Protein 5XKJ (pdb70)

Solvent-accessible surface area: 69730 Å² total; per-residue (Å²): 117,13,125,15,62,87,61,5,32,66,0,0,40,62,5,1,114,6,2,26,18,75,65,0,33,93,9,91,7,0,1,102,3,35,4,20,5,0,19,4,61,65,68,183,108,86,40,55,19,0,10,9,1,8,2,0,33,9,44,79,7,8,20,29,17,74,16,39,93,146,107,1,97,19,7,113,12,1,32,61,0,132,86,0,83,12,1,22,10,0,104,5,86,6,156,69,74,47,147,4,17,51,41,2,3,188,9,12,94,24,0,53,39,0,4,3,10,32,3,15,8,67,7,68,12,20,86,77,0,0,72,0,56,58,0,69,17,0,1,0,8,102,1,93,0,53,24,78,14,12,142,16,0,81,108,0,85,21,0,77,10,0,26,0,6,16,9,110,0,54,33,68,12,14,43,2,88,2,81,31,0,2,11,0,9,0,18,93,0,66,1,47,23,75,21,15,103,33,5,8,53,0,24,33,0,0,16,4,3,2,10,123,12,60,1,40,18,73,18,28,100,43,7,34,154,2,87,71,0,6,0,6,10,6,13,88,11,59,0,27,26,90,18,9,73,33,8,70,37,1,80,45,2,27,0,4,3,2,25,14,0,97,91,7,56,28,67,12,52,91,90,0,1,120,39,4,140,59,0,26,6,0,0,0,0,57,1,66,0,75,22,70,7,4,95,12,4,10,169,0,92,42,1,47,6,0,0,0,14,24,15,73,1,57,20,103,5,16,109,51,3,124,96,7,119,56,3,8,2,1,14,0,5,56,14,42,1,78,5,107,64,24,27,68,155,75,4,66,167,69,4,133,177,18,22,47,33,122,97,18,106,42,66,118,6,17,80,30,20,84,6,59,90,11,18,25,63,37,96,93,14,137,76,28,150,25,76,113,129,23,27,0,40,50,0,27,5,206,37,176,82,42,23,25,24,42,73,49,160,36,17,162,6,0,52,44,4,45,56,42,8,48,141,72,88,103,52,2,116,45,1,65,51,84,154,50,23,17,30,26,63,10,91,17,4,109,23,49,58,74,72,43,15,0,17,28,0,62,1,29,73,37,72,2,32,15,66,3,7,39,10,0,1,74,0,126,60,0,76,28,0,14,3,54,17,0,112,0,42,3,24,0,14,12,57,0,2,58,0,60,50,0,41,72,0,5,0,4,80,8,92,0,83,11,12,8,1,20,3,0,6,80,0,81,86,0,43,26,0,26,0,56,64,6,79,0,59,4,16,6,10,2,1,2,14,12,0,35,16,2,16,95,1,4,0,3,22,0,88,1,65,26,105,8,16,67,2,6,0,22,19,30,3,1,10,16,1,0,1,55,39,6,111,0,67,16,70,6,27,72,22,2,25,53,1,87,12,0,18,16,0,4,0,90,34,4,50,0,72,21,64,2,11,90,49,2,4,101,0,23,32,1,30,1,0,14,3,1,94,2,89,0,56,19,77,13,2,132,44,0,0,42,0,36,1,6,0,0,7,0,24,24,6,154,0,67,32,155,8,16,117,13,0,0,71,0,50,8,0,9,6,2,15,0,0,73,3,82,0,63,11,67,2,6,68,66,0,4,48,0,31,51,1,18,33,1,33,0,25,29,8,78,0,57,16,82,8,10,47,75,0,1,73,0,66,109,0,14,58,0,28,0,16,77,10,88,0,64,26,82,1,8,56,61,0,11,96,0,130,84,0,77,45,1,36,0,9,67,9,104,0,74,18,74,6,15,56,85,0,13,64,1,70,26,0,53,69,0,23,0,62,20,6,99,0,43,33,56,2,17,98,27,1,126,83,0,37,42,0,42,47,0,10,0,10,56,3,85,0,114,32,139,6,10,85,43,1,0,94,0,84,75,0,38,84,0,27,0,16,30,3,59,0,52,22,67,4,10,104,28,0,1,68,0,84,91,0,53,43,0,38,0,1,131,9,95,1,39,25,112,5,4,43,57,1,5,62,0,147,40,0,80,80,2,20,0,2,85,10,93,0,37,9,72,4,10,63,60,2,8,103,2,70,74,0,53,10,0,44,1,24,42,14,117,0,90,23,143,60,19,136,76,39,108,9,164,27,38,133,69,76,48,31,42,160,35,107,56,82,62,215,117,12,126,14,62,88,62,4,32,65,0,0,39,62,5,1,117,6,3,27,18,73,69,1,33,94,9,90,6,0,1,102,4,36,4,23,4,0,17,4,62,68,67,186,109,86,40,56,19,1,10,9,1,5,1,0,28,6,44,116,16,7,32,31,17,79,16,38,96,144,105,2,94,18,6,113,13,1,32,63,0,132,84,0,84,10,0,18,10,0,104,6,65,5,154,60,10,47,150,4,16,52,39,2,4,188,10,12,94,22,0,52,39,0,3,3,12,32,3,12,8,25,7,65,11,19,87,78,0,0,71,0,57,57,0,67,17,0,1,0,9,100,2,35,0,29,23,77,13,12,140,17,0,77,106,0,84,20,0,75,9,0,25,0,4,16,8,37,0,22,33,68,12,12,41,2,85,2,82,32,0,2,12,0,10,0,22,95,1,41,0,40,23,77,21,15,104,35,5,8,56,0,25,34,0,0,17,4,5,3,10,129,11,64,1,40,17,72,17,27,97,44,8,33,156,2,85,72,0,8,0,7,12,6,11,89,11,86,0,28,26,90,16,10,74,33,8,71,36,0,79,43,1,30,0,4,5,2,26,15,0,96,120,8,56,29,67,12,52,86,89,0,1,120,40,4,137,61,0,32,8,0,0,1,0,58,1,66,1,77,24,69,7,4,94,10,5,10,168,0,90,42,1,49,8,1,0,0,13,22,15,72,0,55,20,106,6,16,108,50,5,119,97,8,121,58,3,9,2,1,14,0,6,58,14,40,1,78,5,106,64,21,29,82,173,72,8,67,162,72,5,142,177,20,22,51,33,121,96,18,104,43,65,160,35,10,161,6,0,46,44,6,46,55,41,6,42,145,68,92,122,48,3,113,50,0,56,77,124,174,44,46,34,41,24,65,4,86,14,5,109,24,46,139,120,76,89,16,0,16,28,1,62,0,29,72,36,73,1,34,15,66,5,6,41,8,1,1,75,0,129,64,0,77,28,0,14,4,55,17,0,112,0,40,3,26,0,15,14,59,0,2,56,0,61,50,0,42,74,0,5,0,3,80,10,93,0,89,12,14,9,1,21,4,0,6,82,0,86,86,0,43,25,0,26,0,56,65,6,79,0,58,3,17,8,10,3,1,2,16,14,0,35,16,2,15,96,1,5,0,2,21,0,85,0,64,28,111,8,20,67,1,6,0,25,20,30,2,2,11,17,1,0,0,53,40,6,112,0,65,14,70,6,25,75,18,1,23,54,2,81,11,0,17,18,0,3,0,87,35,4,52,0,73,20,64,2,12,90,47,2,3,96,2,20,34,0,32,1,0,13,2,1,95,1,94,0,55,19,80,13,2,131,43,0,0,42,0,35,0,6,1,0,8,0,23,23,6,155,0,67,32,154,8,18,118,11,0,0,73,0,51,7,0,9,6,1,14,0,0,73,2,83,0,66,11,66,2,8,68,66,0,5,48,1,32,48,1,20,31,1,35,0,26,29,7,79,0,55,17,83,8,10,48,74,0,1,72,0,66,112,0,15,61,0,28,0,15,74,10,88,0,64,26,82,1,7,56,61,0,10,100,0,128,85,0,78,46,1,34,0,8,66,9,103,0,75,16,74,6,15,56,84,0,13,65,1,70,30,0,55,65,0,24,0,62,21,6,102,0,45,32,56,3,15,98,28,1,126,84,0,35,44,0,39,48,0,10,0,10,56,3,85,0,115,31,140,7,11,86,42,2,0,93,0,82,74,0,38,82,0,27,0,15,30,3,60,0,51,23,65,4,11,104,28,0,0,67,0,82,90,0,55,41,0,38,0,1,131,9,94,1,39,25,111,4,4,41,58,2,5,62,0,148,38,0,80,78,2,21,0,2,86,10,94,0,40,10,70,4,12,59,58,2,7,103,2,71,74,0,53,11,1,41,0,22,38,14,116,0,89,23,142,59,18,134,75,41,107,9,164,27,39,134,66,76,48,32,42,162,35,109,55,79,63,216,115,6,15,78,29,23,83,5,58,85,13,18,34,59,42,94,98,14,137,76,28,152,33,75,120,130,27,29,0,42,36,0,28,2,195,69,160,104,51,30,24,24,37,70,48

Sequence (1842 aa):
GARTEPDEQDAVYDIMRATGNDWAAAIPDVCRGRWHGIECMPDQDNVYHVVSLSFGALSDDTAFPTCDPQRSYVSESLTRLKHLKALFFYRCLGRAPQRIPAFLGRLGSSLQTLVLRENGFLGPIPDELGNLTNLKVLDLHKNHLNGSIPLSFNRFSGLRSLDLSGNRLTGSIPGFVLPALSVLDLNQNLLTGPVPPTLTSCGSLIKIDLSRNRVTGPIPESINRLNQLVLLDLSYNRLSGPFPSSLQGLNSLQALMLKGNTKFSTTIPENAFKGLKNLMILVLSNTNIQGSIPKSLTRLNSLRVLHLEGNNLTGEIPLEFRDVKHLSELRLNDNSLTGPVPFERDTVWRMRRKLRLYNNAGLTGSSLPDCSYACGACSPCKRVMISFCSVIYRCTCRGRYYHVPSRANEGKALMAIKGSFSNLVNMLLDWDDVHNSDLCSWRGVFCDNVSYSVVSLNLSSLNLGGEISPAIGDLRNLQSIDLQGNKLAGQIPDEIGNCASLVYLDLSENLLYGDIPFSISKLKQLETLNLKNNQLTGPVPATLTQIPNLKRLDLAGNHLTGEISRLLYWNEVLQYLGLRGNMLTGTLSSDMCQLTGLWYFDVRGNNLTGTIPESIGNCTSFQILDISYNQITGEIPYNIGFLQVATLSLQGNRLTGRIPEVIGLMQALAVLDLSDNELVGPIPPILGNLSFTGKLYLHGNMLTGPIPSELGNMSRLSYLQLNDNKLVGTIPPELGKLEQLFELNLANNRLVGPIPSNISSCAALNQFNVHGNLLSGSIPLAFRNLGSLTYLNLSSNNFKGKIPVELGHIINLDKLDLSGNNFSGSIPLTLGDLEHLLILNLSRNHLSGQLPAEFGNLRSIQMIDVSFNLLSGVIPTELGQLQNLNSLILNNNKLHGKIPDQLNCFTLVNLNVSFNNLSGIGARTEPDEQDAVYDIMRATGNDWAAAIPDVCRGRWHGIECMPDQDNVYHVVSLSFGALSDDTAFPTCDPQRSYVSESLTRLKHLKALFFYRCLGRAPQRIPAFLGRLGSSLQTLVLRENGFLGPIPDELGNLTNLKVLDLHKNHLNGSIPLSFNRFSGLRSLDLSGNRLTGSIPGFVLPALSVLDLNQNLLTGPVPPTLTSCGSLIKIDLSRNRVTGPIPESINRLNQLVLLDLSYNRLSGPFPSSLQGLNSLQALMLKGNTKFSTTIPENAFKGLKNLMILVLSNTNIQGSIPKSLTRLNSLRVLHLEGNNLTGEIPLEFRDVKHLSELRLNDNSLTGPVPFERDTVWRMRRKLRLYNNAGLNEGKALMAIKGSFSNLVNMLLDWDDVHNSDLCSWRGVFCDNVSYSVVSLNLSSLNLGGEISPAIGDLRNLQSIDLQGNKLAGQIPDEIGNCASLVYLDLSENLLYGDIPFSISKLKQLETLNLKNNQLTGPVPATLTQIPNLKRLDLAGNHLTGEISRLLYWNEVLQYLGLRGNMLTGTLSSDMCQLTGLWYFDVRGNNLTGTIPESIGNCTSFQILDISYNQITGEIPYNIGFLQVATLSLQGNRLTGRIPEVIGLMQALAVLDLSDNELVGPIPPILGNLSFTGKLYLHGNMLTGPIPSELGNMSRLSYLQLNDNKLVGTIPPELGKLEQLFELNLANNRLVGPIPSNISSCAALNQFNVHGNLLSGSIPLAFRNLGSLTYLNLSSNNFKGKIPVELGHIINLDKLDLSGNNFSGSIPLTLGDLEHLLILNLSRNHLSGQLPAEFGNLRSIQMIDVSFNLLSGVIPTELGQLQNLNSLILNNNKLHGKIPDQLNCFTLVNLNVSFNNLSGITGSSLPDCSYACGACSPCKRVMISFCSVIYRCTCRGRYYHVPSRA

Foldseek 3Di:
DAAEDPLQLVLVCQQCVQQPNNVSVVDPGDAVPDDQFWHWDDDPVSYIATAGHEDADPDVVSGRHAGDQQAHDGDLSVLVRLQHAEYYYECREHNDQEADDLSVLSNQPRYAYYADEQHQHEEADHQSVLSNQNYAYAYPAQYAYEEEDHLSVLSNLHYAYYAHYNYQYEEADHLHQRQRYEADHPAPYAHEEADHPSVLNNLNYAHDAHEQYAYEEEDDLSVLSVLNHAEAHHEQYQYADEQHPENQSNENHAEYAHHNNQRHAEEDDQRHQANHQNHEYYHPDNHQYEEEDHCSVLVRNNYAEHHHYHYAYEEADDLSVCVDQRYQAAHPEQYAYADDHNHDPVNCVRNPVSYHHYNHPHD/DDDDDQPQQCFPVPQRPKAWDWDPPVPTDIWIDHDDDTGGHDDDD/DLLVLVVLQLVFQADDCVQQVFSDCVVHPQCCPGPQWHADPPPRATAGGAPAADQSAGARGLSCLVRLNHQYDANANNQHEEADDLSPLRSLNHAYDAHAHYAHEEADDPSVLSNLNYAADHHEQYAYEEAPDLSVLSRQRHAADAHHNYAYEEADPLSVQQHARHAEYHQAAYAHEEEDDLSNQNNQQYAYAANHHYAYEEADDLNPLSNQNYQEDAHEQHQYEEEDHQSVLNHQHQHYAHYNYAHEEADHLSVLNNLSHAEAYHALYAYEEADNLSVLNVLAHAYDAHYNYQYEEADRLSVLSNQNYAYYAHDHYAYEEADHLSCLSNLNYAEDHHAQYAYEEEDDLSNLNNCNHAYDEHHRYAYEEEDDQSVLSNLNYAEAYDEQYAYEEADHLSVLNSQNYAYHAQYNYAYEEAHHLSVLNNQNHAYAANDNYAHEEAPRLSVLNNANYAEHHNAHYAYEEEDHQSVLNRQHYQEAAHDHYAYEEADHPSVVNPNHPYYHYYNYHYDDD/DAAEDPLQLVLVCQQCVQQPNNVSVVDPGDAVPDDQFWHWDDDPVSYIATATHEAAQPDPPRGHNAGDQQAHDGDLSVLVRLQHAEYYYECREHNDQEADDLSVLSNQPRYAYYADEQHQHDEADHQSVLSNQNYAYAYPAQYAYEEEDHLSVLSNLRYAYYAHYNYAYEEADHLHQRQRYEADHPAPYAHEEADHPSVLNNLNYAHDAHEQYAYEEEDDLSVLSVLNHAEAHHAQYQYADEQHPENQSNENHAEYAHHNNQRHAEEDDLRHQANHQNHAYYHPDNHQYEEEDHCSVLVRNNYAEHHHEHYAYEEADDLSVCVDQRYQAAHPEQYAYADDHNHDDNNCVRNPVSYHHYNHDHD/DLLVLVVLQLVQQADDCVQQVQNDCPVHPLVCPGPQWHADPPPSATAGGAPAADQSAGARGLSCLVRLNHQYDAHANNQHEEADDLSPLRSLNHAYDAHAHYAYEEAPDPSVLSNLNYAADHHEQYAYEEAPDLSVLSNQRHAADAHHNYAYEEADPLSVQQHARHAEYHQAAYAHEEECDLSNLNNPQYAYAANHHYAYEEADDLNCLNNQNYQEHAPEQHQYEEEDHLSVLNHQYQHYAHYNYAHEEADHLSVLNNLSHAEAYHALYAYEEADNLSVLNVQAHAYDAHYNYQYEEADRLSVLSNQNYAYYAHDHYAYEEADHLSCLSNLNYAEDHHAQYAYEEEDDLSNLNNCNHAYDEHHNYAYEEEDDQSVLSNLNYAEAYDEQYAYEEADHLSVLNSQNYAYHAQYNYAYEEAHHLSVLNNQNHAYAALDNYAHEEAPRLSVLNNANYAEHHNAHYAYEEEDHQSVLNHQHYQEAAHDHYAYEEADHPSVVNPNHPYYHYYNYHYDDD/DDDDDQPQQPFPVPQRPWAWDWDPPVPTDIWIDDDPDITDHDDDD

Structure (mmCIF, N/CA/C/O backbone):
data_5XKJ
#
_entry.id   5XKJ
#
_cell.length_a   66.154
_cell.length_b   65.601
_cell.length_c   142.496
_cell.angle_alpha   102.86
_cell.angle_beta   97.60
_cell.angle_gamma   93.58
#
_symmetry.space_group_name_H-M   'P 1'
#
loop_
_entity.id
_entity.type
_entity.pdbx_description
1 polymer 'Protein TOO MANY MOUTHS'
2 polymer 'Protein EPIDERMAL PATTERNING FACTOR 2'
3 polymer 'LRR receptor-like serine/threonine-protein kinase ERL1'
#
loop_
_atom_site.group_PDB
_atom_site.id
_atom_site.type_symbol
_atom_site.label_atom_id
_atom_site.label_alt_id
_atom_site.label_comp_id
_atom_site.label_asym_id
_atom_site.label_entity_id
_atom_site.label_seq_id
_atom_site.pdbx_PDB_ins_code
_atom_site.Cartn_x
_atom_site.Cartn_y
_atom_site.Cartn_z
_atom_site.occupancy
_atom_site.B_iso_or_equiv
_atom_site.auth_seq_id
_atom_site.auth_comp_id
_atom_site.auth_asym_id
_atom_site.auth_atom_id
_atom_site.pdbx_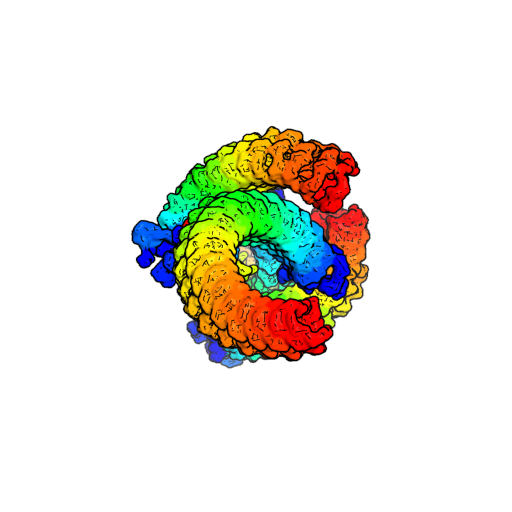PDB_model_num
ATOM 1 N N . GLY A 1 24 ? -66.606 30.553 53.318 1.00 79.16 50 GLY C N 1
ATOM 2 C CA . GLY A 1 24 ? -67.958 30.717 53.817 1.00 79.39 50 GLY C CA 1
ATOM 3 C C . GLY A 1 24 ? -68.589 29.426 54.303 1.00 79.29 50 GLY C C 1
ATOM 4 O O . GLY A 1 24 ? -69.812 29.316 54.382 1.00 79.29 50 GLY C O 1
ATOM 5 N N . ALA A 1 25 ? -67.750 28.445 54.630 1.00 79.49 51 ALA C N 1
ATOM 6 C CA . ALA A 1 25 ? -68.219 27.131 55.042 1.00 79.03 51 ALA C CA 1
ATOM 7 C C . ALA A 1 25 ? -68.452 27.094 56.547 1.00 79.02 51 ALA C C 1
ATOM 8 O O . ALA A 1 25 ? -67.692 27.682 57.321 1.00 79.24 51 ALA C O 1
ATOM 10 N N . ARG A 1 26 ? -69.504 26.387 56.953 1.00 78.93 52 ARG C N 1
ATOM 11 C CA . ARG A 1 26 ? -69.904 26.302 58.349 1.00 78.89 52 ARG C CA 1
ATOM 12 C C . ARG A 1 26 ? -70.051 24.838 58.743 1.00 78.46 52 ARG C C 1
ATOM 13 O O . ARG A 1 26 ? -70.222 23.961 57.894 1.00 78.08 52 ARG C O 1
ATOM 21 N N . THR A 1 27 ? -69.976 24.581 60.046 1.00 76.73 53 THR C N 1
ATOM 22 C CA . THR A 1 27 ? -69.942 23.221 60.560 1.00 76.78 53 THR C CA 1
ATOM 23 C C . THR A 1 27 ? -71.345 22.718 60.897 1.00 76.72 53 THR C C 1
ATOM 24 O O . THR A 1 27 ? -72.318 23.474 60.943 1.00 76.92 53 THR C O 1
ATOM 28 N N . GLU A 1 28 ? -71.433 21.413 61.129 1.00 76.03 54 GLU C N 1
ATOM 29 C CA . GLU A 1 28 ? -72.699 20.764 61.456 1.00 75.91 54 GLU C CA 1
ATOM 30 C C . GLU A 1 28 ? -73.001 20.953 62.941 1.00 75.85 54 GLU C C 1
ATOM 31 O O . GLU A 1 28 ? -72.115 20.742 63.777 1.00 75.78 54 GLU C O 1
ATOM 37 N N . PRO A 1 29 ? -74.234 21.340 63.306 1.00 69.50 55 PRO C N 1
ATOM 38 C CA . PRO A 1 29 ? -74.502 21.791 64.682 1.00 69.60 55 PRO C CA 1
ATOM 39 C C . PRO A 1 29 ? -74.385 20.718 65.756 1.00 69.83 55 PRO C C 1
ATOM 40 O O . PRO A 1 29 ? -73.791 20.970 66.809 1.00 70.05 55 PRO C O 1
ATOM 44 N N . ASP A 1 30 ? -74.959 19.533 65.527 1.00 67.73 56 ASP C N 1
ATOM 45 C CA . ASP A 1 30 ? -74.926 18.505 66.562 1.00 67.68 56 ASP C CA 1
ATOM 46 C C . ASP A 1 30 ? -73.516 17.984 66.790 1.00 67.43 56 ASP C C 1
ATOM 47 O O . ASP A 1 30 ? -73.166 17.626 67.921 1.00 67.43 56 ASP C O 1
ATOM 52 N N . GLU A 1 31 ? -72.689 17.950 65.742 1.00 67.48 57 GLU C N 1
ATOM 53 C CA . GLU A 1 31 ? -71.286 17.608 65.938 1.00 67.75 57 GLU C CA 1
ATOM 54 C C . GLU A 1 31 ? -70.564 18.696 66.715 1.00 67.98 57 GLU C C 1
ATOM 55 O O . GLU A 1 31 ? -69.673 18.395 67.517 1.00 68.18 57 GLU C O 1
ATOM 61 N N . GLN A 1 32 ? -70.960 19.957 66.521 1.00 65.62 58 GLN C N 1
ATOM 62 C CA . GLN A 1 32 ? -70.338 21.046 67.262 1.00 65.85 58 GLN C CA 1
ATOM 63 C C . GLN A 1 32 ? -70.696 20.973 68.740 1.00 66.10 58 GLN C C 1
ATOM 64 O O . GLN A 1 32 ? -69.825 21.135 69.601 1.00 66.20 58 GLN C O 1
ATOM 70 N N . ASP A 1 33 ? -71.970 20.711 69.051 1.00 66.09 59 ASP C N 1
ATOM 71 C CA . ASP A 1 33 ? -72.372 20.545 70.444 1.00 66.30 59 ASP C CA 1
ATOM 72 C C . ASP A 1 33 ? -71.709 19.322 71.063 1.00 66.04 59 ASP C C 1
ATOM 73 O O . ASP A 1 33 ? -71.329 19.341 72.241 1.00 66.55 59 ASP C O 1
ATOM 78 N N . ALA A 1 34 ? -71.580 18.241 70.289 1.00 63.99 60 ALA C N 1
ATOM 79 C CA . ALA A 1 34 ? -70.819 17.088 70.758 1.00 63.47 60 ALA C CA 1
ATOM 80 C C . ALA A 1 34 ? -69.396 17.488 71.124 1.00 62.92 60 ALA C C 1
ATOM 81 O O . ALA A 1 34 ? -68.865 17.049 72.151 1.00 62.52 60 ALA C O 1
ATOM 83 N N . VAL A 1 35 ? -68.772 18.339 70.305 1.00 63.70 61 VAL C N 1
ATOM 84 C CA . VAL A 1 35 ? -67.429 18.816 70.620 1.00 63.90 61 VAL C CA 1
ATOM 85 C C . VAL A 1 35 ? -67.444 19.664 71.887 1.00 64.13 61 VAL C C 1
ATOM 86 O O . VAL A 1 35 ? -66.526 19.582 72.711 1.00 64.32 61 VAL C O 1
ATOM 90 N N . TYR A 1 36 ? -68.487 20.479 72.076 1.00 64.00 62 TYR C N 1
ATOM 91 C CA . TYR A 1 36 ? -68.578 21.287 73.289 1.00 64.27 62 TYR C CA 1
ATOM 92 C C . TYR A 1 36 ? -68.626 20.403 74.528 1.00 64.55 62 TYR C C 1
ATOM 93 O O . TYR A 1 36 ? -67.869 20.610 75.486 1.00 64.85 62 TYR C O 1
ATOM 102 N N . ASP A 1 37 ? -69.511 19.401 74.521 1.00 63.27 63 ASP C N 1
ATOM 103 C CA . ASP A 1 37 ? -69.629 18.501 75.665 1.00 63.71 63 ASP C CA 1
ATOM 104 C C . ASP A 1 37 ? -68.342 17.720 75.899 1.00 63.75 63 ASP C C 1
ATOM 105 O O . ASP A 1 37 ? -67.927 17.532 77.047 1.00 63.75 63 ASP C O 1
ATOM 110 N N . ILE A 1 38 ? -67.724 17.213 74.831 1.00 63.02 64 ILE C N 1
ATOM 111 C CA . ILE A 1 38 ? -66.475 16.468 74.981 1.00 62.96 64 ILE C CA 1
ATOM 112 C C . ILE A 1 38 ? -65.396 17.348 75.606 1.00 63.07 64 ILE C C 1
ATOM 113 O O . ILE A 1 38 ? -64.694 16.937 76.541 1.00 63.12 64 ILE C O 1
ATOM 118 N N . MET A 1 39 ? -65.269 18.585 75.117 1.00 64.95 65 MET C N 1
ATOM 119 C CA . MET A 1 39 ? -64.208 19.468 75.591 1.00 64.92 65 MET C CA 1
ATOM 120 C C . MET A 1 39 ? -64.441 19.896 77.034 1.00 65.08 65 MET C C 1
ATOM 121 O O . MET A 1 39 ? -63.494 19.962 77.824 1.00 65.17 65 MET C O 1
ATOM 126 N N . ARG A 1 40 ? -65.685 20.226 77.390 1.00 62.50 66 ARG C N 1
ATOM 127 C CA . ARG A 1 40 ? -66.003 20.476 78.793 1.00 62.69 66 ARG C CA 1
ATOM 128 C C . ARG A 1 40 ? -65.682 19.254 79.644 1.00 62.78 66 ARG C C 1
ATOM 129 O O . ARG A 1 40 ? -65.057 19.364 80.705 1.00 63.09 66 ARG C O 1
ATOM 137 N N . ALA A 1 41 ? -66.130 18.080 79.193 1.00 62.94 67 ALA C N 1
ATOM 138 C CA . ALA A 1 41 ? -65.914 16.833 79.919 1.00 62.61 67 ALA C CA 1
ATOM 139 C C . ALA A 1 41 ? -64.442 16.587 80.206 1.00 62.07 67 ALA C C 1
ATOM 140 O O . ALA A 1 41 ? -64.087 16.087 81.280 1.00 61.80 67 ALA C O 1
ATOM 142 N N . THR A 1 42 ? -63.567 16.932 79.262 1.00 65.92 68 THR C N 1
ATOM 143 C CA . THR A 1 42 ? -62.148 16.703 79.486 1.00 66.13 68 THR C CA 1
ATOM 144 C C . THR A 1 42 ? -61.528 17.757 80.395 1.00 66.58 68 THR C C 1
ATOM 145 O O . THR A 1 42 ? -60.421 17.551 80.897 1.00 66.76 68 THR C O 1
ATOM 149 N N . GLY A 1 43 ? -62.214 18.875 80.627 1.00 67.62 69 GLY C N 1
ATOM 150 C CA . GLY A 1 43 ? -61.712 19.918 81.500 1.00 67.63 69 GLY C CA 1
ATOM 151 C C . GLY A 1 43 ? -61.356 21.214 80.807 1.00 67.94 69 GLY C C 1
ATOM 152 O O . GLY A 1 43 ? -60.871 22.136 81.474 1.00 68.36 69 GLY C O 1
ATOM 153 N N . ASN A 1 44 ? -61.576 21.316 79.499 1.00 65.37 70 ASN C N 1
ATOM 154 C CA . ASN A 1 44 ? -61.175 22.471 78.701 1.00 65.34 70 ASN C CA 1
ATOM 155 C C . ASN A 1 44 ? -62.426 23.254 78.310 1.00 65.38 70 ASN C C 1
ATOM 156 O O . ASN A 1 44 ? -62.945 23.136 77.199 1.00 65.07 70 ASN C O 1
ATOM 161 N N . ASP A 1 45 ? -62.917 24.056 79.257 1.00 67.94 71 ASP C N 1
ATOM 162 C CA . ASP A 1 45 ? -64.093 24.883 79.019 1.00 67.65 71 ASP C CA 1
ATOM 163 C C . ASP A 1 45 ? -63.868 25.928 77.933 1.00 67.79 71 ASP C C 1
ATOM 164 O O . ASP A 1 45 ? -64.845 26.427 77.363 1.00 67.88 71 ASP C O 1
ATOM 169 N N . TRP A 1 46 ? -62.609 26.281 77.645 1.00 64.55 72 TRP C N 1
ATOM 170 C CA . TRP A 1 46 ? -62.327 27.361 76.700 1.00 64.64 72 TRP C CA 1
ATOM 171 C C . TRP A 1 46 ? -62.943 27.104 75.330 1.00 64.42 72 TRP C C 1
ATOM 172 O O . TRP A 1 46 ? -63.220 28.054 74.589 1.00 64.43 72 TRP C O 1
ATOM 183 N N . ALA A 1 47 ? -63.159 25.838 74.971 1.00 62.88 73 ALA C N 1
ATOM 184 C CA . ALA A 1 47 ? -63.754 25.512 73.680 1.00 63.13 73 ALA C CA 1
ATOM 185 C C . ALA A 1 47 ? -65.210 25.940 73.566 1.00 63.73 73 ALA C C 1
ATOM 186 O O . ALA A 1 47 ? -65.810 25.726 72.508 1.00 64.00 73 ALA C O 1
ATOM 188 N N . ALA A 1 48 ? -65.789 26.536 74.611 1.00 65.66 74 ALA C N 1
ATOM 189 C CA . ALA A 1 48 ? -67.179 26.977 74.576 1.00 65.52 74 ALA C CA 1
ATOM 190 C C . ALA A 1 48 ? -67.329 28.377 73.995 1.00 65.59 74 ALA C C 1
ATOM 191 O O . ALA A 1 48 ? -68.297 28.645 73.274 1.00 65.41 74 ALA C O 1
ATOM 193 N N . ALA A 1 49 ? -66.386 29.272 74.298 1.00 68.53 75 ALA C N 1
ATOM 194 C CA . ALA A 1 49 ? -66.417 30.618 73.735 1.00 68.58 75 ALA C CA 1
ATOM 195 C C . ALA A 1 49 ? -66.353 30.598 72.212 1.00 68.31 75 ALA C C 1
ATOM 196 O O . ALA A 1 49 ? -66.786 31.557 71.563 1.00 68.29 75 ALA C O 1
ATOM 198 N N . ILE A 1 50 ? -65.778 29.545 71.637 1.00 70.14 76 ILE C N 1
ATOM 199 C CA . ILE A 1 50 ? -65.504 29.434 70.204 1.00 70.07 76 ILE C CA 1
ATOM 200 C C . ILE A 1 50 ? -66.771 29.753 69.412 1.00 69.93 76 ILE C C 1
ATOM 201 O O . ILE A 1 50 ? -67.860 29.269 69.755 1.00 69.82 76 ILE C O 1
ATOM 206 N N . PRO A 1 51 ? -66.703 30.647 68.420 1.00 70.46 77 PRO C N 1
ATOM 207 C CA . PRO A 1 51 ? -67.895 30.943 67.611 1.00 70.31 77 PRO C CA 1
ATOM 208 C C . PRO A 1 51 ? -68.198 29.873 66.580 1.00 70.06 77 PRO C C 1
ATOM 209 O O . PRO A 1 51 ? -69.325 29.828 66.067 1.00 69.86 77 PRO C O 1
ATOM 213 N N . ASP A 1 52 ? -67.232 29.005 66.288 1.00 72.11 78 ASP C N 1
ATOM 214 C CA . ASP A 1 52 ? -67.405 27.863 65.402 1.00 71.86 78 ASP C CA 1
ATOM 215 C C . ASP A 1 52 ? -66.199 26.947 65.529 1.00 71.75 78 ASP C C 1
ATOM 216 O O . ASP A 1 52 ? -65.051 27.383 65.388 1.00 71.82 78 ASP C O 1
ATOM 221 N N . VAL A 1 53 ? -66.466 25.672 65.802 1.00 73.21 79 VAL C N 1
ATOM 222 C CA . VAL A 1 53 ? -65.424 24.771 66.272 1.00 73.07 79 VAL C CA 1
ATOM 223 C C . VAL A 1 53 ? -64.434 24.453 65.156 1.00 72.69 79 VAL C C 1
ATOM 224 O O . VAL A 1 53 ? -63.221 24.376 65.390 1.00 72.56 79 VAL C O 1
ATOM 228 N N . CYS A 1 54 ? -64.921 24.299 63.925 1.00 75.54 80 CYS C N 1
ATOM 229 C CA . CYS A 1 54 ? -64.086 23.818 62.831 1.00 75.21 80 CYS C CA 1
ATOM 230 C C . CYS A 1 54 ? -63.337 24.920 62.092 1.00 75.75 80 CYS C C 1
ATOM 231 O O . CYS A 1 54 ? -62.484 24.604 61.257 1.00 76.06 80 CYS C O 1
ATOM 234 N N . ARG A 1 55 ? -63.634 26.193 62.352 1.00 78.65 81 ARG C N 1
ATOM 235 C CA . ARG A 1 55 ? -62.838 27.280 61.789 1.00 79.11 81 ARG C CA 1
ATOM 236 C C . ARG A 1 55 ? -61.788 27.815 62.754 1.00 79.61 81 ARG C C 1
ATOM 237 O O . ARG A 1 55 ? -60.755 28.328 62.304 1.00 80.01 81 ARG C O 1
ATOM 245 N N . GLY A 1 56 ? -62.026 27.699 64.061 1.00 77.56 82 GLY C N 1
ATOM 246 C CA . GLY A 1 56 ? -61.035 28.046 65.061 1.00 77.72 82 GLY C CA 1
ATOM 247 C C . GLY A 1 56 ? -60.343 26.822 65.621 1.00 77.61 82 GLY C C 1
ATOM 248 O O . GLY A 1 56 ? -60.483 26.483 66.800 1.00 78.10 82 GLY C O 1
ATOM 249 N N . ARG A 1 57 ? -59.585 26.157 64.761 1.00 72.42 83 ARG C N 1
ATOM 250 C CA . ARG A 1 57 ? -59.099 24.811 65.019 1.00 72.30 83 ARG C CA 1
ATOM 251 C C . ARG A 1 57 ? -57.891 24.831 65.954 1.00 72.51 83 ARG C C 1
ATOM 252 O O . ARG A 1 57 ? -56.924 25.563 65.718 1.00 72.68 83 ARG C O 1
ATOM 260 N N . TRP A 1 58 ? -57.946 24.016 67.008 1.00 67.09 84 TRP C N 1
ATOM 261 C CA . TRP A 1 58 ? -56.830 23.805 67.921 1.00 67.10 84 TRP C CA 1
ATOM 262 C C . TRP A 1 58 ? -56.153 22.478 67.601 1.00 67.05 84 TRP C C 1
ATOM 263 O O . TRP A 1 58 ? -56.723 21.615 66.930 1.00 66.71 84 TRP C O 1
ATOM 274 N N . HIS A 1 59 ? -54.920 22.322 68.081 1.00 64.49 85 HIS C N 1
ATOM 275 C CA . HIS A 1 59 ? -54.177 21.112 67.758 1.00 64.26 85 HIS C CA 1
ATOM 276 C C . HIS A 1 59 ? -54.862 19.899 68.369 1.00 64.09 85 HIS C C 1
ATOM 277 O O . HIS A 1 59 ? -55.006 19.802 69.591 1.00 64.19 85 HIS C O 1
ATOM 284 N N . GLY A 1 60 ? -55.280 18.975 67.513 1.00 62.38 86 GLY C N 1
ATOM 285 C CA . GLY A 1 60 ? -55.945 17.758 67.935 1.00 62.32 86 GLY C CA 1
ATOM 286 C C . GLY A 1 60 ? -57.353 17.612 67.423 1.00 61.94 86 GLY C C 1
ATOM 287 O O . GLY A 1 60 ? -57.967 16.554 67.630 1.00 61.79 86 GLY C O 1
ATOM 288 N N . ILE A 1 61 ? -57.900 18.626 66.763 1.00 61.72 87 ILE C N 1
ATOM 289 C CA . ILE A 1 61 ? -59.190 18.515 66.102 1.00 61.73 87 ILE C CA 1
ATOM 290 C C . ILE A 1 61 ? -58.997 18.791 64.620 1.00 61.60 87 ILE C C 1
ATOM 291 O O . ILE A 1 61 ? -58.408 19.808 64.236 1.00 61.64 87 ILE C O 1
ATOM 296 N N . GLU A 1 62 ? -59.457 17.863 63.798 1.00 61.21 88 GLU C N 1
ATOM 297 C CA . GLU A 1 62 ? -59.459 18.008 62.357 1.00 61.15 88 GLU C CA 1
ATOM 298 C C . GLU A 1 62 ? -60.894 18.003 61.854 1.00 61.28 88 GLU C C 1
ATOM 299 O O . GLU A 1 62 ? -61.802 17.473 62.501 1.00 61.42 88 GLU C O 1
ATOM 305 N N . CYS A 1 63 ? -61.090 18.593 60.683 1.00 66.01 89 CYS C N 1
ATOM 306 C CA . CYS A 1 63 ? -62.412 18.708 60.097 1.00 65.99 89 CYS C CA 1
ATOM 307 C C . CYS A 1 63 ? -62.291 18.513 58.596 1.00 65.88 89 CYS C C 1
ATOM 308 O O . CYS A 1 63 ? -61.275 18.860 57.990 1.00 65.89 89 CYS C O 1
ATOM 311 N N . MET A 1 64 ? -63.352 17.970 57.997 1.00 73.52 90 MET C N 1
ATOM 312 C CA . MET A 1 64 ? -63.409 17.778 56.558 1.00 73.28 90 MET C CA 1
ATOM 313 C C . MET A 1 64 ? -64.791 18.220 56.091 1.00 73.04 90 MET C C 1
ATOM 314 O O . MET A 1 64 ? -65.809 17.778 56.660 1.00 72.97 90 MET C O 1
ATOM 319 N N . PRO A 1 65 ? -64.867 19.091 55.088 1.00 75.76 91 PRO C N 1
ATOM 320 C CA . PRO A 1 65 ? -66.172 19.473 54.541 1.00 75.85 91 PRO C CA 1
ATOM 321 C C . PRO A 1 65 ? -66.657 18.469 53.508 1.00 75.70 91 PRO C C 1
ATOM 322 O O . PRO A 1 65 ? -65.873 17.918 52.731 1.00 75.35 91 PRO C O 1
ATOM 326 N N . ASP A 1 66 ? -67.964 18.230 53.510 1.00 76.17 92 ASP C N 1
ATOM 327 C CA . ASP A 1 66 ? -68.583 17.372 52.511 1.00 76.26 92 ASP C CA 1
ATOM 328 C C . ASP A 1 66 ? -68.968 18.222 51.298 1.00 76.50 92 ASP C C 1
ATOM 329 O O . ASP A 1 66 ? -68.482 19.344 51.130 1.00 76.47 92 ASP C O 1
ATOM 334 N N . GLN A 1 67 ? -69.838 17.694 50.436 1.00 77.75 93 GLN C N 1
ATOM 335 C CA . GLN A 1 67 ? -70.159 18.365 49.182 1.00 77.87 93 GLN C CA 1
ATOM 336 C C . GLN A 1 67 ? -70.918 19.673 49.380 1.00 77.88 93 GLN C C 1
ATOM 337 O O . GLN A 1 67 ? -70.936 20.503 48.465 1.00 77.78 93 GLN C O 1
ATOM 343 N N . ASP A 1 68 ? -71.536 19.881 50.542 1.00 77.47 94 ASP C N 1
ATOM 344 C CA . ASP A 1 68 ? -72.399 21.033 50.769 1.00 77.52 94 ASP C CA 1
ATOM 345 C C . ASP A 1 68 ? -71.710 22.147 51.550 1.00 77.44 94 ASP C C 1
ATOM 346 O O . ASP A 1 68 ? -72.395 22.968 52.169 1.00 77.43 94 ASP C O 1
ATOM 351 N N . ASN A 1 69 ? -70.376 22.198 51.523 1.00 73.85 95 ASN C N 1
ATOM 352 C CA . ASN A 1 69 ? -69.612 23.192 52.280 1.00 73.90 95 ASN C CA 1
ATOM 353 C C . ASN A 1 69 ? -69.945 23.121 53.770 1.00 73.89 95 ASN C C 1
ATOM 354 O O . ASN A 1 69 ? -70.103 24.143 54.440 1.00 74.03 95 ASN C O 1
ATOM 359 N N . VAL A 1 70 ? -70.042 21.900 54.293 1.00 75.06 96 VAL C N 1
ATOM 360 C CA . VAL A 1 70 ? -70.394 21.655 55.688 1.00 75.21 96 VAL C CA 1
ATOM 361 C C . VAL A 1 70 ? -69.277 20.842 56.326 1.00 75.09 96 VAL C C 1
ATOM 362 O O . VAL A 1 70 ? -69.040 19.691 55.939 1.00 74.90 96 VAL C O 1
ATOM 366 N N . TYR A 1 71 ? -68.606 21.435 57.308 1.00 74.56 97 TYR C N 1
ATOM 367 C CA . TYR A 1 71 ? -67.502 20.777 57.993 1.00 74.44 97 TYR C CA 1
ATOM 368 C C . TYR A 1 71 ? -68.010 19.723 58.969 1.00 74.34 97 TYR C C 1
ATOM 369 O O . TYR A 1 71 ? -69.020 19.919 59.650 1.00 74.16 97 TYR C O 1
ATOM 378 N N . HIS A 1 72 ? -67.296 18.600 59.035 1.00 67.98 98 HIS C N 1
ATOM 379 C CA . HIS A 1 72 ? -67.535 17.576 60.042 1.00 68.01 98 HIS C CA 1
ATOM 380 C C . HIS A 1 72 ? -66.235 17.268 60.774 1.00 68.06 98 HIS C C 1
ATOM 381 O O . HIS A 1 72 ? -65.141 17.414 60.221 1.00 68.11 98 HIS C O 1
ATOM 388 N N . VAL A 1 73 ? -66.369 16.838 62.027 1.00 59.79 99 VAL C N 1
ATOM 389 C CA . VAL A 1 73 ? -65.225 16.589 62.899 1.00 59.83 99 VAL C CA 1
ATOM 390 C C . VAL A 1 73 ? -64.706 15.179 62.647 1.00 59.73 99 VAL C C 1
ATOM 391 O O . VAL A 1 73 ? -65.484 14.221 62.579 1.00 59.71 99 VAL C O 1
ATOM 395 N N . VAL A 1 74 ? -63.387 15.053 62.512 1.00 58.03 100 VAL C N 1
ATOM 396 C CA . VAL A 1 74 ? -62.764 13.812 62.060 1.00 57.91 100 VAL C CA 1
ATOM 397 C C . VAL A 1 74 ? -61.683 13.297 63.003 1.00 57.91 100 VAL C C 1
ATOM 398 O O . VAL A 1 74 ? -61.449 12.072 63.068 1.00 57.87 100 VAL C O 1
ATOM 402 N N . SER A 1 75 ? -61.045 14.153 63.799 1.00 56.54 101 SER C N 1
ATOM 403 C CA . SER A 1 75 ? -59.990 13.750 64.719 1.00 56.60 101 SER C CA 1
ATOM 404 C C . SER A 1 75 ? -60.203 14.454 66.048 1.00 56.74 101 SER C C 1
ATOM 405 O O . SER A 1 75 ? -60.405 15.670 66.077 1.00 56.83 101 SER C O 1
ATOM 408 N N . LEU A 1 76 ? -60.181 13.695 67.141 1.00 53.81 102 LEU C N 1
ATOM 409 C CA . LEU A 1 76 ? -60.347 14.262 68.477 1.00 53.96 102 LEU C CA 1
ATOM 410 C C . LEU A 1 76 ? -59.249 13.703 69.371 1.00 54.09 102 LEU C C 1
ATOM 411 O O . LEU A 1 76 ? -59.213 12.494 69.624 1.00 54.09 102 LEU C O 1
ATOM 416 N N . SER A 1 77 ? -58.352 14.566 69.850 1.00 54.13 103 SER C N 1
ATOM 417 C CA . SER A 1 77 ? -57.168 14.076 70.541 1.00 53.94 103 SER C CA 1
ATOM 418 C C . SER A 1 77 ? -56.820 14.889 71.782 1.00 53.99 103 SER C C 1
ATOM 419 O O . SER A 1 77 ? -56.929 16.118 71.789 1.00 54.13 103 SER C O 1
ATOM 422 N N . PHE A 1 78 ? -56.412 14.175 72.832 1.00 54.53 104 PHE C N 1
ATOM 423 C CA . PHE A 1 78 ? -55.907 14.716 74.099 1.00 54.71 104 PHE C CA 1
ATOM 424 C C . PHE A 1 78 ? -54.827 13.694 74.494 1.00 54.67 104 PHE C C 1
ATOM 425 O O . PHE A 1 78 ? -54.734 12.678 73.823 1.00 54.52 104 PHE C O 1
ATOM 433 N N . GLY A 1 79 ? -53.989 13.913 75.511 1.00 58.29 105 GLY C N 1
ATOM 434 C CA . GLY A 1 79 ? -53.565 15.201 76.022 1.00 58.46 105 GLY C CA 1
ATOM 435 C C . GLY A 1 79 ? -52.235 15.649 75.427 1.00 58.44 105 GLY C C 1
ATOM 436 O O . GLY A 1 79 ? -52.086 15.715 74.219 1.00 58.36 105 GLY C O 1
ATOM 437 N N . ALA A 1 80 ? -51.230 15.863 76.274 1.00 64.08 106 ALA C N 1
ATOM 438 C CA . ALA A 1 80 ? -49.954 16.436 75.855 1.00 63.68 106 ALA C CA 1
ATOM 439 C C . ALA A 1 80 ? -48.823 15.419 75.943 1.00 63.37 106 ALA C C 1
ATOM 440 O O . ALA A 1 80 ? -48.458 14.987 77.041 1.00 63.17 106 ALA C O 1
ATOM 442 N N . LEU A 1 81 ? -48.272 15.042 74.784 1.00 65.99 107 LEU C N 1
ATOM 443 C CA . LEU A 1 81 ? -47.042 14.257 74.775 1.00 65.89 107 LEU C CA 1
ATOM 444 C C . LEU A 1 81 ? -45.843 15.131 75.117 1.00 66.19 107 LEU C C 1
ATOM 445 O O . LEU A 1 81 ? -44.791 14.606 75.500 1.00 66.10 107 LEU C O 1
ATOM 450 N N . SER A 1 82 ? -46.005 16.450 75.000 1.00 68.80 108 SER C N 1
ATOM 451 C CA . SER A 1 82 ? -44.980 17.469 75.185 1.00 68.92 108 SER C CA 1
ATOM 452 C C . SER A 1 82 ? -45.616 18.801 74.816 1.00 69.10 108 SER C C 1
ATOM 453 O O . SER A 1 82 ? -46.841 18.885 74.679 1.00 68.93 108 SER C O 1
ATOM 456 N N . ASP A 1 83 ? -44.815 19.844 74.641 1.00 70.48 109 ASP C N 1
ATOM 457 C CA . ASP A 1 83 ? -45.281 21.057 73.984 1.00 70.87 109 ASP C CA 1
ATOM 458 C C . ASP A 1 83 ? -44.866 20.957 72.524 1.00 70.50 109 ASP C C 1
ATOM 459 O O . ASP A 1 83 ? -43.668 20.898 72.225 1.00 70.21 109 ASP C O 1
ATOM 464 N N . ASP A 1 84 ? -45.851 20.934 71.627 1.00 68.17 110 ASP C N 1
ATOM 465 C CA . ASP A 1 84 ? -45.625 20.535 70.243 1.00 67.75 110 ASP C CA 1
ATOM 466 C C . ASP A 1 84 ? -45.042 19.120 70.288 1.00 67.20 110 ASP C C 1
ATOM 467 O O . ASP A 1 84 ? -43.823 18.949 70.299 1.00 67.10 110 ASP C O 1
ATOM 472 N N . THR A 1 85 ? -45.903 18.102 70.328 1.00 67.20 111 THR C N 1
ATOM 473 C CA . THR A 1 85 ? -47.343 18.226 70.076 1.00 66.92 111 THR C CA 1
ATOM 474 C C . THR A 1 85 ? -48.165 18.429 71.347 1.00 67.16 111 THR C C 1
ATOM 475 O O . THR A 1 85 ? -48.183 17.569 72.229 1.00 67.29 111 THR C O 1
ATOM 479 N N . ALA A 1 86 ? -48.823 19.581 71.449 1.00 67.36 112 ALA C N 1
ATOM 480 C CA . ALA A 1 86 ? -49.580 19.962 72.640 1.00 67.50 112 ALA C CA 1
ATOM 481 C C . ALA A 1 86 ? -51.073 19.940 72.316 1.00 67.34 112 ALA C C 1
ATOM 482 O O . ALA A 1 86 ? -51.677 20.964 71.994 1.00 67.46 112 ALA C O 1
ATOM 484 N N . PHE A 1 87 ? -51.672 18.754 72.400 1.00 60.69 113 PHE C N 1
ATOM 485 C CA . PHE A 1 87 ? -53.121 18.669 72.428 1.00 60.63 113 PHE C CA 1
ATOM 486 C C . PHE A 1 87 ? -53.618 19.238 73.754 1.00 60.85 113 PHE C C 1
ATOM 487 O O . PHE A 1 87 ? -52.860 19.319 74.723 1.00 61.01 113 PHE C O 1
ATOM 495 N N . PRO A 1 88 ? -54.880 19.654 73.826 1.00 60.87 114 PRO C N 1
ATOM 496 C CA . PRO A 1 88 ? -55.427 20.078 75.119 1.00 61.04 114 PRO C CA 1
ATOM 497 C C . PRO A 1 88 ? -55.384 18.939 76.129 1.00 60.97 114 PRO C C 1
ATOM 498 O O . PRO A 1 88 ? -55.869 17.835 75.868 1.00 60.80 114 PRO C O 1
ATOM 502 N N . THR A 1 89 ? -54.812 19.223 77.297 1.00 63.81 115 THR C N 1
ATOM 503 C CA . THR A 1 89 ? -54.744 18.218 78.342 1.00 63.91 115 THR C CA 1
ATOM 504 C C . THR A 1 89 ? -56.086 18.129 79.053 1.00 63.92 115 THR C C 1
ATOM 505 O O . THR A 1 89 ? -57.013 18.903 78.797 1.00 64.22 115 THR C O 1
ATOM 509 N N . CYS A 1 90 ? -56.196 17.149 79.936 1.00 69.35 116 CYS C N 1
ATOM 510 C CA . CYS A 1 90 ? -57.423 16.951 80.677 1.00 69.42 116 CYS C CA 1
ATOM 511 C C . CYS A 1 90 ? -57.190 17.240 82.153 1.00 69.53 116 CYS C C 1
ATOM 512 O O . CYS A 1 90 ? -56.052 17.298 82.628 1.00 69.70 116 CYS C O 1
ATOM 515 N N . ASP A 1 91 ? -58.280 17.422 82.878 1.00 76.14 117 ASP C N 1
ATOM 516 C CA . ASP A 1 91 ? -58.185 17.653 84.310 1.00 77.00 117 ASP C CA 1
ATOM 517 C C . ASP A 1 91 ? -57.841 16.341 85.007 1.00 76.75 117 ASP C C 1
ATOM 518 O O . ASP A 1 91 ? -58.647 15.401 84.956 1.00 76.84 117 ASP C O 1
ATOM 523 N N . PRO A 1 92 ? -56.670 16.214 85.637 1.00 80.45 118 PRO C N 1
ATOM 524 C CA . PRO A 1 92 ? -56.340 14.950 86.316 1.00 80.43 118 PRO C CA 1
ATOM 525 C C . PRO A 1 92 ? -57.326 14.604 87.414 1.00 80.55 118 PRO C C 1
ATOM 526 O O . PRO A 1 92 ? -57.565 13.418 87.676 1.00 80.55 118 PRO C O 1
ATOM 530 N N . GLN A 1 93 ? -57.898 15.610 88.068 1.00 84.00 119 GLN C N 1
ATOM 531 C CA . GLN A 1 93 ? -58.817 15.403 89.175 1.00 84.47 119 GLN C CA 1
ATOM 532 C C . GLN A 1 93 ? -60.280 15.369 88.735 1.00 84.56 119 GLN C C 1
ATOM 533 O O . GLN A 1 93 ? -61.129 14.916 89.509 1.00 84.68 119 GLN C O 1
ATOM 539 N N . ARG A 1 94 ? -60.598 15.766 87.497 1.00 79.18 120 ARG C N 1
ATOM 540 C CA . ARG A 1 94 ? -62.007 15.923 87.137 1.00 78.99 120 ARG C CA 1
ATOM 541 C C . ARG A 1 94 ? -62.486 15.264 85.846 1.00 78.56 120 ARG C C 1
ATOM 542 O O . ARG A 1 94 ? -63.672 14.937 85.741 1.00 78.50 120 ARG C O 1
ATOM 550 N N . SER A 1 95 ? -61.609 15.068 84.864 1.00 72.05 121 SER C N 1
ATOM 551 C CA . SER A 1 95 ? -62.062 14.811 83.499 1.00 71.95 121 SER C CA 1
ATOM 552 C C . SER A 1 95 ? -62.831 13.489 83.385 1.00 71.72 121 SER C C 1
ATOM 553 O O . SER A 1 95 ? -62.901 12.687 84.320 1.00 71.80 121 SER C O 1
ATOM 556 N N . TYR A 1 96 ? -63.449 13.295 82.220 1.00 63.79 122 TYR C N 1
ATOM 557 C CA . TYR A 1 96 ? -64.106 12.040 81.875 1.00 63.75 122 TYR C CA 1
ATOM 558 C C . TYR A 1 96 ? -64.295 12.023 80.362 1.00 63.75 122 TYR C C 1
ATOM 559 O O . TYR A 1 96 ? -64.037 13.014 79.673 1.00 63.80 122 TYR C O 1
ATOM 568 N N . VAL A 1 97 ? -64.752 10.885 79.851 1.00 60.99 123 VAL C N 1
ATOM 569 C CA . VAL A 1 97 ? -65.006 10.702 78.425 1.00 61.00 123 VAL C CA 1
ATOM 570 C C . VAL A 1 97 ? -66.506 10.840 78.194 1.00 61.22 123 VAL C C 1
ATOM 571 O O . VAL A 1 97 ? -67.297 10.018 78.669 1.00 61.28 123 VAL C O 1
ATOM 575 N N . SER A 1 98 ? -66.899 11.885 77.469 1.00 60.96 124 SER C N 1
ATOM 576 C CA . SER A 1 98 ? -68.312 12.185 77.277 1.00 61.01 124 SER C CA 1
ATOM 577 C C . SER A 1 98 ? -68.968 11.191 76.326 1.00 60.87 124 SER C C 1
ATOM 578 O O . SER A 1 98 ? -68.364 10.753 75.342 1.00 60.81 124 SER C O 1
ATOM 581 N N . GLU A 1 99 ? -70.217 10.831 76.637 1.00 59.64 125 GLU C N 1
ATOM 582 C CA . GLU A 1 99 ? -71.039 10.061 75.706 1.00 59.62 125 GLU C CA 1
ATOM 583 C C . GLU A 1 99 ? -71.189 10.762 74.360 1.00 59.19 125 GLU C C 1
ATOM 584 O O . GLU A 1 99 ? -71.441 10.106 73.341 1.00 59.26 125 GLU C O 1
ATOM 590 N N . SER A 1 100 ? -71.047 12.091 74.338 1.00 62.38 126 SER C N 1
ATOM 591 C CA . SER A 1 100 ? -71.328 12.877 73.141 1.00 62.26 126 SER C CA 1
ATOM 592 C C . SER A 1 100 ? -70.462 12.482 71.950 1.00 62.39 126 SER C C 1
ATOM 593 O O . SER A 1 100 ? -70.802 12.833 70.813 1.00 62.28 126 SER C O 1
ATOM 596 N N . LEU A 1 101 ? -69.348 11.774 72.181 1.00 59.79 127 LEU C N 1
ATOM 597 C CA . LEU A 1 101 ? -68.567 11.222 71.075 1.00 59.68 127 LEU C CA 1
ATOM 598 C C . LEU A 1 101 ? -69.443 10.467 70.089 1.00 59.58 127 LEU C C 1
ATOM 599 O O . LEU A 1 101 ? -69.142 10.429 68.891 1.00 59.48 127 LEU C O 1
ATOM 604 N N . THR A 1 102 ? -70.526 9.855 70.576 1.00 60.41 128 THR C N 1
ATOM 605 C CA . THR A 1 102 ? -71.403 9.061 69.724 1.00 60.27 128 THR C CA 1
ATOM 606 C C . THR A 1 102 ? -72.034 9.880 68.604 1.00 60.22 128 THR C C 1
ATOM 607 O O . THR A 1 102 ? -72.550 9.298 67.644 1.00 60.33 128 THR C O 1
ATOM 611 N N . ARG A 1 103 ? -72.013 11.209 68.702 1.00 62.72 129 ARG C N 1
ATOM 612 C CA . ARG A 1 103 ? -72.655 12.063 67.712 1.00 62.36 129 ARG C CA 1
ATOM 613 C C . ARG A 1 103 ? -71.699 12.581 66.646 1.00 62.28 129 ARG C C 1
ATOM 614 O O . ARG A 1 103 ? -72.123 13.346 65.775 1.00 62.36 129 ARG C O 1
ATOM 622 N N . LEU A 1 104 ? -70.425 12.187 66.690 1.00 57.72 130 LEU C N 1
ATOM 623 C CA . LEU A 1 104 ? -69.478 12.509 65.622 1.00 57.59 130 LEU C CA 1
ATOM 624 C C . LEU A 1 104 ? -69.532 11.387 64.589 1.00 57.69 130 LEU C C 1
ATOM 625 O O . LEU A 1 104 ? -68.747 10.437 64.604 1.00 57.47 130 LEU C O 1
ATOM 630 N N . LYS A 1 105 ? -70.498 11.509 63.673 1.00 58.53 131 LYS C N 1
ATOM 631 C CA . LYS A 1 105 ? -70.757 10.473 62.679 1.00 58.53 131 LYS C CA 1
ATOM 632 C C . LYS A 1 105 ? -69.585 10.246 61.734 1.00 58.40 131 LYS C C 1
ATOM 633 O O . LYS A 1 105 ? -69.575 9.236 61.021 1.00 58.37 131 LYS C O 1
ATOM 639 N N . HIS A 1 106 ? -68.603 11.147 61.710 1.00 60.68 132 HIS C N 1
ATOM 640 C CA . HIS A 1 106 ? -67.468 11.044 60.802 1.00 60.69 132 HIS C CA 1
ATOM 641 C C . HIS A 1 106 ? -66.134 10.979 61.534 1.00 60.79 132 HIS C C 1
ATOM 642 O O . HIS A 1 106 ? -65.083 11.076 60.890 1.00 60.67 132 HIS C O 1
ATOM 649 N N . LEU A 1 107 ? -66.149 10.839 62.861 1.00 54.00 133 LEU C N 1
ATOM 650 C CA . LEU A 1 107 ? -64.919 10.748 63.640 1.00 53.42 133 LEU C CA 1
ATOM 651 C C . LEU A 1 107 ? -64.056 9.593 63.151 1.00 53.16 133 LEU C C 1
ATOM 652 O O . LEU A 1 107 ? -64.432 8.423 63.279 1.00 53.23 133 LEU C O 1
ATOM 657 N N . LYS A 1 108 ? -62.891 9.919 62.595 1.00 50.78 134 LYS C N 1
ATOM 658 C CA . LYS A 1 108 ? -61.981 8.929 62.039 1.00 50.77 134 LYS C CA 1
ATOM 659 C C . LYS A 1 108 ? -60.861 8.543 62.989 1.00 50.88 134 LYS C C 1
ATOM 660 O O . LYS A 1 108 ? -60.341 7.427 62.889 1.00 50.95 134 LYS C O 1
ATOM 666 N N . ALA A 1 109 ? -60.484 9.418 63.918 1.00 47.27 135 ALA C N 1
ATOM 667 C CA . ALA A 1 109 ? -59.422 9.072 64.850 1.00 46.78 135 ALA C CA 1
ATOM 668 C C . ALA A 1 109 ? -59.686 9.709 66.204 1.00 46.66 135 ALA C C 1
ATOM 669 O O . ALA A 1 109 ? -60.133 10.860 66.291 1.00 46.84 135 ALA C O 1
ATOM 671 N N . LEU A 1 110 ? -59.357 8.960 67.256 1.00 45.44 136 LEU C N 1
ATOM 672 C CA . LEU A 1 110 ? -59.610 9.373 68.629 1.00 45.44 136 LEU C CA 1
ATOM 673 C C . LEU A 1 110 ? -58.390 9.012 69.461 1.00 45.26 136 LEU C C 1
ATOM 674 O O . LEU A 1 110 ? -57.952 7.858 69.453 1.00 45.19 136 LEU C O 1
ATOM 679 N N . PHE A 1 111 ? -57.851 9.994 70.180 1.00 50.25 137 PHE C N 1
ATOM 680 C CA . PHE A 1 111 ? -56.522 9.883 70.773 1.00 50.26 137 PHE C CA 1
ATOM 681 C C . PHE A 1 111 ? -56.553 10.438 72.188 1.00 50.35 137 PHE C C 1
ATOM 682 O O . PHE A 1 111 ? -56.945 11.590 72.396 1.00 50.34 137 PHE C O 1
ATOM 690 N N . PHE A 1 112 ? -56.152 9.614 73.155 1.00 51.46 138 PHE C N 1
ATOM 691 C CA . PHE A 1 112 ? -56.019 10.021 74.551 1.00 51.46 138 PHE C CA 1
ATOM 692 C C . PHE A 1 112 ? -54.671 9.537 75.063 1.00 51.29 138 PHE C C 1
ATOM 693 O O . PHE A 1 112 ? -54.370 8.344 74.980 1.00 51.22 138 PHE C O 1
ATOM 701 N N . TYR A 1 113 ? -53.863 10.458 75.588 1.00 58.36 139 TYR C N 1
ATOM 702 C CA . TYR A 1 113 ? -52.510 10.147 76.043 1.00 58.29 139 TYR C CA 1
ATOM 703 C C . TYR A 1 113 ? -52.238 10.911 77.326 1.00 58.04 139 TYR C C 1
ATOM 704 O O . TYR A 1 113 ? -52.237 12.147 77.325 1.00 58.84 139 TYR C O 1
ATOM 713 N N . ARG A 1 114 ? -52.005 10.171 78.413 1.00 61.52 140 ARG C N 1
ATOM 714 C CA . ARG A 1 114 ? -51.754 10.754 79.732 1.00 62.15 140 ARG C CA 1
ATOM 715 C C . ARG A 1 114 ? -52.893 11.684 80.156 1.00 62.32 140 ARG C C 1
ATOM 716 O O . ARG A 1 114 ? -52.674 12.683 80.856 1.00 62.48 140 ARG C O 1
ATOM 724 N N . CYS A 1 115 ? -54.113 11.355 79.730 1.00 67.71 141 CYS C N 1
ATOM 725 C CA . CYS A 1 115 ? -55.331 12.024 80.168 1.00 67.91 141 CYS C CA 1
ATOM 726 C C . CYS A 1 115 ? -56.130 11.085 81.060 1.00 68.23 141 CYS C C 1
ATOM 727 O O . CYS A 1 115 ? -56.569 10.021 80.613 1.00 68.33 141 CYS C O 1
ATOM 730 N N . LEU A 1 116 ? -56.298 11.477 82.318 1.00 72.98 142 LEU C N 1
ATOM 731 C CA . LEU A 1 116 ? -56.920 10.639 83.331 1.00 73.26 142 LEU C CA 1
ATOM 732 C C . LEU A 1 116 ? -58.414 10.962 83.408 1.00 73.62 142 LEU C C 1
ATOM 733 O O . LEU A 1 116 ? -59.030 11.396 82.430 1.00 73.73 142 LEU C O 1
ATOM 738 N N . GLY A 1 117 ? -59.011 10.703 84.569 1.00 79.98 143 GLY C N 1
ATOM 739 C CA . GLY A 1 117 ? -60.394 11.021 84.858 1.00 80.07 143 GLY C CA 1
ATOM 740 C C . GLY A 1 117 ? -60.523 11.246 86.348 1.00 80.10 143 GLY C C 1
ATOM 741 O O . GLY A 1 117 ? -59.570 11.048 87.099 1.00 80.02 143 GLY C O 1
ATOM 742 N N . ARG A 1 118 ? -61.711 11.685 86.774 1.00 80.67 144 ARG C N 1
ATOM 743 C CA . ARG A 1 118 ? -61.947 11.862 88.207 1.00 80.89 144 ARG C CA 1
ATOM 744 C C . ARG A 1 118 ? -61.548 10.619 88.978 1.00 81.05 144 ARG C C 1
ATOM 745 O O . ARG A 1 118 ? -60.713 10.670 89.889 1.00 81.36 144 ARG C O 1
ATOM 753 N N . ALA A 1 119 ? -62.123 9.487 88.597 1.00 80.78 145 ALA C N 1
ATOM 754 C CA . ALA A 1 119 ? -61.826 8.186 89.163 1.00 80.80 145 ALA C CA 1
ATOM 755 C C . ALA A 1 119 ? -61.443 7.282 88.004 1.00 80.61 145 ALA C C 1
ATOM 756 O O . ALA A 1 119 ? -62.196 7.216 87.015 1.00 80.57 145 ALA C O 1
ATOM 758 N N . PRO A 1 120 ? -60.261 6.650 88.032 1.00 75.59 146 PRO C N 1
ATOM 759 C CA . PRO A 1 120 ? -59.921 5.655 87.009 1.00 75.40 146 PRO C CA 1
ATOM 760 C C . PRO A 1 120 ? -61.124 4.806 86.639 1.00 75.34 146 PRO C C 1
ATOM 761 O O . PRO A 1 120 ? -61.574 3.953 87.412 1.00 75.71 146 PRO C O 1
ATOM 765 N N . GLN A 1 121 ? -61.633 5.030 85.437 1.00 66.94 147 GLN C N 1
ATOM 766 C CA . GLN A 1 121 ? -62.907 4.478 85.025 1.00 66.98 147 GLN C CA 1
ATOM 767 C C . GLN A 1 121 ? -62.670 3.271 84.132 1.00 66.70 147 GLN C C 1
ATOM 768 O O . GLN A 1 121 ? -61.549 2.770 84.000 1.00 66.53 147 GLN C O 1
ATOM 774 N N . ARG A 1 122 ? -63.737 2.794 83.509 1.00 59.03 148 ARG C N 1
ATOM 775 C CA . ARG A 1 122 ? -63.622 1.733 82.531 1.00 58.89 148 ARG C CA 1
ATOM 776 C C . ARG A 1 122 ? -63.478 2.355 81.147 1.00 58.45 148 ARG C C 1
ATOM 777 O O . ARG A 1 122 ? -63.551 3.576 80.970 1.00 58.22 148 ARG C O 1
ATOM 785 N N . ILE A 1 123 ? -63.271 1.504 80.150 1.00 54.09 149 ILE C N 1
ATOM 786 C CA . ILE A 1 123 ? -63.326 1.948 78.763 1.00 54.06 149 ILE C CA 1
ATOM 787 C C . ILE A 1 123 ? -64.809 1.999 78.418 1.00 54.21 149 ILE C C 1
ATOM 788 O O . ILE A 1 123 ? -65.520 1.002 78.600 1.00 54.27 149 ILE C O 1
ATOM 793 N N . PRO A 1 124 ? -65.332 3.149 78.009 1.00 52.78 150 PRO C N 1
ATOM 794 C CA . PRO A 1 124 ? -66.770 3.249 77.733 1.00 52.72 150 PRO C CA 1
ATOM 795 C C . PRO A 1 124 ? -67.217 2.284 76.644 1.00 52.56 150 PRO C C 1
ATOM 796 O O . PRO A 1 124 ? -66.502 2.042 75.670 1.00 52.46 150 PRO C O 1
ATOM 800 N N . ALA A 1 125 ? -68.420 1.728 76.819 1.00 51.91 151 ALA C N 1
ATOM 801 C CA . ALA A 1 125 ? -68.963 0.837 75.801 1.00 52.25 151 ALA C CA 1
ATOM 802 C C . ALA A 1 125 ? -69.473 1.600 74.585 1.00 52.63 151 ALA C C 1
ATOM 803 O O . ALA A 1 125 ? -69.444 1.068 73.466 1.00 52.81 151 ALA C O 1
ATOM 805 N N . PHE A 1 126 ? -69.880 2.861 74.759 1.00 55.23 152 PHE C N 1
ATOM 806 C CA . PHE A 1 126 ? -70.489 3.583 73.648 1.00 55.11 152 PHE C CA 1
ATOM 807 C C . PHE A 1 126 ? -69.487 3.949 72.564 1.00 54.98 152 PHE C C 1
ATOM 808 O O . PHE A 1 126 ? -69.905 4.385 71.485 1.00 54.89 152 PHE C O 1
ATOM 816 N N . LEU A 1 127 ? -68.188 3.759 72.812 1.00 51.70 153 LEU C N 1
ATOM 817 C CA . LEU A 1 127 ? -67.201 3.854 71.744 1.00 51.54 153 LEU C CA 1
ATOM 818 C C . LEU A 1 127 ? -67.519 2.905 70.596 1.00 51.84 153 LEU C C 1
ATOM 819 O O . LEU A 1 127 ? -67.025 3.109 69.482 1.00 51.86 153 LEU C O 1
ATOM 824 N N . GLY A 1 128 ? -68.319 1.866 70.846 1.00 52.99 154 GLY C N 1
ATOM 825 C CA . GLY A 1 128 ? -68.772 1.016 69.757 1.00 53.14 154 GLY C CA 1
ATOM 826 C C . GLY A 1 128 ? -69.633 1.755 68.748 1.00 53.29 154 GLY C C 1
ATOM 827 O O . GLY A 1 128 ? -69.505 1.546 67.539 1.00 53.36 154 GLY C O 1
ATOM 828 N N . ARG A 1 129 ? -70.535 2.619 69.231 1.00 61.40 155 ARG C N 1
ATOM 829 C CA . ARG A 1 129 ? -71.596 3.186 68.399 1.00 61.17 155 ARG C CA 1
ATOM 830 C C . ARG A 1 129 ? -71.094 4.003 67.210 1.00 61.12 155 ARG C C 1
ATOM 831 O O . ARG A 1 129 ? -71.914 4.402 66.376 1.00 60.93 155 ARG C O 1
ATOM 839 N N . LEU A 1 130 ? -69.790 4.266 67.107 1.00 56.17 156 LEU C N 1
ATOM 840 C CA . LEU A 1 130 ? -69.245 4.949 65.937 1.00 56.24 156 LEU C CA 1
ATOM 841 C C . LEU A 1 130 ? -68.394 3.999 65.096 1.00 56.40 156 LEU C C 1
ATOM 842 O O . LEU A 1 130 ? -67.216 4.261 64.836 1.00 56.83 156 LEU C O 1
ATOM 847 N N . GLY A 1 131 ? -69.011 2.913 64.627 1.00 55.27 157 GLY C N 1
ATOM 848 C CA . GLY A 1 131 ? -68.244 1.817 64.052 1.00 55.15 157 GLY C CA 1
ATOM 849 C C . GLY A 1 131 ? -67.668 2.126 62.682 1.00 55.08 157 GLY C C 1
ATOM 850 O O . GLY A 1 131 ? -66.486 1.880 62.425 1.00 55.32 157 GLY C O 1
ATOM 851 N N . SER A 1 132 ? -68.495 2.656 61.778 1.00 57.56 158 SER C N 1
ATOM 852 C CA . SER A 1 132 ? -68.117 2.696 60.367 1.00 57.69 158 SER C CA 1
ATOM 853 C C . SER A 1 132 ? -66.988 3.687 60.105 1.00 57.58 158 SER C C 1
ATOM 854 O O . SER A 1 132 ? -66.117 3.432 59.263 1.00 57.56 158 SER C O 1
ATOM 857 N N . SER A 1 133 ? -66.977 4.817 60.813 1.00 54.64 159 SER C N 1
ATOM 858 C CA . SER A 1 133 ? -66.008 5.870 60.517 1.00 54.47 159 SER C CA 1
ATOM 859 C C . SER A 1 133 ? -64.661 5.617 61.187 1.00 54.55 159 SER C C 1
ATOM 860 O O . SER A 1 133 ? -63.611 5.745 60.545 1.00 54.53 159 SER C O 1
ATOM 863 N N . LEU A 1 134 ? -64.673 5.275 62.476 1.00 50.71 160 LEU C N 1
ATOM 864 C CA . LEU A 1 134 ? -63.448 5.212 63.269 1.00 50.14 160 LEU C CA 1
ATOM 865 C C . LEU A 1 134 ? -62.435 4.249 62.664 1.00 49.93 160 LEU C C 1
ATOM 866 O O . LEU A 1 134 ? -62.739 3.073 62.437 1.00 50.10 160 LEU C O 1
ATOM 871 N N . GLN A 1 135 ? -61.225 4.753 62.406 1.00 47.45 161 GLN C N 1
ATOM 872 C CA . GLN A 1 135 ? -60.140 3.938 61.876 1.00 47.46 161 GLN C CA 1
ATOM 873 C C . GLN A 1 135 ? -58.869 4.030 62.713 1.00 47.76 161 GLN C C 1
ATOM 874 O O . GLN A 1 135 ? -57.842 3.466 62.318 1.00 48.11 161 GLN C O 1
ATOM 880 N N . THR A 1 136 ? -58.905 4.720 63.853 1.00 45.14 162 THR C N 1
ATOM 881 C CA . THR A 1 136 ? -57.738 4.804 64.730 1.00 44.65 162 THR C CA 1
ATOM 882 C C . THR A 1 136 ? -58.213 5.136 66.135 1.00 44.55 162 THR C C 1
ATOM 883 O O . THR A 1 136 ? -58.818 6.195 66.353 1.00 44.69 162 THR C O 1
ATOM 887 N N . LEU A 1 137 ? -57.929 4.248 67.089 1.00 43.80 163 LEU C N 1
ATOM 888 C CA . LEU A 1 137 ? -58.366 4.416 68.473 1.00 43.69 163 LEU C CA 1
ATOM 889 C C . LEU A 1 137 ? -57.166 4.217 69.390 1.00 43.22 163 LEU C C 1
ATOM 890 O O . LEU A 1 137 ? -56.694 3.088 69.568 1.00 43.08 163 LEU C O 1
ATOM 895 N N . VAL A 1 138 ? -56.667 5.315 69.952 1.00 46.33 164 VAL C N 1
ATOM 896 C CA . VAL A 1 138 ? -55.529 5.304 70.864 1.00 46.39 164 VAL C CA 1
ATOM 897 C C . VAL A 1 138 ? -56.016 5.744 72.239 1.00 46.46 164 VAL C C 1
ATOM 898 O O . VAL A 1 138 ? -56.571 6.839 72.389 1.00 46.51 164 VAL C O 1
ATOM 902 N N . LEU A 1 139 ? -55.798 4.893 73.242 1.00 46.13 165 LEU C N 1
ATOM 903 C CA . LEU A 1 139 ? -56.079 5.201 74.643 1.00 46.02 165 LEU C CA 1
ATOM 904 C C . LEU A 1 139 ? -54.850 4.786 75.458 1.00 45.62 165 LEU C C 1
ATOM 905 O O . LEU A 1 139 ? -54.862 3.803 76.202 1.00 45.52 165 LEU C O 1
ATOM 910 N N . ARG A 1 140 ? -53.780 5.558 75.303 1.00 48.72 166 ARG C N 1
ATOM 911 C CA . ARG A 1 140 ? -52.465 5.231 75.834 1.00 48.64 166 ARG C CA 1
ATOM 912 C C . ARG A 1 140 ? -52.257 5.913 77.180 1.00 48.69 166 ARG C C 1
ATOM 913 O O . ARG A 1 140 ? -52.463 7.124 77.304 1.00 48.74 166 ARG C O 1
ATOM 921 N N . GLU A 1 141 ? -51.842 5.133 78.177 1.00 51.50 167 GLU C N 1
ATOM 922 C CA . GLU A 1 141 ? -51.429 5.639 79.487 1.00 51.53 167 GLU C CA 1
ATOM 923 C C . GLU A 1 141 ? -52.505 6.526 80.114 1.00 51.70 167 GLU C C 1
ATOM 924 O O . GLU A 1 141 ? -52.269 7.679 80.476 1.00 51.75 167 GLU C O 1
ATOM 930 N N . ASN A 1 142 ? -53.705 5.964 80.246 1.00 54.99 168 ASN C N 1
ATOM 931 C CA . ASN A 1 142 ? -54.836 6.689 80.809 1.00 55.14 168 ASN C CA 1
ATOM 932 C C . ASN A 1 142 ? -55.246 6.189 82.187 1.00 55.69 168 ASN C C 1
ATOM 933 O O . ASN A 1 142 ? -56.180 6.742 82.777 1.00 56.07 168 ASN C O 1
ATOM 938 N N . GLY A 1 143 ? -54.581 5.166 82.719 1.00 55.97 169 GLY C N 1
ATOM 939 C CA . GLY A 1 143 ? -54.989 4.619 83.997 1.00 56.32 169 GLY C CA 1
ATOM 940 C C . GLY A 1 143 ? -56.319 3.903 83.984 1.00 56.49 169 GLY C C 1
ATOM 941 O O . GLY A 1 143 ? -56.888 3.663 85.054 1.00 56.78 169 GLY C O 1
ATOM 942 N N . PHE A 1 144 ? -56.831 3.563 82.802 1.00 55.05 170 PHE C N 1
ATOM 943 C CA . PHE A 1 144 ? -58.141 2.936 82.683 1.00 55.01 170 PHE C CA 1
ATOM 944 C C . PHE A 1 144 ? -58.199 1.634 83.472 1.00 55.18 170 PHE C C 1
ATOM 945 O O . PHE A 1 144 ? -57.259 0.837 83.459 1.00 55.30 170 PHE C O 1
ATOM 953 N N . LEU A 1 145 ? -59.313 1.425 84.161 1.00 56.58 171 LEU C N 1
ATOM 954 C CA . LEU A 1 145 ? -59.535 0.241 84.975 1.00 56.74 171 LEU C CA 1
ATOM 955 C C . LEU A 1 145 ? -60.459 -0.740 84.260 1.00 56.83 171 LEU C C 1
ATOM 956 O O . LEU A 1 145 ? -61.244 -0.370 83.383 1.00 56.79 171 LEU C O 1
ATOM 961 N N . GLY A 1 146 ? -60.347 -2.008 84.649 1.00 55.26 172 GLY C N 1
ATOM 962 C CA . GLY A 1 146 ? -61.316 -3.016 84.285 1.00 55.40 172 GLY C CA 1
ATOM 963 C C . GLY A 1 146 ? -61.092 -3.624 82.915 1.00 55.23 172 GLY C C 1
ATOM 964 O O . GLY A 1 146 ? -60.132 -3.299 82.216 1.00 55.41 172 GLY C O 1
ATOM 965 N N . PRO A 1 147 ? -62.006 -4.489 82.492 1.00 51.91 173 PRO C N 1
ATOM 966 C CA . PRO A 1 147 ? -61.801 -5.285 81.277 1.00 51.85 173 PRO C CA 1
ATOM 967 C C . PRO A 1 147 ? -62.008 -4.459 80.011 1.00 51.67 173 PRO C C 1
ATOM 968 O O . PRO A 1 147 ? -62.302 -3.267 80.048 1.00 51.56 173 PRO C O 1
ATOM 972 N N . ILE A 1 148 ? -61.828 -5.113 78.866 1.00 50.28 174 ILE C N 1
ATOM 973 C CA . ILE A 1 148 ? -62.037 -4.496 77.565 1.00 50.08 174 ILE C CA 1
ATOM 974 C C . ILE A 1 148 ? -63.491 -4.699 77.171 1.00 50.02 174 ILE C C 1
ATOM 975 O O . ILE A 1 148 ? -63.936 -5.858 77.074 1.00 50.08 174 ILE C O 1
ATOM 980 N N . PRO A 1 149 ? -64.281 -3.641 76.995 1.00 49.03 175 PRO C N 1
ATOM 981 C CA . PRO A 1 149 ? -65.618 -3.787 76.417 1.00 49.53 175 PRO C CA 1
ATOM 982 C C . PRO A 1 149 ? -65.620 -4.656 75.168 1.00 49.78 175 PRO C C 1
ATOM 983 O O . PRO A 1 149 ? -64.732 -4.560 74.320 1.00 49.65 175 PRO C O 1
ATOM 987 N N . ASP A 1 150 ? -66.631 -5.520 75.072 1.00 52.05 176 ASP C N 1
ATOM 988 C CA . ASP A 1 150 ? -66.749 -6.409 73.921 1.00 52.05 176 ASP C CA 1
ATOM 989 C C . ASP A 1 150 ? -67.118 -5.642 72.658 1.00 51.88 176 ASP C C 1
ATOM 990 O O . ASP A 1 150 ? -66.614 -5.944 71.570 1.00 51.86 176 ASP C O 1
ATOM 995 N N . GLU A 1 151 ? -68.000 -4.651 72.783 1.00 52.58 177 GLU C N 1
ATOM 996 C CA . GLU A 1 151 ? -68.464 -3.870 71.641 1.00 52.42 177 GLU C CA 1
ATOM 997 C C . GLU A 1 151 ? -67.377 -3.019 70.994 1.00 52.36 177 GLU C C 1
ATOM 998 O O . GLU A 1 151 ? -67.632 -2.435 69.935 1.00 52.30 177 GLU C O 1
ATOM 1004 N N . LEU A 1 152 ? -66.174 -2.947 71.574 1.00 49.87 178 LEU C N 1
ATOM 1005 C CA . LEU A 1 152 ? -65.035 -2.430 70.822 1.00 49.62 178 LEU C CA 1
ATOM 1006 C C . LEU A 1 152 ? -64.799 -3.224 69.543 1.00 49.82 178 LEU C C 1
ATOM 1007 O O . LEU A 1 152 ? -64.129 -2.731 68.628 1.00 49.76 178 LEU C O 1
ATOM 1012 N N . GLY A 1 153 ? -65.331 -4.446 69.469 1.00 50.30 179 GLY C N 1
ATOM 1013 C CA . GLY A 1 153 ? -65.259 -5.219 68.244 1.00 50.33 179 GLY C CA 1
ATOM 1014 C C . GLY A 1 153 ? -66.147 -4.684 67.141 1.00 50.22 179 GLY C C 1
ATOM 1015 O O . GLY A 1 153 ? -65.856 -4.886 65.959 1.00 50.22 179 GLY C O 1
ATOM 1016 N N . ASN A 1 154 ? -67.245 -4.010 67.501 1.00 51.57 180 ASN C N 1
ATOM 1017 C CA . ASN A 1 154 ? -68.154 -3.493 66.482 1.00 51.48 180 ASN C CA 1
ATOM 1018 C C . ASN A 1 154 ? -67.486 -2.444 65.602 1.00 51.62 180 ASN C C 1
ATOM 1019 O O . ASN A 1 154 ? -68.007 -2.129 64.526 1.00 51.55 180 ASN C O 1
ATOM 1024 N N . LEU A 1 155 ? -66.334 -1.924 66.020 1.00 48.59 181 LEU C N 1
ATOM 1025 C CA . LEU A 1 155 ? -65.494 -1.083 65.178 1.00 48.43 181 LEU C CA 1
ATOM 1026 C C . LEU A 1 155 ? -64.814 -1.934 64.111 1.00 48.47 181 LEU C C 1
ATOM 1027 O O . LEU A 1 155 ? -63.591 -2.110 64.138 1.00 48.08 181 LEU C O 1
ATOM 1032 N N . THR A 1 156 ? -65.607 -2.496 63.191 1.00 51.70 182 THR C N 1
ATOM 1033 C CA . THR A 1 156 ? -65.062 -3.379 62.161 1.00 52.04 182 THR C CA 1
ATOM 1034 C C . THR A 1 156 ? -63.983 -2.690 61.337 1.00 52.15 182 THR C C 1
ATOM 1035 O O . THR A 1 156 ? -63.015 -3.335 60.919 1.00 52.36 182 THR C O 1
ATOM 1039 N N . ASN A 1 157 ? -64.125 -1.389 61.104 1.00 51.46 183 ASN C N 1
ATOM 1040 C CA . ASN A 1 157 ? -63.302 -0.672 60.144 1.00 51.54 183 ASN C CA 1
ATOM 1041 C C . ASN A 1 157 ? -62.022 -0.134 60.770 1.00 52.07 183 ASN C C 1
ATOM 1042 O O . ASN A 1 157 ? -61.329 0.674 60.143 1.00 52.15 183 ASN C O 1
ATOM 1047 N N . LEU A 1 158 ? -61.705 -0.556 61.992 1.00 45.55 184 LEU C N 1
ATOM 1048 C CA . LEU A 1 158 ? -60.528 -0.063 62.694 1.00 45.02 184 LEU C CA 1
ATOM 1049 C C . LEU A 1 158 ? -59.256 -0.519 61.989 1.00 44.81 184 LEU C C 1
ATOM 1050 O O . LEU A 1 158 ? -59.143 -1.670 61.557 1.00 44.94 184 LEU C O 1
ATOM 1055 N N . LYS A 1 159 ? -58.291 0.395 61.877 1.00 43.95 185 LYS C N 1
ATOM 1056 C CA . LYS A 1 159 ? -56.980 0.081 61.323 1.00 43.97 185 LYS C CA 1
ATOM 1057 C C . LYS A 1 159 ? -55.868 0.074 62.358 1.00 44.20 185 LYS C C 1
ATOM 1058 O O . LYS A 1 159 ? -54.880 -0.636 62.175 1.00 44.55 185 LYS C O 1
ATOM 1064 N N . VAL A 1 160 ? -56.012 0.820 63.451 1.00 43.90 186 VAL C N 1
ATOM 1065 C CA . VAL A 1 160 ? -54.954 0.979 64.444 1.00 43.44 186 VAL C CA 1
ATOM 1066 C C . VAL A 1 160 ? -55.609 1.037 65.816 1.00 43.36 186 VAL C C 1
ATOM 1067 O O . VAL A 1 160 ? -56.387 1.958 66.098 1.00 43.48 186 VAL C O 1
ATOM 1071 N N . LEU A 1 161 ? -55.299 0.059 66.666 1.00 43.36 187 LEU C N 1
ATOM 1072 C CA . LEU A 1 161 ? -55.855 -0.026 68.009 1.00 43.28 187 LEU C CA 1
ATOM 1073 C C . LEU A 1 161 ? -54.720 -0.030 69.022 1.00 42.83 187 LEU C C 1
ATOM 1074 O O . LEU A 1 161 ? -53.827 -0.888 68.967 1.00 42.67 187 LEU C O 1
ATOM 1079 N N . ASP A 1 162 ? -54.764 0.924 69.949 1.00 45.81 188 ASP C N 1
ATOM 1080 C CA . ASP A 1 162 ? -53.730 1.079 70.962 1.00 45.82 188 ASP C CA 1
ATOM 1081 C C . ASP A 1 162 ? -54.401 1.269 72.316 1.00 45.92 188 ASP C C 1
ATOM 1082 O O . ASP A 1 162 ? -55.205 2.189 72.489 1.00 45.92 188 ASP C O 1
ATOM 1087 N N . LEU A 1 163 ? -54.071 0.393 73.268 1.00 44.90 189 LEU C N 1
ATOM 1088 C CA . LEU A 1 163 ? -54.502 0.494 74.659 1.00 44.81 189 LEU C CA 1
ATOM 1089 C C . LEU A 1 163 ? -53.309 0.307 75.591 1.00 44.43 189 LEU C C 1
ATOM 1090 O O . LEU A 1 163 ? -53.446 -0.212 76.703 1.00 44.33 189 LEU C O 1
ATOM 1095 N N . HIS A 1 164 ? -52.130 0.708 75.119 1.00 46.18 190 HIS C N 1
ATOM 1096 C CA . HIS A 1 164 ? -50.876 0.498 75.830 1.00 46.17 190 HIS C CA 1
ATOM 1097 C C . HIS A 1 164 ? -50.880 1.162 77.205 1.00 46.14 190 HIS C C 1
ATOM 1098 O O . HIS A 1 164 ? -51.344 2.293 77.369 1.00 46.44 190 HIS C O 1
ATOM 1105 N N . LYS A 1 165 ? -50.363 0.430 78.197 1.00 48.85 191 LYS C N 1
ATOM 1106 C CA . LYS A 1 165 ? -50.100 0.949 79.544 1.00 48.90 191 LYS C CA 1
ATOM 1107 C C . LYS A 1 165 ? -51.370 1.415 80.257 1.00 49.20 191 LYS C C 1
ATOM 1108 O O . LYS A 1 165 ? -51.408 2.496 80.849 1.00 49.38 191 LYS C O 1
ATOM 1114 N N . ASN A 1 166 ? -52.430 0.622 80.176 1.00 51.52 192 ASN C N 1
ATOM 1115 C CA . ASN A 1 166 ? -53.577 0.861 81.032 1.00 51.80 192 ASN C CA 1
ATOM 1116 C C . ASN A 1 166 ? -53.538 -0.137 82.198 1.00 51.93 192 ASN C C 1
ATOM 1117 O O . ASN A 1 166 ? -52.488 -0.719 82.500 1.00 51.87 192 ASN C O 1
ATOM 1122 N N . HIS A 1 167 ? -54.677 -0.344 82.863 1.00 52.32 193 HIS C N 1
ATOM 1123 C CA . HIS A 1 167 ? -54.772 -1.301 83.960 1.00 52.39 193 HIS C CA 1
ATOM 1124 C C . HIS A 1 167 ? -55.798 -2.391 83.668 1.00 52.59 193 HIS C C 1
ATOM 1125 O O . HIS A 1 167 ? -56.352 -2.986 84.600 1.00 52.71 193 HIS C O 1
ATOM 1132 N N . LEU A 1 168 ? -56.064 -2.657 82.390 1.00 52.94 194 LEU C N 1
ATOM 1133 C CA . LEU A 1 168 ? -57.107 -3.599 82.012 1.00 53.11 194 LEU C CA 1
ATOM 1134 C C . LEU A 1 168 ? -56.758 -5.013 82.467 1.00 53.23 194 LEU C C 1
ATOM 1135 O O . LEU A 1 168 ? -55.593 -5.370 82.658 1.00 53.20 194 LEU C O 1
ATOM 1140 N N . ASN A 1 169 ? -57.800 -5.822 82.631 1.00 52.89 195 ASN C N 1
ATOM 1141 C CA . ASN A 1 169 ? -57.668 -7.224 82.996 1.00 52.93 195 ASN C CA 1
ATOM 1142 C C . ASN A 1 169 ? -58.742 -8.002 82.244 1.00 53.00 195 ASN C C 1
ATOM 1143 O O . ASN A 1 169 ? -59.350 -7.499 81.293 1.00 52.87 195 ASN C O 1
ATOM 1148 N N . GLY A 1 170 ? -58.984 -9.232 82.676 1.00 48.47 196 GLY C N 1
ATOM 1149 C CA . GLY A 1 170 ? -59.905 -10.089 81.970 1.00 48.86 196 GLY C CA 1
ATOM 1150 C C . GLY A 1 170 ? -59.383 -10.491 80.599 1.00 48.97 196 GLY C C 1
ATOM 1151 O O . GLY A 1 170 ? -58.232 -10.259 80.229 1.00 48.73 196 GLY C O 1
ATOM 1152 N N . SER A 1 171 ? -60.275 -11.125 79.844 1.00 49.88 197 SER C N 1
ATOM 1153 C CA . SER A 1 171 ? -59.915 -11.709 78.564 1.00 49.58 197 SER C CA 1
ATOM 1154 C C . SER A 1 171 ? -59.664 -10.622 77.520 1.00 49.38 197 SER C C 1
ATOM 1155 O O . SER A 1 171 ? -59.959 -9.439 77.717 1.00 49.36 197 SER C O 1
ATOM 1158 N N . ILE A 1 172 ? -59.111 -11.044 76.389 1.00 45.72 198 ILE C N 1
ATOM 1159 C CA . ILE A 1 172 ? -59.116 -10.250 75.170 1.00 45.84 198 ILE C CA 1
ATOM 1160 C C . ILE A 1 172 ? -60.360 -10.652 74.375 1.00 46.34 198 ILE C C 1
ATOM 1161 O O . ILE A 1 172 ? -60.510 -11.844 74.059 1.00 46.58 198 ILE C O 1
ATOM 1166 N N . PRO A 1 173 ? -61.265 -9.726 74.076 1.00 47.65 199 PRO C N 1
ATOM 1167 C CA . PRO A 1 173 ? -62.520 -10.120 73.428 1.00 48.16 199 PRO C CA 1
ATOM 1168 C C . PRO A 1 173 ? -62.258 -10.879 72.139 1.00 48.42 199 PRO C C 1
ATOM 1169 O O . PRO A 1 173 ? -61.339 -10.561 71.381 1.00 48.27 199 PRO C O 1
ATOM 1173 N N . LEU A 1 174 ? -63.079 -11.903 71.901 1.00 53.40 200 LEU C N 1
ATOM 1174 C CA . LEU A 1 174 ? -63.043 -12.580 70.613 1.00 53.08 200 LEU C CA 1
ATOM 1175 C C . LEU A 1 174 ? -63.498 -11.645 69.501 1.00 52.83 200 LEU C C 1
ATOM 1176 O O . LEU A 1 174 ? -63.054 -11.784 68.358 1.00 52.80 200 LEU C O 1
ATOM 1181 N N . SER A 1 175 ? -64.351 -10.667 69.819 1.00 53.01 201 SER C N 1
ATOM 1182 C CA . SER A 1 175 ? -64.832 -9.699 68.835 1.00 53.03 201 SER C CA 1
ATOM 1183 C C . SER A 1 175 ? -63.685 -9.050 68.061 1.00 52.95 201 SER C C 1
ATOM 1184 O O . SER A 1 175 ? -63.904 -8.439 67.009 1.00 52.82 201 SER C O 1
ATOM 1187 N N . PHE A 1 176 ? -62.452 -9.199 68.558 1.00 48.90 202 PHE C N 1
ATOM 1188 C CA . PHE A 1 176 ? -61.288 -8.616 67.896 1.00 48.64 202 PHE C CA 1
ATOM 1189 C C . PHE A 1 176 ? -60.968 -9.276 66.556 1.00 48.90 202 PHE C C 1
ATOM 1190 O O . PHE A 1 176 ? -60.339 -8.632 65.711 1.00 48.82 202 PHE C O 1
ATOM 1198 N N . ASN A 1 177 ? -61.366 -10.537 66.332 1.00 51.31 203 ASN C N 1
ATOM 1199 C CA . ASN A 1 177 ? -61.209 -11.058 64.975 1.00 51.36 203 ASN C CA 1
ATOM 1200 C C . ASN A 1 177 ? -62.231 -10.485 64.002 1.00 51.13 203 ASN C C 1
ATOM 1201 O O . ASN A 1 177 ? -62.282 -10.942 62.856 1.00 51.18 203 ASN C O 1
ATOM 1206 N N . ARG A 1 178 ? -63.048 -9.520 64.423 1.00 51.28 204 ARG C N 1
ATOM 1207 C CA . ARG A 1 178 ? -63.921 -8.798 63.510 1.00 51.12 204 ARG C CA 1
ATOM 1208 C C . ARG A 1 178 ? -63.216 -7.623 62.842 1.00 50.95 204 ARG C C 1
ATOM 1209 O O . ARG A 1 178 ? -63.846 -6.904 62.059 1.00 50.82 204 ARG C O 1
ATOM 1217 N N . PHE A 1 179 ? -61.928 -7.418 63.134 1.00 46.53 205 PHE C N 1
ATOM 1218 C CA . PHE A 1 179 ? -61.128 -6.359 62.511 1.00 46.31 205 PHE C CA 1
ATOM 1219 C C . PHE A 1 179 ? -60.445 -6.903 61.254 1.00 46.44 205 PHE C C 1
ATOM 1220 O O . PHE A 1 179 ? -59.243 -7.165 61.225 1.00 46.13 205 PHE C O 1
ATOM 1228 N N . SER A 1 180 ? -61.242 -7.078 60.199 1.00 46.27 206 SER C N 1
ATOM 1229 C CA . SER A 1 180 ? -60.702 -7.629 58.958 1.00 46.45 206 SER C CA 1
ATOM 1230 C C . SER A 1 180 ? -59.573 -6.780 58.383 1.00 46.36 206 SER C C 1
ATOM 1231 O O . SER A 1 180 ? -58.749 -7.300 57.621 1.00 46.52 206 SER C O 1
ATOM 1234 N N . GLY A 1 181 ? -59.510 -5.496 58.732 1.00 44.21 207 GLY C N 1
ATOM 1235 C CA . GLY A 1 181 ? -58.528 -4.585 58.179 1.00 43.95 207 GLY C CA 1
ATOM 1236 C C . GLY A 1 181 ? -57.514 -4.015 59.147 1.00 43.38 207 GLY C C 1
ATOM 1237 O O . GLY A 1 181 ? -56.818 -3.058 58.790 1.00 43.17 207 GLY C O 1
ATOM 1238 N N . LEU A 1 182 ? -57.419 -4.546 60.365 1.00 44.42 208 LEU C N 1
ATOM 1239 C CA . LEU A 1 182 ? -56.510 -3.990 61.360 1.00 43.91 208 LEU C CA 1
ATOM 1240 C C . LEU A 1 182 ? -55.066 -4.032 60.866 1.00 43.64 208 LEU C C 1
ATOM 1241 O O . LEU A 1 182 ? 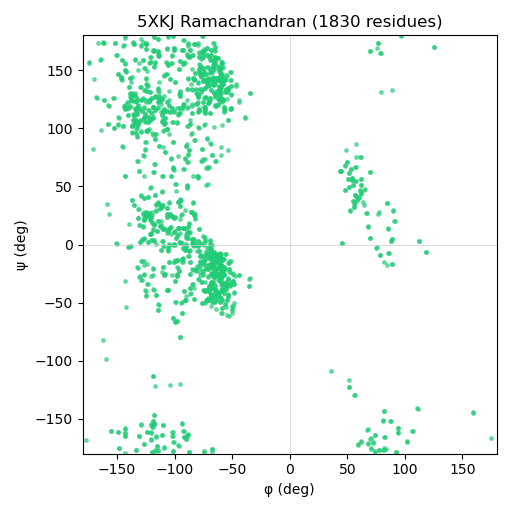-54.649 -4.956 60.162 1.00 43.77 208 LEU C O 1
ATOM 1246 N N . ARG A 1 183 ? -54.299 -3.011 61.248 1.00 43.57 209 ARG C N 1
ATOM 1247 C CA . ARG A 1 183 ? -52.893 -2.889 60.883 1.00 43.56 209 ARG C CA 1
ATOM 1248 C C . ARG A 1 183 ? -51.963 -2.993 62.081 1.00 43.55 209 ARG C C 1
ATOM 1249 O O . ARG A 1 183 ? -51.018 -3.787 62.067 1.00 43.69 209 ARG C O 1
ATOM 1257 N N . SER A 1 184 ? -52.209 -2.203 63.124 1.00 43.32 210 SER C N 1
ATOM 1258 C CA . SER A 1 184 ? -51.365 -2.170 64.309 1.00 42.91 210 SER C CA 1
ATOM 1259 C C . SER A 1 184 ? -52.222 -2.441 65.533 1.00 42.91 210 SER C C 1
ATOM 1260 O O . SER A 1 184 ? -53.279 -1.822 65.701 1.00 43.07 210 SER C O 1
ATOM 1263 N N . LEU A 1 185 ? -51.765 -3.348 66.394 1.00 43.90 211 LEU C N 1
ATOM 1264 C CA . LEU A 1 185 ? -52.495 -3.674 67.616 1.00 43.94 211 LEU C CA 1
ATOM 1265 C C . LEU A 1 185 ? -51.507 -3.712 68.773 1.00 43.92 211 LEU C C 1
ATOM 1266 O O . LEU A 1 185 ? -50.644 -4.598 68.831 1.00 44.04 211 LEU C O 1
ATOM 1271 N N . ASP A 1 186 ? -51.629 -2.752 69.691 1.00 44.34 212 ASP C N 1
ATOM 1272 C CA . ASP A 1 186 ? -50.679 -2.610 70.791 1.00 43.96 212 ASP C CA 1
ATOM 1273 C C . ASP A 1 186 ? -51.457 -2.615 72.100 1.00 43.93 212 ASP C C 1
ATOM 1274 O O . ASP A 1 186 ? -52.212 -1.679 72.384 1.00 43.99 212 ASP C O 1
ATOM 1279 N N . LEU A 1 187 ? -51.270 -3.676 72.890 1.00 43.38 213 LEU C N 1
ATOM 1280 C CA . LEU A 1 187 ? -51.974 -3.881 74.153 1.00 43.36 213 LEU C CA 1
ATOM 1281 C C . LEU A 1 187 ? -51.018 -3.957 75.341 1.00 43.01 213 LEU C C 1
ATOM 1282 O O . LEU A 1 187 ? -51.386 -4.479 76.399 1.00 42.97 213 LEU C O 1
ATOM 1287 N N . SER A 1 188 ? -49.796 -3.456 75.173 1.00 45.89 214 SER C N 1
ATOM 1288 C CA . SER A 1 188 ? -48.742 -3.588 76.170 1.00 45.74 214 SER C CA 1
ATOM 1289 C C . SER A 1 188 ? -49.131 -2.977 77.511 1.00 45.65 214 SER C C 1
ATOM 1290 O O . SER A 1 188 ? -49.986 -2.091 77.596 1.00 45.68 214 SER C O 1
ATOM 1293 N N . GLY A 1 189 ? -48.484 -3.468 78.567 1.00 51.06 215 GLY C N 1
ATOM 1294 C CA . GLY A 1 189 ? -48.537 -2.816 79.861 1.00 50.96 215 GLY C CA 1
ATOM 1295 C C . GLY A 1 189 ? -49.805 -3.050 80.644 1.00 51.48 215 GLY C C 1
ATOM 1296 O O . GLY A 1 189 ? -50.188 -2.200 81.454 1.00 51.64 215 GLY C O 1
ATOM 1297 N N . ASN A 1 190 ? -50.473 -4.175 80.431 1.00 51.83 216 ASN C N 1
ATOM 1298 C CA . ASN A 1 190 ? -51.763 -4.419 81.055 1.00 52.07 216 ASN C CA 1
ATOM 1299 C C . ASN A 1 190 ? -51.679 -5.638 81.971 1.00 52.24 216 ASN C C 1
ATOM 1300 O O . ASN A 1 190 ? -50.637 -6.287 82.096 1.00 52.17 216 ASN C O 1
ATOM 1305 N N . ARG A 1 191 ? -52.802 -5.938 82.626 1.00 54.19 217 ARG C N 1
ATOM 1306 C CA . ARG A 1 191 ? -52.961 -7.159 83.404 1.00 54.31 217 ARG C CA 1
ATOM 1307 C C . ARG A 1 191 ? -53.775 -8.201 82.651 1.00 54.56 217 ARG C C 1
ATOM 1308 O O . ARG A 1 191 ? -54.390 -9.071 83.278 1.00 55.19 217 ARG C O 1
ATOM 1316 N N . LEU A 1 192 ? -53.792 -8.115 81.322 1.00 48.99 218 LEU C N 1
ATOM 1317 C CA . LEU A 1 192 ? -54.631 -8.969 80.492 1.00 49.16 218 LEU C CA 1
ATOM 1318 C C . LEU A 1 192 ? -54.390 -10.442 80.791 1.00 49.36 218 LEU C C 1
ATOM 1319 O O . LEU A 1 192 ? -53.247 -10.903 80.850 1.00 49.35 218 LEU C O 1
ATOM 1324 N N . THR A 1 193 ? -55.478 -11.173 80.996 1.00 47.32 219 THR C N 1
ATOM 1325 C CA . THR A 1 193 ? -55.451 -12.582 81.348 1.00 47.55 219 THR C CA 1
ATOM 1326 C C . THR A 1 193 ? -56.060 -13.397 80.212 1.00 47.76 219 THR C C 1
ATOM 1327 O O . THR A 1 193 ? -56.540 -12.854 79.214 1.00 47.72 219 THR C O 1
ATOM 1331 N N . GLY A 1 194 ? -56.045 -14.716 80.373 1.00 51.02 220 GLY C N 1
ATOM 1332 C CA . GLY A 1 194 ? -56.547 -15.588 79.331 1.00 51.00 220 GLY C CA 1
ATOM 1333 C C . GLY A 1 194 ? -55.478 -15.946 78.320 1.00 51.19 220 GLY C C 1
ATOM 1334 O O . GLY A 1 194 ? -54.291 -15.977 78.654 1.00 51.21 220 GLY C O 1
ATOM 1335 N N . SER A 1 195 ? -55.881 -16.226 77.085 1.00 54.47 221 SER C N 1
ATOM 1336 C CA . SER A 1 195 ? -54.977 -16.720 76.058 1.00 54.61 221 SER C CA 1
ATOM 1337 C C . SER A 1 195 ? -54.913 -15.746 74.889 1.00 54.34 221 SER C C 1
ATOM 1338 O O . SER A 1 195 ? -55.717 -14.819 74.767 1.00 54.10 221 SER C O 1
ATOM 1341 N N . ILE A 1 196 ? -53.927 -15.974 74.031 1.00 51.20 222 ILE C N 1
ATOM 1342 C CA . ILE A 1 196 ? -53.689 -15.108 72.870 1.00 51.26 222 ILE C CA 1
ATOM 1343 C C . ILE A 1 196 ? -54.785 -15.344 71.837 1.00 51.44 222 ILE C C 1
ATOM 1344 O O . ILE A 1 196 ? -55.212 -16.499 71.649 1.00 51.78 222 ILE C O 1
ATOM 1349 N N . PRO A 1 197 ? -55.276 -14.306 71.156 1.00 48.54 223 PRO C N 1
ATOM 1350 C CA . PRO A 1 197 ? -56.413 -14.488 70.245 1.00 49.01 223 PRO C CA 1
ATOM 1351 C C . PRO A 1 197 ? -56.105 -15.445 69.102 1.00 49.33 223 PRO C C 1
ATOM 1352 O O . PRO A 1 197 ? -54.958 -15.596 68.673 1.00 49.18 223 PRO C O 1
ATOM 1356 N N . GLY A 1 198 ? -57.161 -16.095 68.612 1.00 47.05 224 GLY C N 1
ATOM 1357 C CA . GLY A 1 198 ? -57.078 -16.970 67.457 1.00 47.43 224 GLY C CA 1
ATOM 1358 C C . GLY A 1 198 ? -57.146 -16.213 66.145 1.00 47.59 224 GLY C C 1
ATOM 1359 O O . GLY A 1 198 ? -57.609 -16.745 65.132 1.00 48.04 224 GLY C O 1
ATOM 1360 N N . PHE A 1 199 ? -56.728 -14.947 66.179 1.00 49.39 225 PHE C N 1
ATOM 1361 C CA . PHE A 1 199 ? -56.638 -14.056 65.025 1.00 49.46 225 PHE C CA 1
ATOM 1362 C C . PHE A 1 199 ? -56.252 -14.729 63.715 1.00 49.59 225 PHE C C 1
ATOM 1363 O O . PHE A 1 199 ? -55.256 -15.454 63.649 1.00 50.01 225 PHE C O 1
ATOM 1371 N N . VAL A 1 200 ? -57.015 -14.458 62.659 1.00 46.45 226 VAL C N 1
ATOM 1372 C CA . VAL A 1 200 ? -56.508 -14.581 61.298 1.00 46.66 226 VAL C CA 1
ATOM 1373 C C . VAL A 1 200 ? -56.759 -13.232 60.639 1.00 46.64 226 VAL C C 1
ATOM 1374 O O . VAL A 1 200 ? -57.752 -13.042 59.926 1.00 47.03 226 VAL C O 1
ATOM 1378 N N . LEU A 1 201 ? -55.860 -12.282 60.893 1.00 47.45 227 LEU C N 1
ATOM 1379 C CA . LEU A 1 201 ? -56.042 -10.892 60.492 1.00 47.18 227 LEU C CA 1
ATOM 1380 C C . LEU A 1 201 ? -55.065 -10.587 59.368 1.00 47.22 227 LEU C C 1
ATOM 1381 O O . LEU A 1 201 ? -53.879 -10.333 59.632 1.00 47.21 227 LEU C O 1
ATOM 1386 N N . PRO A 1 202 ? -55.499 -10.627 58.105 1.00 45.63 228 PRO C N 1
ATOM 1387 C CA . PRO A 1 202 ? -54.529 -10.624 56.995 1.00 45.64 228 PRO C CA 1
ATOM 1388 C C . PRO A 1 202 ? -53.615 -9.411 56.971 1.00 45.22 228 PRO C C 1
ATOM 1389 O O . PRO A 1 202 ? -52.430 -9.546 56.646 1.00 45.03 228 PRO C O 1
ATOM 1393 N N . ALA A 1 203 ? -54.131 -8.227 57.294 1.00 43.34 229 ALA C N 1
ATOM 1394 C CA . ALA A 1 203 ? -53.377 -6.991 57.137 1.00 43.02 229 ALA C CA 1
ATOM 1395 C C . ALA A 1 203 ? -52.508 -6.640 58.338 1.00 42.49 229 ALA C C 1
ATOM 1396 O O . ALA A 1 203 ? -51.759 -5.660 58.265 1.00 42.21 229 ALA C O 1
ATOM 1398 N N . LEU A 1 204 ? -52.590 -7.393 59.434 1.00 44.91 230 LEU C N 1
ATOM 1399 C CA . LEU A 1 204 ? -51.950 -6.976 60.676 1.00 44.65 230 LEU C CA 1
ATOM 1400 C C . LEU A 1 204 ? -50.434 -6.950 60.520 1.00 44.58 230 LEU C C 1
ATOM 1401 O O . LEU A 1 204 ? -49.825 -7.923 60.067 1.00 44.81 230 LEU C O 1
ATOM 1406 N N . SER A 1 205 ? -49.827 -5.827 60.907 1.00 44.12 231 SER C N 1
ATOM 1407 C CA . SER A 1 205 ? -48.391 -5.613 60.762 1.00 43.83 231 SER C CA 1
ATOM 1408 C C . SER A 1 205 ? -47.649 -5.819 62.077 1.00 43.46 231 SER C C 1
ATOM 1409 O O . SER A 1 205 ? -46.803 -6.712 62.188 1.00 43.39 231 SER C O 1
ATOM 1412 N N . VAL A 1 206 ? -47.943 -4.996 63.080 1.00 44.20 232 VAL C N 1
ATOM 1413 C CA . VAL A 1 206 ? -47.306 -5.087 64.388 1.00 44.15 232 VAL C CA 1
ATOM 1414 C C . VAL A 1 206 ? -48.329 -5.566 65.414 1.00 44.19 232 VAL C C 1
ATOM 1415 O O . VAL A 1 206 ? -49.404 -4.968 65.570 1.00 44.06 232 VAL C O 1
ATOM 1419 N N . LEU A 1 207 ? -47.984 -6.647 66.114 1.00 43.88 233 LEU C N 1
ATOM 1420 C CA . LEU A 1 207 ? -48.800 -7.222 67.178 1.00 43.92 233 LEU C CA 1
ATOM 1421 C C . LEU A 1 207 ? -47.968 -7.215 68.456 1.00 43.55 233 LEU C C 1
ATOM 1422 O O . LEU A 1 207 ? -46.984 -7.963 68.581 1.00 43.45 233 LEU C O 1
ATOM 1427 N N . ASP A 1 208 ? -48.342 -6.339 69.388 1.00 44.89 234 ASP C N 1
ATOM 1428 C CA . ASP A 1 208 ? -47.613 -6.161 70.639 1.00 44.79 234 ASP C CA 1
ATOM 1429 C C . ASP A 1 208 ? -48.560 -6.446 71.799 1.00 44.84 234 ASP C C 1
ATOM 1430 O O . ASP A 1 208 ? -49.448 -5.638 72.097 1.00 44.75 234 ASP C O 1
ATOM 1435 N N . LEU A 1 209 ? -48.354 -7.590 72.456 1.00 42.06 235 LEU C N 1
ATOM 1436 C CA . LEU A 1 209 ? -49.125 -8.000 73.623 1.00 42.07 235 LEU C CA 1
ATOM 1437 C C . LEU A 1 209 ? -48.236 -8.135 74.853 1.00 41.75 235 LEU C C 1
ATOM 1438 O O . LEU A 1 209 ? -48.637 -8.757 75.842 1.00 41.75 235 LEU C O 1
ATOM 1443 N N . ASN A 1 210 ? -47.039 -7.553 74.813 1.00 45.80 236 ASN C N 1
ATOM 1444 C CA . ASN A 1 210 ? -46.039 -7.804 75.837 1.00 45.75 236 ASN C CA 1
ATOM 1445 C C . ASN A 1 210 ? -46.450 -7.211 77.182 1.00 45.57 236 ASN C C 1
ATOM 1446 O O . ASN A 1 210 ? -47.330 -6.350 77.277 1.00 45.48 236 ASN C O 1
ATOM 1451 N N . GLN A 1 211 ? -45.783 -7.693 78.229 1.00 48.92 237 GLN C N 1
ATOM 1452 C CA . GLN A 1 211 ? -46.029 -7.299 79.613 1.00 48.79 237 GLN C CA 1
ATOM 1453 C C . GLN A 1 211 ? -47.510 -7.481 79.957 1.00 48.88 237 GLN C C 1
ATOM 1454 O O . GLN A 1 211 ? -48.224 -6.552 80.345 1.00 48.88 237 GLN C O 1
ATOM 1460 N N . ASN A 1 212 ? -47.960 -8.720 79.783 1.00 49.12 238 ASN C N 1
ATOM 1461 C CA . ASN A 1 212 ? -49.317 -9.126 80.098 1.00 49.31 238 ASN C CA 1
ATOM 1462 C C . ASN A 1 212 ? -49.246 -10.466 80.815 1.00 49.49 238 ASN C C 1
ATOM 1463 O O . ASN A 1 212 ? -48.168 -11.038 80.998 1.00 49.48 238 ASN C O 1
ATOM 1468 N N . LEU A 1 213 ? -50.394 -10.935 81.292 1.00 47.14 239 LEU C N 1
ATOM 1469 C CA . LEU A 1 213 ? -50.479 -12.240 81.936 1.00 47.23 239 LEU C CA 1
ATOM 1470 C C . LEU A 1 213 ? -51.038 -13.321 81.013 1.00 47.58 239 LEU C C 1
ATOM 1471 O O . LEU A 1 213 ? -51.351 -14.421 81.485 1.00 47.71 239 LEU C O 1
ATOM 1476 N N . LEU A 1 214 ? -51.164 -13.032 79.715 1.00 47.54 240 LEU C N 1
ATOM 1477 C CA . LEU A 1 214 ? -51.690 -13.996 78.751 1.00 47.90 240 LEU C CA 1
ATOM 1478 C C . LEU A 1 214 ? -50.925 -15.311 78.810 1.00 47.96 240 LEU C C 1
ATOM 1479 O O . LEU A 1 214 ? -49.692 -15.329 78.838 1.00 47.75 240 LEU C O 1
ATOM 1484 N N . THR A 1 215 ? -51.672 -16.414 78.816 1.00 49.73 241 THR C N 1
ATOM 1485 C CA . THR A 1 215 ? -51.093 -17.741 78.974 1.00 49.94 241 THR C CA 1
ATOM 1486 C C . THR A 1 215 ? -51.356 -18.597 77.743 1.00 50.12 241 THR C C 1
ATOM 1487 O O . THR A 1 215 ? -51.418 -18.082 76.621 1.00 50.08 241 THR C O 1
ATOM 1491 N N . GLY A 1 216 ? -51.522 -19.901 77.947 1.00 51.58 242 GLY C N 1
ATOM 1492 C CA . GLY A 1 216 ? -51.748 -20.829 76.867 1.00 51.78 242 GLY C CA 1
ATOM 1493 C C . GLY A 1 216 ? -50.528 -20.966 75.984 1.00 51.89 242 GLY C C 1
ATOM 1494 O O . GLY A 1 216 ? -49.404 -20.651 76.386 1.00 51.87 242 GLY C O 1
ATOM 1495 N N . PRO A 1 217 ? -50.727 -21.432 74.754 1.00 52.02 243 PRO C N 1
ATOM 1496 C CA . PRO A 1 217 ? -49.614 -21.499 73.803 1.00 52.24 243 PRO C CA 1
ATOM 1497 C C . PRO A 1 217 ? -49.695 -20.419 72.737 1.00 52.16 243 PRO C C 1
ATOM 1498 O O . PRO A 1 217 ? -50.631 -19.612 72.728 1.00 52.02 243 PRO C O 1
ATOM 1502 N N . VAL A 1 218 ? -48.713 -20.391 71.841 1.00 52.61 244 VAL C N 1
ATOM 1503 C CA . VAL A 1 218 ? -48.774 -19.545 70.653 1.00 52.28 244 VAL C CA 1
ATOM 1504 C C . VAL A 1 218 ? -49.771 -20.183 69.695 1.00 52.55 244 VAL C C 1
ATOM 1505 O O . VAL A 1 218 ? -49.515 -21.280 69.180 1.00 53.11 244 VAL C O 1
ATOM 1509 N N . PRO A 1 219 ? -50.913 -19.553 69.438 1.00 51.96 245 PRO C N 1
ATOM 1510 C CA . PRO A 1 219 ? -51.945 -20.192 68.618 1.00 52.04 245 PRO C CA 1
ATOM 1511 C C . PRO A 1 219 ? -51.466 -20.382 67.191 1.00 52.19 245 PRO C C 1
ATOM 1512 O O . PRO A 1 219 ? -50.569 -19.661 66.728 1.00 52.17 245 PRO C O 1
ATOM 1516 N N . PRO A 1 220 ? -52.037 -21.345 66.458 1.00 54.33 246 PRO C N 1
ATOM 1517 C CA . PRO A 1 220 ? -51.566 -21.606 65.090 1.00 54.31 246 PRO C CA 1
ATOM 1518 C C . PRO A 1 220 ? -51.953 -20.489 64.133 1.00 53.94 246 PRO C C 1
ATOM 1519 O O . PRO A 1 220 ? -51.126 -20.008 63.346 1.00 54.27 246 PRO C O 1
ATOM 1523 N N . THR A 1 221 ? -53.222 -20.079 64.210 1.00 54.65 247 THR C N 1
ATOM 1524 C CA . THR A 1 221 ? -53.807 -18.981 63.447 1.00 54.12 247 THR C CA 1
ATOM 1525 C C . THR A 1 221 ? -52.839 -17.824 63.222 1.00 54.40 247 THR C C 1
ATOM 1526 O O . THR A 1 221 ? -52.883 -17.171 62.173 1.00 54.44 247 THR C O 1
ATOM 1530 N N . LEU A 1 222 ? -51.991 -17.549 64.219 1.00 53.74 248 LEU C N 1
ATOM 1531 C CA . LEU A 1 222 ? -51.040 -16.444 64.135 1.00 53.33 248 LEU C CA 1
ATOM 1532 C C . LEU A 1 222 ? -50.253 -16.476 62.829 1.00 53.47 248 LEU C C 1
ATOM 1533 O O . LEU A 1 222 ? -50.203 -15.480 62.098 1.00 53.41 248 LEU C O 1
ATOM 1538 N N . THR A 1 223 ? -49.626 -17.614 62.516 1.00 55.59 249 THR C N 1
ATOM 1539 C CA . THR A 1 223 ? -48.778 -17.667 61.328 1.00 55.74 249 THR C CA 1
ATOM 1540 C C . THR A 1 223 ? -49.566 -17.528 60.031 1.00 55.89 249 THR C C 1
ATOM 1541 O O . THR A 1 223 ? -48.952 -17.399 58.966 1.00 56.38 249 THR C O 1
ATOM 1545 N N . SER A 1 224 ? -50.899 -17.547 60.091 1.00 56.53 250 SER C N 1
ATOM 1546 C CA . SER A 1 224 ? -51.706 -17.232 58.919 1.00 56.51 250 SER C CA 1
ATOM 1547 C C . SER A 1 224 ? -51.730 -15.738 58.615 1.00 56.32 250 SER C C 1
ATOM 1548 O O . SER A 1 224 ? -52.139 -15.348 57.516 1.00 56.24 250 SER C O 1
ATOM 1551 N N . CYS A 1 225 ? -51.311 -14.897 59.563 1.00 52.61 251 CYS C N 1
ATOM 1552 C CA . CYS A 1 225 ? -51.217 -13.451 59.352 1.00 52.42 251 CYS C CA 1
ATOM 1553 C C . CYS A 1 225 ? -49.835 -13.131 58.789 1.00 52.70 251 CYS C C 1
ATOM 1554 O O . CYS A 1 225 ? -48.928 -12.676 59.489 1.00 52.68 251 CYS C O 1
ATOM 1557 N N . GLY A 1 226 ? -49.681 -13.392 57.487 1.00 50.41 252 GLY C N 1
ATOM 1558 C CA . GLY A 1 226 ? -48.389 -13.226 56.837 1.00 50.54 252 GLY C CA 1
ATOM 1559 C C . GLY A 1 226 ? -47.817 -11.823 56.928 1.00 50.10 252 GLY C C 1
ATOM 1560 O O . GLY A 1 226 ? -46.597 -11.651 56.982 1.00 50.69 252 GLY C O 1
ATOM 1561 N N . SER A 1 227 ? -48.680 -10.803 56.939 1.00 47.98 253 SER C N 1
ATOM 1562 C CA . SER A 1 227 ? -48.232 -9.412 56.907 1.00 47.67 253 SER C CA 1
ATOM 1563 C C . SER A 1 227 ? -47.430 -9.003 58.138 1.00 47.59 253 SER C C 1
ATOM 1564 O O . SER A 1 227 ? -46.850 -7.911 58.138 1.00 47.38 253 SER C O 1
ATOM 1567 N N . LEU A 1 228 ? -47.393 -9.833 59.180 1.00 46.74 254 LEU C N 1
ATOM 1568 C CA . LEU A 1 228 ? -46.787 -9.442 60.447 1.00 46.30 254 LEU C CA 1
ATOM 1569 C C . LEU A 1 228 ? -45.295 -9.166 60.296 1.00 46.03 254 LEU C C 1
ATOM 1570 O O . LEU A 1 228 ? -44.588 -9.856 59.556 1.00 46.17 254 LEU C O 1
ATOM 1575 N N . ILE A 1 229 ? -44.816 -8.145 61.010 1.00 45.30 255 ILE C N 1
ATOM 1576 C CA . ILE A 1 229 ? -43.402 -7.787 60.984 1.00 45.29 255 ILE C CA 1
ATOM 1577 C C . ILE A 1 229 ? -42.846 -7.672 62.398 1.00 45.13 255 ILE C C 1
ATOM 1578 O O . ILE A 1 229 ? -41.661 -7.937 62.629 1.00 45.26 255 ILE C O 1
ATOM 1583 N N . LYS A 1 230 ? -43.684 -7.277 63.355 1.00 43.05 256 LYS C N 1
ATOM 1584 C CA . LYS A 1 230 ? -43.299 -7.244 64.761 1.00 42.75 256 LYS C CA 1
ATOM 1585 C C . LYS A 1 230 ? -44.244 -8.129 65.555 1.00 42.87 256 LYS C C 1
ATOM 1586 O O . LYS A 1 230 ? -45.465 -7.946 65.501 1.00 43.05 256 LYS C O 1
ATOM 1592 N N . ILE A 1 231 ? -43.683 -9.089 66.285 1.00 40.81 257 ILE C N 1
ATOM 1593 C CA . ILE A 1 231 ? -44.452 -9.900 67.225 1.00 40.88 257 ILE C CA 1
ATOM 1594 C C . ILE A 1 231 ? -43.747 -9.832 68.570 1.00 40.55 257 ILE C C 1
ATOM 1595 O O . ILE A 1 231 ? -42.666 -10.413 68.736 1.00 40.46 257 ILE C O 1
ATOM 1600 N N . ASP A 1 232 ? -44.343 -9.122 69.531 1.00 44.96 258 ASP C N 1
ATOM 1601 C CA . ASP A 1 232 ? -43.703 -8.942 70.833 1.00 44.87 258 ASP C CA 1
ATOM 1602 C C . ASP A 1 232 ? -44.634 -9.443 71.930 1.00 44.82 258 ASP C C 1
ATOM 1603 O O . ASP A 1 232 ? -45.635 -8.791 72.251 1.00 44.63 258 ASP C O 1
ATOM 1608 N N . LEU A 1 233 ? -44.306 -10.606 72.494 1.00 43.27 259 LEU C N 1
ATOM 1609 C CA . LEU A 1 233 ? -45.092 -11.246 73.543 1.00 43.31 259 LEU C CA 1
ATOM 1610 C C . LEU A 1 233 ? -44.304 -11.348 74.845 1.00 43.04 259 LEU C C 1
ATOM 1611 O O . LEU A 1 233 ? -44.517 -12.269 75.637 1.00 43.08 259 LEU C O 1
ATOM 1616 N N . SER A 1 234 ? -43.387 -10.414 75.077 1.00 46.50 260 SER C N 1
ATOM 1617 C CA . SER A 1 234 ? -42.453 -10.553 76.185 1.00 46.26 260 SER C CA 1
ATOM 1618 C C . SER A 1 234 ? -43.137 -10.348 77.533 1.00 46.14 260 SER C C 1
ATOM 1619 O O . SER A 1 234 ? -44.150 -9.653 77.650 1.00 46.16 260 SER C O 1
ATOM 1622 N N . ARG A 1 235 ? -42.561 -10.980 78.558 1.00 52.63 261 ARG C N 1
ATOM 1623 C CA . ARG A 1 235 ? -42.965 -10.800 79.953 1.00 51.83 261 ARG C CA 1
ATOM 1624 C C . ARG A 1 235 ? -44.422 -11.216 80.163 1.00 51.95 261 ARG C C 1
ATOM 1625 O O . ARG A 1 235 ? -45.218 -10.508 80.785 1.00 51.79 261 ARG C O 1
ATOM 1633 N N . ASN A 1 236 ? -44.765 -12.382 79.617 1.00 51.29 262 ASN C N 1
ATOM 1634 C CA . ASN A 1 236 ? -46.093 -12.967 79.750 1.00 51.45 262 ASN C CA 1
ATOM 1635 C C . ASN A 1 236 ? -45.963 -14.327 80.426 1.00 51.78 262 ASN C C 1
ATOM 1636 O O . ASN A 1 236 ? -45.000 -14.560 81.165 1.00 51.97 262 ASN C O 1
ATOM 1641 N N . ARG A 1 237 ? -46.918 -15.226 80.195 1.00 53.69 263 ARG C N 1
ATOM 1642 C CA . ARG A 1 237 ? -46.787 -16.613 80.637 1.00 53.93 263 ARG C CA 1
ATOM 1643 C C . ARG A 1 237 ? -47.257 -17.575 79.554 1.00 54.24 263 ARG C C 1
ATOM 1644 O O . ARG A 1 237 ? -47.888 -18.598 79.840 1.00 54.41 263 ARG C O 1
ATOM 1652 N N . VAL A 1 238 ? -46.963 -17.260 78.292 1.00 52.38 264 VAL C N 1
ATOM 1653 C CA . VAL A 1 238 ? -47.336 -18.151 77.201 1.00 52.65 264 VAL C CA 1
ATOM 1654 C C . VAL A 1 238 ? -46.472 -19.402 77.264 1.00 52.93 264 VAL C C 1
ATOM 1655 O O . VAL A 1 238 ? -45.280 -19.337 77.594 1.00 52.92 264 VAL C O 1
ATOM 1659 N N . THR A 1 239 ? -47.066 -20.548 76.945 1.00 54.57 265 THR C N 1
ATOM 1660 C CA . THR A 1 239 ? -46.433 -21.843 77.151 1.00 54.85 265 THR C CA 1
ATOM 1661 C C . THR A 1 239 ? -46.306 -22.572 75.813 1.00 55.11 265 THR C C 1
ATOM 1662 O O . THR A 1 239 ? -46.482 -21.988 74.739 1.00 55.08 265 THR C O 1
ATOM 1666 N N . GLY A 1 240 ? -45.994 -23.863 75.891 1.00 60.55 266 GLY C N 1
ATOM 1667 C CA . GLY A 1 240 ? -45.901 -24.702 74.722 1.00 60.72 266 GLY C CA 1
ATOM 1668 C C . GLY A 1 240 ? -44.712 -24.367 73.845 1.00 61.25 266 GLY C C 1
ATOM 1669 O O . GLY A 1 240 ? -44.057 -23.333 74.006 1.00 61.30 266 GLY C O 1
ATOM 1670 N N . PRO A 1 241 ? -44.401 -25.256 72.901 1.00 63.28 267 PRO C N 1
ATOM 1671 C CA . PRO A 1 241 ? -43.301 -24.987 71.964 1.00 63.57 267 PRO C CA 1
ATOM 1672 C C . PRO A 1 241 ? -43.598 -23.838 71.011 1.00 63.35 267 PRO C C 1
ATOM 1673 O O . PRO A 1 241 ? -44.644 -23.189 71.108 1.00 62.81 267 PRO C O 1
ATOM 1677 N N . ILE A 1 242 ? -42.683 -23.592 70.078 1.00 62.11 268 ILE C N 1
ATOM 1678 C CA . ILE A 1 242 ? -42.829 -22.519 69.097 1.00 62.11 268 ILE C CA 1
ATOM 1679 C C . ILE A 1 242 ? -43.320 -23.141 67.795 1.00 62.29 268 ILE C C 1
ATOM 1680 O O . ILE A 1 242 ? -42.874 -24.240 67.431 1.00 62.70 268 ILE C O 1
ATOM 1685 N N . PRO A 1 243 ? -44.242 -22.496 67.077 1.00 60.35 269 PRO C N 1
ATOM 1686 C CA . PRO A 1 243 ? -44.868 -23.148 65.920 1.00 60.85 269 PRO C CA 1
ATOM 1687 C C . PRO A 1 243 ? -43.854 -23.553 64.858 1.00 61.05 269 PRO C C 1
ATOM 1688 O O . PRO A 1 243 ? -42.895 -22.833 64.573 1.00 60.79 269 PRO C O 1
ATOM 1692 N N . GLU A 1 244 ? -44.082 -24.736 64.280 1.00 69.81 270 GLU C N 1
ATOM 1693 C CA . GLU A 1 244 ? -43.271 -25.200 63.158 1.00 70.11 270 GLU C CA 1
ATOM 1694 C C . GLU A 1 244 ? -43.407 -24.273 61.957 1.00 69.83 270 GLU C C 1
ATOM 1695 O O . GLU A 1 244 ? -42.416 -23.960 61.286 1.00 69.87 270 GLU C O 1
ATOM 1701 N N . SER A 1 245 ? -44.627 -23.818 61.675 1.00 61.53 271 SER C N 1
ATOM 1702 C CA . SER A 1 245 ? -44.934 -23.054 60.474 1.00 61.38 271 SER C CA 1
ATOM 1703 C C . SER A 1 245 ? -44.606 -21.572 60.600 1.00 61.48 271 SER C C 1
ATOM 1704 O O . SER A 1 245 ? -45.194 -20.765 59.869 1.00 61.21 271 SER C O 1
ATOM 1707 N N . ILE A 1 246 ? -43.698 -21.183 61.499 1.00 57.58 272 ILE C N 1
ATOM 1708 C CA . ILE A 1 246 ? -43.347 -19.773 61.636 1.00 57.14 272 ILE C CA 1
ATOM 1709 C C . ILE A 1 246 ? -42.549 -19.261 60.447 1.00 57.16 272 ILE C C 1
ATOM 1710 O O . ILE A 1 246 ? -42.302 -18.053 60.348 1.00 56.85 272 ILE C O 1
ATOM 1715 N N . ASN A 1 247 ? -42.138 -20.154 59.541 1.00 58.93 273 ASN C N 1
ATOM 1716 C CA . ASN A 1 247 ? -41.600 -19.719 58.254 1.00 58.94 273 ASN C CA 1
ATOM 1717 C C . ASN A 1 247 ? -42.621 -18.890 57.487 1.00 58.49 273 ASN C C 1
ATOM 1718 O O . ASN A 1 247 ? -42.267 -17.902 56.833 1.00 58.72 273 ASN C O 1
ATOM 1723 N N . ARG A 1 248 ? -43.893 -19.302 57.540 1.00 59.03 274 ARG C N 1
ATOM 1724 C CA . ARG A 1 248 ? -44.968 -18.627 56.817 1.00 58.71 274 ARG C CA 1
ATOM 1725 C C . ARG A 1 248 ? -44.962 -17.122 57.056 1.00 58.40 274 ARG C C 1
ATOM 1726 O O . ARG A 1 248 ? -45.333 -16.347 56.166 1.00 58.23 274 ARG C O 1
ATOM 1734 N N . LEU A 1 249 ? -44.552 -16.692 58.247 1.00 53.13 275 LEU C N 1
ATOM 1735 C CA . LEU A 1 249 ? -44.355 -15.277 58.537 1.00 52.73 275 LEU C CA 1
ATOM 1736 C C . LEU A 1 249 ? -43.131 -14.747 57.798 1.00 52.85 275 LEU C C 1
ATOM 1737 O O . LEU A 1 249 ? -42.151 -14.341 58.429 1.00 52.82 275 LEU C O 1
ATOM 1742 N N . ASN A 1 250 ? -43.187 -14.708 56.467 1.00 56.15 276 ASN C N 1
ATOM 1743 C CA . ASN A 1 250 ? -42.009 -14.403 55.664 1.00 56.62 276 ASN C CA 1
ATOM 1744 C C . ASN A 1 250 ? -41.731 -12.910 55.538 1.00 56.28 276 ASN C C 1
ATOM 1745 O O . ASN A 1 250 ? -40.753 -12.535 54.881 1.00 56.26 276 ASN C O 1
ATOM 1750 N N . GLN A 1 251 ? -42.552 -12.056 56.150 1.00 52.05 277 GLN C N 1
ATOM 1751 C CA . GLN A 1 251 ? -42.256 -10.632 56.243 1.00 51.40 277 GLN C CA 1
ATOM 1752 C C . GLN A 1 251 ? -41.684 -10.233 57.596 1.00 51.17 277 GLN C C 1
ATOM 1753 O O . GLN A 1 251 ? -41.142 -9.128 57.720 1.00 51.10 277 GLN C O 1
ATOM 1759 N N . LEU A 1 252 ? -41.806 -11.104 58.598 1.00 48.48 278 LEU C N 1
ATOM 1760 C CA . LEU A 1 252 ? -41.398 -10.858 59.978 1.00 48.38 278 LEU C CA 1
ATOM 1761 C C . LEU A 1 252 ? -40.040 -10.181 60.076 1.00 48.50 278 LEU C C 1
ATOM 1762 O O . LEU A 1 252 ? -39.047 -10.665 59.525 1.00 48.95 278 LEU C O 1
ATOM 1767 N N . VAL A 1 253 ? -40.008 -9.036 60.754 1.00 44.22 279 VAL C N 1
ATOM 1768 C CA . VAL A 1 253 ? -38.760 -8.349 61.062 1.00 43.91 279 VAL C CA 1
ATOM 1769 C C . VAL A 1 253 ? -38.268 -8.770 62.442 1.00 43.67 279 VAL C C 1
ATOM 1770 O O . VAL A 1 253 ? -37.155 -9.287 62.583 1.00 43.62 279 VAL C O 1
ATOM 1774 N N . LEU A 1 254 ? -39.088 -8.548 63.469 1.00 41.79 280 LEU C N 1
ATOM 1775 C CA . LEU A 1 254 ? -38.684 -8.759 64.852 1.00 41.54 280 LEU C CA 1
ATOM 1776 C C . LEU A 1 254 ? -39.624 -9.718 65.574 1.00 41.68 280 LEU C C 1
ATOM 1777 O O . LEU A 1 254 ? -40.856 -9.598 65.479 1.00 41.82 280 LEU C O 1
ATOM 1782 N N . LEU A 1 255 ? -39.026 -10.638 66.336 1.00 40.75 281 LEU C N 1
ATOM 1783 C CA . LEU A 1 255 ? -39.753 -11.619 67.136 1.00 40.86 281 LEU C CA 1
ATOM 1784 C C . LEU A 1 255 ? -39.150 -11.633 68.537 1.00 40.57 281 LEU C C 1
ATOM 1785 O O . LEU A 1 255 ? -37.996 -12.052 68.732 1.00 40.51 281 LEU C O 1
ATOM 1790 N N . ASP A 1 256 ? -39.938 -11.173 69.508 1.00 43.63 282 ASP C N 1
ATOM 1791 C CA . ASP A 1 256 ? -39.481 -10.947 70.874 1.00 43.35 282 ASP C CA 1
ATOM 1792 C C . ASP A 1 256 ? -40.406 -11.720 71.803 1.00 43.17 282 ASP C C 1
ATOM 1793 O O . ASP A 1 256 ? -41.548 -11.307 72.034 1.00 42.98 282 ASP C O 1
ATOM 1798 N N . LEU A 1 257 ? -39.907 -12.831 72.345 1.00 43.81 283 LEU C N 1
ATOM 1799 C CA . LEU A 1 257 ? -40.679 -13.721 73.205 1.00 43.91 283 LEU C CA 1
ATOM 1800 C C . LEU A 1 257 ? -40.016 -13.893 74.570 1.00 43.68 283 LEU C C 1
ATOM 1801 O O . LEU A 1 257 ? -40.194 -14.921 75.227 1.00 43.78 283 LEU C O 1
ATOM 1806 N N . SER A 1 258 ? -39.249 -12.894 75.006 1.00 49.07 284 SER C N 1
ATOM 1807 C CA . SER A 1 258 ? -38.486 -13.003 76.242 1.00 48.85 284 SER C CA 1
ATOM 1808 C C . SER A 1 258 ? -39.409 -13.122 77.457 1.00 48.71 284 SER C C 1
ATOM 1809 O O . SER A 1 258 ? -40.560 -12.680 77.445 1.00 48.83 284 SER C O 1
ATOM 1812 N N . TYR A 1 259 ? -38.876 -13.731 78.517 1.00 49.64 285 TYR C N 1
ATOM 1813 C CA . TYR A 1 259 ? -39.565 -13.887 79.800 1.00 49.35 285 TYR C CA 1
ATOM 1814 C C . TYR A 1 259 ? -40.959 -14.492 79.620 1.00 49.78 285 TYR C C 1
ATOM 1815 O O . TYR A 1 259 ? -41.986 -13.895 79.949 1.00 49.58 285 TYR C O 1
ATOM 1824 N N . ASN A 1 260 ? -40.969 -15.712 79.084 1.00 53.18 286 ASN C N 1
ATOM 1825 C CA . ASN A 1 260 ? -42.188 -16.481 78.878 1.00 53.28 286 ASN C CA 1
ATOM 1826 C C . ASN A 1 260 ? -41.948 -17.902 79.369 1.00 53.56 286 ASN C C 1
ATOM 1827 O O . ASN A 1 260 ? -40.896 -18.216 79.931 1.00 53.37 286 ASN C O 1
ATOM 1832 N N . ARG A 1 261 ? -42.949 -18.761 79.191 1.00 58.88 287 ARG C N 1
ATOM 1833 C CA . ARG A 1 261 ? -42.895 -20.139 79.662 1.00 58.98 287 ARG C CA 1
ATOM 1834 C C . ARG A 1 261 ? -42.705 -21.123 78.513 1.00 59.37 287 ARG C C 1
ATOM 1835 O O . ARG A 1 261 ? -43.119 -22.281 78.603 1.00 59.54 287 ARG C O 1
ATOM 1843 N N . LEU A 1 262 ? -42.100 -20.666 77.420 1.00 56.07 288 LEU C N 1
ATOM 1844 C CA . LEU A 1 262 ? -41.961 -21.494 76.231 1.00 56.38 288 LEU C CA 1
ATOM 1845 C C . LEU A 1 262 ? -41.109 -22.727 76.533 1.00 56.63 288 LEU C C 1
ATOM 1846 O O . LEU A 1 262 ? -40.359 -22.778 77.513 1.00 56.53 288 LEU C O 1
ATOM 1851 N N . SER A 1 263 ? -41.242 -23.736 75.679 1.00 59.70 289 SER C N 1
ATOM 1852 C CA . SER A 1 263 ? -40.586 -25.020 75.899 1.00 60.25 289 SER C CA 1
ATOM 1853 C C . SER A 1 263 ? -40.400 -25.707 74.550 1.00 60.70 289 SER C C 1
ATOM 1854 O O . SER A 1 263 ? -40.426 -25.060 73.498 1.00 60.74 289 SER C O 1
ATOM 1857 N N . GLY A 1 264 ? -40.205 -27.024 74.585 1.00 63.81 290 GLY C N 1
ATOM 1858 C CA . GLY A 1 264 ? -40.248 -27.849 73.403 1.00 64.02 290 GLY C CA 1
ATOM 1859 C C . GLY A 1 264 ? -38.957 -27.857 72.609 1.00 63.82 290 GLY C C 1
ATOM 1860 O O . GLY A 1 264 ? -37.901 -27.417 73.076 1.00 63.31 290 GLY C O 1
ATOM 1861 N N . PRO A 1 265 ? -39.031 -28.356 71.375 1.00 65.57 291 PRO C N 1
ATOM 1862 C CA . PRO A 1 265 ? -37.848 -28.409 70.512 1.00 65.93 291 PRO C CA 1
ATOM 1863 C C . PRO A 1 265 ? -37.764 -27.220 69.564 1.00 65.91 291 PRO C C 1
ATOM 1864 O O . PRO A 1 265 ? -38.790 -26.623 69.226 1.00 65.26 291 PRO C O 1
ATOM 1868 N N . PHE A 1 266 ? -36.553 -26.829 69.174 1.00 67.23 292 PHE C N 1
ATOM 1869 C CA . PHE A 1 266 ? -36.409 -25.739 68.220 1.00 67.25 292 PHE C CA 1
ATOM 1870 C C . PHE A 1 266 ? -37.060 -26.130 66.893 1.00 67.54 292 PHE C C 1
ATOM 1871 O O . PHE A 1 266 ? -37.014 -27.303 66.503 1.00 67.88 292 PHE C O 1
ATOM 1879 N N . PRO A 1 267 ? -37.698 -25.192 66.190 1.00 67.61 293 PRO C N 1
ATOM 1880 C CA . PRO A 1 267 ? -38.361 -25.553 64.931 1.00 67.64 293 PRO C CA 1
ATOM 1881 C C . PRO A 1 267 ? -37.367 -26.096 63.918 1.00 68.15 293 PRO C C 1
ATOM 1882 O O . PRO A 1 267 ? -36.178 -25.771 63.946 1.00 68.14 293 PRO C O 1
ATOM 1886 N N . SER A 1 268 ? -37.871 -26.967 63.039 1.00 68.48 294 SER C N 1
ATOM 1887 C CA . SER A 1 268 ? -37.029 -27.598 62.026 1.00 69.02 294 SER C CA 1
ATOM 1888 C C . SER A 1 268 ? -36.273 -26.564 61.198 1.00 69.48 294 SER C C 1
ATOM 1889 O O . SER A 1 268 ? -35.063 -26.693 60.976 1.00 70.03 294 SER C O 1
ATOM 1892 N N . SER A 1 269 ? -36.973 -25.534 60.723 1.00 63.08 295 SER C N 1
ATOM 1893 C CA . SER A 1 269 ? -36.347 -24.516 59.893 1.00 63.08 295 SER C CA 1
ATOM 1894 C C . SER A 1 269 ? -37.028 -23.170 60.096 1.00 62.84 295 SER C C 1
ATOM 1895 O O . SER A 1 269 ? -38.239 -23.092 60.331 1.00 62.22 295 SER C O 1
ATOM 1898 N N . LEU A 1 270 ? -36.221 -22.109 60.005 1.00 60.50 296 LEU C N 1
ATOM 1899 C CA . LEU A 1 270 ? -36.687 -20.726 59.955 1.00 60.18 296 LEU C CA 1
ATOM 1900 C C . LEU A 1 270 ? -36.234 -20.051 58.667 1.00 60.27 296 LEU C C 1
ATOM 1901 O O . LEU A 1 270 ? -36.112 -18.823 58.614 1.00 59.99 296 LEU C O 1
ATOM 1906 N N . GLN A 1 271 ? -35.955 -20.850 57.638 1.00 58.45 297 GLN C N 1
ATOM 1907 C CA . GLN A 1 271 ? -35.344 -20.336 56.418 1.00 58.82 297 GLN C CA 1
ATOM 1908 C C . GLN A 1 271 ? -36.260 -19.348 55.708 1.00 58.34 297 GLN C C 1
ATOM 1909 O O . GLN A 1 271 ? -35.793 -18.345 55.155 1.00 58.37 297 GLN C O 1
ATOM 1915 N N . GLY A 1 272 ? -37.565 -19.629 55.685 1.00 57.48 298 GLY C N 1
ATOM 1916 C CA . GLY A 1 272 ? -38.509 -18.711 55.069 1.00 57.19 298 GLY C CA 1
ATOM 1917 C C . GLY A 1 272 ? -38.539 -17.344 55.719 1.00 56.74 298 GLY C C 1
ATOM 1918 O O . GLY A 1 272 ? -39.043 -16.391 55.116 1.00 56.38 298 GLY C O 1
ATOM 1919 N N . LEU A 1 273 ? -38.022 -17.232 56.944 1.00 58.44 299 LEU C N 1
ATOM 1920 C CA . LEU A 1 273 ? -38.029 -15.984 57.704 1.00 57.93 299 LEU C CA 1
ATOM 1921 C C . LEU A 1 273 ? -36.904 -15.051 57.250 1.00 57.90 299 LEU C C 1
ATOM 1922 O O . LEU A 1 273 ? -36.028 -14.658 58.020 1.00 57.69 299 LEU C O 1
ATOM 1927 N N . ASN A 1 274 ? -36.931 -14.703 55.969 1.00 64.76 300 ASN C N 1
ATOM 1928 C CA . ASN A 1 274 ? -36.071 -13.629 55.503 1.00 64.82 300 ASN C CA 1
ATOM 1929 C C . ASN A 1 274 ? -36.669 -12.288 55.906 1.00 64.12 300 ASN C C 1
ATOM 1930 O O . ASN A 1 274 ? -37.883 -12.154 56.070 1.00 64.02 300 ASN C O 1
ATOM 1935 N N . SER A 1 275 ? -35.798 -11.295 56.066 1.00 58.61 301 SER C N 1
ATOM 1936 C CA . SER A 1 275 ? -36.064 -9.968 56.605 1.00 58.53 301 SER C CA 1
ATOM 1937 C C . SER A 1 275 ? -36.151 -10.017 58.127 1.00 58.29 301 SER C C 1
ATOM 1938 O O . SER A 1 275 ? -36.229 -8.961 58.758 1.00 57.06 301 SER C O 1
ATOM 1941 N N . LEU A 1 276 ? -36.159 -11.198 58.737 1.00 51.77 302 LEU C N 1
ATOM 1942 C CA . LEU A 1 276 ? -36.094 -11.291 60.188 1.00 51.59 302 LEU C CA 1
ATOM 1943 C C . LEU A 1 276 ? -34.762 -10.737 60.672 1.00 51.54 302 LEU C C 1
ATOM 1944 O O . LEU A 1 276 ? -33.697 -11.243 60.306 1.00 52.07 302 LEU C O 1
ATOM 1949 N N . GLN A 1 277 ? -34.829 -9.703 61.509 1.00 45.87 303 GLN C N 1
ATOM 1950 C CA . GLN A 1 277 ? -33.646 -8.981 61.944 1.00 45.59 303 GLN C CA 1
ATOM 1951 C C . GLN A 1 277 ? -33.276 -9.238 63.393 1.00 45.37 303 GLN C C 1
ATOM 1952 O O . GLN A 1 277 ? -32.102 -9.097 63.743 1.00 45.22 303 GLN C O 1
ATOM 1958 N N . ALA A 1 278 ? -34.233 -9.615 64.235 1.00 43.81 304 ALA C N 1
ATOM 1959 C CA . ALA A 1 278 ? -33.990 -9.671 65.668 1.00 43.63 304 ALA C CA 1
ATOM 1960 C C . ALA A 1 278 ? -34.920 -10.696 66.294 1.00 43.79 304 ALA C C 1
ATOM 1961 O O . ALA A 1 278 ? -36.139 -10.624 66.117 1.00 43.61 304 ALA C O 1
ATOM 1963 N N . LEU A 1 279 ? -34.336 -11.640 67.026 1.00 42.30 305 LEU C N 1
ATOM 1964 C CA . LEU A 1 279 ? -35.082 -12.709 67.676 1.00 42.44 305 LEU C CA 1
ATOM 1965 C C . LEU A 1 279 ? -34.516 -12.899 69.075 1.00 42.23 305 LEU C C 1
ATOM 1966 O O . LEU A 1 279 ? -33.307 -13.118 69.238 1.00 42.18 305 LEU C O 1
ATOM 1971 N N . MET A 1 280 ? -35.378 -12.800 70.087 1.00 44.41 306 MET C N 1
ATOM 1972 C CA . MET A 1 280 ? -34.913 -12.918 71.467 1.00 44.31 306 MET C CA 1
ATOM 1973 C C . MET A 1 280 ? -35.829 -13.839 72.250 1.00 44.32 306 MET C C 1
ATOM 1974 O O . MET A 1 280 ? -37.015 -13.544 72.419 1.00 44.02 306 MET C O 1
ATOM 1979 N N . LEU A 1 281 ? -35.271 -14.951 72.720 1.00 45.84 307 LEU C N 1
ATOM 1980 C CA . LEU A 1 281 ? -35.982 -15.890 73.574 1.00 45.94 307 LEU C CA 1
ATOM 1981 C C . LEU A 1 281 ? -35.433 -15.891 74.999 1.00 45.72 307 LEU C C 1
ATOM 1982 O O . LEU A 1 281 ? -35.477 -16.914 75.678 1.00 45.83 307 LEU C O 1
ATOM 1987 N N . LYS A 1 282 ? -34.953 -14.744 75.478 1.00 48.17 308 LYS C N 1
ATOM 1988 C CA . LYS A 1 282 ? -34.289 -14.689 76.775 1.00 48.04 308 LYS C CA 1
ATOM 1989 C C . LYS A 1 282 ? -35.275 -14.952 77.907 1.00 47.97 308 LYS C C 1
ATOM 1990 O O . LYS A 1 282 ? -36.420 -14.499 77.874 1.00 47.87 308 LYS C O 1
ATOM 1996 N N . GLY A 1 283 ? -34.818 -15.685 78.922 1.00 51.16 309 GLY C N 1
ATOM 1997 C CA . GLY A 1 283 ? -35.585 -15.865 80.138 1.00 50.64 309 GLY C CA 1
ATOM 1998 C C . GLY A 1 283 ? -36.543 -17.036 80.144 1.00 50.95 309 GLY C C 1
ATOM 1999 O O . GLY A 1 283 ? -37.295 -17.191 81.114 1.00 50.75 309 GLY C O 1
ATOM 2000 N N . ASN A 1 284 ? -36.544 -17.864 79.100 1.00 51.93 310 ASN C N 1
ATOM 2001 C CA . ASN A 1 284 ? -37.400 -19.048 79.051 1.00 52.08 310 ASN C CA 1
ATOM 2002 C C . ASN A 1 284 ? -36.635 -20.193 79.714 1.00 52.48 310 ASN C C 1
ATOM 2003 O O . ASN A 1 284 ? -36.030 -21.047 79.062 1.00 53.01 310 ASN C O 1
ATOM 2008 N N . THR A 1 285 ? -36.680 -20.210 81.052 1.00 54.03 311 THR C N 1
ATOM 2009 C CA . THR A 1 285 ? -35.809 -21.083 81.838 1.00 54.31 311 THR C CA 1
ATOM 2010 C C . THR A 1 285 ? -36.098 -22.570 81.651 1.00 54.69 311 THR C C 1
ATOM 2011 O O . THR A 1 285 ? -35.203 -23.391 81.886 1.00 55.15 311 THR C O 1
ATOM 2015 N N . LYS A 1 286 ? -37.305 -22.942 81.230 1.00 58.61 312 LYS C N 1
ATOM 2016 C CA . LYS A 1 286 ? -37.648 -24.346 81.044 1.00 58.72 312 LYS C CA 1
ATOM 2017 C C . LYS A 1 286 ? -37.506 -24.785 79.594 1.00 58.98 312 LYS C C 1
ATOM 2018 O O . LYS A 1 286 ? -38.029 -25.841 79.222 1.00 59.10 312 LYS C O 1
ATOM 2024 N N . PHE A 1 287 ? -36.830 -23.985 78.766 1.00 56.36 313 PHE C N 1
ATOM 2025 C CA . PHE A 1 287 ? -36.661 -24.317 77.355 1.00 56.62 313 PHE C CA 1
ATOM 2026 C C . PHE A 1 287 ? -35.943 -25.654 77.201 1.00 57.03 313 PHE C C 1
ATOM 2027 O O . PHE A 1 287 ? -36.487 -26.603 76.624 1.00 57.30 313 PHE C O 1
ATOM 2035 N N . SER A 1 288 ? -34.730 -25.747 77.742 1.00 58.70 314 SER C N 1
ATOM 2036 C CA . SER A 1 288 ? -33.946 -26.983 77.826 1.00 58.88 314 SER C CA 1
ATOM 2037 C C . SER A 1 288 ? -33.979 -27.784 76.522 1.00 59.48 314 SER C C 1
ATOM 2038 O O . SER A 1 288 ? -34.472 -28.910 76.457 1.00 59.65 314 SER C O 1
ATOM 2041 N N . THR A 1 289 ? -33.439 -27.175 75.470 1.00 62.02 315 THR C N 1
ATOM 2042 C CA . THR A 1 289 ? -33.297 -27.841 74.184 1.00 62.26 315 THR C CA 1
ATOM 2043 C C . THR A 1 289 ? -31.977 -27.399 73.562 1.00 62.66 315 THR C C 1
ATOM 2044 O O . THR A 1 289 ? -31.457 -26.324 73.871 1.00 62.62 315 THR C O 1
ATOM 2048 N N . THR A 1 290 ? -31.436 -28.235 72.674 1.00 61.88 316 THR C N 1
ATOM 2049 C CA . THR A 1 290 ? -30.231 -27.875 71.945 1.00 62.10 316 THR C CA 1
ATOM 2050 C C . THR A 1 290 ? -30.594 -27.026 70.729 1.00 62.24 316 THR C C 1
ATOM 2051 O O . THR A 1 290 ? -31.765 -26.849 70.387 1.00 62.16 316 THR C O 1
ATOM 2055 N N . ILE A 1 291 ? -29.574 -26.499 70.068 1.00 62.64 317 ILE C N 1
ATOM 2056 C CA . ILE A 1 291 ? -29.753 -25.689 68.869 1.00 62.82 317 ILE C CA 1
ATOM 2057 C C . ILE A 1 291 ? -29.304 -26.531 67.676 1.00 63.18 317 ILE C C 1
ATOM 2058 O O . ILE A 1 291 ? -28.120 -26.874 67.585 1.00 63.37 317 ILE C O 1
ATOM 2063 N N . PRO A 1 292 ? -30.201 -26.896 66.762 1.00 62.62 318 PRO C N 1
ATOM 2064 C CA . PRO A 1 292 ? -29.790 -27.749 65.639 1.00 62.99 318 PRO C CA 1
ATOM 2065 C C . PRO A 1 292 ? -28.946 -26.986 64.627 1.00 63.65 318 PRO C C 1
ATOM 2066 O O . PRO A 1 292 ? -29.098 -25.775 64.442 1.00 63.85 318 PRO C O 1
ATOM 2070 N N . GLU A 1 293 ? -28.005 -27.710 64.014 1.00 63.17 319 GLU C N 1
ATOM 2071 C CA . GLU A 1 293 ? -27.068 -27.104 63.071 1.00 63.24 319 GLU C CA 1
ATOM 2072 C C . GLU A 1 293 ? -27.785 -26.327 61.972 1.00 63.17 319 GLU C C 1
ATOM 2073 O O . GLU A 1 293 ? -27.401 -25.200 61.640 1.00 63.52 319 GLU C O 1
ATOM 2079 N N . ASN A 1 294 ? -28.835 -26.913 61.399 1.00 60.84 320 ASN C N 1
ATOM 2080 C CA . ASN A 1 294 ? -29.537 -26.303 60.277 1.00 61.04 320 ASN C CA 1
ATOM 2081 C C . ASN A 1 294 ? -30.584 -25.282 60.700 1.00 61.26 320 ASN C C 1
ATOM 2082 O O . ASN A 1 294 ? -31.315 -24.785 59.839 1.00 61.58 320 ASN C O 1
ATOM 2087 N N . ALA A 1 295 ? -30.693 -24.966 61.992 1.00 64.38 321 ALA C N 1
ATOM 2088 C CA . ALA A 1 295 ? -31.703 -24.009 62.432 1.00 63.94 321 ALA C CA 1
ATOM 2089 C C . ALA A 1 295 ? -31.453 -22.634 61.830 1.00 64.06 321 ALA C C 1
ATOM 2090 O O . ALA A 1 295 ? -32.371 -22.002 61.296 1.00 63.70 321 ALA C O 1
ATOM 2092 N N . PHE A 1 296 ? -30.213 -22.161 61.883 1.00 59.89 322 PHE C N 1
ATOM 2093 C CA . PHE A 1 296 ? -29.870 -20.799 61.481 1.00 60.12 322 PHE C CA 1
ATOM 2094 C C . PHE A 1 296 ? -28.906 -20.857 60.297 1.00 60.83 322 PHE C C 1
ATOM 2095 O O . PHE A 1 296 ? -27.730 -20.505 60.427 1.00 61.33 322 PHE C O 1
ATOM 2103 N N . LYS A 1 297 ? -29.402 -21.296 59.140 1.00 56.20 323 LYS C N 1
ATOM 2104 C CA . LYS A 1 297 ? -28.543 -21.385 57.965 1.00 56.63 323 LYS C CA 1
ATOM 2105 C C . LYS A 1 297 ? -28.739 -20.186 57.044 1.00 56.54 323 LYS C C 1
ATOM 2106 O O . LYS A 1 297 ? -27.829 -19.367 56.888 1.00 56.46 323 LYS C O 1
ATOM 2112 N N . GLY A 1 298 ? -29.919 -20.066 56.439 1.00 59.78 324 GLY C N 1
ATOM 2113 C CA . GLY A 1 298 ? -30.168 -18.996 55.492 1.00 59.80 324 GLY C CA 1
ATOM 2114 C C . GLY A 1 298 ? -30.761 -17.737 56.088 1.00 59.42 324 GLY C C 1
ATOM 2115 O O . GLY A 1 298 ? -31.889 -17.360 55.752 1.00 59.20 324 GLY C O 1
ATOM 2116 N N . LEU A 1 299 ? -30.004 -17.064 56.958 1.00 58.36 325 LEU C N 1
ATOM 2117 C CA . LEU A 1 299 ? -30.463 -15.856 57.652 1.00 57.63 325 LEU C CA 1
ATOM 2118 C C . LEU A 1 299 ? -29.431 -14.759 57.418 1.00 57.57 325 LEU C C 1
ATOM 2119 O O . LEU A 1 299 ? -28.610 -14.447 58.284 1.00 57.22 325 LEU C O 1
ATOM 2124 N N . LYS A 1 300 ? -29.462 -14.193 56.212 1.00 59.01 326 LYS C N 1
ATOM 2125 C CA . LYS A 1 300 ? -28.556 -13.106 55.871 1.00 59.23 326 LYS C CA 1
ATOM 2126 C C . LYS A 1 300 ? -28.848 -11.875 56.711 1.00 58.36 326 LYS C C 1
ATOM 2127 O O . LYS A 1 300 ? -27.942 -11.283 57.302 1.00 58.19 326 LYS C O 1
ATOM 2133 N N . ASN A 1 301 ? -30.120 -11.482 56.775 1.00 57.94 327 ASN C N 1
ATOM 2134 C CA . ASN A 1 301 ? -30.542 -10.243 57.413 1.00 56.66 327 ASN C CA 1
ATOM 2135 C C . ASN A 1 301 ? -30.569 -10.316 58.935 1.00 56.31 327 ASN C C 1
ATOM 2136 O O . ASN A 1 301 ? -30.789 -9.282 59.573 1.00 55.80 327 ASN C O 1
ATOM 2141 N N . LEU A 1 302 ? -30.394 -11.499 59.529 1.00 52.23 328 LEU C N 1
ATOM 2142 C CA . LEU A 1 302 ? -30.449 -11.623 60.983 1.00 51.96 328 LEU C CA 1
ATOM 2143 C C . LEU A 1 302 ? -29.378 -10.748 61.624 1.00 51.70 328 LEU C C 1
ATOM 2144 O O . LEU A 1 302 ? -28.207 -10.794 61.238 1.00 52.16 328 LEU C O 1
ATOM 2149 N N . MET A 1 303 ? -29.782 -9.954 62.614 1.00 48.37 329 MET C N 1
ATOM 2150 C CA . MET A 1 303 ? -28.870 -9.063 63.317 1.00 47.80 329 MET C CA 1
ATOM 2151 C C . MET A 1 303 ? -28.691 -9.464 64.775 1.00 47.69 329 MET C C 1
ATOM 2152 O O . MET A 1 303 ? -27.564 -9.689 65.225 1.00 47.97 329 MET C O 1
ATOM 2157 N N . ILE A 1 304 ? -29.780 -9.546 65.532 1.00 43.21 330 ILE C N 1
ATOM 2158 C CA . ILE A 1 304 ? -29.739 -9.739 66.975 1.00 43.03 330 ILE C CA 1
ATOM 2159 C C . ILE A 1 304 ? -30.325 -11.102 67.316 1.00 43.24 330 ILE C C 1
ATOM 2160 O O . ILE A 1 304 ? -31.446 -11.423 66.904 1.00 43.39 330 ILE C O 1
ATOM 2165 N N . LEU A 1 305 ? -29.570 -11.897 68.077 1.00 42.30 331 LEU C N 1
ATOM 2166 C CA . LEU A 1 305 ? -30.002 -13.224 68.521 1.00 42.49 331 LEU C CA 1
ATOM 2167 C C . LEU A 1 305 ? -29.739 -13.352 70.017 1.00 42.31 331 LEU C C 1
ATOM 2168 O O . LEU A 1 305 ? -28.592 -13.544 70.434 1.00 42.28 331 LEU C O 1
ATOM 2173 N N . VAL A 1 306 ? -30.785 -13.242 70.832 1.00 45.18 332 VAL C N 1
ATOM 2174 C CA . VAL A 1 306 ? -30.646 -13.392 72.278 1.00 45.02 332 VAL C CA 1
ATOM 2175 C C . VAL A 1 306 ? -31.315 -14.697 72.688 1.00 45.22 332 VAL C C 1
ATOM 2176 O O . VAL A 1 306 ? -32.537 -14.848 72.571 1.00 45.30 332 VAL C O 1
ATOM 2180 N N . LEU A 1 307 ? -30.510 -15.645 73.175 1.00 43.94 333 LEU C N 1
ATOM 2181 C CA . LEU A 1 307 ? -30.999 -16.930 73.663 1.00 44.32 333 LEU C CA 1
ATOM 2182 C C . LEU A 1 307 ? -30.531 -17.203 75.089 1.00 44.35 333 LEU C C 1
ATOM 2183 O O . LEU A 1 307 ? -30.440 -18.365 75.502 1.00 44.73 333 LEU C O 1
ATOM 2188 N N . SER A 1 308 ? -30.229 -16.153 75.846 1.00 50.17 334 SER C N 1
ATOM 2189 C CA . SER A 1 308 ? -29.597 -16.294 77.148 1.00 49.90 334 SER C CA 1
ATOM 2190 C C . SER A 1 308 ? -30.605 -16.685 78.221 1.00 49.74 334 SER C C 1
ATOM 2191 O O . SER A 1 308 ? -31.783 -16.322 78.163 1.00 49.31 334 SER C O 1
ATOM 2194 N N . ASN A 1 309 ? -30.119 -17.440 79.210 1.00 51.39 335 ASN C N 1
ATOM 2195 C CA . ASN A 1 309 ? -30.927 -17.898 80.342 1.00 51.16 335 ASN C CA 1
ATOM 2196 C C . ASN A 1 309 ? -32.137 -18.703 79.873 1.00 51.19 335 ASN C C 1
ATOM 2197 O O . ASN A 1 309 ? -33.284 -18.406 80.212 1.00 50.85 335 ASN C O 1
ATOM 2202 N N . THR A 1 310 ? -31.868 -19.738 79.074 1.00 53.59 336 THR C N 1
ATOM 2203 C CA . THR A 1 310 ? -32.914 -20.626 78.581 1.00 53.65 336 THR C CA 1
ATOM 2204 C C . THR A 1 310 ? -32.574 -22.097 78.780 1.00 53.85 336 THR C C 1
ATOM 2205 O O . THR A 1 310 ? -33.193 -22.956 78.145 1.00 53.99 336 THR C O 1
ATOM 2209 N N . ASN A 1 311 ? -31.606 -22.403 79.642 1.00 57.98 337 ASN C N 1
ATOM 2210 C CA . ASN A 1 311 ? -31.221 -23.784 79.931 1.00 58.10 337 ASN C CA 1
ATOM 2211 C C . ASN A 1 311 ? -30.924 -24.567 78.651 1.00 58.47 337 ASN C C 1
ATOM 2212 O O . ASN A 1 311 ? -31.105 -25.787 78.592 1.00 58.48 337 ASN C O 1
ATOM 2217 N N . ILE A 1 312 ? -30.468 -23.864 77.610 1.00 59.49 338 ILE C N 1
ATOM 2218 C CA . ILE A 1 312 ? -30.082 -24.522 76.367 1.00 59.74 338 ILE C CA 1
ATOM 2219 C C . ILE A 1 312 ? -28.953 -25.504 76.631 1.00 59.78 338 ILE C C 1
ATOM 2220 O O . ILE A 1 312 ? -27.985 -25.193 77.337 1.00 59.51 338 ILE C O 1
ATOM 2225 N N . GLN A 1 313 ? -29.072 -26.694 76.058 1.00 62.13 339 GLN C N 1
ATOM 2226 C CA . GLN A 1 313 ? -28.059 -27.730 76.150 1.00 62.16 339 GLN C CA 1
ATOM 2227 C C . GLN A 1 313 ? -27.339 -27.854 74.814 1.00 62.72 339 GLN C C 1
ATOM 2228 O O . GLN A 1 313 ? -27.743 -27.268 73.807 1.00 62.98 339 GLN C O 1
ATOM 2234 N N . GLY A 1 314 ? -26.242 -28.597 74.815 1.00 64.25 340 GLY C N 1
ATOM 2235 C CA . GLY A 1 314 ? -25.545 -28.899 73.581 1.00 64.45 340 GLY C CA 1
ATOM 2236 C C . GLY A 1 314 ? -24.304 -28.056 73.380 1.00 64.62 340 GLY C C 1
ATOM 2237 O O . GLY A 1 314 ? -23.832 -27.340 74.268 1.00 64.28 340 GLY C O 1
ATOM 2238 N N . SER A 1 315 ? -23.772 -28.153 72.165 1.00 64.40 341 SER C N 1
ATOM 2239 C CA . SER A 1 315 ? -22.557 -27.462 71.767 1.00 64.45 341 SER C CA 1
ATOM 2240 C C . SER A 1 315 ? -22.880 -26.307 70.828 1.00 64.44 341 SER C C 1
ATOM 2241 O O . SER A 1 315 ? -23.837 -26.366 70.051 1.00 64.51 341 SER C O 1
ATOM 2244 N N . ILE A 1 316 ? -22.082 -25.249 70.933 1.00 60.37 342 ILE C N 1
ATOM 2245 C CA . ILE A 1 316 ? -22.229 -24.038 70.128 1.00 60.25 342 ILE C CA 1
ATOM 2246 C C . ILE A 1 316 ? -22.256 -24.403 68.649 1.00 60.64 342 ILE C C 1
ATOM 2247 O O . ILE A 1 316 ? -21.218 -24.783 68.089 1.00 60.86 342 ILE C O 1
ATOM 2252 N N . PRO A 1 317 ? -23.408 -24.327 67.984 1.00 61.79 343 PRO C N 1
ATOM 2253 C CA . PRO A 1 317 ? -23.456 -24.687 66.563 1.00 62.53 343 PRO C CA 1
ATOM 2254 C C . PRO A 1 317 ? -22.663 -23.699 65.722 1.00 63.21 343 PRO C C 1
ATOM 2255 O O . PRO A 1 317 ? -22.652 -22.495 65.992 1.00 63.39 343 PRO C O 1
ATOM 2259 N N . LYS A 1 318 ? -22.005 -24.217 64.688 1.00 63.57 344 LYS C N 1
ATOM 2260 C CA . LYS A 1 318 ? -21.087 -23.417 63.889 1.00 63.79 344 LYS C CA 1
ATOM 2261 C C . LYS A 1 318 ? -21.750 -22.752 62.691 1.00 63.99 344 LYS C C 1
ATOM 2262 O O . LYS A 1 318 ? -21.087 -21.983 61.987 1.00 64.10 344 LYS C O 1
ATOM 2268 N N . SER A 1 319 ? -23.029 -23.020 62.434 1.00 60.89 345 SER C N 1
ATOM 2269 C CA . SER A 1 319 ? -23.735 -22.258 61.414 1.00 61.17 345 SER C CA 1
ATOM 2270 C C . SER A 1 319 ? -24.188 -20.898 61.929 1.00 61.24 345 SER C C 1
ATOM 2271 O O . SER A 1 319 ? -24.772 -20.125 61.163 1.00 61.27 345 SER C O 1
ATOM 2274 N N . LEU A 1 320 ? -23.924 -20.591 63.201 1.00 58.94 346 LEU C N 1
ATOM 2275 C CA . LEU A 1 320 ? -24.033 -19.225 63.696 1.00 58.68 346 LEU C CA 1
ATOM 2276 C C . LEU A 1 320 ? -22.870 -18.363 63.234 1.00 58.80 346 LEU C C 1
ATOM 2277 O O . LEU A 1 320 ? -22.954 -17.132 63.311 1.00 58.64 346 LEU C O 1
ATOM 2282 N N . THR A 1 321 ? -21.795 -18.987 62.751 1.00 62.27 347 THR C N 1
ATOM 2283 C CA . THR A 1 321 ? -20.645 -18.257 62.236 1.00 62.43 347 THR C CA 1
ATOM 2284 C C . THR A 1 321 ? -20.912 -17.698 60.844 1.00 62.89 347 THR C C 1
ATOM 2285 O O . THR A 1 321 ? -20.432 -16.607 60.512 1.00 62.96 347 THR C O 1
ATOM 2289 N N . ARG A 1 322 ? -21.712 -18.400 60.042 1.00 62.66 348 ARG C N 1
ATOM 2290 C CA . ARG A 1 322 ? -22.017 -17.984 58.683 1.00 63.02 348 ARG C CA 1
ATOM 2291 C C . ARG A 1 322 ? -23.215 -17.043 58.603 1.00 62.82 348 ARG C C 1
ATOM 2292 O O . ARG A 1 322 ? -23.791 -16.883 57.520 1.00 62.93 348 ARG C O 1
ATOM 2300 N N . LEU A 1 323 ? -23.603 -16.420 59.714 1.00 60.21 349 LEU C N 1
ATOM 2301 C CA . LEU A 1 323 ? -24.667 -15.416 59.710 1.00 59.59 349 LEU C CA 1
ATOM 2302 C C . LEU A 1 323 ? -24.025 -14.074 59.380 1.00 59.29 349 LEU C C 1
ATOM 2303 O O . LEU A 1 323 ? -23.366 -13.463 60.225 1.00 58.51 349 LEU C O 1
ATOM 2308 N N . ASN A 1 324 ? -24.204 -13.628 58.134 1.00 60.90 350 ASN C N 1
ATOM 2309 C CA . ASN A 1 324 ? -23.483 -12.458 57.636 1.00 60.76 350 ASN C CA 1
ATOM 2310 C C . ASN A 1 324 ? -23.762 -11.212 58.471 1.00 59.84 350 ASN C C 1
ATOM 2311 O O . ASN A 1 324 ? -22.832 -10.561 58.957 1.00 59.37 350 ASN C O 1
ATOM 2316 N N . SER A 1 325 ? -25.033 -10.854 58.638 1.00 54.06 351 SER C N 1
ATOM 2317 C CA . SER A 1 325 ? -25.361 -9.594 59.299 1.00 52.98 351 SER C CA 1
ATOM 2318 C C . SER A 1 325 ? -25.384 -9.697 60.816 1.00 52.58 351 SER C C 1
ATOM 2319 O O . SER A 1 325 ? -25.762 -8.722 61.474 1.00 51.70 351 SER C O 1
ATOM 2322 N N . LEU A 1 326 ? -25.020 -10.844 61.387 1.00 52.28 352 LEU C N 1
ATOM 2323 C CA . LEU A 1 326 ? -25.094 -11.010 62.832 1.00 52.02 352 LEU C CA 1
ATOM 2324 C C . LEU A 1 326 ? -24.160 -10.025 63.523 1.00 51.18 352 LEU C C 1
ATOM 2325 O O . LEU A 1 326 ? -22.950 -10.026 63.281 1.00 51.43 352 LEU C O 1
ATOM 2330 N N . ARG A 1 327 ? -24.731 -9.173 64.368 1.00 47.05 353 ARG C N 1
ATOM 2331 C CA . ARG A 1 327 ? -23.966 -8.255 65.200 1.00 46.79 353 ARG C CA 1
ATOM 2332 C C . ARG A 1 327 ? -23.927 -8.668 66.661 1.00 46.68 353 ARG C C 1
ATOM 2333 O O . ARG A 1 327 ? -22.886 -8.529 67.309 1.00 46.60 353 ARG C O 1
ATOM 2341 N N . VAL A 1 328 ? -25.039 -9.170 67.199 1.00 44.38 354 VAL C N 1
ATOM 2342 C CA . VAL A 1 328 ? -25.179 -9.449 68.624 1.00 44.26 354 VAL C CA 1
ATOM 2343 C C . VAL A 1 328 ? -25.656 -10.884 68.808 1.00 44.47 354 VAL C C 1
ATOM 2344 O O . VAL A 1 328 ? -26.694 -11.275 68.258 1.00 44.60 354 VAL C O 1
ATOM 2348 N N . LEU A 1 329 ? -24.915 -11.653 69.608 1.00 45.30 355 LEU C N 1
ATOM 2349 C CA . LEU A 1 329 ? -25.212 -13.056 69.889 1.00 45.95 355 LEU C CA 1
ATOM 2350 C C . LEU A 1 329 ? -25.069 -13.283 71.389 1.00 45.69 355 LEU C C 1
ATOM 2351 O O . LEU A 1 329 ? -23.949 -13.333 71.911 1.00 45.59 355 LEU C O 1
ATOM 2356 N N . HIS A 1 330 ? -26.199 -13.411 72.079 1.00 48.63 356 HIS C N 1
ATOM 2357 C CA . HIS A 1 330 ? -26.227 -13.668 73.514 1.00 48.48 356 HIS C CA 1
ATOM 2358 C C . HIS A 1 330 ? -26.595 -15.123 73.776 1.00 49.11 356 HIS C C 1
ATOM 2359 O O . HIS A 1 330 ? -27.676 -15.577 73.387 1.00 49.09 356 HIS C O 1
ATOM 2366 N N . LEU A 1 331 ? -25.690 -15.848 74.437 1.00 46.99 357 LEU C N 1
ATOM 2367 C CA . LEU A 1 331 ? -25.924 -17.230 74.836 1.00 47.23 357 LEU C CA 1
ATOM 2368 C C . LEU A 1 331 ? -25.563 -17.454 76.301 1.00 47.13 357 LEU C C 1
ATOM 2369 O O . LEU A 1 331 ? -25.291 -18.591 76.700 1.00 47.34 357 LEU C O 1
ATOM 2374 N N . GLU A 1 332 ? -25.558 -16.396 77.108 1.00 51.53 358 GLU C N 1
ATOM 2375 C CA . GLU A 1 332 ? -25.073 -16.497 78.474 1.00 51.06 358 GLU C CA 1
ATOM 2376 C C . GLU A 1 332 ? -26.098 -17.185 79.372 1.00 51.09 358 GLU C C 1
ATOM 2377 O O . GLU A 1 332 ? -27.265 -17.367 79.014 1.00 51.41 358 GLU C O 1
ATOM 2383 N N . GLY A 1 333 ? -25.638 -17.568 80.564 1.00 51.51 359 GLY C N 1
ATOM 2384 C CA . GLY A 1 333 ? -26.460 -18.255 81.543 1.00 51.49 359 GLY C CA 1
ATOM 2385 C C . GLY A 1 333 ? -27.186 -19.472 81.006 1.00 51.90 359 GLY C C 1
ATOM 2386 O O . GLY A 1 333 ? -28.392 -19.627 81.215 1.00 51.91 359 GLY C O 1
ATOM 2387 N N . ASN A 1 334 ? -26.457 -20.348 80.317 1.00 54.77 360 ASN C N 1
ATOM 2388 C CA . ASN A 1 334 ? -27.031 -21.596 79.833 1.00 55.05 360 ASN C CA 1
ATOM 2389 C C . ASN A 1 334 ? -26.189 -22.777 80.293 1.00 55.09 360 ASN C C 1
ATOM 2390 O O . ASN A 1 334 ? -25.270 -22.615 81.103 1.00 54.87 360 ASN C O 1
ATOM 2395 N N . ASN A 1 335 ? -26.494 -23.963 79.780 1.00 58.96 361 ASN C N 1
ATOM 2396 C CA . ASN A 1 335 ? -25.723 -25.168 80.053 1.00 59.24 361 ASN C CA 1
ATOM 2397 C C . ASN A 1 335 ? -25.108 -25.695 78.760 1.00 59.76 361 ASN C C 1
ATOM 2398 O O . ASN A 1 335 ? -25.123 -26.894 78.475 1.00 59.99 361 ASN C O 1
ATOM 2403 N N . LEU A 1 336 ? -24.572 -24.786 77.950 1.00 60.15 362 LEU C N 1
ATOM 2404 C CA . LEU A 1 336 ? -23.832 -25.180 76.761 1.00 60.17 362 LEU C CA 1
ATOM 2405 C C . LEU A 1 336 ? -22.519 -25.846 77.157 1.00 60.06 362 LEU C C 1
ATOM 2406 O O . LEU A 1 336 ? -21.938 -25.553 78.207 1.00 59.64 362 LEU C O 1
ATOM 2411 N N . THR A 1 337 ? -22.047 -26.749 76.300 1.00 63.88 363 THR C N 1
ATOM 2412 C CA . THR A 1 337 ? -20.905 -27.585 76.642 1.00 63.94 363 THR C CA 1
ATOM 2413 C C . THR A 1 337 ? -20.074 -27.847 75.395 1.00 64.23 363 THR C C 1
ATOM 2414 O O . THR A 1 337 ? -20.554 -27.726 74.266 1.00 64.49 363 THR C O 1
ATOM 2418 N N . GLY A 1 338 ? -18.817 -28.199 75.617 1.00 66.57 364 GLY C N 1
ATOM 2419 C CA . GLY A 1 338 ? -17.893 -28.503 74.549 1.00 66.89 364 GLY C CA 1
ATOM 2420 C C . GLY A 1 338 ? -16.866 -27.408 74.341 1.00 66.99 364 GLY C C 1
ATOM 2421 O O . GLY A 1 338 ? -16.609 -26.573 75.211 1.00 66.75 364 GLY C O 1
ATOM 2422 N N . GLU A 1 339 ? -16.263 -27.425 73.158 1.00 67.43 365 GLU C N 1
ATOM 2423 C CA . GLU A 1 339 ? -15.344 -26.367 72.773 1.00 67.35 365 GLU C CA 1
ATOM 2424 C C . GLU A 1 339 ? -16.107 -25.187 72.185 1.00 66.99 365 GLU C C 1
ATOM 2425 O O . GLU A 1 339 ? -17.276 -25.294 71.802 1.00 66.72 365 GLU C O 1
ATOM 2431 N N . ILE A 1 340 ? -15.430 -24.050 72.118 1.00 61.18 366 ILE C N 1
ATOM 2432 C CA . ILE A 1 340 ? -15.864 -22.980 71.221 1.00 61.20 366 ILE C CA 1
ATOM 2433 C C . ILE A 1 340 ? -15.391 -23.321 69.810 1.00 61.59 366 ILE C C 1
ATOM 2434 O O . ILE A 1 340 ? -14.199 -23.610 69.622 1.00 61.64 366 ILE C O 1
ATOM 2439 N N . PRO A 1 341 ? -16.270 -23.305 68.811 1.00 61.30 367 PRO C N 1
ATOM 2440 C CA . PRO A 1 341 ? -15.869 -23.771 67.478 1.00 61.83 367 PRO C CA 1
ATOM 2441 C C . PRO A 1 341 ? -14.808 -22.869 66.867 1.00 62.41 367 PRO C C 1
ATOM 2442 O O . PRO A 1 341 ? -14.858 -21.643 66.995 1.00 62.37 367 PRO C O 1
ATOM 2446 N N . LEU A 1 342 ? -13.821 -23.507 66.225 1.00 63.12 368 LEU C N 1
ATOM 2447 C CA . LEU A 1 342 ? -12.689 -22.788 65.645 1.00 62.98 368 LEU C CA 1
ATOM 2448 C C . LEU A 1 342 ? -13.141 -21.681 64.704 1.00 62.92 368 LEU C C 1
ATOM 2449 O O . LEU A 1 342 ? -12.460 -20.656 64.571 1.00 62.74 368 LEU C O 1
ATOM 2454 N N . GLU A 1 343 ? -14.300 -21.855 64.068 1.00 62.11 369 GLU C N 1
ATOM 2455 C CA . GLU A 1 343 ? -14.790 -20.922 63.064 1.00 62.49 369 GLU C CA 1
ATOM 2456 C C . GLU A 1 343 ? -15.226 -19.590 63.652 1.00 62.49 369 GLU C C 1
ATOM 2457 O O . GLU A 1 343 ? -15.594 -18.693 62.887 1.00 62.86 369 GLU C O 1
ATOM 2463 N N . PHE A 1 344 ? -15.177 -19.430 64.976 1.00 60.62 370 PHE C N 1
ATOM 2464 C CA . PHE A 1 344 ? -15.347 -18.107 65.563 1.00 60.17 370 PHE C CA 1
ATOM 2465 C C . PHE A 1 344 ? -14.155 -17.209 65.274 1.00 60.09 370 PHE C C 1
ATOM 2466 O O . PHE A 1 344 ? -14.282 -15.982 65.355 1.00 59.76 370 PHE C O 1
ATOM 2474 N N . ARG A 1 345 ? -12.999 -17.800 64.958 1.00 65.77 371 ARG C N 1
ATOM 2475 C CA . ARG A 1 345 ? -11.913 -17.054 64.333 1.00 65.45 371 ARG C CA 1
ATOM 2476 C C . ARG A 1 345 ? -12.385 -16.360 63.060 1.00 65.58 371 ARG C C 1
ATOM 2477 O O . ARG A 1 345 ? -11.923 -15.261 62.727 1.00 65.09 371 ARG C O 1
ATOM 2485 N N . ASP A 1 346 ? -13.305 -16.992 62.334 1.00 68.05 372 ASP C N 1
ATOM 2486 C CA . ASP A 1 346 ? -13.808 -16.469 61.069 1.00 68.65 372 ASP C CA 1
ATOM 2487 C C . ASP A 1 346 ? -14.918 -15.440 61.258 1.00 68.61 372 ASP C C 1
ATOM 2488 O O . ASP A 1 346 ? -15.755 -15.259 60.368 1.00 69.06 372 ASP C O 1
ATOM 2493 N N . VAL A 1 347 ? -14.946 -14.759 62.404 1.00 68.59 373 VAL C N 1
ATOM 2494 C CA . VAL A 1 347 ? -16.022 -13.815 62.699 1.00 68.19 373 VAL C CA 1
ATOM 2495 C C . VAL A 1 347 ? -15.460 -12.541 63.315 1.00 67.16 373 VAL C C 1
ATOM 2496 O O . VAL A 1 347 ? -15.103 -12.510 64.500 1.00 66.59 373 VAL C O 1
ATOM 2500 N N . LYS A 1 348 ? -15.357 -11.485 62.509 1.00 71.06 374 LYS C N 1
ATOM 2501 C CA . LYS A 1 348 ? -14.952 -10.175 62.995 1.00 70.15 374 LYS C CA 1
ATOM 2502 C C . LYS A 1 348 ? -16.092 -9.158 62.976 1.00 69.64 374 LYS C C 1
ATOM 2503 O O . LYS A 1 348 ? -15.876 -7.996 63.331 1.00 68.72 374 LYS C O 1
ATOM 2509 N N . HIS A 1 349 ? -17.306 -9.561 62.593 1.00 63.72 375 HIS C N 1
ATOM 2510 C CA . HIS A 1 349 ? -18.401 -8.603 62.476 1.00 63.14 375 HIS C CA 1
ATOM 2511 C C . HIS A 1 349 ? -19.146 -8.376 63.785 1.00 62.52 375 HIS C C 1
ATOM 2512 O O . HIS A 1 349 ? -19.762 -7.317 63.957 1.00 61.73 375 HIS C O 1
ATOM 2519 N N . LEU A 1 350 ? -19.120 -9.344 64.701 1.00 56.46 376 LEU C N 1
ATOM 2520 C CA . LEU A 1 350 ? -19.909 -9.240 65.923 1.00 55.81 376 LEU C CA 1
ATOM 2521 C C . LEU A 1 350 ? -19.442 -8.073 66.785 1.00 55.05 376 LEU C C 1
ATOM 2522 O O . LEU A 1 350 ? -18.248 -7.771 66.865 1.00 55.09 376 LEU C O 1
ATOM 2527 N N . SER A 1 351 ? -20.404 -7.407 67.427 1.00 49.97 377 SER C N 1
ATOM 2528 C CA . SER A 1 351 ? -20.117 -6.362 68.397 1.00 49.13 377 SER C CA 1
ATOM 2529 C C . SER A 1 351 ? -20.447 -6.755 69.829 1.00 49.02 377 SER C C 1
ATOM 2530 O O . SER A 1 351 ? -19.939 -6.118 70.757 1.00 48.47 377 SER C O 1
ATOM 2533 N N . GLU A 1 352 ? -21.283 -7.775 70.030 1.00 50.18 378 GLU C N 1
ATOM 2534 C CA . GLU A 1 352 ? -21.574 -8.317 71.355 1.00 50.29 378 GLU C CA 1
ATOM 2535 C C . GLU A 1 352 ? -21.677 -9.830 71.240 1.00 50.67 378 GLU C C 1
ATOM 2536 O O . GLU A 1 352 ? -22.489 -10.337 70.461 1.00 51.06 378 GLU C O 1
ATOM 2542 N N . LEU A 1 353 ? -20.851 -10.545 72.004 1.00 47.75 379 LEU C N 1
ATOM 2543 C CA . LEU A 1 353 ? -20.846 -12.007 72.000 1.00 48.01 379 LEU C CA 1
ATOM 2544 C C . LEU A 1 353 ? -20.768 -12.487 73.442 1.00 47.96 379 LEU C C 1
ATOM 2545 O O . LEU A 1 353 ? -19.718 -12.371 74.080 1.00 47.95 379 LEU C O 1
ATOM 2550 N N . ARG A 1 354 ? -21.874 -13.012 73.960 1.00 48.92 380 ARG C N 1
ATOM 2551 C CA . ARG A 1 354 ? -21.951 -13.459 75.350 1.00 48.73 380 ARG C CA 1
ATOM 2552 C C . ARG A 1 354 ? -21.999 -14.983 75.387 1.00 49.36 380 ARG C C 1
ATOM 2553 O O . ARG A 1 354 ? -23.028 -15.589 75.077 1.00 49.81 380 ARG C O 1
ATOM 2561 N N . LEU A 1 355 ? -20.878 -15.600 75.763 1.00 49.52 381 LEU C N 1
ATOM 2562 C CA . LEU A 1 355 ? -20.822 -17.026 76.063 1.00 49.93 381 LEU C CA 1
ATOM 2563 C C . LEU A 1 355 ? -20.513 -17.288 77.533 1.00 49.60 381 LEU C C 1
ATOM 2564 O O . LEU A 1 355 ? -20.058 -18.382 77.883 1.00 49.80 381 LEU C O 1
ATOM 2569 N N . ASN A 1 356 ? -20.748 -16.304 78.398 1.00 51.59 382 ASN C N 1
ATOM 2570 C CA . ASN A 1 356 ? -20.410 -16.428 79.807 1.00 51.32 382 ASN C CA 1
ATOM 2571 C C . ASN A 1 356 ? -21.441 -17.264 80.557 1.00 51.48 382 ASN C C 1
ATOM 2572 O O . ASN A 1 356 ? -22.594 -17.394 80.137 1.00 51.84 382 ASN C O 1
ATOM 2577 N N . ASP A 1 357 ? -20.994 -17.861 81.665 1.00 55.38 383 ASP C N 1
ATOM 2578 C CA . ASP A 1 357 ? -21.846 -18.656 82.552 1.00 55.45 383 ASP C CA 1
ATOM 2579 C C . ASP A 1 357 ? -22.370 -19.907 81.844 1.00 56.01 383 ASP C C 1
ATOM 2580 O O . ASP A 1 357 ? -23.555 -20.235 81.908 1.00 56.20 383 ASP C O 1
ATOM 2585 N N . ASN A 1 358 ? -21.465 -20.611 81.167 1.00 56.50 384 ASN C N 1
ATOM 2586 C CA . ASN A 1 358 ? -21.771 -21.933 80.636 1.00 56.93 384 ASN C CA 1
ATOM 2587 C C . ASN A 1 358 ? -20.759 -22.940 81.164 1.00 57.21 384 ASN C C 1
ATOM 2588 O O . ASN A 1 358 ? -20.082 -22.680 82.164 1.00 56.76 384 ASN C O 1
ATOM 2593 N N . SER A 1 359 ? -20.646 -24.090 80.501 1.00 62.58 385 SER C N 1
ATOM 2594 C CA . SER A 1 359 ? -19.609 -25.072 80.807 1.00 62.64 385 SER C CA 1
ATOM 2595 C C . SER A 1 359 ? -18.912 -25.486 79.512 1.00 62.92 385 SER C C 1
ATOM 2596 O O . SER A 1 359 ? -18.941 -26.643 79.094 1.00 63.06 385 SER C O 1
ATOM 2599 N N . LEU A 1 360 ? -18.264 -24.514 78.877 1.00 64.80 386 LEU C N 1
ATOM 2600 C CA . LEU A 1 360 ? -17.462 -24.776 77.691 1.00 65.02 386 LEU C CA 1
ATOM 2601 C C . LEU A 1 360 ? -16.076 -25.255 78.105 1.00 64.88 386 LEU C C 1
ATOM 2602 O O . LEU A 1 360 ? -15.506 -24.772 79.088 1.00 64.58 386 LEU C O 1
ATOM 2607 N N . THR A 1 361 ? -15.532 -26.209 77.349 1.00 67.78 387 THR C N 1
ATOM 2608 C CA . THR A 1 361 ? -14.312 -26.882 77.781 1.00 67.61 387 THR C CA 1
ATOM 2609 C C . THR A 1 361 ? -13.068 -26.283 77.131 1.00 67.54 387 THR C C 1
ATOM 2610 O O . THR A 1 361 ? -12.218 -25.715 77.824 1.00 67.10 387 THR C O 1
ATOM 2614 N N . GLY A 1 362 ? -12.942 -26.419 75.812 1.00 69.39 388 GLY C N 1
ATOM 2615 C CA . GLY A 1 362 ? -11.732 -26.051 75.113 1.00 69.53 388 GLY C CA 1
ATOM 2616 C C . GLY A 1 362 ? -11.342 -24.595 75.268 1.00 69.33 388 GLY C C 1
ATOM 2617 O O . GLY A 1 362 ? -12.191 -23.701 75.349 1.00 69.22 388 GLY C O 1
ATOM 2618 N N . PRO A 1 363 ? -10.037 -24.328 75.282 1.00 68.10 389 PRO C N 1
ATOM 2619 C CA . PRO A 1 363 ? -9.571 -22.938 75.308 1.00 67.67 389 PRO C CA 1
ATOM 2620 C C . PRO A 1 363 ? -9.923 -22.214 74.018 1.00 68.02 389 PRO C C 1
ATOM 2621 O O . PRO A 1 363 ? -10.051 -22.820 72.951 1.00 68.50 389 PRO C O 1
ATOM 2625 N N . VAL A 1 364 ? -10.076 -20.898 74.130 1.00 63.79 390 VAL C N 1
ATOM 2626 C CA . VAL A 1 364 ? -10.815 -20.099 73.153 1.00 63.88 390 VAL C CA 1
ATOM 2627 C C . VAL A 1 364 ? -9.976 -19.813 71.910 1.00 64.05 390 VAL C C 1
ATOM 2628 O O . VAL A 1 364 ? -8.739 -19.768 71.986 1.00 63.93 390 VAL C O 1
ATOM 2632 N N . PRO A 1 365 ? -10.609 -19.641 70.738 1.00 61.55 391 PRO C N 1
ATOM 2633 C CA . PRO A 1 365 ? -9.847 -19.443 69.500 1.00 61.79 391 PRO C CA 1
ATOM 2634 C C . PRO A 1 365 ? -10.028 -18.067 68.869 1.00 61.88 391 PRO C C 1
ATOM 2635 O O . PRO A 1 365 ? -10.086 -17.952 67.640 1.00 62.10 391 PRO C O 1
ATOM 2639 N N . PHE A 1 366 ? -10.166 -17.051 69.697 1.00 60.71 392 PHE C N 1
ATOM 2640 C CA . PHE A 1 366 ? -10.399 -15.713 69.209 1.00 60.68 392 PHE C CA 1
ATOM 2641 C C . PHE A 1 366 ? -9.139 -14.998 68.866 1.00 60.45 392 PHE C C 1
ATOM 2642 O O . PHE A 1 366 ? -8.201 -15.031 69.608 1.00 59.89 392 PHE C O 1
ATOM 2650 N N . GLU A 1 367 ? -9.149 -14.286 67.755 1.00 65.28 393 GLU C N 1
ATOM 2651 C CA . GLU A 1 367 ? -7.977 -13.566 67.326 1.00 64.80 393 GLU C CA 1
ATOM 2652 C C . GLU A 1 367 ? -7.795 -12.271 68.053 1.00 64.02 393 GLU C C 1
ATOM 2653 O O . GLU A 1 367 ? -8.665 -11.832 68.762 1.00 63.99 393 GLU C O 1
ATOM 2659 N N . ARG A 1 368 ? -6.669 -11.622 67.856 1.00 61.84 394 ARG C N 1
ATOM 2660 C CA . ARG A 1 368 ? -6.439 -10.412 68.600 1.00 61.02 394 ARG C CA 1
ATOM 2661 C C . ARG A 1 368 ? -7.181 -9.223 68.071 1.00 60.72 394 ARG C C 1
ATOM 2662 O O . ARG A 1 368 ? -7.341 -8.258 68.780 1.00 60.32 394 ARG C O 1
ATOM 2670 N N . ASP A 1 369 ? -7.612 -9.264 66.826 1.00 62.45 395 ASP C N 1
ATOM 2671 C CA . ASP A 1 369 ? -8.346 -8.146 66.290 1.00 62.16 395 ASP C CA 1
ATOM 2672 C C . ASP A 1 369 ? -9.601 -8.088 67.098 1.00 62.14 395 ASP C C 1
ATOM 2673 O O . ASP A 1 369 ? -9.940 -7.096 67.719 1.00 61.54 395 ASP C O 1
ATOM 2678 N N . THR A 1 370 ? -10.277 -9.213 67.091 1.00 58.13 396 THR C N 1
ATOM 2679 C CA . THR A 1 370 ? -11.509 -9.360 67.788 1.00 58.16 396 THR C CA 1
ATOM 2680 C C . THR A 1 370 ? -11.359 -9.022 69.245 1.00 57.66 396 THR C C 1
ATOM 2681 O O . THR A 1 370 ? -12.036 -8.156 69.703 1.00 57.56 396 THR C O 1
ATOM 2685 N N . VAL A 1 371 ? -10.435 -9.617 69.974 1.00 56.02 397 VAL C N 1
ATOM 2686 C CA . VAL A 1 371 ? -10.365 -9.301 71.399 1.00 55.90 397 VAL C CA 1
ATOM 2687 C C . VAL A 1 371 ? -10.116 -7.867 71.773 1.00 55.66 397 VAL C C 1
ATOM 2688 O O . VAL A 1 371 ? -10.631 -7.402 72.746 1.00 55.42 397 VAL C O 1
ATOM 2692 N N . TRP A 1 372 ? -9.265 -7.188 71.046 1.00 57.41 398 TRP C N 1
ATOM 2693 C CA . TRP A 1 372 ? -8.992 -5.771 71.264 1.00 56.80 398 TRP C CA 1
ATOM 2694 C C . TRP A 1 372 ? -10.230 -4.925 70.997 1.00 56.37 398 TRP C C 1
ATOM 2695 O O . TRP A 1 372 ? -10.542 -4.002 71.759 1.00 55.89 398 TRP C O 1
ATOM 2706 N N . ARG A 1 373 ? -10.933 -5.203 69.898 1.00 54.96 399 ARG C N 1
ATOM 2707 C CA . ARG A 1 373 ? -12.097 -4.390 69.559 1.00 54.73 399 ARG C CA 1
ATOM 2708 C C . ARG A 1 373 ? -13.247 -4.641 70.529 1.00 54.56 399 ARG C C 1
ATOM 2709 O O . ARG A 1 373 ? -13.854 -3.696 71.049 1.00 54.34 399 ARG C O 1
ATOM 2717 N N . MET A 1 374 ? -13.557 -5.914 70.786 1.00 55.38 400 MET C N 1
ATOM 2718 C CA . MET A 1 374 ? -14.708 -6.261 71.614 1.00 55.15 400 MET C CA 1
ATOM 2719 C C . MET A 1 374 ? -14.502 -5.836 73.063 1.00 54.67 400 MET C C 1
ATOM 2720 O O . MET A 1 374 ? -15.368 -5.180 73.655 1.00 54.49 400 MET C O 1
ATOM 2725 N N . ARG A 1 375 ? -13.354 -6.185 73.641 1.00 60.53 401 ARG C N 1
ATOM 2726 C CA . ARG A 1 375 ? -13.053 -5.937 75.059 1.00 60.45 401 ARG C CA 1
ATOM 2727 C C . ARG A 1 375 ? -14.159 -6.588 75.887 1.00 60.59 401 ARG C C 1
ATOM 2728 O O . ARG A 1 375 ? -14.455 -7.776 75.676 1.00 61.14 401 ARG C O 1
ATOM 2736 N N . ARG A 1 376 ? -14.780 -5.869 76.824 1.00 61.91 402 ARG C N 1
ATOM 2737 C CA . ARG A 1 376 ? -15.774 -6.440 77.723 1.00 61.76 402 ARG C CA 1
ATOM 2738 C C . ARG A 1 376 ? -17.027 -6.908 76.998 1.00 62.10 402 ARG C C 1
ATOM 2739 O O . ARG A 1 376 ? -17.758 -7.750 77.531 1.00 62.67 402 ARG C O 1
ATOM 2747 N N . LYS A 1 377 ? -17.291 -6.390 75.798 1.00 50.65 403 LYS C N 1
ATOM 2748 C CA . LYS A 1 377 ? -18.469 -6.813 75.053 1.00 50.90 403 LYS C CA 1
ATOM 2749 C C . LYS A 1 377 ? -18.360 -8.252 74.565 1.00 51.59 403 LYS C C 1
ATOM 2750 O O . LYS A 1 377 ? -19.324 -8.774 73.995 1.00 51.92 403 LYS C O 1
ATOM 2756 N N . LEU A 1 378 ? -17.208 -8.894 74.762 1.00 49.86 404 LEU C N 1
ATOM 2757 C CA . LEU A 1 378 ? -17.070 -10.341 74.644 1.00 50.43 404 LEU C CA 1
ATOM 2758 C C . LEU A 1 378 ? -16.993 -10.908 76.058 1.00 50.41 404 LEU C C 1
ATOM 2759 O O . LEU A 1 378 ? -16.031 -10.644 76.787 1.00 50.23 404 LEU C O 1
ATOM 2764 N N . ARG A 1 379 ? -18.004 -11.682 76.445 1.00 52.25 405 ARG C N 1
ATOM 2765 C CA . ARG A 1 379 ? -18.082 -12.274 77.775 1.00 52.32 405 ARG C CA 1
ATOM 2766 C C . ARG A 1 379 ? -17.793 -13.766 77.681 1.00 52.86 405 ARG C C 1
ATOM 2767 O O . ARG A 1 379 ? -18.477 -14.491 76.950 1.00 53.24 405 ARG C O 1
ATOM 2775 N N . LEU A 1 380 ? -16.778 -14.219 78.414 1.00 51.14 406 LEU C N 1
ATOM 2776 C CA . LEU A 1 380 ? -16.452 -15.635 78.479 1.00 51.61 406 LEU C CA 1
ATOM 2777 C C . LEU A 1 380 ? -16.289 -16.162 79.898 1.00 51.50 406 LEU C C 1
ATOM 2778 O O . LEU A 1 380 ? -15.978 -17.346 80.063 1.00 51.83 406 LEU C O 1
ATOM 2783 N N . TYR A 1 381 ? -16.487 -15.332 80.921 1.00 50.59 407 TYR C N 1
ATOM 2784 C CA . TYR A 1 381 ? -16.239 -15.768 82.286 1.00 50.63 407 TYR C CA 1
ATOM 2785 C C . TYR A 1 381 ? -17.256 -16.829 82.709 1.00 50.69 407 TYR C C 1
ATOM 2786 O O . TYR A 1 381 ? -18.267 -17.070 82.042 1.00 50.66 407 TYR C O 1
ATOM 2795 N N . ASN A 1 382 ? -16.964 -17.473 83.840 1.00 53.00 408 ASN C N 1
ATOM 2796 C CA . ASN A 1 382 ? -17.805 -18.535 84.400 1.00 53.15 408 ASN C CA 1
ATOM 2797 C C . ASN A 1 382 ? -17.985 -19.691 83.417 1.00 53.59 408 ASN C C 1
ATOM 2798 O O . ASN A 1 382 ? -19.063 -20.280 83.309 1.00 53.76 408 ASN C O 1
ATOM 2803 N N . ASN A 1 383 ? -16.918 -20.017 82.693 1.00 59.14 409 ASN C N 1
ATOM 2804 C CA . ASN A 1 383 ? -16.783 -21.294 82.003 1.00 59.49 409 ASN C CA 1
ATOM 2805 C C . ASN A 1 383 ? -15.646 -22.053 82.675 1.00 59.62 409 ASN C C 1
ATOM 2806 O O . ASN A 1 383 ? -14.529 -21.536 82.779 1.00 59.63 409 ASN C O 1
ATOM 2811 N N . ALA A 1 384 ? -15.937 -23.270 83.139 1.00 64.32 410 ALA C N 1
ATOM 2812 C CA . ALA A 1 384 ? -14.990 -23.988 83.987 1.00 64.09 410 ALA C CA 1
ATOM 2813 C C . ALA A 1 384 ? -13.758 -24.442 83.211 1.00 64.22 410 ALA C C 1
ATOM 2814 O O . ALA A 1 384 ? -12.635 -24.368 83.723 1.00 63.86 410 ALA C O 1
ATOM 2816 N N . GLY A 1 385 ? -13.945 -24.918 81.977 1.00 67.63 411 GLY C N 1
ATOM 2817 C CA . GLY A 1 385 ? -12.880 -25.625 81.286 1.00 67.82 411 GLY C CA 1
ATOM 2818 C C . GLY A 1 385 ? -11.840 -24.756 80.611 1.00 67.98 411 GLY C C 1
ATOM 2819 O O . GLY A 1 385 ? -10.724 -25.230 80.374 1.00 68.03 411 GLY C O 1
ATOM 2820 N N . LEU A 1 386 ? -12.170 -23.506 80.294 1.00 64.67 412 LEU C N 1
ATOM 2821 C CA . LEU A 1 386 ? -11.323 -22.689 79.421 1.00 64.42 412 LEU C CA 1
ATOM 2822 C C . LEU A 1 386 ? -9.921 -22.479 79.994 1.00 64.02 412 LEU C C 1
ATOM 2823 O O . LEU A 1 386 ? -8.926 -22.589 79.275 1.00 64.03 412 LEU C O 1
ATOM 2828 N N . THR B 2 1 ? -54.750 19.097 47.462 1.00 55.75 1 THR E N 1
ATOM 2829 C CA . THR B 2 1 ? -55.615 20.074 48.114 1.00 55.90 1 THR E CA 1
ATOM 2830 C C . THR B 2 1 ? -54.784 21.178 48.764 1.00 55.79 1 THR E C 1
ATOM 2831 O O . THR B 2 1 ? -55.184 22.343 48.777 1.00 56.10 1 THR E O 1
ATOM 2835 N N . GLY B 2 2 ? -53.624 20.808 49.301 1.00 51.16 2 GLY E N 1
ATOM 2836 C CA . GLY B 2 2 ? -52.643 21.795 49.706 1.00 51.27 2 GLY E CA 1
ATOM 2837 C C . GLY B 2 2 ? -52.421 21.933 51.197 1.00 51.25 2 GLY E C 1
ATOM 2838 O O . GLY B 2 2 ? -52.401 20.941 51.933 1.00 51.29 2 GLY E O 1
ATOM 2839 N N . SER B 2 3 ? -52.256 23.175 51.645 1.00 51.69 3 SER E N 1
ATOM 2840 C CA . SER B 2 3 ? -52.004 23.482 53.045 1.00 51.43 3 SER E CA 1
ATOM 2841 C C . SER B 2 3 ? -52.260 24.965 53.258 1.00 51.65 3 SER E C 1
ATOM 2842 O O . SER B 2 3 ? -52.263 25.753 52.309 1.00 51.90 3 SER E O 1
ATOM 2845 N N . SER B 2 4 ? -52.487 25.337 54.514 1.00 55.96 4 SER E N 1
ATOM 2846 C CA . SER B 2 4 ? -52.826 26.710 54.854 1.00 56.45 4 SER E CA 1
ATOM 2847 C C . SER B 2 4 ? -52.010 27.177 56.051 1.00 56.47 4 SER E C 1
ATOM 2848 O O . SER B 2 4 ? -51.493 26.374 56.832 1.00 56.34 4 SER E O 1
ATOM 2851 N N . LEU B 2 5 ? -51.903 28.498 56.180 1.00 61.17 5 LEU E N 1
ATOM 2852 C CA . LEU B 2 5 ? -51.217 29.093 57.315 1.00 61.51 5 LEU E CA 1
ATOM 2853 C C . LEU B 2 5 ? -51.903 28.682 58.617 1.00 61.60 5 LEU E C 1
ATOM 2854 O O . LEU B 2 5 ? -53.103 28.387 58.627 1.00 62.36 5 LEU E O 1
ATOM 2859 N N . PRO B 2 6 ? -51.154 28.627 59.724 1.00 67.31 6 PRO E N 1
ATOM 2860 C CA . PRO B 2 6 ? -51.715 28.098 60.979 1.00 67.48 6 PRO E CA 1
ATOM 2861 C C . PRO B 2 6 ? -53.034 28.719 61.408 1.00 68.06 6 PRO E C 1
ATOM 2862 O O . PRO B 2 6 ? -53.886 28.004 61.949 1.00 68.67 6 PRO E O 1
ATOM 2866 N N . ASP B 2 7 ? -53.251 30.009 61.152 1.00 69.07 7 ASP E N 1
ATOM 2867 C CA . ASP B 2 7 ? -54.400 30.741 61.689 1.00 69.66 7 ASP E CA 1
ATOM 2868 C C . ASP B 2 7 ? -54.531 30.465 63.189 1.00 69.81 7 ASP E C 1
ATOM 2869 O O . ASP B 2 7 ? -55.445 29.795 63.664 1.00 69.67 7 ASP E O 1
ATOM 2874 N N . CYS B 2 8 ? -53.550 30.964 63.927 1.00 80.72 8 CYS E N 1
ATOM 2875 C CA . CYS B 2 8 ? -53.450 30.564 65.323 1.00 80.71 8 CYS E CA 1
ATOM 2876 C C . CYS B 2 8 ? -54.263 31.488 66.222 1.00 80.95 8 CYS E C 1
ATOM 2877 O O . CYS B 2 8 ? -53.782 31.984 67.233 1.00 81.18 8 CYS E O 1
ATOM 2880 N N . SER B 2 9 ? -55.518 31.732 65.842 1.00 78.03 9 SER E N 1
ATOM 2881 C CA . SER B 2 9 ? -56.361 32.647 66.605 1.00 78.23 9 SER E CA 1
ATOM 2882 C C . SER B 2 9 ? -56.841 32.016 67.908 1.00 78.08 9 SER E C 1
ATOM 2883 O O . SER B 2 9 ? -56.892 32.689 68.944 1.00 78.29 9 SER E O 1
ATOM 2886 N N . TYR B 2 10 ? -57.182 30.728 67.880 1.00 76.74 10 TYR E N 1
ATOM 2887 C CA . TYR B 2 10 ? -57.877 30.080 68.985 1.00 76.61 10 TYR E CA 1
ATOM 2888 C C . TYR B 2 10 ? -57.130 28.906 69.612 1.00 76.43 10 TYR E C 1
ATOM 2889 O O . TYR B 2 10 ? -57.687 28.252 70.502 1.00 76.31 10 TYR E O 1
ATOM 2898 N N . ALA B 2 11 ? -55.903 28.608 69.179 1.00 78.07 11 ALA E N 1
ATOM 2899 C CA . ALA B 2 11 ? -55.254 27.343 69.522 1.00 77.84 11 ALA E CA 1
ATOM 2900 C C . ALA B 2 11 ? -54.563 27.331 70.876 1.00 77.96 11 ALA E C 1
ATOM 2901 O O . ALA B 2 11 ? -54.019 26.291 71.259 1.00 77.78 11 ALA E O 1
ATOM 2903 N N . CYS B 2 12 ? -54.565 28.427 71.615 1.00 81.20 12 CYS E N 1
ATOM 2904 C CA . CYS B 2 12 ? -53.908 28.376 72.913 1.00 81.32 12 CYS E CA 1
ATOM 2905 C C . CYS B 2 12 ? -54.857 27.948 74.029 1.00 81.24 12 CYS E C 1
ATOM 2906 O O . CYS B 2 12 ? -54.487 27.133 74.872 1.00 81.13 12 CYS E O 1
ATOM 2909 N N . GLY B 2 13 ? -56.068 28.496 74.066 1.00 78.99 13 GLY E N 1
ATOM 2910 C CA . GLY B 2 13 ? -57.083 28.116 75.030 1.00 78.96 13 GLY E CA 1
ATOM 2911 C C . GLY B 2 13 ? -56.968 28.835 76.351 1.00 79.17 13 GLY E C 1
ATOM 2912 O O . GLY B 2 13 ? -57.948 28.893 77.100 1.00 79.15 13 GLY E O 1
ATOM 2913 N N . ALA B 2 14 ? -55.812 29.427 76.637 1.00 91.35 14 ALA E N 1
ATOM 2914 C CA . ALA B 2 14 ? -55.626 30.349 77.747 1.00 91.58 14 ALA E CA 1
ATOM 2915 C C . ALA B 2 14 ? -54.675 31.422 77.256 1.00 91.63 14 ALA E C 1
ATOM 2916 O O . ALA B 2 14 ? -53.830 31.143 76.410 1.00 91.38 14 ALA E O 1
ATOM 2918 N N . CYS B 2 15 ? -54.796 32.645 77.769 1.00 99.90 15 CYS E N 1
ATOM 2919 C CA . CYS B 2 15 ? -54.024 33.736 77.180 1.00 100.08 15 CYS E CA 1
ATOM 2920 C C . CYS B 2 15 ? -54.331 33.909 75.689 1.00 99.84 15 CYS E C 1
ATOM 2921 O O . CYS B 2 15 ? -53.583 33.493 74.804 1.00 99.44 15 CYS E O 1
ATOM 2924 N N . SER B 2 16 ? -55.507 34.497 75.458 1.00 94.51 16 SER E N 1
ATOM 2925 C CA . SER B 2 16 ? -56.077 34.608 74.114 1.00 94.42 16 SER E CA 1
ATOM 2926 C C . SER B 2 16 ? -55.188 35.205 73.012 1.00 94.68 16 SER E C 1
ATOM 2927 O O . SER B 2 16 ? -55.300 34.739 71.865 1.00 94.42 16 SER E O 1
ATOM 2930 N N . PRO B 2 17 ? -54.307 36.214 73.251 1.00 92.06 17 PRO E N 1
ATOM 2931 C CA . PRO B 2 17 ? -53.407 36.659 72.168 1.00 92.24 17 PRO E CA 1
ATOM 2932 C C . PRO B 2 17 ? -52.501 35.557 71.650 1.00 92.00 17 PRO E C 1
ATOM 2933 O O . PRO B 2 17 ? -51.295 35.533 71.910 1.00 92.11 17 PRO E O 1
ATOM 2937 N N . CYS B 2 18 ? -53.089 34.690 70.838 1.00 85.83 18 CYS E N 1
ATOM 2938 C CA . CYS B 2 18 ? -52.451 33.485 70.332 1.00 85.56 18 CYS E CA 1
ATOM 2939 C C . CYS B 2 18 ? -51.862 33.797 68.960 1.00 85.64 18 CYS E C 1
ATOM 2940 O O . CYS B 2 18 ? -52.589 34.177 68.037 1.00 85.62 18 CYS E O 1
ATOM 2943 N N . LYS B 2 19 ? -50.541 33.695 68.846 1.00 87.01 19 LYS E N 1
ATOM 2944 C CA . LYS B 2 19 ? -49.815 34.111 67.656 1.00 87.15 19 LYS E CA 1
ATOM 2945 C C . LYS B 2 19 ? -49.086 32.938 67.020 1.00 86.83 19 LYS E C 1
ATOM 2946 O O . LYS B 2 19 ? -48.934 31.867 67.613 1.00 86.59 19 LYS E O 1
ATOM 2952 N N . ARG B 2 20 ? -48.631 33.165 65.792 1.00 71.24 20 ARG E N 1
ATOM 2953 C CA . ARG B 2 20 ? -47.671 32.290 65.141 1.00 71.01 20 ARG E CA 1
ATOM 2954 C C . ARG B 2 20 ? -46.250 32.770 65.417 1.00 71.35 20 ARG E C 1
ATOM 2955 O O . ARG B 2 20 ? -46.008 33.945 65.701 1.00 71.80 20 ARG E O 1
ATOM 2963 N N . VAL B 2 21 ? -45.301 31.841 65.302 1.00 73.21 21 VAL E N 1
ATOM 2964 C CA . VAL B 2 21 ? -43.928 32.073 65.730 1.00 73.49 21 VAL E CA 1
ATOM 2965 C C . VAL B 2 21 ? -42.988 31.321 64.803 1.00 73.22 21 VAL E C 1
ATOM 2966 O O . VAL B 2 21 ? -43.286 30.215 64.342 1.00 72.71 21 VAL E O 1
ATOM 2970 N N . MET B 2 22 ? -41.835 31.930 64.551 1.00 75.81 22 MET E N 1
ATOM 2971 C CA . MET B 2 22 ? -40.832 31.406 63.641 1.00 75.61 22 MET E CA 1
ATOM 2972 C C . MET B 2 22 ? -39.800 30.633 64.445 1.00 75.48 22 MET E C 1
ATOM 2973 O O . MET B 2 22 ? -39.239 31.165 65.410 1.00 75.87 22 MET E O 1
ATOM 2978 N N . ILE B 2 23 ? -39.537 29.390 64.050 1.00 67.23 23 ILE E N 1
ATOM 2979 C CA . ILE B 2 23 ? -38.531 28.586 64.732 1.00 67.06 23 ILE E CA 1
ATOM 2980 C C . ILE B 2 23 ? -37.512 28.096 63.714 1.00 66.77 23 ILE E C 1
ATOM 2981 O O . ILE B 2 23 ? -37.865 27.751 62.580 1.00 66.46 23 ILE E O 1
ATOM 2986 N N . SER B 2 24 ? -36.247 28.061 64.130 1.00 67.50 24 SER E N 1
ATOM 2987 C CA . SER B 2 24 ? -35.140 27.675 63.271 1.00 67.26 24 SER E CA 1
ATOM 2988 C C . SER B 2 24 ? -34.178 26.799 64.056 1.00 67.01 24 SER E C 1
ATOM 2989 O O . SER B 2 24 ? -33.953 27.024 65.249 1.00 67.31 24 SER E O 1
ATOM 2992 N N . PHE B 2 25 ? -33.612 25.804 63.382 1.00 70.44 25 PHE E N 1
ATOM 2993 C CA . PHE B 2 25 ? -32.733 24.841 64.033 1.00 70.10 25 PHE E CA 1
ATOM 2994 C C . PHE B 2 25 ? -31.395 24.731 63.313 1.00 69.91 25 PHE E C 1
ATOM 2995 O O . PHE B 2 25 ? -30.631 23.795 63.546 1.00 69.53 25 PHE E O 1
ATOM 3003 N N . CYS B 2 33 ? -30.771 26.112 59.331 1.00 64.05 33 CYS E N 1
ATOM 3004 C CA . CYS B 2 33 ? -31.728 26.960 58.630 1.00 64.33 33 CYS E CA 1
ATOM 3005 C C . CYS B 2 33 ? -32.967 26.174 58.211 1.00 63.93 33 CYS E C 1
ATOM 3006 O O . CYS B 2 33 ? -33.371 26.211 57.048 1.00 63.79 33 CYS E O 1
ATOM 3009 N N . SER B 2 34 ? -33.569 25.468 59.165 1.00 61.40 34 SER E N 1
ATOM 3010 C CA . SER B 2 34 ? -34.830 24.771 58.956 1.00 61.05 34 SER E CA 1
ATOM 3011 C C . SER B 2 34 ? -35.878 25.402 59.857 1.00 61.36 34 SER E C 1
ATOM 3012 O O . SER B 2 34 ? -35.678 25.502 61.071 1.00 61.49 34 SER E O 1
ATOM 3015 N N . VAL B 2 35 ? -36.997 25.807 59.267 1.00 55.79 35 VAL E N 1
ATOM 3016 C CA . VAL B 2 35 ? -37.972 26.673 59.920 1.00 56.14 35 VAL E CA 1
ATOM 3017 C C . VAL B 2 35 ? -39.256 25.887 60.138 1.00 55.89 35 VAL E C 1
ATOM 3018 O O . VAL B 2 35 ? -39.755 25.234 59.213 1.00 55.82 35 VAL E O 1
ATOM 3022 N N . ILE B 2 36 ? -39.789 25.944 61.359 1.00 57.68 36 ILE E N 1
ATOM 3023 C CA . ILE B 2 36 ? -41.123 25.433 61.631 1.00 57.51 36 ILE E CA 1
ATOM 3024 C C . ILE B 2 36 ? -41.977 26.567 62.171 1.00 58.39 36 ILE E C 1
ATOM 3025 O O . ILE B 2 36 ? -41.483 27.570 62.704 1.00 60.03 36 ILE E O 1
ATOM 3030 N N . TYR B 2 37 ? -43.283 26.383 62.010 1.00 59.82 37 TYR E N 1
ATOM 3031 C CA . TYR B 2 37 ? -44.282 27.271 62.571 1.00 60.03 37 TYR E CA 1
ATOM 3032 C C . TYR B 2 37 ? -44.616 26.777 63.969 1.00 59.63 37 TYR E C 1
ATOM 3033 O O . TYR B 2 37 ? -44.818 25.576 64.182 1.00 59.40 37 TYR E O 1
ATOM 3042 N N . ARG B 2 38 ? -44.658 27.701 64.916 1.00 69.00 38 ARG E N 1
ATOM 3043 C CA . ARG B 2 38 ? -45.080 27.395 66.266 1.00 68.76 38 ARG E CA 1
ATOM 3044 C C . ARG B 2 38 ? -46.168 28.385 66.633 1.00 69.26 38 ARG E C 1
ATOM 3045 O O . ARG B 2 38 ? -46.492 29.294 65.873 1.00 70.07 38 ARG E O 1
ATOM 3053 N N . CYS B 2 39 ? -46.769 28.205 67.791 1.00 76.51 39 CYS E N 1
ATOM 3054 C CA . CYS B 2 39 ? -47.805 29.141 68.181 1.00 76.80 39 CYS E CA 1
ATOM 3055 C C . CYS B 2 39 ? -47.568 29.542 69.620 1.00 76.80 39 CYS E C 1
ATOM 3056 O O . CYS B 2 39 ? -47.629 28.691 70.504 1.00 77.02 39 CYS E O 1
ATOM 3059 N N . THR B 2 40 ? -47.425 30.831 69.887 1.00 83.89 40 THR E N 1
ATOM 3060 C CA . THR B 2 40 ? -47.185 31.190 71.271 1.00 84.04 40 THR E CA 1
ATOM 3061 C C . THR B 2 40 ? -48.089 32.309 71.728 1.00 84.40 40 THR E C 1
ATOM 3062 O O . THR B 2 40 ? -48.584 33.118 70.939 1.00 84.56 40 THR E O 1
ATOM 3066 N N . CYS B 2 41 ? -48.362 32.250 73.025 1.00 87.11 41 CYS E N 1
ATOM 3067 C CA . CYS B 2 41 ? -48.904 33.383 73.746 1.00 87.29 41 CYS E CA 1
ATOM 3068 C C . CYS B 2 41 ? -48.323 33.328 75.158 1.00 87.34 41 CYS E C 1
ATOM 3069 O O . CYS B 2 41 ? -48.251 32.249 75.753 1.00 87.48 41 CYS E O 1
ATOM 3072 N N . ARG B 2 42 ? -47.984 34.492 75.718 1.00 89.36 42 ARG E N 1
ATOM 3073 C CA . ARG B 2 42 ? -47.391 34.505 77.049 1.00 89.56 42 ARG E CA 1
ATOM 3074 C C . ARG B 2 42 ? -46.226 33.526 77.051 1.00 89.55 42 ARG E C 1
ATOM 3075 O O . ARG B 2 42 ? -45.275 33.691 76.281 1.00 89.71 42 ARG E O 1
ATOM 3083 N N . GLY B 2 43 ? -46.254 32.540 77.942 1.00 91.86 43 GLY E N 1
ATOM 3084 C CA . GLY B 2 43 ? -45.286 31.448 77.883 1.00 91.72 43 GLY E CA 1
ATOM 3085 C C . GLY B 2 43 ? -45.711 30.344 76.926 1.00 91.29 43 GLY E C 1
ATOM 3086 O O . GLY B 2 43 ? -46.898 30.100 76.705 1.00 91.06 43 GLY E O 1
ATOM 3087 N N . ARG B 2 44 ? -44.709 29.663 76.364 1.00 88.67 44 ARG E N 1
ATOM 3088 C CA . ARG B 2 44 ? -44.847 28.349 75.736 1.00 88.25 44 ARG E CA 1
ATOM 3089 C C . ARG B 2 44 ? -45.501 28.386 74.355 1.00 88.12 44 ARG E C 1
ATOM 3090 O O . ARG B 2 44 ? -45.957 29.436 73.900 1.00 88.44 44 ARG E O 1
ATOM 3098 N N . TYR B 2 45 ? -45.447 27.275 73.656 1.00 81.09 45 TYR E N 1
ATOM 3099 C CA . TYR B 2 45 ? -45.914 27.285 72.308 1.00 80.99 45 TYR E CA 1
ATOM 3100 C C . TYR B 2 45 ? -46.858 26.147 72.024 1.00 80.57 45 TYR E C 1
ATOM 3101 O O . TYR B 2 45 ? -46.832 25.155 72.728 1.00 80.29 45 TYR E O 1
ATOM 3110 N N . TYR B 2 46 ? -47.721 26.309 71.009 1.00 80.58 46 TYR E N 1
ATOM 3111 C CA . TYR B 2 46 ? -48.740 25.309 70.641 1.00 80.22 46 TYR E CA 1
ATOM 3112 C C . TYR B 2 46 ? -48.657 24.643 69.242 1.00 80.24 46 TYR E C 1
ATOM 3113 O O . TYR B 2 46 ? -47.647 24.067 68.959 1.00 80.71 46 TYR E O 1
ATOM 3122 N N . HIS B 2 47 ? -49.670 24.727 68.373 1.00 64.85 47 HIS E N 1
ATOM 3123 C CA . HIS B 2 47 ? -49.624 24.014 67.072 1.00 64.70 47 HIS E CA 1
ATOM 3124 C C . HIS B 2 47 ? -50.555 24.415 65.909 1.00 64.75 47 HIS E C 1
ATOM 3125 O O . HIS B 2 47 ? -50.124 25.067 64.982 1.00 64.96 47 HIS E O 1
ATOM 3132 N N . VAL B 2 48 ? -51.798 23.908 65.970 1.00 70.94 48 VAL E N 1
ATOM 3133 C CA . VAL B 2 48 ? -52.953 24.047 65.019 1.00 70.92 48 VAL E CA 1
ATOM 3134 C C . VAL B 2 48 ? -52.887 23.138 63.782 1.00 70.67 48 VAL E C 1
ATOM 3135 O O . VAL B 2 48 ? -51.864 23.113 63.143 1.00 70.63 48 VAL E O 1
ATOM 3139 N N . PRO B 2 49 ? -53.972 22.401 63.422 1.00 68.91 49 PRO E N 1
ATOM 3140 C CA . PRO B 2 49 ? -53.762 21.477 62.316 1.00 68.69 49 PRO E CA 1
ATOM 3141 C C . PRO B 2 49 ? -54.855 21.249 61.316 1.00 68.74 49 PRO E C 1
ATOM 3142 O O . PRO B 2 49 ? -55.956 21.742 61.416 1.00 68.94 49 PRO E O 1
ATOM 3146 N N . SER B 2 50 ? -54.516 20.418 60.341 1.00 67.11 50 SER E N 1
ATOM 3147 C CA . SER B 2 50 ? -55.510 19.994 59.359 1.00 67.11 50 SER E CA 1
ATOM 3148 C C . SER B 2 50 ? -54.896 18.810 58.623 1.00 67.04 50 SER E C 1
ATOM 3149 O O . SER B 2 50 ? -53.727 18.478 58.828 1.00 66.98 50 SER E O 1
ATOM 3152 N N . ARG B 2 51 ? -55.683 18.168 57.760 1.00 67.84 51 ARG E N 1
ATOM 3153 C CA . ARG B 2 51 ? -55.221 16.911 57.184 1.00 67.73 51 ARG E CA 1
ATOM 3154 C C . ARG B 2 51 ? -55.807 16.695 55.800 1.00 67.68 51 ARG E C 1
ATOM 3155 O O . ARG B 2 51 ? -56.789 17.331 55.406 1.00 67.74 51 ARG E O 1
ATOM 3163 N N . ALA B 2 52 ? -55.182 15.772 55.072 1.00 69.23 52 ALA E N 1
ATOM 3164 C CA . ALA B 2 52 ? -55.619 15.371 53.743 1.00 69.23 52 ALA E CA 1
ATOM 3165 C C . ALA B 2 52 ? -54.939 14.064 53.331 1.00 69.21 52 ALA E C 1
ATOM 3166 O O . ALA B 2 52 ? -54.397 13.338 54.170 1.00 68.97 52 ALA E O 1
ATOM 3168 N N . ASN C 3 5 ? -20.850 3.077 98.260 1.00 56.08 28 ASN A N 1
ATOM 3169 C CA . ASN C 3 5 ? -21.792 2.239 97.526 1.00 55.89 28 ASN A CA 1
ATOM 3170 C C . ASN C 3 5 ? -22.090 2.863 96.162 1.00 55.64 28 ASN A C 1
ATOM 3171 O O . ASN C 3 5 ? -21.816 2.263 95.123 1.00 55.47 28 ASN A O 1
ATOM 3176 N N . GLU C 3 6 ? -22.661 4.069 96.175 1.00 54.77 29 GLU A N 1
ATOM 3177 C CA . GLU C 3 6 ? -22.862 4.838 94.952 1.00 53.98 29 GLU A CA 1
ATOM 3178 C C . GLU C 3 6 ? -21.635 5.672 94.602 1.00 55.08 29 GLU A C 1
ATOM 3179 O O . GLU C 3 6 ? -21.247 5.748 93.428 1.00 54.92 29 GLU A O 1
ATOM 3185 N N . GLY C 3 7 ? -21.021 6.306 95.605 1.00 52.47 30 GLY A N 1
ATOM 3186 C CA . GLY C 3 7 ? -19.761 6.994 95.381 1.00 52.42 30 GLY A CA 1
ATOM 3187 C C . GLY C 3 7 ? -18.664 6.079 94.877 1.00 52.27 30 GLY A C 1
ATOM 3188 O O . GLY C 3 7 ? -17.742 6.531 94.196 1.00 52.20 30 GLY A O 1
ATOM 3189 N N . LYS C 3 8 ? -18.741 4.789 95.211 1.00 52.02 31 LYS A N 1
ATOM 3190 C CA . LYS C 3 8 ? -17.833 3.806 94.625 1.00 51.99 31 LYS A CA 1
ATOM 3191 C C . LYS C 3 8 ? -17.922 3.833 93.104 1.00 51.71 31 LYS A C 1
ATOM 3192 O O . LYS C 3 8 ? -16.907 3.960 92.402 1.00 51.73 31 LYS A O 1
ATOM 3198 N N . ALA C 3 9 ? -19.145 3.749 92.577 1.00 51.98 32 ALA A N 1
ATOM 3199 C CA . ALA C 3 9 ? -19.335 3.756 91.133 1.00 51.55 32 ALA A CA 1
ATOM 3200 C C . ALA C 3 9 ? -18.995 5.118 90.542 1.00 51.62 32 ALA A C 1
ATOM 3201 O O . ALA C 3 9 ? -18.438 5.197 89.442 1.00 51.51 32 ALA A O 1
ATOM 3203 N N . LEU C 3 10 ? -19.324 6.204 91.252 1.00 48.68 33 LEU A N 1
ATOM 3204 C CA . LEU C 3 10 ? -18.925 7.529 90.781 1.00 48.75 33 LEU A CA 1
ATOM 3205 C C . LEU C 3 10 ? -17.409 7.665 90.694 1.00 48.88 33 LEU A C 1
ATOM 3206 O O . LEU C 3 10 ? -16.899 8.383 89.826 1.00 48.93 33 LEU A O 1
ATOM 3211 N N . MET C 3 11 ? -16.672 6.967 91.558 1.00 52.12 34 MET A N 1
ATOM 3212 C CA . MET C 3 11 ? -15.218 7.033 91.533 1.00 52.20 34 MET A CA 1
ATOM 3213 C C . MET C 3 11 ? -14.593 6.077 90.532 1.00 52.03 34 MET A C 1
ATOM 3214 O O . MET C 3 11 ? -13.447 6.299 90.123 1.00 52.05 34 MET A O 1
ATOM 3219 N N . ALA C 3 12 ? -15.303 5.024 90.122 1.00 51.73 35 ALA A N 1
ATOM 3220 C CA . ALA C 3 12 ? -14.844 4.285 88.950 1.00 51.76 35 ALA A CA 1
ATOM 3221 C C . ALA C 3 12 ? -15.107 5.081 87.674 1.00 51.87 35 ALA A C 1
ATOM 3222 O O . ALA C 3 12 ? -14.257 5.127 86.772 1.00 51.80 35 ALA A O 1
ATOM 3224 N N . ILE C 3 13 ? -16.272 5.736 87.601 1.00 51.01 36 ILE A N 1
ATOM 3225 C CA . ILE C 3 13 ? -16.580 6.653 86.503 1.00 50.90 36 ILE A CA 1
ATOM 3226 C C . ILE C 3 13 ? -15.474 7.689 86.356 1.00 51.00 36 ILE A C 1
ATOM 3227 O O . ILE C 3 13 ? -14.833 7.797 85.303 1.00 50.92 36 ILE A O 1
ATOM 3232 N N . LYS C 3 14 ? -15.255 8.489 87.406 1.00 51.44 37 LYS A N 1
ATOM 3233 C CA . LYS C 3 14 ? -14.151 9.445 87.379 1.00 51.58 37 LYS A CA 1
ATOM 3234 C C . LYS C 3 14 ? -12.819 8.754 87.118 1.00 51.55 37 LYS A C 1
ATOM 3235 O O . LYS C 3 14 ? -11.942 9.325 86.458 1.00 51.57 37 LYS A O 1
ATOM 3241 N N . GLY C 3 15 ? -12.659 7.523 87.611 1.00 54.49 38 GLY A N 1
ATOM 3242 C CA . GLY C 3 15 ? -11.424 6.794 87.380 1.00 54.48 38 GLY A CA 1
ATOM 3243 C C . GLY C 3 15 ? -11.114 6.618 85.906 1.00 54.19 38 GLY A C 1
ATOM 3244 O O . GLY C 3 15 ? -9.957 6.708 85.491 1.00 54.18 38 GLY A O 1
ATOM 3245 N N . SER C 3 16 ? -12.128 6.457 85.077 1.00 53.85 39 SER A N 1
ATOM 3246 C CA . SER C 3 16 ? -11.873 6.257 83.662 1.00 53.47 39 SER A CA 1
ATOM 3247 C C . SER C 3 16 ? -11.938 7.486 82.800 1.00 53.33 39 SER A C 1
ATOM 3248 O O . SER C 3 16 ? -12.124 7.384 81.622 1.00 53.17 39 SER A O 1
ATOM 3251 N N . PHE C 3 17 ? -11.769 8.652 83.379 1.00 56.20 40 PHE A N 1
ATOM 3252 C CA . PHE C 3 17 ? -11.816 9.867 82.608 1.00 56.44 40 PHE A CA 1
ATOM 3253 C C . PHE C 3 17 ? -10.407 10.376 82.443 1.00 56.48 40 PHE A C 1
ATOM 3254 O O . PHE C 3 17 ? -9.942 11.100 83.306 1.00 56.59 40 PHE A O 1
ATOM 3262 N N . SER C 3 18 ? -9.767 10.041 81.324 1.00 63.14 41 SER A N 1
ATOM 3263 C CA . SER C 3 18 ? -8.407 10.450 80.956 1.00 63.28 41 SER A CA 1
ATOM 3264 C C . SER C 3 18 ? -7.479 10.531 82.127 1.00 63.98 41 SER A C 1
ATOM 3265 O O . SER C 3 18 ? -7.201 9.520 82.747 1.00 64.16 41 SER A O 1
ATOM 3268 N N . ASN C 3 19 ? -7.108 11.750 82.499 1.00 68.16 42 ASN A N 1
ATOM 3269 C CA . ASN C 3 19 ? -6.244 11.960 83.643 1.00 68.40 42 ASN A CA 1
ATOM 3270 C C . ASN C 3 19 ? -6.284 13.344 84.272 1.00 68.69 42 ASN A C 1
ATOM 3271 O O . ASN C 3 19 ? -5.287 13.793 84.764 1.00 68.73 42 ASN A O 1
ATOM 3276 N N . LEU C 3 20 ? -7.429 14.007 84.300 1.00 72.34 43 LEU A N 1
ATOM 3277 C CA . LEU C 3 20 ? -7.499 15.339 84.875 1.00 72.86 43 LEU A CA 1
ATOM 3278 C C . LEU C 3 20 ? -8.276 15.483 86.166 1.00 72.91 43 LEU A C 1
ATOM 3279 O O . LEU C 3 20 ? -9.472 15.153 86.184 1.00 72.89 43 LEU A O 1
ATOM 3284 N N . VAL C 3 21 ? -7.628 15.954 87.248 1.00 73.69 44 VAL A N 1
ATOM 3285 C CA . VAL C 3 21 ? -8.405 16.203 88.453 1.00 73.76 44 VAL A CA 1
ATOM 3286 C C . VAL C 3 21 ? -8.743 17.683 88.585 1.00 74.10 44 VAL A C 1
ATOM 3287 O O . VAL C 3 21 ? -9.453 18.084 89.520 1.00 74.13 44 VAL A O 1
ATOM 3291 N N . ASN C 3 22 ? -8.294 18.502 87.626 1.00 74.60 45 ASN A N 1
ATOM 3292 C CA . ASN C 3 22 ? -8.619 19.923 87.629 1.00 74.89 45 ASN A CA 1
ATOM 3293 C C . ASN C 3 22 ? -10.112 20.148 87.434 1.00 75.04 45 ASN A C 1
ATOM 3294 O O . ASN C 3 22 ? -10.697 21.029 88.066 1.00 75.52 45 ASN A O 1
ATOM 3299 N N . MET C 3 23 ? -10.742 19.393 86.541 1.00 70.48 46 MET A N 1
ATOM 3300 C CA . MET C 3 23 ? -12.137 19.663 86.218 1.00 70.32 46 MET A CA 1
ATOM 3301 C C . MET C 3 23 ? -13.072 19.167 87.306 1.00 70.50 46 MET A C 1
ATOM 3302 O O . MET C 3 23 ? -13.947 19.907 87.766 1.00 70.84 46 MET A O 1
ATOM 3307 N N . LEU C 3 24 ? -12.906 17.915 87.722 1.00 62.55 47 LEU A N 1
ATOM 3308 C CA . LEU C 3 24 ? -13.776 17.320 88.729 1.00 62.43 47 LEU A CA 1
ATOM 3309 C C . LEU C 3 24 ? -13.170 17.432 90.120 1.00 62.92 47 LEU A C 1
ATOM 3310 O O . LEU C 3 24 ? -13.235 16.482 90.912 1.00 62.78 47 LEU A O 1
ATOM 3315 N N . LEU C 3 25 ? -12.529 18.567 90.316 1.00 67.54 48 LEU A N 1
ATOM 3316 C CA . LEU C 3 25 ? -11.855 18.927 91.541 1.00 67.82 48 LEU A CA 1
ATOM 3317 C C . LEU C 3 25 ? -12.736 18.663 92.706 1.00 67.94 48 LEU A C 1
ATOM 3318 O O . LEU C 3 25 ? -12.260 18.438 93.805 1.00 67.86 48 LEU A O 1
ATOM 3323 N N . ASP C 3 26 ? -14.031 18.721 92.454 1.00 63.48 49 ASP A N 1
ATOM 3324 C CA . ASP C 3 26 ? -15.024 18.533 93.459 1.00 63.19 49 ASP A CA 1
ATOM 3325 C C . ASP C 3 26 ? -15.051 17.112 93.947 1.00 62.61 49 ASP A C 1
ATOM 3326 O O . ASP C 3 26 ? -14.921 16.885 95.130 1.00 62.78 49 ASP A O 1
ATOM 3331 N N . TRP C 3 27 ? -15.156 16.134 93.058 1.00 56.43 50 TRP A N 1
ATOM 3332 C CA . TRP C 3 27 ? -15.237 14.749 93.495 1.00 56.19 50 TRP A CA 1
ATOM 3333 C C . TRP C 3 27 ? -14.057 14.263 94.297 1.00 56.23 50 TRP A C 1
ATOM 3334 O O . TRP C 3 27 ? -13.208 13.623 93.764 1.00 56.03 50 TRP A O 1
ATOM 3345 N N . ASP C 3 28 ? -14.040 14.516 95.591 1.00 67.10 51 ASP A N 1
ATOM 3346 C CA . ASP C 3 28 ? -12.966 14.126 96.461 1.00 67.08 51 ASP A CA 1
ATOM 3347 C C . ASP C 3 28 ? -13.644 13.601 97.688 1.00 67.09 51 ASP A C 1
ATOM 3348 O O . ASP C 3 28 ? -14.056 14.382 98.526 1.00 67.02 51 ASP A O 1
ATOM 3353 N N . ASP C 3 29 ? -13.715 12.284 97.842 1.00 70.22 52 ASP A N 1
ATOM 3354 C CA . ASP C 3 29 ? -14.433 11.676 98.968 1.00 70.68 52 ASP A CA 1
ATOM 3355 C C . ASP C 3 29 ? -13.822 11.695 100.362 1.00 70.88 52 ASP A C 1
ATOM 3356 O O . ASP C 3 29 ? -14.349 11.060 101.267 1.00 70.85 52 ASP A O 1
ATOM 3361 N N . VAL C 3 30 ? -12.715 12.387 100.546 1.00 74.29 53 VAL A N 1
ATOM 3362 C CA . VAL C 3 30 ? -12.132 12.473 101.860 1.00 74.32 53 VAL A CA 1
ATOM 3363 C C . VAL C 3 30 ? -12.273 13.879 102.382 1.00 74.36 53 VAL A C 1
ATOM 3364 O O . VAL C 3 30 ? -12.288 14.106 103.580 1.00 74.33 53 VAL A O 1
ATOM 3368 N N . HIS C 3 31 ? -12.402 14.826 101.474 1.00 75.08 54 HIS A N 1
ATOM 3369 C CA . HIS C 3 31 ? -12.534 16.202 101.861 1.00 75.79 54 HIS A CA 1
ATOM 3370 C C . HIS C 3 31 ? -13.759 16.839 101.251 1.00 75.68 54 HIS A C 1
ATOM 3371 O O . HIS C 3 31 ? -13.827 18.052 101.112 1.00 75.55 54 HIS A O 1
ATOM 3378 N N . ASN C 3 32 ? -14.711 15.987 100.880 1.00 66.56 55 ASN A N 1
ATOM 3379 C CA . ASN C 3 32 ? -16.020 16.359 100.351 1.00 66.36 55 ASN A CA 1
ATOM 3380 C C . ASN C 3 32 ? -16.754 15.054 100.320 1.00 65.90 55 ASN A C 1
ATOM 3381 O O . ASN C 3 32 ? -16.838 14.429 99.293 1.00 65.81 55 ASN A O 1
ATOM 3386 N N . SER C 3 33 ? -17.309 14.652 101.448 1.00 59.50 56 SER A N 1
ATOM 3387 C CA . SER C 3 33 ? -17.950 13.359 101.547 1.00 59.41 56 SER A CA 1
ATOM 3388 C C . SER C 3 33 ? -19.304 13.165 100.882 1.00 59.07 56 SER A C 1
ATOM 3389 O O . SER C 3 33 ? -19.494 12.198 100.179 1.00 58.94 56 SER A O 1
ATOM 3392 N N . ASP C 3 34 ? -20.251 14.050 101.130 1.00 53.78 57 ASP A N 1
ATOM 3393 C CA . ASP C 3 34 ? -21.578 13.931 100.550 1.00 53.70 57 ASP A CA 1
ATOM 3394 C C . ASP C 3 34 ? -21.436 13.941 99.072 1.00 53.50 57 ASP A C 1
ATOM 3395 O O . ASP C 3 34 ? -20.959 14.897 98.557 1.00 53.72 57 ASP A O 1
ATOM 3400 N N . LEU C 3 35 ? -21.896 12.930 98.351 1.00 50.56 58 LEU A N 1
ATOM 3401 C CA . LEU C 3 35 ? -21.734 12.957 96.905 1.00 50.48 58 LEU A CA 1
ATOM 3402 C C . LEU C 3 35 ? -22.771 13.702 96.151 1.00 50.44 58 LEU A C 1
ATOM 3403 O O . LEU C 3 35 ? -22.667 13.844 94.967 1.00 50.45 58 LEU A O 1
ATOM 3408 N N . CYS C 3 36 ? -23.742 14.268 96.838 1.00 51.74 59 CYS A N 1
ATOM 3409 C CA . CYS C 3 36 ? -24.804 15.001 96.194 1.00 51.26 59 CYS A CA 1
ATOM 3410 C C . CYS C 3 36 ? -24.512 16.490 96.164 1.00 51.99 59 CYS A C 1
ATOM 3411 O O . CYS C 3 36 ? -25.372 17.283 95.859 1.00 52.31 59 CYS A O 1
ATOM 3414 N N . SER C 3 37 ? -23.293 16.846 96.519 1.00 52.84 60 SER A N 1
ATOM 3415 C CA . SER C 3 37 ? -22.781 18.186 96.482 1.00 52.81 60 SER A CA 1
ATOM 3416 C C . SER C 3 37 ? -21.641 18.256 95.485 1.00 52.82 60 SER A C 1
ATOM 3417 O O . SER C 3 37 ? -21.074 19.297 95.281 1.00 53.10 60 SER A O 1
ATOM 3420 N N . TRP C 3 38 ? -21.326 17.141 94.830 1.00 52.95 61 TRP A N 1
ATOM 3421 C CA . TRP C 3 38 ? -20.279 17.055 93.849 1.00 52.94 61 TRP A CA 1
ATOM 3422 C C . TRP C 3 38 ? -20.715 17.710 92.572 1.00 52.90 61 TRP A C 1
ATOM 3423 O O . TRP C 3 38 ? -21.872 17.958 92.323 1.00 52.85 61 TRP A O 1
ATOM 3434 N N . ARG C 3 39 ? -19.776 17.910 91.691 1.00 61.83 62 ARG A N 1
ATOM 3435 C CA . ARG C 3 39 ? -20.087 18.660 90.482 1.00 61.72 62 ARG A CA 1
ATOM 3436 C C . ARG C 3 39 ? -20.847 17.803 89.480 1.00 61.43 62 ARG A C 1
ATOM 3437 O O . ARG C 3 39 ? -20.457 16.664 89.198 1.00 60.82 62 ARG A O 1
ATOM 3445 N N . GLY C 3 40 ? -21.942 18.350 88.959 1.00 54.33 63 GLY A N 1
ATOM 3446 C CA . GLY C 3 40 ? -22.714 17.708 87.919 1.00 54.07 63 GLY A CA 1
ATOM 3447 C C . GLY C 3 40 ? -23.576 16.553 88.367 1.00 53.79 63 GLY A C 1
ATOM 3448 O O . GLY C 3 40 ? -24.314 15.999 87.542 1.00 53.57 63 GLY A O 1
ATOM 3449 N N . VAL C 3 41 ? -23.525 16.179 89.640 1.00 54.08 64 VAL A N 1
ATOM 3450 C CA . VAL C 3 41 ? -24.351 15.105 90.175 1.00 54.07 64 VAL A CA 1
ATOM 3451 C C . VAL C 3 41 ? -25.477 15.729 90.985 1.00 54.37 64 VAL A C 1
ATOM 3452 O O . VAL C 3 41 ? -25.290 16.761 91.643 1.00 54.65 64 VAL A O 1
ATOM 3456 N N . PHE C 3 42 ? -26.663 15.135 90.900 1.00 51.07 65 PHE A N 1
ATOM 3457 C CA . PHE C 3 42 ? -27.828 15.637 91.609 1.00 51.46 65 PHE A CA 1
ATOM 3458 C C . PHE C 3 42 ? -28.613 14.459 92.159 1.00 50.96 65 PHE A C 1
ATOM 3459 O O . PHE C 3 42 ? -28.820 13.458 91.466 1.00 50.55 65 PHE A O 1
ATOM 3467 N N . CYS C 3 43 ? -29.043 14.586 93.406 1.00 51.15 66 CYS A N 1
ATOM 3468 C CA . CYS C 3 43 ? -29.869 13.586 94.061 1.00 50.97 66 CYS A CA 1
ATOM 3469 C C . CYS C 3 43 ? -31.231 14.194 94.345 1.00 51.10 66 CYS A C 1
ATOM 3470 O O . CYS C 3 43 ? -31.319 15.324 94.835 1.00 51.37 66 CYS A O 1
ATOM 3473 N N . ASP C 3 44 ? -32.289 13.454 94.031 1.00 52.53 67 ASP A N 1
ATOM 3474 C CA . ASP C 3 44 ? -33.620 13.952 94.331 1.00 52.96 67 ASP A CA 1
ATOM 3475 C C . ASP C 3 44 ? -33.780 14.042 95.841 1.00 53.16 67 ASP A C 1
ATOM 3476 O O . ASP C 3 44 ? -33.316 13.175 96.587 1.00 53.10 67 ASP A O 1
ATOM 3481 N N . ASN C 3 45 ? -34.415 15.122 96.293 1.00 55.31 68 ASN A N 1
ATOM 3482 C CA . ASN C 3 45 ? -34.367 15.496 97.699 1.00 55.80 68 ASN A CA 1
ATOM 3483 C C . ASN C 3 45 ? -34.963 14.451 98.639 1.00 55.59 68 ASN A C 1
ATOM 3484 O O . ASN C 3 45 ? -34.750 14.555 99.851 1.00 56.08 68 ASN A O 1
ATOM 3489 N N . VAL C 3 46 ? -35.643 13.424 98.127 1.00 51.25 69 VAL A N 1
ATOM 3490 C CA . VAL C 3 46 ? -36.279 12.438 98.999 1.00 51.19 69 VAL A CA 1
ATOM 3491 C C . VAL C 3 46 ? -35.368 11.231 99.200 1.00 51.03 69 VAL A C 1
ATOM 3492 O O . VAL C 3 46 ? -34.694 11.117 100.230 1.00 51.05 69 VAL A O 1
ATOM 3496 N N . SER C 3 47 ? -35.344 10.320 98.220 1.00 50.65 70 SER A N 1
ATOM 3497 C CA . SER C 3 47 ? -34.575 9.088 98.372 1.00 50.45 70 SER A CA 1
ATOM 3498 C C . SER C 3 47 ? -33.085 9.366 98.503 1.00 50.60 70 SER A C 1
ATOM 3499 O O . SER C 3 47 ? -32.349 8.555 99.076 1.00 50.44 70 SER A O 1
ATOM 3502 N N . TYR C 3 48 ? -32.626 10.494 97.965 1.00 50.00 71 TYR A N 1
ATOM 3503 C CA . TYR C 3 48 ? -31.237 10.928 98.092 1.00 50.14 71 TYR A CA 1
ATOM 3504 C C . TYR C 3 48 ? -30.258 9.968 97.421 1.00 49.74 71 TYR A C 1
ATOM 3505 O O . TYR C 3 48 ? -29.160 9.719 97.924 1.00 49.75 71 TYR A O 1
ATOM 3514 N N . SER C 3 49 ? -30.672 9.404 96.295 1.00 50.39 72 SER A N 1
ATOM 3515 C CA . SER C 3 49 ? -29.784 8.712 95.377 1.00 50.08 72 SER A CA 1
ATOM 3516 C C . SER C 3 49 ? -29.576 9.589 94.148 1.00 50.17 72 SER A C 1
ATOM 3517 O O . SER C 3 49 ? -30.400 10.449 93.828 1.00 50.55 72 SER A O 1
ATOM 3520 N N . VAL C 3 50 ? -28.462 9.362 93.455 1.00 49.00 73 VAL A N 1
ATOM 3521 C CA . VAL C 3 50 ? -28.133 10.168 92.284 1.00 49.00 73 VAL A CA 1
ATOM 3522 C C . VAL C 3 50 ? -29.110 9.832 91.164 1.00 48.78 73 VAL A C 1
ATOM 3523 O O . VAL C 3 50 ? -29.252 8.668 90.769 1.00 48.49 73 VAL A O 1
ATOM 3527 N N . VAL C 3 51 ? -29.794 10.854 90.650 1.00 46.74 74 VAL A N 1
ATOM 3528 C CA . VAL C 3 51 ? -30.821 10.667 89.632 1.00 46.68 74 VAL A CA 1
ATOM 3529 C C . VAL C 3 51 ? -30.444 11.411 88.356 1.00 46.94 74 VAL A C 1
ATOM 3530 O O . VAL C 3 51 ? -30.869 11.039 87.253 1.00 46.57 74 VAL A O 1
ATOM 3534 N N . SER C 3 52 ? -29.651 12.470 88.498 1.00 46.37 75 SER A N 1
ATOM 3535 C CA . SER C 3 52 ? -29.247 13.293 87.370 1.00 46.51 75 SER A CA 1
ATOM 3536 C C . SER C 3 52 ? -27.738 13.485 87.382 1.00 46.50 75 SER A C 1
ATOM 3537 O O . SER C 3 52 ? -27.141 13.755 88.428 1.00 46.71 75 SER A O 1
ATOM 3540 N N . LEU C 3 53 ? -27.134 13.342 86.207 1.00 45.17 76 LEU A N 1
ATOM 3541 C CA . LEU C 3 53 ? -25.711 13.549 85.991 1.00 45.10 76 LEU A CA 1
ATOM 3542 C C . LEU C 3 53 ? -25.541 14.487 84.809 1.00 45.24 76 LEU A C 1
ATOM 3543 O O . LEU C 3 53 ? -26.058 14.213 83.722 1.00 45.09 76 LEU A O 1
ATOM 3548 N N . ASN C 3 54 ? -24.824 15.589 85.017 1.00 47.82 77 ASN A N 1
ATOM 3549 C CA . ASN C 3 54 ? -24.554 16.555 83.953 1.00 48.13 77 ASN A CA 1
ATOM 3550 C C . ASN C 3 54 ? -23.073 16.922 83.983 1.00 48.03 77 ASN A C 1
ATOM 3551 O O . ASN C 3 54 ? -22.655 17.808 84.734 1.00 48.19 77 ASN A O 1
ATOM 3556 N N . LEU C 3 55 ? -22.288 16.246 83.148 1.00 49.21 78 LEU A N 1
ATOM 3557 C CA . LEU C 3 55 ? -20.900 16.610 82.899 1.00 49.09 78 LEU A CA 1
ATOM 3558 C C . LEU C 3 55 ? -20.738 17.241 81.523 1.00 49.30 78 LEU A C 1
ATOM 3559 O O . LEU C 3 55 ? -19.648 17.199 80.943 1.00 49.22 78 LEU A O 1
ATOM 3564 N N . SER C 3 56 ? -21.820 17.811 80.992 1.00 50.73 79 SER A N 1
ATOM 3565 C CA . SER C 3 56 ? -21.877 18.263 79.609 1.00 50.83 79 SER A CA 1
ATOM 3566 C C . SER C 3 56 ? -20.853 19.356 79.340 1.00 51.26 79 SER A C 1
ATOM 3567 O O . SER C 3 56 ? -20.815 20.372 80.043 1.00 51.69 79 SER A O 1
ATOM 3570 N N . SER C 3 57 ? -20.009 19.123 78.334 1.00 50.66 80 SER A N 1
ATOM 3571 C CA . SER C 3 57 ? -19.082 20.116 77.802 1.00 50.90 80 SER A CA 1
ATOM 3572 C C . SER C 3 57 ? -17.970 20.415 78.799 1.00 51.03 80 SER A C 1
ATOM 3573 O O . SER C 3 57 ? -17.838 21.546 79.278 1.00 51.54 80 SER A O 1
ATOM 3576 N N . LEU C 3 58 ? -17.167 19.404 79.121 1.00 54.01 81 LEU A N 1
ATOM 3577 C CA . LEU C 3 58 ? -16.013 19.584 79.990 1.00 54.03 81 LEU A CA 1
ATOM 3578 C C . LEU C 3 58 ? -14.735 18.953 79.459 1.00 53.77 81 LEU A C 1
ATOM 3579 O O . LEU C 3 58 ? -13.654 19.367 79.888 1.00 54.05 81 LEU A O 1
ATOM 3584 N N . ASN C 3 59 ? -14.814 17.997 78.532 1.00 53.90 82 ASN A N 1
ATOM 3585 C CA . ASN C 3 59 ? -13.642 17.307 77.998 1.00 54.27 82 ASN A CA 1
ATOM 3586 C C . ASN C 3 59 ? -12.909 16.562 79.107 1.00 54.04 82 ASN A C 1
ATOM 3587 O O . ASN C 3 59 ? -11.847 16.994 79.568 1.00 54.12 82 ASN A O 1
ATOM 3592 N N . LEU C 3 60 ? -13.476 15.439 79.541 1.00 55.91 83 LEU A N 1
ATOM 3593 C CA . LEU C 3 60 ? -12.790 14.541 80.457 1.00 55.54 83 LEU A CA 1
ATOM 3594 C C . LEU C 3 60 ? -12.100 13.390 79.737 1.00 55.43 83 LEU A C 1
ATOM 3595 O O . LEU C 3 60 ? -11.174 12.798 80.299 1.00 55.35 83 LEU A O 1
ATOM 3600 N N . GLY C 3 61 ? -12.549 13.050 78.532 1.00 55.84 84 GLY A N 1
ATOM 3601 C CA . GLY C 3 61 ? -11.718 12.357 77.553 1.00 55.81 84 GLY A CA 1
ATOM 3602 C C . GLY C 3 61 ? -11.170 11.002 77.942 1.00 55.78 84 GLY A C 1
ATOM 3603 O O . GLY C 3 61 ? -10.011 10.694 77.635 1.00 56.32 84 GLY A O 1
ATOM 3604 N N . GLY C 3 62 ? -11.972 10.179 78.604 1.00 52.11 85 GLY A N 1
ATOM 3605 C CA . GLY C 3 62 ? -11.543 8.822 78.870 1.00 52.09 85 GLY A CA 1
ATOM 3606 C C . GLY C 3 62 ? -12.442 7.787 78.229 1.00 51.97 85 GLY A C 1
ATOM 3607 O O . GLY C 3 62 ? -12.503 7.669 77.003 1.00 51.89 85 GLY A O 1
ATOM 3608 N N . GLU C 3 63 ? -13.144 7.029 79.063 1.00 52.29 86 GLU A N 1
ATOM 3609 C CA . GLU C 3 63 ? -14.218 6.149 78.638 1.00 52.07 86 GLU A CA 1
ATOM 3610 C C . GLU C 3 63 ? -15.434 6.435 79.506 1.00 52.02 86 GLU A C 1
ATOM 3611 O O . GLU C 3 63 ? -15.358 7.170 80.495 1.00 52.20 86 GLU A O 1
ATOM 3617 N N . ILE C 3 64 ? -16.569 5.849 79.136 1.00 48.76 87 ILE A N 1
ATOM 3618 C CA . ILE C 3 64 ? -17.702 5.752 80.045 1.00 48.78 87 ILE A CA 1
ATOM 3619 C C . ILE C 3 64 ? -17.514 4.453 80.820 1.00 48.89 87 ILE A C 1
ATOM 3620 O O . ILE C 3 64 ? -17.765 3.363 80.303 1.00 48.93 87 ILE A O 1
ATOM 3625 N N . SER C 3 65 ? -17.043 4.574 82.056 1.00 49.25 88 SER A N 1
ATOM 3626 C CA . SER C 3 65 ? -16.859 3.405 82.899 1.00 49.38 88 SER A CA 1
ATOM 3627 C C . SER C 3 65 ? -18.187 2.669 83.059 1.00 49.37 88 SER A C 1
ATOM 3628 O O . SER C 3 65 ? -19.243 3.308 83.154 1.00 49.30 88 SER A O 1
ATOM 3631 N N . PRO C 3 66 ? -18.178 1.331 83.081 1.00 48.53 89 PRO A N 1
ATOM 3632 C CA . PRO C 3 66 ? -19.437 0.590 83.236 1.00 48.73 89 PRO A CA 1
ATOM 3633 C C . PRO C 3 66 ? -20.088 0.807 84.581 1.00 48.82 89 PRO A C 1
ATOM 3634 O O . PRO C 3 66 ? -21.245 0.407 84.763 1.00 48.73 89 PRO A O 1
ATOM 3638 N N . ALA C 3 67 ? -19.369 1.398 85.536 1.00 47.23 90 ALA A N 1
ATOM 3639 C CA . ALA C 3 67 ? -19.945 1.718 86.833 1.00 47.40 90 ALA A CA 1
ATOM 3640 C C . ALA C 3 67 ? -21.134 2.661 86.720 1.00 47.31 90 ALA A C 1
ATOM 3641 O O . ALA C 3 67 ? -21.846 2.852 87.711 1.00 47.50 90 ALA A O 1
ATOM 3643 N N . ILE C 3 68 ? -21.357 3.261 85.546 1.00 46.69 91 ILE A N 1
ATOM 3644 C CA . ILE C 3 68 ? -22.557 4.062 85.335 1.00 46.64 91 ILE A CA 1
ATOM 3645 C C . ILE C 3 68 ? -23.802 3.192 85.449 1.00 46.64 91 ILE A C 1
ATOM 3646 O O . ILE C 3 68 ? -24.880 3.679 85.814 1.00 46.65 91 ILE A O 1
ATOM 3651 N N . GLY C 3 69 ? -23.677 1.896 85.156 1.00 47.13 92 GLY A N 1
ATOM 3652 C CA . GLY C 3 69 ? -24.732 0.933 85.397 1.00 47.35 92 GLY A CA 1
ATOM 3653 C C . GLY C 3 69 ? -25.028 0.664 86.856 1.00 47.50 92 GLY A C 1
ATOM 3654 O O . GLY C 3 69 ? -25.956 -0.092 87.156 1.00 47.70 92 GLY A O 1
ATOM 3655 N N . ASP C 3 70 ? -24.268 1.261 87.773 1.00 47.55 93 ASP A N 1
ATOM 3656 C CA . ASP C 3 70 ? -24.446 1.047 89.201 1.00 47.76 93 ASP A CA 1
ATOM 3657 C C . ASP C 3 70 ? -25.126 2.225 89.883 1.00 47.85 93 ASP A C 1
ATOM 3658 O O . ASP C 3 70 ? -25.332 2.186 91.101 1.00 48.12 93 ASP A O 1
ATOM 3663 N N . LEU C 3 71 ? -25.475 3.267 89.132 1.00 50.09 94 LEU A N 1
ATOM 3664 C CA . LEU C 3 71 ? -26.351 4.335 89.607 1.00 49.74 94 LEU A CA 1
ATOM 3665 C C . LEU C 3 71 ? -27.723 4.041 89.012 1.00 49.66 94 LEU A C 1
ATOM 3666 O O . LEU C 3 71 ? -28.068 4.516 87.929 1.00 49.52 94 LEU A O 1
ATOM 3671 N N . ARG C 3 72 ? -28.509 3.239 89.731 1.00 49.46 95 ARG A N 1
ATOM 3672 C CA . ARG C 3 72 ? -29.747 2.711 89.168 1.00 49.21 95 ARG A CA 1
ATOM 3673 C C . ARG C 3 72 ? -30.795 3.802 88.990 1.00 49.41 95 ARG A C 1
ATOM 3674 O O . ARG C 3 72 ? -31.567 3.777 88.024 1.00 49.41 95 ARG A O 1
ATOM 3682 N N . ASN C 3 73 ? -30.837 4.769 89.900 1.00 48.45 96 ASN A N 1
ATOM 3683 C CA . ASN C 3 73 ? -31.873 5.791 89.874 1.00 48.57 96 ASN A CA 1
ATOM 3684 C C . ASN C 3 73 ? -31.553 6.951 88.940 1.00 48.71 96 ASN A C 1
ATOM 3685 O O . ASN C 3 73 ? -32.350 7.890 88.857 1.00 48.98 96 ASN A O 1
ATOM 3690 N N . LEU C 3 74 ? -30.410 6.926 88.257 1.00 45.37 97 LEU A N 1
ATOM 3691 C CA . LEU C 3 74 ? -30.161 7.893 87.194 1.00 45.43 97 LEU A CA 1
ATOM 3692 C C . LEU C 3 74 ? -31.315 7.920 86.207 1.00 45.39 97 LEU A C 1
ATOM 3693 O O . LEU C 3 74 ? -31.583 6.928 85.522 1.00 45.15 97 LEU A O 1
ATOM 3698 N N . GLN C 3 75 ? -31.987 9.066 86.127 1.00 42.85 98 GLN A N 1
ATOM 3699 C CA . GLN C 3 75 ? -32.970 9.319 85.086 1.00 42.91 98 GLN A CA 1
ATOM 3700 C C . GLN C 3 75 ? -32.518 10.388 84.104 1.00 42.97 98 GLN A C 1
ATOM 3701 O O . GLN C 3 75 ? -33.221 10.643 83.122 1.00 43.03 98 GLN A O 1
ATOM 3707 N N . SER C 3 76 ? -31.370 11.020 84.342 1.00 41.82 99 SER A N 1
ATOM 3708 C CA . SER C 3 76 ? -30.781 11.939 83.375 1.00 41.87 99 SER A CA 1
ATOM 3709 C C . SER C 3 76 ? -29.277 11.718 83.328 1.00 41.83 99 SER A C 1
ATOM 3710 O O . SER C 3 76 ? -28.622 11.698 84.373 1.00 41.81 99 SER A O 1
ATOM 3713 N N . ILE C 3 77 ? -28.735 11.544 82.125 1.00 42.45 100 ILE A N 1
ATOM 3714 C CA . ILE C 3 77 ? -27.294 11.412 81.915 1.00 42.43 100 ILE A CA 1
ATOM 3715 C C . ILE C 3 77 ? -26.932 12.288 80.725 1.00 42.50 100 ILE A C 1
ATOM 3716 O O . ILE C 3 77 ? -27.315 11.983 79.592 1.00 42.50 100 ILE A O 1
ATOM 3721 N N . ASP C 3 78 ? -26.196 13.367 80.973 1.00 44.81 101 ASP A N 1
ATOM 3722 C CA . ASP C 3 78 ? -25.764 14.286 79.921 1.00 44.92 101 ASP A CA 1
ATOM 3723 C C . ASP C 3 78 ? -24.241 14.376 79.970 1.00 44.83 101 ASP A C 1
ATOM 3724 O O . ASP C 3 78 ? -23.682 15.107 80.794 1.00 45.14 101 ASP A O 1
ATOM 3729 N N . LEU C 3 79 ? -23.575 13.627 79.089 1.00 45.21 102 LEU A N 1
ATOM 3730 C CA . LEU C 3 79 ? -22.119 13.566 79.028 1.00 45.10 102 LEU A CA 1
ATOM 3731 C C . LEU C 3 79 ? -21.569 14.160 77.730 1.00 45.10 102 LEU A C 1
ATOM 3732 O O . LEU C 3 79 ? -20.560 13.682 77.204 1.00 44.89 102 LEU A O 1
ATOM 3737 N N . GLN C 3 80 ? -22.208 15.201 77.203 1.00 48.70 103 GLN A N 1
ATOM 3738 C CA . GLN C 3 80 ? -21.837 15.693 75.884 1.00 48.69 103 GLN A CA 1
ATOM 3739 C C . GLN C 3 80 ? -20.564 16.527 75.948 1.00 48.91 103 GLN A C 1
ATOM 3740 O O . GLN C 3 80 ? -20.289 17.214 76.936 1.00 49.32 103 GLN A O 1
ATOM 3746 N N . GLY C 3 81 ? -19.770 16.441 74.881 1.00 48.92 104 GLY A N 1
ATOM 3747 C CA . GLY C 3 81 ? -18.605 17.277 74.717 1.00 49.13 104 GLY A CA 1
ATOM 3748 C C . GLY C 3 81 ? -17.328 16.720 75.305 1.00 48.95 104 GLY A C 1
ATOM 3749 O O . GLY C 3 81 ? -16.242 17.184 74.941 1.00 49.06 104 GLY A O 1
ATOM 3750 N N . ASN C 3 82 ? -17.424 15.732 76.195 1.00 50.40 105 ASN A N 1
ATOM 3751 C CA . ASN C 3 82 ? -16.273 15.279 76.963 1.00 50.47 105 ASN A CA 1
ATOM 3752 C C . ASN C 3 82 ? -15.271 14.469 76.149 1.00 50.08 105 ASN A C 1
ATOM 3753 O O . ASN C 3 82 ? -14.289 13.995 76.731 1.00 50.25 105 ASN A O 1
ATOM 3758 N N . LYS C 3 83 ? -15.484 14.301 74.840 1.00 50.34 106 LYS A N 1
ATOM 3759 C CA . LYS C 3 83 ? -14.557 13.571 73.972 1.00 50.14 106 LYS A CA 1
ATOM 3760 C C . LYS C 3 83 ? -14.316 12.150 74.474 1.00 49.99 106 LYS A C 1
ATOM 3761 O O . LYS C 3 83 ? -13.210 11.616 74.366 1.00 49.96 106 LYS A O 1
ATOM 3767 N N . LEU C 3 84 ? -15.351 11.536 75.034 1.00 47.82 107 LEU A N 1
ATOM 3768 C CA . LEU C 3 84 ? -15.219 10.173 75.522 1.00 47.79 107 LEU A CA 1
ATOM 3769 C C . LEU C 3 84 ? -14.973 9.225 74.356 1.00 47.83 107 LEU A C 1
ATOM 3770 O O . LEU C 3 84 ? -15.677 9.271 73.343 1.00 47.63 107 LEU A O 1
ATOM 3775 N N . ALA C 3 85 ? -13.959 8.381 74.495 1.00 46.69 108 ALA A N 1
ATOM 3776 C CA . ALA C 3 85 ? -13.591 7.418 73.474 1.00 46.77 108 ALA A CA 1
ATOM 3777 C C . ALA C 3 85 ? -14.227 6.070 73.801 1.00 46.74 108 ALA A C 1
ATOM 3778 O O . ALA C 3 85 ? -15.028 5.942 74.732 1.00 46.64 108 ALA A O 1
ATOM 3780 N N . GLY C 3 86 ? -13.869 5.048 73.034 1.00 47.52 109 GLY A N 1
ATOM 3781 C CA . GLY C 3 86 ? -14.374 3.718 73.295 1.00 47.68 109 GLY A CA 1
ATOM 3782 C C . GLY C 3 86 ? -15.845 3.569 72.933 1.00 47.63 109 GLY A C 1
ATOM 3783 O O . GLY C 3 86 ? -16.465 4.422 72.299 1.00 47.48 109 GLY A O 1
ATOM 3784 N N . GLN C 3 87 ? -16.395 2.436 73.352 1.00 45.81 110 GLN A N 1
ATOM 3785 C CA . GLN C 3 87 ? -17.774 2.077 73.068 1.00 45.84 110 GLN A CA 1
ATOM 3786 C C . GLN C 3 87 ? -18.719 2.613 74.139 1.00 45.65 110 GLN A C 1
ATOM 3787 O O . GLN C 3 87 ? -18.310 2.978 75.245 1.00 45.57 110 GLN A O 1
ATOM 3793 N N . ILE C 3 88 ? -20.000 2.666 73.787 1.00 47.75 111 ILE A N 1
ATOM 3794 C CA . ILE C 3 88 ? -21.065 2.912 74.757 1.00 47.52 111 ILE A CA 1
ATOM 3795 C C . ILE C 3 88 ? -21.160 1.684 75.655 1.00 47.77 111 ILE A C 1
ATOM 3796 O O . ILE C 3 88 ? -21.506 0.597 75.171 1.00 48.08 111 ILE A O 1
ATOM 3801 N N . PRO C 3 89 ? -20.836 1.793 76.944 1.00 48.11 112 PRO A N 1
ATOM 3802 C CA . PRO C 3 89 ? -20.831 0.605 77.804 1.00 48.34 112 PRO A CA 1
ATOM 3803 C C . PRO C 3 89 ? -22.207 -0.036 77.881 1.00 49.05 112 PRO A C 1
ATOM 3804 O O . PRO C 3 89 ? -23.237 0.641 77.871 1.00 48.88 112 PRO A O 1
ATOM 3808 N N . ASP C 3 90 ? -22.208 -1.368 77.960 1.00 47.13 113 ASP A N 1
ATOM 3809 C CA . ASP C 3 90 ? -23.461 -2.115 77.968 1.00 47.66 113 ASP A CA 1
ATOM 3810 C C . ASP C 3 90 ? -24.245 -1.878 79.252 1.00 47.44 113 ASP A C 1
ATOM 3811 O O . ASP C 3 90 ? -25.480 -1.822 79.230 1.00 47.38 113 ASP A O 1
ATOM 3816 N N . GLU C 3 91 ? -23.544 -1.742 80.381 1.00 49.26 114 GLU A N 1
ATOM 3817 C CA . GLU C 3 91 ? -24.203 -1.617 81.678 1.00 49.20 114 GLU A CA 1
ATOM 3818 C C . GLU C 3 91 ? -25.128 -0.411 81.760 1.00 48.94 114 GLU A C 1
ATOM 3819 O O . GLU C 3 91 ? -26.032 -0.398 82.605 1.00 48.99 114 GLU A O 1
ATOM 3825 N N . ILE C 3 92 ? -24.962 0.574 80.873 1.00 48.70 115 ILE A N 1
ATOM 3826 C CA . ILE C 3 92 ? -25.879 1.702 80.804 1.00 48.81 115 ILE A CA 1
ATOM 3827 C C . ILE C 3 92 ? -27.313 1.260 80.561 1.00 48.98 115 ILE A C 1
ATOM 3828 O O . ILE C 3 92 ? -28.240 2.060 80.725 1.00 48.98 115 ILE A O 1
ATOM 3833 N N . GLY C 3 93 ? -27.517 -0.001 80.187 1.00 48.44 116 GLY A N 1
ATOM 3834 C CA . GLY C 3 93 ? -28.844 -0.547 80.014 1.00 48.77 116 GLY A CA 1
ATOM 3835 C C . GLY C 3 93 ? -29.399 -1.258 81.232 1.00 48.95 116 GLY A C 1
ATOM 3836 O O . GLY C 3 93 ? -30.248 -2.142 81.092 1.00 49.11 116 GLY A O 1
ATOM 3837 N N . ASN C 3 94 ? -28.942 -0.896 82.436 1.00 46.83 117 ASN A N 1
ATOM 3838 C CA . ASN C 3 94 ? -29.674 -1.316 83.627 1.00 46.94 117 ASN A CA 1
ATOM 3839 C C . ASN C 3 94 ? -29.831 -0.167 84.616 1.00 46.76 117 ASN A C 1
ATOM 3840 O O . ASN C 3 94 ? -29.823 -0.382 85.835 1.00 46.84 117 ASN A O 1
ATOM 3845 N N . CYS C 3 95 ? -29.978 1.052 84.104 1.00 45.25 118 CYS A N 1
ATOM 3846 C CA . CYS C 3 95 ? -30.472 2.182 84.886 1.00 45.14 118 CYS A CA 1
ATOM 3847 C C . CYS C 3 95 ? -31.929 2.463 84.525 1.00 45.15 118 CYS A C 1
ATOM 3848 O O . CYS C 3 95 ? -32.283 3.544 84.064 1.00 45.21 118 CYS A O 1
ATOM 3851 N N . ALA C 3 96 ? -32.770 1.443 84.734 1.00 42.61 119 ALA A N 1
ATOM 3852 C CA . ALA C 3 96 ? -34.104 1.396 84.139 1.00 42.68 119 ALA A CA 1
ATOM 3853 C C . ALA C 3 96 ? -34.933 2.649 84.395 1.00 42.69 119 ALA A C 1
ATOM 3854 O O . ALA C 3 96 ? -35.863 2.929 83.631 1.00 42.77 119 ALA A O 1
ATOM 3856 N N . SER C 3 97 ? -34.630 3.402 85.452 1.00 43.30 120 SER A N 1
ATOM 3857 C CA . SER C 3 97 ? -35.298 4.675 85.689 1.00 43.28 120 SER A CA 1
ATOM 3858 C C . SER C 3 97 ? -34.944 5.731 84.647 1.00 43.80 120 SER A C 1
ATOM 3859 O O . SER C 3 97 ? -35.607 6.775 84.602 1.00 43.46 120 SER A O 1
ATOM 3862 N N . LEU C 3 98 ? -33.919 5.497 83.827 1.00 42.45 121 LEU A N 1
ATOM 3863 C CA . LEU C 3 98 ? -33.397 6.538 82.947 1.00 42.44 121 LEU A CA 1
ATOM 3864 C C . LEU C 3 98 ? -34.454 7.025 81.961 1.00 42.48 121 LEU A C 1
ATOM 3865 O O . LEU C 3 98 ? -35.142 6.227 81.317 1.00 42.38 121 LEU A O 1
ATOM 3870 N N . VAL C 3 99 ? -34.577 8.346 81.853 1.00 42.44 122 VAL A N 1
ATOM 3871 C CA . VAL C 3 99 ? -35.471 8.984 80.899 1.00 42.53 122 VAL A CA 1
ATOM 3872 C C . VAL C 3 99 ? -34.705 9.611 79.738 1.00 42.45 122 VAL A C 1
ATOM 3873 O O . VAL C 3 99 ? -35.150 9.545 78.590 1.00 42.33 122 VAL A O 1
ATOM 3877 N N . TYR C 3 100 ? -33.553 10.222 80.017 1.00 41.85 123 TYR A N 1
ATOM 3878 C CA . TYR C 3 100 ? -32.914 11.158 79.091 1.00 41.92 123 TYR A CA 1
ATOM 3879 C C . TYR C 3 100 ? -31.423 10.851 79.020 1.00 41.73 123 TYR A C 1
ATOM 3880 O O . TYR C 3 100 ? -30.697 11.059 79.999 1.00 41.87 123 TYR A O 1
ATOM 3889 N N . LEU C 3 101 ? -30.966 10.356 77.868 1.00 42.11 124 LEU A N 1
ATOM 3890 C CA . LEU C 3 101 ? -29.554 10.042 77.660 1.00 41.94 124 LEU A CA 1
ATOM 3891 C C . LEU C 3 101 ? -29.008 10.898 76.522 1.00 41.98 124 LEU A C 1
ATOM 3892 O O . LEU C 3 101 ? -29.360 10.692 75.355 1.00 41.89 124 LEU A O 1
ATOM 3897 N N . ASP C 3 102 ? -28.154 11.857 76.869 1.00 42.75 125 ASP A N 1
ATOM 3898 C CA . ASP C 3 102 ? -27.393 12.655 75.914 1.00 42.80 125 ASP A CA 1
ATOM 3899 C C . ASP C 3 102 ? -25.933 12.222 75.999 1.00 42.60 125 ASP A C 1
ATOM 3900 O O . ASP C 3 102 ? -25.250 12.509 76.988 1.00 42.79 125 ASP A O 1
ATOM 3905 N N . LEU C 3 103 ? -25.457 11.532 74.963 1.00 43.06 126 LEU A N 1
ATOM 3906 C CA . LEU C 3 103 ? -24.038 11.253 74.781 1.00 42.92 126 LEU A CA 1
ATOM 3907 C C . LEU C 3 103 ? -23.465 11.975 73.569 1.00 42.95 126 LEU A C 1
ATOM 3908 O O . LEU C 3 103 ? -22.378 11.617 73.102 1.00 42.82 126 LEU A O 1
ATOM 3913 N N . SER C 3 104 ? -24.179 12.972 73.045 1.00 44.60 127 SER A N 1
ATOM 3914 C CA . SER C 3 104 ? -23.808 13.621 71.795 1.00 44.69 127 SER A CA 1
ATOM 3915 C C . SER C 3 104 ? -22.460 14.332 71.919 1.00 44.92 127 SER A C 1
ATOM 3916 O O . SER C 3 104 ? -21.968 14.594 73.017 1.00 45.30 127 SER A O 1
ATOM 3919 N N . GLU C 3 105 ? -21.838 14.603 70.767 1.00 44.28 128 GLU A N 1
ATOM 3920 C CA . GLU C 3 105 ? -20.579 15.354 70.711 1.00 44.42 128 GLU A CA 1
ATOM 3921 C C . GLU C 3 105 ? -19.455 14.622 71.447 1.00 44.25 128 GLU A C 1
ATOM 3922 O O . GLU C 3 105 ? -18.834 15.155 72.368 1.00 44.47 128 GLU A O 1
ATOM 3928 N N . ASN C 3 106 ? -19.199 13.382 71.033 1.00 43.68 129 ASN A N 1
ATOM 3929 C CA . ASN C 3 106 ? -18.104 12.605 71.602 1.00 43.68 129 ASN A CA 1
ATOM 3930 C C . ASN C 3 106 ? -17.448 11.772 70.507 1.00 43.74 129 ASN A C 1
ATOM 3931 O O . ASN C 3 106 ? -17.858 11.798 69.343 1.00 43.77 129 ASN A O 1
ATOM 3936 N N . LEU C 3 107 ? -16.418 11.017 70.897 1.00 45.49 130 LEU A N 1
ATOM 3937 C CA . LEU C 3 107 ? -15.651 10.170 69.992 1.00 45.44 130 LEU A CA 1
ATOM 3938 C C . LEU C 3 107 ? -15.974 8.691 70.190 1.00 45.43 130 LEU A C 1
ATOM 3939 O O . LEU C 3 107 ? -15.113 7.830 69.995 1.00 45.50 130 LEU A O 1
ATOM 3944 N N . LEU C 3 108 ? -17.208 8.388 70.584 1.00 44.21 131 LEU A N 1
ATOM 3945 C CA . LEU C 3 108 ? -17.608 7.010 70.832 1.00 44.27 131 LEU A CA 1
ATOM 3946 C C . LEU C 3 108 ? -17.732 6.237 69.527 1.00 44.37 131 LEU A C 1
ATOM 3947 O O . LEU C 3 108 ? -18.299 6.729 68.550 1.00 44.33 131 LEU A O 1
ATOM 3952 N N . TYR C 3 109 ? -17.222 5.006 69.522 1.00 45.83 132 TYR A N 1
ATOM 3953 C CA . TYR C 3 109 ? -17.412 4.118 68.381 1.00 45.94 132 TYR A CA 1
ATOM 3954 C C . TYR C 3 109 ? -18.199 2.888 68.815 1.00 45.94 132 TYR A C 1
ATOM 3955 O O . TYR C 3 109 ? -18.954 2.946 69.790 1.00 45.83 132 TYR A O 1
ATOM 3964 N N . GLY C 3 110 ? -18.031 1.777 68.109 1.00 43.56 133 GLY A N 1
ATOM 3965 C CA . GLY C 3 110 ? -18.821 0.598 68.392 1.00 43.93 133 GLY A CA 1
ATOM 3966 C C . GLY C 3 110 ? -20.280 0.775 67.995 1.00 43.78 133 GLY A C 1
ATOM 3967 O O . GLY C 3 110 ? -20.665 1.704 67.286 1.00 43.55 133 GLY A O 1
ATOM 3968 N N . ASP C 3 111 ? -21.097 -0.156 68.473 1.00 42.67 134 ASP A N 1
ATOM 3969 C CA . ASP C 3 111 ? -22.491 -0.223 68.069 1.00 42.73 134 ASP A CA 1
ATOM 3970 C C . ASP C 3 111 ? -23.391 0.532 69.044 1.00 42.32 134 ASP A C 1
ATOM 3971 O O . ASP C 3 111 ? -22.991 0.910 70.149 1.00 42.07 134 ASP A O 1
ATOM 3976 N N . ILE C 3 112 ? -24.630 0.748 68.611 1.00 43.10 135 ILE A N 1
ATOM 3977 C CA . ILE C 3 112 ? -25.729 1.072 69.516 1.00 43.04 135 ILE A CA 1
ATOM 3978 C C . ILE C 3 112 ? -26.083 -0.217 70.248 1.00 43.43 135 ILE A C 1
ATOM 3979 O O . ILE C 3 112 ? -26.510 -1.191 69.610 1.00 43.93 135 ILE A O 1
ATOM 3984 N N . PRO C 3 113 ? -25.926 -0.275 71.565 1.00 46.75 136 PRO A N 1
ATOM 3985 C CA . PRO C 3 113 ? -25.965 -1.565 72.258 1.00 47.20 136 PRO A CA 1
ATOM 3986 C C . PRO C 3 113 ? -27.372 -2.124 72.402 1.00 47.62 136 PRO A C 1
ATOM 3987 O O . PRO C 3 113 ? -28.366 -1.395 72.428 1.00 47.40 136 PRO A O 1
ATOM 3991 N N . PHE C 3 114 ? -27.433 -3.458 72.462 1.00 48.82 137 PHE A N 1
ATOM 3992 C CA . PHE C 3 114 ? -28.686 -4.152 72.748 1.00 49.07 137 PHE A CA 1
ATOM 3993 C C . PHE C 3 114 ? -29.323 -3.641 74.034 1.00 48.67 137 PHE A C 1
ATOM 3994 O O . PHE C 3 114 ? -30.541 -3.433 74.095 1.00 48.74 137 PHE A O 1
ATOM 4002 N N . SER C 3 115 ? -28.509 -3.433 75.074 1.00 48.99 138 SER A N 1
ATOM 4003 C CA . SER C 3 115 ? -29.020 -3.069 76.393 1.00 48.68 138 SER A CA 1
ATOM 4004 C C . SER C 3 115 ? -29.836 -1.784 76.378 1.00 48.21 138 SER A C 1
ATOM 4005 O O . SER C 3 115 ? -30.601 -1.543 77.320 1.00 48.07 138 SER A O 1
ATOM 4008 N N . ILE C 3 116 ? -29.694 -0.959 75.336 1.00 46.78 139 ILE A N 1
ATOM 4009 C CA . ILE C 3 116 ? -30.507 0.250 75.215 1.00 46.51 139 ILE A CA 1
ATOM 4010 C C . ILE C 3 116 ? -31.988 -0.099 75.283 1.00 46.62 139 ILE A C 1
ATOM 4011 O O . ILE C 3 116 ? -32.794 0.645 75.856 1.00 46.49 139 ILE A O 1
ATOM 4016 N N . SER C 3 117 ? -32.366 -1.251 74.723 1.00 44.31 140 SER A N 1
ATOM 4017 C CA . SER C 3 117 ? -33.766 -1.660 74.716 1.00 44.46 140 SER A CA 1
ATOM 4018 C C . SER C 3 117 ? -34.307 -1.956 76.111 1.00 44.48 140 SER A C 1
ATOM 4019 O O . SER C 3 117 ? -35.528 -1.940 76.298 1.00 44.50 140 SER A O 1
ATOM 4022 N N . LYS C 3 118 ? -33.437 -2.221 77.091 1.00 43.69 141 LYS A N 1
ATOM 4023 C CA . LYS C 3 118 ? -33.908 -2.478 78.449 1.00 43.70 141 LYS A CA 1
ATOM 4024 C C . LYS C 3 118 ? -34.518 -1.244 79.102 1.00 43.36 141 LYS A C 1
ATOM 4025 O O . LYS C 3 118 ? -35.265 -1.380 80.078 1.00 43.39 141 LYS A O 1
ATOM 4031 N N . LEU C 3 119 ? -34.217 -0.052 78.590 1.00 42.61 142 LEU A N 1
ATOM 4032 C CA . LEU C 3 119 ? -34.539 1.203 79.270 1.00 42.53 142 LEU A CA 1
ATOM 4033 C C . LEU C 3 119 ? -35.946 1.657 78.875 1.00 42.63 142 LEU A C 1
ATOM 4034 O O . LEU C 3 119 ? -36.148 2.624 78.139 1.00 42.67 142 LEU A O 1
ATOM 4039 N N . LYS C 3 120 ? -36.935 0.913 79.374 1.00 39.97 143 LYS A N 1
ATOM 4040 C CA . LYS C 3 120 ? -38.324 1.111 78.965 1.00 40.10 143 LYS A CA 1
ATOM 4041 C C . LYS C 3 120 ? -38.932 2.421 79.459 1.00 40.09 143 LYS A C 1
ATOM 4042 O O . LYS C 3 120 ? -40.111 2.669 79.182 1.00 40.22 143 LYS A O 1
ATOM 4048 N N . GLN C 3 121 ? -38.181 3.252 80.181 1.00 42.47 144 GLN A N 1
ATOM 4049 C CA . GLN C 3 121 ? -38.632 4.586 80.559 1.00 42.58 144 GLN A CA 1
ATOM 4050 C C . GLN C 3 121 ? -38.067 5.683 79.666 1.00 42.47 144 GLN A C 1
ATOM 4051 O O . GLN C 3 121 ? -38.552 6.819 79.725 1.00 42.84 144 GLN A O 1
ATOM 4057 N N . LEU C 3 122 ? -37.051 5.370 78.861 1.00 41.92 145 LEU A N 1
ATOM 4058 C CA . LEU C 3 122 ? -36.297 6.380 78.126 1.00 41.87 145 LEU A CA 1
ATOM 4059 C C . LEU C 3 122 ? -37.195 7.182 77.190 1.00 41.99 145 LEU A C 1
ATOM 4060 O O . LEU C 3 122 ? -38.112 6.643 76.564 1.00 42.02 145 LEU A O 1
ATOM 4065 N N . GLU C 3 123 ? -36.923 8.484 77.102 1.00 43.63 146 GLU A N 1
ATOM 4066 C CA . GLU C 3 123 ? -37.640 9.388 76.209 1.00 43.78 146 GLU A CA 1
ATOM 4067 C C . GLU C 3 123 ? -36.755 10.028 75.152 1.00 43.73 146 GLU A C 1
ATOM 4068 O O . GLU C 3 123 ? -37.190 10.184 74.007 1.00 43.72 146 GLU A O 1
ATOM 4074 N N . THR C 3 124 ? -35.525 10.406 75.498 1.00 41.19 147 THR A N 1
ATOM 4075 C CA . THR C 3 124 ? -34.626 11.105 74.582 1.00 41.20 147 THR A CA 1
ATOM 4076 C C . THR C 3 124 ? -33.327 10.322 74.434 1.00 41.09 147 THR A C 1
ATOM 4077 O O . THR C 3 124 ? -32.526 10.257 75.375 1.00 40.98 147 THR A O 1
ATOM 4081 N N . LEU C 3 125 ? -33.118 9.732 73.255 1.00 38.77 148 LEU A N 1
ATOM 4082 C CA . LEU C 3 125 ? -31.839 9.131 72.891 1.00 38.70 148 LEU A CA 1
ATOM 4083 C C . LEU C 3 125 ? -31.096 10.092 71.965 1.00 38.74 148 LEU A C 1
ATOM 4084 O O . LEU C 3 125 ? -31.435 10.223 70.776 1.00 38.85 148 LEU A O 1
ATOM 4089 N N . ASN C 3 126 ? -30.079 10.754 72.515 1.00 39.79 149 ASN A N 1
ATOM 4090 C CA . ASN C 3 126 ? -29.274 11.739 71.799 1.00 39.83 149 ASN A CA 1
ATOM 4091 C C . ASN C 3 126 ? -27.841 11.215 71.735 1.00 39.77 149 ASN A C 1
ATOM 4092 O O . ASN C 3 126 ? -27.031 11.469 72.630 1.00 39.71 149 ASN A O 1
ATOM 4097 N N . LEU C 3 127 ? -27.539 10.478 70.665 1.00 38.96 150 LEU A N 1
ATOM 4098 C CA . LEU C 3 127 ? -26.201 9.964 70.397 1.00 38.94 150 LEU A CA 1
ATOM 4099 C C . LEU C 3 127 ? -25.503 10.766 69.305 1.00 39.01 150 LEU A C 1
ATOM 4100 O O . LEU C 3 127 ? -24.624 10.245 68.612 1.00 39.04 150 LEU A O 1
ATOM 4105 N N . LYS C 3 128 ? -25.891 12.030 69.146 1.00 43.45 151 LYS A N 1
ATOM 4106 C CA . LYS C 3 128 ? -25.500 12.835 67.998 1.00 43.48 151 LYS A CA 1
ATOM 4107 C C . LYS C 3 128 ? -23.988 13.010 67.905 1.00 43.63 151 LYS A C 1
ATOM 4108 O O . LYS C 3 128 ? -23.274 13.008 68.910 1.00 43.67 151 LYS A O 1
ATOM 4114 N N . ASN C 3 129 ? -23.509 13.148 66.670 1.00 42.18 152 ASN A N 1
ATOM 4115 C CA . ASN C 3 129 ? -22.128 13.519 66.364 1.00 42.17 152 ASN A CA 1
ATOM 4116 C C . ASN C 3 129 ? -21.123 12.644 67.116 1.00 42.05 152 ASN A C 1
ATOM 4117 O O . ASN C 3 129 ? -20.265 13.123 67.860 1.00 42.13 152 ASN A O 1
ATOM 4122 N N . ASN C 3 130 ? -21.254 11.334 66.914 1.00 42.18 153 ASN A N 1
ATOM 4123 C CA . ASN C 3 130 ? -20.322 10.373 67.488 1.00 42.13 153 ASN A CA 1
ATOM 4124 C C . ASN C 3 130 ? -19.667 9.617 66.337 1.00 42.13 153 ASN A C 1
ATOM 4125 O O . ASN C 3 130 ? -19.618 10.124 65.211 1.00 42.15 153 ASN A O 1
ATOM 4130 N N . GLN C 3 131 ? -19.153 8.414 66.598 1.00 42.08 154 GLN A N 1
ATOM 4131 C CA . GLN C 3 131 ? -18.533 7.593 65.562 1.00 42.18 154 GLN A CA 1
ATOM 4132 C C . GLN C 3 131 ? -19.129 6.190 65.528 1.00 42.35 154 GLN A C 1
ATOM 4133 O O . GLN C 3 131 ? -18.448 5.235 65.143 1.00 42.56 154 GLN A O 1
ATOM 4139 N N . LEU C 3 132 ? -20.382 6.040 65.959 1.00 41.40 155 LEU A N 1
ATOM 4140 C CA . LEU C 3 132 ? -20.977 4.713 66.072 1.00 41.56 155 LEU A CA 1
ATOM 4141 C C . LEU C 3 132 ? -21.043 4.031 64.711 1.00 41.80 155 LEU A C 1
ATOM 4142 O O . LEU C 3 132 ? -21.452 4.635 63.716 1.00 41.80 155 LEU A O 1
ATOM 4147 N N . THR C 3 133 ? -20.624 2.770 64.675 1.00 42.97 156 THR A N 1
ATOM 4148 C CA . THR C 3 133 ? -20.552 1.983 63.451 1.00 43.42 156 THR A CA 1
ATOM 4149 C C . THR C 3 133 ? -21.506 0.807 63.574 1.00 43.77 156 THR A C 1
ATOM 4150 O O . THR C 3 133 ? -21.442 0.054 64.551 1.00 43.99 156 THR A O 1
ATOM 4154 N N . GLY C 3 134 ? -22.384 0.646 62.588 1.00 39.11 157 GLY A N 1
ATOM 4155 C CA . GLY C 3 134 ? -23.387 -0.389 62.641 1.00 39.20 157 GLY A CA 1
ATOM 4156 C C . GLY C 3 134 ? -24.795 0.142 62.475 1.00 39.17 157 GLY A C 1
ATOM 4157 O O . GLY C 3 134 ? -25.040 1.352 62.494 1.00 39.06 157 GLY A O 1
ATOM 4158 N N . PRO C 3 135 ? -25.753 -0.764 62.309 1.00 37.66 158 PRO A N 1
ATOM 4159 C CA . PRO C 3 135 ? -27.095 -0.359 61.886 1.00 37.70 158 PRO A CA 1
ATOM 4160 C C . PRO C 3 135 ? -27.918 0.218 63.028 1.00 37.53 158 PRO A C 1
ATOM 4161 O O . PRO C 3 135 ? -27.625 0.033 64.211 1.00 37.39 158 PRO A O 1
ATOM 4165 N N . VAL C 3 136 ? -28.966 0.937 62.637 1.00 35.71 159 VAL A N 1
ATOM 4166 C CA . VAL C 3 136 ? -30.001 1.383 63.564 1.00 35.61 159 VAL A CA 1
ATOM 4167 C C . VAL C 3 136 ? -30.832 0.153 63.904 1.00 35.71 159 VAL A C 1
ATOM 4168 O O . VAL C 3 136 ? -31.644 -0.285 63.076 1.00 35.91 159 VAL A O 1
ATOM 4172 N N . PRO C 3 137 ? -30.657 -0.446 65.080 1.00 37.89 160 PRO A N 1
ATOM 4173 C CA . PRO C 3 137 ? -31.271 -1.753 65.328 1.00 38.30 160 PRO A CA 1
ATOM 4174 C C . PRO C 3 137 ? -32.787 -1.653 65.379 1.00 38.26 160 PRO A C 1
ATOM 4175 O O . PRO C 3 137 ? -33.358 -0.633 65.774 1.00 37.90 160 PRO A O 1
ATOM 4179 N N . ALA C 3 138 ? -33.437 -2.737 64.952 1.00 39.24 161 ALA A N 1
ATOM 4180 C CA . ALA C 3 138 ? -34.893 -2.806 65.008 1.00 39.25 161 ALA A CA 1
ATOM 4181 C C . ALA C 3 138 ? -35.402 -2.644 66.433 1.00 39.00 161 ALA A C 1
ATOM 4182 O O . ALA C 3 138 ? -36.521 -2.161 66.645 1.00 38.84 161 ALA A O 1
ATOM 4184 N N . THR C 3 139 ? -34.588 -3.022 67.420 1.00 38.80 162 THR A N 1
ATOM 4185 C CA . THR C 3 139 ? -35.011 -3.031 68.814 1.00 38.65 162 THR A CA 1
ATOM 4186 C C . THR C 3 139 ? -35.241 -1.640 69.382 1.00 38.48 162 THR A C 1
ATOM 4187 O O . THR C 3 139 ? -35.796 -1.528 70.480 1.00 38.38 162 THR A O 1
ATOM 4191 N N . LEU C 3 140 ? -34.830 -0.583 68.683 1.00 38.98 163 LEU A N 1
ATOM 4192 C CA . LEU C 3 140 ? -35.232 0.750 69.108 1.00 38.76 163 LEU A CA 1
ATOM 4193 C C . LEU C 3 140 ? -36.733 0.962 68.967 1.00 38.74 163 LEU A C 1
ATOM 4194 O O . LEU C 3 140 ? -37.244 1.989 69.426 1.00 38.48 163 LEU A O 1
ATOM 4199 N N . THR C 3 141 ? -37.442 0.021 68.339 1.00 38.89 164 THR A N 1
ATOM 4200 C CA . THR C 3 141 ? -38.898 0.035 68.356 1.00 38.99 164 THR A CA 1
ATOM 4201 C C . THR C 3 141 ? -39.456 -0.415 69.700 1.00 39.00 164 THR A C 1
ATOM 4202 O O . THR C 3 141 ? -40.598 -0.077 70.028 1.00 39.01 164 THR A O 1
ATOM 4206 N N . GLN C 3 142 ? -38.678 -1.168 70.483 1.00 39.43 165 GLN A N 1
ATOM 4207 C CA . GLN C 3 142 ? -39.122 -1.684 71.773 1.00 39.47 165 GLN A CA 1
ATOM 4208 C C . GLN C 3 142 ? -38.918 -0.691 72.912 1.00 39.16 165 GLN A C 1
ATOM 4209 O O . GLN C 3 142 ? -38.741 -1.105 74.066 1.00 39.14 165 GLN A O 1
ATOM 4215 N N . ILE C 3 143 ? -38.937 0.603 72.625 1.00 39.40 166 ILE A N 1
ATOM 4216 C CA . ILE C 3 143 ? -38.937 1.647 73.640 1.00 39.25 166 ILE A CA 1
ATOM 4217 C C . ILE C 3 143 ? -40.207 2.470 73.468 1.00 39.38 166 ILE A C 1
ATOM 4218 O O . ILE C 3 143 ? -40.257 3.391 72.650 1.00 39.44 166 ILE A O 1
ATOM 4223 N N . PRO C 3 144 ? -41.262 2.163 74.225 1.00 39.24 167 PRO A N 1
ATOM 4224 C CA . PRO C 3 144 ? -42.579 2.742 73.922 1.00 39.43 167 PRO A CA 1
ATOM 4225 C C . PRO C 3 144 ? -42.677 4.232 74.192 1.00 39.39 167 PRO A C 1
ATOM 4226 O O . PRO C 3 144 ? -43.599 4.874 73.675 1.00 39.57 167 PRO A O 1
ATOM 4230 N N . ASN C 3 145 ? -41.771 4.802 74.982 1.00 43.69 168 ASN A N 1
ATOM 4231 C CA . ASN C 3 145 ? -41.845 6.205 75.362 1.00 43.95 168 ASN A CA 1
ATOM 4232 C C . ASN C 3 145 ? -40.817 7.070 74.649 1.00 43.87 168 ASN A C 1
ATOM 4233 O O . ASN C 3 145 ? -40.806 8.290 74.857 1.00 44.15 168 ASN A O 1
ATOM 4238 N N . LEU C 3 146 ? -39.951 6.477 73.828 1.00 40.72 169 LEU A N 1
ATOM 4239 C CA . LEU C 3 146 ? -38.936 7.239 73.109 1.00 40.68 169 LEU A CA 1
ATOM 4240 C C . LEU C 3 146 ? -39.600 8.261 72.198 1.00 40.85 169 LEU A C 1
ATOM 4241 O O . LEU C 3 146 ? -40.432 7.908 71.357 1.00 41.02 169 LEU A O 1
ATOM 4246 N N . LYS C 3 147 ? -39.240 9.526 72.375 1.00 43.96 170 LYS A N 1
ATOM 4247 C CA . LYS C 3 147 ? -39.840 10.621 71.625 1.00 44.37 170 LYS A CA 1
ATOM 4248 C C . LYS C 3 147 ? -38.859 11.347 70.720 1.00 44.32 170 LYS A C 1
ATOM 4249 O O . LYS C 3 147 ? -39.197 11.642 69.570 1.00 44.37 170 LYS A O 1
ATOM 4255 N N . ARG C 3 148 ? -37.651 11.639 71.196 1.00 42.20 171 ARG A N 1
ATOM 4256 C CA . ARG C 3 148 ? -36.594 12.196 70.359 1.00 42.15 171 ARG A CA 1
ATOM 4257 C C . ARG C 3 148 ? -35.508 11.144 70.186 1.00 41.85 171 ARG A C 1
ATOM 4258 O O . ARG C 3 148 ? -34.804 10.802 71.143 1.00 41.74 171 ARG A O 1
ATOM 4266 N N . LEU C 3 149 ? -35.375 10.638 68.966 1.00 40.93 172 LEU A N 1
ATOM 4267 C CA . LEU C 3 149 ? -34.284 9.754 68.583 1.00 40.72 172 LEU A CA 1
ATOM 4268 C C . LEU C 3 149 ? -33.435 10.484 67.556 1.00 40.70 172 LEU A C 1
ATOM 4269 O O . LEU C 3 149 ? -33.927 10.816 66.471 1.00 40.80 172 LEU A O 1
ATOM 4274 N N . ASP C 3 150 ? -32.167 10.738 67.879 1.00 40.70 173 ASP A N 1
ATOM 4275 C CA . ASP C 3 150 ? -31.275 11.257 66.846 1.00 40.66 173 ASP A CA 1
ATOM 4276 C C . ASP C 3 150 ? -29.899 10.613 66.925 1.00 40.48 173 ASP A C 1
ATOM 4277 O O . ASP C 3 150 ? -29.217 10.678 67.952 1.00 40.44 173 ASP A O 1
ATOM 4282 N N . LEU C 3 151 ? -29.533 9.937 65.838 1.00 39.99 174 LEU A N 1
ATOM 4283 C CA . LEU C 3 151 ? -28.219 9.345 65.641 1.00 39.90 174 LEU A CA 1
ATOM 4284 C C . LEU C 3 151 ? -27.379 10.159 64.667 1.00 39.90 174 LEU A C 1
ATOM 4285 O O . LEU C 3 151 ? -26.352 9.670 64.179 1.00 39.87 174 LEU A O 1
ATOM 4290 N N . ALA C 3 152 ? -27.817 11.381 64.363 1.00 40.79 175 ALA A N 1
ATOM 4291 C CA . ALA C 3 152 ? -27.149 12.253 63.406 1.00 40.85 175 ALA A CA 1
ATOM 4292 C C . ALA C 3 152 ? -25.662 12.388 63.697 1.00 40.76 175 ALA A C 1
ATOM 4293 O O . ALA C 3 152 ? -25.252 12.551 64.848 1.00 40.75 175 ALA A O 1
ATOM 4295 N N . GLY C 3 153 ? -24.857 12.309 62.640 1.00 40.53 176 GLY A N 1
ATOM 4296 C CA . GLY C 3 153 ? -23.429 12.533 62.752 1.00 40.48 176 GLY A CA 1
ATOM 4297 C C . GLY C 3 153 ? -22.603 11.298 63.017 1.00 40.42 176 GLY A C 1
ATOM 4298 O O . GLY C 3 153 ? -21.469 11.421 63.494 1.00 40.38 176 GLY A O 1
ATOM 4299 N N . ASN C 3 154 ? -23.129 10.116 62.724 1.00 40.36 177 ASN A N 1
ATOM 4300 C CA . ASN C 3 154 ? -22.438 8.855 62.935 1.00 40.40 177 ASN A CA 1
ATOM 4301 C C . ASN C 3 154 ? -22.163 8.190 61.592 1.00 40.56 177 ASN A C 1
ATOM 4302 O O . ASN C 3 154 ? -22.465 8.734 60.528 1.00 40.59 177 ASN A O 1
ATOM 4307 N N . HIS C 3 155 ? -21.571 6.998 61.651 1.00 39.72 178 HIS A N 1
ATOM 4308 C CA . HIS C 3 155 ? -21.250 6.250 60.443 1.00 39.88 178 HIS A CA 1
ATOM 4309 C C . HIS C 3 155 ? -22.133 5.013 60.353 1.00 39.97 178 HIS A C 1
ATOM 4310 O O . HIS C 3 155 ? -21.650 3.913 60.067 1.00 40.08 178 HIS A O 1
ATOM 4317 N N . LEU C 3 156 ? -23.427 5.190 60.598 1.00 40.01 179 LEU A N 1
ATOM 4318 C CA . LEU C 3 156 ? -24.346 4.064 60.667 1.00 40.27 179 LEU A CA 1
ATOM 4319 C C . LEU C 3 156 ? -24.573 3.458 59.287 1.00 40.63 179 LEU A C 1
ATOM 4320 O O . LEU C 3 156 ? -24.651 4.169 58.281 1.00 40.57 179 LEU A O 1
ATOM 4325 N N . THR C 3 157 ? -24.685 2.135 59.247 1.00 39.31 180 THR A N 1
ATOM 4326 C CA . THR C 3 157 ? -24.851 1.375 58.014 1.00 39.55 180 THR A CA 1
ATOM 4327 C C . THR C 3 157 ? -26.200 0.659 58.033 1.00 39.66 180 THR A C 1
ATOM 4328 O O . THR C 3 157 ? -27.001 0.819 58.956 1.00 39.54 180 THR A O 1
ATOM 4332 N N . GLY C 3 158 ? -26.455 -0.127 56.990 1.00 44.26 181 GLY A N 1
ATOM 4333 C CA . GLY C 3 158 ? -27.721 -0.813 56.844 1.00 44.56 181 GLY A CA 1
ATOM 4334 C C . GLY C 3 158 ? -28.828 0.118 56.384 1.00 43.95 181 GLY A C 1
ATOM 4335 O O . GLY C 3 158 ? -28.665 1.334 56.273 1.00 43.44 181 GLY A O 1
ATOM 4336 N N . GLU C 3 159 ? -29.984 -0.474 56.101 1.00 46.75 182 GLU A N 1
ATOM 4337 C CA . GLU C 3 159 ? -31.123 0.316 55.669 1.00 46.15 182 GLU A CA 1
ATOM 4338 C C . GLU C 3 159 ? -31.924 0.801 56.874 1.00 45.88 182 GLU A C 1
ATOM 4339 O O . GLU C 3 159 ? -31.586 0.544 58.032 1.00 46.34 182 GLU A O 1
ATOM 4345 N N . ILE C 3 160 ? -33.007 1.514 5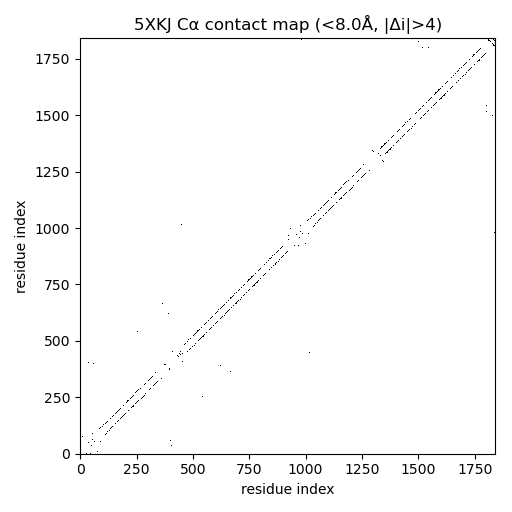6.589 1.00 43.70 183 ILE A N 1
ATOM 4346 C CA . ILE C 3 160 ? -33.978 1.926 57.592 1.00 43.45 183 ILE A CA 1
ATOM 4347 C C . ILE C 3 160 ? -35.118 0.917 57.514 1.00 43.75 183 ILE A C 1
ATOM 4348 O O . ILE C 3 160 ? -35.930 0.952 56.585 1.00 43.86 183 ILE A O 1
ATOM 4353 N N . SER C 3 161 ? -35.182 0.009 58.484 1.00 41.77 184 SER A N 1
ATOM 4354 C CA . SER C 3 161 ? -36.219 -1.015 58.474 1.00 41.99 184 SER A CA 1
ATOM 4355 C C . SER C 3 161 ? -37.577 -0.371 58.723 1.00 42.04 184 SER A C 1
ATOM 4356 O O . SER C 3 161 ? -37.725 0.453 59.630 1.00 41.84 184 SER A O 1
ATOM 4359 N N . ARG C 3 162 ? -38.566 -0.735 57.899 1.00 44.66 185 ARG A N 1
ATOM 4360 C CA . ARG C 3 162 ? -39.876 -0.097 57.986 1.00 44.52 185 ARG A CA 1
ATOM 4361 C C . ARG C 3 162 ? -40.516 -0.281 59.354 1.00 44.44 185 ARG A C 1
ATOM 4362 O O . ARG C 3 162 ? -41.404 0.498 59.722 1.00 44.19 185 ARG A O 1
ATOM 4370 N N . LEU C 3 163 ? -40.086 -1.299 60.105 1.00 41.62 186 LEU A N 1
ATOM 4371 C CA . LEU C 3 163 ? -40.480 -1.435 61.503 1.00 41.46 186 LEU A CA 1
ATOM 4372 C C . LEU C 3 163 ? -40.296 -0.129 62.265 1.00 41.19 186 LEU A C 1
ATOM 4373 O O . LEU C 3 163 ? -41.138 0.244 63.090 1.00 41.16 186 LEU A O 1
ATOM 4378 N N . LEU C 3 164 ? -39.189 0.572 62.009 1.00 40.35 187 LEU A N 1
ATOM 4379 C CA . LEU C 3 164 ? -38.898 1.823 62.699 1.00 40.12 187 LEU A CA 1
ATOM 4380 C C . LEU C 3 164 ? -39.984 2.871 62.500 1.00 40.23 187 LEU A C 1
ATOM 4381 O O . LEU C 3 164 ? -40.120 3.768 63.339 1.00 40.08 187 LEU A O 1
ATOM 4386 N N . TYR C 3 165 ? -40.762 2.787 61.418 1.00 44.41 188 TYR A N 1
ATOM 4387 C CA . TYR C 3 165 ? -41.767 3.809 61.161 1.00 44.33 188 TYR A CA 1
ATOM 4388 C C . TYR C 3 165 ? -43.094 3.526 61.849 1.00 44.39 188 TYR A C 1
ATOM 4389 O O . TYR C 3 165 ? -43.923 4.436 61.958 1.00 44.32 188 TYR A O 1
ATOM 4398 N N . TRP C 3 166 ? -43.315 2.302 62.318 1.00 43.95 189 TRP A N 1
ATOM 4399 C CA . TRP C 3 166 ? -44.525 1.975 63.070 1.00 44.02 189 TRP A CA 1
ATOM 4400 C C . TRP C 3 166 ? -44.293 2.400 64.514 1.00 43.88 189 TRP A C 1
ATOM 4401 O O . TRP C 3 166 ? -43.808 1.633 65.346 1.00 43.90 189 TRP A O 1
ATOM 4412 N N . ASN C 3 167 ? -44.652 3.646 64.812 1.00 44.26 190 ASN A N 1
ATOM 4413 C CA . ASN C 3 167 ? -44.352 4.256 66.106 1.00 44.14 190 ASN A CA 1
ATOM 4414 C C . ASN C 3 167 ? -45.281 5.446 66.275 1.00 44.12 190 ASN A C 1
ATOM 4415 O O . ASN C 3 167 ? -45.312 6.332 65.415 1.00 44.07 190 ASN A O 1
ATOM 4420 N N . GLU C 3 168 ? -46.035 5.467 67.374 1.00 43.93 191 GLU A N 1
ATOM 4421 C CA . GLU C 3 168 ? -47.109 6.435 67.553 1.00 43.98 191 GLU A CA 1
ATOM 4422 C C . GLU C 3 168 ? -46.719 7.651 68.384 1.00 43.92 191 GLU A C 1
ATOM 4423 O O . GLU C 3 168 ? -47.402 8.677 68.301 1.00 43.98 191 GLU A O 1
ATOM 4429 N N . VAL C 3 169 ? -45.653 7.569 69.180 1.00 44.24 192 VAL A N 1
ATOM 4430 C CA . VAL C 3 169 ? -45.284 8.667 70.068 1.00 44.26 192 VAL A CA 1
ATOM 4431 C C . VAL C 3 169 ? -44.083 9.468 69.574 1.00 44.18 192 VAL A C 1
ATOM 4432 O O . VAL C 3 169 ? -43.842 10.573 70.086 1.00 44.24 192 VAL A O 1
ATOM 4436 N N . LEU C 3 170 ? -43.319 8.946 68.616 1.00 41.37 193 LEU A N 1
ATOM 4437 C CA . LEU C 3 170 ? -42.054 9.563 68.236 1.00 41.23 193 LEU A CA 1
ATOM 4438 C C . LEU C 3 170 ? -42.271 10.981 67.720 1.00 41.35 193 LEU A C 1
ATOM 4439 O O . LEU C 3 170 ? -43.165 11.229 66.907 1.00 41.59 193 LEU A O 1
ATOM 4444 N N . GLN C 3 171 ? -41.448 11.910 68.207 1.00 44.07 194 GLN A N 1
ATOM 4445 C CA . GLN C 3 171 ? -41.484 13.309 67.798 1.00 44.13 194 GLN A CA 1
ATOM 4446 C C . GLN C 3 171 ? -40.421 13.638 66.759 1.00 44.56 194 GLN A C 1
ATOM 4447 O O . GLN C 3 171 ? -40.723 14.238 65.724 1.00 44.51 194 GLN A O 1
ATOM 4453 N N . TYR C 3 172 ? -39.176 13.246 67.019 1.00 40.86 195 TYR A N 1
ATOM 4454 C CA . TYR C 3 172 ? -38.014 13.760 66.305 1.00 40.82 195 TYR A CA 1
ATOM 4455 C C . TYR C 3 172 ? -37.193 12.584 65.796 1.00 40.54 195 TYR A C 1
ATOM 4456 O O . TYR C 3 172 ? -36.644 11.818 66.596 1.00 40.37 195 TYR A O 1
ATOM 4465 N N . LEU C 3 173 ? -37.103 12.447 64.472 1.00 38.11 196 LEU A N 1
ATOM 4466 C CA . LEU C 3 173 ? -36.260 11.437 63.839 1.00 38.05 196 LEU A CA 1
ATOM 4467 C C . LEU C 3 173 ? -35.079 12.141 63.181 1.00 38.00 196 LEU A C 1
ATOM 4468 O O . LEU C 3 173 ? -35.216 12.717 62.092 1.00 38.15 196 LEU A O 1
ATOM 4473 N N . GLY C 3 174 ? -33.916 12.053 63.824 1.00 37.30 197 GLY A N 1
ATOM 4474 C CA . GLY C 3 174 ? -32.702 12.651 63.308 1.00 37.25 197 GLY A CA 1
ATOM 4475 C C . GLY C 3 174 ? -31.693 11.617 62.859 1.00 37.11 197 GLY A C 1
ATOM 4476 O O . GLY C 3 174 ? -31.054 10.954 63.681 1.00 36.99 197 GLY A O 1
ATOM 4477 N N . LEU C 3 175 ? -31.548 11.471 61.544 1.00 40.78 198 LEU A N 1
ATOM 4478 C CA . LEU C 3 175 ? -30.670 10.469 60.955 1.00 40.78 198 LEU A CA 1
ATOM 4479 C C . LEU C 3 175 ? -29.597 11.093 60.072 1.00 40.80 198 LEU A C 1
ATOM 4480 O O . LEU C 3 175 ? -28.898 10.364 59.356 1.00 40.84 198 LEU A O 1
ATOM 4485 N N . ARG C 3 176 ? -29.456 12.419 60.093 1.00 48.11 199 ARG A N 1
ATOM 4486 C CA . ARG C 3 176 ? -28.645 13.099 59.092 1.00 48.27 199 ARG A CA 1
ATOM 4487 C C . ARG C 3 176 ? -27.161 12.809 59.284 1.00 48.34 199 ARG A C 1
ATOM 4488 O O . ARG C 3 176 ? -26.645 12.808 60.405 1.00 48.43 199 ARG A O 1
ATOM 4496 N N . GLY C 3 177 ? -26.477 12.552 58.175 1.00 42.84 200 GLY A N 1
ATOM 4497 C CA . GLY C 3 177 ? -25.035 12.397 58.196 1.00 42.76 200 GLY A CA 1
ATOM 4498 C C . GLY C 3 177 ? -24.525 11.018 58.545 1.00 42.72 200 GLY A C 1
ATOM 4499 O O . GLY C 3 177 ? -23.486 10.898 59.204 1.00 42.64 200 GLY A O 1
ATOM 4500 N N . ASN C 3 178 ? -25.222 9.967 58.114 1.00 41.50 201 ASN A N 1
ATOM 4501 C CA . ASN C 3 178 ? -24.691 8.612 58.200 1.00 41.62 201 ASN A CA 1
ATOM 4502 C C . ASN C 3 178 ? -24.515 8.051 56.796 1.00 41.85 201 ASN A C 1
ATOM 4503 O O . ASN C 3 178 ? -24.530 8.804 55.817 1.00 41.83 201 ASN A O 1
ATOM 4508 N N . MET C 3 179 ? -24.345 6.737 56.682 1.00 39.82 202 MET A N 1
ATOM 4509 C CA . MET C 3 179 ? -24.233 6.114 55.370 1.00 40.03 202 MET A CA 1
ATOM 4510 C C . MET C 3 179 ? -25.338 5.081 55.191 1.00 40.16 202 MET A C 1
ATOM 4511 O O . MET C 3 179 ? -25.080 3.940 54.796 1.00 40.30 202 MET A O 1
ATOM 4516 N N . LEU C 3 180 ? -26.573 5.479 55.487 1.00 41.31 203 LEU A N 1
ATOM 4517 C CA . LEU C 3 180 ? -27.715 4.581 55.390 1.00 41.57 203 LEU A CA 1
ATOM 4518 C C . LEU C 3 180 ? -28.104 4.377 53.931 1.00 41.85 203 LEU A C 1
ATOM 4519 O O . LEU C 3 180 ? -28.201 5.340 53.163 1.00 41.70 203 LEU A O 1
ATOM 4524 N N . THR C 3 181 ? -28.329 3.123 53.554 1.00 42.34 204 THR A N 1
ATOM 4525 C CA . THR C 3 181 ? -28.676 2.748 52.194 1.00 42.64 204 THR A CA 1
ATOM 4526 C C . THR C 3 181 ? -30.145 2.317 52.158 1.00 42.76 204 THR A C 1
ATOM 4527 O O . THR C 3 181 ? -30.863 2.394 53.163 1.00 42.60 204 THR A O 1
ATOM 4531 N N . GLY C 3 182 ? -30.588 1.840 51.003 1.00 45.77 205 GLY A N 1
ATOM 4532 C CA . GLY C 3 182 ? -31.942 1.349 50.856 1.00 45.44 205 GLY A CA 1
ATOM 4533 C C . GLY C 3 182 ? -32.907 2.400 50.338 1.00 45.29 205 GLY A C 1
ATOM 4534 O O . GLY C 3 182 ? -32.534 3.395 49.709 1.00 44.88 205 GLY A O 1
ATOM 4535 N N . THR C 3 183 ? -34.184 2.157 50.611 1.00 47.73 206 THR A N 1
ATOM 4536 C CA . THR C 3 183 ? -35.280 2.931 50.053 1.00 47.45 206 THR A CA 1
ATOM 4537 C C . THR C 3 183 ? -36.002 3.694 51.157 1.00 47.01 206 THR A C 1
ATOM 4538 O O . THR C 3 183 ? -35.869 3.390 52.346 1.00 47.09 206 THR A O 1
ATOM 4542 N N . LEU C 3 184 ? -36.771 4.699 50.748 1.00 46.95 207 LEU A N 1
ATOM 4543 C CA . LEU C 3 184 ? -37.814 5.246 51.603 1.00 46.87 207 LEU A CA 1
ATOM 4544 C C . LEU C 3 184 ? -39.015 4.315 51.514 1.00 47.30 207 LEU A C 1
ATOM 4545 O O . LEU C 3 184 ? -39.638 4.199 50.452 1.00 47.51 207 LEU A O 1
ATOM 4550 N N . SER C 3 185 ? -39.344 3.656 52.620 1.00 48.50 208 SER A N 1
ATOM 4551 C CA . SER C 3 185 ? -40.454 2.720 52.620 1.00 48.69 208 SER A CA 1
ATOM 4552 C C . SER C 3 185 ? -41.774 3.476 52.614 1.00 48.59 208 SER A C 1
ATOM 4553 O O . SER C 3 185 ? -41.888 4.578 53.156 1.00 48.23 208 SER A O 1
ATOM 4556 N N . SER C 3 186 ? -42.778 2.873 51.989 1.00 48.61 209 SER A N 1
ATOM 4557 C CA . SER C 3 186 ? -44.088 3.503 51.969 1.00 48.38 209 SER A CA 1
ATOM 4558 C C . SER C 3 186 ? -44.855 3.284 53.264 1.00 48.09 209 SER A C 1
ATOM 4559 O O . SER C 3 186 ? -46.004 3.724 53.368 1.00 47.81 209 SER A O 1
ATOM 4562 N N . ASP C 3 187 ? -44.248 2.631 54.247 1.00 45.99 210 ASP A N 1
ATOM 4563 C CA . ASP C 3 187 ? -44.751 2.636 55.610 1.00 46.25 210 ASP A CA 1
ATOM 4564 C C . ASP C 3 187 ? -44.173 3.785 56.419 1.00 46.08 210 ASP A C 1
ATOM 4565 O O . ASP C 3 187 ? -44.555 3.964 57.582 1.00 45.97 210 ASP A O 1
ATOM 4570 N N . MET C 3 188 ? -43.327 4.607 55.787 1.00 49.93 211 MET A N 1
ATOM 4571 C CA . MET C 3 188 ? -42.692 5.727 56.467 1.00 49.72 211 MET A CA 1
ATOM 4572 C C . MET C 3 188 ? -43.722 6.606 57.143 1.00 49.62 211 MET A C 1
ATOM 4573 O O . MET C 3 188 ? -43.458 7.179 58.207 1.00 49.57 211 MET A O 1
ATOM 4578 N N . CYS C 3 189 ? -44.921 6.679 56.574 1.00 54.25 212 CYS A N 1
ATOM 4579 C CA . CYS C 3 189 ? -45.930 7.585 57.087 1.00 54.46 212 CYS A CA 1
ATOM 4580 C C . CYS C 3 189 ? -46.813 6.937 58.136 1.00 54.43 212 CYS A C 1
ATOM 4581 O O . CYS C 3 189 ? -47.984 7.312 58.280 1.00 54.20 212 CYS A O 1
ATOM 4584 N N . GLN C 3 190 ? -46.279 5.977 58.885 1.00 47.41 213 GLN A N 1
ATOM 4585 C CA . GLN C 3 190 ? -46.976 5.467 60.051 1.00 47.50 213 GLN A CA 1
ATOM 4586 C C . GLN C 3 190 ? -46.395 6.019 61.348 1.00 47.48 213 GLN A C 1
ATOM 4587 O O . GLN C 3 190 ? -46.775 5.562 62.429 1.00 47.55 213 GLN A O 1
ATOM 4593 N N . LEU C 3 191 ? -45.494 7.001 61.263 1.00 43.78 214 LEU A N 1
ATOM 4594 C CA . LEU C 3 191 ? -45.072 7.766 62.436 1.00 43.52 214 LEU A CA 1
ATOM 4595 C C . LEU C 3 191 ? -46.033 8.939 62.542 1.00 43.69 214 LEU A C 1
ATOM 4596 O O . LEU C 3 191 ? -45.771 10.031 62.042 1.00 43.72 214 LEU A O 1
ATOM 4601 N N . THR C 3 192 ? -47.163 8.712 63.208 1.00 45.41 215 THR A N 1
ATOM 4602 C CA . THR C 3 192 ? -48.293 9.626 63.115 1.00 45.44 215 THR A CA 1
ATOM 4603 C C . THR C 3 192 ? -48.153 10.847 64.010 1.00 45.46 215 THR A C 1
ATOM 4604 O O . THR C 3 192 ? -49.001 11.741 63.943 1.00 45.50 215 THR A O 1
ATOM 4608 N N . GLY C 3 193 ? -47.121 10.905 64.845 1.00 42.44 216 GLY A N 1
ATOM 4609 C CA . GLY C 3 193 ? -46.943 12.033 65.736 1.00 42.33 216 GLY A CA 1
ATOM 4610 C C . GLY C 3 193 ? -45.562 12.635 65.606 1.00 42.10 216 GLY A C 1
ATOM 4611 O O . GLY C 3 193 ? -45.130 13.426 66.451 1.00 41.96 216 GLY A O 1
ATOM 4612 N N . LEU C 3 194 ? -44.869 12.274 64.530 1.00 40.45 217 LEU A N 1
ATOM 4613 C CA . LEU C 3 194 ? -43.556 12.827 64.235 1.00 40.37 217 LEU A CA 1
ATOM 4614 C C . LEU C 3 194 ? -43.697 14.206 63.610 1.00 40.48 217 LEU A C 1
ATOM 4615 O O . LEU C 3 194 ? -44.560 14.429 62.758 1.00 40.58 217 LEU A O 1
ATOM 4620 N N . TRP C 3 195 ? -42.830 15.131 64.019 1.00 42.03 218 TRP A N 1
ATOM 4621 C CA . TRP C 3 195 ? -42.826 16.469 63.452 1.00 42.18 218 TRP A CA 1
ATOM 4622 C C . TRP C 3 195 ? -41.521 16.802 62.745 1.00 42.06 218 TRP A C 1
ATOM 4623 O O . TRP C 3 195 ? -41.355 17.934 62.279 1.00 42.16 218 TRP A O 1
ATOM 4634 N N . TYR C 3 196 ? -40.594 15.850 62.650 1.00 40.29 219 TYR A N 1
ATOM 4635 C CA . TYR C 3 196 ? -39.254 16.118 62.137 1.00 40.15 219 TYR A CA 1
ATOM 4636 C C . TYR C 3 196 ? -38.714 14.828 61.528 1.00 40.07 219 TYR A C 1
ATOM 4637 O O . TYR C 3 196 ? -38.261 13.942 62.259 1.00 39.89 219 TYR A O 1
ATOM 4646 N N . PHE C 3 197 ? -38.779 14.722 60.203 1.00 42.14 220 PHE A N 1
ATOM 4647 C CA . PHE C 3 197 ? -38.131 13.626 59.492 1.00 41.98 220 PHE A CA 1
ATOM 4648 C C . PHE C 3 197 ? -36.841 14.147 58.867 1.00 41.95 220 PHE A C 1
ATOM 4649 O O . PHE C 3 197 ? -36.880 15.027 57.997 1.00 42.04 220 PHE A O 1
ATOM 4657 N N . ASP C 3 198 ? -35.704 13.587 59.289 1.00 41.61 221 ASP A N 1
ATOM 4658 C CA . ASP C 3 198 ? -34.394 14.018 58.798 1.00 41.56 221 ASP A CA 1
ATOM 4659 C C . ASP C 3 198 ? -33.571 12.798 58.407 1.00 41.40 221 ASP A C 1
ATOM 4660 O O . ASP C 3 198 ? -33.058 12.083 59.271 1.00 41.32 221 ASP A O 1
ATOM 4665 N N . VAL C 3 199 ? -33.464 12.551 57.108 1.00 41.20 222 VAL A N 1
ATOM 4666 C CA . VAL C 3 199 ? -32.655 11.459 56.593 1.00 41.18 222 VAL A CA 1
ATOM 4667 C C . VAL C 3 199 ? -31.581 11.990 55.637 1.00 41.20 222 VAL A C 1
ATOM 4668 O O . VAL C 3 199 ? -31.059 11.259 54.800 1.00 41.27 222 VAL A O 1
ATOM 4672 N N . ARG C 3 200 ? -31.252 13.275 55.759 1.00 46.72 223 ARG A N 1
ATOM 4673 C CA . ARG C 3 200 ? -30.344 13.930 54.826 1.00 46.72 223 ARG A CA 1
ATOM 4674 C C . ARG C 3 200 ? -28.917 13.407 54.976 1.00 46.61 223 ARG A C 1
ATOM 4675 O O . ARG C 3 200 ? -28.487 13.012 56.060 1.00 46.52 223 ARG A O 1
ATOM 4683 N N . GLY C 3 201 ? -28.186 13.384 53.862 1.00 45.01 224 GLY A N 1
ATOM 4684 C CA . GLY C 3 201 ? -26.774 13.065 53.884 1.00 44.63 224 GLY A CA 1
ATOM 4685 C C . GLY C 3 201 ? -26.409 11.600 53.768 1.00 44.87 224 GLY A C 1
ATOM 4686 O O . GLY C 3 201 ? -25.217 11.272 53.850 1.00 44.95 224 GLY A O 1
ATOM 4687 N N . ASN C 3 202 ? -27.381 10.709 53.588 1.00 42.73 225 ASN A N 1
ATOM 4688 C CA . ASN C 3 202 ? -27.120 9.278 53.492 1.00 42.90 225 ASN A CA 1
ATOM 4689 C C . ASN C 3 202 ? -26.938 8.899 52.019 1.00 43.13 225 ASN A C 1
ATOM 4690 O O . ASN C 3 202 ? -26.645 9.753 51.178 1.00 43.08 225 ASN A O 1
ATOM 4695 N N . ASN C 3 203 ? -27.096 7.617 51.689 1.00 40.90 226 ASN A N 1
ATOM 4696 C CA . ASN C 3 203 ? -26.952 7.106 50.328 1.00 41.20 226 ASN A CA 1
ATOM 4697 C C . ASN C 3 203 ? -28.217 6.385 49.864 1.00 41.44 226 ASN A C 1
ATOM 4698 O O . ASN C 3 203 ? -28.150 5.338 49.215 1.00 41.81 226 ASN A O 1
ATOM 4703 N N . LEU C 3 204 ? -29.389 6.931 50.185 1.00 42.12 227 LEU A N 1
ATOM 4704 C CA . LEU C 3 204 ? -30.647 6.230 49.941 1.00 42.32 227 LEU A CA 1
ATOM 4705 C C . LEU C 3 204 ? -31.010 6.261 48.462 1.00 42.61 227 LEU A C 1
ATOM 4706 O O . LEU C 3 204 ? -31.214 7.335 47.889 1.00 42.65 227 LEU A O 1
ATOM 4711 N N . THR C 3 205 ? -31.176 5.090 47.867 1.00 44.06 228 THR A N 1
ATOM 4712 C CA . THR C 3 205 ? -31.617 5.009 46.484 1.00 44.27 228 THR A CA 1
ATOM 4713 C C . THR C 3 205 ? -33.149 4.981 46.480 1.00 44.36 228 THR A C 1
ATOM 4714 O O . THR C 3 205 ? -33.786 5.313 47.484 1.00 44.08 228 THR A O 1
ATOM 4718 N N . GLY C 3 206 ? -33.759 4.592 45.369 1.00 44.02 229 GLY A N 1
ATOM 4719 C CA . GLY C 3 206 ? -35.198 4.472 45.295 1.00 44.24 229 GLY A CA 1
ATOM 4720 C C . GLY C 3 206 ? -35.893 5.811 45.109 1.00 44.26 229 GLY A C 1
ATOM 4721 O O . GLY C 3 206 ? -35.322 6.883 45.306 1.00 44.05 229 GLY A O 1
ATOM 4722 N N . THR C 3 207 ? -37.160 5.734 44.716 1.00 46.90 230 THR A N 1
ATOM 4723 C CA . THR C 3 207 ? -37.961 6.918 44.456 1.00 46.65 230 THR A CA 1
ATOM 4724 C C . THR C 3 207 ? -38.652 7.389 45.733 1.00 46.41 230 THR A C 1
ATOM 4725 O O . THR C 3 207 ? -38.608 6.734 46.777 1.00 46.44 230 THR A O 1
ATOM 4729 N N . ILE C 3 208 ? -39.301 8.543 45.636 1.00 48.02 231 ILE A N 1
ATOM 4730 C CA . ILE C 3 208 ? -40.129 9.023 46.747 1.00 47.93 231 ILE A CA 1
ATOM 4731 C C . ILE C 3 208 ? -41.403 8.191 46.810 1.00 48.20 231 ILE A C 1
ATOM 4732 O O . ILE C 3 208 ? -42.022 7.938 45.760 1.00 48.55 231 ILE A O 1
ATOM 4737 N N . PRO C 3 209 ? -41.833 7.744 47.990 1.00 50.11 232 PRO A N 1
ATOM 4738 C CA . PRO C 3 209 ? -43.063 6.946 48.068 1.00 49.83 232 PRO A CA 1
ATOM 4739 C C . PRO C 3 209 ? -44.271 7.769 47.648 1.00 49.82 232 PRO A C 1
ATOM 4740 O O . PRO C 3 209 ? -44.500 8.866 48.161 1.00 49.77 232 PRO A O 1
ATOM 4744 N N . GLU C 3 210 ? -45.035 7.232 46.692 1.00 54.34 233 GLU A N 1
ATOM 4745 C CA . GLU C 3 210 ? -46.214 7.935 46.198 1.00 54.23 233 GLU A CA 1
ATOM 4746 C C . GLU C 3 210 ? -47.228 8.173 47.311 1.00 53.93 233 GLU A C 1
ATOM 4747 O O . GLU C 3 210 ? -48.003 9.135 47.251 1.00 53.31 233 GLU A O 1
ATOM 4753 N N . SER C 3 211 ? -47.237 7.311 48.327 1.00 50.33 234 SER A N 1
ATOM 4754 C CA . SER C 3 211 ? -48.107 7.455 49.494 1.00 50.28 234 SER A CA 1
ATOM 4755 C C . SER C 3 211 ? -47.541 8.387 50.561 1.00 49.90 234 SER A C 1
ATOM 4756 O O . SER C 3 211 ? -47.712 8.138 51.756 1.00 49.71 234 SER A O 1
ATOM 4759 N N . ILE C 3 212 ? -46.862 9.469 50.164 1.00 49.91 235 ILE A N 1
ATOM 4760 C CA . ILE C 3 212 ? -46.283 10.396 51.132 1.00 49.79 235 ILE A CA 1
ATOM 4761 C C . ILE C 3 212 ? -47.247 11.516 51.509 1.00 49.78 235 ILE A C 1
ATOM 4762 O O . ILE C 3 212 ? -46.936 12.324 52.395 1.00 49.73 235 ILE A O 1
ATOM 4767 N N . GLY C 3 213 ? -48.424 11.573 50.886 1.00 52.04 236 GLY A N 1
ATOM 4768 C CA . GLY C 3 213 ? -49.398 12.606 51.199 1.00 52.02 236 GLY A CA 1
ATOM 4769 C C . GLY C 3 213 ? -50.081 12.448 52.540 1.00 52.04 236 GLY A C 1
ATOM 4770 O O . GLY C 3 213 ? -50.760 13.381 52.981 1.00 52.08 236 GLY A O 1
ATOM 4771 N N . ASN C 3 214 ? -49.928 11.300 53.193 1.00 53.54 237 ASN A N 1
ATOM 4772 C CA . ASN C 3 214 ? -50.556 11.052 54.483 1.00 53.59 237 ASN A CA 1
ATOM 4773 C C . ASN C 3 214 ? -49.693 11.502 55.656 1.00 53.67 237 ASN A C 1
ATOM 4774 O O . ASN C 3 214 ? -50.053 11.245 56.811 1.00 53.72 237 ASN A O 1
ATOM 4779 N N . CYS C 3 215 ? -48.567 12.159 55.388 1.00 51.29 238 CYS A N 1
ATOM 4780 C CA . CYS C 3 215 ? -47.604 12.573 56.415 1.00 51.26 238 CYS A CA 1
ATOM 4781 C C . CYS C 3 215 ? -47.912 13.949 56.990 1.00 51.53 238 CYS A C 1
ATOM 4782 O O . CYS C 3 215 ? -47.059 14.834 57.035 1.00 51.85 238 CYS A O 1
ATOM 4785 N N . THR C 3 216 ? -49.156 14.137 57.425 1.00 50.89 239 THR A N 1
ATOM 4786 C CA . THR C 3 216 ? -49.609 15.446 57.868 1.00 51.00 239 THR A CA 1
ATOM 4787 C C . THR C 3 216 ? -49.065 15.841 59.236 1.00 50.68 239 THR A C 1
ATOM 4788 O O . THR C 3 216 ? -49.203 17.007 59.618 1.00 50.74 239 THR A O 1
ATOM 4792 N N . SER C 3 217 ? -48.462 14.914 59.982 1.00 47.21 240 SER A N 1
ATOM 4793 C CA . SER C 3 217 ? -47.849 15.271 61.256 1.00 47.41 240 SER A CA 1
ATOM 4794 C C . SER C 3 217 ? -46.529 16.016 61.095 1.00 47.75 240 SER A C 1
ATOM 4795 O O . SER C 3 217 ? -46.057 16.620 62.065 1.00 47.90 240 SER A O 1
ATOM 4798 N N . PHE C 3 218 ? -45.937 16.003 59.903 1.00 44.83 241 PHE A N 1
ATOM 4799 C CA . PHE C 3 218 ? -44.567 16.465 59.715 1.00 44.83 241 PHE A CA 1
ATOM 4800 C C . PHE C 3 218 ? -44.501 17.988 59.653 1.00 45.05 241 PHE A C 1
ATOM 4801 O O . PHE C 3 218 ? -45.217 18.616 58.868 1.00 45.10 241 PHE A O 1
ATOM 4809 N N . GLN C 3 219 ? -43.645 18.584 60.492 1.00 46.22 242 GLN A N 1
ATOM 4810 C CA . GLN C 3 219 ? -43.269 19.981 60.292 1.00 46.50 242 GLN A CA 1
ATOM 4811 C C . GLN C 3 219 ? -42.125 20.123 59.295 1.00 46.45 242 GLN A C 1
ATOM 4812 O O . GLN C 3 219 ? -42.088 21.099 58.540 1.00 46.65 242 GLN A O 1
ATOM 4818 N N . ILE C 3 220 ? -41.198 19.165 59.266 1.00 43.49 243 ILE A N 1
ATOM 4819 C CA . ILE C 3 220 ? -39.997 19.239 58.437 1.00 43.41 243 ILE A CA 1
ATOM 4820 C C . ILE C 3 220 ? -39.794 17.906 57.738 1.00 43.21 243 ILE A C 1
ATOM 4821 O O . ILE C 3 220 ? -39.773 16.853 58.388 1.00 43.09 243 ILE A O 1
ATOM 4826 N N . LEU C 3 221 ? -39.618 17.950 56.417 1.00 41.33 244 LEU A N 1
ATOM 4827 C CA . LEU C 3 221 ? -39.230 16.764 55.660 1.00 41.30 244 LEU A CA 1
ATOM 4828 C C . LEU C 3 221 ? -37.909 17.066 54.969 1.00 41.20 244 LEU A C 1
ATOM 4829 O O . LEU C 3 221 ? -37.851 17.915 54.070 1.00 41.35 244 LEU A O 1
ATOM 4834 N N . ASP C 3 222 ? -36.852 16.372 55.387 1.00 41.24 245 ASP A N 1
ATOM 4835 C CA . ASP C 3 222 ? -35.517 16.552 54.822 1.00 41.13 245 ASP A CA 1
ATOM 4836 C C . ASP C 3 222 ? -35.009 15.204 54.321 1.00 41.09 245 ASP A C 1
ATOM 4837 O O . ASP C 3 222 ? -34.505 14.393 55.105 1.00 40.90 245 ASP A O 1
ATOM 4842 N N . ILE C 3 223 ? -35.140 14.966 53.017 1.00 40.97 246 ILE A N 1
ATOM 4843 C CA . ILE C 3 223 ? -34.531 13.820 52.354 1.00 40.97 246 ILE A CA 1
ATOM 4844 C C . ILE C 3 223 ? -33.395 14.248 51.437 1.00 40.96 246 ILE A C 1
ATOM 4845 O O . ILE C 3 223 ? -32.923 13.447 50.621 1.00 41.02 246 ILE A O 1
ATOM 4850 N N . SER C 3 224 ? -32.933 15.487 51.563 1.00 44.02 247 SER A N 1
ATOM 4851 C CA . SER C 3 224 ? -31.995 16.053 50.610 1.00 44.03 247 SER A CA 1
ATOM 4852 C C . SER C 3 224 ? -30.638 15.356 50.682 1.00 43.92 247 SER A C 1
ATOM 4853 O O . SER C 3 224 ? -30.311 14.672 51.654 1.00 43.86 247 SER A O 1
ATOM 4856 N N . TYR C 3 225 ? -29.878 15.477 49.591 1.00 44.58 248 TYR A N 1
ATOM 4857 C CA . TYR C 3 225 ? -28.508 14.967 49.497 1.00 44.63 248 TYR A CA 1
ATOM 4858 C C . TYR C 3 225 ? -28.473 13.465 49.795 1.00 44.69 248 TYR A C 1
ATOM 4859 O O . TYR C 3 225 ? -27.923 13.005 50.797 1.00 44.36 248 TYR A O 1
ATOM 4868 N N . ASN C 3 226 ? -29.083 12.708 48.886 1.00 45.40 249 ASN A N 1
ATOM 4869 C CA . ASN C 3 226 ? -29.291 11.290 49.150 1.00 45.64 249 ASN A CA 1
ATOM 4870 C C . ASN C 3 226 ? -29.317 10.412 47.909 1.00 46.29 249 ASN A C 1
ATOM 4871 O O . ASN C 3 226 ? -29.486 9.201 48.058 1.00 47.13 249 ASN A O 1
ATOM 4876 N N . GLN C 3 227 ? -29.135 10.958 46.702 1.00 42.41 250 GLN A N 1
ATOM 4877 C CA . GLN C 3 227 ? -29.114 10.182 45.458 1.00 42.67 250 GLN A CA 1
ATOM 4878 C C . GLN C 3 227 ? -30.472 9.559 45.123 1.00 42.84 250 GLN A C 1
ATOM 4879 O O . GLN C 3 227 ? -30.539 8.521 44.460 1.00 43.14 250 GLN A O 1
ATOM 4885 N N . ILE C 3 228 ? -31.565 10.173 45.575 1.00 45.13 251 ILE A N 1
ATOM 4886 C CA . ILE C 3 228 ? -32.900 9.683 45.245 1.00 45.26 251 ILE A CA 1
ATOM 4887 C C . ILE C 3 228 ? -33.229 10.021 43.797 1.00 45.36 251 ILE A C 1
ATOM 4888 O O . ILE C 3 228 ? -33.148 11.184 43.382 1.00 45.23 251 ILE A O 1
ATOM 4893 N N . THR C 3 229 ? -33.615 9.008 43.022 1.00 45.69 252 THR A N 1
ATOM 4894 C CA . THR C 3 229 ? -34.000 9.202 41.630 1.00 46.01 252 THR A CA 1
ATOM 4895 C C . THR C 3 229 ? -35.510 9.437 41.546 1.00 46.25 252 THR A C 1
ATOM 4896 O O . THR C 3 229 ? -36.167 9.705 42.555 1.00 46.13 252 THR A O 1
ATOM 4900 N N . GLY C 3 230 ? -36.079 9.340 40.345 1.00 52.08 253 GLY A N 1
ATOM 4901 C CA . GLY C 3 230 ? -37.517 9.357 40.183 1.00 51.93 253 GLY A CA 1
ATOM 4902 C C . GLY C 3 230 ? -38.130 10.747 40.183 1.00 51.74 253 GLY A C 1
ATOM 4903 O O . GLY C 3 230 ? -37.460 11.780 40.243 1.00 51.73 253 GLY A O 1
ATOM 4904 N N . GLU C 3 231 ? -39.456 10.748 40.104 1.00 56.21 254 GLU A N 1
ATOM 4905 C CA . GLU C 3 231 ? -40.282 11.944 40.051 1.00 55.89 254 GLU A CA 1
ATOM 4906 C C . GLU C 3 231 ? -40.608 12.456 41.454 1.00 55.79 254 GLU A C 1
ATOM 4907 O O . GLU C 3 231 ? -40.398 11.774 42.461 1.00 55.75 254 GLU A O 1
ATOM 4913 N N . ILE C 3 232 ? -41.128 13.681 41.507 1.00 51.99 255 ILE A N 1
ATOM 4914 C CA . ILE C 3 232 ? -41.695 14.250 42.727 1.00 51.85 255 ILE A CA 1
ATOM 4915 C C . ILE C 3 232 ? -43.197 14.021 42.680 1.00 52.19 255 ILE A C 1
ATOM 4916 O O . ILE C 3 232 ? -43.881 14.606 41.817 1.00 52.52 255 ILE A O 1
ATOM 4921 N N . PRO C 3 233 ? -43.766 13.191 43.555 1.00 51.54 256 PRO A N 1
ATOM 4922 C CA . PRO C 3 233 ? -45.151 12.743 43.379 1.00 51.60 256 PRO A CA 1
ATOM 4923 C C . PRO C 3 233 ? -46.155 13.878 43.514 1.00 51.58 256 PRO A C 1
ATOM 4924 O O . PRO C 3 233 ? -45.880 14.934 44.085 1.00 51.52 256 PRO A O 1
ATOM 4928 N N . TYR C 3 234 ? -47.342 13.642 42.947 1.00 50.37 257 TYR A N 1
ATOM 4929 C CA . TYR C 3 234 ? -48.445 14.586 43.108 1.00 50.36 257 TYR A CA 1
ATOM 4930 C C . TYR C 3 234 ? -48.844 14.724 44.572 1.00 50.31 257 TYR A C 1
ATOM 4931 O O . TYR C 3 234 ? -49.080 15.836 45.059 1.00 50.31 257 TYR A O 1
ATOM 4940 N N . ASN C 3 235 ? -48.915 13.603 45.293 1.00 53.35 258 ASN A N 1
ATOM 4941 C CA . ASN C 3 235 ? -49.373 13.620 46.676 1.00 53.30 258 ASN A CA 1
ATOM 4942 C C . ASN C 3 235 ? -48.444 14.390 47.605 1.00 53.23 258 ASN A C 1
ATOM 4943 O O . ASN C 3 235 ? -48.817 14.627 48.759 1.00 53.23 258 ASN A O 1
ATOM 4948 N N . ILE C 3 236 ? -47.265 14.807 47.134 1.00 49.70 259 ILE A N 1
ATOM 4949 C CA . ILE C 3 236 ? -46.433 15.700 47.929 1.00 50.01 259 ILE A CA 1
ATOM 4950 C C . ILE C 3 236 ? -47.172 16.998 48.214 1.00 50.32 259 ILE A C 1
ATOM 4951 O O . ILE C 3 236 ? -46.826 17.718 49.157 1.00 50.53 259 ILE A O 1
ATOM 4956 N N . GLY C 3 237 ? -48.192 17.316 47.414 1.00 48.48 260 GLY A N 1
ATOM 4957 C CA . GLY C 3 237 ? -49.015 18.485 47.647 1.00 48.70 260 GLY A CA 1
ATOM 4958 C C . GLY C 3 237 ? -49.949 18.366 48.829 1.00 48.73 260 GLY A C 1
ATOM 4959 O O . GLY C 3 237 ? -50.604 19.355 49.178 1.00 48.91 260 GLY A O 1
ATOM 4960 N N . PHE C 3 238 ? -50.028 17.189 49.452 1.00 50.26 261 PHE A N 1
ATOM 4961 C CA . PHE C 3 238 ? -50.840 17.023 50.648 1.00 50.27 261 PHE A CA 1
ATOM 4962 C C . PHE C 3 238 ? -50.039 17.223 51.926 1.00 50.27 261 PHE A C 1
ATOM 4963 O O . PHE C 3 238 ? -50.636 17.373 52.998 1.00 50.31 261 PHE A O 1
ATOM 4971 N N . LEU C 3 239 ? -48.710 17.209 51.831 1.00 48.74 262 LEU A N 1
ATOM 4972 C CA . LEU C 3 239 ? -47.854 17.426 52.989 1.00 48.83 262 LEU A CA 1
ATOM 4973 C C . LEU C 3 239 ? -48.165 18.751 53.673 1.00 49.02 262 LEU A C 1
ATOM 4974 O O . LEU C 3 239 ? -48.445 19.760 53.019 1.00 49.11 262 LEU A O 1
ATOM 4979 N N . GLN C 3 240 ? -48.107 18.739 55.003 1.00 48.54 263 GLN A N 1
ATOM 4980 C CA . GLN C 3 240 ? -48.283 19.935 55.814 1.00 48.78 263 GLN A CA 1
ATOM 4981 C C . GLN C 3 240 ? -46.960 20.538 56.263 1.00 48.95 263 GLN A C 1
ATOM 4982 O O . GLN C 3 240 ? -46.961 21.482 57.060 1.00 49.21 263 GLN A O 1
ATOM 4988 N N . VAL C 3 241 ? -45.836 19.999 55.788 1.00 47.36 264 VAL A N 1
ATOM 4989 C CA . VAL C 3 241 ? -44.505 20.484 56.142 1.00 47.06 264 VAL A CA 1
ATOM 4990 C C . VAL C 3 241 ? -44.410 21.987 55.927 1.00 47.21 264 VAL A C 1
ATOM 4991 O O . VAL C 3 241 ? -45.068 22.543 55.041 1.00 47.53 264 VAL A O 1
ATOM 4995 N N . ALA C 3 242 ? -43.604 22.655 56.749 1.00 48.62 265 ALA A N 1
ATOM 4996 C CA . ALA C 3 242 ? -43.211 24.034 56.497 1.00 49.06 265 ALA A CA 1
ATOM 4997 C C . ALA C 3 242 ? -41.826 24.133 55.880 1.00 48.97 265 ALA A C 1
ATOM 4998 O O . ALA C 3 242 ? -41.569 25.053 55.096 1.00 49.15 265 ALA A O 1
ATOM 5000 N N . THR C 3 243 ? -40.938 23.201 56.216 1.00 46.61 266 THR A N 1
ATOM 5001 C CA . THR C 3 243 ? -39.636 23.060 55.571 1.00 46.50 266 THR A CA 1
ATOM 5002 C C . THR C 3 243 ? -39.689 21.823 54.678 1.00 46.13 266 THR A C 1
ATOM 5003 O O . THR C 3 243 ? -39.571 20.686 55.157 1.00 45.90 266 THR A O 1
ATOM 5007 N N . LEU C 3 244 ? -39.893 22.053 53.381 1.00 42.79 267 LEU A N 1
ATOM 5008 C CA . LEU C 3 244 ? -39.822 21.001 52.375 1.00 42.63 267 LEU A CA 1
ATOM 5009 C C . LEU C 3 244 ? -38.429 21.048 51.758 1.00 42.53 267 LEU A C 1
ATOM 5010 O O . LEU C 3 244 ? -38.095 21.992 51.030 1.00 42.69 267 LEU A O 1
ATOM 5015 N N . SER C 3 245 ? -37.629 20.016 52.021 1.00 38.97 268 SER A N 1
ATOM 5016 C CA . SER C 3 245 ? -36.250 19.964 51.547 1.00 38.87 268 SER A CA 1
ATOM 5017 C C . SER C 3 245 ? -36.032 18.660 50.793 1.00 38.74 268 SER A C 1
ATOM 5018 O O . SER C 3 245 ? -35.997 17.585 51.401 1.00 38.63 268 SER A O 1
ATOM 5021 N N . LEU C 3 246 ? -35.873 18.768 49.470 1.00 43.18 269 LEU A N 1
ATOM 5022 C CA . LEU C 3 246 ? -35.617 17.632 48.588 1.00 43.23 269 LEU A CA 1
ATOM 5023 C C . LEU C 3 246 ? -34.337 17.835 47.779 1.00 43.17 269 LEU A C 1
ATOM 5024 O O . LEU C 3 246 ? -34.200 17.278 46.686 1.00 43.31 269 LEU A O 1
ATOM 5029 N N . GLN C 3 247 ? -33.408 18.635 48.296 1.00 47.53 270 GLN A N 1
ATOM 5030 C CA . GLN C 3 247 ? -32.225 19.067 47.567 1.00 47.49 270 GLN A CA 1
ATOM 5031 C C . GLN C 3 247 ? -31.287 17.917 47.229 1.00 47.45 270 GLN A C 1
ATOM 5032 O O . GLN C 3 247 ? -31.437 16.786 47.695 1.00 47.49 270 GLN A O 1
ATOM 5038 N N . GLY C 3 248 ? -30.345 18.214 46.336 1.00 44.19 271 GLY A N 1
ATOM 5039 C CA . GLY C 3 248 ? -29.129 17.436 46.231 1.00 44.06 271 GLY A CA 1
ATOM 5040 C C . GLY C 3 248 ? -29.292 16.046 45.679 1.00 44.15 271 GLY A C 1
ATOM 5041 O O . GLY C 3 248 ? -28.312 15.297 45.628 1.00 44.06 271 GLY A O 1
ATOM 5042 N N . ASN C 3 249 ? -30.484 15.687 45.236 1.00 45.25 272 ASN A N 1
ATOM 5043 C CA . ASN C 3 249 ? -30.746 14.344 44.761 1.00 45.35 272 ASN A CA 1
ATOM 5044 C C . ASN C 3 249 ? -30.741 14.318 43.234 1.00 45.44 272 ASN A C 1
ATOM 5045 O O . ASN C 3 249 ? -30.251 15.247 42.584 1.00 45.44 272 ASN A O 1
ATOM 5050 N N . ARG C 3 250 ? -31.267 13.246 42.657 1.00 52.55 273 ARG A N 1
ATOM 5051 C CA . ARG C 3 250 ? -31.407 13.110 41.216 1.00 52.52 273 ARG A CA 1
ATOM 5052 C C . ARG C 3 250 ? -32.894 12.977 40.907 1.00 52.49 273 ARG A C 1
ATOM 5053 O O . ARG C 3 250 ? -33.332 11.967 40.343 1.00 52.82 273 ARG A O 1
ATOM 5061 N N . LEU C 3 251 ? -33.668 14.016 41.231 1.00 48.07 274 LEU A N 1
ATOM 5062 C CA . LEU C 3 251 ? -35.101 14.011 40.974 1.00 48.34 274 LEU A CA 1
ATOM 5063 C C . LEU C 3 251 ? -35.340 14.650 39.616 1.00 48.63 274 LEU A C 1
ATOM 5064 O O . LEU C 3 251 ? -35.011 15.823 39.406 1.00 48.60 274 LEU A O 1
ATOM 5069 N N . THR C 3 252 ? -35.907 13.873 38.702 1.00 51.97 275 THR A N 1
ATOM 5070 C CA . THR C 3 252 ? -36.153 14.301 37.339 1.00 52.07 275 THR A CA 1
ATOM 5071 C C . THR C 3 252 ? -37.625 14.669 37.188 1.00 52.07 275 THR A C 1
ATOM 5072 O O . THR C 3 252 ? -38.407 14.626 38.141 1.00 51.99 275 THR A O 1
ATOM 5076 N N . GLY C 3 253 ? -38.010 15.037 35.972 1.00 54.32 276 GLY A N 1
ATOM 5077 C CA . GLY C 3 253 ? -39.336 15.571 35.751 1.00 54.21 276 GLY A CA 1
ATOM 5078 C C . GLY C 3 253 ? -39.414 17.016 36.198 1.00 54.48 276 GLY A C 1
ATOM 5079 O O . GLY C 3 253 ? -38.434 17.625 36.631 1.00 54.44 276 GLY A O 1
ATOM 5080 N N . ARG C 3 254 ? -40.613 17.576 36.093 1.00 56.47 277 ARG A N 1
ATOM 5081 C CA . ARG C 3 254 ? -40.814 18.991 36.360 1.00 56.52 277 ARG A CA 1
ATOM 5082 C C . ARG C 3 254 ? -41.404 19.222 37.747 1.00 56.53 277 ARG A C 1
ATOM 5083 O O . ARG C 3 254 ? -41.843 18.299 38.437 1.00 56.44 277 ARG A O 1
ATOM 5091 N N . ILE C 3 255 ? -41.398 20.489 38.150 1.00 52.23 278 ILE A N 1
ATOM 5092 C CA . ILE C 3 255 ? -41.805 20.904 39.491 1.00 52.06 278 ILE A CA 1
ATOM 5093 C C . ILE C 3 255 ? -43.316 20.742 39.615 1.00 52.39 278 ILE A C 1
ATOM 5094 O O . ILE C 3 255 ? -44.066 21.325 38.818 1.00 52.76 278 ILE A O 1
ATOM 5099 N N . PRO C 3 256 ? -43.803 19.949 40.571 1.00 51.80 279 PRO A N 1
ATOM 5100 C CA . PRO C 3 256 ? -45.249 19.686 40.665 1.00 51.73 279 PRO A CA 1
ATOM 5101 C C . PRO C 3 256 ? -46.050 20.968 40.824 1.00 51.87 279 PRO A C 1
ATOM 5102 O O . PRO C 3 256 ? -45.805 21.770 41.728 1.00 52.00 279 PRO A O 1
ATOM 5106 N N . GLU C 3 257 ? -47.002 21.168 39.912 1.00 52.58 280 GLU A N 1
ATOM 5107 C CA . GLU C 3 257 ? -47.869 22.337 39.985 1.00 52.66 280 GLU A CA 1
ATOM 5108 C C . GLU C 3 257 ? -48.674 22.356 41.280 1.00 52.47 280 GLU A C 1
ATOM 5109 O O . GLU C 3 257 ? -49.062 23.430 41.756 1.00 52.45 280 GLU A O 1
ATOM 5115 N N . VAL C 3 258 ? -48.925 21.182 41.869 1.00 49.87 281 VAL A N 1
ATOM 5116 C CA . VAL C 3 258 ? -49.667 21.100 43.123 1.00 49.86 281 VAL A CA 1
ATOM 5117 C C . VAL C 3 258 ? -48.913 21.762 44.267 1.00 49.93 281 VAL A C 1
ATOM 5118 O O . VAL C 3 258 ? -49.523 22.131 45.278 1.00 50.00 281 VAL A O 1
ATOM 5122 N N . ILE C 3 259 ? -47.595 21.941 44.128 1.00 48.47 282 ILE A N 1
ATOM 5123 C CA . ILE C 3 259 ? -46.829 22.676 45.128 1.00 48.55 282 ILE A CA 1
ATOM 5124 C C . ILE C 3 259 ? -47.319 24.113 45.230 1.00 48.82 282 ILE A C 1
ATOM 5125 O O . ILE C 3 259 ? -47.089 24.778 46.246 1.00 48.97 282 ILE A O 1
ATOM 5130 N N . GLY C 3 260 ? -48.035 24.597 44.216 1.00 47.62 283 GLY A N 1
ATOM 5131 C CA . GLY C 3 260 ? -48.632 25.914 44.306 1.00 47.89 283 GLY A CA 1
ATOM 5132 C C . GLY C 3 260 ? -49.731 26.030 45.340 1.00 47.95 283 GLY A C 1
ATOM 5133 O O . GLY C 3 260 ? -50.126 27.151 45.673 1.00 48.22 283 GLY A O 1
ATOM 5134 N N . LEU C 3 261 ? -50.235 24.907 45.849 1.00 46.74 284 LEU A N 1
ATOM 5135 C CA . LEU C 3 261 ? -51.277 24.918 46.866 1.00 46.86 284 LEU A CA 1
ATOM 5136 C C . LEU C 3 261 ? -50.737 24.749 48.281 1.00 46.43 284 LEU A C 1
ATOM 5137 O O . LEU C 3 261 ? -51.479 24.981 49.242 1.00 46.51 284 LEU A O 1
ATOM 5142 N N . MET C 3 262 ? -49.472 24.351 48.434 1.00 47.40 285 MET A N 1
ATOM 5143 C CA . MET C 3 262 ? -48.849 24.180 49.749 1.00 47.00 285 MET A CA 1
ATOM 5144 C C . MET C 3 262 ? -48.495 25.553 50.328 1.00 46.97 285 MET A C 1
ATOM 5145 O O . MET C 3 262 ? -47.334 25.957 50.416 1.00 46.70 285 MET A O 1
ATOM 5150 N N . GLN C 3 263 ? -49.542 26.281 50.726 1.00 51.27 286 GLN A N 1
ATOM 5151 C CA . GLN C 3 263 ? -49.369 27.656 51.187 1.00 51.87 286 GLN A CA 1
ATOM 5152 C C . GLN C 3 263 ? -48.726 27.747 52.566 1.00 52.30 286 GLN A C 1
ATOM 5153 O O . GLN C 3 263 ? -48.166 28.796 52.904 1.00 53.00 286 GLN A O 1
ATOM 5159 N N . ALA C 3 264 ? -48.785 26.680 53.367 1.00 49.94 287 ALA A N 1
ATOM 5160 C CA . ALA C 3 264 ? -48.208 26.723 54.706 1.00 50.04 287 ALA A CA 1
ATOM 5161 C C . ALA C 3 264 ? -46.686 26.729 54.680 1.00 50.06 287 ALA A C 1
ATOM 5162 O O . ALA C 3 264 ? -46.066 27.073 55.692 1.00 50.25 287 ALA A O 1
ATOM 5164 N N . LEU C 3 265 ? -46.083 26.332 53.558 1.00 50.03 288 LEU A N 1
ATOM 5165 C CA . LEU C 3 265 ? -44.634 26.215 53.447 1.00 50.01 288 LEU A CA 1
ATOM 5166 C C . LEU C 3 265 ? -43.933 27.486 53.908 1.00 50.46 288 LEU A C 1
ATOM 5167 O O . LEU C 3 265 ? -44.413 28.600 53.681 1.00 50.80 288 LEU A O 1
ATOM 5172 N N . ALA C 3 266 ? -42.797 27.310 54.586 1.00 48.13 289 ALA A N 1
ATOM 5173 C CA . ALA C 3 266 ? -41.949 28.424 54.978 1.00 48.07 289 ALA A CA 1
ATOM 5174 C C . ALA C 3 266 ? -40.556 28.367 54.372 1.00 47.85 289 ALA A C 1
ATOM 5175 O O . ALA C 3 266 ? -39.891 29.406 54.300 1.00 47.88 289 ALA A O 1
ATOM 5177 N N . VAL C 3 267 ? -40.103 27.194 53.931 1.00 45.94 290 VAL A N 1
ATOM 5178 C CA . VAL C 3 267 ? -38.837 27.030 53.225 1.00 45.85 290 VAL A CA 1
ATOM 5179 C C . VAL C 3 267 ? -39.054 25.962 52.161 1.00 45.31 290 VAL A C 1
ATOM 5180 O O . VAL C 3 267 ? -39.394 24.818 52.490 1.00 44.95 290 VAL A O 1
ATOM 5184 N N . LEU C 3 268 ? -38.861 26.327 50.894 1.00 44.60 291 LEU A N 1
ATOM 5185 C CA . LEU C 3 268 ? -39.102 25.423 49.777 1.00 44.26 291 LEU A CA 1
ATOM 5186 C C . LEU C 3 268 ? -37.790 25.229 49.032 1.00 44.14 291 LEU A C 1
ATOM 5187 O O . LEU C 3 268 ? -37.223 26.188 48.483 1.00 44.37 291 LEU A O 1
ATOM 5192 N N . ASP C 3 269 ? -37.322 23.982 49.001 1.00 44.88 292 ASP A N 1
ATOM 5193 C CA . ASP C 3 269 ? -35.973 23.674 48.548 1.00 44.72 292 ASP A CA 1
ATOM 5194 C C . ASP C 3 269 ? -36.009 22.492 47.589 1.00 44.42 292 ASP A C 1
ATOM 5195 O O . ASP C 3 269 ? -36.214 21.349 48.009 1.00 44.22 292 ASP A O 1
ATOM 5200 N N . LEU C 3 270 ? -35.806 22.776 46.302 1.00 44.80 293 LEU A N 1
ATOM 5201 C CA . LEU C 3 270 ? -35.710 21.764 45.259 1.00 44.88 293 LEU A CA 1
ATOM 5202 C C . LEU C 3 270 ? -34.355 21.804 44.564 1.00 44.78 293 LEU A C 1
ATOM 5203 O O . LEU C 3 270 ? -34.191 21.191 43.500 1.00 44.89 293 LEU A O 1
ATOM 5208 N N . SER C 3 271 ? -33.388 22.513 45.141 1.00 44.30 294 SER A N 1
ATOM 5209 C CA . SER C 3 271 ? -32.146 22.857 44.466 1.00 44.24 294 SER A CA 1
ATOM 5210 C C . SER C 3 271 ? -31.229 21.654 44.254 1.00 44.08 294 SER A C 1
ATOM 5211 O O . SER C 3 271 ? -31.356 20.613 44.900 1.00 43.96 294 SER A O 1
ATOM 5214 N N . ASP C 3 272 ? -30.284 21.830 43.322 1.00 48.63 295 ASP A N 1
ATOM 5215 C CA . ASP C 3 272 ? -29.239 20.844 43.031 1.00 48.45 295 ASP A CA 1
ATOM 5216 C C . ASP C 3 272 ? -29.845 19.498 42.651 1.00 48.31 295 ASP A C 1
ATOM 5217 O O . ASP C 3 272 ? -29.383 18.437 43.078 1.00 48.23 295 ASP A O 1
ATOM 5222 N N . ASN C 3 273 ? -30.896 19.556 41.843 1.00 48.16 296 ASN A N 1
ATOM 5223 C CA . ASN C 3 273 ? -31.619 18.391 41.369 1.00 48.27 296 ASN A CA 1
ATOM 5224 C C . ASN C 3 273 ? -31.623 18.480 39.849 1.00 48.58 296 ASN A C 1
ATOM 5225 O O . ASN C 3 273 ? -31.184 19.479 39.277 1.00 48.92 296 ASN A O 1
ATOM 5230 N N . GLU C 3 274 ? -32.010 17.403 39.185 1.00 54.43 297 GLU A N 1
ATOM 5231 C CA . GLU C 3 274 ? -32.078 17.436 37.723 1.00 54.51 297 GLU A CA 1
ATOM 5232 C C . GLU C 3 274 ? -33.503 17.664 37.233 1.00 54.54 297 GLU A C 1
ATOM 5233 O O . GLU C 3 274 ? -34.029 16.930 36.395 1.00 54.62 297 GLU A O 1
ATOM 5239 N N . LEU C 3 275 ? -34.136 18.710 37.761 1.00 50.94 298 LEU A N 1
ATOM 5240 C CA . LEU C 3 275 ? -35.494 19.061 37.366 1.00 51.08 298 LEU A CA 1
ATOM 5241 C C . LEU C 3 275 ? -35.474 19.895 36.092 1.00 51.33 298 LEU A C 1
ATOM 5242 O O . LEU C 3 275 ? -34.596 20.741 35.899 1.00 51.44 298 LEU A O 1
ATOM 5247 N N . VAL C 3 276 ? -36.449 19.646 35.219 1.00 52.07 299 VAL A N 1
ATOM 5248 C CA . VAL C 3 276 ? -36.525 20.326 33.932 1.00 52.36 299 VAL A CA 1
ATOM 5249 C C . VAL C 3 276 ? -37.781 21.186 33.868 1.00 52.65 299 VAL A C 1
ATOM 5250 O O . VAL C 3 276 ? -38.485 21.355 34.870 1.00 52.59 299 VAL A O 1
ATOM 5254 N N . GLY C 3 277 ? -38.052 21.758 32.696 1.00 54.02 300 GLY A N 1
ATOM 5255 C CA . GLY C 3 277 ? -39.302 22.435 32.437 1.00 54.10 300 GLY A CA 1
ATOM 5256 C C . GLY C 3 277 ? -39.450 23.787 33.105 1.00 54.41 300 GLY A C 1
ATOM 5257 O O . GLY C 3 277 ? -38.542 24.286 33.777 1.00 54.60 300 GLY A O 1
ATOM 5258 N N . PRO C 3 278 ? -40.612 24.410 32.916 1.00 52.91 301 PRO A N 1
ATOM 5259 C CA . PRO C 3 278 ? -40.813 25.774 33.413 1.00 53.25 301 PRO A CA 1
ATOM 5260 C C . PRO C 3 278 ? -41.021 25.816 34.919 1.00 53.53 301 PRO A C 1
ATOM 5261 O O . PRO C 3 278 ? -41.356 24.821 35.568 1.00 53.51 301 PRO A O 1
ATOM 5265 N N . ILE C 3 279 ? -40.822 27.011 35.468 1.00 49.31 302 ILE A N 1
ATOM 5266 C CA . ILE C 3 279 ? -41.119 27.302 36.869 1.00 49.37 302 ILE A CA 1
ATOM 5267 C C . ILE C 3 279 ? -42.623 27.520 36.987 1.00 49.46 302 ILE A C 1
ATOM 5268 O O . ILE C 3 279 ? -43.158 28.449 36.366 1.00 49.70 302 ILE A O 1
ATOM 5273 N N . PRO C 3 280 ? -43.342 26.682 37.732 1.00 50.32 303 PRO A N 1
ATOM 5274 C CA . PRO C 3 280 ? -44.801 26.837 37.850 1.00 49.82 303 PRO A CA 1
ATOM 5275 C C . PRO C 3 280 ? -45.174 28.216 38.362 1.00 50.24 303 PRO A C 1
ATOM 5276 O O . PRO C 3 280 ? -44.820 28.585 39.492 1.00 50.64 303 PRO A O 1
ATOM 5280 N N . PRO C 3 281 ? -45.886 29.013 37.557 1.00 49.41 304 PRO A N 1
ATOM 5281 C CA . PRO C 3 281 ? -46.317 30.338 38.033 1.00 49.76 304 PRO A CA 1
ATOM 5282 C C . PRO C 3 281 ? -47.313 30.275 39.177 1.00 49.75 304 PRO A C 1
ATOM 5283 O O . PRO C 3 281 ? -47.503 31.288 39.863 1.00 50.16 304 PRO A O 1
ATOM 5287 N N . ILE C 3 282 ? -47.954 29.124 39.404 1.00 46.70 305 ILE A N 1
ATOM 5288 C CA . ILE C 3 282 ? -48.851 28.964 40.543 1.00 46.72 305 ILE A CA 1
ATOM 5289 C C . ILE C 3 282 ? -48.119 29.179 41.859 1.00 46.29 305 ILE A C 1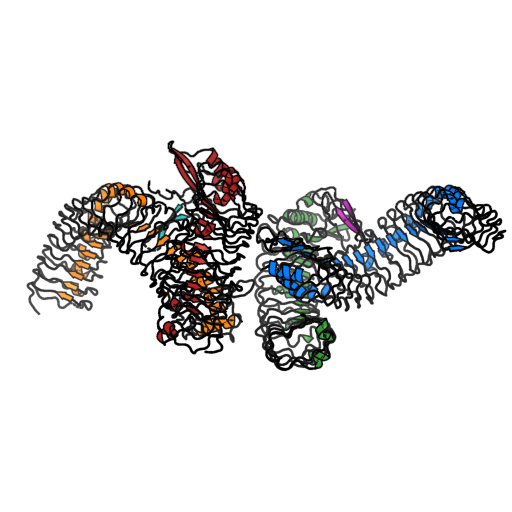
ATOM 5290 O O . ILE C 3 282 ? -48.734 29.585 42.854 1.00 46.35 305 ILE A O 1
ATOM 5295 N N . LEU C 3 283 ? -46.799 28.961 41.875 1.00 48.79 306 LEU A N 1
ATOM 5296 C CA . LEU C 3 283 ? -45.978 29.283 43.037 1.00 48.91 306 LEU A CA 1
ATOM 5297 C C . LEU C 3 283 ? -46.167 30.722 43.495 1.00 49.33 306 LEU A C 1
ATOM 5298 O O . LEU C 3 283 ? -45.781 31.062 44.618 1.00 49.48 306 LEU A O 1
ATOM 5303 N N . GLY C 3 284 ? -46.759 31.572 42.657 1.00 49.14 307 GLY A N 1
ATOM 5304 C CA . GLY C 3 284 ? -47.037 32.938 43.042 1.00 49.36 307 GLY A CA 1
ATOM 5305 C C . GLY C 3 284 ? -48.053 33.088 44.155 1.00 49.50 307 GLY A C 1
ATOM 5306 O O . GLY C 3 284 ? -48.136 34.172 44.742 1.00 49.61 307 GLY A O 1
ATOM 5307 N N . ASN C 3 285 ? -48.813 32.041 44.475 1.00 50.64 308 ASN A N 1
ATOM 5308 C CA . ASN C 3 285 ? -49.738 32.114 45.597 1.00 51.15 308 ASN A CA 1
ATOM 5309 C C . ASN C 3 285 ? -49.150 31.503 46.861 1.00 51.07 308 ASN A C 1
ATOM 5310 O O . ASN C 3 285 ? -49.863 31.354 47.859 1.00 51.12 308 ASN A O 1
ATOM 5315 N N . LEU C 3 286 ? -47.863 31.152 46.839 1.00 49.42 309 LEU A N 1
ATOM 5316 C CA . LEU C 3 286 ? -47.125 30.781 48.045 1.00 48.98 309 LEU A CA 1
ATOM 5317 C C . LEU C 3 286 ? -46.710 32.054 48.787 1.00 48.97 309 LEU A C 1
ATOM 5318 O O . LEU C 3 286 ? -45.537 32.315 49.051 1.00 48.67 309 LEU A O 1
ATOM 5323 N N . SER C 3 287 ? -47.726 32.855 49.116 1.00 52.29 310 SER A N 1
ATOM 5324 C CA . SER C 3 287 ? -47.551 34.230 49.568 1.00 53.06 310 SER A CA 1
ATOM 5325 C C . SER C 3 287 ? -46.734 34.354 50.845 1.00 53.08 310 SER A C 1
ATOM 5326 O O . SER C 3 287 ? -46.366 35.475 51.215 1.00 53.68 310 SER A O 1
ATOM 5329 N N . PHE C 3 288 ? -46.445 33.250 51.529 1.00 54.30 311 PHE A N 1
ATOM 5330 C CA . PHE C 3 288 ? -45.899 33.318 52.873 1.00 54.60 311 PHE A CA 1
ATOM 5331 C C . PHE C 3 288 ? -44.629 32.501 53.057 1.00 54.54 311 PHE A C 1
ATOM 5332 O O . PHE C 3 288 ? -44.123 32.421 54.182 1.00 54.79 311 PHE A O 1
ATOM 5340 N N . THR C 3 289 ? -44.103 31.897 51.995 1.00 50.54 312 THR A N 1
ATOM 5341 C CA . THR C 3 289 ? -42.851 31.159 52.074 1.00 50.56 312 THR A CA 1
ATOM 5342 C C . THR C 3 289 ? -41.667 32.117 52.151 1.00 50.95 312 THR A C 1
ATOM 5343 O O . THR C 3 289 ? -41.680 33.208 51.573 1.00 51.25 312 THR A O 1
ATOM 5347 N N . GLY C 3 290 ? -40.638 31.701 52.883 1.00 45.35 313 GLY A N 1
ATOM 5348 C CA . GLY C 3 290 ? -39.457 32.522 53.050 1.00 45.94 313 GLY A CA 1
ATOM 5349 C C . GLY C 3 290 ? -38.358 32.274 52.037 1.00 45.80 313 GLY A C 1
ATOM 5350 O O . GLY C 3 290 ? -37.725 33.221 51.560 1.00 46.32 313 GLY A O 1
ATOM 5351 N N . LYS C 3 291 ? -38.124 31.012 51.690 1.00 41.29 314 LYS A N 1
ATOM 5352 C CA . LYS C 3 291 ? -37.035 30.630 50.804 1.00 41.14 314 LYS A CA 1
ATOM 5353 C C . LYS C 3 291 ? -37.569 29.849 49.615 1.00 41.26 314 LYS A C 1
ATOM 5354 O O . LYS C 3 291 ? -38.433 28.979 49.764 1.00 41.29 314 LYS A O 1
ATOM 5360 N N . LEU C 3 292 ? -37.039 30.160 48.436 1.00 41.35 315 LEU A N 1
ATOM 5361 C CA . LEU C 3 292 ? -37.296 29.384 47.228 1.00 41.45 315 LEU A CA 1
ATOM 5362 C C . LEU C 3 292 ? -35.955 29.123 46.562 1.00 41.26 315 LEU A C 1
ATOM 5363 O O . LEU C 3 292 ? -35.361 30.033 45.967 1.00 41.35 315 LEU A O 1
ATOM 5368 N N . TYR C 3 293 ? -35.467 27.889 46.679 1.00 42.23 316 TYR A N 1
ATOM 5369 C CA . TYR C 3 293 ? -34.167 27.525 46.116 1.00 42.04 316 TYR A CA 1
ATOM 5370 C C . TYR C 3 293 ? -34.392 26.520 44.990 1.00 41.67 316 TYR A C 1
ATOM 5371 O O . TYR C 3 293 ? -34.324 25.307 45.189 1.00 41.35 316 TYR A O 1
ATOM 5380 N N . LEU C 3 294 ? -34.675 27.035 43.796 1.00 42.79 317 LEU A N 1
ATOM 5381 C CA . LEU C 3 294 ? -34.835 26.209 42.606 1.00 42.52 317 LEU A CA 1
ATOM 5382 C C . LEU C 3 294 ? -33.562 26.130 41.770 1.00 42.44 317 LEU A C 1
ATOM 5383 O O . LEU C 3 294 ? -33.614 25.689 40.617 1.00 42.40 317 LEU A O 1
ATOM 5388 N N . HIS C 3 295 ? -32.425 26.537 42.325 1.00 42.78 318 HIS A N 1
ATOM 5389 C CA . HIS C 3 295 ? -31.166 26.576 41.595 1.00 42.75 318 HIS A CA 1
ATOM 5390 C C . HIS C 3 295 ? -30.596 25.168 41.435 1.00 42.37 318 HIS A C 1
ATOM 5391 O O . HIS C 3 295 ? -31.023 24.225 42.093 1.00 42.15 318 HIS A O 1
ATOM 5398 N N . GLY C 3 296 ? -29.642 25.017 40.522 1.00 44.39 319 GLY A N 1
ATOM 5399 C CA . GLY C 3 296 ? -29.003 23.731 40.333 1.00 44.19 319 GLY A CA 1
ATOM 5400 C C . GLY C 3 296 ? -29.725 22.789 39.396 1.00 44.21 319 GLY A C 1
ATOM 5401 O O . GLY C 3 296 ? -29.172 21.733 39.059 1.00 44.12 319 GLY A O 1
ATOM 5402 N N . ASN C 3 297 ? -30.927 23.149 38.953 1.00 45.81 320 ASN A N 1
ATOM 5403 C CA . ASN C 3 297 ? -31.738 22.323 38.075 1.00 46.05 320 ASN A CA 1
ATOM 5404 C C . ASN C 3 297 ? -31.408 22.662 36.620 1.00 46.28 320 ASN A C 1
ATOM 5405 O O . ASN C 3 297 ? -30.413 23.329 36.325 1.00 46.21 320 ASN A O 1
ATOM 5410 N N . MET C 3 298 ? -32.241 22.191 35.690 1.00 51.20 321 MET A N 1
ATOM 5411 C CA . MET C 3 298 ? -32.191 22.611 34.294 1.00 51.24 321 MET A CA 1
ATOM 5412 C C . MET C 3 298 ? -33.475 23.329 33.897 1.00 51.31 321 MET A C 1
ATOM 5413 O O . MET C 3 298 ? -33.946 23.200 32.765 1.00 51.34 321 MET A O 1
ATOM 5418 N N . LEU C 3 299 ? -34.060 24.070 34.835 1.00 51.00 322 LEU A N 1
ATOM 5419 C CA . LEU C 3 299 ? -35.337 24.725 34.593 1.00 51.17 322 LEU A CA 1
ATOM 5420 C C . LEU C 3 299 ? -35.214 25.727 33.452 1.00 51.39 322 LEU A C 1
ATOM 5421 O O . LEU C 3 299 ? -34.333 26.592 33.457 1.00 51.45 322 LEU A O 1
ATOM 5426 N N . THR C 3 300 ? -36.118 25.615 32.486 1.00 54.95 323 THR A N 1
ATOM 5427 C CA . THR C 3 300 ? -36.127 26.453 31.299 1.00 54.77 323 THR A CA 1
ATOM 5428 C C . THR C 3 300 ? -37.377 27.323 31.299 1.00 55.09 323 THR A C 1
ATOM 5429 O O . THR C 3 300 ? -38.317 27.103 32.065 1.00 55.13 323 THR A O 1
ATOM 5433 N N . GLY C 3 301 ? -37.378 28.330 30.432 1.00 52.84 324 GLY A N 1
ATOM 5434 C CA . GLY C 3 301 ? -38.487 29.249 30.349 1.00 53.04 324 GLY A CA 1
ATOM 5435 C C . GLY C 3 301 ? -38.244 30.506 31.156 1.00 53.37 324 GLY A C 1
ATOM 5436 O O . GLY C 3 301 ? -37.196 30.676 31.786 1.00 53.44 324 GLY A O 1
ATOM 5437 N N . PRO C 3 302 ? -39.208 31.419 31.142 1.00 54.24 325 PRO A N 1
ATOM 5438 C CA . PRO C 3 302 ? -39.026 32.711 31.808 1.00 54.74 325 PRO A CA 1
ATOM 5439 C C . PRO C 3 302 ? -39.227 32.606 33.316 1.00 55.22 325 PRO A C 1
ATOM 5440 O O . PRO C 3 302 ? -39.756 31.627 33.844 1.00 54.87 325 PRO A O 1
ATOM 5444 N N . ILE C 3 303 ? -38.783 33.651 34.007 1.00 50.74 326 ILE A N 1
ATOM 5445 C CA . ILE C 3 303 ? -39.092 33.833 35.423 1.00 50.89 326 ILE A CA 1
ATOM 5446 C C . ILE C 3 303 ? -40.547 34.273 35.520 1.00 51.11 326 ILE A C 1
ATOM 5447 O O . ILE C 3 303 ? -40.907 35.323 34.969 1.00 51.55 326 ILE A O 1
ATOM 5452 N N . PRO C 3 304 ? -41.415 33.506 36.176 1.00 49.77 327 PRO A N 1
ATOM 5453 C CA . PRO C 3 304 ? -42.823 33.910 36.278 1.00 50.17 327 PRO A CA 1
ATOM 5454 C C . PRO C 3 304 ? -42.957 35.254 36.980 1.00 50.29 327 PRO A C 1
ATOM 5455 O O . PRO C 3 304 ? -42.446 35.452 38.084 1.00 50.00 327 PRO A O 1
ATOM 5459 N N . SER C 3 305 ? -43.639 36.189 36.314 1.00 51.34 328 SER A N 1
ATOM 5460 C CA . SER C 3 305 ? -43.893 37.491 36.921 1.00 52.10 328 SER A CA 1
ATOM 5461 C C . SER C 3 305 ? -44.691 37.355 38.209 1.00 52.35 328 SER A C 1
ATOM 5462 O O . SER C 3 305 ? -44.526 38.160 39.136 1.00 52.89 328 SER A O 1
ATOM 5465 N N . GLU C 3 306 ? -45.530 36.322 38.299 1.00 54.67 329 GLU A N 1
ATOM 5466 C CA . GLU C 3 306 ? -46.321 36.077 39.495 1.00 54.40 329 GLU A CA 1
ATOM 5467 C C . GLU C 3 306 ? -45.460 35.772 40.710 1.00 54.59 329 GLU A C 1
ATOM 5468 O O . GLU C 3 306 ? -45.990 35.722 41.826 1.00 54.51 329 GLU A O 1
ATOM 5474 N N . LEU C 3 307 ? -44.149 35.588 40.529 1.00 51.12 330 LEU A N 1
ATOM 5475 C CA . LEU C 3 307 ? -43.246 35.486 41.667 1.00 51.30 330 LEU A CA 1
ATOM 5476 C C . LEU C 3 307 ? -43.193 36.775 42.473 1.00 51.97 330 LEU A C 1
ATOM 5477 O O . LEU C 3 307 ? -42.638 36.774 43.576 1.00 52.18 330 LEU A O 1
ATOM 5482 N N . GLY C 3 308 ? -43.754 37.867 41.955 1.00 49.33 331 GLY A N 1
ATOM 5483 C CA . GLY C 3 308 ? -43.901 39.060 42.761 1.00 49.50 331 GLY A CA 1
ATOM 5484 C C . GLY C 3 308 ? -45.043 39.010 43.746 1.00 49.65 331 GLY A C 1
ATOM 5485 O O . GLY C 3 308 ? -45.152 39.894 44.601 1.00 49.76 331 GLY A O 1
ATOM 5486 N N . ASN C 3 309 ? -45.903 37.996 43.636 1.00 53.02 332 ASN A N 1
ATOM 5487 C CA . ASN C 3 309 ? -46.997 37.774 44.568 1.00 52.85 332 ASN A CA 1
ATOM 5488 C C . ASN C 3 309 ? -46.584 36.915 45.762 1.00 52.69 332 ASN A C 1
ATOM 5489 O O . ASN C 3 309 ? -47.453 36.398 46.475 1.00 52.47 332 ASN A O 1
ATOM 5494 N N . MET C 3 310 ? -45.278 36.747 45.985 1.00 50.98 333 MET A N 1
ATOM 5495 C CA . MET C 3 310 ? -44.740 35.985 47.107 1.00 50.80 333 MET A CA 1
ATOM 5496 C C . MET C 3 310 ? -44.349 36.887 48.274 1.00 51.32 333 MET A C 1
ATOM 5497 O O . MET C 3 310 ? -43.358 36.615 48.960 1.00 51.35 333 MET A O 1
ATOM 5502 N N . SER C 3 311 ? -45.125 37.948 48.508 1.00 51.55 334 SER A N 1
ATOM 5503 C CA . SER C 3 311 ? -44.765 39.120 49.307 1.00 52.20 334 SER A CA 1
ATOM 5504 C C . SER C 3 311 ? -43.862 38.856 50.510 1.00 52.39 334 SER A C 1
ATOM 5505 O O . SER C 3 311 ? -43.094 39.738 50.908 1.00 52.97 334 SER A O 1
ATOM 5508 N N . ARG C 3 312 ? -43.936 37.663 51.096 1.00 53.34 335 ARG A N 1
ATOM 5509 C CA . ARG C 3 312 ? -43.161 37.342 52.288 1.00 53.58 335 ARG A CA 1
ATOM 5510 C C . ARG C 3 312 ? -41.817 36.689 51.972 1.00 53.55 335 ARG A C 1
ATOM 5511 O O . ARG C 3 312 ? -41.183 36.140 52.881 1.00 53.62 335 ARG A O 1
ATOM 5519 N N . LEU C 3 313 ? -41.371 36.736 50.718 1.00 46.75 336 LEU A N 1
ATOM 5520 C CA . LEU C 3 313 ? -40.134 36.068 50.327 1.00 46.38 336 LEU A CA 1
ATOM 5521 C C . LEU C 3 313 ? -38.909 36.828 50.822 1.00 46.23 336 LEU A C 1
ATOM 5522 O O . LEU C 3 313 ? -38.877 38.062 50.817 1.00 46.49 336 LEU A O 1
ATOM 5527 N N . SER C 3 314 ? -37.895 36.076 51.260 1.00 45.03 337 SER A N 1
ATOM 5528 C CA . SER C 3 314 ? -36.639 36.664 51.705 1.00 44.87 337 SER A CA 1
ATOM 5529 C C . SER C 3 314 ? -35.390 36.065 51.065 1.00 44.59 337 SER A C 1
ATOM 5530 O O . SER C 3 314 ? -34.320 36.673 51.178 1.00 44.52 337 SER A O 1
ATOM 5533 N N . TYR C 3 315 ? -35.479 34.910 50.401 1.00 42.50 338 TYR A N 1
ATOM 5534 C CA . TYR C 3 315 ? -34.292 34.269 49.831 1.00 42.24 338 TYR A CA 1
ATOM 5535 C C . TYR C 3 315 ? -34.713 33.595 48.527 1.00 42.34 338 TYR A C 1
ATOM 5536 O O . TYR C 3 315 ? -35.314 32.516 48.553 1.00 42.26 338 TYR A O 1
ATOM 5545 N N . LEU C 3 316 ? -34.404 34.231 47.398 1.00 41.54 339 LEU A N 1
ATOM 5546 C CA . LEU C 3 316 ? -34.757 33.697 46.088 1.00 41.11 339 LEU A CA 1
ATOM 5547 C C . LEU C 3 316 ? -33.489 33.307 45.338 1.00 40.89 339 LEU A C 1
ATOM 5548 O O . LEU C 3 316 ? -32.613 34.154 45.097 1.00 41.32 339 LEU A O 1
ATOM 5553 N N . GLN C 3 317 ? -33.414 32.039 44.927 1.00 41.52 340 GLN A N 1
ATOM 5554 C CA . GLN C 3 317 ? -32.211 31.524 44.272 1.00 41.24 340 GLN A CA 1
ATOM 5555 C C . GLN C 3 317 ? -32.631 30.664 43.084 1.00 40.79 340 GLN A C 1
ATOM 5556 O O . GLN C 3 317 ? -32.936 29.477 43.242 1.00 40.67 340 GLN A O 1
ATOM 5562 N N . LEU C 3 318 ? -32.644 31.271 41.897 1.00 40.47 341 LEU A N 1
ATOM 5563 C CA . LEU C 3 318 ? -32.956 30.586 40.649 1.00 40.62 341 LEU A CA 1
ATOM 5564 C C . LEU C 3 318 ? -31.721 30.362 39.782 1.00 40.52 341 LEU A C 1
ATOM 5565 O O . LEU C 3 318 ? -31.853 29.968 38.617 1.00 40.68 341 LEU A O 1
ATOM 5570 N N . ASN C 3 319 ? -30.530 30.611 40.322 1.00 41.44 342 ASN A N 1
ATOM 5571 C CA . ASN C 3 319 ? -29.294 30.617 39.552 1.00 41.37 342 ASN A CA 1
ATOM 5572 C C . ASN C 3 319 ? -28.966 29.229 39.000 1.00 40.86 342 ASN A C 1
ATOM 5573 O O . ASN C 3 319 ? -29.499 28.211 39.443 1.00 40.59 342 ASN A O 1
ATOM 5578 N N . ASP C 3 320 ? -28.099 29.206 37.985 1.00 43.05 343 ASP A N 1
ATOM 5579 C CA . ASP C 3 320 ? -27.540 27.963 37.448 1.00 42.95 343 ASP A CA 1
ATOM 5580 C C . ASP C 3 320 ? -28.636 27.065 36.876 1.00 43.12 343 ASP A C 1
ATOM 5581 O O . ASP C 3 320 ? -28.728 25.875 37.188 1.00 43.01 343 ASP A O 1
ATOM 5586 N N . ASN C 3 321 ? -29.465 27.650 36.020 1.00 45.73 344 ASN A N 1
ATOM 5587 C CA . ASN C 3 321 ? -30.501 26.915 35.305 1.00 45.51 344 ASN A CA 1
ATOM 5588 C C . ASN C 3 321 ? -30.366 27.252 33.823 1.00 45.59 344 ASN A C 1
ATOM 5589 O O . ASN C 3 321 ? -29.290 27.612 33.329 1.00 45.70 344 ASN A O 1
ATOM 5594 N N . LYS C 3 322 ? -31.466 27.122 33.091 1.00 48.73 345 LYS A N 1
ATOM 5595 C CA . LYS C 3 322 ? -31.550 27.568 31.708 1.00 48.86 345 LYS A CA 1
ATOM 5596 C C . LYS C 3 322 ? -32.741 28.495 31.524 1.00 49.09 345 LYS A C 1
ATOM 5597 O O . LYS C 3 322 ? -33.460 28.429 30.522 1.00 49.10 345 LYS A O 1
ATOM 5603 N N . LEU C 3 323 ? -32.972 29.370 32.500 1.00 48.33 346 LEU A N 1
ATOM 5604 C CA . LEU C 3 323 ? -34.022 30.370 32.376 1.00 48.61 346 LEU A CA 1
ATOM 5605 C C . LEU C 3 323 ? -33.682 31.351 31.261 1.00 49.01 346 LEU A C 1
ATOM 5606 O O . LEU C 3 323 ? -32.529 31.760 31.100 1.00 49.25 346 LEU A O 1
ATOM 5611 N N . VAL C 3 324 ? -34.697 31.731 30.489 1.00 49.78 347 VAL A N 1
ATOM 5612 C CA . VAL C 3 324 ? -34.516 32.665 29.384 1.00 50.05 347 VAL A CA 1
ATOM 5613 C C . VAL C 3 324 ? -35.373 33.902 29.620 1.00 50.33 347 VAL A C 1
ATOM 5614 O O . VAL C 3 324 ? -36.056 34.014 30.644 1.00 50.30 347 VAL A O 1
ATOM 5618 N N . GLY C 3 325 ? -35.336 34.840 28.676 1.00 49.25 348 GLY A N 1
ATOM 5619 C CA . GLY C 3 325 ? -36.166 36.027 28.746 1.00 49.70 348 GLY A CA 1
ATOM 5620 C C . GLY C 3 325 ? -35.702 37.050 29.776 1.00 50.13 348 GLY A C 1
ATOM 5621 O O . GLY C 3 325 ? -34.574 37.031 30.271 1.00 50.14 348 GLY A O 1
ATOM 5622 N N . THR C 3 326 ? -36.616 37.963 30.089 1.00 48.61 349 THR A N 1
ATOM 5623 C CA . THR C 3 326 ? -36.330 39.164 30.859 1.00 49.19 349 THR A CA 1
ATOM 5624 C C . THR C 3 326 ? -36.430 38.916 32.362 1.00 49.14 349 THR A C 1
ATOM 5625 O O . THR C 3 326 ? -37.038 37.948 32.825 1.00 48.70 349 THR A O 1
ATOM 5629 N N . ILE C 3 327 ? -35.817 39.815 33.120 1.00 45.80 350 ILE A N 1
ATOM 5630 C CA . ILE C 3 327 ? -36.062 39.897 34.562 1.00 45.63 350 ILE A CA 1
ATOM 5631 C C . ILE C 3 327 ? -37.352 40.683 34.790 1.00 46.04 350 ILE A C 1
ATOM 5632 O O . ILE C 3 327 ? -37.501 41.784 34.236 1.00 46.38 350 ILE A O 1
ATOM 5637 N N . PRO C 3 328 ? -38.287 40.175 35.587 1.00 47.04 351 PRO A N 1
ATOM 5638 C CA . PRO C 3 328 ? -39.564 40.872 35.768 1.00 47.46 351 PRO A CA 1
ATOM 5639 C C . PRO C 3 328 ? -39.418 42.045 36.720 1.00 47.52 351 PRO A C 1
ATOM 5640 O O . PRO C 3 328 ? -38.795 41.921 37.785 1.00 47.19 351 PRO A O 1
ATOM 5644 N N . PRO C 3 329 ? -39.973 43.208 36.367 1.00 47.65 352 PRO A N 1
ATOM 5645 C CA . PRO C 3 329 ? -39.909 44.360 37.283 1.00 47.76 352 PRO A CA 1
ATOM 5646 C C . PRO C 3 329 ? -40.675 44.149 38.574 1.00 47.72 352 PRO A C 1
ATOM 5647 O O . PRO C 3 329 ? -40.326 44.760 39.595 1.00 47.65 352 PRO A O 1
ATOM 5651 N N . GLU C 3 330 ? -41.687 43.277 38.569 1.00 48.58 353 GLU A N 1
ATOM 5652 C CA . GLU C 3 330 ? -42.527 43.046 39.740 1.00 48.36 353 GLU A CA 1
ATOM 5653 C C . GLU C 3 330 ? -41.741 42.582 40.957 1.00 48.19 353 GLU A C 1
ATOM 5654 O O . GLU C 3 330 ? -42.293 42.584 42.062 1.00 48.04 353 GLU A O 1
ATOM 5660 N N . LEU C 3 331 ? -40.483 42.173 40.786 1.00 46.63 354 LEU A N 1
ATOM 5661 C CA . LEU C 3 331 ? -39.629 41.867 41.928 1.00 46.21 354 LEU A CA 1
ATOM 5662 C C . LEU C 3 331 ? -39.457 43.055 42.867 1.00 46.33 354 LEU A C 1
ATOM 5663 O O . LEU C 3 331 ? -38.959 42.871 43.983 1.00 46.04 354 LEU A O 1
ATOM 5668 N N . GLY C 3 332 ? -39.845 44.261 42.447 1.00 47.45 355 GLY A N 1
ATOM 5669 C CA . GLY C 3 332 ? -39.940 45.362 43.389 1.00 47.64 355 GLY A CA 1
ATOM 5670 C C . GLY C 3 332 ? -40.972 45.118 44.474 1.00 47.70 355 GLY A C 1
ATOM 5671 O O . GLY C 3 332 ? -40.880 45.690 45.564 1.00 47.71 355 GLY A O 1
ATOM 5672 N N . LYS C 3 333 ? -41.972 44.278 44.189 1.00 49.64 356 LYS A N 1
ATOM 5673 C CA . LYS C 3 333 ? -43.026 44.010 45.164 1.00 49.37 356 LYS A CA 1
ATOM 5674 C C . LYS C 3 333 ? -42.479 43.302 46.397 1.00 49.32 356 LYS A C 1
ATOM 5675 O O . LYS C 3 333 ? -42.941 43.545 47.518 1.00 49.47 356 LYS A O 1
ATOM 5681 N N . LEU C 3 334 ? -41.497 42.420 46.213 1.00 47.93 357 LEU A N 1
ATOM 5682 C CA . LEU C 3 334 ? -40.928 41.676 47.330 1.00 47.49 357 LEU A CA 1
ATOM 5683 C C . LEU C 3 334 ? -40.133 42.604 48.240 1.00 47.44 357 LEU A C 1
ATOM 5684 O O . LEU C 3 334 ? -38.917 42.754 48.078 1.00 47.22 357 LEU A O 1
ATOM 5689 N N . GLU C 3 335 ? -40.815 43.222 49.206 1.00 50.23 358 GLU A N 1
ATOM 5690 C CA . GLU C 3 335 ? -40.183 44.165 50.119 1.00 51.04 358 GLU A CA 1
ATOM 5691 C C . GLU C 3 335 ? -39.396 43.486 51.232 1.00 51.14 358 GLU A C 1
ATOM 5692 O O . GLU C 3 335 ? -38.732 44.181 52.008 1.00 51.81 358 GLU A O 1
ATOM 5698 N N . GLN C 3 336 ? -39.452 42.158 51.331 1.00 51.00 359 GLN A N 1
ATOM 5699 C CA . GLN C 3 336 ? -38.725 41.414 52.350 1.00 50.92 359 GLN A CA 1
ATOM 5700 C C . GLN C 3 336 ? -37.528 40.662 51.784 1.00 50.77 359 GLN A C 1
ATOM 5701 O O . GLN C 3 336 ? -36.954 39.819 52.481 1.00 50.56 359 GLN A O 1
ATOM 5707 N N . LEU C 3 337 ? -37.133 40.954 50.547 1.00 46.59 360 LEU A N 1
ATOM 5708 C CA . LEU C 3 337 ? -36.152 40.138 49.842 1.00 46.27 360 LEU A CA 1
ATOM 5709 C C . LEU C 3 337 ? -34.746 40.515 50.291 1.00 46.80 360 LEU A C 1
ATOM 5710 O O . LEU C 3 337 ? -34.337 41.674 50.169 1.00 47.49 360 LEU A O 1
ATOM 5715 N N . PHE C 3 338 ? -34.013 39.536 50.821 1.00 47.91 361 PHE A N 1
ATOM 5716 C CA . PHE C 3 338 ? -32.635 39.738 51.250 1.00 48.27 361 PHE A CA 1
ATOM 5717 C C . PHE C 3 338 ? -31.645 39.372 50.149 1.00 48.03 361 PHE A C 1
ATOM 5718 O O . PHE C 3 338 ? -30.753 40.159 49.822 1.00 48.55 361 PHE A O 1
ATOM 5726 N N . GLU C 3 339 ? -31.807 38.191 49.557 1.00 42.42 362 GLU A N 1
ATOM 5727 C CA . GLU C 3 339 ? -30.842 37.635 48.618 1.00 42.17 362 GLU A CA 1
ATOM 5728 C C . GLU C 3 339 ? -31.558 37.274 47.327 1.00 42.33 362 GLU A C 1
ATOM 5729 O O . GLU C 3 339 ? -32.462 36.430 47.331 1.00 42.31 362 GLU A O 1
ATOM 5735 N N . LEU C 3 340 ? -31.168 37.921 46.230 1.00 40.33 363 LEU A N 1
ATOM 5736 C CA . LEU C 3 340 ? -31.692 37.604 44.907 1.00 40.49 363 LEU A CA 1
ATOM 5737 C C . LEU C 3 340 ? -30.540 37.114 44.039 1.00 40.32 363 LEU A C 1
ATOM 5738 O O . LEU C 3 340 ? -29.606 37.876 43.742 1.00 40.35 363 LEU A O 1
ATOM 5743 N N . ASN C 3 341 ? -30.610 35.847 43.628 1.00 39.01 364 ASN A N 1
ATOM 5744 C CA . ASN C 3 341 ? -29.504 35.202 42.922 1.00 38.83 364 ASN A CA 1
ATOM 5745 C C . ASN C 3 341 ? -30.036 34.551 41.645 1.00 38.96 364 ASN A C 1
ATOM 5746 O O . ASN C 3 341 ? -30.569 33.438 41.681 1.00 38.88 364 ASN A O 1
ATOM 5751 N N . LEU C 3 342 ? -29.909 35.259 40.520 1.00 39.92 365 LEU A N 1
ATOM 5752 C CA . LEU C 3 342 ? -30.314 34.767 39.207 1.00 40.09 365 LEU A CA 1
ATOM 5753 C C . LEU C 3 342 ? -29.118 34.500 38.291 1.00 39.99 365 LEU A C 1
ATOM 5754 O O . LEU C 3 342 ? -29.203 34.705 37.078 1.00 40.21 365 LEU A O 1
ATOM 5759 N N . ALA C 3 343 ? -28.000 34.053 38.856 1.00 41.17 366 ALA A N 1
ATOM 5760 C CA . ALA C 3 343 ? -26.760 33.915 38.106 1.00 41.09 366 ALA A CA 1
ATOM 5761 C C . ALA C 3 343 ? -26.812 32.754 37.112 1.00 41.09 366 ALA A C 1
ATOM 5762 O O . ALA C 3 343 ? -27.663 31.864 37.187 1.00 41.09 366 ALA A O 1
ATOM 5764 N N . ASN C 3 344 ? -25.871 32.788 36.165 1.00 45.98 367 ASN A N 1
ATOM 5765 C CA . ASN C 3 344 ? -25.582 31.670 35.259 1.00 45.33 367 ASN A CA 1
ATOM 5766 C C . ASN C 3 344 ? -26.814 31.190 34.492 1.00 45.02 367 ASN A C 1
ATOM 5767 O O . ASN C 3 344 ? -26.992 29.995 34.254 1.00 44.56 367 ASN A O 1
ATOM 5772 N N . ASN C 3 345 ? -27.676 32.124 34.094 1.00 47.18 368 ASN A N 1
ATOM 5773 C CA . ASN C 3 345 ? -28.840 31.796 33.288 1.00 47.04 368 ASN A CA 1
ATOM 5774 C C . ASN C 3 345 ? -28.647 32.359 31.873 1.00 47.21 368 ASN A C 1
ATOM 5775 O O . ASN C 3 345 ? -27.498 32.561 31.437 1.00 47.21 368 ASN A O 1
ATOM 5780 N N . ARG C 3 346 ? -29.751 32.617 31.165 1.00 51.02 369 ARG A N 1
ATOM 5781 C CA . ARG C 3 346 ? -29.723 33.211 29.832 1.00 51.24 369 ARG A CA 1
ATOM 5782 C C . ARG C 3 346 ? -30.584 34.463 29.788 1.00 51.54 369 ARG A C 1
ATOM 5783 O O . ARG C 3 346 ? -31.146 34.805 28.745 1.00 51.52 369 ARG A O 1
ATOM 5791 N N . LEU C 3 347 ? -30.718 35.133 30.928 1.00 49.58 370 LEU A N 1
ATOM 5792 C CA . LEU C 3 347 ? -31.617 36.274 31.028 1.00 50.08 370 LEU A CA 1
ATOM 5793 C C . LEU C 3 347 ? -31.185 37.385 30.077 1.00 50.60 370 LEU A C 1
ATOM 5794 O O . LEU C 3 347 ? -30.002 37.724 29.982 1.00 50.85 370 LEU A O 1
ATOM 5799 N N . VAL C 3 348 ? -32.160 37.953 29.374 1.00 49.18 371 VAL A N 1
ATOM 5800 C CA . VAL C 3 348 ? -31.920 38.956 28.347 1.00 49.46 371 VAL A CA 1
ATOM 5801 C C . VAL C 3 348 ? -32.605 40.246 28.770 1.00 49.74 371 VAL A C 1
ATOM 5802 O O . VAL C 3 348 ? -33.601 40.233 29.501 1.00 49.82 371 VAL A O 1
ATOM 5806 N N . GLY C 3 349 ? -32.064 41.366 28.304 1.00 50.84 372 GLY A N 1
ATOM 5807 C CA . GLY C 3 349 ? -32.618 42.662 28.608 1.00 51.41 372 GLY A CA 1
ATOM 5808 C C . GLY C 3 349 ? -31.992 43.290 29.836 1.00 52.14 372 GLY A C 1
ATOM 5809 O O . GLY C 3 349 ? -31.077 42.737 30.455 1.00 52.04 372 GLY A O 1
ATOM 5810 N N . PRO C 3 350 ? -32.474 44.471 30.207 1.00 52.32 373 PRO A N 1
ATOM 5811 C CA . PRO C 3 350 ? -31.865 45.218 31.307 1.00 52.92 373 PRO A CA 1
ATOM 5812 C C . PRO C 3 350 ? -32.467 44.861 32.660 1.00 52.79 373 PRO A C 1
ATOM 5813 O O . PRO C 3 350 ? -33.539 44.262 32.765 1.00 52.35 373 PRO A O 1
ATOM 5817 N N . ILE C 3 351 ? -31.737 45.236 33.704 1.00 50.32 374 ILE A N 1
ATOM 5818 C CA . ILE C 3 351 ? -32.245 45.164 35.071 1.00 50.40 374 ILE A CA 1
ATOM 5819 C C . ILE C 3 351 ? -33.336 46.209 35.260 1.00 50.89 374 ILE A C 1
ATOM 5820 O O . ILE C 3 351 ? -33.113 47.396 34.984 1.00 51.58 374 ILE A O 1
ATOM 5825 N N . PRO C 3 352 ? -34.524 45.816 35.715 1.00 51.62 375 PRO A N 1
ATOM 5826 C CA . PRO C 3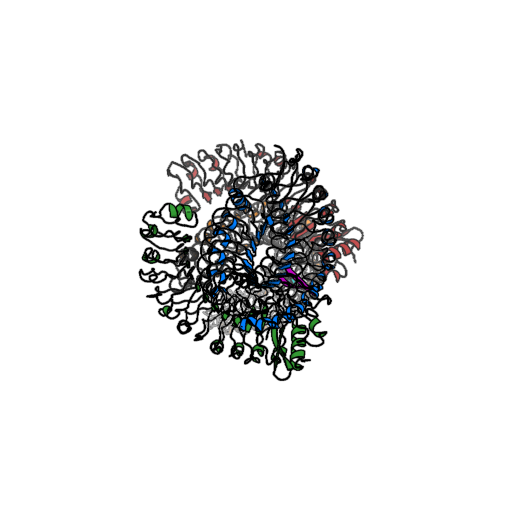 352 ? -35.614 46.786 35.858 1.00 51.99 375 PRO A CA 1
ATOM 5827 C C . PRO C 3 352 ? -35.334 47.760 36.991 1.00 52.67 375 PRO A C 1
ATOM 5828 O O . PRO C 3 352 ? -34.797 47.389 38.038 1.00 52.69 375 PRO A O 1
ATOM 5832 N N . SER C 3 353 ? -35.703 49.024 36.768 1.00 53.63 376 SER A N 1
ATOM 5833 C CA . SER C 3 353 ? -35.494 50.041 37.792 1.00 54.36 376 SER A CA 1
ATOM 5834 C C . SER C 3 353 ? -36.352 49.775 39.022 1.00 54.32 376 SER A C 1
ATOM 5835 O O . SER C 3 353 ? -35.982 50.174 40.133 1.00 54.68 376 SER A O 1
ATOM 5838 N N . ASN C 3 354 ? -37.495 49.103 38.837 1.00 55.28 377 ASN A N 1
ATOM 5839 C CA . ASN C 3 354 ? -38.367 48.754 39.954 1.00 54.86 377 ASN A CA 1
ATOM 5840 C C . ASN C 3 354 ? -37.620 47.993 41.037 1.00 54.73 377 ASN A C 1
ATOM 5841 O O . ASN C 3 354 ? -37.949 48.114 42.223 1.00 54.86 377 ASN A O 1
ATOM 5846 N N . ILE C 3 355 ? -36.622 47.196 40.647 1.00 51.68 378 ILE A N 1
ATOM 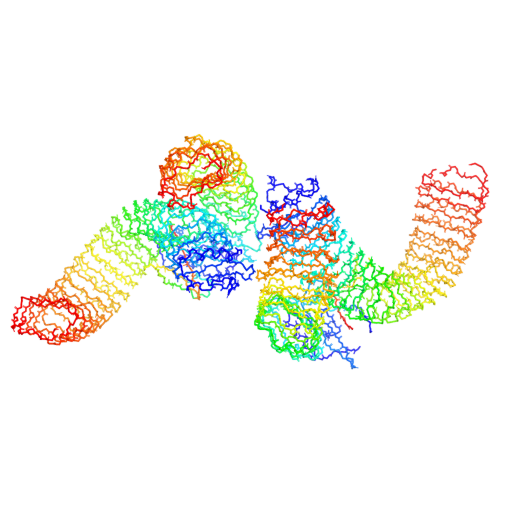5847 C CA . ILE C 3 355 ? -35.880 46.379 41.597 1.00 51.20 378 ILE A CA 1
ATOM 5848 C C . ILE C 3 355 ? -35.131 47.235 42.610 1.00 51.17 378 ILE A C 1
ATOM 5849 O O . ILE C 3 355 ? -34.686 46.722 43.644 1.00 50.84 378 ILE A O 1
ATOM 5854 N N . SER C 3 356 ? -34.981 48.536 42.343 1.00 51.69 379 SER A N 1
ATOM 5855 C CA . SER C 3 356 ? -34.419 49.447 43.333 1.00 52.37 379 SER A CA 1
ATOM 5856 C C . SER C 3 356 ? -35.344 49.673 44.522 1.00 52.33 379 SER A C 1
ATOM 5857 O O . SER C 3 356 ? -34.995 50.452 45.417 1.00 52.82 379 SER A O 1
ATOM 5860 N N . SER C 3 357 ? -36.494 49.004 44.566 1.00 51.90 380 SER A N 1
ATOM 5861 C CA . SER C 3 357 ? -37.460 49.165 45.644 1.00 51.99 380 SER A CA 1
ATOM 5862 C C . SER C 3 357 ? -37.267 48.162 46.772 1.00 51.56 380 SER A C 1
ATOM 5863 O O . SER C 3 357 ? -37.863 48.333 47.843 1.00 51.67 380 SER A O 1
ATOM 5866 N N . CYS C 3 358 ? -36.446 47.135 46.569 1.00 51.25 381 CYS A N 1
ATOM 5867 C CA . CYS C 3 358 ? -36.203 46.163 47.622 1.00 50.94 381 CYS A CA 1
ATOM 5868 C C . CYS C 3 358 ? -35.308 46.776 48.685 1.00 51.79 381 CYS A C 1
ATOM 5869 O O . CYS C 3 358 ? -34.119 46.455 48.750 1.00 52.14 381 CYS A O 1
ATOM 5872 N N . ALA C 3 359 ? -35.858 47.680 49.504 1.00 52.46 382 ALA A N 1
ATOM 5873 C CA . ALA C 3 359 ? -35.071 48.325 50.552 1.00 52.97 382 ALA A CA 1
ATOM 5874 C C . ALA C 3 359 ? -34.353 47.331 51.453 1.00 52.59 382 ALA A C 1
ATOM 5875 O O . ALA C 3 359 ? -33.395 47.710 52.137 1.00 52.98 382 ALA A O 1
ATOM 5877 N N . ALA C 3 360 ? -34.810 46.083 51.497 1.00 53.57 383 ALA A N 1
ATOM 5878 C CA . ALA C 3 360 ? -34.154 45.040 52.271 1.00 53.67 383 ALA A CA 1
ATOM 5879 C C . ALA C 3 360 ? -33.150 44.230 51.464 1.00 53.52 383 ALA A C 1
ATOM 5880 O O . ALA C 3 360 ? -32.501 43.345 52.034 1.00 53.33 383 ALA A O 1
ATOM 5882 N N . LEU C 3 361 ? -33.018 44.488 50.160 1.00 49.23 384 LEU A N 1
ATOM 5883 C CA . LEU C 3 361 ? -32.076 43.731 49.343 1.00 48.96 384 LEU A CA 1
ATOM 5884 C C . LEU C 3 361 ? -30.668 43.828 49.914 1.00 49.35 384 LEU A C 1
ATOM 5885 O O . LEU C 3 361 ? -30.178 44.919 50.222 1.00 49.99 384 LEU A O 1
ATOM 5890 N N . ASN C 3 362 ? -30.027 42.686 50.043 1.00 48.90 385 ASN A N 1
ATOM 5891 C CA . ASN C 3 362 ? -28.764 42.522 50.746 1.00 49.13 385 ASN A CA 1
ATOM 5892 C C . ASN C 3 362 ? -27.709 41.872 49.866 1.00 48.85 385 ASN A C 1
ATOM 5893 O O . ASN C 3 362 ? -26.542 42.267 49.918 1.00 49.19 385 ASN A O 1
ATOM 5898 N N . GLN C 3 363 ? -28.093 40.889 49.056 1.00 45.40 386 GLN A N 1
ATOM 5899 C CA . GLN C 3 363 ? -27.239 40.334 48.017 1.00 45.02 386 GLN A CA 1
ATOM 5900 C C . GLN C 3 363 ? -27.978 40.391 46.691 1.00 44.75 386 GLN A C 1
ATOM 5901 O O . GLN C 3 363 ? -29.145 39.993 46.606 1.00 44.37 386 GLN A O 1
ATOM 5907 N N . PHE C 3 364 ? -27.289 40.865 45.656 1.00 44.14 387 PHE A N 1
ATOM 5908 C CA . PHE C 3 364 ? -27.825 40.904 44.301 1.00 43.66 387 PHE A CA 1
ATOM 5909 C C . PHE C 3 364 ? -26.788 40.318 43.358 1.00 43.16 387 PHE A C 1
ATOM 5910 O O . PHE C 3 364 ? -25.679 40.853 43.247 1.00 43.75 387 PHE A O 1
ATOM 5918 N N . ASN C 3 365 ? -27.141 39.229 42.672 1.00 39.71 388 ASN A N 1
ATOM 5919 C CA . ASN C 3 365 ? -26.166 38.524 41.841 1.00 39.55 388 ASN A CA 1
ATOM 5920 C C . ASN C 3 365 ? -26.836 38.067 40.552 1.00 39.70 388 ASN A C 1
ATOM 5921 O O . ASN C 3 365 ? -27.698 37.184 40.575 1.00 39.66 388 ASN A O 1
ATOM 5926 N N . VAL C 3 366 ? -26.437 38.670 39.431 1.00 43.73 389 VAL A N 1
ATOM 5927 C CA . VAL C 3 366 ? -26.896 38.280 38.103 1.00 43.29 389 VAL A CA 1
ATOM 5928 C C . VAL C 3 366 ? -25.725 37.910 37.190 1.00 42.99 389 VAL A C 1
ATOM 5929 O O . VAL C 3 366 ? -25.827 38.025 35.975 1.00 42.87 389 VAL A O 1
ATOM 5933 N N . HIS C 3 367 ? -24.600 37.497 37.774 1.00 45.02 390 HIS A N 1
ATOM 5934 C CA . HIS C 3 367 ? -23.433 37.079 37.003 1.00 44.67 390 HIS A CA 1
ATOM 5935 C C . HIS C 3 367 ? -23.771 35.975 36.011 1.00 43.96 390 HIS A C 1
ATOM 5936 O O . HIS C 3 367 ? -24.445 35.003 36.352 1.00 43.52 390 HIS A O 1
ATOM 5943 N N . GLY C 3 368 ? -23.292 36.125 34.780 1.00 44.31 391 GLY A N 1
ATOM 5944 C CA . GLY C 3 368 ? -23.321 35.027 33.835 1.00 44.30 391 GLY A CA 1
ATOM 5945 C C . GLY C 3 368 ? -24.559 34.931 32.977 1.00 44.56 391 GLY A C 1
ATOM 5946 O O . GLY C 3 368 ? -24.933 33.823 32.568 1.00 44.54 391 GLY A O 1
ATOM 5947 N N . ASN C 3 369 ? -25.208 36.056 32.686 1.00 48.72 392 ASN A N 1
ATOM 5948 C CA . ASN C 3 369 ? -26.380 36.082 31.836 1.00 48.41 392 ASN A CA 1
ATOM 5949 C C . ASN C 3 369 ? -26.030 36.783 30.521 1.00 48.70 392 ASN A C 1
ATOM 5950 O O . ASN C 3 369 ? -24.849 36.917 30.169 1.00 48.91 392 ASN A O 1
ATOM 5955 N N . LEU C 3 370 ? -27.056 37.184 29.776 1.00 51.77 393 LEU A N 1
ATOM 5956 C CA . LEU C 3 370 ? -26.893 38.031 28.603 1.00 52.03 393 LEU A CA 1
ATOM 5957 C C . LEU C 3 370 ? -27.499 39.415 28.827 1.00 52.80 393 LEU A C 1
ATOM 5958 O O . LEU C 3 370 ? -27.978 40.054 27.886 1.00 53.03 393 LEU A O 1
ATOM 5963 N N . LEU C 3 371 ? -27.488 39.880 30.076 1.00 50.75 394 LEU A N 1
ATOM 5964 C CA . LEU C 3 371 ? -28.127 41.141 30.427 1.00 51.49 394 LEU A CA 1
ATOM 5965 C C . LEU C 3 371 ? -27.440 42.314 29.742 1.00 52.17 394 LEU A C 1
ATOM 5966 O O . LEU C 3 371 ? -26.216 42.343 29.593 1.00 52.21 394 LEU A O 1
ATOM 5971 N N . SER C 3 372 ? -28.244 43.288 29.324 1.00 49.46 395 SER A N 1
ATOM 5972 C CA . SER C 3 372 ? -27.753 44.428 28.563 1.00 50.11 395 SER A CA 1
ATOM 5973 C C . SER C 3 372 ? -28.003 45.718 29.334 1.00 51.09 395 SER A C 1
ATOM 5974 O O . SER C 3 372 ? -28.085 45.707 30.567 1.00 51.25 395 SER A O 1
ATOM 5977 N N . GLY C 3 373 ? -28.123 46.833 28.616 1.00 48.61 396 GLY A N 1
ATOM 5978 C CA . GLY C 3 373 ? -28.474 48.112 29.207 1.00 49.22 396 GLY A CA 1
ATOM 5979 C C . GLY C 3 373 ? -27.503 48.587 30.284 1.00 49.97 396 GLY A C 1
ATOM 5980 O O . GLY C 3 373 ? -26.431 48.030 30.513 1.00 49.94 396 GLY A O 1
ATOM 5981 N N . SER C 3 374 ? -27.916 49.666 30.939 1.00 45.97 397 SER A N 1
ATOM 5982 C CA . SER C 3 374 ? -27.141 50.282 32.003 1.00 45.86 397 SER A CA 1
ATOM 5983 C C . SER C 3 374 ? -27.752 49.977 33.366 1.00 45.72 397 SER A C 1
ATOM 5984 O O . SER C 3 374 ? -28.949 49.698 33.485 1.00 45.84 397 SER A O 1
ATOM 5987 N N . ILE C 3 375 ? -26.904 50.003 34.391 1.00 47.21 398 ILE A N 1
ATOM 5988 C CA . ILE C 3 375 ? -27.333 50.062 35.787 1.00 47.14 398 ILE A CA 1
ATOM 5989 C C . ILE C 3 375 ? -28.327 51.204 35.951 1.00 47.60 398 ILE A C 1
ATOM 5990 O O . ILE C 3 375 ? -27.971 52.365 35.702 1.00 47.89 398 ILE A O 1
ATOM 5995 N N . PRO C 3 376 ? -29.573 50.936 36.336 1.00 52.51 399 PRO A N 1
ATOM 5996 C CA . PRO C 3 376 ? -30.501 52.039 36.610 1.00 52.84 399 PRO A CA 1
ATOM 5997 C C . PRO C 3 376 ? -29.982 52.928 37.730 1.00 53.41 399 PRO A C 1
ATOM 5998 O O . PRO C 3 376 ? -29.309 52.474 38.659 1.00 53.47 399 PRO A O 1
ATOM 6002 N N . LEU C 3 377 ? -30.313 54.217 37.635 1.00 55.00 400 LEU A N 1
ATOM 6003 C CA . LEU C 3 377 ? -29.794 55.183 38.597 1.00 55.17 400 LEU A CA 1
ATOM 6004 C C . LEU C 3 377 ? -30.392 54.959 39.981 1.00 55.04 400 LEU A C 1
ATOM 6005 O O . LEU C 3 377 ? -29.697 55.097 41.000 1.00 55.03 400 LEU A O 1
ATOM 6010 N N . ALA C 3 378 ? -31.675 54.588 40.033 1.00 60.08 401 ALA A N 1
ATOM 6011 C CA . ALA C 3 378 ? -32.374 54.402 41.299 1.00 59.83 401 ALA A CA 1
ATOM 6012 C C . ALA C 3 378 ? -31.683 53.406 42.226 1.00 59.85 401 ALA A C 1
ATOM 6013 O O . ALA C 3 378 ? -32.103 53.270 43.382 1.00 59.74 401 ALA A O 1
ATOM 6015 N N . PHE C 3 379 ? -30.646 52.705 41.755 1.00 57.98 402 PHE A N 1
ATOM 6016 C CA . PHE C 3 379 ? -29.843 51.865 42.635 1.00 57.97 402 PHE A CA 1
ATOM 6017 C C . PHE C 3 379 ? -29.150 52.649 43.738 1.00 58.67 402 PHE A C 1
ATOM 6018 O O . PHE C 3 379 ? -28.560 52.028 44.629 1.00 58.57 402 PHE A O 1
ATOM 6026 N N . ARG C 3 380 ? -29.198 53.983 43.708 1.00 60.06 403 ARG A N 1
ATOM 6027 C CA . ARG C 3 380 ? -28.784 54.739 44.885 1.00 59.96 403 ARG A CA 1
ATOM 6028 C C . ARG C 3 380 ? -29.611 54.370 46.107 1.00 59.82 403 ARG A C 1
ATOM 6029 O O . ARG C 3 380 ? -29.164 54.584 47.238 1.00 59.82 403 ARG A O 1
ATOM 6037 N N . ASN C 3 381 ? -30.807 53.828 45.898 1.00 58.47 404 ASN A N 1
ATOM 6038 C CA . ASN C 3 381 ? -31.768 53.544 46.952 1.00 58.21 404 ASN A CA 1
ATOM 6039 C C . ASN C 3 381 ? -31.616 52.149 47.544 1.00 58.15 404 ASN A C 1
ATOM 6040 O O . ASN C 3 381 ? -32.487 51.724 48.307 1.00 57.80 404 ASN A O 1
ATOM 6045 N N . LEU C 3 382 ? -30.578 51.402 47.171 1.00 54.75 405 LEU A N 1
ATOM 6046 C CA . LEU C 3 382 ? -30.338 50.061 47.715 1.00 54.27 405 LEU A CA 1
ATOM 6047 C C . LEU C 3 382 ? -29.378 50.055 48.903 1.00 54.05 405 LEU A C 1
ATOM 6048 O O . LEU C 3 382 ? -28.560 49.139 49.027 1.00 53.66 405 LEU A O 1
ATOM 6053 N N . GLY C 3 383 ? -29.455 51.052 49.788 1.00 55.81 406 GLY A N 1
ATOM 6054 C CA . GLY C 3 383 ? -28.578 51.184 50.945 1.00 55.77 406 GLY A CA 1
ATOM 6055 C C . GLY C 3 383 ? -28.293 49.945 51.776 1.00 55.70 406 GLY A C 1
ATOM 6056 O O . GLY C 3 383 ? -27.248 49.864 52.428 1.00 55.69 406 GLY A O 1
ATOM 6057 N N . SER C 3 384 ? -29.206 48.975 51.774 1.00 56.04 407 SER A N 1
ATOM 6058 C CA . SER C 3 384 ? -29.017 47.765 52.568 1.00 55.49 407 SER A CA 1
ATOM 6059 C C . SER C 3 384 ? -28.161 46.716 51.867 1.00 55.16 407 SER A C 1
ATOM 6060 O O . SER C 3 384 ? -28.008 45.611 52.400 1.00 54.65 407 SER A O 1
ATOM 6063 N N . LEU C 3 385 ? -27.608 47.029 50.699 1.00 52.43 408 LEU A N 1
ATOM 6064 C CA . LEU C 3 385 ? -26.895 46.035 49.908 1.00 52.03 408 LEU A CA 1
ATOM 6065 C C . LEU C 3 385 ? -25.547 45.699 50.535 1.00 52.25 408 LEU A C 1
ATOM 6066 O O . LEU C 3 385 ? -24.740 46.589 50.819 1.00 52.74 408 LEU A O 1
ATOM 6071 N N . THR C 3 386 ? -25.310 44.405 50.752 1.00 50.91 409 THR A N 1
ATOM 6072 C CA . THR C 3 386 ? -24.010 43.903 51.179 1.00 50.64 409 THR A CA 1
ATOM 6073 C C . THR C 3 386 ? -23.133 43.528 49.987 1.00 50.54 409 THR A C 1
ATOM 6074 O O . THR C 3 386 ? -21.965 43.925 49.920 1.00 50.55 409 THR A O 1
ATOM 6078 N N . TYR C 3 387 ? -23.692 42.781 49.035 1.00 43.97 410 TYR A N 1
ATOM 6079 C CA . TYR C 3 387 ? -22.924 42.087 48.007 1.00 43.81 410 TYR A CA 1
ATOM 6080 C C . TYR C 3 387 ? -23.539 42.385 46.646 1.00 44.03 410 TYR A C 1
ATOM 6081 O O . TYR C 3 387 ? -24.693 42.024 46.390 1.00 44.08 410 TYR A O 1
ATOM 6090 N N . LEU C 3 388 ? -22.765 43.029 45.773 1.00 41.78 411 LEU A N 1
ATOM 6091 C CA . LEU C 3 388 ? -23.233 43.427 44.450 1.00 42.01 411 LEU A CA 1
ATOM 6092 C C . LEU C 3 388 ? -22.387 42.725 43.399 1.00 41.86 411 LEU A C 1
ATOM 6093 O O . LEU C 3 388 ? -21.174 42.957 43.310 1.00 41.81 411 LEU A O 1
ATOM 6098 N N . ASN C 3 389 ? -23.035 41.896 42.584 1.00 41.14 412 ASN A N 1
ATOM 6099 C CA . ASN C 3 389 ? -22.351 41.131 41.553 1.00 41.01 412 ASN A CA 1
ATOM 6100 C C . ASN C 3 389 ? -23.129 41.253 40.252 1.00 41.24 412 ASN A C 1
ATOM 6101 O O . ASN C 3 389 ? -24.278 40.804 40.164 1.00 41.28 412 ASN A O 1
ATOM 6106 N N . LEU C 3 390 ? -22.495 41.862 39.246 1.00 43.15 413 LEU A N 1
ATOM 6107 C CA . LEU C 3 390 ? -23.042 41.972 37.898 1.00 43.24 413 LEU A CA 1
ATOM 6108 C C . LEU C 3 390 ? -22.071 41.445 36.844 1.00 43.15 413 LEU A C 1
ATOM 6109 O O . LEU C 3 390 ? -22.168 41.831 35.675 1.00 43.36 413 LEU A O 1
ATOM 6114 N N . SER C 3 391 ? -21.140 40.578 37.239 1.00 45.08 414 SER A N 1
ATOM 6115 C CA . SER C 3 391 ? -20.047 40.177 36.367 1.00 44.58 414 SER A CA 1
ATOM 6116 C C . SER C 3 391 ? -20.540 39.398 35.148 1.00 43.72 414 SER A C 1
ATOM 6117 O O . SER C 3 391 ? -21.630 38.823 35.138 1.00 43.33 414 SER A O 1
ATOM 6120 N N . SER C 3 392 ? -19.702 39.397 34.108 1.00 46.52 415 SER A N 1
ATOM 6121 C CA . SER C 3 392 ? -19.890 38.575 32.907 1.00 45.88 415 SER A CA 1
ATOM 6122 C C . SER C 3 392 ? -21.257 38.820 32.264 1.00 45.96 415 SER A C 1
ATOM 6123 O O . SER C 3 392 ? -22.018 37.893 31.970 1.00 45.44 415 SER A O 1
ATOM 6126 N N . ASN C 3 393 ? -21.564 40.096 32.043 1.00 48.49 416 ASN A N 1
ATOM 6127 C CA . ASN C 3 393 ? -22.778 40.490 31.349 1.00 48.40 416 ASN A CA 1
ATOM 6128 C C . ASN C 3 393 ? -22.426 41.575 30.343 1.00 48.85 416 ASN A C 1
ATOM 6129 O O . ASN C 3 393 ? -21.285 42.029 30.267 1.00 48.78 416 ASN A O 1
ATOM 6134 N N . ASN C 3 394 ? -23.397 41.942 29.506 1.00 49.43 417 ASN A N 1
ATOM 6135 C CA . ASN C 3 394 ? -23.185 43.002 28.525 1.00 49.97 417 ASN A CA 1
ATOM 6136 C C . ASN C 3 394 ? -23.662 44.372 29.010 1.00 51.32 417 ASN A C 1
ATOM 6137 O O . ASN C 3 394 ? -24.126 45.181 28.194 1.00 51.60 417 ASN A O 1
ATOM 6142 N N . PHE C 3 395 ? -23.565 44.655 30.310 1.00 50.53 418 PHE A N 1
ATOM 6143 C CA . PHE C 3 395 ? -23.942 45.971 30.811 1.00 51.73 418 PHE A CA 1
ATOM 6144 C C . PHE C 3 395 ? -23.050 47.045 30.198 1.00 52.39 418 PHE A C 1
ATOM 6145 O O . PHE C 3 395 ? -21.847 46.846 30.008 1.00 52.25 418 PHE A O 1
ATOM 6153 N N . LYS C 3 396 ? -23.651 48.192 29.886 1.00 49.55 419 LYS A N 1
ATOM 6154 C CA . LYS C 3 396 ? -22.907 49.296 29.293 1.00 50.09 419 LYS A CA 1
ATOM 6155 C C . LYS C 3 396 ? -23.190 50.602 30.023 1.00 50.93 419 LYS A C 1
ATOM 6156 O O . LYS C 3 396 ? -23.734 50.601 31.133 1.00 51.06 419 LYS A O 1
ATOM 6162 N N . GLY C 3 397 ? -22.827 51.719 29.399 1.00 50.50 420 GLY A N 1
ATOM 6163 C CA . GLY C 3 397 ? -23.003 53.027 29.994 1.00 50.80 420 GLY A CA 1
ATOM 6164 C C . GLY C 3 397 ? -21.884 53.360 30.956 1.00 50.94 420 GLY A C 1
ATOM 6165 O O . GLY C 3 397 ? -20.727 53.002 30.721 1.00 50.69 420 GLY A O 1
ATOM 6166 N N . LYS C 3 398 ? -22.219 54.034 32.050 1.00 51.75 421 LYS A N 1
ATOM 6167 C CA . LYS C 3 398 ? -21.250 54.401 33.066 1.00 51.94 421 LYS A CA 1
ATOM 6168 C C . LYS C 3 398 ? -21.644 53.792 34.404 1.00 51.82 421 LYS A C 1
ATOM 6169 O O . LYS C 3 398 ? -22.793 53.394 34.621 1.00 51.68 421 LYS A O 1
ATOM 6175 N N . ILE C 3 399 ? -20.665 53.725 35.300 1.00 50.18 422 ILE A N 1
ATOM 6176 C CA . ILE C 3 399 ? -20.873 53.268 36.670 1.00 49.96 422 ILE A CA 1
ATOM 6177 C C . ILE C 3 399 ? -21.481 54.436 37.435 1.00 50.31 422 ILE A C 1
ATOM 6178 O O . ILE C 3 399 ? -20.835 55.484 37.569 1.00 50.55 422 ILE A O 1
ATOM 6183 N N . PRO C 3 400 ? -22.719 54.319 37.916 1.00 55.94 423 PRO A N 1
ATOM 6184 C CA . PRO C 3 400 ? -23.387 55.479 38.520 1.00 56.10 423 PRO A CA 1
ATOM 6185 C C . PRO C 3 400 ? -22.595 56.038 39.693 1.00 56.15 423 PRO A C 1
ATOM 6186 O O . PRO C 3 400 ? -22.011 55.297 40.486 1.00 56.14 423 PRO A O 1
ATOM 6190 N N . VAL C 3 401 ? -22.569 57.369 39.785 1.00 60.32 424 VAL A N 1
ATOM 6191 C CA . VAL C 3 401 ? -21.876 58.027 40.889 1.00 60.22 424 VAL A CA 1
ATOM 6192 C C . VAL C 3 401 ? -22.527 57.648 42.211 1.00 60.02 424 VAL A C 1
ATOM 6193 O O . VAL C 3 401 ? -21.847 57.314 43.192 1.00 60.02 424 VAL A O 1
ATOM 6197 N N . GLU C 3 402 ? -23.860 57.658 42.243 1.00 63.22 425 GLU A N 1
ATOM 6198 C CA . GLU C 3 402 ? -24.625 57.337 43.440 1.00 63.11 425 GLU A CA 1
ATOM 6199 C C . GLU C 3 402 ? -24.356 55.929 43.951 1.00 63.07 425 GLU A C 1
ATOM 6200 O O . GLU C 3 402 ? -24.749 55.614 45.080 1.00 63.11 425 GLU A O 1
ATOM 6206 N N . LEU C 3 403 ? -23.715 55.076 43.146 1.00 57.93 426 LEU A N 1
ATOM 6207 C CA . LEU C 3 403 ? -23.326 53.755 43.623 1.00 57.44 426 LEU A CA 1
ATOM 6208 C C . LEU C 3 403 ? -22.397 53.850 44.824 1.00 57.31 426 LEU A C 1
ATOM 6209 O O . LEU C 3 403 ? -22.332 52.920 45.635 1.00 56.97 426 LEU A O 1
ATOM 6214 N N . GLY C 3 404 ? -21.671 54.961 44.956 1.00 61.92 427 GLY A N 1
ATOM 6215 C CA . GLY C 3 404 ? -20.833 55.146 46.126 1.00 61.84 427 GLY A CA 1
ATOM 6216 C C . GLY C 3 404 ? -21.596 55.417 47.405 1.00 61.68 427 GLY A C 1
ATOM 6217 O O . GLY C 3 404 ? -20.987 55.418 48.481 1.00 61.61 427 GLY A O 1
ATOM 6218 N N . HIS C 3 405 ? -22.906 55.639 47.316 1.00 65.66 428 HIS A N 1
ATOM 6219 C CA . HIS C 3 405 ? -23.732 55.949 48.475 1.00 65.60 428 HIS A CA 1
ATOM 6220 C C . HIS C 3 405 ? -24.400 54.720 49.077 1.00 65.78 428 HIS A C 1
ATOM 6221 O O . HIS C 3 405 ? -25.150 54.857 50.049 1.00 65.60 428 HIS A O 1
ATOM 6228 N N . ILE C 3 406 ? -24.151 53.533 48.528 1.00 59.74 429 ILE A N 1
ATOM 6229 C CA . ILE C 3 406 ? -24.565 52.281 49.151 1.00 59.44 429 ILE A CA 1
ATOM 6230 C C . ILE C 3 406 ? -23.458 51.920 50.137 1.00 59.41 429 ILE A C 1
ATOM 6231 O O . ILE C 3 406 ? -22.449 51.319 49.768 1.00 59.40 429 ILE A O 1
ATOM 6236 N N . ILE C 3 407 ? -23.652 52.297 51.403 1.00 62.21 430 ILE A N 1
ATOM 6237 C CA . ILE C 3 407 ? -22.535 52.363 52.340 1.00 62.51 430 ILE A CA 1
ATOM 6238 C C . ILE C 3 407 ? -22.093 50.966 52.763 1.00 62.63 430 ILE A C 1
ATOM 6239 O O . ILE C 3 407 ? -20.893 50.691 52.882 1.00 62.93 430 ILE A O 1
ATOM 6244 N N . ASN C 3 408 ? -23.044 50.061 52.980 1.00 61.40 431 ASN A N 1
ATOM 6245 C CA . ASN C 3 408 ? -22.734 48.736 53.505 1.00 60.96 431 ASN A CA 1
ATOM 6246 C C . ASN C 3 408 ? -22.188 47.775 52.453 1.00 60.61 431 ASN A C 1
ATOM 6247 O O . ASN C 3 408 ? -22.129 46.569 52.715 1.00 60.18 431 ASN A O 1
ATOM 6252 N N . LEU C 3 409 ? -21.795 48.270 51.282 1.00 57.10 432 LEU A N 1
ATOM 6253 C CA . LEU C 3 409 ? -21.186 47.424 50.263 1.00 56.72 432 LEU A CA 1
ATOM 6254 C C . LEU C 3 409 ? -19.797 46.979 50.704 1.00 56.65 432 LEU A C 1
ATOM 6255 O O . LEU C 3 409 ? -18.931 47.815 50.986 1.00 56.99 432 LEU A O 1
ATOM 6260 N N . ASP C 3 410 ? -19.583 45.663 50.769 1.00 57.21 433 ASP A N 1
ATOM 6261 C CA . ASP C 3 410 ? -18.261 45.115 51.031 1.00 56.80 433 ASP A CA 1
ATOM 6262 C C . ASP C 3 410 ? -17.764 44.151 49.959 1.00 55.91 433 ASP A C 1
ATOM 6263 O O . ASP C 3 410 ? -16.661 43.613 50.103 1.00 55.32 433 ASP A O 1
ATOM 6268 N N . LYS C 3 411 ? -18.527 43.930 48.884 1.00 47.97 434 LYS A N 1
ATOM 6269 C CA . LYS C 3 411 ? -18.072 43.109 47.760 1.00 47.33 434 LYS A CA 1
ATOM 6270 C C . LYS C 3 411 ? -18.729 43.653 46.495 1.00 47.63 434 LYS A C 1
ATOM 6271 O O . LYS C 3 411 ? -19.916 43.405 46.258 1.00 47.63 434 LYS A O 1
ATOM 6277 N N . LEU C 3 412 ? -17.962 44.392 45.695 1.00 43.56 435 LEU A N 1
ATOM 6278 C CA . LEU C 3 412 ? -18.443 44.948 44.434 1.00 43.77 435 LEU A CA 1
ATOM 6279 C C . LEU C 3 412 ? -17.706 44.291 43.272 1.00 43.43 435 LEU A C 1
ATOM 6280 O O . LEU C 3 412 ? -16.467 44.334 43.204 1.00 43.38 435 LEU A O 1
ATOM 6285 N N . ASP C 3 413 ? -18.469 43.706 42.347 1.00 43.68 436 ASP A N 1
ATOM 6286 C CA . ASP C 3 413 ? -17.889 42.989 41.210 1.00 43.06 436 ASP A CA 1
ATOM 6287 C C . ASP C 3 413 ? -18.660 43.386 39.954 1.00 43.22 436 ASP A C 1
ATOM 6288 O O . ASP C 3 413 ? -19.784 42.924 39.735 1.00 42.93 436 ASP A O 1
ATOM 6293 N N . LEU C 3 414 ? -18.052 44.250 39.138 1.00 43.35 437 LEU A N 1
ATOM 6294 C CA . LEU C 3 414 ? -18.616 44.687 37.865 1.00 43.59 437 LEU A CA 1
ATOM 6295 C C . LEU C 3 414 ? -17.867 44.130 36.660 1.00 43.53 437 LEU A C 1
ATOM 6296 O O . LEU C 3 414 ? -18.065 44.620 35.543 1.00 43.76 437 LEU A O 1
ATOM 6301 N N . SER C 3 415 ? -17.019 43.125 36.861 1.00 44.28 438 SER A N 1
ATOM 6302 C CA . SER C 3 415 ? -16.151 42.621 35.803 1.00 43.76 438 SER A CA 1
ATOM 6303 C C . SER C 3 415 ? -16.948 42.067 34.625 1.00 43.34 438 SER A C 1
ATOM 6304 O O . SER C 3 415 ? -18.098 41.658 34.761 1.00 43.24 438 SER A O 1
ATOM 6307 N N . GLY C 3 416 ? -16.342 42.103 33.442 1.00 45.96 439 GLY A N 1
ATOM 6308 C CA . GLY C 3 416 ? -16.882 41.386 32.303 1.00 45.46 439 GLY A CA 1
ATOM 6309 C C . GLY C 3 416 ? -17.936 42.105 31.490 1.00 45.93 439 GLY A C 1
ATOM 6310 O O . GLY C 3 416 ? -18.616 41.455 30.685 1.00 45.55 439 GLY A O 1
ATOM 6311 N N . ASN C 3 417 ? -18.100 43.415 31.668 1.00 47.88 440 ASN A N 1
ATOM 6312 C CA . ASN C 3 417 ? -19.105 44.184 30.950 1.00 48.33 440 ASN A CA 1
ATOM 6313 C C . ASN C 3 417 ? -18.425 45.346 30.240 1.00 48.84 440 ASN A C 1
ATOM 6314 O O . ASN C 3 417 ? -17.219 45.548 30.359 1.00 48.49 440 ASN A O 1
ATOM 6319 N N . ASN C 3 418 ? -19.188 46.061 29.420 1.00 48.60 441 ASN A N 1
ATOM 6320 C CA . ASN C 3 418 ? -18.659 47.200 28.664 1.00 49.05 441 ASN A CA 1
ATOM 6321 C C . ASN C 3 418 ? -19.035 48.532 29.320 1.00 49.88 441 ASN A C 1
ATOM 6322 O O . ASN C 3 418 ? -19.770 49.344 28.757 1.00 50.38 441 ASN A O 1
ATOM 6327 N N . PHE C 3 419 ? -18.525 48.769 30.527 1.00 49.55 442 PHE A N 1
ATOM 6328 C CA . PHE C 3 419 ? -18.706 50.070 31.157 1.00 50.31 442 PHE A CA 1
ATOM 6329 C C . PHE C 3 419 ? -17.667 51.057 30.637 1.00 50.69 442 PHE A C 1
ATOM 6330 O O . PHE C 3 419 ? -16.533 50.691 30.314 1.00 50.38 442 PHE A O 1
ATOM 6338 N N . SER C 3 420 ? -18.069 52.326 30.561 1.00 48.67 443 SER A N 1
ATOM 6339 C CA . SER C 3 420 ? -17.214 53.358 29.988 1.00 49.07 443 SER A CA 1
ATOM 6340 C C . SER C 3 420 ? -16.927 54.463 30.996 1.00 49.64 443 SER A C 1
ATOM 6341 O O . SER C 3 420 ? -17.114 54.277 32.203 1.00 49.67 443 SER A O 1
ATOM 6344 N N . GLY C 3 421 ? -16.488 55.619 30.504 1.00 46.92 444 GLY A N 1
ATOM 6345 C CA . GLY C 3 421 ? -16.166 56.750 31.352 1.00 47.34 444 GLY A CA 1
ATOM 6346 C C . GLY C 3 421 ? -15.027 56.435 32.314 1.00 47.15 444 GLY A C 1
ATOM 6347 O O . GLY C 3 421 ? -14.332 55.424 32.215 1.00 46.70 444 GLY A O 1
ATOM 6348 N N . SER C 3 422 ? -14.844 57.355 33.252 1.00 46.84 445 SER A N 1
ATOM 6349 C CA . SER C 3 422 ? -13.881 57.194 34.329 1.00 46.66 445 SER A CA 1
ATOM 6350 C C . SER C 3 422 ? -14.573 56.640 35.568 1.00 46.46 445 SER A C 1
ATOM 6351 O O . SER C 3 422 ? -15.788 56.764 35.738 1.00 46.57 445 SER A O 1
ATOM 6354 N N . ILE C 3 423 ? -13.777 56.026 36.435 1.00 47.91 446 ILE A N 1
ATOM 6355 C CA . ILE C 3 423 ? -14.308 55.416 37.659 1.00 47.69 446 ILE A CA 1
ATOM 6356 C C . ILE C 3 423 ? -14.850 56.509 38.572 1.00 48.01 446 ILE A C 1
ATOM 6357 O O . ILE C 3 423 ? -14.212 57.567 38.704 1.00 48.30 446 ILE A O 1
ATOM 6362 N N . PRO C 3 424 ? -16.007 56.318 39.205 1.00 49.99 447 PRO A N 1
ATOM 6363 C CA . PRO C 3 424 ? -16.525 57.350 40.112 1.00 50.31 447 PRO A CA 1
ATOM 6364 C C . PRO C 3 424 ? -15.639 57.520 41.337 1.00 50.26 447 PRO A C 1
ATOM 6365 O O . PRO C 3 424 ? -15.151 56.546 41.916 1.00 49.90 447 PRO A O 1
ATOM 6369 N N . LEU C 3 425 ? -15.421 58.782 41.721 1.00 54.09 448 LEU A N 1
ATOM 6370 C CA . LEU C 3 425 ? -14.681 59.068 42.944 1.00 54.10 448 LEU A CA 1
ATOM 6371 C C . LEU C 3 425 ? -15.448 58.647 44.192 1.00 54.04 448 LEU A C 1
ATOM 6372 O O . LEU C 3 425 ? -14.825 58.379 45.224 1.00 53.94 448 LEU A O 1
ATOM 6377 N N . THR C 3 426 ? -16.780 58.580 44.121 1.00 55.96 449 THR A N 1
ATOM 6378 C CA . THR C 3 426 ? -17.558 58.158 45.282 1.00 55.90 449 THR A CA 1
ATOM 6379 C C . THR C 3 426 ? -17.306 56.697 45.623 1.00 55.47 449 THR A C 1
ATOM 6380 O O . THR C 3 426 ? -17.450 56.300 46.785 1.00 55.37 449 THR A O 1
ATOM 6384 N N . LEU C 3 427 ? -16.913 55.891 44.631 1.00 52.09 450 LEU A N 1
ATOM 6385 C CA . LEU C 3 427 ? -16.432 54.539 44.898 1.00 51.62 450 LEU A CA 1
ATOM 6386 C C . LEU C 3 427 ? -15.382 54.526 46.003 1.00 51.53 450 LEU A C 1
ATOM 6387 O O . LEU C 3 427 ? -15.202 53.509 46.682 1.00 51.20 450 LEU A O 1
ATOM 6392 N N . GLY C 3 428 ? -14.677 55.643 46.192 1.00 57.93 451 GLY A N 1
ATOM 6393 C CA . GLY C 3 428 ? -13.655 55.713 47.218 1.00 57.65 451 GLY A CA 1
ATOM 6394 C C . GLY C 3 428 ? -14.187 55.640 48.636 1.00 57.97 451 GLY A C 1
ATOM 6395 O O . GLY C 3 428 ? -13.506 55.124 49.527 1.00 58.02 451 GLY A O 1
ATOM 6396 N N . ASP C 3 429 ? -15.387 56.168 48.883 1.00 61.75 452 ASP A N 1
ATOM 6397 C CA . ASP C 3 429 ? -15.900 56.209 50.248 1.00 61.72 452 ASP A CA 1
ATOM 6398 C C . ASP C 3 429 ? -16.737 54.985 50.602 1.00 61.77 452 ASP A C 1
ATOM 6399 O O . ASP C 3 429 ? -17.450 55.006 51.609 1.00 61.58 452 ASP A O 1
ATOM 6404 N N . LEU C 3 430 ? -16.674 53.923 49.798 1.00 58.75 453 LEU A N 1
ATOM 6405 C CA . LEU C 3 430 ? -17.195 52.608 50.184 1.00 58.61 453 LEU A CA 1
ATOM 6406 C C . LEU C 3 430 ? -16.324 52.074 51.320 1.00 58.40 453 LEU A C 1
ATOM 6407 O O . LEU C 3 430 ? -15.455 51.218 51.137 1.00 58.10 453 LEU A O 1
ATOM 6412 N N . GLU C 3 431 ? -16.560 52.619 52.516 1.00 66.33 454 GLU A N 1
ATOM 6413 C CA . GLU C 3 431 ? -15.655 52.399 53.640 1.00 65.90 454 GLU A CA 1
ATOM 6414 C C . GLU C 3 431 ? -15.518 50.922 53.996 1.00 65.72 454 GLU A C 1
ATOM 6415 O O . GLU C 3 431 ? -14.438 50.484 54.408 1.00 65.29 454 GLU A O 1
ATOM 6421 N N . HIS C 3 432 ? -16.587 50.143 53.850 1.00 65.38 455 HIS A N 1
ATOM 6422 C CA . HIS C 3 432 ? -16.582 48.742 54.251 1.00 64.49 455 HIS A CA 1
ATOM 6423 C C . HIS C 3 432 ? -16.135 47.797 53.143 1.00 64.01 455 HIS A C 1
ATOM 6424 O O . HIS C 3 432 ? -16.073 46.587 53.379 1.00 63.65 455 HIS A O 1
ATOM 6431 N N . LEU C 3 433 ? -15.831 48.309 51.951 1.00 55.17 456 LEU A N 1
ATOM 6432 C CA . LEU C 3 433 ? -15.548 47.446 50.811 1.00 54.77 456 LEU A CA 1
ATOM 6433 C C . LEU C 3 433 ? -14.351 46.538 51.086 1.00 54.51 456 LEU A C 1
ATOM 6434 O O . LEU C 3 433 ? -13.391 46.920 51.761 1.00 54.59 456 LEU A O 1
ATOM 6439 N N . LEU C 3 434 ? -14.412 45.330 50.535 1.00 52.35 457 LEU A N 1
ATOM 6440 C CA . LEU C 3 434 ? -13.387 44.302 50.693 1.00 51.73 457 LEU A CA 1
ATOM 6441 C C . LEU C 3 434 ? -12.864 43.792 49.360 1.00 51.36 457 LEU A C 1
ATOM 6442 O O . LEU C 3 434 ? -11.652 43.632 49.205 1.00 50.93 457 LEU A O 1
ATOM 6447 N N . ILE C 3 435 ? -13.744 43.534 48.396 1.00 44.31 458 ILE A N 1
ATOM 6448 C CA . ILE C 3 435 ? -13.361 43.119 47.052 1.00 44.28 458 ILE A CA 1
ATOM 6449 C C . ILE C 3 435 ? -13.918 44.138 46.069 1.00 44.55 458 ILE A C 1
ATOM 6450 O O . ILE C 3 435 ? -15.099 44.498 46.144 1.00 44.65 458 ILE A O 1
ATOM 6455 N N . LEU C 3 436 ? -13.069 44.604 45.154 1.00 43.37 459 LEU A N 1
ATOM 6456 C CA . LEU C 3 436 ? -13.474 45.529 44.097 1.00 43.64 459 LEU A CA 1
ATOM 6457 C C . LEU C 3 436 ? -12.896 45.004 42.787 1.00 43.58 459 LEU A C 1
ATOM 6458 O O . LEU C 3 436 ? -11.710 45.206 42.498 1.00 43.62 459 LEU A O 1
ATOM 6463 N N . ASN C 3 437 ? -13.722 44.319 41.999 1.00 40.93 460 ASN A N 1
ATOM 6464 C CA . ASN C 3 437 ? -13.260 43.735 40.740 1.00 40.88 460 ASN A CA 1
ATOM 6465 C C . ASN C 3 437 ? -14.029 44.405 39.605 1.00 41.12 460 ASN A C 1
ATOM 6466 O O . ASN C 3 437 ? -15.146 43.995 39.272 1.00 41.11 460 ASN A O 1
ATOM 6471 N N . LEU C 3 438 ? -13.425 45.436 39.016 1.00 41.94 461 LEU A N 1
ATOM 6472 C CA . LEU C 3 438 ? -13.997 46.165 37.892 1.00 42.20 461 LEU A CA 1
ATOM 6473 C C . LEU C 3 438 ? -13.348 45.792 36.565 1.00 42.20 461 LEU A C 1
ATOM 6474 O O . LEU C 3 438 ? -13.526 46.511 35.577 1.00 42.44 461 LEU A O 1
ATOM 6479 N N . SER C 3 439 ? -12.607 44.687 36.517 1.00 41.60 462 SER A N 1
ATOM 6480 C CA . SER C 3 439 ? -11.754 44.384 35.379 1.00 41.61 462 SER A CA 1
ATOM 6481 C C . SER C 3 439 ? -12.580 43.915 34.182 1.00 41.65 462 SER A C 1
ATOM 6482 O O . SER C 3 439 ? -13.810 43.841 34.229 1.00 41.68 462 SER A O 1
ATOM 6485 N N . ARG C 3 440 ? -11.880 43.574 33.102 1.00 44.44 463 ARG A N 1
ATOM 6486 C CA . ARG C 3 440 ? -12.480 43.173 31.827 1.00 44.25 463 ARG A CA 1
ATOM 6487 C C . ARG C 3 440 ? -13.644 44.088 31.445 1.00 44.77 463 ARG A C 1
ATOM 6488 O O . ARG C 3 440 ? -14.801 43.678 31.338 1.00 44.65 463 ARG A O 1
ATOM 6496 N N . ASN C 3 441 ? -13.297 45.353 31.233 1.00 45.81 464 ASN A N 1
ATOM 6497 C CA . ASN C 3 441 ? -14.257 46.416 30.959 1.00 46.53 464 ASN A CA 1
ATOM 6498 C C . ASN C 3 441 ? -13.621 47.357 29.942 1.00 46.91 464 ASN A C 1
ATOM 6499 O O . ASN C 3 441 ? -12.660 47.003 29.250 1.00 46.53 464 ASN A O 1
ATOM 6504 N N . HIS C 3 442 ? -14.160 48.569 29.838 1.00 48.93 465 HIS A N 1
ATOM 6505 C CA . HIS C 3 442 ? -13.569 49.644 29.046 1.00 49.37 465 HIS A CA 1
ATOM 6506 C C . HIS C 3 442 ? -13.447 50.914 29.876 1.00 50.12 465 HIS A C 1
ATOM 6507 O O . HIS C 3 442 ? -13.735 52.018 29.404 1.00 50.72 465 HIS A O 1
ATOM 6514 N N . LEU C 3 443 ? -13.022 50.778 31.130 1.00 48.10 466 LEU A N 1
ATOM 6515 C CA . LEU C 3 443 ? -12.862 51.941 31.992 1.00 48.78 466 LEU A CA 1
ATOM 6516 C C . LEU C 3 443 ? -11.660 52.765 31.550 1.00 48.98 466 LEU A C 1
ATOM 6517 O O . LEU C 3 443 ? -10.607 52.222 31.208 1.00 48.50 466 LEU A O 1
ATOM 6522 N N . SER C 3 444 ? -11.822 54.083 31.561 1.00 49.97 467 SER A N 1
ATOM 6523 C CA . SER C 3 444 ? -10.828 55.004 31.033 1.00 50.19 467 SER A CA 1
ATOM 6524 C C . SER C 3 444 ? -10.429 56.033 32.085 1.00 50.59 467 SER A C 1
ATOM 6525 O O . SER C 3 444 ? -11.011 56.117 33.170 1.00 50.76 467 SER A O 1
ATOM 6528 N N . GLY C 3 445 ? -9.407 56.816 31.744 1.00 52.11 468 GLY A N 1
ATOM 6529 C CA . GLY C 3 445 ? -9.060 57.984 32.533 1.00 52.50 468 GLY A CA 1
ATOM 6530 C C . GLY C 3 445 ? -8.237 57.673 33.774 1.00 52.28 468 GLY A C 1
ATOM 6531 O O . GLY C 3 445 ? -7.482 56.701 33.833 1.00 51.78 468 GLY A O 1
ATOM 6532 N N . GLN C 3 446 ? -8.402 58.528 34.780 1.00 57.32 469 GLN A N 1
ATOM 6533 C CA . GLN C 3 446 ? -7.571 58.491 35.975 1.00 57.33 469 GLN A CA 1
ATOM 6534 C C . GLN C 3 446 ? -7.985 57.360 36.906 1.00 57.28 469 GLN A C 1
ATOM 6535 O O . GLN C 3 446 ? -9.168 57.028 37.022 1.00 57.75 469 GLN A O 1
ATOM 6541 N N . LEU C 3 447 ? -6.994 56.764 37.560 1.00 56.39 470 LEU A N 1
ATOM 6542 C CA . LEU C 3 447 ? -7.208 55.790 38.621 1.00 56.05 470 LEU A CA 1
ATOM 6543 C C . LEU C 3 447 ? -7.540 56.539 39.906 1.00 56.37 470 LEU A C 1
ATOM 6544 O O . LEU C 3 447 ? -6.636 57.092 40.545 1.00 56.25 470 LEU A O 1
ATOM 6549 N N . PRO C 3 448 ? -8.815 56.619 40.290 1.00 53.86 471 PRO A N 1
ATOM 6550 C CA . PRO C 3 448 ? -9.226 57.556 41.350 1.00 54.20 471 PRO A CA 1
ATOM 6551 C C . PRO C 3 448 ? -8.471 57.319 42.649 1.00 53.93 471 PRO A C 1
ATOM 6552 O O . PRO C 3 448 ? -8.554 56.246 43.252 1.00 53.65 471 PRO A O 1
ATOM 6556 N N . ALA C 3 449 ? -7.724 58.341 43.079 1.00 58.15 472 ALA A N 1
ATOM 6557 C CA . ALA C 3 449 ? -6.885 58.237 44.267 1.00 57.78 472 ALA A CA 1
ATOM 6558 C C . ALA C 3 449 ? -7.687 58.073 45.550 1.00 57.87 472 ALA A C 1
ATOM 6559 O O . ALA C 3 449 ? -7.098 57.756 46.591 1.00 57.45 472 ALA A O 1
ATOM 6561 N N . GLU C 3 450 ? -9.009 58.257 45.501 1.00 57.20 473 GLU A N 1
ATOM 6562 C CA . GLU C 3 450 ? -9.844 57.980 46.661 1.00 57.32 473 GLU A CA 1
ATOM 6563 C C . GLU C 3 450 ? -9.797 56.518 47.078 1.00 57.05 473 GLU A C 1
ATOM 6564 O O . GLU C 3 450 ? -10.294 56.186 48.159 1.00 57.06 473 GLU A O 1
ATOM 6570 N N . PHE C 3 451 ? -9.210 55.641 46.260 1.00 51.46 474 PHE A N 1
ATOM 6571 C CA . PHE C 3 451 ? -8.943 54.276 46.693 1.00 51.03 474 PHE A CA 1
ATOM 6572 C C . PHE C 3 451 ? -7.977 54.219 47.867 1.00 51.03 474 PHE A C 1
ATOM 6573 O O . PHE C 3 451 ? -7.813 53.148 48.460 1.00 50.71 474 PHE A O 1
ATOM 6581 N N . GLY C 3 452 ? -7.333 55.337 48.211 1.00 54.28 475 GLY A N 1
ATOM 6582 C CA . GLY C 3 452 ? -6.578 55.401 49.448 1.00 54.33 475 GLY A CA 1
ATOM 6583 C C . GLY C 3 452 ? -7.445 55.364 50.688 1.00 54.31 475 GLY A C 1
ATOM 6584 O O . GLY C 3 452 ? -6.934 55.103 51.782 1.00 54.27 475 GLY A O 1
ATOM 6585 N N . ASN C 3 453 ? -8.743 55.628 50.542 1.00 58.46 476 ASN A N 1
ATOM 6586 C CA . ASN C 3 453 ? -9.677 55.645 51.658 1.00 58.62 476 ASN A CA 1
ATOM 6587 C C . ASN C 3 453 ? -10.496 54.364 51.764 1.00 58.81 476 ASN A C 1
ATOM 6588 O O . ASN C 3 453 ? -11.327 54.250 52.671 1.00 59.08 476 ASN A O 1
ATOM 6593 N N . LEU C 3 454 ? -10.277 53.398 50.869 1.00 55.00 477 LEU A N 1
ATOM 6594 C CA . LEU C 3 454 ? -10.879 52.070 50.993 1.00 54.83 477 LEU A CA 1
ATOM 6595 C C . LEU C 3 454 ? -10.100 51.321 52.070 1.00 54.27 477 LEU A C 1
ATOM 6596 O O . LEU C 3 454 ? -9.186 50.538 51.801 1.00 53.74 477 LEU A O 1
ATOM 6601 N N . ARG C 3 455 ? -10.467 51.586 53.324 1.00 61.36 478 ARG A N 1
ATOM 6602 C CA . ARG C 3 455 ? -9.624 51.177 54.444 1.00 60.81 478 ARG A CA 1
ATOM 6603 C C . ARG C 3 455 ? -9.573 49.659 54.595 1.00 60.37 478 ARG A C 1
ATOM 6604 O O . ARG C 3 455 ? -8.494 49.088 54.784 1.00 59.74 478 ARG A O 1
ATOM 6612 N N . SER C 3 456 ? -10.720 48.990 54.512 1.00 57.96 479 SER A N 1
ATOM 6613 C CA . SER C 3 456 ? -10.798 47.549 54.721 1.00 57.48 479 SER A CA 1
ATOM 6614 C C . SER C 3 456 ? -10.561 46.735 53.451 1.00 56.96 479 SER A C 1
ATOM 6615 O O . SER C 3 456 ? -10.784 45.521 53.466 1.00 56.68 479 SER A O 1
ATOM 6618 N N . ILE C 3 457 ? -10.121 47.365 52.359 1.00 52.11 480 ILE A N 1
ATOM 6619 C CA . ILE C 3 457 ? -10.084 46.684 51.069 1.00 51.76 480 ILE A CA 1
ATOM 6620 C C . ILE C 3 457 ? -9.074 45.539 51.108 1.00 50.87 480 ILE A C 1
ATOM 6621 O O . ILE C 3 457 ? -8.084 45.570 51.850 1.00 50.58 480 ILE A O 1
ATOM 6626 N N . GLN C 3 458 ? -9.333 44.510 50.300 1.00 50.22 481 GLN A N 1
ATOM 6627 C CA . GLN C 3 458 ? -8.487 43.327 50.216 1.00 49.61 481 GLN A CA 1
ATOM 6628 C C . GLN C 3 458 ? -7.975 43.037 48.814 1.00 49.60 481 GLN A C 1
ATOM 6629 O O . GLN C 3 458 ? -6.852 42.547 48.675 1.00 49.55 481 GLN A O 1
ATOM 6635 N N . MET C 3 459 ? -8.759 43.332 47.779 1.00 49.31 482 MET A N 1
ATOM 6636 C CA . MET C 3 459 ? -8.459 42.880 46.423 1.00 48.89 482 MET A CA 1
ATOM 6637 C C . MET C 3 459 ? -8.986 43.918 45.442 1.00 49.58 482 MET A C 1
ATOM 6638 O O . MET C 3 459 ? -10.204 44.053 45.282 1.00 50.05 482 MET A O 1
ATOM 6643 N N . ILE C 3 460 ? -8.084 44.648 44.791 1.00 44.94 483 ILE A N 1
ATOM 6644 C CA . ILE C 3 460 ? -8.467 45.610 43.761 1.00 45.18 483 ILE A CA 1
ATOM 6645 C C . ILE C 3 460 ? -8.005 45.069 42.417 1.00 45.13 483 ILE A C 1
ATOM 6646 O O . ILE C 3 460 ? -6.798 44.931 42.169 1.00 45.15 483 ILE A O 1
ATOM 6651 N N . ASP C 3 461 ? -8.963 44.754 41.548 1.00 44.71 484 ASP A N 1
ATOM 6652 C CA . ASP C 3 461 ? -8.675 44.314 40.185 1.00 44.29 484 ASP A CA 1
ATOM 6653 C C . ASP C 3 461 ? -9.433 45.217 39.215 1.00 44.91 484 ASP A C 1
ATOM 6654 O O . ASP C 3 461 ? -10.560 44.915 38.815 1.00 44.95 484 ASP A O 1
ATOM 6659 N N . VAL C 3 462 ? -8.804 46.325 38.837 1.00 42.56 485 VAL A N 1
ATOM 6660 C CA . VAL C 3 462 ? -9.314 47.188 37.782 1.00 42.81 485 VAL A CA 1
ATOM 6661 C C . VAL C 3 462 ? -8.588 46.932 36.461 1.00 42.84 485 VAL A C 1
ATOM 6662 O O . VAL C 3 462 ? -8.535 47.810 35.601 1.00 43.09 485 VAL A O 1
ATOM 6666 N N . SER C 3 463 ? -8.019 45.740 36.299 1.00 42.54 486 SER A N 1
ATOM 6667 C CA . SER C 3 463 ? -7.207 45.396 35.144 1.00 42.56 486 SER A CA 1
ATOM 6668 C C . SER C 3 463 ? -8.043 45.365 33.864 1.00 42.65 486 SER A C 1
ATOM 6669 O O . SER C 3 463 ? -9.269 45.501 33.878 1.00 42.68 486 SER A O 1
ATOM 6672 N N . PHE C 3 464 ? -7.344 45.186 32.744 1.00 44.60 487 PHE A N 1
ATOM 6673 C CA . PHE C 3 464 ? -7.946 45.003 31.424 1.00 44.52 487 PHE A CA 1
ATOM 6674 C C . PHE C 3 464 ? -8.938 46.122 31.105 1.00 45.32 487 PHE A C 1
ATOM 6675 O O . PHE C 3 464 ? -10.144 45.910 30.966 1.00 45.39 487 PHE A O 1
ATOM 6683 N N . ASN C 3 465 ? -8.397 47.332 30.993 1.00 45.98 488 ASN A N 1
ATOM 6684 C CA . ASN C 3 465 ? -9.194 48.523 30.749 1.00 46.77 488 ASN A CA 1
ATOM 6685 C C . ASN C 3 465 ? -8.364 49.502 29.929 1.00 47.12 488 ASN A C 1
ATOM 6686 O O . ASN C 3 465 ? -7.254 49.193 29.487 1.00 46.74 488 ASN A O 1
ATOM 6691 N N . LEU C 3 466 ? -8.923 50.690 29.712 1.00 46.89 489 LEU A N 1
ATOM 6692 C CA . LEU C 3 466 ? -8.218 51.800 29.072 1.00 47.39 489 LEU A CA 1
ATOM 6693 C C . LEU C 3 466 ? -7.801 52.858 30.087 1.00 47.96 489 LEU A C 1
ATOM 6694 O O . LEU C 3 466 ? -7.835 54.059 29.803 1.00 48.60 489 LEU A O 1
ATOM 6699 N N . LEU C 3 467 ? -7.410 52.426 31.285 1.00 48.86 490 LEU A N 1
ATOM 6700 C CA . LEU C 3 467 ? -7.065 53.346 32.362 1.00 49.30 490 LEU A CA 1
ATOM 6701 C C . LEU C 3 467 ? -5.715 54.001 32.090 1.00 49.32 490 LEU A C 1
ATOM 6702 O O . LEU C 3 467 ? -4.692 53.316 31.991 1.00 48.75 490 LEU A O 1
ATOM 6707 N N . SER C 3 468 ? -5.714 55.324 31.965 1.00 52.04 491 SER A N 1
ATOM 6708 C CA . SER C 3 468 ? -4.507 56.095 31.720 1.00 52.10 491 SER A CA 1
ATOM 6709 C C . SER C 3 468 ? -4.023 56.745 33.015 1.00 52.26 491 SER A C 1
ATOM 6710 O O . SER C 3 468 ? -4.620 56.594 34.084 1.00 52.35 491 SER A O 1
ATOM 6713 N N . GLY C 3 469 ? -2.916 57.473 32.914 1.00 51.35 492 GLY A N 1
ATOM 6714 C CA . GLY C 3 469 ? -2.415 58.244 34.033 1.00 51.55 492 GLY A CA 1
ATOM 6715 C C . GLY C 3 469 ? -1.380 57.501 34.856 1.00 51.34 492 GLY A C 1
ATOM 6716 O O . GLY C 3 469 ? -0.761 56.525 34.424 1.00 51.11 492 GLY A O 1
ATOM 6717 N N . VAL C 3 470 ? -1.185 57.998 36.071 1.00 53.86 493 VAL A N 1
ATOM 6718 C CA . VAL C 3 470 ? -0.183 57.470 36.972 1.00 53.36 493 VAL A CA 1
ATOM 6719 C C . VAL C 3 470 ? -0.869 56.545 37.992 1.00 53.19 493 VAL A C 1
ATOM 6720 O O . VAL C 3 470 ? -2.085 56.525 38.113 1.00 53.51 493 VAL A O 1
ATOM 6724 N N . ILE C 3 471 ? -0.057 55.784 38.709 1.00 55.51 494 ILE A N 1
ATOM 6725 C CA . ILE C 3 471 ? -0.553 54.961 39.823 1.00 55.31 494 ILE A CA 1
ATOM 6726 C C . ILE C 3 471 ? -0.592 55.863 41.064 1.00 55.63 494 ILE A C 1
ATOM 6727 O O . ILE C 3 471 ? 0.444 56.427 41.433 1.00 55.49 494 ILE A O 1
ATOM 6732 N N . PRO C 3 472 ? -1.759 56.041 41.683 1.00 55.79 495 PRO A N 1
ATOM 6733 C CA . PRO C 3 472 ? -1.847 56.951 42.836 1.00 56.08 495 PRO A CA 1
ATOM 6734 C C . PRO C 3 472 ? -0.842 56.593 43.920 1.00 55.58 495 PRO A C 1
ATOM 6735 O O . PRO C 3 472 ? -0.536 55.422 44.154 1.00 55.07 495 PRO A O 1
ATOM 6739 N N . THR C 3 473 ? -0.329 57.627 44.585 1.00 54.99 496 THR A N 1
ATOM 6740 C CA . THR C 3 473 ? 0.606 57.429 45.682 1.00 55.02 496 THR A CA 1
ATOM 6741 C C . THR C 3 473 ? -0.089 57.007 46.971 1.00 54.86 496 THR A C 1
ATOM 6742 O O . THR C 3 473 ? 0.550 56.384 47.826 1.00 54.74 496 THR A O 1
ATOM 6746 N N . GLU C 3 474 ? -1.377 57.327 47.126 1.00 58.27 497 GLU A N 1
ATOM 6747 C CA . GLU C 3 474 ? -2.105 57.023 48.352 1.00 58.34 497 GLU A CA 1
ATOM 6748 C C . GLU C 3 474 ? -2.343 55.532 48.562 1.00 58.13 497 GLU A C 1
ATOM 6749 O O . GLU C 3 474 ? -2.746 55.140 49.662 1.00 58.14 497 GLU A O 1
ATOM 6755 N N . LEU C 3 475 ? -2.109 54.693 47.551 1.00 55.78 498 LEU A N 1
ATOM 6756 C CA . LEU C 3 475 ? -2.313 53.259 47.729 1.00 55.35 498 LEU A CA 1
ATOM 6757 C C . LEU C 3 475 ? -1.407 52.654 48.794 1.00 55.25 498 LEU A C 1
ATOM 6758 O O . LEU C 3 475 ? -1.662 51.525 49.228 1.00 54.92 498 LEU A O 1
ATOM 6763 N N . GLY C 3 476 ? -0.366 53.367 49.226 1.00 57.43 499 GLY A N 1
ATOM 6764 C CA . GLY C 3 476 ? 0.444 52.916 50.342 1.00 56.95 499 GLY A CA 1
ATOM 6765 C C . GLY C 3 476 ? -0.270 52.931 51.678 1.00 57.09 499 GLY A C 1
ATOM 6766 O O . GLY C 3 476 ? 0.223 52.319 52.632 1.00 56.66 499 GLY A O 1
ATOM 6767 N N . GLN C 3 477 ? -1.413 53.616 51.768 1.00 57.06 500 GLN A N 1
ATOM 6768 C CA . GLN C 3 477 ? -2.165 53.671 53.014 1.00 57.32 500 GLN A CA 1
ATOM 6769 C C . GLN C 3 477 ? -2.980 52.410 53.258 1.00 57.43 500 GLN A C 1
ATOM 6770 O O . GLN C 3 477 ? -3.393 52.166 54.398 1.00 57.42 500 GLN A O 1
ATOM 6776 N N . LEU C 3 478 ? -3.222 51.613 52.218 1.00 56.19 501 LEU A N 1
ATOM 6777 C CA . LEU C 3 478 ? -4.060 50.427 52.337 1.00 56.16 501 LEU A CA 1
ATOM 6778 C C . LEU C 3 478 ? -3.349 49.328 53.113 1.00 55.44 501 LEU A C 1
ATOM 6779 O O . LEU C 3 478 ? -2.637 48.505 52.528 1.00 54.73 501 LEU A O 1
ATOM 6784 N N . GLN C 3 479 ? -3.534 49.306 54.434 1.00 58.09 502 GLN A N 1
ATOM 6785 C CA . GLN C 3 479 ? -2.915 48.301 55.288 1.00 57.38 502 GLN A CA 1
ATOM 6786 C C . GLN C 3 479 ? -3.736 47.019 55.371 1.00 57.22 502 GLN A C 1
ATOM 6787 O O . GLN C 3 479 ? -3.688 46.322 56.392 1.00 56.79 502 GLN A O 1
ATOM 6793 N N . ASN C 3 480 ? -4.512 46.705 54.329 1.00 54.20 503 ASN A N 1
ATOM 6794 C CA . ASN C 3 480 ? -5.236 45.442 54.248 1.00 54.01 503 ASN A CA 1
ATOM 6795 C C . ASN C 3 480 ? -5.232 44.825 52.855 1.00 53.76 503 ASN A C 1
ATOM 6796 O O . ASN C 3 480 ? -5.790 43.736 52.685 1.00 53.76 503 ASN A O 1
ATOM 6801 N N . LEU C 3 481 ? -4.629 45.477 51.863 1.00 52.42 504 LEU A N 1
ATOM 6802 C CA . LEU C 3 481 ? -4.734 45.071 50.463 1.00 52.28 504 LEU A CA 1
ATOM 6803 C C . LEU C 3 481 ? -3.698 43.994 50.166 1.00 51.39 504 LEU A C 1
ATOM 6804 O O . LEU C 3 481 ? -2.492 44.257 50.211 1.00 51.09 504 LEU A O 1
ATOM 6809 N N . ASN C 3 482 ? -4.154 42.773 49.887 1.00 52.65 505 ASN A N 1
ATOM 6810 C CA . ASN C 3 482 ? -3.249 41.665 49.612 1.00 51.73 505 ASN A CA 1
ATOM 6811 C C . ASN C 3 482 ? -3.198 41.275 48.142 1.00 51.46 505 ASN A C 1
ATOM 6812 O O . ASN C 3 482 ? -2.402 40.405 47.776 1.00 50.66 505 ASN A O 1
ATOM 6817 N N . SER C 3 483 ? -4.024 41.881 47.291 1.00 49.17 506 SER A N 1
ATOM 6818 C CA . SER C 3 483 ? -3.930 41.669 45.850 1.00 48.98 506 SER A CA 1
ATOM 6819 C C . SER C 3 483 ? -4.240 42.974 45.133 1.00 49.58 506 SER A C 1
ATOM 6820 O O . SER C 3 483 ? -5.362 43.493 45.221 1.00 49.99 506 SER A O 1
ATOM 6823 N N . LEU C 3 484 ? -3.254 43.477 44.394 1.00 47.09 507 LEU A N 1
ATOM 6824 C CA . LEU C 3 484 ? -3.382 44.726 43.644 1.00 47.76 507 LEU A CA 1
ATOM 6825 C C . LEU C 3 484 ? -3.043 44.422 42.190 1.00 47.45 507 LEU A C 1
ATOM 6826 O O . LEU C 3 484 ? -1.866 44.375 41.815 1.00 47.14 507 LEU A O 1
ATOM 6831 N N . ILE C 3 485 ? -4.070 44.204 41.374 1.00 45.78 508 ILE A N 1
ATOM 6832 C CA . ILE C 3 485 ? -3.889 43.813 39.983 1.00 45.46 508 ILE A CA 1
ATOM 6833 C C . ILE C 3 485 ? -4.315 44.980 39.104 1.00 46.14 508 ILE A C 1
ATOM 6834 O O . ILE C 3 485 ? -5.510 45.277 38.974 1.00 46.59 508 ILE A O 1
ATOM 6839 N N . LEU C 3 486 ? -3.330 45.637 38.497 1.00 44.88 509 LEU A N 1
ATOM 6840 C CA . LEU C 3 486 ? -3.542 46.770 37.608 1.00 45.43 509 LEU A CA 1
ATOM 6841 C C . LEU C 3 486 ? -3.194 46.416 36.167 1.00 45.15 509 LEU A C 1
ATOM 6842 O O . LEU C 3 486 ? -3.011 47.315 35.337 1.00 45.57 509 LEU A O 1
ATOM 6847 N N . ASN C 3 487 ? -3.098 45.121 35.868 1.00 48.05 510 ASN A N 1
ATOM 6848 C CA . ASN C 3 487 ? -2.580 44.591 34.614 1.00 47.73 510 ASN A CA 1
ATOM 6849 C C . ASN C 3 487 ? -3.368 45.085 33.401 1.00 47.99 510 ASN A C 1
ATOM 6850 O O . ASN C 3 487 ? -4.531 45.483 33.493 1.00 48.30 510 ASN A O 1
ATOM 6855 N N . ASN C 3 488 ? -2.693 45.059 32.251 1.00 43.67 511 ASN A N 1
ATOM 6856 C CA . ASN C 3 488 ? -3.280 45.324 30.935 1.00 43.84 511 ASN A CA 1
ATOM 6857 C C . ASN C 3 488 ? -4.108 46.614 30.930 1.00 44.52 511 ASN A C 1
ATOM 6858 O O . ASN C 3 488 ? -5.336 46.605 30.867 1.00 44.67 511 ASN A O 1
ATOM 6863 N N . ASN C 3 489 ? -3.392 47.728 31.010 1.00 47.25 512 ASN A N 1
ATOM 6864 C CA . ASN C 3 489 ? -4.007 49.047 31.068 1.00 48.10 512 ASN A CA 1
ATOM 6865 C C . ASN C 3 489 ? -3.128 50.002 30.268 1.00 48.41 512 ASN A C 1
ATOM 6866 O O . ASN C 3 489 ? -2.354 49.589 29.397 1.00 48.00 512 ASN A O 1
ATOM 6871 N N . LYS C 3 490 ? -3.248 51.304 30.554 1.00 48.28 513 LYS A N 1
ATOM 6872 C CA . LYS C 3 490 ? -2.457 52.318 29.864 1.00 48.61 513 LYS A CA 1
ATOM 6873 C C . LYS C 3 490 ? -1.698 53.228 30.830 1.00 48.89 513 LYS A C 1
ATOM 6874 O O . LYS C 3 490 ? -1.312 54.335 30.442 1.00 49.30 513 LYS A O 1
ATOM 6880 N N . LEU C 3 491 ? -1.469 52.802 32.073 1.00 52.48 514 LEU A N 1
ATOM 6881 C CA . LEU C 3 491 ? -0.836 53.720 33.006 1.00 52.78 514 LEU A CA 1
ATOM 6882 C C . LEU C 3 491 ? 0.651 53.863 32.693 1.00 52.46 514 LEU A C 1
ATOM 6883 O O . LEU C 3 491 ? 1.239 53.087 31.936 1.00 51.92 514 LEU A O 1
ATOM 6888 N N . HIS C 3 492 ? 1.257 54.880 33.293 1.00 53.75 515 HIS A N 1
ATOM 6889 C CA . HIS C 3 492 ? 2.634 55.240 32.996 1.00 53.40 515 HIS A CA 1
ATOM 6890 C C . HIS C 3 492 ? 3.254 55.835 34.256 1.00 53.38 515 HIS A C 1
ATOM 6891 O O . HIS C 3 492 ? 2.747 55.633 35.364 1.00 53.47 515 HIS A O 1
ATOM 6898 N N . GLY C 3 493 ? 4.352 56.564 34.092 1.00 55.09 516 GLY A N 1
ATOM 6899 C CA . GLY C 3 493 ? 5.120 57.026 35.232 1.00 54.92 516 GLY A CA 1
ATOM 6900 C C . GLY C 3 493 ? 5.831 55.859 35.894 1.00 54.16 516 GLY A C 1
ATOM 6901 O O . GLY C 3 493 ? 5.798 54.723 35.427 1.00 53.71 516 GLY A O 1
ATOM 6902 N N . LYS C 3 494 ? 6.492 56.155 37.006 1.00 54.98 517 LYS A N 1
ATOM 6903 C CA . LYS C 3 494 ? 7.086 55.083 37.788 1.00 54.31 517 LYS A CA 1
ATOM 6904 C C . LYS C 3 494 ? 6.119 54.612 38.869 1.00 54.60 517 LYS A C 1
ATOM 6905 O O . LYS C 3 494 ? 5.226 55.342 39.305 1.00 55.49 517 LYS A O 1
ATOM 6911 N N . ILE C 3 495 ? 6.308 53.363 39.287 1.00 53.48 518 ILE A N 1
ATOM 6912 C CA . ILE C 3 495 ? 5.555 52.833 40.428 1.00 53.25 518 ILE A CA 1
ATOM 6913 C C . ILE C 3 495 ? 5.852 53.681 41.654 1.00 53.51 518 ILE A C 1
ATOM 6914 O O . ILE C 3 495 ? 7.027 54.028 41.895 1.00 53.75 518 ILE A O 1
ATOM 6919 N N . PRO C 3 496 ? 4.852 54.063 42.446 1.00 57.18 519 PRO A N 1
ATOM 6920 C CA . PRO C 3 496 ? 5.146 54.767 43.697 1.00 57.20 519 PRO A CA 1
ATOM 6921 C C . PRO C 3 496 ? 6.000 53.895 44.601 1.00 56.47 519 PRO A C 1
ATOM 6922 O O . PRO C 3 496 ? 5.810 52.679 44.684 1.00 56.04 519 PRO A O 1
ATOM 6926 N N . ASP C 3 497 ? 6.949 54.529 45.285 1.00 60.31 520 ASP A N 1
ATOM 6927 C CA . ASP C 3 497 ? 7.792 53.814 46.233 1.00 59.64 520 ASP A CA 1
ATOM 6928 C C . ASP C 3 497 ? 7.071 53.539 47.544 1.00 59.74 520 ASP A C 1
ATOM 6929 O O . ASP C 3 497 ? 7.664 52.949 48.453 1.00 59.14 520 ASP A O 1
ATOM 6934 N N . GLN C 3 498 ? 5.807 53.955 47.655 1.00 58.27 521 GLN A N 1
ATOM 6935 C CA . GLN C 3 498 ? 5.034 53.786 48.877 1.00 58.38 521 GLN A CA 1
ATOM 6936 C C . GLN C 3 498 ? 4.419 52.398 49.009 1.00 58.08 521 GLN A C 1
ATOM 6937 O O . GLN C 3 498 ? 4.079 51.997 50.126 1.00 57.93 521 GLN A O 1
ATOM 6943 N N . LEU C 3 499 ? 4.250 51.665 47.912 1.00 57.04 522 LEU A N 1
ATOM 6944 C CA . LEU C 3 499 ? 3.748 50.295 48.001 1.00 56.62 522 LEU A CA 1
ATOM 6945 C C . LEU C 3 499 ? 4.723 49.400 48.760 1.00 56.53 522 LEU A C 1
ATOM 6946 O O . LEU C 3 499 ? 4.455 48.992 49.891 1.00 56.42 522 LEU A O 1
ATOM 6951 N N . ASN C 3 501 ? 4.964 49.851 51.980 1.00 57.25 524 ASN A N 1
ATOM 6952 C CA . ASN C 3 501 ? 4.190 50.203 53.165 1.00 57.93 524 ASN A CA 1
ATOM 6953 C C . ASN C 3 501 ? 2.874 49.434 53.195 1.00 58.28 524 ASN A C 1
ATOM 6954 O O . ASN C 3 501 ? 2.058 49.610 54.102 1.00 58.42 524 ASN A O 1
ATOM 6959 N N . CYS C 3 502 ? 2.672 48.589 52.188 1.00 60.13 525 CYS A N 1
ATOM 6960 C CA . CYS C 3 502 ? 1.548 47.657 52.167 1.00 60.11 525 CYS A CA 1
ATOM 6961 C C . CYS C 3 502 ? 2.049 46.261 52.530 1.00 59.44 525 CYS A C 1
ATOM 6962 O O . CYS C 3 502 ? 2.185 45.371 51.689 1.00 59.03 525 CYS A O 1
ATOM 6965 N N . PHE C 3 503 ? 2.337 46.087 53.825 1.00 66.82 526 PHE A N 1
ATOM 6966 C CA . PHE C 3 503 ? 2.860 44.814 54.309 1.00 66.09 526 PHE A CA 1
ATOM 6967 C C . PHE C 3 503 ? 1.896 43.659 54.072 1.00 66.00 526 PHE A C 1
ATOM 6968 O O . PHE C 3 503 ? 2.300 42.497 54.200 1.00 65.39 526 PHE A O 1
ATOM 6976 N N . THR C 3 504 ? 0.638 43.953 53.745 1.00 56.96 527 THR A N 1
ATOM 6977 C CA . THR C 3 504 ? -0.348 42.924 53.442 1.00 56.78 527 THR A CA 1
ATOM 6978 C C . THR C 3 504 ? -0.203 42.368 52.032 1.00 56.59 527 THR A C 1
ATOM 6979 O O . THR C 3 504 ? -0.568 41.212 51.794 1.00 56.35 527 THR A O 1
ATOM 6983 N N . LEU C 3 505 ? 0.276 43.177 51.085 1.00 55.02 528 LEU A N 1
ATOM 6984 C CA . LEU C 3 505 ? 0.422 42.724 49.705 1.00 54.76 528 LEU A CA 1
ATOM 6985 C C . LEU C 3 505 ? 1.231 41.436 49.631 1.00 53.84 528 LEU A C 1
ATOM 6986 O O . LEU C 3 505 ? 2.292 41.312 50.249 1.00 53.37 528 LEU A O 1
ATOM 6991 N N . VAL C 3 506 ? 0.720 40.479 48.860 1.00 55.19 529 VAL A N 1
ATOM 6992 C CA . VAL C 3 506 ? 1.363 39.188 48.652 1.00 54.41 529 VAL A CA 1
ATOM 6993 C C . VAL C 3 506 ? 1.202 38.878 47.169 1.00 54.36 529 VAL A C 1
ATOM 6994 O O . VAL C 3 506 ? 1.721 37.877 46.663 1.00 53.52 529 VAL A O 1
ATOM 6998 N N . ASN C 3 507 ? 0.535 39.780 46.444 1.00 50.82 530 ASN A N 1
ATOM 6999 C CA . ASN C 3 507 ? 0.268 39.548 45.027 1.00 50.54 530 ASN A CA 1
ATOM 7000 C C . ASN C 3 507 ? 0.007 40.902 44.366 1.00 51.23 530 ASN A C 1
ATOM 7001 O O . ASN C 3 507 ? -1.076 41.478 44.519 1.00 51.86 530 ASN A O 1
ATOM 7006 N N . LEU C 3 508 ? 1.009 41.385 43.639 1.00 45.64 531 LEU A N 1
ATOM 7007 C CA . LEU C 3 508 ? 0.915 42.559 42.790 1.00 45.87 531 LEU A CA 1
ATOM 7008 C C . LEU C 3 508 ? 0.959 42.111 41.336 1.00 45.84 531 LEU A C 1
ATOM 7009 O O . LEU C 3 508 ? 1.653 41.149 40.991 1.00 45.77 531 LEU A O 1
ATOM 7014 N N . ASN C 3 509 ? 0.220 42.811 40.477 1.00 44.12 532 ASN A N 1
ATOM 7015 C CA . ASN C 3 509 ? 0.334 42.539 39.043 1.00 44.14 532 ASN A CA 1
ATOM 7016 C C . ASN C 3 509 ? 0.158 43.865 38.304 1.00 44.40 532 ASN A C 1
ATOM 7017 O O . ASN C 3 509 ? -0.946 44.210 37.876 1.00 44.40 532 ASN A O 1
ATOM 7022 N N . VAL C 3 510 ? 1.253 44.599 38.171 1.00 43.02 533 VAL A N 1
ATOM 7023 C CA . VAL C 3 510 ? 1.381 45.589 37.113 1.00 43.27 533 VAL A CA 1
ATOM 7024 C C . VAL C 3 510 ? 2.109 44.925 35.955 1.00 43.26 533 VAL A C 1
ATOM 7025 O O . VAL C 3 510 ? 3.164 44.308 36.146 1.00 43.24 533 VAL A O 1
ATOM 7029 N N . SER C 3 511 ? 1.565 45.071 34.753 1.00 43.14 534 SER A N 1
ATOM 7030 C CA . SER C 3 511 ? 2.082 44.392 33.574 1.00 43.14 534 SER A CA 1
ATOM 7031 C C . SER C 3 511 ? 1.306 44.910 32.374 1.00 43.24 534 SER A C 1
ATOM 7032 O O . SER C 3 511 ? 0.182 45.401 32.510 1.00 43.24 534 SER A O 1
ATOM 7035 N N . PHE C 3 512 ? 1.923 44.796 31.198 1.00 44.22 535 PHE A N 1
ATOM 7036 C CA . PHE C 3 512 ? 1.333 45.250 29.940 1.00 44.35 535 PHE A CA 1
ATOM 7037 C C . PHE C 3 512 ? 0.772 46.660 30.100 1.00 44.55 535 PHE A C 1
ATOM 7038 O O . PHE C 3 512 ? -0.357 46.968 29.714 1.00 44.57 535 PHE A O 1
ATOM 7046 N N . ASN C 3 513 ? 1.595 47.516 30.702 1.00 46.89 536 ASN A N 1
ATOM 7047 C CA . ASN C 3 513 ? 1.289 48.915 30.953 1.00 47.13 536 ASN A CA 1
ATOM 7048 C C . ASN C 3 513 ? 2.329 49.732 30.203 1.00 47.41 536 ASN A C 1
ATOM 7049 O O . ASN C 3 513 ? 2.834 49.285 29.168 1.00 47.43 536 ASN A O 1
ATOM 7054 N N . ASN C 3 514 ? 2.646 50.932 30.685 1.00 52.19 537 ASN A N 1
ATOM 7055 C CA . ASN C 3 514 ? 3.772 51.686 30.149 1.00 52.28 537 ASN A CA 1
ATOM 7056 C C . ASN C 3 514 ? 4.485 52.447 31.268 1.00 52.40 537 ASN A C 1
ATOM 7057 O O . ASN C 3 514 ? 4.640 53.663 31.237 1.00 52.77 537 ASN A O 1
ATOM 7062 N N . LEU C 3 515 ? 4.978 51.713 32.257 1.00 52.80 538 LEU A N 1
ATOM 7063 C CA . LEU C 3 515 ? 5.663 52.360 33.358 1.00 53.01 538 LEU A CA 1
ATOM 7064 C C . LEU C 3 515 ? 7.069 52.779 32.943 1.00 52.74 538 LEU A C 1
ATOM 7065 O O . LEU C 3 515 ? 7.641 52.270 31.975 1.00 52.07 538 LEU A O 1
ATOM 7070 N N . SER C 3 516 ? 7.622 53.731 33.693 1.00 54.18 539 SER A N 1
ATOM 7071 C CA . SER C 3 516 ? 8.934 54.310 33.405 1.00 53.80 539 SER A CA 1
ATOM 7072 C C . SER C 3 516 ? 9.737 54.339 34.700 1.00 53.37 539 SER A C 1
ATOM 7073 O O . SER C 3 516 ? 9.649 55.297 35.472 1.00 53.82 539 SER A O 1
ATOM 7076 N N . GLY C 3 517 ? 10.525 53.292 34.933 1.00 49.14 540 GLY A N 1
ATOM 7077 C CA . GLY C 3 517 ? 11.443 53.287 36.054 1.00 49.26 540 GLY A CA 1
ATOM 7078 C C . GLY C 3 517 ? 11.887 51.904 36.479 1.00 49.00 540 GLY A C 1
ATOM 7079 O O . GLY C 3 517 ? 12.066 51.012 35.643 1.00 48.84 540 GLY A O 1
ATOM 7080 N N . ILE C 3 518 ? 12.065 51.717 37.783 1.00 55.90 541 ILE A N 1
ATOM 7081 C CA . ILE C 3 518 ? 12.453 50.425 38.335 1.00 55.46 541 ILE A CA 1
ATOM 7082 C C . ILE C 3 518 ? 11.591 50.041 39.540 1.00 55.84 541 ILE A C 1
ATOM 7083 O O . ILE C 3 518 ? 11.552 48.877 39.945 1.00 55.59 541 ILE A O 1
ATOM 7088 N N . GLY D 1 24 ? -62.646 21.939 135.839 1.00 83.17 50 GLY D N 1
ATOM 7089 C CA . GLY D 1 24 ? -62.933 23.277 135.356 1.00 83.31 50 GLY D CA 1
ATOM 7090 C C . GLY D 1 24 ? -61.698 24.019 134.883 1.00 83.24 50 GLY D C 1
ATOM 7091 O O . GLY D 1 24 ? -61.690 25.249 134.815 1.00 83.16 50 GLY D O 1
ATOM 7092 N N . ALA D 1 25 ? -60.653 23.266 134.551 1.00 79.48 51 ALA D N 1
ATOM 7093 C CA . ALA D 1 25 ? -59.377 23.842 134.154 1.00 79.05 51 ALA D CA 1
ATOM 7094 C C . ALA D 1 25 ? -59.352 24.106 132.655 1.00 79.05 51 ALA D C 1
ATOM 7095 O O . ALA D 1 25 ? -59.893 23.327 131.864 1.00 79.32 51 ALA D O 1
ATOM 7097 N N . ARG D 1 26 ? -58.715 25.210 132.271 1.00 80.70 52 ARG D N 1
ATOM 7098 C CA . ARG D 1 26 ? -58.649 25.642 130.883 1.00 80.65 52 ARG D CA 1
ATOM 7099 C C . ARG D 1 26 ? -57.195 25.883 130.498 1.00 80.27 52 ARG D C 1
ATOM 7100 O O . ARG D 1 26 ? -56.331 26.093 131.352 1.00 79.88 52 ARG D O 1
ATOM 7108 N N . THR D 1 27 ? -56.932 25.845 129.196 1.00 73.90 53 THR D N 1
ATOM 7109 C CA . THR D 1 27 ? -55.573 25.896 128.682 1.00 74.00 53 THR D CA 1
ATOM 7110 C C . THR D 1 27 ? -55.147 27.330 128.370 1.00 73.87 53 THR D C 1
ATOM 7111 O O . THR D 1 27 ? -55.955 28.260 128.339 1.00 73.98 53 THR D O 1
ATOM 7115 N N . GLU D 1 28 ? -53.849 27.496 128.144 1.00 72.57 54 GLU D N 1
ATOM 7116 C CA . GLU D 1 28 ? -53.280 28.805 127.847 1.00 72.40 54 GLU D CA 1
ATOM 7117 C C . GLU D 1 28 ? -53.489 29.126 126.369 1.00 72.35 54 GLU D C 1
ATOM 7118 O O . GLU D 1 28 ? -53.225 28.274 125.513 1.00 72.35 54 GLU D O 1
ATOM 7124 N N . PRO D 1 29 ? -53.956 30.336 126.032 1.00 66.34 55 PRO D N 1
ATOM 7125 C CA . PRO D 1 29 ? -54.425 30.604 124.663 1.00 66.43 55 PRO D CA 1
ATOM 7126 C C . PRO D 1 29 ? -53.340 30.577 123.597 1.00 66.72 55 PRO D C 1
ATOM 7127 O O . PRO D 1 29 ? -53.539 29.986 122.531 1.00 66.98 55 PRO D O 1
ATOM 7131 N N . ASP D 1 30 ? -52.198 31.220 123.855 1.00 69.43 56 ASP D N 1
ATOM 7132 C CA . ASP D 1 30 ? -51.157 31.275 122.834 1.00 69.43 56 ASP D CA 1
ATOM 7133 C C . ASP D 1 30 ? -50.548 29.905 122.580 1.00 69.29 56 ASP D C 1
ATOM 7134 O O . ASP D 1 30 ? -50.159 29.603 121.445 1.00 69.34 56 ASP D O 1
ATOM 7139 N N . GLU D 1 31 ? -50.474 29.059 123.610 1.00 67.32 57 GLU D N 1
ATOM 7140 C CA . GLU D 1 31 ? -50.041 27.685 123.392 1.00 67.69 57 GLU D CA 1
ATOM 7141 C C . GLU D 1 31 ? -51.075 26.909 122.593 1.00 67.95 57 GLU D C 1
ATOM 7142 O O . GLU D 1 31 ? -50.713 26.049 121.782 1.00 68.23 57 GLU D O 1
ATOM 7148 N N . GLN D 1 32 ? -52.360 27.222 122.781 1.00 64.49 58 GLN D N 1
ATOM 7149 C CA . GLN D 1 32 ? -53.398 26.548 122.012 1.00 64.74 58 GLN D CA 1
ATOM 7150 C C . GLN D 1 32 ? -53.330 26.939 120.544 1.00 64.99 58 GLN D C 1
ATOM 7151 O O . GLN D 1 32 ? -53.415 26.075 119.665 1.00 65.15 58 GLN D O 1
ATOM 7157 N N . ASP D 1 33 ? -53.154 28.232 120.257 1.00 65.82 59 ASP D N 1
ATOM 7158 C CA . ASP D 1 33 ? -53.000 28.664 118.871 1.00 66.03 59 ASP D CA 1
ATOM 7159 C C . ASP D 1 33 ? -51.728 28.096 118.257 1.00 65.86 59 ASP D C 1
ATOM 7160 O O . ASP D 1 33 ? -51.713 27.732 117.074 1.00 66.41 59 ASP D O 1
ATOM 7165 N N . ALA D 1 34 ? -50.647 28.027 119.038 1.00 65.40 60 ALA D N 1
ATOM 7166 C CA . ALA D 1 34 ? -49.445 27.349 118.567 1.00 65.22 60 ALA D CA 1
ATOM 7167 C C . ALA D 1 34 ? -49.753 25.910 118.177 1.00 65.12 60 ALA D C 1
ATOM 7168 O O . ALA D 1 34 ? -49.273 25.421 117.147 1.00 65.04 60 ALA D O 1
ATOM 7170 N N . VAL D 1 35 ? -50.571 25.222 118.979 1.00 63.49 61 VAL D N 1
ATOM 7171 C CA . VAL D 1 35 ? -50.955 23.857 118.639 1.00 63.77 61 VAL D CA 1
ATOM 7172 C C . VAL D 1 35 ? -51.793 23.837 117.366 1.00 63.99 61 VAL D C 1
ATOM 7173 O O . VAL D 1 35 ? -51.640 22.945 116.526 1.00 64.26 61 VAL D O 1
ATOM 7177 N N . TYR D 1 36 ? -52.675 24.826 117.187 1.00 64.60 62 TYR D N 1
ATOM 7178 C CA . TYR D 1 36 ? -53.481 24.880 115.970 1.00 64.84 62 TYR D CA 1
ATOM 7179 C C . TYR D 1 36 ? -52.592 25.003 114.739 1.00 65.17 62 TYR D C 1
ATOM 7180 O O . TYR D 1 36 ? -52.745 24.251 113.768 1.00 65.53 62 TYR D O 1
ATOM 7189 N N . ASP D 1 37 ? -51.647 25.946 114.770 1.00 64.56 63 ASP D N 1
ATOM 7190 C CA . ASP D 1 37 ? -50.751 26.149 113.634 1.00 65.04 63 ASP D CA 1
ATOM 7191 C C . ASP D 1 37 ? -49.894 24.918 113.373 1.00 65.20 63 ASP D C 1
ATOM 7192 O O . ASP D 1 37 ? -49.679 24.532 112.219 1.00 65.25 63 ASP D O 1
ATOM 7197 N N . ILE D 1 38 ? -49.352 24.318 114.433 1.00 63.02 64 ILE D N 1
ATOM 7198 C CA . ILE D 1 38 ? -48.531 23.119 114.272 1.00 63.06 64 ILE D CA 1
ATOM 7199 C C . ILE D 1 38 ? -49.341 21.994 113.633 1.00 63.24 64 ILE D C 1
ATOM 7200 O O . ILE D 1 38 ? -48.875 21.314 112.706 1.00 63.36 64 ILE D O 1
ATOM 7205 N N . MET D 1 39 ? -50.574 21.792 114.109 1.00 63.40 65 MET D N 1
ATOM 7206 C CA . MET D 1 39 ? -51.399 20.692 113.619 1.00 63.43 65 MET D CA 1
ATOM 7207 C C . MET D 1 39 ? -51.816 20.914 112.171 1.00 63.57 65 MET D C 1
ATOM 7208 O O . MET D 1 39 ? -51.816 19.972 111.370 1.00 63.74 65 MET D O 1
ATOM 7213 N N . ARG D 1 40 ? -52.204 22.143 111.819 1.00 64.78 66 ARG D N 1
ATOM 7214 C CA . ARG D 1 40 ? -52.457 22.458 110.416 1.00 64.95 66 ARG D CA 1
ATOM 7215 C C . ARG D 1 40 ? -51.211 22.215 109.575 1.00 65.11 66 ARG D C 1
ATOM 7216 O O . ARG D 1 40 ? -51.276 21.594 108.508 1.00 65.48 66 ARG D O 1
ATOM 7224 N N . ALA D 1 41 ? -50.068 22.724 110.040 1.00 64.13 67 ALA D N 1
ATOM 7225 C CA . ALA D 1 41 ? -48.807 22.586 109.319 1.00 64.01 67 ALA D CA 1
ATOM 7226 C C . ALA D 1 41 ? -48.475 21.131 109.021 1.00 63.91 67 ALA D C 1
ATOM 7227 O O . ALA D 1 41 ? -47.951 20.817 107.946 1.00 63.88 67 ALA D O 1
ATOM 7229 N N . THR D 1 42 ? -48.774 20.226 109.956 1.00 64.78 68 THR D N 1
ATOM 7230 C CA . THR D 1 42 ? -48.478 18.817 109.725 1.00 65.11 68 THR D CA 1
ATOM 7231 C C . THR D 1 42 ? -49.494 18.158 108.800 1.00 65.58 68 THR D C 1
ATOM 7232 O O . THR D 1 42 ? -49.233 17.067 108.289 1.00 65.86 68 THR D O 1
ATOM 7236 N N . GLY D 1 43 ? -50.640 18.794 108.564 1.00 64.16 69 GLY D N 1
ATOM 7237 C CA . GLY D 1 43 ? -51.650 18.257 107.673 1.00 64.19 69 GLY D CA 1
ATOM 7238 C C . GLY D 1 43 ? -52.925 17.822 108.355 1.00 64.47 69 GLY D C 1
ATOM 7239 O O . GLY D 1 43 ? -53.821 17.302 107.679 1.00 64.92 69 GLY D O 1
ATOM 7240 N N . ASN D 1 44 ? -53.036 18.011 109.667 1.00 62.13 70 ASN D N 1
ATOM 7241 C CA . ASN D 1 44 ? -54.165 17.530 110.456 1.00 62.08 70 ASN D CA 1
ATOM 7242 C C . ASN D 1 44 ? -55.016 18.730 110.861 1.00 62.00 70 ASN D C 1
ATOM 7243 O O . ASN D 1 44 ? -54.939 19.230 111.984 1.00 61.63 70 ASN D O 1
ATOM 7248 N N . ASP D 1 45 ? -55.832 19.196 109.914 1.00 65.51 71 ASP D N 1
ATOM 7249 C CA . ASP D 1 45 ? -56.727 20.318 110.164 1.00 65.11 71 ASP D CA 1
ATOM 7250 C C . ASP D 1 45 ? -57.771 20.007 111.230 1.00 65.21 71 ASP D C 1
ATOM 7251 O O . ASP D 1 45 ? -58.339 20.939 111.810 1.00 65.21 71 ASP D O 1
ATOM 7256 N N . TRP D 1 46 ? -58.046 18.721 111.488 1.00 63.47 72 TRP D N 1
ATOM 7257 C CA . TRP D 1 46 ? -59.116 18.351 112.413 1.00 63.52 72 TRP D CA 1
ATOM 7258 C C . TRP D 1 46 ? -58.916 18.957 113.795 1.00 63.25 72 TRP D C 1
ATOM 7259 O O . TRP D 1 46 ? -59.889 19.157 114.530 1.00 63.20 72 TRP D O 1
ATOM 7270 N N . ALA D 1 47 ? -57.670 19.249 114.172 1.00 60.87 73 ALA D N 1
ATOM 7271 C CA . ALA D 1 47 ? -57.390 19.843 115.474 1.00 60.80 73 ALA D CA 1
ATOM 7272 C C . ALA D 1 47 ? -57.906 21.266 115.605 1.00 60.92 73 ALA D C 1
ATOM 7273 O O . ALA D 1 47 ? -57.719 21.870 116.665 1.00 60.90 73 ALA D O 1
ATOM 7275 N N . ALA D 1 48 ? -58.531 21.822 114.567 1.00 63.21 74 ALA D N 1
ATOM 7276 C CA . ALA D 1 48 ? -59.056 23.180 114.632 1.00 62.96 74 ALA D CA 1
ATOM 7277 C C . ALA D 1 48 ? -60.467 23.228 115.203 1.00 62.95 74 ALA D C 1
ATOM 7278 O O . ALA D 1 48 ? -60.800 24.157 115.948 1.00 62.69 74 ALA D O 1
ATOM 7280 N N . ALA D 1 49 ? -61.302 22.241 114.869 1.00 62.35 75 ALA D N 1
ATOM 7281 C CA . ALA D 1 49 ? -62.648 22.179 115.429 1.00 62.34 75 ALA D CA 1
ATOM 7282 C C . ALA D 1 49 ? -62.623 22.080 116.949 1.00 62.05 75 ALA D C 1
ATOM 7283 O O . ALA D 1 49 ? -63.608 22.431 117.607 1.00 61.96 75 ALA D O 1
ATOM 7285 N N . ILE D 1 50 ? -61.532 21.565 117.512 1.00 66.54 76 ILE D N 1
ATOM 7286 C CA . ILE D 1 50 ? -61.400 21.261 118.937 1.00 66.46 76 ILE D CA 1
ATOM 7287 C C . ILE D 1 50 ? -61.812 22.477 119.766 1.00 66.21 76 ILE D C 1
ATOM 7288 O O . ILE D 1 50 ? -61.394 23.605 119.467 1.00 66.06 76 ILE D O 1
ATOM 7293 N N . PRO D 1 51 ? -62.710 22.322 120.747 1.00 68.29 77 PRO D N 1
ATOM 7294 C CA . PRO D 1 51 ? -63.082 23.476 121.582 1.00 68.03 77 PRO D CA 1
ATOM 7295 C C . PRO D 1 51 ? -62.046 23.806 122.637 1.00 67.79 77 PRO D C 1
ATOM 7296 O O . PRO D 1 51 ? -62.068 24.921 123.176 1.00 67.51 77 PRO D O 1
ATOM 7300 N N . ASP D 1 52 ? -61.133 22.879 122.922 1.00 70.17 78 ASP D N 1
ATOM 7301 C CA . ASP D 1 52 ? -60.021 23.093 123.837 1.00 69.95 78 ASP D CA 1
ATOM 7302 C C . ASP D 1 52 ? -59.025 21.953 123.693 1.00 69.95 78 ASP D C 1
ATOM 7303 O O . ASP D 1 52 ? -59.382 20.775 123.809 1.00 70.08 78 ASP D O 1
ATOM 7308 N N . VAL D 1 53 ? -57.770 22.315 123.438 1.00 68.26 79 VAL D N 1
ATOM 7309 C CA . VAL D 1 53 ? -56.789 21.352 122.958 1.00 68.23 79 VAL D CA 1
ATOM 7310 C C . VAL D 1 53 ? -56.394 20.378 124.063 1.00 67.91 79 VAL D C 1
ATOM 7311 O O . VAL D 1 53 ? -56.229 19.177 123.816 1.00 67.87 79 VAL D O 1
ATOM 7315 N N . CYS D 1 54 ? -56.275 20.862 125.301 1.00 70.14 80 CYS D N 1
ATOM 7316 C CA . CYS D 1 54 ? -55.734 20.050 126.385 1.00 69.87 80 CYS D CA 1
ATOM 7317 C C . CYS D 1 54 ? -56.781 19.212 127.109 1.00 70.41 80 CYS D C 1
ATOM 7318 O O . CYS D 1 54 ? -56.407 18.370 127.930 1.00 70.77 80 CYS D O 1
ATOM 7321 N N . ARG D 1 55 ? -58.070 19.424 126.847 1.00 73.31 81 ARG D N 1
ATOM 7322 C CA . ARG D 1 55 ? -59.105 18.544 127.382 1.00 73.77 81 ARG D CA 1
ATOM 7323 C C . ARG D 1 55 ? -59.558 17.487 126.386 1.00 74.34 81 ARG D C 1
ATOM 7324 O O . ARG D 1 55 ? -59.995 16.407 126.801 1.00 74.79 81 ARG D O 1
ATOM 7332 N N . GLY D 1 56 ? -59.451 17.771 125.088 1.00 74.29 82 GLY D N 1
ATOM 7333 C CA . GLY D 1 56 ? -59.724 16.786 124.061 1.00 74.52 82 GLY D CA 1
ATOM 7334 C C . GLY D 1 56 ? -58.461 16.190 123.479 1.00 74.52 82 GLY D C 1
ATOM 7335 O O . GLY D 1 56 ? -58.137 16.387 122.304 1.00 75.03 82 GLY D O 1
ATOM 7336 N N . ARG D 1 57 ? -57.743 15.456 124.316 1.00 70.90 83 ARG D N 1
ATOM 7337 C CA . ARG D 1 57 ? -56.374 15.052 124.034 1.00 70.86 83 ARG D CA 1
ATOM 7338 C C . ARG D 1 57 ? -56.335 13.858 123.081 1.00 71.18 83 ARG D C 1
ATOM 7339 O O . ARG D 1 57 ? -57.002 12.844 123.313 1.00 71.40 83 ARG D O 1
ATOM 7347 N N . TRP D 1 58 ? -55.543 13.978 122.016 1.00 62.74 84 TRP D N 1
ATOM 7348 C CA . TRP D 1 58 ? -55.274 12.888 121.089 1.00 62.86 84 TRP D CA 1
ATOM 7349 C C . TRP D 1 58 ? -53.899 12.308 121.392 1.00 62.89 84 TRP D C 1
ATOM 7350 O O . TRP D 1 58 ? -53.087 12.926 122.086 1.00 62.53 84 TRP D O 1
ATOM 7361 N N . HIS D 1 59 ? -53.643 11.105 120.880 1.00 60.64 85 HIS D N 1
ATOM 7362 C CA . HIS D 1 59 ? -52.368 10.466 121.178 1.00 60.49 85 HIS D CA 1
ATOM 7363 C C . HIS D 1 59 ? -51.226 11.279 120.591 1.00 60.33 85 HIS D C 1
ATOM 7364 O O . HIS D 1 59 ? -51.146 11.468 119.374 1.00 60.45 85 HIS D O 1
ATOM 7371 N N . GLY D 1 60 ? -50.338 11.747 121.457 1.00 56.40 86 GLY D N 1
ATOM 7372 C CA . GLY D 1 60 ? -49.184 12.521 121.047 1.00 56.33 86 GLY D CA 1
ATOM 7373 C C . GLY D 1 60 ? -49.142 13.918 121.600 1.00 55.85 86 GLY D C 1
ATOM 7374 O O . GLY D 1 60 ? -48.138 14.617 121.401 1.00 55.69 86 GLY D O 1
ATOM 7375 N N . ILE D 1 61 ? -50.185 14.366 122.285 1.00 55.49 87 ILE D N 1
ATOM 7376 C CA . ILE D 1 61 ? -50.157 15.640 122.979 1.00 55.85 87 ILE D CA 1
ATOM 7377 C C . ILE D 1 61 ? -50.418 15.393 124.456 1.00 56.00 87 ILE D C 1
ATOM 7378 O O . ILE D 1 61 ? -51.390 14.724 124.826 1.00 55.99 87 ILE D O 1
ATOM 7383 N N . GLU D 1 62 ? -49.521 15.893 125.288 1.00 58.28 88 GLU D N 1
ATOM 7384 C CA . GLU D 1 62 ? -49.665 15.845 126.727 1.00 58.18 88 GLU D CA 1
ATOM 7385 C C . GLU D 1 62 ? -49.748 17.263 127.271 1.00 58.07 88 GLU D C 1
ATOM 7386 O O . GLU D 1 62 ? -49.284 18.222 126.647 1.00 58.04 88 GLU D O 1
ATOM 7392 N N . CYS D 1 63 ? -50.346 17.385 128.450 1.00 65.57 89 CYS D N 1
ATOM 7393 C CA . CYS D 1 63 ? -50.542 18.679 129.076 1.00 65.44 89 CYS D CA 1
ATOM 7394 C C . CYS D 1 63 ? -50.352 18.534 130.576 1.00 65.31 89 CYS D C 1
ATOM 7395 O O . CYS D 1 63 ? -50.635 17.482 131.156 1.00 65.37 89 CYS D O 1
ATOM 7398 N N . MET D 1 64 ? -49.886 19.614 131.203 1.00 69.06 90 MET D N 1
ATOM 7399 C CA . MET D 1 64 ? -49.724 19.661 132.642 1.00 68.80 90 MET D CA 1
ATOM 7400 C C . MET D 1 64 ? -50.258 21.008 133.115 1.00 68.44 90 MET D C 1
ATOM 7401 O O . MET D 1 64 ? -49.870 22.056 132.566 1.00 68.32 90 MET D O 1
ATOM 7406 N N . PRO D 1 65 ? -51.150 21.018 134.101 1.00 71.68 91 PRO D N 1
ATOM 7407 C CA . PRO D 1 65 ? -51.616 22.289 134.661 1.00 71.66 91 PRO D CA 1
ATOM 7408 C C . PRO D 1 65 ? -50.655 22.808 135.718 1.00 71.49 91 PRO D C 1
ATOM 7409 O O . PRO D 1 65 ? -50.082 22.040 136.495 1.00 71.19 91 PRO D O 1
ATOM 7413 N N . ASP D 1 66 ? -50.486 24.127 135.743 1.00 77.51 92 ASP D N 1
ATOM 7414 C CA . ASP D 1 66 ? -49.673 24.774 136.761 1.00 77.57 92 ASP D CA 1
ATOM 7415 C C . ASP D 1 66 ? -50.557 25.080 137.972 1.00 77.73 92 ASP D C 1
ATOM 7416 O O . ASP D 1 66 ? -51.649 24.521 138.111 1.00 77.70 92 ASP D O 1
ATOM 7421 N N . GLN D 1 67 ? -50.091 25.955 138.866 1.00 86.03 93 GLN D N 1
ATOM 7422 C CA . GLN D 1 67 ? -50.795 26.205 140.119 1.00 86.09 93 GLN D CA 1
ATOM 7423 C C . GLN D 1 67 ? -52.144 26.887 139.924 1.00 86.02 93 GLN D C 1
ATOM 7424 O O . GLN D 1 67 ? -52.980 26.840 140.833 1.00 85.88 93 GLN D O 1
ATOM 7430 N N . ASP D 1 68 ? -52.380 27.517 138.774 1.00 82.47 94 ASP D N 1
ATOM 7431 C CA . ASP D 1 68 ? -53.584 28.308 138.553 1.00 82.44 94 ASP D CA 1
ATOM 7432 C C . ASP D 1 68 ? -54.642 27.564 137.748 1.00 82.38 94 ASP D C 1
ATOM 7433 O O . ASP D 1 68 ? -55.504 28.205 137.136 1.00 82.31 94 ASP D O 1
ATOM 7438 N N . ASN D 1 69 ? -54.603 26.229 137.745 1.00 78.71 95 ASN D N 1
ATOM 7439 C CA . ASN D 1 69 ? -55.540 25.415 136.967 1.00 78.79 95 ASN D CA 1
ATOM 7440 C C . ASN D 1 69 ? -55.491 25.787 135.485 1.00 78.79 95 ASN D C 1
ATOM 7441 O O . ASN D 1 69 ? -56.522 25.890 134.817 1.00 78.90 95 ASN D O 1
ATOM 7446 N N . VAL D 1 70 ? -54.280 25.979 134.967 1.00 75.35 96 VAL D N 1
ATOM 7447 C CA . VAL D 1 70 ? -54.057 26.375 133.580 1.00 75.50 96 VAL D CA 1
ATOM 7448 C C . VAL D 1 70 ? -53.168 25.326 132.929 1.00 75.49 96 VAL D C 1
ATOM 7449 O O . VAL D 1 70 ? -52.006 25.160 133.319 1.00 75.35 96 VAL D O 1
ATOM 7453 N N . TYR D 1 71 ? -53.709 24.633 131.932 1.00 71.87 97 TYR D N 1
ATOM 7454 C CA . TYR D 1 71 ? -52.974 23.583 131.243 1.00 71.85 97 TYR D CA 1
ATOM 7455 C C . TYR D 1 71 ? -51.941 24.175 130.292 1.00 71.77 97 TYR D C 1
ATOM 7456 O O . TYR D 1 71 ? -52.194 25.182 129.623 1.00 71.52 97 TYR D O 1
ATOM 7465 N N . HIS D 1 72 ? -50.772 23.541 130.235 1.00 65.72 98 HIS D N 1
ATOM 7466 C CA . HIS D 1 72 ? -49.751 23.869 129.252 1.00 65.78 98 HIS D CA 1
ATOM 7467 C C . HIS D 1 72 ? -49.357 22.609 128.499 1.00 65.95 98 HIS D C 1
ATOM 7468 O O . HIS D 1 72 ? -49.450 21.496 129.024 1.00 66.05 98 HIS D O 1
ATOM 7475 N N . VAL D 1 73 ? -48.914 22.799 127.263 1.00 57.68 99 VAL D N 1
ATOM 7476 C CA . VAL D 1 73 ? -48.578 21.692 126.379 1.00 57.19 99 VAL D CA 1
ATOM 7477 C C . VAL D 1 73 ? -47.143 21.264 126.655 1.00 56.99 99 VAL D C 1
ATOM 7478 O O . VAL D 1 73 ? -46.239 22.103 126.745 1.00 57.18 99 VAL D O 1
ATOM 7482 N N . VAL D 1 74 ? -46.934 19.955 126.785 1.00 54.78 100 VAL D N 1
ATOM 7483 C CA . VAL D 1 74 ? -45.659 19.423 127.260 1.00 54.75 100 VAL D CA 1
ATOM 7484 C C . VAL D 1 74 ? -45.051 18.387 126.324 1.00 54.85 100 VAL D C 1
ATOM 7485 O O . VAL D 1 74 ? -43.809 18.254 126.265 1.00 54.87 100 VAL D O 1
ATOM 7489 N N . SER D 1 75 ? -45.848 17.677 125.529 1.00 51.41 101 SER D N 1
ATOM 7490 C CA . SER D 1 75 ? -45.349 16.674 124.598 1.00 51.58 101 SER D CA 1
ATOM 7491 C C . SER D 1 75 ? -46.092 16.833 123.283 1.00 51.69 101 SER D C 1
ATOM 7492 O O . SER D 1 75 ? -47.324 16.897 123.274 1.00 51.73 101 SER D O 1
ATOM 7495 N N . LEU D 1 76 ? -45.345 16.922 122.182 1.00 48.89 102 LEU D N 1
ATOM 7496 C CA . LEU D 1 76 ? -45.936 17.060 120.855 1.00 49.03 102 LEU D CA 1
ATOM 7497 C C . LEU D 1 76 ? -45.270 16.068 119.913 1.00 49.28 102 LEU D C 1
ATOM 7498 O O . LEU D 1 76 ? -44.059 16.148 119.677 1.00 49.33 102 LEU D O 1
ATOM 7503 N N . SER D 1 77 ? -46.062 15.127 119.394 1.00 47.69 103 SER D N 1
ATOM 7504 C CA . SER D 1 77 ? -45.573 13.989 118.624 1.00 47.34 103 SER D CA 1
ATOM 7505 C C . SER D 1 77 ? -46.474 13.770 117.416 1.00 47.24 103 SER D C 1
ATOM 7506 O O . SER D 1 77 ? -47.691 13.965 117.498 1.00 47.40 103 SER D O 1
ATOM 7509 N N . PHE D 1 78 ? -45.866 13.363 116.292 1.00 49.97 104 PHE D N 1
ATOM 7510 C CA . PHE D 1 78 ? -46.614 13.153 115.058 1.00 49.89 104 PHE D CA 1
ATOM 7511 C C . PHE D 1 78 ? -46.186 11.924 114.267 1.00 49.57 104 PHE D C 1
ATOM 7512 O O . PHE D 1 78 ? -46.556 11.812 113.094 1.00 49.49 104 PHE D O 1
ATOM 7520 N N . GLY D 1 79 ? -45.492 10.989 114.833 1.00 55.38 105 GLY D N 1
ATOM 7521 C CA . GLY D 1 79 ? -45.143 9.886 113.978 1.00 55.30 105 GLY D CA 1
ATOM 7522 C C . GLY D 1 79 ? -45.929 8.629 114.215 1.00 55.40 105 GLY D C 1
ATOM 7523 O O . GLY D 1 79 ? -46.046 8.189 115.318 1.00 55.32 105 GLY D O 1
ATOM 7524 N N . ALA D 1 80 ? -46.447 8.021 113.174 1.00 64.63 106 ALA D N 1
ATOM 7525 C CA . ALA D 1 80 ? -47.172 6.808 113.394 1.00 64.33 106 ALA D CA 1
ATOM 7526 C C . ALA D 1 80 ? -46.152 5.724 113.377 1.00 64.15 106 ALA D C 1
ATOM 7527 O O . ALA D 1 80 ? -45.668 5.371 112.325 1.00 64.00 106 ALA D O 1
ATOM 7529 N N . LEU D 1 81 ? -45.841 5.162 114.542 1.00 65.99 107 LEU D N 1
ATOM 7530 C CA . LEU D 1 81 ? -44.895 4.043 114.653 1.00 66.03 107 LEU D CA 1
ATOM 7531 C C . LEU D 1 81 ? -45.489 2.852 113.933 1.00 66.41 107 LEU D C 1
ATOM 7532 O O . LEU D 1 81 ? -44.817 2.170 113.188 1.00 66.43 107 LEU D O 1
ATOM 7537 N N . SER D 1 82 ? -46.777 2.663 114.181 1.00 70.92 108 SER D N 1
ATOM 7538 C CA . SER D 1 82 ? -47.678 1.666 113.618 1.00 71.12 108 SER D CA 1
ATOM 7539 C C . SER D 1 82 ? -49.060 1.950 114.200 1.00 71.20 108 SER D C 1
ATOM 7540 O O . SER D 1 82 ? -49.275 2.950 114.863 1.00 70.91 108 SER D O 1
ATOM 7543 N N . ASP D 1 83 ? -49.941 0.993 113.983 1.00 74.72 109 ASP D N 1
ATOM 7544 C CA . ASP D 1 83 ? -51.332 1.075 114.374 1.00 75.02 109 ASP D CA 1
ATOM 7545 C C . ASP D 1 83 ? -51.750 1.058 115.832 1.00 74.66 109 ASP D C 1
ATOM 7546 O O . ASP D 1 83 ? -52.875 1.429 116.101 1.00 74.48 109 ASP D O 1
ATOM 7551 N N . ASP D 1 84 ? -50.927 0.614 116.770 1.00 70.29 110 ASP D N 1
ATOM 7552 C CA . ASP D 1 84 ? -51.426 0.640 118.137 1.00 69.87 110 ASP D CA 1
ATOM 7553 C C . ASP D 1 84 ? -50.866 1.779 118.878 1.00 69.42 110 ASP D C 1
ATOM 7554 O O . ASP D 1 84 ? -51.465 2.257 119.823 1.00 69.42 110 ASP D O 1
ATOM 7559 N N . THR D 1 85 ? -49.702 2.222 118.465 1.00 67.33 111 THR D N 1
ATOM 7560 C CA . THR D 1 85 ? -49.120 3.345 119.145 1.00 66.93 111 THR D CA 1
ATOM 7561 C C . THR D 1 85 ? -48.795 4.366 118.108 1.00 67.12 111 THR D C 1
ATOM 7562 O O . THR D 1 85 ? -47.664 4.758 117.969 1.00 67.28 111 THR D O 1
ATOM 7566 N N . ALA D 1 86 ? -49.837 4.778 117.397 1.00 65.08 112 ALA D N 1
ATOM 7567 C CA . ALA D 1 86 ? -49.755 5.728 116.315 1.00 65.17 112 ALA D CA 1
ATOM 7568 C C . ALA D 1 86 ? -50.358 7.082 116.613 1.00 64.89 112 ALA D C 1
ATOM 7569 O O . ALA D 1 86 ? -51.495 7.215 116.998 1.00 64.93 112 ALA D O 1
ATOM 7571 N N . PHE D 1 87 ? -49.518 8.064 116.349 1.00 56.70 113 PHE D N 1
ATOM 7572 C CA . PHE D 1 87 ? -49.620 9.480 116.542 1.00 56.54 113 PHE D CA 1
ATOM 7573 C C . PHE D 1 87 ? -50.286 10.037 115.265 1.00 56.72 113 PHE D C 1
ATOM 7574 O O . PHE D 1 87 ? -50.473 9.343 114.272 1.00 56.95 113 PHE D O 1
ATOM 7582 N N . PRO D 1 88 ? -50.667 11.302 115.277 1.00 56.39 114 PRO D N 1
ATOM 7583 C CA . PRO D 1 88 ? -51.266 11.845 114.071 1.00 56.53 114 PRO D CA 1
ATOM 7584 C C . PRO D 1 88 ? -50.249 11.832 112.974 1.00 56.52 114 PRO D C 1
ATOM 7585 O O . PRO D 1 88 ? -49.172 12.275 113.250 1.00 56.34 114 PRO D O 1
ATOM 7589 N N . THR D 1 89 ? -50.563 11.349 111.776 1.00 59.17 115 THR D N 1
ATOM 7590 C CA . THR D 1 89 ? -49.587 11.336 110.702 1.00 59.33 115 THR D CA 1
ATOM 7591 C C . THR D 1 89 ? -49.541 12.699 110.030 1.00 59.24 115 THR D C 1
ATOM 7592 O O . THR D 1 89 ? -50.336 13.598 110.321 1.00 59.44 115 THR D O 1
ATOM 7596 N N . CYS D 1 90 ? -48.575 12.860 109.138 1.00 64.37 116 CYS D N 1
ATOM 7597 C CA . CYS D 1 90 ? -48.431 14.110 108.422 1.00 64.36 116 CYS D CA 1
ATOM 7598 C C . CYS D 1 90 ? -48.695 13.894 106.938 1.00 64.51 116 CYS D C 1
ATOM 7599 O O . CYS D 1 90 ? -48.695 12.765 106.438 1.00 64.78 116 CYS D O 1
ATOM 7602 N N . ASP D 1 91 ? -48.917 14.990 106.235 1.00 71.78 117 ASP D N 1
ATOM 7603 C CA . ASP D 1 91 ? -49.117 14.917 104.797 1.00 72.66 117 ASP D CA 1
ATOM 7604 C C . ASP D 1 91 ? -47.780 14.643 104.116 1.00 72.49 117 ASP D C 1
ATOM 7605 O O . ASP D 1 91 ? -46.877 15.487 104.199 1.00 72.54 117 ASP D O 1
ATOM 7610 N N . PRO D 1 92 ? -47.593 13.492 103.462 1.00 75.42 118 PRO D N 1
ATOM 7611 C CA . PRO D 1 92 ? -46.305 13.234 102.798 1.00 75.47 118 PRO D CA 1
ATOM 7612 C C . PRO D 1 92 ? -45.987 14.261 101.733 1.00 75.55 118 PRO D C 1
ATOM 7613 O O . PRO D 1 92 ? -44.810 14.564 101.495 1.00 75.57 118 PRO D O 1
ATOM 7617 N N . GLN D 1 93 ? -47.010 14.799 101.076 1.00 83.75 119 GLN D N 1
ATOM 7618 C CA . GLN D 1 93 ? -46.841 15.749 99.989 1.00 84.17 119 GLN D CA 1
ATOM 7619 C C . GLN D 1 93 ? -46.898 17.205 100.450 1.00 84.14 119 GLN D C 1
ATOM 7620 O O . GLN D 1 93 ? -46.481 18.088 99.695 1.00 84.22 119 GLN D O 1
ATOM 7626 N N . ARG D 1 94 ? -47.333 17.485 101.685 1.00 78.37 120 ARG D N 1
ATOM 7627 C CA . ARG D 1 94 ? -47.577 18.877 102.057 1.00 78.07 120 ARG D CA 1
ATOM 7628 C C . ARG D 1 94 ? -46.968 19.374 103.366 1.00 77.60 120 ARG D C 1
ATOM 7629 O O . ARG D 1 94 ? -46.695 20.572 103.488 1.00 77.46 120 ARG D O 1
ATOM 7637 N N . SER D 1 95 ? -46.750 18.497 104.344 1.00 72.49 121 SER D N 1
ATOM 7638 C CA . SER D 1 95 ? -46.535 18.954 105.715 1.00 72.34 121 SER D CA 1
ATOM 7639 C C . SER D 1 95 ? -45.250 19.775 105.850 1.00 72.10 121 SER D C 1
ATOM 7640 O O . SER D 1 95 ? -44.435 19.875 104.931 1.00 72.20 121 SER D O 1
ATOM 7643 N N . TYR D 1 96 ? -45.097 20.396 107.019 1.00 62.96 122 TYR D N 1
ATOM 7644 C CA . TYR D 1 96 ? -43.880 21.115 107.374 1.00 62.90 122 TYR D CA 1
ATOM 7645 C C . TYR D 1 96 ? -43.883 21.282 108.887 1.00 62.86 122 TYR D C 1
ATOM 7646 O O . TYR D 1 96 ? -44.860 20.956 109.565 1.00 62.90 122 TYR D O 1
ATOM 7655 N N . VAL D 1 97 ? -42.778 21.805 109.410 1.00 58.14 123 VAL D N 1
ATOM 7656 C CA . VAL D 1 97 ? -42.616 22.040 110.842 1.00 58.32 123 VAL D CA 1
ATOM 7657 C C . VAL D 1 97 ? -42.874 23.514 111.125 1.00 58.74 123 VAL D C 1
ATOM 7658 O O . VAL D 1 97 ? -42.121 24.384 110.669 1.00 58.86 123 VAL D O 1
ATOM 7662 N N . SER D 1 98 ? -43.936 23.795 111.877 1.00 62.88 124 SER D N 1
ATOM 7663 C CA . SER D 1 98 ? -44.347 25.172 112.115 1.00 62.82 124 SER D CA 1
ATOM 7664 C C . SER D 1 98 ? -43.388 25.890 113.056 1.00 62.65 124 SER D C 1
ATOM 7665 O O . SER D 1 98 ? -42.894 25.313 114.029 1.00 62.63 124 SER D O 1
ATOM 7668 N N . GLU D 1 99 ? -43.124 27.166 112.752 1.00 63.97 125 GLU D N 1
ATOM 7669 C CA . GLU D 1 99 ? -42.407 28.031 113.686 1.00 63.91 125 GLU D CA 1
ATOM 7670 C C . GLU D 1 99 ? -43.124 28.136 115.027 1.00 63.43 125 GLU D C 1
ATOM 7671 O O . GLU D 1 99 ? -42.488 28.413 116.051 1.00 63.49 125 GLU D O 1
ATOM 7677 N N . SER D 1 100 ? -44.444 27.924 115.040 1.00 62.70 126 SER D N 1
ATOM 7678 C CA . SER D 1 100 ? -45.254 28.149 116.233 1.00 62.52 126 SER D CA 1
ATOM 7679 C C . SER D 1 100 ? -44.823 27.287 117.414 1.00 62.70 126 SER D C 1
ATOM 7680 O O . SER D 1 100 ? -45.208 27.584 118.552 1.00 62.54 126 SER D O 1
ATOM 7683 N N . LEU D 1 101 ? -44.052 26.221 117.168 1.00 58.47 127 LEU D N 1
ATOM 7684 C CA . LEU D 1 101 ? -43.459 25.452 118.259 1.00 58.35 127 LEU D CA 1
ATOM 7685 C C . LEU D 1 101 ? -42.761 26.352 119.268 1.00 58.72 127 LEU D C 1
ATOM 7686 O O . LEU D 1 101 ? -42.714 26.031 120.460 1.00 58.80 127 LEU D O 1
ATOM 7691 N N . THR D 1 102 ? -42.210 27.479 118.806 1.00 61.17 128 THR D N 1
ATOM 7692 C CA . THR D 1 102 ? -41.478 28.383 119.684 1.00 60.98 128 THR D CA 1
ATOM 7693 C C . THR D 1 102 ? -42.345 28.951 120.801 1.00 60.85 128 THR D C 1
ATOM 7694 O O . THR D 1 102 ? -41.804 29.476 121.780 1.00 60.93 128 THR D O 1
ATOM 7698 N N . ARG D 1 103 ? -43.670 28.860 120.686 1.00 62.51 129 ARG D N 1
ATOM 7699 C CA . ARG D 1 103 ? -44.570 29.442 121.672 1.00 62.07 129 ARG D CA 1
ATOM 7700 C C . ARG D 1 103 ? -45.031 28.446 122.727 1.00 62.03 129 ARG D C 1
ATOM 7701 O O . ARG D 1 103 ? -45.828 28.812 123.598 1.00 62.04 129 ARG D O 1
ATOM 7709 N N . LEU D 1 104 ? -44.554 27.203 122.673 1.00 58.58 130 LEU D N 1
ATOM 7710 C CA . LEU D 1 104 ? -44.805 26.226 123.732 1.00 58.54 130 LEU D CA 1
ATOM 7711 C C . LEU D 1 104 ? -43.680 26.342 124.757 1.00 58.47 130 LEU D C 1
ATOM 7712 O O . LEU D 1 104 ? -42.683 25.616 124.727 1.00 58.50 130 LEU D O 1
ATOM 7717 N N . LYS D 1 105 ? -43.853 27.289 125.683 1.00 59.57 131 LYS D N 1
ATOM 7718 C CA . LYS D 1 105 ? -42.828 27.600 126.673 1.00 59.56 131 LYS D CA 1
ATOM 7719 C C . LYS D 1 105 ? -42.520 26.432 127.601 1.00 59.50 131 LYS D C 1
ATOM 7720 O O . LYS D 1 105 ? -41.507 26.477 128.309 1.00 59.48 131 LYS D O 1
ATOM 7726 N N . HIS D 1 106 ? -43.355 25.393 127.614 1.00 60.89 132 HIS D N 1
ATOM 7727 C CA . HIS D 1 106 ? -43.171 24.253 128.503 1.00 60.96 132 HIS D CA 1
ATOM 7728 C C . HIS D 1 106 ? -43.021 22.939 127.746 1.00 61.16 132 HIS D C 1
ATOM 7729 O O . HIS D 1 106 ? -43.050 21.873 128.373 1.00 61.10 132 HIS D O 1
ATOM 7736 N N . LEU D 1 107 ? -42.882 22.983 126.420 1.00 53.32 133 LEU D N 1
ATOM 7737 C CA . LEU D 1 107 ? -42.722 21.766 125.632 1.00 53.18 133 LEU D CA 1
ATOM 7738 C C . LEU D 1 107 ? -41.520 20.968 126.120 1.00 53.11 133 LEU D C 1
ATOM 7739 O O . LEU D 1 107 ? -40.375 21.418 126.011 1.00 53.14 133 LEU D O 1
ATOM 7744 N N . LYS D 1 108 ? -41.787 19.779 126.655 1.00 49.81 134 LYS D N 1
ATOM 7745 C CA . LYS D 1 108 ? -40.751 18.918 127.208 1.00 49.87 134 LYS D CA 1
ATOM 7746 C C . LYS D 1 108 ? -40.287 17.840 126.244 1.00 50.09 134 LYS D C 1
ATOM 7747 O O . LYS D 1 108 ? -39.146 17.382 126.356 1.00 50.22 134 LYS D O 1
ATOM 7753 N N . ALA D 1 109 ? -41.128 17.430 125.296 1.00 46.38 135 ALA D N 1
ATOM 7754 C CA . ALA D 1 109 ? -40.722 16.397 124.353 1.00 45.99 135 ALA D CA 1
ATOM 7755 C C . ALA D 1 109 ? -41.354 16.644 122.991 1.00 45.86 135 ALA D C 1
ATOM 7756 O O . ALA D 1 109 ? -42.512 17.064 122.897 1.00 45.98 135 ALA D O 1
ATOM 7758 N N . LEU D 1 110 ? -40.589 16.349 121.940 1.00 44.67 136 LEU D N 1
ATOM 7759 C CA . LEU D 1 110 ? -41.011 16.590 120.567 1.00 44.55 136 LEU D CA 1
ATOM 7760 C C . LEU D 1 110 ? -40.590 15.395 119.729 1.00 44.18 136 LEU D C 1
ATOM 7761 O O . LEU D 1 110 ? -39.417 15.008 119.745 1.00 44.07 136 LEU D O 1
ATOM 7766 N N . PHE D 1 111 ? -41.539 14.813 119.000 1.00 44.23 137 PHE D N 1
ATOM 7767 C CA . PHE D 1 111 ? -41.330 13.507 118.388 1.00 43.90 137 PHE D CA 1
ATOM 7768 C C . PHE D 1 111 ? -41.891 13.524 116.975 1.00 43.77 137 PHE D C 1
ATOM 7769 O O . PHE D 1 111 ? -43.064 13.851 116.774 1.00 43.87 137 PHE D O 1
ATOM 7777 N N . PHE D 1 112 ? -41.042 13.194 116.002 1.00 46.44 138 PHE D N 1
ATOM 7778 C CA . PHE D 1 112 ? -41.432 13.047 114.605 1.00 46.29 138 PHE D CA 1
ATOM 7779 C C . PHE D 1 112 ? -40.846 11.748 114.071 1.00 45.99 138 PHE D C 1
ATOM 7780 O O . PHE D 1 112 ? -39.633 11.534 114.158 1.00 45.93 138 PHE D O 1
ATOM 7788 N N . TYR D 1 113 ? -41.699 10.890 113.514 1.00 54.21 139 TYR D N 1
ATOM 7789 C CA . TYR D 1 113 ? -41.282 9.576 113.034 1.00 54.26 139 TYR D CA 1
ATOM 7790 C C . TYR D 1 113 ? -41.998 9.279 111.729 1.00 54.04 139 TYR D C 1
ATOM 7791 O O . TYR D 1 113 ? -43.230 9.190 111.701 1.00 54.80 139 TYR D O 1
ATOM 7800 N N . ARG D 1 114 ? -41.227 9.126 110.651 1.00 60.60 140 ARG D N 1
ATOM 7801 C CA . ARG D 1 114 ? -41.775 8.863 109.319 1.00 61.25 140 ARG D CA 1
ATOM 7802 C C . ARG D 1 114 ? -42.780 9.942 108.903 1.00 61.31 140 ARG D C 1
ATOM 7803 O O . ARG D 1 114 ? -43.750 9.665 108.185 1.00 61.47 140 ARG D O 1
ATOM 7811 N N . CYS D 1 115 ? -42.551 11.175 109.357 1.00 65.32 141 CYS D N 1
ATOM 7812 C CA . CYS D 1 115 ? -43.300 12.347 108.922 1.00 65.42 141 CYS D CA 1
ATOM 7813 C C . CYS D 1 115 ? -42.397 13.222 108.064 1.00 65.72 141 CYS D C 1
ATOM 7814 O O . CYS D 1 115 ? -41.381 13.731 108.546 1.00 65.80 141 CYS D O 1
ATOM 7817 N N . LEU D 1 116 ? -42.765 13.378 106.797 1.00 75.12 142 LEU D N 1
ATOM 7818 C CA . LEU D 1 116 ? -41.945 14.071 105.815 1.00 75.39 142 LEU D CA 1
ATOM 7819 C C . LEU D 1 116 ? -42.368 15.540 105.756 1.00 75.64 142 LEU D C 1
ATOM 7820 O O . LEU D 1 116 ? -42.848 16.111 106.740 1.00 75.67 142 LEU D O 1
ATOM 7825 N N . GLY D 1 117 ? -42.138 16.174 104.607 1.00 80.05 143 GLY D N 1
ATOM 7826 C CA . GLY D 1 117 ? -42.549 17.536 104.340 1.00 80.03 143 GLY D CA 1
ATOM 7827 C C . GLY D 1 117 ? -42.779 17.680 102.852 1.00 80.08 143 GLY D C 1
ATOM 7828 O O . GLY D 1 117 ? -42.511 16.761 102.080 1.00 80.08 143 GLY D O 1
ATOM 7829 N N . ARG D 1 118 ? -43.301 18.843 102.453 1.00 81.44 144 ARG D N 1
ATOM 7830 C CA . ARG D 1 118 ? -43.503 19.105 101.028 1.00 81.66 144 ARG D CA 1
ATOM 7831 C C . ARG D 1 118 ? -42.239 18.807 100.245 1.00 81.91 144 ARG D C 1
ATOM 7832 O O . ARG D 1 118 ? -42.235 17.987 99.320 1.00 82.29 144 ARG D O 1
ATOM 7840 N N . ALA D 1 119 ? -41.148 19.447 100.637 1.00 79.97 145 ALA D N 1
ATOM 7841 C CA . ALA D 1 119 ? -39.828 19.215 100.088 1.00 80.05 145 ALA D CA 1
ATOM 7842 C C . ALA D 1 119 ? -38.942 18.888 101.278 1.00 79.90 145 ALA D C 1
ATOM 7843 O O . ALA D 1 119 ? -38.919 19.669 102.247 1.00 79.80 145 ALA D O 1
ATOM 7845 N N . PRO D 1 120 ? -38.286 17.720 101.299 1.00 69.81 146 PRO D N 1
ATOM 7846 C CA . PRO D 1 120 ? -37.308 17.433 102.352 1.00 69.67 146 PRO D CA 1
ATOM 7847 C C . PRO D 1 120 ? -36.495 18.666 102.694 1.00 69.52 146 PRO D C 1
ATOM 7848 O O . PRO D 1 120 ? -35.646 19.121 101.920 1.00 69.88 146 PRO D O 1
ATOM 7852 N N . GLN D 1 121 ? -36.751 19.191 103.880 1.00 61.75 147 GLN D N 1
ATOM 7853 C CA . GLN D 1 121 ? -36.274 20.494 104.283 1.00 61.71 147 GLN D CA 1
ATOM 7854 C C . GLN D 1 121 ? -35.054 20.324 105.174 1.00 61.46 147 GLN D C 1
ATOM 7855 O O . GLN D 1 121 ? -34.497 19.231 105.308 1.00 61.38 147 GLN D O 1
ATOM 7861 N N . ARG D 1 122 ? -34.634 21.414 105.795 1.00 58.33 148 ARG D N 1
ATOM 7862 C CA . ARG D 1 122 ? -33.564 21.344 106.766 1.00 58.21 148 ARG D CA 1
ATOM 7863 C C . ARG D 1 122 ? -34.177 21.144 108.147 1.00 57.75 148 ARG D C 1
ATOM 7864 O O . ARG D 1 122 ? -35.400 21.150 108.322 1.00 57.48 148 ARG D O 1
ATOM 7872 N N . ILE D 1 123 ? -33.320 20.968 109.145 1.00 50.43 149 ILE D N 1
ATOM 7873 C CA . ILE D 1 123 ? -33.776 20.966 110.529 1.00 50.37 149 ILE D CA 1
ATOM 7874 C C . ILE D 1 123 ? -33.933 22.434 110.905 1.00 50.40 149 ILE D C 1
ATOM 7875 O O . ILE D 1 123 ? -32.995 23.222 110.727 1.00 50.44 149 ILE D O 1
ATOM 7880 N N . PRO D 1 124 ? -35.117 22.858 111.334 1.00 49.05 150 PRO D N 1
ATOM 7881 C CA . PRO D 1 124 ? -35.331 24.280 111.625 1.00 49.44 150 PRO D CA 1
ATOM 7882 C C . PRO D 1 124 ? -34.380 24.799 112.694 1.00 49.70 150 PRO D C 1
ATOM 7883 O O . PRO D 1 124 ? -34.054 24.100 113.655 1.00 49.65 150 PRO D O 1
ATOM 7887 N N . ALA D 1 125 ? -33.928 26.044 112.512 1.00 49.58 151 ALA D N 1
ATOM 7888 C CA . ALA D 1 125 ? -33.056 26.655 113.507 1.00 49.88 151 ALA D CA 1
ATOM 7889 C C . ALA D 1 125 ? -33.823 27.092 114.749 1.00 50.19 151 ALA D C 1
ATOM 7890 O O . ALA D 1 125 ? -33.238 27.166 115.836 1.00 50.38 151 ALA D O 1
ATOM 7892 N N . PHE D 1 126 ? -35.124 27.370 114.622 1.00 56.38 152 PHE D N 1
ATOM 7893 C CA . PHE D 1 126 ? -35.877 27.896 115.757 1.00 56.18 152 PHE D CA 1
ATOM 7894 C C . PHE D 1 126 ? -36.163 26.854 116.832 1.00 56.09 152 PHE D C 1
ATOM 7895 O O . PHE D 1 126 ? -36.635 27.229 117.911 1.00 55.94 152 PHE D O 1
ATOM 7903 N N . LEU D 1 127 ? -35.886 25.570 116.577 1.00 51.98 153 LEU D N 1
ATOM 7904 C CA . LEU D 1 127 ? -35.946 24.568 117.639 1.00 51.87 153 LEU D CA 1
ATOM 7905 C C . LEU D 1 127 ? -35.046 24.918 118.819 1.00 52.14 153 LEU D C 1
ATOM 7906 O O . LEU D 1 127 ? -35.257 24.399 119.920 1.00 52.18 153 LEU D O 1
ATOM 7911 N N . GLY D 1 128 ? -34.039 25.766 118.612 1.00 51.77 154 GLY D N 1
ATOM 7912 C CA . GLY D 1 128 ? -33.245 26.250 119.729 1.00 52.11 154 GLY D CA 1
ATOM 7913 C C . GLY D 1 128 ? -34.055 27.070 120.716 1.00 52.51 154 GLY D C 1
ATOM 7914 O O . GLY D 1 128 ? -33.863 26.964 121.930 1.00 52.70 154 GLY D O 1
ATOM 7915 N N . ARG D 1 129 ? -34.955 27.920 120.208 1.00 62.49 155 ARG D N 1
ATOM 7916 C CA . ARG D 1 129 ? -35.601 28.943 121.026 1.00 62.17 155 ARG D CA 1
ATOM 7917 C C . ARG D 1 129 ? -36.399 28.381 122.200 1.00 62.11 155 ARG D C 1
ATOM 7918 O O . ARG D 1 129 ? -36.862 29.164 123.036 1.00 61.84 155 ARG D O 1
ATOM 7926 N N . LEU D 1 130 ? -36.576 27.063 122.289 1.00 54.74 156 LEU D N 1
ATOM 7927 C CA . LEU D 1 130 ? -37.232 26.466 123.448 1.00 54.82 156 LEU D CA 1
ATOM 7928 C C . LEU D 1 130 ? -36.231 25.670 124.284 1.00 55.03 156 LEU D C 1
ATOM 7929 O O . LEU D 1 130 ? -36.410 24.473 124.526 1.00 55.54 156 LEU D O 1
ATOM 7934 N N . GLY D 1 131 ? -35.192 26.355 124.766 1.00 54.79 157 GLY D N 1
ATOM 7935 C CA . GLY D 1 131 ? -34.049 25.657 125.336 1.00 54.73 157 GLY D CA 1
ATOM 7936 C C . GLY D 1 131 ? -34.328 25.038 126.693 1.00 54.66 157 GLY D C 1
ATOM 7937 O O . GLY D 1 131 ? -34.002 23.872 126.933 1.00 54.99 157 GLY D O 1
ATOM 7938 N N . SER D 1 132 ? -34.924 25.810 127.605 1.00 58.79 158 SER D N 1
ATOM 7939 C CA . SER D 1 132 ? -34.956 25.402 129.007 1.00 58.91 158 SER D CA 1
ATOM 7940 C C . SER D 1 132 ? -35.879 24.208 129.235 1.00 58.84 158 SER D C 1
ATOM 7941 O O . SER D 1 132 ? -35.582 23.340 130.064 1.00 58.87 158 SER D O 1
ATOM 7944 N N . SER D 1 133 ? -36.995 24.139 128.510 1.00 53.60 159 SER D N 1
ATOM 7945 C CA . SER D 1 133 ? -37.987 23.100 128.776 1.00 53.47 159 SER D CA 1
ATOM 7946 C C . SER D 1 133 ? -37.642 21.781 128.090 1.00 53.66 159 SER D C 1
ATOM 7947 O O . SER D 1 133 ? -37.718 20.714 128.712 1.00 53.69 159 SER D O 1
ATOM 7950 N N . LEU D 1 134 ? -37.283 21.832 126.806 1.00 48.55 160 LEU D N 1
ATOM 7951 C CA . LEU D 1 134 ? -37.139 20.623 125.999 1.00 48.08 160 LEU D CA 1
ATOM 7952 C C . LEU D 1 134 ? -36.120 19.661 126.595 1.00 47.95 160 LEU D C 1
ATOM 7953 O O . LEU D 1 134 ? -34.968 20.032 126.843 1.00 48.11 160 LEU D O 1
ATOM 7958 N N . GLN D 1 135 ? -36.552 18.417 126.823 1.00 45.37 161 GLN D N 1
ATOM 7959 C CA . GLN D 1 135 ? -35.673 17.376 127.340 1.00 45.23 161 GLN D CA 1
ATOM 7960 C C . GLN D 1 135 ? -35.680 16.115 126.480 1.00 44.79 161 GLN D C 1
ATOM 7961 O O . GLN D 1 135 ? -35.041 15.125 126.853 1.00 44.66 161 GLN D O 1
ATOM 7967 N N . THR D 1 136 ? -36.367 16.122 125.339 1.00 44.63 162 THR D N 1
ATOM 7968 C CA . THR D 1 136 ? -36.357 14.965 124.444 1.00 44.53 162 THR D CA 1
ATOM 7969 C C . THR D 1 136 ? -36.723 15.428 123.043 1.00 44.50 162 THR D C 1
ATOM 7970 O O . THR D 1 136 ? -37.823 15.955 122.829 1.00 44.48 162 THR D O 1
ATOM 7974 N N . LEU D 1 137 ? -35.815 15.222 122.088 1.00 43.66 163 LEU D N 1
ATOM 7975 C CA . LEU D 1 137 ? -36.013 15.661 120.709 1.00 43.65 163 LEU D CA 1
ATOM 7976 C C . LEU D 1 137 ? -35.723 14.494 119.776 1.00 43.59 163 LEU D C 1
ATOM 7977 O O . LEU D 1 137 ? -34.562 14.106 119.597 1.00 43.64 163 LEU D O 1
ATOM 7982 N N . VAL D 1 138 ? -36.779 13.924 119.200 1.00 45.51 164 VAL D N 1
ATOM 7983 C CA . VAL D 1 138 ? -36.673 12.815 118.261 1.00 45.67 164 VAL D CA 1
ATOM 7984 C C . VAL D 1 138 ? -37.148 13.299 116.897 1.00 45.72 164 VAL D C 1
ATOM 7985 O O . VAL D 1 138 ? -38.287 13.760 116.753 1.00 45.71 164 VAL D O 1
ATOM 7989 N N . LEU D 1 139 ? -36.275 13.178 115.894 1.00 44.40 165 LEU D N 1
ATOM 7990 C CA . LEU D 1 139 ? -36.594 13.478 114.499 1.00 44.29 165 LEU D CA 1
ATOM 7991 C C . LEU D 1 139 ? -36.093 12.303 113.657 1.00 44.01 165 LEU D C 1
ATOM 7992 O O . LEU D 1 139 ? -35.110 12.404 112.920 1.00 43.95 165 LEU D O 1
ATOM 7997 N N . ARG D 1 140 ? -36.792 11.180 113.781 1.00 46.66 166 ARG D N 1
ATOM 7998 C CA . ARG D 1 140 ? -36.371 9.898 113.233 1.00 46.70 166 ARG D CA 1
ATOM 7999 C C . ARG D 1 140 ? -37.022 9.657 111.878 1.00 46.78 166 ARG D C 1
ATOM 8000 O O . ARG D 1 140 ? -38.245 9.778 111.743 1.00 46.78 166 ARG D O 1
ATOM 8008 N N . GLU D 1 141 ? -36.204 9.301 110.888 1.00 50.11 167 GLU D N 1
ATOM 8009 C CA . GLU D 1 141 ? -36.669 8.860 109.572 1.00 50.19 167 GLU D CA 1
ATOM 8010 C C . GLU D 1 141 ? -37.621 9.881 108.946 1.00 50.25 167 GLU D C 1
ATOM 8011 O O . GLU D 1 141 ? -38.747 9.573 108.555 1.00 50.30 167 GLU D O 1
ATOM 8017 N N . ASN D 1 142 ? -37.138 11.117 108.845 1.00 52.56 168 ASN D N 1
ATOM 8018 C CA . ASN D 1 142 ? -37.929 12.213 108.306 1.00 52.61 168 ASN D CA 1
ATOM 8019 C C . ASN D 1 142 ? -37.448 12.686 106.944 1.00 53.16 168 ASN D C 1
ATOM 8020 O O . ASN D 1 142 ? -38.056 13.596 106.370 1.00 53.48 168 ASN D O 1
ATOM 8025 N N . GLY D 1 143 ? -36.384 12.097 106.406 1.00 52.18 169 GLY D N 1
ATOM 8026 C CA . GLY D 1 143 ? -35.854 12.580 105.148 1.00 52.55 169 GLY D CA 1
ATOM 8027 C C . GLY D 1 143 ? -35.229 13.952 105.223 1.00 52.64 169 GLY D C 1
ATOM 8028 O O . GLY D 1 143 ? -35.027 14.581 104.181 1.00 52.91 169 GLY D O 1
ATOM 8029 N N . PHE D 1 144 ? -34.929 14.436 106.428 1.00 51.61 170 PHE D N 1
ATOM 8030 C CA . PHE D 1 144 ? -34.397 15.781 106.605 1.00 51.49 170 PHE D CA 1
ATOM 8031 C C . PHE D 1 144 ? -33.106 15.972 105.824 1.00 51.71 170 PHE D C 1
ATOM 8032 O O . PHE D 1 144 ? -32.241 15.094 105.792 1.00 51.92 170 PHE D O 1
ATOM 8040 N N . LEU D 1 145 ? -32.985 17.138 105.200 1.00 51.99 171 LEU D N 1
ATOM 8041 C CA . LEU D 1 145 ? -31.850 17.492 104.366 1.00 51.97 171 LEU D CA 1
ATOM 8042 C C . LEU D 1 145 ? -30.893 18.424 105.099 1.00 52.21 171 LEU D C 1
ATOM 8043 O O . LEU D 1 145 ? -31.267 19.131 106.037 1.00 52.43 171 LEU D O 1
ATOM 8048 N N . GLY D 1 146 ? -29.638 18.408 104.656 1.00 51.10 172 GLY D N 1
ATOM 8049 C CA . GLY D 1 146 ? -28.681 19.424 105.030 1.00 51.18 172 GLY D CA 1
ATOM 8050 C C . GLY D 1 146 ? -28.035 19.190 106.379 1.00 51.01 172 GLY D C 1
ATOM 8051 O O . GLY D 1 146 ? -28.281 18.181 107.043 1.00 51.23 172 GLY D O 1
ATOM 8052 N N . PRO D 1 147 ? -27.226 20.143 106.826 1.00 50.56 173 PRO D N 1
ATOM 8053 C CA . PRO D 1 147 ? -26.421 19.955 108.038 1.00 50.51 173 PRO D CA 1
ATOM 8054 C C . PRO D 1 147 ? -27.274 20.075 109.297 1.00 50.26 173 PRO D C 1
ATOM 8055 O O . PRO D 1 147 ? -28.483 20.295 109.251 1.00 50.11 173 PRO D O 1
ATOM 8059 N N . ILE D 1 148 ? -26.624 19.910 110.445 1.00 49.14 174 ILE D N 1
ATOM 8060 C CA . ILE D 1 148 ? -27.268 20.040 111.741 1.00 49.31 174 ILE D CA 1
ATOM 8061 C C . ILE D 1 148 ? -27.179 21.501 112.165 1.00 49.68 174 ILE D C 1
ATOM 8062 O O . ILE D 1 148 ? -26.057 22.031 112.263 1.00 49.88 174 ILE D O 1
ATOM 8067 N N . PRO D 1 149 ? -28.305 22.201 112.359 1.00 52.45 175 PRO D N 1
ATOM 8068 C CA . PRO D 1 149 ? -28.264 23.541 112.956 1.00 52.55 175 PRO D CA 1
ATOM 8069 C C . PRO D 1 149 ? -27.381 23.596 114.187 1.00 52.65 175 PRO D C 1
ATOM 8070 O O . PRO D 1 149 ? -27.437 22.702 115.035 1.00 52.59 175 PRO D O 1
ATOM 8074 N N . ASP D 1 150 ? -26.569 24.646 114.296 1.00 53.61 176 ASP D N 1
ATOM 8075 C CA . ASP D 1 150 ? -25.674 24.764 115.438 1.00 53.59 176 ASP D CA 1
ATOM 8076 C C . ASP D 1 150 ? -26.456 25.064 116.713 1.00 53.36 176 ASP D C 1
ATOM 8077 O O . ASP D 1 150 ? -26.169 24.493 117.771 1.00 53.33 176 ASP D O 1
ATOM 8082 N N . GLU D 1 151 ? -27.486 25.910 116.618 1.00 52.34 177 GLU D N 1
ATOM 8083 C CA . GLU D 1 151 ? -28.280 26.316 117.776 1.00 52.11 177 GLU D CA 1
ATOM 8084 C C . GLU D 1 151 ? -29.071 25.177 118.413 1.00 52.10 177 GLU D C 1
ATOM 8085 O O . GLU D 1 151 ? -29.669 25.392 119.473 1.00 52.00 177 GLU D O 1
ATOM 8091 N N . LEU D 1 152 ? -29.084 23.979 117.819 1.00 51.11 178 LEU D N 1
ATOM 8092 C CA . LEU D 1 152 ? -29.548 22.806 118.556 1.00 50.91 178 LEU D CA 1
ATOM 8093 C C . LEU D 1 152 ? -28.750 22.589 119.837 1.00 51.11 178 LEU D C 1
ATOM 8094 O O . LEU D 1 152 ? -29.219 21.884 120.738 1.00 51.07 178 LEU D O 1
ATOM 8099 N N . GLY D 1 153 ? -27.554 23.175 119.933 1.00 50.35 179 GLY D N 1
ATOM 8100 C CA . GLY D 1 153 ? -26.796 23.116 121.168 1.00 50.61 179 GLY D CA 1
ATOM 8101 C C . GLY D 1 153 ? -27.389 23.963 122.275 1.00 51.00 179 GLY D C 1
ATOM 8102 O O . GLY D 1 153 ? -27.192 23.667 123.457 1.00 51.16 179 GLY D O 1
ATOM 8103 N N . ASN D 1 154 ? -28.103 25.035 121.918 1.00 53.05 180 ASN D N 1
ATOM 8104 C CA . ASN D 1 154 ? -28.687 25.900 122.937 1.00 52.87 180 ASN D CA 1
ATOM 8105 C C . ASN D 1 154 ? -29.730 25.167 123.772 1.00 53.02 180 ASN D C 1
ATOM 8106 O O . ASN D 1 154 ? -30.115 25.659 124.840 1.00 52.88 180 ASN D O 1
ATOM 8111 N N . LEU D 1 155 ? -30.178 23.995 123.323 1.00 50.74 181 LEU D N 1
ATOM 8112 C CA . LEU D 1 155 ? -30.998 23.104 124.133 1.00 50.62 181 LEU D CA 1
ATOM 8113 C C . LEU D 1 155 ? -30.139 22.464 125.219 1.00 50.72 181 LEU D C 1
ATOM 8114 O O . LEU D 1 155 ? -29.895 21.253 125.193 1.00 50.66 181 LEU D O 1
ATOM 8119 N N . THR D 1 156 ? -29.656 23.282 126.162 1.00 51.71 182 THR D N 1
ATOM 8120 C CA . THR D 1 156 ? -28.750 22.796 127.201 1.00 52.08 182 THR D CA 1
ATOM 8121 C C . THR D 1 156 ? -29.358 21.648 127.998 1.00 52.23 182 THR D C 1
ATOM 8122 O O . THR D 1 156 ? -28.647 20.721 128.402 1.00 52.50 182 THR D O 1
ATOM 8126 N N . ASN D 1 157 ? -30.667 21.688 128.228 1.00 50.18 183 ASN D N 1
ATOM 8127 C CA . ASN D 1 157 ? -31.316 20.794 129.175 1.00 50.29 183 ASN D CA 1
ATOM 8128 C C . ASN D 1 157 ? -31.768 19.488 128.532 1.00 50.91 183 ASN D C 1
ATOM 8129 O O . ASN D 1 157 ? -32.520 18.733 129.154 1.00 51.01 183 ASN D O 1
ATOM 8134 N N . LEU D 1 158 ? -31.329 19.216 127.304 1.00 46.78 184 LEU D N 1
ATOM 8135 C CA . LEU D 1 158 ? -31.735 18.017 126.584 1.00 46.62 184 LEU D CA 1
ATOM 8136 C C . LEU D 1 158 ? -31.208 16.765 127.274 1.00 46.64 184 LEU D C 1
ATOM 8137 O O . LEU D 1 158 ? -30.056 16.718 127.715 1.00 46.80 184 LEU D O 1
ATOM 8142 N N . LYS D 1 159 ? -32.060 15.741 127.358 1.00 44.60 185 LYS D N 1
ATOM 8143 C CA . LYS D 1 159 ? -31.669 14.442 127.894 1.00 44.45 185 LYS D CA 1
ATOM 8144 C C . LYS D 1 159 ? -31.578 13.346 126.844 1.00 44.05 185 LYS D C 1
ATOM 8145 O O . LYS D 1 159 ? -30.817 12.399 127.031 1.00 43.95 185 LYS D O 1
ATOM 8151 N N . VAL D 1 160 ? -32.317 13.456 125.740 1.00 43.85 186 VAL D N 1
ATOM 8152 C CA . VAL D 1 160 ? -32.391 12.411 124.721 1.00 43.90 186 VAL D CA 1
ATOM 8153 C C . VAL D 1 160 ? -32.477 13.092 123.362 1.00 43.91 186 VAL D C 1
ATOM 8154 O O . VAL D 1 160 ? -33.444 13.815 123.087 1.00 43.78 186 VAL D O 1
ATOM 8158 N N . LEU D 1 161 ? -31.470 12.871 122.518 1.00 40.86 187 LEU D N 1
ATOM 8159 C CA . LEU D 1 161 ? -31.419 13.456 121.184 1.00 40.77 187 LEU D CA 1
ATOM 8160 C C . LEU D 1 161 ? -31.314 12.341 120.156 1.00 40.43 187 LEU D C 1
ATOM 8161 O O . LEU D 1 161 ? -30.382 11.525 120.201 1.00 40.36 187 LEU D O 1
ATOM 8166 N N . ASP D 1 162 ? -32.266 12.315 119.226 1.00 42.92 188 ASP D N 1
ATOM 8167 C CA . ASP D 1 162 ? -32.317 11.286 118.197 1.00 43.02 188 ASP D CA 1
ATOM 8168 C C . ASP D 1 162 ? -32.572 11.954 116.853 1.00 43.09 188 ASP D C 1
ATOM 8169 O O . ASP D 1 162 ? -33.566 12.666 116.691 1.00 43.01 188 ASP D O 1
ATOM 8174 N N . LEU D 1 163 ? -31.672 11.721 115.896 1.00 39.79 189 LEU D N 1
ATOM 8175 C CA . LEU D 1 163 ? -31.814 12.167 114.513 1.00 39.78 189 LEU D CA 1
ATOM 8176 C C . LEU D 1 163 ? -31.533 11.011 113.556 1.00 39.77 189 LEU D C 1
ATOM 8177 O O . LEU D 1 163 ? -31.038 11.213 112.443 1.00 39.83 189 LEU D O 1
ATOM 8182 N N . HIS D 1 164 ? -31.834 9.793 114.003 1.00 43.44 190 HIS D N 1
ATOM 8183 C CA . HIS D 1 164 ? -31.532 8.575 113.261 1.00 43.55 190 HIS D CA 1
ATOM 8184 C C . HIS D 1 164 ? -32.201 8.555 111.889 1.00 43.54 190 HIS D C 1
ATOM 8185 O O . HIS D 1 164 ? -33.359 8.953 111.734 1.00 43.78 190 HIS D O 1
ATOM 8192 N N . LYS D 1 165 ? -31.440 8.098 110.889 1.00 45.94 191 LYS D N 1
ATOM 8193 C CA . LYS D 1 165 ? -31.938 7.819 109.536 1.00 46.03 191 LYS D CA 1
ATOM 8194 C C . LYS D 1 165 ? -32.480 9.066 108.840 1.00 46.23 191 LYS D C 1
ATOM 8195 O O . LYS D 1 165 ? -33.553 9.041 108.232 1.00 46.40 191 LYS D O 1
ATOM 8201 N N . ASN D 1 166 ? -31.763 10.174 108.957 1.00 48.32 192 ASN D N 1
ATOM 8202 C CA . ASN D 1 166 ? -32.072 11.319 108.123 1.00 48.53 192 ASN D CA 1
ATOM 8203 C C . ASN D 1 166 ? -31.057 11.388 106.976 1.00 48.71 192 ASN D C 1
ATOM 8204 O O . ASN D 1 166 ? -30.387 10.397 106.656 1.00 48.75 192 ASN D O 1
ATOM 8209 N N . HIS D 1 167 ? -30.934 12.556 106.350 1.00 50.66 193 HIS D N 1
ATOM 8210 C CA . HIS D 1 167 ? -29.976 12.777 105.274 1.00 50.77 193 HIS D CA 1
ATOM 8211 C C . HIS D 1 167 ? -28.993 13.883 105.638 1.00 50.92 193 HIS D C 1
ATOM 8212 O O . HIS D 1 167 ? -28.539 14.621 104.772 1.00 51.05 193 HIS D O 1
ATOM 8219 N N . LEU D 1 168 ? -28.738 14.079 106.927 1.00 49.96 194 LEU D N 1
ATOM 8220 C CA . LEU D 1 168 ? -27.858 15.164 107.335 1.00 50.06 194 LEU D CA 1
ATOM 8221 C C . LEU D 1 168 ? -26.430 14.913 106.856 1.00 50.24 194 LEU D C 1
ATOM 8222 O O . LEU D 1 168 ? -26.006 13.775 106.639 1.00 50.31 194 LEU D O 1
ATOM 8227 N N . ASN D 1 169 ? -25.686 16.004 106.700 1.00 53.16 195 ASN D N 1
ATOM 8228 C CA . ASN D 1 169 ? -24.278 15.959 106.327 1.00 53.24 195 ASN D CA 1
ATOM 8229 C C . ASN D 1 169 ? -23.570 17.072 107.090 1.00 53.23 195 ASN D C 1
ATOM 8230 O O . ASN D 1 169 ? -24.111 17.635 108.047 1.00 53.02 195 ASN D O 1
ATOM 8235 N N . GLY D 1 170 ? -22.358 17.400 106.665 1.00 49.33 196 GLY D N 1
ATOM 8236 C CA . GLY D 1 170 ? -21.568 18.366 107.393 1.00 49.65 196 GLY D CA 1
ATOM 8237 C C . GLY D 1 170 ? -21.138 17.849 108.759 1.00 49.78 196 GLY D C 1
ATOM 8238 O O . GLY D 1 170 ? -21.301 16.681 109.112 1.00 49.61 196 GLY D O 1
ATOM 8239 N N . SER D 1 171 ? -20.562 18.768 109.529 1.00 51.31 197 SER D N 1
ATOM 8240 C CA . SER D 1 171 ? -19.956 18.434 110.807 1.00 51.02 197 SER D CA 1
ATOM 8241 C C . SER D 1 171 ? -21.018 18.107 111.856 1.00 50.81 197 SER D C 1
ATOM 8242 O O . SER D 1 171 ? -22.219 18.328 111.671 1.00 50.75 197 SER D O 1
ATOM 8245 N N . ILE D 1 172 ? -20.551 17.571 112.980 1.00 47.06 198 ILE D N 1
ATOM 8246 C CA . ILE D 1 172 ? -21.334 17.504 114.204 1.00 47.14 198 ILE D CA 1
ATOM 8247 C C . ILE D 1 172 ? -21.002 18.752 115.032 1.00 47.54 198 ILE D C 1
ATOM 8248 O O . ILE D 1 172 ? -19.820 18.960 115.349 1.00 47.78 198 ILE D O 1
ATOM 8253 N N . PRO D 1 173 ? -21.982 19.590 115.356 1.00 48.57 199 PRO D N 1
ATOM 8254 C CA . PRO D 1 173 ? -21.675 20.858 116.031 1.00 48.98 199 PRO D CA 1
ATOM 8255 C C . PRO D 1 173 ? -20.917 20.630 117.331 1.00 49.24 199 PRO D C 1
ATOM 8256 O O . PRO D 1 173 ? -21.164 19.663 118.055 1.00 49.13 199 PRO D O 1
ATOM 8260 N N . LEU D 1 174 ? -19.979 21.537 117.618 1.00 56.30 200 LEU D N 1
ATOM 8261 C CA . LEU D 1 174 ? -19.314 21.528 118.918 1.00 55.97 200 LEU D CA 1
ATOM 8262 C C . LEU D 1 174 ? -20.284 21.854 120.046 1.00 55.64 200 LEU D C 1
ATOM 8263 O O . LEU D 1 174 ? -20.074 21.426 121.184 1.00 55.63 200 LEU D O 1
ATOM 8268 N N . SER D 1 175 ? -21.331 22.630 119.762 1.00 54.47 201 SER D N 1
ATOM 8269 C CA . SER D 1 175 ? -22.340 22.993 120.752 1.00 54.41 201 SER D CA 1
ATOM 8270 C C . SER D 1 175 ? -22.925 21.771 121.456 1.00 54.37 201 SER D C 1
ATOM 8271 O O . SER D 1 175 ? -23.594 21.897 122.486 1.00 54.18 201 SER D O 1
ATOM 8274 N N . PHE D 1 176 ? -22.679 20.580 120.906 1.00 49.82 202 PHE D N 1
ATOM 8275 C CA . PHE D 1 176 ? -23.198 19.362 121.512 1.00 49.60 202 PHE D CA 1
ATOM 8276 C C . PHE D 1 176 ? -22.521 19.057 122.845 1.00 49.86 202 PHE D C 1
ATOM 8277 O O . PHE D 1 176 ? -23.119 18.386 123.694 1.00 49.81 202 PHE D O 1
ATOM 8285 N N . ASN D 1 177 ? -21.274 19.534 123.058 1.00 56.21 203 ASN D N 1
ATOM 8286 C CA . ASN D 1 177 ? -20.766 19.372 124.427 1.00 56.24 203 ASN D CA 1
ATOM 8287 C C . ASN D 1 177 ? -21.402 20.358 125.416 1.00 55.92 203 ASN D C 1
ATOM 8288 O O . ASN D 1 177 ? -20.967 20.415 126.576 1.00 55.95 203 ASN D O 1
ATOM 8293 N N . ARG D 1 178 ? -22.393 21.138 124.995 1.00 55.18 204 ARG D N 1
ATOM 8294 C CA . ARG D 1 178 ? -23.183 21.959 125.900 1.00 54.94 204 ARG D CA 1
ATOM 8295 C C . ARG D 1 178 ? -24.326 21.171 126.532 1.00 54.78 204 ARG D C 1
ATOM 8296 O O . ARG D 1 178 ? -25.102 21.740 127.309 1.00 54.57 204 ARG D O 1
ATOM 8304 N N . PHE D 1 179 ? -24.444 19.880 126.214 1.00 48.57 205 PHE D N 1
ATOM 8305 C CA . PHE D 1 179 ? -25.458 19.005 126.805 1.00 48.37 205 PHE D CA 1
ATOM 8306 C C . PHE D 1 179 ? -24.886 18.333 128.055 1.00 48.53 205 PHE D C 1
ATOM 8307 O O . PHE D 1 179 ? -24.570 17.143 128.073 1.00 48.30 205 PHE D O 1
ATOM 8315 N N . SER D 1 180 ? -24.758 19.126 129.122 1.00 49.40 206 SER D N 1
ATOM 8316 C CA . SER D 1 180 ? -24.183 18.608 130.360 1.00 49.60 206 SER D CA 1
ATOM 8317 C C . SER D 1 180 ? -24.967 17.425 130.921 1.00 49.57 206 SER D C 1
ATOM 8318 O O . SER D 1 180 ? -24.405 16.628 131.681 1.00 49.78 206 SER D O 1
ATOM 8321 N N . GLY D 1 181 ? -26.244 17.290 130.560 1.00 46.93 207 GLY D N 1
ATOM 8322 C CA . GLY D 1 181 ? -27.104 16.252 131.093 1.00 46.78 207 GLY D CA 1
ATOM 8323 C C . GLY D 1 181 ? -27.610 15.216 130.111 1.00 46.58 207 GLY D C 1
ATOM 8324 O O . GLY D 1 181 ? -28.521 14.460 130.455 1.00 46.44 207 GLY D O 1
ATOM 8325 N N . LEU D 1 182 ? -27.065 15.166 128.895 1.00 45.54 208 LEU D N 1
ATOM 8326 C CA . LEU D 1 182 ? -27.549 14.232 127.885 1.00 45.50 208 LEU D CA 1
ATOM 8327 C C . LEU D 1 182 ? -27.425 12.787 128.361 1.00 45.62 208 LEU D C 1
ATOM 8328 O O . LEU D 1 182 ? -26.489 12.421 129.076 1.00 45.83 208 LEU D O 1
ATOM 8333 N N . ARG D 1 183 ? -28.390 11.961 127.954 1.00 46.72 209 ARG D N 1
ATOM 8334 C CA . ARG D 1 183 ? -28.419 10.541 128.285 1.00 46.81 209 ARG D CA 1
ATOM 8335 C C . ARG D 1 183 ? -28.253 9.650 127.064 1.00 46.89 209 ARG D C 1
ATOM 8336 O O . ARG D 1 183 ? -27.408 8.750 127.063 1.00 47.11 209 ARG D O 1
ATOM 8344 N N . SER D 1 184 ? -29.044 9.878 126.018 1.00 44.95 210 SER D N 1
ATOM 8345 C CA . SER D 1 184 ? -29.021 9.069 124.808 1.00 44.88 210 SER D CA 1
ATOM 8346 C C . SER D 1 184 ? -28.778 9.968 123.607 1.00 44.87 210 SER D C 1
ATOM 8347 O O . SER D 1 184 ? -29.446 10.997 123.454 1.00 44.78 210 SER D O 1
ATOM 8350 N N . LEU D 1 185 ? -27.837 9.575 122.749 1.00 42.07 211 LEU D N 1
ATOM 8351 C CA . LEU D 1 185 ? -27.532 10.344 121.544 1.00 42.03 211 LEU D CA 1
ATOM 8352 C C . LEU D 1 185 ? -27.421 9.384 120.366 1.00 41.73 211 LEU D C 1
ATOM 8353 O O . LEU D 1 185 ? -26.483 8.579 120.301 1.00 41.70 211 LEU D O 1
ATOM 8358 N N . ASP D 1 186 ? -28.374 9.473 119.436 1.00 42.94 212 ASP D N 1
ATOM 8359 C CA . ASP D 1 186 ? -28.450 8.544 118.312 1.00 42.88 212 ASP D CA 1
ATOM 8360 C C . ASP D 1 186 ? -28.479 9.354 117.022 1.00 42.86 212 ASP D C 1
ATOM 8361 O O . ASP D 1 186 ? -29.456 10.059 116.747 1.00 42.75 212 ASP D O 1
ATOM 8366 N N . LEU D 1 187 ? -27.404 9.250 116.236 1.00 41.69 213 LEU D N 1
ATOM 8367 C CA . LEU D 1 187 ? -27.246 9.993 114.989 1.00 41.64 213 LEU D CA 1
ATOM 8368 C C . LEU D 1 187 ? -27.101 9.066 113.784 1.00 41.39 213 LEU D C 1
ATOM 8369 O O . LEU D 1 187 ? -26.608 9.487 112.733 1.00 41.36 213 LEU D O 1
ATOM 8374 N N . SER D 1 188 ? -27.512 7.809 113.932 1.00 44.24 214 SER D N 1
ATOM 8375 C CA . SER D 1 188 ? -27.315 6.768 112.932 1.00 44.19 214 SER D CA 1
ATOM 8376 C C . SER D 1 188 ? -27.968 7.112 111.598 1.00 44.08 214 SER D C 1
ATOM 8377 O O . SER D 1 188 ? -28.899 7.915 111.512 1.00 44.04 214 SER D O 1
ATOM 8380 N N . GLY D 1 189 ? -27.446 6.492 110.542 1.00 48.67 215 GLY D N 1
ATOM 8381 C CA . GLY D 1 189 ? -28.105 6.509 109.255 1.00 48.58 215 GLY D CA 1
ATOM 8382 C C . GLY D 1 189 ? -27.950 7.808 108.509 1.00 49.02 215 GLY D C 1
ATOM 8383 O O . GLY D 1 189 ? -28.806 8.150 107.689 1.00 49.15 215 GLY D O 1
ATOM 8384 N N . ASN D 1 190 ? -26.883 8.548 108.766 1.00 50.53 216 ASN D N 1
ATOM 8385 C CA . ASN D 1 190 ? -26.714 9.858 108.168 1.00 50.69 216 ASN D CA 1
ATOM 8386 C C . ASN D 1 190 ? -25.469 9.865 107.290 1.00 50.91 216 ASN D C 1
ATOM 8387 O O . ASN D 1 190 ? -24.762 8.864 107.154 1.00 50.93 216 ASN D O 1
ATOM 8392 N N . ARG D 1 191 ? -25.234 11.014 106.663 1.00 55.02 217 ARG D N 1
ATOM 8393 C CA . ARG D 1 191 ? -24.023 11.283 105.904 1.00 55.17 217 ARG D CA 1
ATOM 8394 C C . ARG D 1 191 ? -23.057 12.180 106.661 1.00 55.36 217 ARG D C 1
ATOM 8395 O O . ARG D 1 191 ? -22.241 12.870 106.041 1.00 55.97 217 ARG D O 1
ATOM 8403 N N . LEU D 1 192 ? -23.148 12.180 107.988 1.00 51.28 218 LEU D N 1
ATOM 8404 C CA . LEU D 1 192 ? -22.358 13.064 108.830 1.00 51.38 218 LEU D CA 1
ATOM 8405 C C . LEU D 1 192 ? -20.870 12.924 108.533 1.00 51.62 218 LEU D C 1
ATOM 8406 O O . LEU D 1 192 ? -20.335 11.814 108.463 1.00 51.71 218 LEU D O 1
ATOM 8411 N N . THR D 1 193 ? -20.211 14.058 108.345 1.00 53.33 219 THR D N 1
ATOM 8412 C CA . THR D 1 193 ? -18.807 14.117 107.974 1.00 53.59 219 THR D CA 1
ATOM 8413 C C . THR D 1 193 ? -18.010 14.749 109.110 1.00 53.74 219 THR D C 1
ATOM 8414 O O . THR D 1 193 ? -18.565 15.192 110.118 1.00 53.65 219 THR D O 1
ATOM 8418 N N . GLY D 1 194 ? -16.693 14.805 108.933 1.00 54.80 220 GLY D N 1
ATOM 8419 C CA . GLY D 1 194 ? -15.840 15.337 109.975 1.00 54.73 220 GLY D CA 1
ATOM 8420 C C . GLY D 1 194 ? -15.425 14.276 110.971 1.00 54.98 220 GLY D C 1
ATOM 8421 O O . GLY D 1 194 ? -15.328 13.095 110.622 1.00 55.09 220 GLY D O 1
ATOM 8422 N N . SER D 1 195 ? -15.171 14.680 112.210 1.00 58.28 221 SER D N 1
ATOM 8423 C CA . SER D 1 195 ? -14.635 13.797 113.232 1.00 58.47 221 SER D CA 1
ATOM 8424 C C . SER D 1 195 ? -15.617 13.670 114.391 1.00 58.16 221 SER D C 1
ATOM 8425 O O . SER D 1 195 ? -16.586 14.424 114.512 1.00 57.86 221 SER D O 1
ATOM 8428 N N . ILE D 1 196 ? -15.344 12.688 115.239 1.00 56.79 222 ILE D N 1
ATOM 8429 C CA . ILE D 1 196 ? -16.200 12.373 116.389 1.00 56.83 222 ILE D CA 1
ATOM 8430 C C . ILE D 1 196 ? -16.042 13.463 117.442 1.00 56.91 222 ILE D C 1
ATOM 8431 O O . ILE D 1 196 ? -14.923 13.976 117.631 1.00 57.22 222 ILE D O 1
ATOM 8436 N N . PRO D 1 197 ? -17.112 13.865 118.132 1.00 54.95 223 PRO D N 1
ATOM 8437 C CA . PRO D 1 197 ? -17.007 14.990 119.069 1.00 54.52 223 PRO D CA 1
ATOM 8438 C C . PRO D 1 197 ? -16.028 14.718 120.203 1.00 54.71 223 PRO D C 1
ATOM 8439 O O . PRO D 1 197 ? -15.798 13.572 120.601 1.00 54.87 223 PRO D O 1
ATOM 8443 N N . GLY D 1 198 ? -15.448 15.802 120.718 1.00 56.86 224 GLY D N 1
ATOM 8444 C CA . GLY D 1 198 ? -14.568 15.752 121.870 1.00 56.24 224 GLY D CA 1
ATOM 8445 C C . GLY D 1 198 ? -15.335 15.741 123.178 1.00 56.33 224 GLY D C 1
ATOM 8446 O O . GLY D 1 198 ? -14.838 16.213 124.206 1.00 56.34 224 GLY D O 1
ATOM 8447 N N . PHE D 1 199 ? -16.570 15.241 123.124 1.00 53.66 225 PHE D N 1
ATOM 8448 C CA . PHE D 1 199 ? -17.469 15.070 124.262 1.00 53.70 225 PHE D CA 1
ATOM 8449 C C . PHE D 1 199 ? -16.789 14.713 125.576 1.00 53.83 225 PHE D C 1
ATOM 8450 O O . PHE D 1 199 ? -16.006 13.763 125.642 1.00 54.32 225 PHE D O 1
ATOM 8458 N N . VAL D 1 200 ? -17.123 15.444 126.635 1.00 50.66 226 VAL D N 1
ATOM 8459 C CA . VAL D 1 200 ? -16.985 14.931 127.992 1.00 50.87 226 VAL D CA 1
ATOM 8460 C C . VAL D 1 200 ? -18.357 15.088 128.633 1.00 50.79 226 VAL D C 1
ATOM 8461 O O . VAL D 1 200 ? -18.622 16.060 129.350 1.00 51.10 226 VAL D O 1
ATOM 8465 N N . LEU D 1 201 ? -19.246 14.136 128.353 1.00 48.44 227 LEU D N 1
ATOM 8466 C CA . LEU D 1 201 ? -20.648 14.227 128.744 1.00 48.32 227 LEU D CA 1
ATOM 8467 C C . LEU D 1 201 ? -20.899 13.203 129.841 1.00 48.31 227 LEU D C 1
ATOM 8468 O O . LEU D 1 201 ? -21.080 12.011 129.546 1.00 48.01 227 LEU D O 1
ATOM 8473 N N . PRO D 1 202 ? -20.888 13.607 131.115 1.00 47.91 228 PRO D N 1
ATOM 8474 C CA . PRO D 1 202 ? -20.819 12.613 132.202 1.00 47.97 228 PRO D CA 1
ATOM 8475 C C . PRO D 1 202 ? -21.964 11.615 132.214 1.00 47.60 228 PRO D C 1
ATOM 8476 O O . PRO D 1 202 ? -21.739 10.431 132.492 1.00 47.49 228 PRO D O 1
ATOM 8480 N N . ALA D 1 203 ? -23.185 12.054 131.919 1.00 45.21 229 ALA D N 1
ATOM 8481 C CA . ALA D 1 203 ? -24.364 11.213 132.069 1.00 44.92 229 ALA D CA 1
ATOM 8482 C C . ALA D 1 203 ? -24.656 10.343 130.853 1.00 44.48 229 ALA D C 1
ATOM 8483 O O . ALA D 1 203 ? -25.589 9.536 130.907 1.00 44.24 229 ALA D O 1
ATOM 8485 N N . LEU D 1 204 ? -23.900 10.491 129.766 1.00 45.06 230 LEU D N 1
ATOM 8486 C CA . LEU D 1 204 ? -24.268 9.851 128.508 1.00 44.66 230 LEU D CA 1
ATOM 8487 C C . LEU D 1 204 ? -24.213 8.333 128.634 1.00 44.46 230 LEU D C 1
ATOM 8488 O O . LEU D 1 204 ? -23.213 7.766 129.085 1.00 44.60 230 LEU D O 1
ATOM 8493 N N . SER D 1 205 ? -25.300 7.677 128.223 1.00 44.24 231 SER D N 1
ATOM 8494 C CA . SER D 1 205 ? -25.446 6.230 128.336 1.00 44.05 231 SER D CA 1
ATOM 8495 C C . SER D 1 205 ? -25.185 5.527 127.008 1.00 43.77 231 SER D C 1
ATOM 8496 O O . SER D 1 205 ? -24.240 4.740 126.893 1.00 43.79 231 SER D O 1
ATOM 8499 N N . VAL D 1 206 ? -26.010 5.795 125.998 1.00 44.14 232 VAL D N 1
ATOM 8500 C CA . VAL D 1 206 ? -25.865 5.191 124.678 1.00 44.17 232 VAL D CA 1
ATOM 8501 C C . VAL D 1 206 ? -25.426 6.257 123.680 1.00 44.17 232 VAL D C 1
ATOM 8502 O O . VAL D 1 206 ? -26.078 7.303 123.536 1.00 43.95 232 VAL D O 1
ATOM 8506 N N . LEU D 1 207 ? -24.321 5.982 122.988 1.00 41.20 233 LEU D N 1
ATOM 8507 C CA . LEU D 1 207 ? -23.782 6.844 121.942 1.00 41.21 233 LEU D CA 1
ATOM 8508 C C . LEU D 1 207 ? -23.737 6.028 120.656 1.00 40.93 233 LEU D C 1
ATOM 8509 O O . LEU D 1 207 ? -22.928 5.095 120.521 1.00 40.92 233 LEU D O 1
ATOM 8514 N N . ASP D 1 208 ? -24.629 6.358 119.725 1.00 43.93 234 ASP D N 1
ATOM 8515 C CA . ASP D 1 208 ? -24.745 5.628 118.469 1.00 43.91 234 ASP D CA 1
ATOM 8516 C C . ASP D 1 208 ? -24.512 6.605 117.324 1.00 43.92 234 ASP D C 1
ATOM 8517 O O . ASP D 1 208 ? -25.374 7.438 117.023 1.00 43.75 234 ASP D O 1
ATOM 8522 N N . LEU D 1 209 ? -23.350 6.489 116.680 1.00 43.81 235 LEU D N 1
ATOM 8523 C CA . LEU D 1 209 ? -22.985 7.310 115.533 1.00 43.85 235 LEU D CA 1
ATOM 8524 C C . LEU D 1 209 ? -22.777 6.459 114.287 1.00 43.81 235 LEU D C 1
ATOM 8525 O O . LEU D 1 209 ? -22.158 6.917 113.323 1.00 43.88 235 LEU D O 1
ATOM 8530 N N . ASN D 1 210 ? -23.283 5.230 114.294 1.00 45.34 236 ASN D N 1
ATOM 8531 C CA . ASN D 1 210 ? -22.952 4.274 113.251 1.00 45.39 236 ASN D CA 1
ATOM 8532 C C . ASN D 1 210 ? -23.555 4.677 111.908 1.00 45.20 236 ASN D C 1
ATOM 8533 O O . ASN D 1 210 ? -24.475 5.496 111.820 1.00 45.03 236 ASN D O 1
ATOM 8538 N N . GLN D 1 211 ? -23.014 4.069 110.856 1.00 48.39 237 GLN D N 1
ATOM 8539 C CA . GLN D 1 211 ? -23.414 4.315 109.474 1.00 48.26 237 GLN D CA 1
ATOM 8540 C C . GLN D 1 211 ? -23.343 5.811 109.162 1.00 48.24 237 GLN D C 1
ATOM 8541 O O . GLN D 1 211 ? -24.322 6.459 108.782 1.00 48.17 237 GLN D O 1
ATOM 8547 N N . ASN D 1 212 ? -22.144 6.353 109.358 1.00 50.84 238 ASN D N 1
ATOM 8548 C CA . ASN D 1 212 ? -21.838 7.742 109.069 1.00 50.94 238 ASN D CA 1
ATOM 8549 C C . ASN D 1 212 ? -20.489 7.774 108.366 1.00 51.16 238 ASN D C 1
ATOM 8550 O O . ASN D 1 212 ? -19.831 6.745 108.195 1.00 51.25 238 ASN D O 1
ATOM 8555 N N . LEU D 1 213 ? -20.097 8.954 107.900 1.00 51.54 239 LEU D N 1
ATOM 8556 C CA . LEU D 1 213 ? -18.796 9.129 107.268 1.00 51.81 239 LEU D CA 1
ATOM 8557 C C . LEU D 1 213 ? -17.758 9.735 108.209 1.00 52.10 239 LEU D C 1
ATOM 8558 O O . LEU D 1 213 ? -16.687 10.147 107.748 1.00 52.34 239 LEU D O 1
ATOM 8563 N N . LEU D 1 214 ? -18.055 9.804 109.510 1.00 52.89 240 LEU D N 1
ATOM 8564 C CA . LEU D 1 214 ? -17.129 10.367 110.491 1.00 53.15 240 LEU D CA 1
ATOM 8565 C C . LEU D 1 214 ? -15.764 9.696 110.413 1.00 53.45 240 LEU D C 1
ATOM 8566 O O . LEU D 1 214 ? -15.660 8.469 110.339 1.00 53.46 240 LEU D O 1
ATOM 8571 N N . THR D 1 215 ? -14.714 10.517 110.431 1.00 56.17 241 THR D N 1
ATOM 8572 C CA . THR D 1 215 ? -13.352 10.030 110.259 1.00 56.44 241 THR D CA 1
ATOM 8573 C C . THR D 1 215 ? -12.521 10.315 111.503 1.00 56.58 241 THR D C 1
ATOM 8574 O O . THR D 1 215 ? -13.042 10.304 112.624 1.00 56.50 241 THR D O 1
ATOM 8578 N N . GLY D 1 216 ? -11.230 10.572 111.311 1.00 57.28 242 GLY D N 1
ATOM 8579 C CA . GLY D 1 216 ? -10.326 10.833 112.402 1.00 57.44 242 GLY D CA 1
ATOM 8580 C C . GLY D 1 216 ? -10.109 9.611 113.266 1.00 57.62 242 GLY D C 1
ATOM 8581 O O . GLY D 1 216 ? -10.343 8.473 112.849 1.00 57.70 242 GLY D O 1
ATOM 8582 N N . PRO D 1 217 ? -9.663 9.826 114.495 1.00 56.43 243 PRO D N 1
ATOM 8583 C CA . PRO D 1 217 ? -9.519 8.710 115.431 1.00 56.72 243 PRO D CA 1
ATOM 8584 C C . PRO D 1 217 ? -10.609 8.706 116.488 1.00 56.61 243 PRO D C 1
ATOM 8585 O O . PRO D 1 217 ? -11.479 9.583 116.497 1.00 56.38 243 PRO D O 1
ATOM 8589 N N . VAL D 1 218 ? -10.584 7.712 117.369 1.00 56.78 244 VAL D N 1
ATOM 8590 C CA . VAL D 1 218 ? -11.443 7.710 118.549 1.00 56.40 244 VAL D CA 1
ATOM 8591 C C . VAL D 1 218 ? -10.870 8.729 119.525 1.00 56.58 244 VAL D C 1
ATOM 8592 O O . VAL D 1 218 ? -9.763 8.530 120.044 1.00 57.15 244 VAL D O 1
ATOM 8596 N N . PRO D 1 219 ? -11.564 9.831 119.790 1.00 54.60 245 PRO D N 1
ATOM 8597 C CA . PRO D 1 219 ? -10.994 10.883 120.633 1.00 54.59 245 PRO D CA 1
ATOM 8598 C C . PRO D 1 219 ? -10.798 10.395 122.057 1.00 54.74 245 PRO D C 1
ATOM 8599 O O . PRO D 1 219 ? -11.482 9.462 122.504 1.00 54.77 245 PRO D O 1
ATOM 8603 N N . PRO D 1 220 ? -9.874 11.004 122.805 1.00 52.51 246 PRO D N 1
ATOM 8604 C CA . PRO D 1 220 ? -9.594 10.526 124.166 1.00 52.79 246 PRO D CA 1
ATOM 8605 C C . PRO D 1 220 ? -10.737 10.827 125.124 1.00 52.75 246 PRO D C 1
ATOM 8606 O O . PRO D 1 220 ? -11.174 9.951 125.882 1.00 52.69 246 PRO D O 1
ATOM 8610 N N . THR D 1 221 ? -11.223 12.071 125.076 1.00 54.04 247 THR D N 1
ATOM 8611 C CA . THR D 1 221 ? -12.358 12.571 125.847 1.00 53.44 247 THR D CA 1
ATOM 8612 C C . THR D 1 221 ? -13.457 11.531 126.041 1.00 53.77 247 THR D C 1
ATOM 8613 O O . THR D 1 221 ? -14.122 11.513 127.083 1.00 53.78 247 THR D O 1
ATOM 8617 N N . LEU D 1 222 ? -13.670 10.690 125.022 1.00 51.46 248 LEU D N 1
ATOM 8618 C CA . LEU D 1 222 ? -14.708 9.663 125.071 1.00 51.11 248 LEU D CA 1
ATOM 8619 C C . LEU D 1 222 ? -14.637 8.849 126.358 1.00 51.27 248 LEU D C 1
ATOM 8620 O O . LEU D 1 222 ? -15.635 8.711 127.073 1.00 51.19 248 LEU D O 1
ATOM 8625 N N . THR D 1 223 ? -13.462 8.293 126.669 1.00 54.41 249 THR D N 1
ATOM 8626 C CA . THR D 1 223 ? -13.356 7.423 127.837 1.00 54.59 249 THR D CA 1
ATOM 8627 C C . THR D 1 223 ? -13.558 8.166 129.152 1.00 54.64 249 THR D C 1
ATOM 8628 O O . THR D 1 223 ? -13.653 7.519 130.201 1.00 55.15 249 THR D O 1
ATOM 8632 N N . SER D 1 224 ? -13.627 9.498 129.126 1.00 55.14 250 SER D N 1
ATOM 8633 C CA . SER D 1 224 ? -14.020 10.258 130.305 1.00 55.02 250 SER D CA 1
ATOM 8634 C C . SER D 1 224 ? -15.516 10.181 130.576 1.00 54.80 250 SER D C 1
ATOM 8635 O O . SER D 1 224 ? -15.953 10.567 131.665 1.00 54.66 250 SER D O 1
ATOM 8638 N N . CYS D 1 225 ? -16.309 9.716 129.608 1.00 53.49 251 CYS D N 1
ATOM 8639 C CA . CYS D 1 225 ? -17.748 9.530 129.789 1.00 53.29 251 CYS D CA 1
ATOM 8640 C C . CYS D 1 225 ? -17.979 8.127 130.346 1.00 53.65 251 CYS D C 1
ATOM 8641 O O . CYS D 1 225 ? -18.371 7.196 129.641 1.00 53.72 251 CYS D O 1
ATOM 8644 N N . GLY D 1 226 ? -17.718 7.986 131.649 1.00 54.16 252 GLY D N 1
ATOM 8645 C CA . GLY D 1 226 ? -17.795 6.681 132.290 1.00 54.37 252 GLY D CA 1
ATOM 8646 C C . GLY D 1 226 ? -19.153 6.010 132.187 1.00 53.97 252 GLY D C 1
ATOM 8647 O O . GLY D 1 226 ? -19.235 4.782 132.118 1.00 54.65 252 GLY D O 1
ATOM 8648 N N . SER D 1 227 ? -20.233 6.796 132.186 1.00 49.45 253 SER D N 1
ATOM 8649 C CA . SER D 1 227 ? -21.585 6.245 132.203 1.00 49.16 253 SER D CA 1
ATOM 8650 C C . SER D 1 227 ? -21.934 5.452 130.948 1.00 49.17 253 SER D C 1
ATOM 8651 O O . SER D 1 227 ? -22.975 4.786 130.933 1.00 48.99 253 SER D O 1
ATOM 8654 N N . LEU D 1 228 ? -21.107 5.510 129.904 1.00 47.91 254 LEU D N 1
ATOM 8655 C CA . LEU D 1 228 ? -21.460 4.904 128.625 1.00 47.73 254 LEU D CA 1
ATOM 8656 C C . LEU D 1 228 ? -21.636 3.397 128.754 1.00 47.76 254 LEU D C 1
ATOM 8657 O O . LEU D 1 228 ? -20.897 2.726 129.479 1.00 48.06 254 LEU D O 1
ATOM 8662 N N . ILE D 1 229 ? -22.626 2.863 128.037 1.00 46.90 255 ILE D N 1
ATOM 8663 C CA . ILE D 1 229 ? -22.889 1.428 128.049 1.00 47.00 255 ILE D CA 1
ATOM 8664 C C . ILE D 1 229 ? -22.960 0.883 126.628 1.00 46.92 255 ILE D C 1
ATOM 8665 O O . ILE D 1 229 ? -22.629 -0.283 126.388 1.00 47.15 255 ILE D O 1
ATOM 8670 N N . LYS D 1 230 ? -23.401 1.706 125.680 1.00 44.00 256 LYS D N 1
ATOM 8671 C CA . LYS D 1 230 ? -23.394 1.341 124.268 1.00 43.76 256 LYS D CA 1
ATOM 8672 C C . LYS D 1 230 ? -22.571 2.357 123.494 1.00 43.84 256 LYS D C 1
ATOM 8673 O O . LYS D 1 230 ? -22.840 3.561 123.566 1.00 43.91 256 LYS D O 1
ATOM 8679 N N . ILE D 1 231 ? -21.571 1.876 122.763 1.00 42.35 257 ILE D N 1
ATOM 8680 C CA . ILE D 1 231 ? -20.812 2.709 121.834 1.00 42.39 257 ILE D CA 1
ATOM 8681 C C . ILE D 1 231 ? -20.831 2.014 120.483 1.00 42.15 257 ILE D C 1
ATOM 8682 O O . ILE D 1 231 ? -20.188 0.969 120.308 1.00 42.16 257 ILE D O 1
ATOM 8687 N N . ASP D 1 232 ? -21.574 2.575 119.529 1.00 45.87 258 ASP D N 1
ATOM 8688 C CA . ASP D 1 232 ? -21.705 1.945 118.218 1.00 45.86 258 ASP D CA 1
ATOM 8689 C C . ASP D 1 232 ? -21.253 2.927 117.144 1.00 45.77 258 ASP D C 1
ATOM 8690 O O . ASP D 1 232 ? -21.964 3.888 116.829 1.00 45.50 258 ASP D O 1
ATOM 8695 N N . LEU D 1 233 ? -20.063 2.683 116.595 1.00 46.26 259 LEU D N 1
ATOM 8696 C CA . LEU D 1 233 ? -19.464 3.522 115.564 1.00 46.27 259 LEU D CA 1
ATOM 8697 C C . LEU D 1 233 ? -19.291 2.750 114.259 1.00 46.17 259 LEU D C 1
ATOM 8698 O O . LEU D 1 233 ? -18.382 3.033 113.475 1.00 46.36 259 LEU D O 1
ATOM 8703 N N . SER D 1 234 ? -20.157 1.772 114.016 1.00 48.36 260 SER D N 1
ATOM 8704 C CA . SER D 1 234 ? -19.951 0.857 112.905 1.00 48.40 260 SER D CA 1
ATOM 8705 C C . SER D 1 234 ? -20.192 1.545 111.565 1.00 48.18 260 SER D C 1
ATOM 8706 O O . SER D 1 234 ? -20.954 2.509 111.459 1.00 47.94 260 SER D O 1
ATOM 8709 N N . ARG D 1 235 ? -19.518 1.032 110.536 1.00 55.14 261 ARG D N 1
ATOM 8710 C CA . ARG D 1 235 ? -19.720 1.454 109.149 1.00 54.34 261 ARG D CA 1
ATOM 8711 C C . ARG D 1 235 ? -19.402 2.940 108.969 1.00 54.34 261 ARG D C 1
ATOM 8712 O O . ARG D 1 235 ? -20.159 3.696 108.356 1.00 54.13 261 ARG D O 1
ATOM 8720 N N . ASN D 1 236 ? -18.262 3.353 109.523 1.00 50.20 262 ASN D N 1
ATOM 8721 C CA . ASN D 1 236 ? -17.777 4.723 109.409 1.00 50.25 262 ASN D CA 1
ATOM 8722 C C . ASN D 1 236 ? -16.411 4.700 108.731 1.00 50.63 262 ASN D C 1
ATOM 8723 O O . ASN D 1 236 ? -16.108 3.768 107.977 1.00 50.92 262 ASN D O 1
ATOM 8728 N N . ARG D 1 237 ? -15.583 5.715 108.978 1.00 54.72 263 ARG D N 1
ATOM 8729 C CA . ARG D 1 237 ? -14.191 5.702 108.533 1.00 55.00 263 ARG D CA 1
ATOM 8730 C C . ARG D 1 237 ? -13.268 6.211 109.632 1.00 55.25 263 ARG D C 1
ATOM 8731 O O . ARG D 1 237 ? -12.295 6.925 109.367 1.00 55.39 263 ARG D O 1
ATOM 8739 N N . VAL D 1 238 ? -13.558 5.852 110.883 1.00 55.33 264 VAL D N 1
ATOM 8740 C CA . VAL D 1 238 ? -12.697 6.252 111.987 1.00 55.56 264 VAL D CA 1
ATOM 8741 C C . VAL D 1 238 ? -11.385 5.485 111.892 1.00 55.91 264 VAL D C 1
ATOM 8742 O O . VAL D 1 238 ? -11.361 4.302 111.525 1.00 56.01 264 VAL D O 1
ATOM 8746 N N . THR D 1 239 ? -10.286 6.153 112.225 1.00 57.51 265 THR D N 1
ATOM 8747 C CA . THR D 1 239 ? -8.947 5.624 112.009 1.00 57.86 265 THR D CA 1
ATOM 8748 C C . THR D 1 239 ? -8.223 5.527 113.351 1.00 58.11 265 THR D C 1
ATOM 8749 O O . THR D 1 239 ? -8.825 5.661 114.420 1.00 58.03 265 THR D O 1
ATOM 8753 N N . GLY D 1 240 ? -6.916 5.301 113.286 1.00 61.38 266 GLY D N 1
ATOM 8754 C CA . GLY D 1 240 ? -6.096 5.240 114.471 1.00 61.53 266 GLY D CA 1
ATOM 8755 C C . GLY D 1 240 ? -6.368 4.016 115.321 1.00 62.13 266 GLY D C 1
ATOM 8756 O O . GLY D 1 240 ? -7.354 3.297 115.134 1.00 62.23 266 GLY D O 1
ATOM 8757 N N . PRO D 1 241 ? -5.476 3.751 116.270 1.00 64.06 267 PRO D N 1
ATOM 8758 C CA . PRO D 1 241 ? -5.678 2.621 117.187 1.00 64.41 267 PRO D CA 1
ATOM 8759 C C . PRO D 1 241 ? -6.853 2.826 118.132 1.00 64.14 267 PRO D C 1
ATOM 8760 O O . PRO D 1 241 ? -7.572 3.826 118.040 1.00 63.51 267 PRO D O 1
ATOM 8764 N N . ILE D 1 242 ? -7.042 1.886 119.053 1.00 60.63 268 ILE D N 1
ATOM 8765 C CA . ILE D 1 242 ? -8.126 1.939 120.032 1.00 60.59 268 ILE D CA 1
ATOM 8766 C C . ILE D 1 242 ? -7.544 2.458 121.343 1.00 60.70 268 ILE D C 1
ATOM 8767 O O . ILE D 1 242 ? -6.417 2.088 121.703 1.00 61.13 268 ILE D O 1
ATOM 8772 N N . PRO D 1 243 ? -8.256 3.321 122.072 1.00 60.04 269 PRO D N 1
ATOM 8773 C CA . PRO D 1 243 ? -7.654 3.975 123.244 1.00 60.46 269 PRO D CA 1
ATOM 8774 C C . PRO D 1 243 ? -7.184 2.978 124.296 1.00 60.71 269 PRO D C 1
ATOM 8775 O O . PRO D 1 243 ? -7.833 1.964 124.560 1.00 60.52 269 PRO D O 1
ATOM 8779 N N . GLU D 1 244 ? -6.026 3.283 124.889 1.00 70.24 270 GLU D N 1
ATOM 8780 C CA . GLU D 1 244 ? -5.512 2.481 125.996 1.00 70.57 270 GLU D CA 1
ATOM 8781 C C . GLU D 1 244 ? -6.449 2.525 127.197 1.00 70.24 270 GLU D C 1
ATOM 8782 O O . GLU D 1 244 ? -6.701 1.497 127.837 1.00 70.33 270 GLU D O 1
ATOM 8788 N N . SER D 1 245 ? -6.984 3.705 127.511 1.00 66.25 271 SER D N 1
ATOM 8789 C CA . SER D 1 245 ? -7.767 3.922 128.721 1.00 66.04 271 SER D CA 1
ATOM 8790 C C . SER D 1 245 ? -9.221 3.491 128.581 1.00 66.16 271 SER D C 1
ATOM 8791 O O . SER D 1 245 ? -10.064 3.949 129.367 1.00 65.84 271 SER D O 1
ATOM 8794 N N . ILE D 1 246 ? -9.536 2.598 127.638 1.00 61.54 272 ILE D N 1
ATOM 8795 C CA . ILE D 1 246 ? -10.914 2.154 127.464 1.00 61.12 272 ILE D CA 1
ATOM 8796 C C . ILE D 1 246 ? -11.385 1.294 128.626 1.00 61.17 272 ILE D C 1
ATOM 8797 O O . ILE D 1 246 ? -12.576 0.970 128.708 1.00 60.87 272 ILE D O 1
ATOM 8802 N N . ASN D 1 247 ? -10.473 0.924 129.531 1.00 65.96 273 ASN D N 1
ATOM 8803 C CA . ASN D 1 247 ? -10.875 0.340 130.807 1.00 65.98 273 ASN D CA 1
ATOM 8804 C C . ASN D 1 247 ? -11.765 1.299 131.588 1.00 65.43 273 ASN D C 1
ATOM 8805 O O . ASN D 1 247 ? -12.728 0.875 132.237 1.00 65.67 273 ASN D O 1
ATOM 8810 N N . ARG D 1 248 ? -11.434 2.596 131.556 1.00 65.71 274 ARG D N 1
ATOM 8811 C CA . ARG D 1 248 ? -12.184 3.605 132.302 1.00 65.28 274 ARG D CA 1
ATOM 8812 C C . ARG D 1 248 ? -13.684 3.508 132.060 1.00 64.96 274 ARG D C 1
ATOM 8813 O O . ARG D 1 248 ? -14.481 3.797 132.960 1.00 64.74 274 ARG D O 1
ATOM 8821 N N . LEU D 1 249 ? -14.088 3.102 130.858 1.00 57.26 275 LEU D N 1
ATOM 8822 C CA . LEU D 1 249 ? -15.489 2.828 130.564 1.00 56.86 275 LEU D CA 1
ATOM 8823 C C . LEU D 1 249 ? -15.949 1.565 131.282 1.00 56.79 275 LEU D C 1
ATOM 8824 O O . LEU D 1 249 ? -16.275 0.566 130.635 1.00 56.52 275 LEU D O 1
ATOM 8829 N N . ASN D 1 250 ? -16.012 1.603 132.613 1.00 58.74 276 ASN D N 1
ATOM 8830 C CA . ASN D 1 250 ? -16.253 0.398 133.398 1.00 59.27 276 ASN D CA 1
ATOM 8831 C C . ASN D 1 250 ? -17.726 0.021 133.483 1.00 58.94 276 ASN D C 1
ATOM 8832 O O . ASN D 1 250 ? -18.052 -0.992 134.111 1.00 58.97 276 ASN D O 1
ATOM 8837 N N . GLN D 1 251 ? -18.615 0.801 132.868 1.00 56.66 277 GLN D N 1
ATOM 8838 C CA . GLN D 1 251 ? -20.014 0.421 132.735 1.00 56.01 277 GLN D CA 1
ATOM 8839 C C . GLN D 1 251 ? -20.353 -0.132 131.359 1.00 55.87 277 GLN D C 1
ATOM 8840 O O . GLN D 1 251 ? -21.421 -0.735 131.201 1.00 55.83 277 GLN D O 1
ATOM 8846 N N . LEU D 1 252 ? -19.479 0.080 130.374 1.00 50.59 278 LEU D N 1
ATOM 8847 C CA . LEU D 1 252 ? -19.675 -0.311 128.981 1.00 50.56 278 LEU D CA 1
ATOM 8848 C C . LEU D 1 252 ? -20.229 -1.721 128.850 1.00 50.79 278 LEU D C 1
ATOM 8849 O O . LEU D 1 252 ? -19.645 -2.681 129.362 1.00 51.32 278 LEU D O 1
ATOM 8854 N N . VAL D 1 253 ? -21.373 -1.839 128.179 1.00 45.81 279 VAL D N 1
ATOM 8855 C CA . VAL D 1 253 ? -21.956 -3.135 127.857 1.00 45.60 279 VAL D CA 1
ATOM 8856 C C . VAL D 1 253 ? -21.509 -3.579 126.470 1.00 45.45 279 VAL D C 1
ATOM 8857 O O . VAL D 1 253 ? -20.894 -4.640 126.318 1.00 45.50 279 VAL D O 1
ATOM 8861 N N . LEU D 1 254 ? -21.807 -2.776 125.450 1.00 45.35 280 LEU D N 1
ATOM 8862 C CA . LEU D 1 254 ? -21.574 -3.165 124.066 1.00 45.17 280 LEU D CA 1
ATOM 8863 C C . LEU D 1 254 ? -20.681 -2.158 123.352 1.00 45.25 280 LEU D C 1
ATOM 8864 O O . LEU D 1 254 ? -20.887 -0.938 123.448 1.00 45.28 280 LEU D O 1
ATOM 8869 N N . LEU D 1 255 ? -19.720 -2.685 122.593 1.00 45.37 281 LEU D N 1
ATOM 8870 C CA . LEU D 1 255 ? -18.789 -1.877 121.815 1.00 45.54 281 LEU D CA 1
ATOM 8871 C C . LEU D 1 255 ? -18.725 -2.456 120.406 1.00 45.47 281 LEU D C 1
ATOM 8872 O O . LEU D 1 255 ? -18.241 -3.581 120.201 1.00 45.71 281 LEU D O 1
ATOM 8877 N N . ASP D 1 256 ? -19.229 -1.686 119.443 1.00 48.36 282 ASP D N 1
ATOM 8878 C CA . ASP D 1 256 ? -19.403 -2.139 118.067 1.00 48.16 282 ASP D CA 1
ATOM 8879 C C . ASP D 1 256 ? -18.683 -1.148 117.164 1.00 47.94 282 ASP D C 1
ATOM 8880 O O . ASP D 1 256 ? -19.177 -0.039 116.932 1.00 47.65 282 ASP D O 1
ATOM 8885 N N . LEU D 1 257 ? -17.530 -1.560 116.641 1.00 47.93 283 LEU D N 1
ATOM 8886 C CA . LEU D 1 257 ? -16.678 -0.720 115.807 1.00 48.00 283 LEU D CA 1
ATOM 8887 C C . LEU D 1 257 ? -16.449 -1.356 114.439 1.00 47.86 283 LEU D C 1
ATOM 8888 O O . LEU D 1 257 ? -15.429 -1.107 113.794 1.00 47.98 283 LEU D O 1
ATOM 8893 N N . SER D 1 258 ? -17.393 -2.183 113.990 1.00 50.65 284 SER D N 1
ATOM 8894 C CA . SER D 1 258 ? -17.232 -2.917 112.745 1.00 50.53 284 SER D CA 1
ATOM 8895 C C . SER D 1 258 ? -17.178 -1.967 111.549 1.00 50.34 284 SER D C 1
ATOM 8896 O O . SER D 1 258 ? -17.703 -0.852 111.580 1.00 50.36 284 SER D O 1
ATOM 8899 N N . TYR D 1 259 ? -16.534 -2.437 110.481 1.00 52.21 285 TYR D N 1
ATOM 8900 C CA . TYR D 1 259 ? -16.429 -1.717 109.210 1.00 51.89 285 TYR D CA 1
ATOM 8901 C C . TYR D 1 259 ? -15.920 -0.288 109.418 1.00 52.20 285 TYR D C 1
ATOM 8902 O O . TYR D 1 259 ? -16.586 0.702 109.110 1.00 51.91 285 TYR D O 1
ATOM 8911 N N . ASN D 1 260 ? -14.705 -0.205 109.951 1.00 52.69 286 ASN D N 1
ATOM 8912 C CA . ASN D 1 260 ? -14.017 1.054 110.190 1.00 52.70 286 ASN D CA 1
ATOM 8913 C C . ASN D 1 260 ? -12.585 0.927 109.683 1.00 53.02 286 ASN D C 1
ATOM 8914 O O . ASN D 1 260 ? -12.206 -0.078 109.077 1.00 52.93 286 ASN D O 1
ATOM 8919 N N . ARG D 1 261 ? -11.795 1.980 109.888 1.00 55.58 287 ARG D N 1
ATOM 8920 C CA . ARG D 1 261 ? -10.416 2.031 109.420 1.00 55.70 287 ARG D CA 1
ATOM 8921 C C . ARG D 1 261 ? -9.424 1.887 110.570 1.00 56.09 287 ARG D C 1
ATOM 8922 O O . ARG D 1 261 ? -8.297 2.385 110.495 1.00 56.23 287 ARG D O 1
ATOM 8930 N N . LEU D 1 262 ? -9.842 1.225 111.647 1.00 55.74 288 LEU D N 1
ATOM 8931 C CA . LEU D 1 262 ? -9.014 1.112 112.838 1.00 56.03 288 LEU D CA 1
ATOM 8932 C C . LEU D 1 262 ? -7.722 0.356 112.525 1.00 56.38 288 LEU D C 1
ATOM 8933 O O . LEU D 1 262 ? -7.614 -0.367 111.530 1.00 56.37 288 LEU D O 1
ATOM 8938 N N . SER D 1 263 ? -6.732 0.541 113.389 1.00 59.35 289 SER D N 1
ATOM 8939 C CA . SER D 1 263 ? -5.404 -0.024 113.177 1.00 59.97 289 SER D CA 1
ATOM 8940 C C . SER D 1 263 ? -4.723 -0.172 114.533 1.00 60.40 289 SER D C 1
ATOM 8941 O O . SER D 1 263 ? -5.384 -0.190 115.577 1.00 60.41 289 SER D O 1
ATOM 8944 N N . GLY D 1 264 ? -3.397 -0.278 114.516 1.00 63.09 290 GLY D N 1
ATOM 8945 C CA . GLY D 1 264 ? -2.598 -0.193 115.713 1.00 63.27 290 GLY D CA 1
ATOM 8946 C C . GLY D 1 264 ? -2.511 -1.491 116.489 1.00 63.15 290 GLY D C 1
ATOM 8947 O O . GLY D 1 264 ? -2.863 -2.570 116.000 1.00 62.74 290 GLY D O 1
ATOM 8948 N N . PRO D 1 265 ? -2.039 -1.401 117.730 1.00 65.09 291 PRO D N 1
ATOM 8949 C CA . PRO D 1 265 ? -1.913 -2.593 118.571 1.00 65.52 291 PRO D CA 1
ATOM 8950 C C . PRO D 1 265 ? -3.103 -2.778 119.503 1.00 65.48 291 PRO D C 1
ATOM 8951 O O . PRO D 1 265 ? -3.765 -1.801 119.866 1.00 64.74 291 PRO D O 1
ATOM 8955 N N . PHE D 1 266 ? -3.416 -4.021 119.855 1.00 66.24 292 PHE D N 1
ATOM 8956 C CA . PHE D 1 266 ? -4.496 -4.263 120.800 1.00 66.24 292 PHE D CA 1
ATOM 8957 C C . PHE D 1 266 ? -4.154 -3.622 122.145 1.00 66.43 292 PHE D C 1
ATOM 8958 O O . PHE D 1 266 ? -2.981 -3.594 122.536 1.00 66.77 292 PHE D O 1
ATOM 8966 N N . PRO D 1 267 ? -5.136 -3.072 122.863 1.00 67.66 293 PRO D N 1
ATOM 8967 C CA . PRO D 1 267 ? -4.825 -2.416 124.138 1.00 67.59 293 PRO D CA 1
ATOM 8968 C C . PRO D 1 267 ? -4.205 -3.385 125.131 1.00 68.16 293 PRO D C 1
ATOM 8969 O O . PRO D 1 267 ? -4.452 -4.592 125.091 1.00 68.26 293 PRO D O 1
ATOM 8973 N N . SER D 1 268 ? -3.369 -2.833 126.016 1.00 69.76 294 SER D N 1
ATOM 8974 C CA . SER D 1 268 ? -2.675 -3.642 127.015 1.00 70.34 294 SER D CA 1
ATOM 8975 C C . SER D 1 268 ? -3.653 -4.483 127.829 1.00 70.84 294 SER D C 1
ATOM 8976 O O . SER D 1 268 ? -3.441 -5.686 128.026 1.00 71.49 294 SER D O 1
ATOM 8979 N N . SER D 1 269 ? -4.731 -3.865 128.312 1.00 67.12 295 SER D N 1
ATOM 8980 C CA . SER D 1 269 ? -5.711 -4.567 129.129 1.00 67.15 295 SER D CA 1
ATOM 8981 C C . SER D 1 269 ? -7.100 -3.975 128.921 1.00 66.85 295 SER D C 1
ATOM 8982 O O . SER D 1 269 ? -7.257 -2.771 128.694 1.00 66.14 295 SER D O 1
ATOM 8985 N N . LEU D 1 270 ? -8.106 -4.852 129.000 1.00 63.48 296 LEU D N 1
ATOM 8986 C CA . LEU D 1 270 ? -9.520 -4.485 129.042 1.00 63.11 296 LEU D CA 1
ATOM 8987 C C . LEU D 1 270 ? -10.173 -4.986 130.324 1.00 63.20 296 LEU D C 1
ATOM 8988 O O . LEU D 1 270 ? -11.392 -5.188 130.368 1.00 62.92 296 LEU D O 1
ATOM 8993 N N . GLN D 1 271 ? -9.366 -5.214 131.360 1.00 60.23 297 GLN D N 1
ATOM 8994 C CA . GLN D 1 271 ? -9.852 -5.848 132.580 1.00 60.32 297 GLN D CA 1
ATOM 8995 C C . GLN D 1 271 ? -10.895 -4.989 133.283 1.00 60.19 297 GLN D C 1
ATOM 8996 O O . GLN D 1 271 ? -11.874 -5.512 133.828 1.00 60.02 297 GLN D O 1
ATOM 9002 N N . GLY D 1 272 ? -10.690 -3.669 133.306 1.00 60.24 298 GLY D N 1
ATOM 9003 C CA . GLY D 1 272 ? -11.662 -2.781 133.922 1.00 60.14 298 GLY D CA 1
ATOM 9004 C C . GLY D 1 272 ? -13.028 -2.838 133.276 1.00 59.65 298 GLY D C 1
ATOM 9005 O O . GLY D 1 272 ? -14.012 -2.397 133.879 1.00 59.55 298 GLY D O 1
ATOM 9006 N N . LEU D 1 273 ? -13.107 -3.363 132.053 1.00 60.65 299 LEU D N 1
ATOM 9007 C CA . LEU D 1 273 ? -14.353 -3.442 131.292 1.00 60.16 299 LEU D CA 1
ATOM 9008 C C . LEU D 1 273 ? -15.209 -4.631 131.735 1.00 60.21 299 LEU D C 1
ATOM 9009 O O . LEU D 1 273 ? -15.538 -5.526 130.956 1.00 60.09 299 LEU D O 1
ATOM 9014 N N . ASN D 1 274 ? -15.566 -4.640 133.015 1.00 67.25 300 ASN D N 1
ATOM 9015 C CA . ASN D 1 274 ? -16.587 -5.576 133.449 1.00 67.37 300 ASN D CA 1
ATOM 9016 C C . ASN D 1 274 ? -17.954 -5.041 133.041 1.00 66.62 300 ASN D C 1
ATOM 9017 O O . ASN D 1 274 ? -18.151 -3.831 132.901 1.00 66.43 300 ASN D O 1
ATOM 9022 N N . SER D 1 275 ? -18.895 -5.958 132.843 1.00 58.49 301 SER D N 1
ATOM 9023 C CA . SER D 1 275 ? -20.226 -5.756 132.286 1.00 58.39 301 SER D CA 1
ATOM 9024 C C . SER D 1 275 ? -20.168 -5.647 130.765 1.00 58.19 301 SER D C 1
ATOM 9025 O O . SER D 1 275 ? -21.221 -5.632 130.125 1.00 56.95 301 SER D O 1
ATOM 9028 N N . LEU D 1 276 ? -18.983 -5.553 130.163 1.00 52.93 302 LEU D N 1
ATOM 9029 C CA . LEU D 1 276 ? -18.872 -5.596 128.711 1.00 52.79 302 LEU D CA 1
ATOM 9030 C C . LEU D 1 276 ? -19.313 -6.968 128.220 1.00 52.87 302 LEU D C 1
ATOM 9031 O O . LEU D 1 276 ? -18.715 -7.988 128.577 1.00 53.49 302 LEU D O 1
ATOM 9036 N N . GLN D 1 277 ? -20.348 -6.989 127.384 1.00 48.35 303 GLN D N 1
ATOM 9037 C CA . GLN D 1 277 ? -20.962 -8.229 126.948 1.00 48.18 303 GLN D CA 1
ATOM 9038 C C . GLN D 1 277 ? -20.679 -8.570 125.496 1.00 48.04 303 GLN D C 1
ATOM 9039 O O . GLN D 1 277 ? -20.709 -9.752 125.143 1.00 48.01 303 GLN D O 1
ATOM 9045 N N . ALA D 1 278 ? -20.390 -7.579 124.656 1.00 49.33 304 ALA D N 1
ATOM 9046 C CA . ALA D 1 278 ? -20.315 -7.799 123.221 1.00 49.21 304 ALA D CA 1
ATOM 9047 C C . ALA D 1 278 ? -19.361 -6.788 122.608 1.00 49.32 304 ALA D C 1
ATOM 9048 O O . ALA D 1 278 ? -19.522 -5.579 122.800 1.00 49.03 304 ALA D O 1
ATOM 9050 N N . LEU D 1 279 ? -18.375 -7.289 121.870 1.00 46.87 305 LEU D N 1
ATOM 9051 C CA . LEU D 1 279 ? -17.370 -6.449 121.230 1.00 46.97 305 LEU D CA 1
ATOM 9052 C C . LEU D 1 279 ? -17.144 -6.980 119.824 1.00 46.85 305 LEU D C 1
ATOM 9053 O O . LEU D 1 279 ? -16.828 -8.164 119.646 1.00 46.92 305 LEU D O 1
ATOM 9058 N N . MET D 1 280 ? -17.316 -6.115 118.825 1.00 49.82 306 MET D N 1
ATOM 9059 C CA . MET D 1 280 ? -17.159 -6.547 117.439 1.00 49.79 306 MET D CA 1
ATOM 9060 C C . MET D 1 280 ? -16.320 -5.538 116.676 1.00 49.75 306 MET D C 1
ATOM 9061 O O . MET D 1 280 ? -16.725 -4.383 116.516 1.00 49.34 306 MET D O 1
ATOM 9066 N N . LEU D 1 281 ? -15.153 -5.983 116.212 1.00 49.17 307 LEU D N 1
ATOM 9067 C CA . LEU D 1 281 ? -14.267 -5.184 115.378 1.00 49.23 307 LEU D CA 1
ATOM 9068 C C . LEU D 1 281 ? -14.203 -5.716 113.949 1.00 49.18 307 LEU D C 1
ATOM 9069 O O . LEU D 1 281 ? -13.175 -5.590 113.287 1.00 49.46 307 LEU D O 1
ATOM 9074 N N . LYS D 1 282 ? -15.302 -6.278 113.450 1.00 51.18 308 LYS D N 1
ATOM 9075 C CA . LYS D 1 282 ? -15.291 -6.936 112.149 1.00 51.14 308 LYS D CA 1
ATOM 9076 C C . LYS D 1 282 ? -15.079 -5.927 111.026 1.00 51.02 308 LYS D C 1
ATOM 9077 O O . LYS D 1 282 ? -15.610 -4.816 111.058 1.00 50.81 308 LYS D O 1
ATOM 9083 N N . GLY D 1 283 ? -14.300 -6.324 110.021 1.00 53.93 309 GLY D N 1
ATOM 9084 C CA . GLY D 1 283 ? -14.160 -5.537 108.813 1.00 53.37 309 GLY D CA 1
ATOM 9085 C C . GLY D 1 283 ? -13.065 -4.493 108.824 1.00 53.61 309 GLY D C 1
ATOM 9086 O O . GLY D 1 283 ? -12.960 -3.724 107.860 1.00 53.37 309 GLY D O 1
ATOM 9087 N N . ASN D 1 284 ? -12.250 -4.432 109.877 1.00 53.80 310 ASN D N 1
ATOM 9088 C CA . ASN D 1 284 ? -11.129 -3.496 109.936 1.00 53.88 310 ASN D CA 1
ATOM 9089 C C . ASN D 1 284 ? -9.935 -4.188 109.280 1.00 54.38 310 ASN D C 1
ATOM 9090 O O . ASN D 1 284 ? -9.049 -4.738 109.939 1.00 54.95 310 ASN D O 1
ATOM 9095 N N . THR D 1 285 ? -9.915 -4.147 107.944 1.00 54.35 311 THR D N 1
ATOM 9096 C CA . THR D 1 285 ? -8.985 -4.961 107.164 1.00 54.73 311 THR D CA 1
ATOM 9097 C C . THR D 1 285 ? -7.522 -4.578 107.362 1.00 55.10 311 THR D C 1
ATOM 9098 O O . THR D 1 285 ? -6.641 -5.412 107.121 1.00 55.65 311 THR D O 1
ATOM 9102 N N . LYS D 1 286 ? -7.236 -3.353 107.795 1.00 59.56 312 LYS D N 1
ATOM 9103 C CA . LYS D 1 286 ? -5.864 -2.913 107.995 1.00 59.63 312 LYS D CA 1
ATOM 9104 C C . LYS D 1 286 ? -5.426 -3.044 109.447 1.00 59.88 312 LYS D C 1
ATOM 9105 O O . LYS D 1 286 ? -4.412 -2.455 109.834 1.00 59.94 312 LYS D O 1
ATOM 9111 N N . PHE D 1 287 ? -6.183 -3.786 110.258 1.00 58.00 313 PHE D N 1
ATOM 9112 C CA . PHE D 1 287 ? -5.853 -3.946 111.671 1.00 58.24 313 PHE D CA 1
ATOM 9113 C C . PHE D 1 287 ? -4.468 -4.566 111.831 1.00 58.72 313 PHE D C 1
ATOM 9114 O O . PHE D 1 287 ? -3.568 -3.962 112.424 1.00 58.93 313 PHE D O 1
ATOM 9122 N N . SER D 1 288 ? -4.281 -5.762 111.275 1.00 61.55 314 SER D N 1
ATOM 9123 C CA . SER D 1 288 ? -2.991 -6.455 111.187 1.00 61.80 314 SER D CA 1
ATOM 9124 C C . SER D 1 288 ? -2.196 -6.390 112.494 1.00 62.37 314 SER D C 1
ATOM 9125 O O . SER D 1 288 ? -1.108 -5.819 112.570 1.00 62.49 314 SER D O 1
ATOM 9128 N N . THR D 1 289 ? -2.765 -6.992 113.535 1.00 65.41 315 THR D N 1
ATOM 9129 C CA . THR D 1 289 ? -2.090 -7.122 114.820 1.00 65.63 315 THR D CA 1
ATOM 9130 C C . THR D 1 289 ? -2.452 -8.479 115.416 1.00 66.12 315 THR D C 1
ATOM 9131 O O . THR D 1 289 ? -3.496 -9.054 115.098 1.00 66.14 315 THR D O 1
ATOM 9135 N N . THR D 1 290 ? -1.587 -8.985 116.297 1.00 69.37 316 THR D N 1
ATOM 9136 C CA . THR D 1 290 ? -1.880 -10.223 117.001 1.00 69.67 316 THR D CA 1
ATOM 9137 C C . THR D 1 290 ? -2.757 -9.935 118.219 1.00 69.74 316 THR D C 1
ATOM 9138 O O . THR D 1 290 ? -3.010 -8.783 118.580 1.00 69.54 316 THR D O 1
ATOM 9142 N N . ILE D 1 291 ? -3.225 -10.996 118.860 1.00 66.67 317 ILE D N 1
ATOM 9143 C CA . ILE D 1 291 ? -4.055 -10.881 120.053 1.00 66.80 317 ILE D CA 1
ATOM 9144 C C . ILE D 1 291 ? -3.197 -11.291 121.250 1.00 67.16 317 ILE D C 1
ATOM 9145 O O . ILE D 1 291 ? -2.781 -12.452 121.331 1.00 67.46 317 ILE D O 1
ATOM 9150 N N . PRO D 1 292 ? -2.899 -10.382 122.176 1.00 68.73 318 PRO D N 1
ATOM 9151 C CA . PRO D 1 292 ? -2.034 -10.751 123.303 1.00 69.11 318 PRO D CA 1
ATOM 9152 C C . PRO D 1 292 ? -2.755 -11.654 124.296 1.00 69.81 318 PRO D C 1
ATOM 9153 O O . PRO D 1 292 ? -3.974 -11.576 124.472 1.00 69.99 318 PRO D O 1
ATOM 9157 N N . GLU D 1 293 ? -1.981 -12.562 124.900 1.00 70.28 319 GLU D N 1
ATOM 9158 C CA . GLU D 1 293 ? -2.535 -13.534 125.839 1.00 70.41 319 GLU D CA 1
ATOM 9159 C C . GLU D 1 293 ? -3.338 -12.864 126.945 1.00 70.24 319 GLU D C 1
ATOM 9160 O O . GLU D 1 293 ? -4.431 -13.324 127.297 1.00 70.63 319 GLU D O 1
ATOM 9166 N N . ASN D 1 294 ? -2.811 -11.776 127.506 1.00 67.02 320 ASN D N 1
ATOM 9167 C CA . ASN D 1 294 ? -3.432 -11.107 128.641 1.00 67.13 320 ASN D CA 1
ATOM 9168 C C . ASN D 1 294 ? -4.537 -10.134 128.239 1.00 67.27 320 ASN D C 1
ATOM 9169 O O . ASN D 1 294 ? -5.080 -9.452 129.114 1.00 67.51 320 ASN D O 1
ATOM 9174 N N . ALA D 1 295 ? -4.882 -10.044 126.953 1.00 65.98 321 ALA D N 1
ATOM 9175 C CA . ALA D 1 295 ? -5.917 -9.104 126.533 1.00 65.46 321 ALA D CA 1
ATOM 9176 C C . ALA D 1 295 ? -7.271 -9.468 127.131 1.00 65.58 321 ALA D C 1
ATOM 9177 O O . ALA D 1 295 ? -7.955 -8.619 127.711 1.00 65.14 321 ALA D O 1
ATOM 9179 N N . PHE D 1 296 ? -7.656 -10.736 127.037 1.00 61.53 322 PHE D N 1
ATOM 9180 C CA . PHE D 1 296 ? -8.994 -11.185 127.416 1.00 61.77 322 PHE D CA 1
ATOM 9181 C C . PHE D 1 296 ? -8.875 -12.164 128.582 1.00 62.54 322 PHE D C 1
ATOM 9182 O O . PHE D 1 296 ? -9.135 -13.360 128.434 1.00 63.15 322 PHE D O 1
ATOM 9190 N N . LYS D 1 297 ? -8.482 -11.652 129.749 1.00 61.77 323 LYS D N 1
ATOM 9191 C CA . LYS D 1 297 ? -8.325 -12.516 130.911 1.00 62.24 323 LYS D CA 1
ATOM 9192 C C . LYS D 1 297 ? -9.537 -12.431 131.835 1.00 62.11 323 LYS D C 1
ATOM 9193 O O . LYS D 1 297 ? -10.282 -13.407 131.972 1.00 62.10 323 LYS D O 1
ATOM 9199 N N . GLY D 1 298 ? -9.750 -11.276 132.464 1.00 63.55 324 GLY D N 1
ATOM 9200 C CA . GLY D 1 298 ? -10.842 -11.119 133.407 1.00 63.53 324 GLY D CA 1
ATOM 9201 C C . GLY D 1 298 ? -12.131 -10.591 132.815 1.00 63.10 324 GLY D C 1
ATOM 9202 O O . GLY D 1 298 ? -12.569 -9.490 133.166 1.00 62.78 324 GLY D O 1
ATOM 9203 N N . LEU D 1 299 ? -12.754 -11.367 131.921 1.00 63.24 325 LEU D N 1
ATOM 9204 C CA . LEU D 1 299 ? -13.986 -10.967 131.226 1.00 62.48 325 LEU D CA 1
ATOM 9205 C C . LEU D 1 299 ? -15.019 -12.073 131.413 1.00 62.50 325 LEU D C 1
ATOM 9206 O O . LEU D 1 299 ? -15.254 -12.894 130.524 1.00 62.25 325 LEU D O 1
ATOM 9211 N N . LYS D 1 300 ? -15.611 -12.110 132.604 1.00 61.83 326 LYS D N 1
ATOM 9212 C CA . LYS D 1 300 ? -16.642 -13.096 132.895 1.00 62.11 326 LYS D CA 1
ATOM 9213 C C . LYS D 1 300 ? -17.876 -12.859 132.047 1.00 61.23 326 LYS D C 1
ATOM 9214 O O . LYS D 1 300 ? -18.404 -13.785 131.426 1.00 61.15 326 LYS D O 1
ATOM 9220 N N . ASN D 1 301 ? -18.349 -11.615 132.015 1.00 59.15 327 ASN D N 1
ATOM 9221 C CA . ASN D 1 301 ? -19.614 -11.256 131.391 1.00 57.83 327 ASN D CA 1
ATOM 9222 C C . ASN D 1 301 ? -19.546 -11.214 129.871 1.00 57.53 327 ASN D C 1
ATOM 9223 O O . ASN D 1 301 ? -20.596 -11.083 129.234 1.00 57.00 327 ASN D O 1
ATOM 9228 N N . LEU D 1 302 ? -18.353 -11.295 129.280 1.00 55.87 328 LEU D N 1
ATOM 9229 C CA . LEU D 1 302 ? -18.227 -11.220 127.829 1.00 55.63 328 LEU D CA 1
ATOM 9230 C C . LEU D 1 302 ? -19.003 -12.357 127.176 1.00 55.49 328 LEU D C 1
ATOM 9231 O O . LEU D 1 302 ? -18.849 -13.524 127.547 1.00 56.06 328 LEU D O 1
ATOM 9236 N N . MET D 1 303 ? -19.829 -12.012 126.189 1.00 55.23 329 MET D N 1
ATOM 9237 C CA . MET D 1 303 ? -20.636 -12.987 125.469 1.00 54.75 329 MET D CA 1
ATOM 9238 C C . MET D 1 303 ? -20.221 -13.103 124.008 1.00 54.71 329 MET D C 1
ATOM 9239 O O . MET D 1 303 ? -19.913 -14.200 123.535 1.00 55.10 329 MET D O 1
ATOM 9244 N N . ILE D 1 304 ? -20.223 -11.996 123.272 1.00 51.80 330 ILE D N 1
ATOM 9245 C CA . ILE D 1 304 ? -20.011 -11.998 121.830 1.00 51.71 330 ILE D CA 1
ATOM 9246 C C . ILE D 1 304 ? -18.688 -11.312 121.520 1.00 52.17 330 ILE D C 1
ATOM 9247 O O . ILE D 1 304 ? -18.452 -10.179 121.954 1.00 52.15 330 ILE D O 1
ATOM 9252 N N . LEU D 1 305 ? -17.833 -11.996 120.758 1.00 52.70 331 LEU D N 1
ATOM 9253 C CA . LEU D 1 305 ? -16.531 -11.470 120.342 1.00 53.17 331 LEU D CA 1
ATOM 9254 C C . LEU D 1 305 ? -16.375 -11.695 118.841 1.00 53.12 331 LEU D C 1
ATOM 9255 O O . LEU D 1 305 ? -16.108 -12.818 118.404 1.00 53.45 331 LEU D O 1
ATOM 9260 N N . VAL D 1 306 ? -16.549 -10.641 118.048 1.00 52.29 332 VAL D N 1
ATOM 9261 C CA . VAL D 1 306 ? -16.390 -10.729 116.599 1.00 52.18 332 VAL D CA 1
ATOM 9262 C C . VAL D 1 306 ? -15.126 -9.973 116.210 1.00 52.35 332 VAL D C 1
ATOM 9263 O O . VAL D 1 306 ? -15.057 -8.746 116.345 1.00 52.31 332 VAL D O 1
ATOM 9267 N N . LEU D 1 307 ? -14.128 -10.708 115.711 1.00 53.90 333 LEU D N 1
ATOM 9268 C CA . LEU D 1 307 ? -12.873 -10.128 115.243 1.00 54.26 333 LEU D CA 1
ATOM 9269 C C . LEU D 1 307 ? -12.562 -10.554 113.812 1.00 54.37 333 LEU D C 1
ATOM 9270 O O . LEU D 1 307 ? -11.392 -10.560 113.410 1.00 54.78 333 LEU D O 1
ATOM 9275 N N . SER D 1 308 ? -13.583 -10.910 113.039 1.00 55.28 334 SER D N 1
ATOM 9276 C CA . SER D 1 308 ? -13.392 -11.511 111.729 1.00 55.10 334 SER D CA 1
ATOM 9277 C C . SER D 1 308 ? -13.050 -10.470 110.670 1.00 54.89 334 SER D C 1
ATOM 9278 O O . SER D 1 308 ? -13.486 -9.317 110.736 1.00 54.35 334 SER D O 1
ATOM 9281 N N . ASN D 1 309 ? -12.257 -10.900 109.685 1.00 56.05 335 ASN D N 1
ATOM 9282 C CA . ASN D 1 309 ? -11.837 -10.059 108.560 1.00 55.79 335 ASN D CA 1
ATOM 9283 C C . ASN D 1 309 ? -11.123 -8.798 109.043 1.00 55.70 335 ASN D C 1
ATOM 9284 O O . ASN D 1 309 ? -11.492 -7.672 108.703 1.00 55.26 335 ASN D O 1
ATOM 9289 N N . THR D 1 310 ? -10.081 -9.001 109.852 1.00 58.07 336 THR D N 1
ATOM 9290 C CA . THR D 1 310 ? -9.269 -7.903 110.364 1.00 58.03 336 THR D CA 1
ATOM 9291 C C . THR D 1 310 ? -7.778 -8.143 110.169 1.00 58.27 336 THR D C 1
ATOM 9292 O O . THR D 1 310 ? -6.962 -7.478 110.814 1.00 58.34 336 THR D O 1
ATOM 9296 N N . ASN D 1 311 ? -7.408 -9.076 109.292 1.00 60.43 337 ASN D N 1
ATOM 9297 C CA . ASN D 1 311 ? -6.005 -9.369 108.998 1.00 60.61 337 ASN D CA 1
ATOM 9298 C C . ASN D 1 311 ? -5.207 -9.641 110.275 1.00 60.97 337 ASN D C 1
ATOM 9299 O O . ASN D 1 311 ? -4.004 -9.373 110.345 1.00 60.97 337 ASN D O 1
ATOM 9304 N N . ILE D 1 312 ? -5.882 -10.168 111.301 1.00 62.56 338 ILE D N 1
ATOM 9305 C CA . ILE D 1 312 ? -5.202 -10.537 112.536 1.00 62.81 338 ILE D CA 1
ATOM 9306 C C . ILE D 1 312 ? -4.141 -11.591 112.256 1.00 62.97 338 ILE D C 1
ATOM 9307 O O . ILE D 1 312 ? -4.371 -12.559 111.519 1.00 62.81 338 ILE D O 1
ATOM 9312 N N . GLN D 1 313 ? -2.967 -11.400 112.846 1.00 67.32 339 GLN D N 1
ATOM 9313 C CA . GLN D 1 313 ? -1.863 -12.341 112.757 1.00 67.46 339 GLN D CA 1
ATOM 9314 C C . GLN D 1 313 ? -1.704 -13.061 114.089 1.00 68.04 339 GLN D C 1
ATOM 9315 O O . GLN D 1 313 ? -2.316 -12.700 115.096 1.00 68.23 339 GLN D O 1
ATOM 9321 N N . GLY D 1 314 ? -0.894 -14.109 114.081 1.00 65.97 340 GLY D N 1
ATOM 9322 C CA . GLY D 1 314 ? -0.557 -14.799 115.309 1.00 66.20 340 GLY D CA 1
ATOM 9323 C C . GLY D 1 314 ? -1.321 -16.093 115.492 1.00 66.47 340 GLY D C 1
ATOM 9324 O O . GLY D 1 314 ? -2.002 -16.599 114.596 1.00 66.20 340 GLY D O 1
ATOM 9325 N N . SER D 1 315 ? -1.190 -16.632 116.700 1.00 63.85 341 SER D N 1
ATOM 9326 C CA . SER D 1 315 ? -1.799 -17.896 117.079 1.00 64.00 341 SER D CA 1
ATOM 9327 C C . SER D 1 315 ? -2.974 -17.658 118.017 1.00 63.93 341 SER D C 1
ATOM 9328 O O . SER D 1 315 ? -2.977 -16.710 118.808 1.00 63.88 341 SER D O 1
ATOM 9331 N N . ILE D 1 316 ? -3.981 -18.518 117.894 1.00 64.41 342 ILE D N 1
ATOM 9332 C CA . ILE D 1 316 ? -5.202 -18.457 118.695 1.00 64.25 342 ILE D CA 1
ATOM 9333 C C . ILE D 1 316 ? -4.845 -18.441 120.177 1.00 64.60 342 ILE D C 1
ATOM 9334 O O . ILE D 1 316 ? -4.413 -19.470 120.718 1.00 64.89 342 ILE D O 1
ATOM 9339 N N . PRO D 1 317 ? -4.988 -17.310 120.867 1.00 64.24 343 PRO D N 1
ATOM 9340 C CA . PRO D 1 317 ? -4.640 -17.275 122.292 1.00 64.93 343 PRO D CA 1
ATOM 9341 C C . PRO D 1 317 ? -5.587 -18.140 123.109 1.00 65.65 343 PRO D C 1
ATOM 9342 O O . PRO D 1 317 ? -6.785 -18.222 122.826 1.00 65.83 343 PRO D O 1
ATOM 9346 N N . LYS D 1 318 ? -5.040 -18.786 124.135 1.00 62.26 344 LYS D N 1
ATOM 9347 C CA . LYS D 1 318 ? -5.791 -19.766 124.905 1.00 62.53 344 LYS D CA 1
ATOM 9348 C C . LYS D 1 318 ? -6.516 -19.161 126.099 1.00 62.63 344 LYS D C 1
ATOM 9349 O O . LYS D 1 318 ? -7.240 -19.882 126.792 1.00 62.78 344 LYS D O 1
ATOM 9355 N N . SER D 1 319 ? -6.340 -17.869 126.364 1.00 60.62 345 SER D N 1
ATOM 9356 C CA . SER D 1 319 ? -7.148 -17.213 127.383 1.00 60.45 345 SER D CA 1
ATOM 9357 C C . SER D 1 319 ? -8.535 -16.846 126.873 1.00 59.92 345 SER D C 1
ATOM 9358 O O . SER D 1 319 ? -9.342 -16.316 127.645 1.00 59.75 345 SER D O 1
ATOM 9361 N N . LEU D 1 320 ? -8.829 -17.121 125.600 1.00 59.22 346 LEU D N 1
ATOM 9362 C CA . LEU D 1 320 ? -10.197 -17.094 125.103 1.00 58.96 346 LEU D CA 1
ATOM 9363 C C . LEU D 1 320 ? -10.985 -18.317 125.549 1.00 59.18 346 LEU D C 1
ATOM 9364 O O . LEU D 1 320 ? -12.219 -18.308 125.475 1.00 59.01 346 LEU D O 1
ATOM 9369 N N . THR D 1 321 ? -10.294 -19.359 126.018 1.00 61.12 347 THR D N 1
ATOM 9370 C CA . THR D 1 321 ? -10.950 -20.554 126.529 1.00 61.38 347 THR D CA 1
ATOM 9371 C C . THR D 1 321 ? -11.521 -20.326 127.922 1.00 61.77 347 THR D C 1
ATOM 9372 O O . THR D 1 321 ? -12.574 -20.880 128.258 1.00 61.87 347 THR D O 1
ATOM 9376 N N . ARG D 1 322 ? -10.871 -19.482 128.720 1.00 61.35 348 ARG D N 1
ATOM 9377 C CA . ARG D 1 322 ? -11.296 -19.205 130.082 1.00 61.65 348 ARG D CA 1
ATOM 9378 C C . ARG D 1 322 ? -12.319 -18.076 130.171 1.00 61.32 348 ARG D C 1
ATOM 9379 O O . ARG D 1 322 ? -12.518 -17.519 131.257 1.00 61.35 348 ARG D O 1
ATOM 9387 N N . LEU D 1 323 ? -12.971 -17.731 129.063 1.00 59.42 349 LEU D N 1
ATOM 9388 C CA . LEU D 1 323 ? -14.054 -16.749 129.069 1.00 58.69 349 LEU D CA 1
ATOM 9389 C C . LEU D 1 323 ? -15.346 -17.491 129.390 1.00 58.43 349 LEU D C 1
ATOM 9390 O O . LEU D 1 323 ? -15.902 -18.191 128.541 1.00 57.74 349 LEU D O 1
ATOM 9395 N N . ASN D 1 324 ? -15.809 -17.350 130.635 1.00 59.88 350 ASN D N 1
ATOM 9396 C CA . ASN D 1 324 ? -16.929 -18.149 131.127 1.00 59.79 350 ASN D CA 1
ATOM 9397 C C . ASN D 1 324 ? -18.189 -17.952 130.286 1.00 58.86 350 ASN D C 1
ATOM 9398 O O . ASN D 1 324 ? -18.774 -18.924 129.795 1.00 58.49 350 ASN D O 1
ATOM 9403 N N . SER D 1 325 ? -18.632 -16.705 130.115 1.00 57.35 351 SER D N 1
ATOM 9404 C CA . SER D 1 325 ? -19.906 -16.451 129.445 1.00 56.25 351 SER D CA 1
ATOM 9405 C C . SER D 1 325 ? -19.796 -16.408 127.927 1.00 55.89 351 SER D C 1
ATOM 9406 O O . SER D 1 325 ? -20.794 -16.103 127.264 1.00 54.98 351 SER D O 1
ATOM 9409 N N . LEU D 1 326 ? -18.623 -16.682 127.361 1.00 53.63 352 LEU D N 1
ATOM 9410 C CA . LEU D 1 326 ? -18.461 -16.585 125.917 1.00 53.48 352 LEU D CA 1
ATOM 9411 C C . LEU D 1 326 ? -19.375 -17.582 125.220 1.00 53.30 352 LEU D C 1
ATOM 9412 O O . LEU D 1 326 ? -19.280 -18.792 125.444 1.00 53.46 352 LEU D O 1
ATOM 9417 N N . ARG D 1 327 ? -20.272 -17.064 124.387 1.00 55.22 353 ARG D N 1
ATOM 9418 C CA . ARG D 1 327 ? -21.136 -17.875 123.539 1.00 54.78 353 ARG D CA 1
ATOM 9419 C C . ARG D 1 327 ? -20.726 -17.849 122.076 1.00 54.77 353 ARG D C 1
ATOM 9420 O O . ARG D 1 327 ? -20.796 -18.879 121.402 1.00 54.79 353 ARG D O 1
ATOM 9428 N N . VAL D 1 328 ? -20.300 -16.692 121.569 1.00 54.44 354 VAL D N 1
ATOM 9429 C CA . VAL D 1 328 ? -20.035 -16.494 120.148 1.00 54.35 354 VAL D CA 1
ATOM 9430 C C . VAL D 1 328 ? -18.632 -15.928 119.971 1.00 54.95 354 VAL D C 1
ATOM 9431 O O . VAL D 1 328 ? -18.306 -14.874 120.532 1.00 55.04 354 VAL D O 1
ATOM 9435 N N . LEU D 1 329 ? -17.823 -16.607 119.157 1.00 54.56 355 LEU D N 1
ATOM 9436 C CA . LEU D 1 329 ? -16.441 -16.215 118.889 1.00 55.20 355 LEU D CA 1
ATOM 9437 C C . LEU D 1 329 ? -16.209 -16.319 117.388 1.00 55.00 355 LEU D C 1
ATOM 9438 O O . LEU D 1 329 ? -16.094 -17.426 116.848 1.00 55.01 355 LEU D O 1
ATOM 9443 N N . HIS D 1 330 ? -16.151 -15.173 116.717 1.00 57.03 356 HIS D N 1
ATOM 9444 C CA . HIS D 1 330 ? -15.892 -15.109 115.285 1.00 56.92 356 HIS D CA 1
ATOM 9445 C C . HIS D 1 330 ? -14.460 -14.650 115.045 1.00 57.54 356 HIS D C 1
ATOM 9446 O O . HIS D 1 330 ? -14.078 -13.544 115.444 1.00 57.41 356 HIS D O 1
ATOM 9453 N N . LEU D 1 331 ? -13.676 -15.506 114.390 1.00 56.07 357 LEU D N 1
ATOM 9454 C CA . LEU D 1 331 ? -12.304 -15.190 114.016 1.00 56.67 357 LEU D CA 1
ATOM 9455 C C . LEU D 1 331 ? -12.038 -15.526 112.553 1.00 56.42 357 LEU D C 1
ATOM 9456 O O . LEU D 1 331 ? -10.881 -15.725 112.169 1.00 56.63 357 LEU D O 1
ATOM 9461 N N . GLU D 1 332 ? -13.083 -15.584 111.732 1.00 56.86 358 GLU D N 1
ATOM 9462 C CA . GLU D 1 332 ? -12.951 -16.041 110.360 1.00 56.47 358 GLU D CA 1
ATOM 9463 C C . GLU D 1 332 ? -12.308 -14.968 109.484 1.00 56.44 358 GLU D C 1
ATOM 9464 O O . GLU D 1 332 ? -12.200 -13.796 109.858 1.00 56.64 358 GLU D O 1
ATOM 9470 N N . GLY D 1 333 ? -11.888 -15.389 108.292 1.00 57.72 359 GLY D N 1
ATOM 9471 C CA . GLY D 1 333 ? -11.238 -14.518 107.331 1.00 57.66 359 GLY D CA 1
ATOM 9472 C C . GLY D 1 333 ? -10.069 -13.731 107.884 1.00 58.00 359 GLY D C 1
ATOM 9473 O O . GLY D 1 333 ? -9.979 -12.517 107.682 1.00 57.91 359 GLY D O 1
ATOM 9474 N N . ASN D 1 334 ? -9.155 -14.413 108.572 1.00 58.76 360 ASN D N 1
ATOM 9475 C CA . ASN D 1 334 ? -7.948 -13.763 109.065 1.00 58.98 360 ASN D CA 1
ATOM 9476 C C . ASN D 1 334 ? -6.710 -14.517 108.603 1.00 59.12 360 ASN D C 1
ATOM 9477 O O . ASN D 1 334 ? -6.805 -15.443 107.791 1.00 59.01 360 ASN D O 1
ATOM 9482 N N . ASN D 1 335 ? -5.547 -14.131 109.116 1.00 63.68 361 ASN D N 1
ATOM 9483 C CA . ASN D 1 335 ? -4.294 -14.818 108.838 1.00 64.05 361 ASN D CA 1
ATOM 9484 C C . ASN D 1 335 ? -3.725 -15.399 110.128 1.00 64.59 361 ASN D C 1
ATOM 9485 O O . ASN D 1 335 ? -2.529 -15.304 110.412 1.00 64.82 361 ASN D O 1
ATOM 9490 N N . LEU D 1 336 ? -4.598 -15.993 110.936 1.00 63.35 362 LEU D N 1
ATOM 9491 C CA . LEU D 1 336 ? -4.159 -16.710 112.122 1.00 63.41 362 LEU D CA 1
ATOM 9492 C C . LEU D 1 336 ? -3.415 -17.979 111.718 1.00 63.44 362 LEU D C 1
ATOM 9493 O O . LEU D 1 336 ? -3.681 -18.576 110.671 1.00 63.11 362 LEU D O 1
ATOM 9498 N N . THR D 1 337 ? -2.477 -18.395 112.567 1.00 65.69 363 THR D N 1
ATOM 9499 C CA . THR D 1 337 ? -1.573 -19.480 112.216 1.00 65.87 363 THR D CA 1
ATOM 9500 C C . THR D 1 337 ? -1.244 -20.294 113.458 1.00 66.21 363 THR D C 1
ATOM 9501 O O . THR D 1 337 ? -1.375 -19.822 114.589 1.00 66.39 363 THR D O 1
ATOM 9505 N N . GLY D 1 338 ? -0.814 -21.525 113.227 1.00 67.78 364 GLY D N 1
ATOM 9506 C CA . GLY D 1 338 ? -0.448 -22.438 114.285 1.00 68.16 364 GLY D CA 1
ATOM 9507 C C . GLY D 1 338 ? -1.471 -23.538 114.479 1.00 68.35 364 GLY D C 1
ATOM 9508 O O . GLY D 1 338 ? -2.289 -23.838 113.605 1.00 68.17 364 GLY D O 1
ATOM 9509 N N . GLU D 1 339 ? -1.416 -24.153 115.655 1.00 70.16 365 GLU D N 1
ATOM 9510 C CA . GLU D 1 339 ? -2.411 -25.144 116.023 1.00 70.16 365 GLU D CA 1
ATOM 9511 C C . GLU D 1 339 ? -3.646 -24.466 116.604 1.00 69.70 365 GLU D C 1
ATOM 9512 O O . GLU D 1 339 ? -3.622 -23.298 117.000 1.00 69.30 365 GLU D O 1
ATOM 9518 N N . ILE D 1 340 ? -4.733 -25.220 116.649 1.00 65.38 366 ILE D N 1
ATOM 9519 C CA . ILE D 1 340 ? -5.847 -24.873 117.530 1.00 65.32 366 ILE D CA 1
ATOM 9520 C C . ILE D 1 340 ? -5.500 -25.338 118.942 1.00 65.71 366 ILE D C 1
ATOM 9521 O O . ILE D 1 340 ? -5.125 -26.507 119.122 1.00 65.88 366 ILE D O 1
ATOM 9526 N N . PRO D 1 341 ? -5.605 -24.476 119.951 1.00 65.09 367 PRO D N 1
ATOM 9527 C CA . PRO D 1 341 ? -5.131 -24.859 121.286 1.00 65.61 367 PRO D CA 1
ATOM 9528 C C . PRO D 1 341 ? -5.942 -26.006 121.865 1.00 66.28 367 PRO D C 1
ATOM 9529 O O . PRO D 1 341 ? -7.168 -26.057 121.733 1.00 66.25 367 PRO D O 1
ATOM 9533 N N . LEU D 1 342 ? -5.227 -26.945 122.493 1.00 67.33 368 LEU D N 1
ATOM 9534 C CA . LEU D 1 342 ? -5.853 -28.139 123.053 1.00 67.28 368 LEU D CA 1
ATOM 9535 C C . LEU D 1 342 ? -6.994 -27.790 123.997 1.00 67.16 368 LEU D C 1
ATOM 9536 O O . LEU D 1 342 ? -7.938 -28.573 124.150 1.00 67.06 368 LEU D O 1
ATOM 9541 N N . GLU D 1 343 ? -6.923 -26.625 124.640 1.00 66.69 369 GLU D N 1
ATOM 9542 C CA . GLU D 1 343 ? -7.903 -26.209 125.634 1.00 66.97 369 GLU D CA 1
ATOM 9543 C C . GLU D 1 343 ? -9.253 -25.846 125.034 1.00 66.94 369 GLU D C 1
ATOM 9544 O O . GLU D 1 343 ? -10.175 -25.530 125.793 1.00 67.24 369 GLU D O 1
ATOM 9550 N N . PHE D 1 344 ? -9.403 -25.880 123.708 1.00 65.04 370 PHE D N 1
ATOM 9551 C CA . PHE D 1 344 ? -10.733 -25.773 123.118 1.00 64.60 370 PHE D CA 1
ATOM 9552 C C . PHE D 1 344 ? -11.558 -27.026 123.370 1.00 64.40 370 PHE D C 1
ATOM 9553 O O . PHE D 1 344 ? -12.791 -26.975 123.287 1.00 64.01 370 PHE D O 1
ATOM 9561 N N . ARG D 1 345 ? -10.897 -28.149 123.658 1.00 67.08 371 ARG D N 1
ATOM 9562 C CA . ARG D 1 345 ? -11.568 -29.292 124.264 1.00 66.85 371 ARG D CA 1
ATOM 9563 C C . ARG D 1 345 ? -12.296 -28.893 125.542 1.00 66.89 371 ARG D C 1
ATOM 9564 O O . ARG D 1 345 ? -13.358 -29.445 125.856 1.00 66.43 371 ARG D O 1
ATOM 9572 N N . ASP D 1 346 ? -11.737 -27.942 126.290 1.00 70.70 372 ASP D N 1
ATOM 9573 C CA . ASP D 1 346 ? -12.298 -27.492 127.559 1.00 71.20 372 ASP D CA 1
ATOM 9574 C C . ASP D 1 346 ? -13.401 -26.450 127.381 1.00 71.05 372 ASP D C 1
ATOM 9575 O O . ASP D 1 346 ? -13.633 -25.640 128.284 1.00 71.39 372 ASP D O 1
ATOM 9580 N N . VAL D 1 347 ? -14.083 -26.448 126.234 1.00 72.46 373 VAL D N 1
ATOM 9581 C CA . VAL D 1 347 ? -15.093 -25.431 125.945 1.00 71.96 373 VAL D CA 1
ATOM 9582 C C . VAL D 1 347 ? -16.327 -26.067 125.319 1.00 70.99 373 VAL D C 1
ATOM 9583 O O . VAL D 1 347 ? -16.326 -26.414 124.132 1.00 70.50 373 VAL D O 1
ATOM 9587 N N . LYS D 1 348 ? -17.378 -26.250 126.117 1.00 75.39 374 LYS D N 1
ATOM 9588 C CA . LYS D 1 348 ? -18.658 -26.732 125.618 1.00 74.53 374 LYS D CA 1
ATOM 9589 C C . LYS D 1 348 ? -19.750 -25.665 125.658 1.00 73.89 374 LYS D C 1
ATOM 9590 O O . LYS D 1 348 ? -20.896 -25.952 125.299 1.00 73.00 374 LYS D O 1
ATOM 9596 N N . HIS D 1 349 ? -19.432 -24.437 126.070 1.00 66.59 375 HIS D N 1
ATOM 9597 C CA . HIS D 1 349 ? -20.463 -23.411 126.203 1.00 65.89 375 HIS D CA 1
ATOM 9598 C C . HIS D 1 349 ? -20.731 -22.658 124.906 1.00 65.23 375 HIS D C 1
ATOM 9599 O O . HIS D 1 349 ? -21.831 -22.119 124.734 1.00 64.38 375 HIS D O 1
ATOM 9606 N N . LEU D 1 350 ? -19.755 -22.600 123.999 1.00 63.16 376 LEU D N 1
ATOM 9607 C CA . LEU D 1 350 ? -19.895 -21.802 122.786 1.00 62.47 376 LEU D CA 1
ATOM 9608 C C . LEU D 1 350 ? -21.013 -22.340 121.898 1.00 61.76 376 LEU D C 1
ATOM 9609 O O . LEU D 1 350 ? -21.222 -23.552 121.794 1.00 61.92 376 LEU D O 1
ATOM 9614 N N . SER D 1 351 ? -21.742 -21.419 121.258 1.00 60.66 377 SER D N 1
ATOM 9615 C CA . SER D 1 351 ? -22.754 -21.772 120.271 1.00 59.86 377 SER D CA 1
ATOM 9616 C C . SER D 1 351 ? -22.376 -21.397 118.845 1.00 59.76 377 SER D C 1
ATOM 9617 O O . SER D 1 351 ? -22.958 -21.949 117.906 1.00 59.29 377 SER D O 1
ATOM 9620 N N . GLU D 1 352 ? -21.423 -20.483 118.660 1.00 58.08 378 GLU D N 1
ATOM 9621 C CA . GLU D 1 352 ? -20.902 -20.134 117.342 1.00 58.20 378 GLU D CA 1
ATOM 9622 C C . GLU D 1 352 ? -19.400 -19.929 117.460 1.00 58.58 378 GLU D C 1
ATOM 9623 O O . GLU D 1 352 ? -18.951 -19.096 118.252 1.00 58.88 378 GLU D O 1
ATOM 9629 N N . LEU D 1 353 ? -18.628 -20.694 116.691 1.00 53.30 379 LEU D N 1
ATOM 9630 C CA . LEU D 1 353 ? -17.170 -20.599 116.708 1.00 54.00 379 LEU D CA 1
ATOM 9631 C C . LEU D 1 353 ? -16.670 -20.633 115.270 1.00 53.99 379 LEU D C 1
ATOM 9632 O O . LEU D 1 353 ? -16.719 -21.682 114.621 1.00 53.93 379 LEU D O 1
ATOM 9637 N N . ARG D 1 354 ? -16.210 -19.489 114.767 1.00 55.80 380 ARG D N 1
ATOM 9638 C CA . ARG D 1 354 ? -15.757 -19.364 113.382 1.00 55.65 380 ARG D CA 1
ATOM 9639 C C . ARG D 1 354 ? -14.238 -19.214 113.347 1.00 56.29 380 ARG D C 1
ATOM 9640 O O . ARG D 1 354 ? -13.703 -18.145 113.654 1.00 56.63 380 ARG D O 1
ATOM 9648 N N . LEU D 1 355 ? -13.547 -20.290 112.963 1.00 54.59 381 LEU D N 1
ATOM 9649 C CA . LEU D 1 355 ? -12.119 -20.245 112.667 1.00 54.89 381 LEU D CA 1
ATOM 9650 C C . LEU D 1 355 ? -11.828 -20.524 111.195 1.00 54.91 381 LEU D C 1
ATOM 9651 O O . LEU D 1 355 ? -10.702 -20.896 110.848 1.00 55.22 381 LEU D O 1
ATOM 9656 N N . ASN D 1 356 ? -12.821 -20.351 110.326 1.00 57.56 382 ASN D N 1
ATOM 9657 C CA . ASN D 1 356 ? -12.662 -20.662 108.913 1.00 57.37 382 ASN D CA 1
ATOM 9658 C C . ASN D 1 356 ? -11.888 -19.567 108.187 1.00 57.46 382 ASN D C 1
ATOM 9659 O O . ASN D 1 356 ? -11.853 -18.411 108.615 1.00 57.68 382 ASN D O 1
ATOM 9664 N N . ASP D 1 357 ? -11.243 -19.959 107.086 1.00 61.00 383 ASP D N 1
ATOM 9665 C CA . ASP D 1 357 ? -10.494 -19.047 106.216 1.00 61.02 383 ASP D CA 1
ATOM 9666 C C . ASP D 1 357 ? -9.286 -18.442 106.937 1.00 61.52 383 ASP D C 1
ATOM 9667 O O . ASP D 1 357 ? -9.047 -17.235 106.893 1.00 61.60 383 ASP D O 1
ATOM 9672 N N . ASN D 1 358 ? -8.520 -19.304 107.602 1.00 60.09 384 ASN D N 1
ATOM 9673 C CA . ASN D 1 358 ? -7.218 -18.923 108.135 1.00 60.49 384 ASN D CA 1
ATOM 9674 C C . ASN D 1 358 ? -6.150 -19.862 107.592 1.00 60.88 384 ASN D C 1
ATOM 9675 O O . ASN D 1 358 ? -6.368 -20.539 106.583 1.00 60.52 384 ASN D O 1
ATOM 9680 N N . SER D 1 359 ? -4.994 -19.914 108.252 1.00 63.13 385 SER D N 1
ATOM 9681 C CA . SER D 1 359 ? -3.951 -20.886 107.932 1.00 63.30 385 SER D CA 1
ATOM 9682 C C . SER D 1 359 ? -3.494 -21.573 109.221 1.00 63.61 385 SER D C 1
ATOM 9683 O O . SER D 1 359 ? -2.341 -21.479 109.642 1.00 63.73 385 SER D O 1
ATOM 9686 N N . LEU D 1 360 ? -4.425 -22.288 109.847 1.00 66.49 386 LEU D N 1
ATOM 9687 C CA . LEU D 1 360 ? -4.115 -23.083 111.025 1.00 66.75 386 LEU D CA 1
ATOM 9688 C C . LEU D 1 360 ? -3.548 -24.433 110.602 1.00 66.77 386 LEU D C 1
ATOM 9689 O O . LEU D 1 360 ? -3.993 -25.026 109.615 1.00 66.55 386 LEU D O 1
ATOM 9694 N N . THR D 1 361 ? -2.563 -24.920 111.357 1.00 69.45 387 THR D N 1
ATOM 9695 C CA . THR D 1 361 ? -1.812 -26.095 110.929 1.00 69.43 387 THR D CA 1
ATOM 9696 C C . THR D 1 361 ? -2.329 -27.376 111.578 1.00 69.46 387 THR D C 1
ATOM 9697 O O . THR D 1 361 ? -2.839 -28.260 110.883 1.00 69.13 387 THR D O 1
ATOM 9701 N N . GLY D 1 362 ? -2.192 -27.497 112.898 1.00 68.44 388 GLY D N 1
ATOM 9702 C CA . GLY D 1 362 ? -2.485 -28.733 113.588 1.00 68.68 388 GLY D CA 1
ATOM 9703 C C . GLY D 1 362 ? -3.911 -29.220 113.420 1.00 68.52 388 GLY D C 1
ATOM 9704 O O . GLY D 1 362 ? -4.859 -28.431 113.348 1.00 68.32 388 GLY D O 1
ATOM 9705 N N . PRO D 1 363 ? -4.091 -30.541 113.389 1.00 70.37 389 PRO D N 1
ATOM 9706 C CA . PRO D 1 363 ? -5.447 -31.099 113.346 1.00 69.99 389 PRO D CA 1
ATOM 9707 C C . PRO D 1 363 ? -6.210 -30.815 114.631 1.00 70.25 389 PRO D C 1
ATOM 9708 O O . PRO D 1 363 ? -5.629 -30.648 115.706 1.00 70.68 389 PRO D O 1
ATOM 9712 N N . VAL D 1 364 ? -7.533 -30.763 114.503 1.00 66.86 390 VAL D N 1
ATOM 9713 C CA . VAL D 1 364 ? -8.393 -30.091 115.477 1.00 66.84 390 VAL D CA 1
ATOM 9714 C C . VAL D 1 364 ? -8.618 -30.953 116.716 1.00 67.06 390 VAL D C 1
ATOM 9715 O O . VAL D 1 364 ? -8.561 -32.190 116.638 1.00 67.08 390 VAL D O 1
ATOM 9719 N N . PRO D 1 365 ? -8.844 -30.336 117.889 1.00 64.42 391 PRO D N 1
ATOM 9720 C CA . PRO D 1 365 ? -8.993 -31.113 119.124 1.00 64.71 391 PRO D CA 1
ATOM 9721 C C . PRO D 1 365 ? -10.385 -31.023 119.737 1.00 64.75 391 PRO D C 1
ATOM 9722 O O . PRO D 1 365 ? -10.517 -31.007 120.966 1.00 64.92 391 PRO D O 1
ATOM 9726 N N . PHE D 1 366 ? -11.427 -30.971 118.912 1.00 62.86 392 PHE D N 1
ATOM 9727 C CA . PHE D 1 366 ? -12.791 -30.802 119.403 1.00 62.78 392 PHE D CA 1
ATOM 9728 C C . PHE D 1 366 ? -13.414 -32.165 119.691 1.00 62.68 392 PHE D C 1
ATOM 9729 O O . PHE D 1 366 ? -13.458 -33.031 118.810 1.00 62.23 392 PHE D O 1
ATOM 9737 N N . GLU D 1 367 ? -13.882 -32.356 120.925 1.00 66.59 393 GLU D N 1
ATOM 9738 C CA . GLU D 1 367 ? -14.571 -33.585 121.293 1.00 66.22 393 GLU D CA 1
ATOM 9739 C C . GLU D 1 367 ? -15.914 -33.681 120.571 1.00 65.45 393 GLU D C 1
ATOM 9740 O O . GLU D 1 367 ? -16.307 -32.811 119.791 1.00 65.35 393 GLU D O 1
ATOM 9746 N N . ARG D 1 368 ? -16.640 -34.759 120.858 1.00 67.06 394 ARG D N 1
ATOM 9747 C CA . ARG D 1 368 ? -17.800 -35.098 120.043 1.00 66.29 394 ARG D CA 1
ATOM 9748 C C . ARG D 1 368 ? -19.050 -34.330 120.456 1.00 65.87 394 ARG D C 1
ATOM 9749 O O . ARG D 1 368 ? -19.864 -33.973 119.596 1.00 65.45 394 ARG D O 1
ATOM 9757 N N . ASP D 1 369 ? -19.245 -34.110 121.760 1.00 68.53 395 ASP D N 1
ATOM 9758 C CA . ASP D 1 369 ? -20.377 -33.313 122.229 1.00 68.11 395 ASP D CA 1
ATOM 9759 C C . ASP D 1 369 ? -20.481 -32.003 121.452 1.00 67.98 395 ASP D C 1
ATOM 9760 O O . ASP D 1 369 ? -21.547 -31.648 120.929 1.00 67.34 395 ASP D O 1
ATOM 9765 N N . THR D 1 370 ? -19.364 -31.276 121.359 1.00 63.53 396 THR D N 1
ATOM 9766 C CA . THR D 1 370 ? -19.382 -29.939 120.777 1.00 63.44 396 THR D CA 1
ATOM 9767 C C . THR D 1 370 ? -19.546 -29.979 119.263 1.00 62.99 396 THR D C 1
ATOM 9768 O O . THR D 1 370 ? -20.152 -29.070 118.687 1.00 62.80 396 THR D O 1
ATOM 9772 N N . VAL D 1 371 ? -19.016 -31.009 118.602 1.00 59.97 397 VAL D N 1
ATOM 9773 C CA . VAL D 1 371 ? -19.177 -31.115 117.155 1.00 59.90 397 VAL D CA 1
ATOM 9774 C C . VAL D 1 371 ? -20.618 -31.467 116.806 1.00 59.68 397 VAL D C 1
ATOM 9775 O O . VAL D 1 371 ? -21.221 -30.868 115.906 1.00 59.40 397 VAL D O 1
ATOM 9779 N N . TRP D 1 372 ? -21.190 -32.445 117.515 1.00 58.45 398 TRP D N 1
ATOM 9780 C CA . TRP D 1 372 ? -22.584 -32.819 117.289 1.00 57.86 398 TRP D CA 1
ATOM 9781 C C . TRP D 1 372 ? -23.516 -31.643 117.546 1.00 57.28 398 TRP D C 1
ATOM 9782 O O . TRP D 1 372 ? -24.445 -31.390 116.772 1.00 56.78 398 TRP D O 1
ATOM 9793 N N . ARG D 1 373 ? -23.304 -30.934 118.657 1.00 61.77 399 ARG D N 1
ATOM 9794 C CA . ARG D 1 373 ? -24.202 -29.838 119.007 1.00 61.33 399 ARG D CA 1
ATOM 9795 C C . ARG D 1 373 ? -24.024 -28.654 118.061 1.00 61.13 399 ARG D C 1
ATOM 9796 O O . ARG D 1 373 ? -25.005 -28.106 117.545 1.00 60.66 399 ARG D O 1
ATOM 9804 N N . MET D 1 374 ? -22.775 -28.245 117.824 1.00 59.58 400 MET D N 1
ATOM 9805 C CA . MET D 1 374 ? -22.524 -27.061 117.006 1.00 59.25 400 MET D CA 1
ATOM 9806 C C . MET D 1 374 ? -22.928 -27.295 115.555 1.00 58.84 400 MET D C 1
ATOM 9807 O O . MET D 1 374 ? -23.634 -26.475 114.958 1.00 58.58 400 MET D O 1
ATOM 9812 N N . ARG D 1 375 ? -22.501 -28.417 114.980 1.00 63.14 401 ARG D N 1
ATOM 9813 C CA . ARG D 1 375 ? -22.712 -28.732 113.561 1.00 63.14 401 ARG D CA 1
ATOM 9814 C C . ARG D 1 375 ? -22.110 -27.589 112.745 1.00 63.21 401 ARG D C 1
ATOM 9815 O O . ARG D 1 375 ? -20.945 -27.228 112.975 1.00 63.73 401 ARG D O 1
ATOM 9823 N N . ARG D 1 376 ? -22.843 -27.009 111.794 1.00 65.26 402 ARG D N 1
ATOM 9824 C CA . ARG D 1 376 ? -22.299 -25.988 110.908 1.00 65.04 402 ARG D CA 1
ATOM 9825 C C . ARG D 1 376 ? -21.926 -24.706 111.639 1.00 65.24 402 ARG D C 1
ATOM 9826 O O . ARG D 1 376 ? -21.119 -23.924 111.123 1.00 65.76 402 ARG D O 1
ATOM 9834 N N . LYS D 1 377 ? -22.490 -24.466 112.825 1.00 55.83 403 LYS D N 1
ATOM 9835 C CA . LYS D 1 377 ? -22.155 -23.255 113.563 1.00 55.70 403 LYS D CA 1
ATOM 9836 C C . LYS D 1 377 ? -20.717 -23.267 114.066 1.00 55.96 403 LYS D C 1
ATOM 9837 O O . LYS D 1 377 ? -20.259 -22.261 114.617 1.00 55.90 403 LYS D O 1
ATOM 9843 N N . LEU D 1 378 ? -20.004 -24.377 113.887 1.00 54.93 404 LEU D N 1
ATOM 9844 C CA . LEU D 1 378 ? -18.554 -24.425 114.023 1.00 55.22 404 LEU D CA 1
ATOM 9845 C C . LEU D 1 378 ? -17.966 -24.467 112.616 1.00 55.28 404 LEU D C 1
ATOM 9846 O O . LEU D 1 378 ? -18.160 -25.444 111.885 1.00 55.40 404 LEU D O 1
ATOM 9851 N N . ARG D 1 379 ? -17.255 -23.408 112.238 1.00 57.03 405 ARG D N 1
ATOM 9852 C CA . ARG D 1 379 ? -16.658 -23.283 110.913 1.00 57.14 405 ARG D CA 1
ATOM 9853 C C . ARG D 1 379 ? -15.152 -23.481 111.017 1.00 57.73 405 ARG D C 1
ATOM 9854 O O . ARG D 1 379 ? -14.477 -22.759 111.758 1.00 58.02 405 ARG D O 1
ATOM 9862 N N . LEU D 1 380 ? -14.632 -24.459 110.276 1.00 56.53 406 LEU D N 1
ATOM 9863 C CA . LEU D 1 380 ? -13.199 -24.703 110.224 1.00 56.89 406 LEU D CA 1
ATOM 9864 C C . LEU D 1 380 ? -12.644 -24.811 108.809 1.00 56.98 406 LEU D C 1
ATOM 9865 O O . LEU D 1 380 ? -11.443 -25.061 108.657 1.00 57.31 406 LEU D O 1
ATOM 9870 N N . TYR D 1 381 ? -13.471 -24.643 107.779 1.00 59.19 407 TYR D N 1
ATOM 9871 C CA . TYR D 1 381 ? -13.013 -24.831 106.411 1.00 59.21 407 TYR D CA 1
ATOM 9872 C C . TYR D 1 381 ? -12.019 -23.737 106.016 1.00 59.40 407 TYR D C 1
ATOM 9873 O O . TYR D 1 381 ? -11.854 -22.725 106.703 1.00 59.45 407 TYR D O 1
ATOM 9882 N N . ASN D 1 382 ? -11.350 -23.961 104.884 1.00 62.35 408 ASN D N 1
ATOM 9883 C CA . ASN D 1 382 ? -10.343 -23.041 104.350 1.00 62.44 408 ASN D CA 1
ATOM 9884 C C . ASN D 1 382 ? -9.207 -22.809 105.346 1.00 62.84 408 ASN D C 1
ATOM 9885 O O . ASN D 1 382 ? -8.685 -21.700 105.477 1.00 62.91 408 ASN D O 1
ATOM 9890 N N . ASN D 1 383 ? -8.820 -23.867 106.051 1.00 67.01 409 ASN D N 1
ATOM 9891 C CA . ASN D 1 383 ? -7.541 -23.934 106.744 1.00 67.37 409 ASN D CA 1
ATOM 9892 C C . ASN D 1 383 ? -6.709 -25.008 106.057 1.00 67.63 409 ASN D C 1
ATOM 9893 O O . ASN D 1 383 ? -7.148 -26.158 105.942 1.00 67.76 409 ASN D O 1
ATOM 9898 N N . ALA D 1 384 ? -5.514 -24.630 105.599 1.00 72.28 410 ALA D N 1
ATOM 9899 C CA . ALA D 1 384 ? -4.732 -25.519 104.745 1.00 72.18 410 ALA D CA 1
ATOM 9900 C C . ALA D 1 384 ? -4.197 -26.719 105.517 1.00 72.42 410 ALA D C 1
ATOM 9901 O O . ALA D 1 384 ? -4.193 -27.843 105.002 1.00 72.18 410 ALA D O 1
ATOM 9903 N N . GLY D 1 385 ? -3.743 -26.504 106.754 1.00 67.54 411 GLY D N 1
ATOM 9904 C CA . GLY D 1 385 ? -2.973 -27.521 107.449 1.00 67.82 411 GLY D CA 1
ATOM 9905 C C . GLY D 1 385 ? -3.778 -28.617 108.115 1.00 68.06 411 GLY D C 1
ATOM 9906 O O . GLY D 1 385 ? -3.231 -29.697 108.362 1.00 68.22 411 GLY D O 1
ATOM 9907 N N . LEU D 1 386 ? -5.050 -28.371 108.424 1.00 67.30 412 LEU D N 1
ATOM 9908 C CA . LEU D 1 386 ? -5.813 -29.280 109.283 1.00 67.10 412 LEU D CA 1
ATOM 9909 C C . LEU D 1 386 ? -5.924 -30.681 108.685 1.00 66.87 412 LEU D C 1
ATOM 9910 O O . LEU D 1 386 ? -5.744 -31.677 109.386 1.00 66.97 412 LEU D O 1
ATOM 9915 N N . ASN E 3 5 ? -32.502 -21.498 90.336 1.00 77.93 28 ASN B N 1
ATOM 9916 C CA . ASN E 3 5 ? -31.733 -20.512 91.088 1.00 77.64 28 ASN B CA 1
ATOM 9917 C C . ASN E 3 5 ? -32.374 -20.266 92.449 1.00 77.31 28 ASN B C 1
ATOM 9918 O O . ASN E 3 5 ? -31.771 -20.535 93.489 1.00 77.15 28 ASN B O 1
ATOM 9923 N N . GLU E 3 6 ? -33.605 -19.756 92.434 1.00 78.79 29 GLU B N 1
ATOM 9924 C CA . GLU E 3 6 ? -34.387 -19.609 93.654 1.00 77.94 29 GLU B CA 1
ATOM 9925 C C . GLU E 3 6 ? -35.145 -20.886 93.990 1.00 79.14 29 GLU B C 1
ATOM 9926 O O . GLU E 3 6 ? -35.210 -21.277 95.161 1.00 78.98 29 GLU B O 1
ATOM 9932 N N . GLY E 3 7 ? -35.729 -21.536 92.980 1.00 78.07 30 GLY B N 1
ATOM 9933 C CA . GLY E 3 7 ? -36.334 -22.838 93.195 1.00 78.13 30 GLY B CA 1
ATOM 9934 C C . GLY E 3 7 ? -35.352 -23.875 93.701 1.00 78.10 30 GLY B C 1
ATOM 9935 O O . GLY E 3 7 ? -35.746 -24.832 94.370 1.00 78.11 30 GLY B O 1
ATOM 9936 N N . LYS E 3 8 ? -34.067 -23.712 93.377 1.00 73.74 31 LYS B N 1
ATOM 9937 C CA . LYS E 3 8 ? -33.029 -24.554 93.964 1.00 73.80 31 LYS B CA 1
ATOM 9938 C C . LYS E 3 8 ? -33.072 -24.479 95.485 1.00 73.47 31 LYS B C 1
ATOM 9939 O O . LYS E 3 8 ? -33.141 -25.505 96.176 1.00 73.58 31 LYS B O 1
ATOM 9945 N N . ALA E 3 9 ? -33.067 -23.258 96.019 1.00 74.60 32 ALA B N 1
ATOM 9946 C CA . ALA E 3 9 ? -33.093 -23.079 97.463 1.00 74.11 32 ALA B CA 1
ATOM 9947 C C . ALA E 3 9 ? -34.432 -23.510 98.044 1.00 74.17 32 ALA B C 1
ATOM 9948 O O . ALA E 3 9 ? -34.482 -24.062 99.145 1.00 74.09 32 ALA B O 1
ATOM 9950 N N . LEU E 3 10 ? -35.532 -23.254 97.329 1.00 73.92 33 LEU B N 1
ATOM 9951 C CA . LEU E 3 10 ? -36.829 -23.739 97.793 1.00 73.99 33 LEU B CA 1
ATOM 9952 C C . LEU E 3 10 ? -36.872 -25.262 97.866 1.00 74.19 33 LEU B C 1
ATOM 9953 O O . LEU E 3 10 ? -37.555 -25.822 98.731 1.00 74.19 33 LEU B O 1
ATOM 9958 N N . MET E 3 11 ? -36.131 -25.950 96.998 1.00 74.53 34 MET B N 1
ATOM 9959 C CA . MET E 3 11 ? -36.107 -27.405 97.016 1.00 74.76 34 MET B CA 1
ATOM 9960 C C . MET E 3 11 ? -35.113 -27.965 98.019 1.00 74.65 34 MET B C 1
ATOM 9961 O O . MET E 3 11 ? -35.270 -29.113 98.453 1.00 74.76 34 MET B O 1
ATOM 9966 N N . ALA E 3 12 ? -34.109 -27.181 98.414 1.00 71.23 35 ALA B N 1
ATOM 9967 C CA . ALA E 3 12 ? -33.319 -27.566 99.578 1.00 71.28 35 ALA B CA 1
ATOM 9968 C C . ALA E 3 12 ? -34.113 -27.356 100.863 1.00 71.31 35 ALA B C 1
ATOM 9969 O O . ALA E 3 12 ? -34.036 -28.172 101.790 1.00 71.30 35 ALA B O 1
ATOM 9971 N N . ILE E 3 13 ? -34.872 -26.258 100.937 1.00 71.00 36 ILE B N 1
ATOM 9972 C CA . ILE E 3 13 ? -35.806 -26.034 102.041 1.00 70.82 36 ILE B CA 1
ATOM 9973 C C . ILE E 3 13 ? -36.752 -27.219 102.181 1.00 71.01 36 ILE B C 1
ATOM 9974 O O . ILE E 3 13 ? -36.819 -27.866 103.231 1.00 70.97 36 ILE B O 1
ATOM 9979 N N . LYS E 3 14 ? -37.525 -27.494 101.124 1.00 72.68 37 LYS B N 1
ATOM 9980 C CA . LYS E 3 14 ? -38.414 -28.652 101.128 1.00 72.91 37 LYS B CA 1
ATOM 9981 C C . LYS E 3 14 ? -37.665 -29.948 101.414 1.00 73.04 37 LYS B C 1
ATOM 9982 O O . LYS E 3 14 ? -38.213 -30.855 102.052 1.00 73.12 37 LYS B O 1
ATOM 9988 N N . GLY E 3 15 ? -36.414 -30.049 100.960 1.00 71.28 38 GLY B N 1
ATOM 9989 C CA . GLY E 3 15 ? -35.638 -31.255 101.203 1.00 71.42 38 GLY B CA 1
ATOM 9990 C C . GLY E 3 15 ? -35.475 -31.577 102.677 1.00 71.13 38 GLY B C 1
ATOM 9991 O O . GLY E 3 15 ? -35.529 -32.742 103.076 1.00 71.23 38 GLY B O 1
ATOM 9992 N N . SER E 3 16 ? -35.272 -30.553 103.505 1.00 66.15 39 SER B N 1
ATOM 9993 C CA . SER E 3 16 ? -35.028 -30.737 104.929 1.00 65.75 39 SER B CA 1
ATOM 9994 C C . SER E 3 16 ? -36.314 -30.826 105.748 1.00 65.56 39 SER B C 1
ATOM 9995 O O . SER E 3 16 ? -36.271 -30.632 106.966 1.00 65.34 39 SER B O 1
ATOM 9998 N N . PHE E 3 17 ? -37.418 -30.951 105.053 1.00 66.81 40 PHE B N 1
ATOM 9999 C CA . PHE E 3 17 ? -38.702 -30.946 105.681 1.00 67.00 40 PHE B CA 1
ATOM 10000 C C . PHE E 3 17 ? -39.227 -32.314 105.924 1.00 67.18 40 PHE B C 1
ATOM 10001 O O . PHE E 3 17 ? -40.102 -32.771 105.213 1.00 67.39 40 PHE B O 1
ATOM 10009 N N . SER E 3 18 ? -38.676 -32.947 106.940 1.00 73.71 41 SER B N 1
ATOM 10010 C CA . SER E 3 18 ? -39.115 -34.249 107.389 1.00 73.98 41 SER B CA 1
ATOM 10011 C C . SER E 3 18 ? -39.171 -35.214 106.212 1.00 74.82 41 SER B C 1
ATOM 10012 O O . SER E 3 18 ? -38.163 -35.414 105.558 1.00 75.08 41 SER B O 1
ATOM 10015 N N . ASN E 3 19 ? -40.343 -35.716 105.866 1.00 75.50 42 ASN B N 1
ATOM 10016 C CA . ASN E 3 19 ? -40.411 -36.615 104.734 1.00 75.86 42 ASN B CA 1
ATOM 10017 C C . ASN E 3 19 ? -41.765 -36.688 104.097 1.00 76.13 42 ASN B C 1
ATOM 10018 O O . ASN E 3 19 ? -42.086 -37.667 103.461 1.00 76.29 42 ASN B O 1
ATOM 10023 N N . LEU E 3 20 ? -42.555 -35.644 104.221 1.00 82.79 43 LEU B N 1
ATOM 10024 C CA . LEU E 3 20 ? -43.882 -35.690 103.654 1.00 83.29 43 LEU B CA 1
ATOM 10025 C C . LEU E 3 20 ? -44.089 -34.889 102.376 1.00 83.28 43 LEU B C 1
ATOM 10026 O O . LEU E 3 20 ? -43.800 -33.694 102.367 1.00 83.13 43 LEU B O 1
ATOM 10031 N N . VAL E 3 21 ? -44.564 -35.538 101.297 1.00 89.43 44 VAL B N 1
ATOM 10032 C CA . VAL E 3 21 ? -44.867 -34.771 100.099 1.00 89.44 44 VAL B CA 1
ATOM 10033 C C . VAL E 3 21 ? -46.365 -34.525 99.976 1.00 89.70 44 VAL B C 1
ATOM 10034 O O . VAL E 3 21 ? -46.812 -33.838 99.045 1.00 89.67 44 VAL B O 1
ATOM 10038 N N . ASN E 3 22 ? -47.151 -35.032 100.932 1.00 92.55 45 ASN B N 1
ATOM 10039 C CA . ASN E 3 22 ? -48.587 -34.782 100.938 1.00 92.76 45 ASN B CA 1
ATOM 10040 C C . ASN E 3 22 ? -48.890 -33.305 101.156 1.00 92.73 45 ASN B C 1
ATOM 10041 O O . ASN E 3 22 ? -49.811 -32.763 100.542 1.00 93.14 45 ASN B O 1
ATOM 10046 N N . MET E 3 23 ? -48.158 -32.644 102.049 1.00 91.73 46 MET B N 1
ATOM 10047 C CA . MET E 3 23 ? -48.506 -31.271 102.390 1.00 91.41 46 MET B CA 1
ATOM 10048 C C . MET E 3 23 ? -48.082 -30.305 101.300 1.00 91.53 46 MET B C 1
ATOM 10049 O O . MET E 3 23 ? -48.880 -29.477 100.847 1.00 91.77 46 MET B O 1
ATOM 10054 N N . LEU E 3 24 ? -46.828 -30.390 100.872 1.00 87.36 47 LEU B N 1
ATOM 10055 C CA . LEU E 3 24 ? -46.302 -29.477 99.866 1.00 87.19 47 LEU B CA 1
ATOM 10056 C C . LEU E 3 24 ? -46.389 -30.079 98.472 1.00 87.77 47 LEU B C 1
ATOM 10057 O O . LEU E 3 24 ? -45.454 -29.943 97.671 1.00 87.67 47 LEU B O 1
ATOM 10062 N N . LEU E 3 25 ? -47.493 -30.783 98.184 1.00 92.70 48 LEU B N 1
ATOM 10063 C CA . LEU E 3 25 ? -47.672 -31.410 96.877 1.00 93.07 48 LEU B CA 1
ATOM 10064 C C . LEU E 3 25 ? -47.380 -30.430 95.749 1.00 93.12 48 LEU B C 1
ATOM 10065 O O . LEU E 3 25 ? -46.789 -30.804 94.730 1.00 93.13 48 LEU B O 1
ATOM 10070 N N . ASP E 3 26 ? -47.704 -29.165 95.959 1.00 91.62 49 ASP B N 1
ATOM 10071 C CA . ASP E 3 26 ? -47.439 -28.161 94.948 1.00 91.25 49 ASP B CA 1
ATOM 10072 C C . ASP E 3 26 ? -46.005 -28.234 94.466 1.00 90.73 49 ASP B C 1
ATOM 10073 O O . ASP E 3 26 ? -45.760 -28.461 93.294 1.00 90.94 49 ASP B O 1
ATOM 10078 N N . TRP E 3 27 ? -45.060 -28.067 95.383 1.00 84.41 50 TRP B N 1
ATOM 10079 C CA . TRP E 3 27 ? -43.647 -28.067 95.037 1.00 84.21 50 TRP B CA 1
ATOM 10080 C C . TRP E 3 27 ? -43.150 -29.310 94.373 1.00 84.41 50 TRP B C 1
ATOM 10081 O O . TRP E 3 27 ? -42.882 -30.293 95.039 1.00 84.30 50 TRP B O 1
ATOM 10092 N N . ASP E 3 28 ? -42.968 -29.234 93.066 1.00 94.16 51 ASP B N 1
ATOM 10093 C CA . ASP E 3 28 ? -42.491 -30.335 92.255 1.00 94.29 51 ASP B CA 1
ATOM 10094 C C . ASP E 3 28 ? -42.077 -29.695 90.972 1.00 94.27 51 ASP B C 1
ATOM 10095 O O . ASP E 3 28 ? -42.933 -29.459 90.142 1.00 94.14 51 ASP B O 1
ATOM 10100 N N . ASP E 3 29 ? -40.793 -29.423 90.762 1.00 94.78 52 ASP B N 1
ATOM 10101 C CA . ASP E 3 29 ? -40.423 -28.719 89.535 1.00 95.21 52 ASP B CA 1
ATOM 10102 C C . ASP E 3 29 ? -40.234 -29.531 88.274 1.00 95.54 52 ASP B C 1
ATOM 10103 O O . ASP E 3 29 ? -39.182 -29.494 87.657 1.00 95.49 52 ASP B O 1
ATOM 10108 N N . VAL E 3 30 ? -41.283 -30.225 87.872 1.00 99.90 53 VAL B N 1
ATOM 10109 C CA . VAL E 3 30 ? -41.265 -31.028 86.677 1.00 100.05 53 VAL B CA 1
ATOM 10110 C C . VAL E 3 30 ? -42.661 -30.762 86.192 1.00 100.04 53 VAL B C 1
ATOM 10111 O O . VAL E 3 30 ? -42.865 -30.144 85.159 1.00 100.03 53 VAL B O 1
ATOM 10115 N N . HIS E 3 31 ? -43.628 -30.982 87.024 1.00 100.88 54 HIS B N 1
ATOM 10116 C CA . HIS E 3 31 ? -45.013 -31.174 86.656 1.00 101.50 54 HIS B CA 1
ATOM 10117 C C . HIS E 3 31 ? -45.726 -29.941 87.196 1.00 101.25 54 HIS B C 1
ATOM 10118 O O . HIS E 3 31 ? -46.948 -29.899 87.387 1.00 101.12 54 HIS B O 1
ATOM 10125 N N . ASN E 3 32 ? -44.885 -28.943 87.414 1.00 95.19 55 ASN B N 1
ATOM 10126 C CA . ASN E 3 32 ? -45.197 -27.612 87.890 1.00 94.84 55 ASN B CA 1
ATOM 10127 C C . ASN E 3 32 ? -43.919 -26.840 87.721 1.00 94.30 55 ASN B C 1
ATOM 10128 O O . ASN E 3 32 ? -42.849 -27.380 87.931 1.00 94.16 55 ASN B O 1
ATOM 10133 N N . SER E 3 33 ? -43.993 -25.584 87.331 1.00 89.59 56 SER B N 1
ATOM 10134 C CA . SER E 3 33 ? -42.751 -24.870 87.178 1.00 89.50 56 SER B CA 1
ATOM 10135 C C . SER E 3 33 ? -42.789 -23.439 87.592 1.00 88.99 56 SER B C 1
ATOM 10136 O O . SER E 3 33 ? -41.798 -22.926 88.070 1.00 88.84 56 SER B O 1
ATOM 10139 N N . ASP E 3 34 ? -43.920 -22.779 87.445 1.00 86.73 57 ASP B N 1
ATOM 10140 C CA . ASP E 3 34 ? -43.984 -21.410 87.884 1.00 86.48 57 ASP B CA 1
ATOM 10141 C C . ASP E 3 34 ? -43.835 -21.471 89.379 1.00 86.25 57 ASP B C 1
ATOM 10142 O O . ASP E 3 34 ? -44.796 -21.702 90.085 1.00 86.44 57 ASP B O 1
ATOM 10147 N N . LEU E 3 35 ? -42.648 -21.183 89.891 1.00 84.68 58 LEU B N 1
ATOM 10148 C CA . LEU E 3 35 ? -42.401 -21.263 91.316 1.00 84.44 58 LEU B CA 1
ATOM 10149 C C . LEU E 3 35 ? -42.978 -20.178 92.203 1.00 84.43 58 LEU B C 1
ATOM 10150 O O . LEU E 3 35 ? -42.851 -20.256 93.402 1.00 84.38 58 LEU B O 1
ATOM 10155 N N . CYS E 3 36 ? -43.671 -19.193 91.641 1.00 87.01 59 CYS B N 1
ATOM 10156 C CA . CYS E 3 36 ? -44.301 -18.140 92.411 1.00 86.39 59 CYS B CA 1
ATOM 10157 C C . CYS E 3 36 ? -45.801 -18.435 92.501 1.00 87.10 59 CYS B C 1
ATOM 10158 O O . CYS E 3 36 ? -46.604 -17.539 92.693 1.00 87.30 59 CYS B O 1
ATOM 10161 N N . SER E 3 37 ? -46.151 -19.711 92.356 1.00 86.07 60 SER B N 1
ATOM 10162 C CA . SER E 3 37 ? -47.494 -20.243 92.407 1.00 86.05 60 SER B CA 1
ATOM 10163 C C . SER E 3 37 ? -47.578 -21.329 93.467 1.00 86.15 60 SER B C 1
ATOM 10164 O O . SER E 3 37 ? -48.655 -21.694 93.906 1.00 86.43 60 SER B O 1
ATOM 10167 N N . TRP E 3 38 ? -46.424 -21.834 93.886 1.00 83.03 61 TRP B N 1
ATOM 10168 C CA . TRP E 3 38 ? -46.313 -22.866 94.901 1.00 82.89 61 TRP B CA 1
ATOM 10169 C C . TRP E 3 38 ? -46.936 -22.501 96.235 1.00 82.85 61 TRP B C 1
ATOM 10170 O O . TRP E 3 38 ? -47.018 -21.352 96.622 1.00 82.88 61 TRP B O 1
ATOM 10181 N N . ARG E 3 39 ? -47.352 -23.512 96.962 1.00 86.90 62 ARG B N 1
ATOM 10182 C CA . ARG E 3 39 ? -47.999 -23.313 98.238 1.00 86.71 62 ARG B CA 1
ATOM 10183 C C . ARG E 3 39 ? -47.222 -22.478 99.215 1.00 86.33 62 ARG B C 1
ATOM 10184 O O . ARG E 3 39 ? -46.081 -22.774 99.493 1.00 85.79 62 ARG B O 1
ATOM 10192 N N . GLY E 3 40 ? -47.840 -21.416 99.714 1.00 79.74 63 GLY B N 1
ATOM 10193 C CA . GLY E 3 40 ? -47.238 -20.607 100.749 1.00 79.40 63 GLY B CA 1
ATOM 10194 C C . GLY E 3 40 ? -46.141 -19.677 100.290 1.00 79.08 63 GLY B C 1
ATOM 10195 O O . GLY E 3 40 ? -45.608 -18.921 101.113 1.00 78.78 63 GLY B O 1
ATOM 10196 N N . VAL E 3 41 ? -45.787 -19.697 99.015 1.00 81.61 64 VAL B N 1
ATOM 10197 C CA . VAL E 3 41 ? -44.769 -18.808 98.475 1.00 81.56 64 VAL B CA 1
ATOM 10198 C C . VAL E 3 41 ? -45.464 -17.709 97.689 1.00 81.74 64 VAL B C 1
ATOM 10199 O O . VAL E 3 41 ? -46.508 -17.938 97.062 1.00 82.02 64 VAL B O 1
ATOM 10203 N N . PHE E 3 42 ? -44.926 -16.497 97.778 1.00 80.73 65 PHE B N 1
ATOM 10204 C CA . PHE E 3 42 ? -45.491 -15.355 97.080 1.00 81.01 65 PHE B CA 1
ATOM 10205 C C . PHE E 3 42 ? -44.365 -14.504 96.523 1.00 80.48 65 PHE B C 1
ATOM 10206 O O . PHE E 3 42 ? -43.365 -14.248 97.203 1.00 80.06 65 PHE B O 1
ATOM 10214 N N . CYS E 3 43 ? -44.536 -14.080 95.276 1.00 86.22 66 CYS B N 1
ATOM 10215 C CA . CYS E 3 43 ? -43.610 -13.182 94.606 1.00 86.01 66 CYS B CA 1
ATOM 10216 C C . CYS E 3 43 ? -44.317 -11.864 94.330 1.00 85.99 66 CYS B C 1
ATOM 10217 O O . CYS E 3 43 ? -45.461 -11.850 93.862 1.00 86.24 66 CYS B O 1
ATOM 10220 N N . ASP E 3 44 ? -43.638 -10.758 94.626 1.00 90.59 67 ASP B N 1
ATOM 10221 C CA . ASP E 3 44 ? -44.207 -9.453 94.329 1.00 90.89 67 ASP B CA 1
ATOM 10222 C C . ASP E 3 44 ? -44.332 -9.298 92.819 1.00 91.10 67 ASP B C 1
ATOM 10223 O O . ASP E 3 44 ? -43.443 -9.697 92.061 1.00 91.13 67 ASP B O 1
ATOM 10228 N N . ASN E 3 45 ? -45.457 -8.729 92.383 1.00 93.59 68 ASN B N 1
ATOM 10229 C CA . ASN E 3 45 ? -45.857 -8.786 90.981 1.00 94.10 68 ASN B CA 1
ATOM 10230 C C . ASN E 3 45 ? -44.871 -8.113 90.033 1.00 93.89 68 ASN B C 1
ATOM 10231 O O . ASN E 3 45 ? -45.033 -8.239 88.814 1.00 94.42 68 ASN B O 1
ATOM 10236 N N . VAL E 3 46 ? -43.863 -7.407 90.543 1.00 91.47 69 VAL B N 1
ATOM 10237 C CA . VAL E 3 46 ? -42.924 -6.702 89.677 1.00 91.29 69 VAL B CA 1
ATOM 10238 C C . VAL E 3 46 ? -41.692 -7.570 89.437 1.00 91.10 69 VAL B C 1
ATOM 10239 O O . VAL E 3 46 ? -41.576 -8.224 88.394 1.00 91.40 69 VAL B O 1
ATOM 10243 N N . SER E 3 47 ? -40.769 -7.594 90.407 1.00 92.08 70 SER B N 1
ATOM 10244 C CA . SER E 3 47 ? -39.504 -8.308 90.243 1.00 92.00 70 SER B CA 1
ATOM 10245 C C . SER E 3 47 ? -39.689 -9.809 90.076 1.00 92.29 70 SER B C 1
ATOM 10246 O O . SER E 3 47 ? -38.815 -10.467 89.499 1.00 92.23 70 SER B O 1
ATOM 10249 N N . TYR E 3 48 ? -40.796 -10.357 90.580 1.00 92.65 71 TYR B N 1
ATOM 10250 C CA . TYR E 3 48 ? -41.133 -11.776 90.450 1.00 92.92 71 TYR B CA 1
ATOM 10251 C C . TYR E 3 48 ? -40.118 -12.662 91.172 1.00 92.63 71 TYR B C 1
ATOM 10252 O O . TYR E 3 48 ? -39.814 -13.772 90.729 1.00 92.76 71 TYR B O 1
ATOM 10261 N N . SER E 3 49 ? -39.587 -12.174 92.291 1.00 85.47 72 SER B N 1
ATOM 10262 C CA . SER E 3 49 ? -38.804 -12.979 93.216 1.00 85.23 72 SER B CA 1
ATOM 10263 C C . SER E 3 49 ? -39.615 -13.254 94.478 1.00 85.30 72 SER B C 1
ATOM 10264 O O . SER E 3 49 ? -40.534 -12.509 94.829 1.00 85.56 72 SER B O 1
ATOM 10267 N N . VAL E 3 50 ? -39.254 -14.329 95.175 1.00 76.92 73 VAL B N 1
ATOM 10268 C CA . VAL E 3 50 ? -39.993 -14.726 96.369 1.00 76.90 73 VAL B CA 1
ATOM 10269 C C . VAL E 3 50 ? -39.727 -13.712 97.475 1.00 76.57 73 VAL B C 1
ATOM 10270 O O . VAL E 3 50 ? -38.574 -13.461 97.844 1.00 76.29 73 VAL B O 1
ATOM 10274 N N . VAL E 3 51 ? -40.798 -13.114 98.001 1.00 70.06 74 VAL B N 1
ATOM 10275 C CA . VAL E 3 51 ? -40.683 -12.072 99.017 1.00 69.88 74 VAL B CA 1
ATOM 10276 C C . VAL E 3 51 ? -41.405 -12.494 100.292 1.00 70.13 74 VAL B C 1
ATOM 10277 O O . VAL E 3 51 ? -41.056 -12.059 101.399 1.00 69.71 74 VAL B O 1
ATOM 10281 N N . SER E 3 52 ? -42.417 -13.344 100.148 1.00 71.16 75 SER B N 1
ATOM 10282 C CA . SER E 3 52 ? -43.213 -13.789 101.279 1.00 71.30 75 SER B CA 1
ATOM 10283 C C . SER E 3 52 ? -43.310 -15.305 101.271 1.00 71.43 75 SER B C 1
ATOM 10284 O O . SER E 3 52 ? -43.538 -15.919 100.225 1.00 71.71 75 SER B O 1
ATOM 10287 N N . LEU E 3 53 ? -43.132 -15.897 102.448 1.00 65.31 76 LEU B N 1
ATOM 10288 C CA . LEU E 3 53 ? -43.249 -17.333 102.653 1.00 65.37 76 LEU B CA 1
ATOM 10289 C C . LEU E 3 53 ? -44.178 -17.572 103.834 1.00 65.48 76 LEU B C 1
ATOM 10290 O O . LEU E 3 53 ? -43.931 -17.056 104.928 1.00 65.26 76 LEU B O 1
ATOM 10295 N N . ASN E 3 54 ? -45.239 -18.349 103.619 1.00 66.47 77 ASN B N 1
ATOM 10296 C CA . ASN E 3 54 ? -46.194 -18.679 104.677 1.00 66.75 77 ASN B CA 1
ATOM 10297 C C . ASN E 3 54 ? -46.487 -20.176 104.639 1.00 66.79 77 ASN B C 1
ATOM 10298 O O . ASN E 3 54 ? -47.351 -20.631 103.884 1.00 66.98 77 ASN B O 1
ATOM 10303 N N . LEU E 3 55 ? -45.778 -20.934 105.476 1.00 67.57 78 LEU B N 1
ATOM 10304 C CA . LEU E 3 55 ? -46.061 -22.344 105.709 1.00 67.57 78 LEU B CA 1
ATOM 10305 C C . LEU E 3 55 ? -46.695 -22.560 107.078 1.00 67.75 78 LEU B C 1
ATOM 10306 O O . LEU E 3 55 ? -46.595 -23.654 107.644 1.00 67.78 78 LEU B O 1
ATOM 10311 N N . SER E 3 56 ? -47.334 -21.524 107.618 1.00 64.71 79 SER B N 1
ATOM 10312 C CA . SER E 3 56 ? -47.783 -21.508 109.004 1.00 64.75 79 SER B CA 1
ATOM 10313 C C . SER E 3 56 ? -48.801 -22.608 109.276 1.00 65.26 79 SER B C 1
ATOM 10314 O O . SER E 3 56 ? -49.809 -22.723 108.571 1.00 65.68 79 SER B O 1
ATOM 10317 N N . SER E 3 57 ? -48.507 -23.432 110.285 1.00 65.15 80 SER B N 1
ATOM 10318 C CA . SER E 3 57 ? -49.430 -24.427 110.823 1.00 65.44 80 SER B CA 1
ATOM 10319 C C . SER E 3 57 ? -49.656 -25.552 109.820 1.00 65.71 80 SER B C 1
ATOM 10320 O O . SER E 3 57 ? -50.779 -25.764 109.351 1.00 66.21 80 SER B O 1
ATOM 10323 N N . LEU E 3 58 ? -48.589 -26.276 109.485 1.00 68.61 81 LEU B N 1
ATOM 10324 C CA . LEU E 3 58 ? -48.682 -27.429 108.600 1.00 68.77 81 LEU B CA 1
ATOM 10325 C C . LEU E 3 58 ? -47.960 -28.664 109.119 1.00 68.64 81 LEU B C 1
ATOM 10326 O O . LEU E 3 58 ? -48.291 -29.768 108.678 1.00 69.04 81 LEU B O 1
ATOM 10331 N N . ASN E 3 59 ? -47.012 -28.524 110.046 1.00 66.11 82 ASN B N 1
ATOM 10332 C CA . ASN E 3 59 ? -46.247 -29.652 110.572 1.00 66.61 82 ASN B CA 1
ATOM 10333 C C . ASN E 3 59 ? -45.459 -30.326 109.457 1.00 66.51 82 ASN B C 1
ATOM 10334 O O . ASN E 3 59 ? -45.827 -31.407 108.985 1.00 66.70 82 ASN B O 1
ATOM 10339 N N . LEU E 3 60 ? -44.374 -29.687 109.025 1.00 64.80 83 LEU B N 1
ATOM 10340 C CA . LEU E 3 60 ? -43.437 -30.306 108.101 1.00 64.55 83 LEU B CA 1
ATOM 10341 C C . LEU E 3 60 ? -42.249 -30.937 108.813 1.00 64.53 83 LEU B C 1
ATOM 10342 O O . LEU E 3 60 ? -41.594 -31.809 108.236 1.00 64.58 83 LEU B O 1
ATOM 10347 N N . GLY E 3 61 ? -41.945 -30.486 110.027 1.00 64.82 84 GLY B N 1
ATOM 10348 C CA . GLY E 3 61 ? -41.213 -31.289 111.001 1.00 64.87 84 GLY B CA 1
ATOM 10349 C C . GLY E 3 61 ? -39.827 -31.756 110.617 1.00 64.94 84 GLY B C 1
ATOM 10350 O O . GLY E 3 61 ? -39.458 -32.900 110.913 1.00 65.60 84 GLY B O 1
ATOM 10351 N N . GLY E 3 62 ? -39.045 -30.903 109.970 1.00 61.40 85 GLY B N 1
ATOM 10352 C CA . GLY E 3 62 ? -37.662 -31.244 109.711 1.00 61.52 85 GLY B CA 1
ATOM 10353 C C . GLY E 3 62 ? -36.694 -30.284 110.370 1.00 61.33 85 GLY B C 1
ATOM 10354 O O . GLY E 3 62 ? -36.591 -30.227 111.598 1.00 61.29 85 GLY B O 1
ATOM 10355 N N . GLU E 3 63 ? -35.976 -29.526 109.550 1.00 64.82 86 GLU B N 1
ATOM 10356 C CA . GLU E 3 63 ? -35.171 -28.399 109.990 1.00 64.50 86 GLU B CA 1
ATOM 10357 C C . GLU E 3 63 ? -35.531 -27.196 109.132 1.00 64.34 86 GLU B C 1
ATOM 10358 O O . GLU E 3 63 ? -36.261 -27.309 108.143 1.00 64.54 86 GLU B O 1
ATOM 10364 N N . ILE E 3 64 ? -35.014 -26.032 109.510 1.00 63.51 87 ILE B N 1
ATOM 10365 C CA . ILE E 3 64 ? -34.995 -24.885 108.613 1.00 63.44 87 ILE B CA 1
ATOM 10366 C C . ILE E 3 64 ? -33.702 -24.998 107.814 1.00 63.61 87 ILE B C 1
ATOM 10367 O O . ILE E 3 64 ? -32.618 -24.696 108.315 1.00 63.63 87 ILE B O 1
ATOM 10372 N N . SER E 3 65 ? -33.822 -25.463 106.576 1.00 68.51 88 SER B N 1
ATOM 10373 C CA . SER E 3 65 ? -32.659 -25.584 105.714 1.00 68.70 88 SER B CA 1
ATOM 10374 C C . SER E 3 65 ? -31.990 -24.221 105.553 1.00 68.58 88 SER B C 1
ATOM 10375 O O . SER E 3 65 ? -32.679 -23.196 105.469 1.00 68.39 88 SER B O 1
ATOM 10378 N N . PRO E 3 66 ? -30.654 -24.169 105.513 1.00 66.51 89 PRO B N 1
ATOM 10379 C CA . PRO E 3 66 ? -29.971 -22.878 105.360 1.00 66.60 89 PRO B CA 1
ATOM 10380 C C . PRO E 3 66 ? -30.237 -22.222 104.029 1.00 66.65 89 PRO B C 1
ATOM 10381 O O . PRO E 3 66 ? -29.894 -21.045 103.858 1.00 66.46 89 PRO B O 1
ATOM 10385 N N . ALA E 3 67 ? -30.800 -22.956 103.068 1.00 68.77 90 ALA B N 1
ATOM 10386 C CA . ALA E 3 67 ? -31.148 -22.372 101.782 1.00 68.91 90 ALA B CA 1
ATOM 10387 C C . ALA E 3 67 ? -32.142 -21.230 101.916 1.00 68.67 90 ALA B C 1
ATOM 10388 O O . ALA E 3 67 ? -32.358 -20.503 100.941 1.00 68.81 90 ALA B O 1
ATOM 10390 N N . ILE E 3 68 ? -32.750 -21.057 103.093 1.00 66.11 91 ILE B N 1
ATOM 10391 C CA . ILE E 3 68 ? -33.607 -19.901 103.328 1.00 65.92 91 ILE B CA 1
ATOM 10392 C C . ILE E 3 68 ? -32.801 -18.615 103.215 1.00 65.81 91 ILE B C 1
ATOM 10393 O O . ILE E 3 68 ? -33.347 -17.557 102.879 1.00 65.72 91 ILE B O 1
ATOM 10398 N N . GLY E 3 69 ? -31.493 -18.681 103.483 1.00 64.66 92 GLY B N 1
ATOM 10399 C CA . GLY E 3 69 ? -30.577 -17.584 103.247 1.00 64.80 92 GLY B CA 1
ATOM 10400 C C . GLY E 3 69 ? -30.329 -17.254 101.791 1.00 64.96 92 GLY B C 1
ATOM 10401 O O . GLY E 3 69 ? -29.626 -16.281 101.503 1.00 65.10 92 GLY B O 1
ATOM 10402 N N . ASP E 3 70 ? -30.894 -18.025 100.864 1.00 68.35 93 ASP B N 1
ATOM 10403 C CA . ASP E 3 70 ? -30.687 -17.820 99.438 1.00 68.58 93 ASP B CA 1
ATOM 10404 C C . ASP E 3 70 ? -31.889 -17.180 98.758 1.00 68.60 93 ASP B C 1
ATOM 10405 O O . ASP E 3 70 ? -31.841 -16.931 97.549 1.00 68.87 93 ASP B O 1
ATOM 10410 N N . LEU E 3 71 ? -32.954 -16.893 99.502 1.00 68.24 94 LEU B N 1
ATOM 10411 C CA . LEU E 3 71 ? -34.065 -16.075 99.020 1.00 67.80 94 LEU B CA 1
ATOM 10412 C C . LEU E 3 71 ? -33.876 -14.687 99.624 1.00 67.57 94 LEU B C 1
ATOM 10413 O O . LEU E 3 71 ? -34.391 -14.379 100.698 1.00 67.36 94 LEU B O 1
ATOM 10418 N N . ARG E 3 72 ? -33.118 -13.845 98.918 1.00 62.09 95 ARG B N 1
ATOM 10419 C CA . ARG E 3 72 ? -32.687 -12.574 99.491 1.00 61.71 95 ARG B CA 1
ATOM 10420 C C . ARG E 3 72 ? -33.850 -11.605 99.655 1.00 61.79 95 ARG B C 1
ATOM 10421 O O . ARG E 3 72 ? -33.892 -10.838 100.624 1.00 61.69 95 ARG B O 1
ATOM 10429 N N . ASN E 3 73 ? -34.806 -11.627 98.730 1.00 65.40 96 ASN B N 1
ATOM 10430 C CA . ASN E 3 73 ? -35.888 -10.653 98.752 1.00 65.40 96 ASN B CA 1
ATOM 10431 C C . ASN E 3 73 ? -37.026 -11.045 99.686 1.00 65.52 96 ASN B C 1
ATOM 10432 O O . ASN E 3 73 ? -38.010 -10.302 99.774 1.00 65.69 96 ASN B O 1
ATOM 10437 N N . LEU E 3 74 ? -36.930 -12.188 100.366 1.00 62.16 97 LEU B N 1
ATOM 10438 C CA . LEU E 3 74 ? -37.871 -12.509 101.432 1.00 62.20 97 LEU B CA 1
ATOM 10439 C C . LEU E 3 74 ? -37.975 -11.366 102.426 1.00 62.02 97 LEU B C 1
ATOM 10440 O O . LEU E 3 74 ? -36.998 -11.020 103.096 1.00 61.76 97 LEU B O 1
ATOM 10445 N N . GLN E 3 75 ? -39.169 -10.783 102.524 1.00 57.98 98 GLN B N 1
ATOM 10446 C CA . GLN E 3 75 ? -39.476 -9.834 103.580 1.00 57.88 98 GLN B CA 1
ATOM 10447 C C . GLN E 3 75 ? -40.493 -10.367 104.576 1.00 57.98 98 GLN B C 1
ATOM 10448 O O . GLN E 3 75 ? -40.765 -9.694 105.576 1.00 57.85 98 GLN B O 1
ATOM 10454 N N . SER E 3 76 ? -41.056 -11.550 104.334 1.00 59.38 99 SER B N 1
ATOM 10455 C CA . SER E 3 76 ? -41.932 -12.197 105.302 1.00 59.45 99 SER B CA 1
ATOM 10456 C C . SER E 3 76 ? -41.623 -13.686 105.334 1.00 59.49 99 SER B C 1
ATOM 10457 O O . SER E 3 76 ? -41.525 -14.320 104.280 1.00 59.66 99 SER B O 1
ATOM 10460 N N . ILE E 3 77 ? -41.433 -14.229 106.534 1.00 57.17 100 ILE B N 1
ATOM 10461 C CA . ILE E 3 77 ? -41.230 -15.663 106.740 1.00 57.13 100 ILE B CA 1
ATOM 10462 C C . ILE E 3 77 ? -42.084 -16.076 107.930 1.00 57.20 100 ILE B C 1
ATOM 10463 O O . ILE E 3 77 ? -41.801 -15.678 109.064 1.00 56.92 100 ILE B O 1
ATOM 10468 N N . ASP E 3 78 ? -43.120 -16.872 107.682 1.00 60.81 101 ASP B N 1
ATOM 10469 C CA . ASP E 3 78 ? -44.008 -17.367 108.733 1.00 60.91 101 ASP B CA 1
ATOM 10470 C C . ASP E 3 78 ? -43.998 -18.893 108.685 1.00 60.97 101 ASP B C 1
ATOM 10471 O O . ASP E 3 78 ? -44.684 -19.499 107.855 1.00 61.35 101 ASP B O 1
ATOM 10476 N N . LEU E 3 79 ? -43.214 -19.511 109.569 1.00 58.80 102 LEU B N 1
ATOM 10477 C CA . LEU E 3 79 ? -43.067 -20.961 109.621 1.00 58.84 102 LEU B CA 1
ATOM 10478 C C . LEU E 3 79 ? -43.631 -21.557 110.910 1.00 58.85 102 LEU B C 1
ATOM 10479 O O . LEU E 3 79 ? -43.085 -22.532 111.434 1.00 58.74 102 LEU B O 1
ATOM 10484 N N . GLN E 3 80 ? -44.717 -20.994 111.436 1.00 61.17 103 GLN B N 1
ATOM 10485 C CA . GLN E 3 80 ? -45.191 -21.411 112.748 1.00 61.14 103 GLN B CA 1
ATOM 10486 C C . GLN E 3 80 ? -45.935 -22.740 112.672 1.00 61.48 103 GLN B C 1
ATOM 10487 O O . GLN E 3 80 ? -46.597 -23.054 111.679 1.00 61.92 103 GLN B O 1
ATOM 10493 N N . GLY E 3 81 ? -45.803 -23.533 113.735 1.00 63.85 104 GLY B N 1
ATOM 10494 C CA . GLY E 3 81 ? -46.558 -24.755 113.877 1.00 64.16 104 GLY B CA 1
ATOM 10495 C C . GLY E 3 81 ? -45.906 -25.982 113.279 1.00 64.13 104 GLY B C 1
ATOM 10496 O O . GLY E 3 81 ? -46.311 -27.102 113.607 1.00 64.33 104 GLY B O 1
ATOM 10497 N N . ASN E 3 82 ? -44.911 -25.803 112.411 1.00 62.38 105 ASN B N 1
ATOM 10498 C CA . ASN E 3 82 ? -44.373 -26.911 111.635 1.00 62.60 105 ASN B CA 1
ATOM 10499 C C . ASN E 3 82 ? -43.518 -27.874 112.449 1.00 62.32 105 ASN B C 1
ATOM 10500 O O . ASN E 3 82 ? -42.979 -28.818 111.861 1.00 62.62 105 ASN B O 1
ATOM 10505 N N . LYS E 3 83 ? -43.383 -27.672 113.763 1.00 60.64 106 LYS B N 1
ATOM 10506 C CA . LYS E 3 83 ? -42.602 -28.562 114.627 1.00 60.54 106 LYS B CA 1
ATOM 10507 C C . LYS E 3 83 ? -41.165 -28.705 114.132 1.00 60.45 106 LYS B C 1
ATOM 10508 O O . LYS E 3 83 ? -40.559 -29.772 114.239 1.00 60.55 106 LYS B O 1
ATOM 10514 N N . LEU E 3 84 ? -40.616 -27.625 113.584 1.00 57.52 107 LEU B N 1
ATOM 10515 C CA . LEU E 3 84 ? -39.244 -27.656 113.098 1.00 57.56 107 LEU B CA 1
ATOM 10516 C C . LEU E 3 84 ? -38.275 -27.844 114.258 1.00 57.61 107 LEU B C 1
ATOM 10517 O O . LEU E 3 84 ? -38.370 -27.158 115.279 1.00 57.48 107 LEU B O 1
ATOM 10522 N N . ALA E 3 85 ? -37.363 -28.795 114.108 1.00 56.43 108 ALA B N 1
ATOM 10523 C CA . ALA E 3 85 ? -36.367 -29.098 115.118 1.00 56.54 108 ALA B CA 1
ATOM 10524 C C . ALA E 3 85 ? -35.060 -28.385 114.773 1.00 56.47 108 ALA B C 1
ATOM 10525 O O . ALA E 3 85 ? -34.991 -27.576 113.842 1.00 56.32 108 ALA B O 1
ATOM 10527 N N . GLY E 3 86 ? -34.008 -28.684 115.529 1.00 57.11 109 GLY B N 1
ATOM 10528 C CA . GLY E 3 86 ? -32.705 -28.109 115.265 1.00 57.25 109 GLY B CA 1
ATOM 10529 C C . GLY E 3 86 ? -32.625 -26.634 115.633 1.00 57.04 109 GLY B C 1
ATOM 10530 O O . GLY E 3 86 ? -33.514 -26.055 116.258 1.00 56.80 109 GLY B O 1
ATOM 10531 N N . GLN E 3 87 ? -31.516 -26.030 115.222 1.00 54.01 110 GLN B N 1
ATOM 10532 C CA . GLN E 3 87 ? -31.229 -24.636 115.518 1.00 53.89 110 GLN B CA 1
ATOM 10533 C C . GLN E 3 87 ? -31.812 -23.717 114.451 1.00 53.63 110 GLN B C 1
ATOM 10534 O O . GLN E 3 87 ? -32.128 -24.136 113.334 1.00 53.62 110 GLN B O 1
ATOM 10540 N N . ILE E 3 88 ? -31.952 -22.447 114.814 1.00 56.64 111 ILE B N 1
ATOM 10541 C CA . ILE E 3 88 ? -32.270 -21.397 113.850 1.00 56.33 111 ILE B CA 1
ATOM 10542 C C . ILE E 3 88 ? -31.048 -21.214 112.956 1.00 56.61 111 ILE B C 1
ATOM 10543 O O . ILE E 3 88 ? -29.991 -20.788 113.444 1.00 56.90 111 ILE B O 1
ATOM 10548 N N . PRO E 3 89 ? -31.130 -21.545 111.666 1.00 58.02 112 PRO B N 1
ATOM 10549 C CA . PRO E 3 89 ? -29.942 -21.465 110.807 1.00 58.29 112 PRO B CA 1
ATOM 10550 C C . PRO E 3 89 ? -29.400 -20.046 110.738 1.00 58.88 112 PRO B C 1
ATOM 10551 O O . PRO E 3 89 ? -30.154 -19.071 110.746 1.00 58.60 112 PRO B O 1
ATOM 10555 N N . ASP E 3 90 ? -28.072 -19.944 110.661 1.00 55.33 113 ASP B N 1
ATOM 10556 C CA . ASP E 3 90 ? -27.419 -18.639 110.666 1.00 55.74 113 ASP B CA 1
ATOM 10557 C C . ASP E 3 90 ? -27.717 -17.859 109.392 1.00 55.47 113 ASP B C 1
ATOM 10558 O O . ASP E 3 90 ? -27.849 -16.629 109.427 1.00 55.29 113 ASP B O 1
ATOM 10563 N N . GLU E 3 91 ? -27.811 -18.557 108.257 1.00 57.80 114 GLU B N 1
ATOM 10564 C CA . GLU E 3 91 ? -27.993 -17.903 106.964 1.00 57.71 114 GLU B CA 1
ATOM 10565 C C . GLU E 3 91 ? -29.264 -17.068 106.894 1.00 57.34 114 GLU B C 1
ATOM 10566 O O . GLU E 3 91 ? -29.353 -16.173 106.044 1.00 57.33 114 GLU B O 1
ATOM 10572 N N . ILE E 3 92 ? -30.225 -17.307 107.790 1.00 58.60 115 ILE B N 1
ATOM 10573 C CA . ILE E 3 92 ? -31.414 -16.472 107.875 1.00 58.60 115 ILE B CA 1
ATOM 10574 C C . ILE E 3 92 ? -31.064 -15.012 108.116 1.00 58.64 115 ILE B C 1
ATOM 10575 O O . ILE E 3 92 ? -31.926 -14.140 107.969 1.00 58.53 115 ILE B O 1
ATOM 10580 N N . GLY E 3 93 ? -29.813 -14.726 108.472 1.00 58.46 116 GLY B N 1
ATOM 10581 C CA . GLY E 3 93 ? -29.355 -13.365 108.638 1.00 58.66 116 GLY B CA 1
ATOM 10582 C C . GLY E 3 93 ? -28.696 -12.758 107.413 1.00 58.84 116 GLY B C 1
ATOM 10583 O O . GLY E 3 93 ? -27.880 -11.844 107.547 1.00 58.93 116 GLY B O 1
ATOM 10584 N N . ASN E 3 94 ? -29.035 -13.237 106.210 1.00 56.02 117 ASN B N 1
ATOM 10585 C CA . ASN E 3 94 ? -28.675 -12.472 105.021 1.00 56.09 117 ASN B CA 1
ATOM 10586 C C . ASN E 3 94 ? -29.836 -12.388 104.035 1.00 55.91 117 ASN B C 1
ATOM 10587 O O . ASN E 3 94 ? -29.623 -12.377 102.816 1.00 56.03 117 ASN B O 1
ATOM 10592 N N . CYS E 3 95 ? -31.061 -12.328 104.549 1.00 56.19 118 CYS B N 1
ATOM 10593 C CA . CYS E 3 95 ? -32.220 -11.889 103.774 1.00 56.04 118 CYS B CA 1
ATOM 10594 C C . CYS E 3 95 ? -32.580 -10.459 104.165 1.00 55.89 118 CYS B C 1
ATOM 10595 O O . CYS E 3 95 ? -33.684 -10.168 104.620 1.00 55.88 118 CYS B O 1
ATOM 10598 N N . ALA E 3 96 ? -31.597 -9.568 103.981 1.00 52.41 119 ALA B N 1
ATOM 10599 C CA . ALA E 3 96 ? -31.611 -8.246 104.603 1.00 52.32 119 ALA B CA 1
ATOM 10600 C C . ALA E 3 96 ? -32.899 -7.474 104.357 1.00 52.26 119 ALA B C 1
ATOM 10601 O O . ALA E 3 96 ? -33.222 -6.566 105.131 1.00 52.18 119 ALA B O 1
ATOM 10603 N N . SER E 3 97 ? -33.633 -7.800 103.293 1.00 55.15 120 SER B N 1
ATOM 10604 C CA . SER E 3 97 ? -34.940 -7.206 103.051 1.00 55.05 120 SER B CA 1
ATOM 10605 C C . SER E 3 97 ? -35.983 -7.634 104.078 1.00 55.56 120 SER B C 1
ATOM 10606 O O . SER E 3 97 ? -37.063 -7.035 104.123 1.00 55.13 120 SER B O 1
ATOM 10609 N N . LEU E 3 98 ? -35.694 -8.653 104.888 1.00 52.78 121 LEU B N 1
ATOM 10610 C CA . LEU E 3 98 ? -36.706 -9.251 105.753 1.00 52.78 121 LEU B CA 1
ATOM 10611 C C . LEU E 3 98 ? -37.269 -8.240 106.745 1.00 52.68 121 LEU B C 1
ATOM 10612 O O . LEU E 3 98 ? -36.523 -7.507 107.401 1.00 52.52 121 LEU B O 1
ATOM 10617 N N . VAL E 3 99 ? -38.596 -8.204 106.846 1.00 53.26 122 VAL B N 1
ATOM 10618 C CA . VAL E 3 99 ? -39.294 -7.360 107.803 1.00 53.23 122 VAL B CA 1
ATOM 10619 C C . VAL E 3 99 ? -39.883 -8.171 108.952 1.00 53.18 122 VAL B C 1
ATOM 10620 O O . VAL E 3 99 ? -39.853 -7.732 110.104 1.00 52.99 122 VAL B O 1
ATOM 10624 N N . TYR E 3 100 ? -40.430 -9.352 108.661 1.00 52.88 123 TYR B N 1
ATOM 10625 C CA . TYR E 3 100 ? -41.329 -10.046 109.583 1.00 52.97 123 TYR B CA 1
ATOM 10626 C C . TYR E 3 100 ? -40.930 -11.514 109.641 1.00 52.92 123 TYR B C 1
ATOM 10627 O O . TYR E 3 100 ? -41.096 -12.245 108.658 1.00 53.15 123 TYR B O 1
ATOM 10636 N N . LEU E 3 101 ? -40.396 -11.943 110.785 1.00 51.39 124 LEU B N 1
ATOM 10637 C CA . LEU E 3 101 ? -39.986 -13.330 110.983 1.00 51.36 124 LEU B CA 1
ATOM 10638 C C . LEU E 3 101 ? -40.794 -13.930 112.128 1.00 51.40 124 LEU B C 1
ATOM 10639 O O . LEU E 3 101 ? -40.591 -13.575 113.296 1.00 51.26 124 LEU B O 1
ATOM 10644 N N . ASP E 3 102 ? -41.704 -14.841 111.788 1.00 52.94 125 ASP B N 1
ATOM 10645 C CA . ASP E 3 102 ? -42.452 -15.649 112.745 1.00 53.03 125 ASP B CA 1
ATOM 10646 C C . ASP E 3 102 ? -41.929 -17.079 112.666 1.00 53.14 125 ASP B C 1
ATOM 10647 O O . ASP E 3 102 ? -42.171 -17.780 111.677 1.00 53.21 125 ASP B O 1
ATOM 10652 N N . LEU E 3 103 ? -41.218 -17.509 113.706 1.00 52.63 126 LEU B N 1
ATOM 10653 C CA . LEU E 3 103 ? -40.842 -18.906 113.881 1.00 52.64 126 LEU B CA 1
ATOM 10654 C C . LEU E 3 103 ? -41.534 -19.543 115.081 1.00 52.68 126 LEU B C 1
ATOM 10655 O O . LEU E 3 103 ? -41.110 -20.612 115.538 1.00 52.65 126 LEU B O 1
ATOM 10660 N N . SER E 3 104 ? -42.588 -18.910 115.598 1.00 55.00 127 SER B N 1
ATOM 10661 C CA . SER E 3 104 ? -43.227 -19.338 116.837 1.00 55.08 127 SER B CA 1
ATOM 10662 C C . SER E 3 104 ? -43.839 -20.733 116.700 1.00 55.43 127 SER B C 1
ATOM 10663 O O . SER E 3 104 ? -44.039 -21.248 115.599 1.00 55.89 127 SER B O 1
ATOM 10666 N N . GLU E 3 105 ? -44.083 -21.372 117.849 1.00 56.25 128 GLU B N 1
ATOM 10667 C CA . GLU E 3 105 ? -44.760 -22.672 117.905 1.00 56.50 128 GLU B CA 1
ATOM 10668 C C . GLU E 3 105 ? -43.959 -23.755 117.175 1.00 56.48 128 GLU B C 1
ATOM 10669 O O . GLU E 3 105 ? -44.450 -24.404 116.251 1.00 56.77 128 GLU B O 1
ATOM 10675 N N . ASN E 3 106 ? -42.707 -23.939 117.593 1.00 57.05 129 ASN B N 1
ATOM 10676 C CA . ASN E 3 106 ? -41.866 -24.987 117.027 1.00 57.14 129 ASN B CA 1
ATOM 10677 C C . ASN E 3 106 ? -40.986 -25.593 118.115 1.00 57.12 129 ASN B C 1
ATOM 10678 O O . ASN E 3 106 ? -41.042 -25.202 119.284 1.00 57.03 129 ASN B O 1
ATOM 10683 N N . LEU E 3 107 ? -40.165 -26.566 117.713 1.00 55.07 130 LEU B N 1
ATOM 10684 C CA . LEU E 3 107 ? -39.268 -27.286 118.608 1.00 55.08 130 LEU B CA 1
ATOM 10685 C C . LEU E 3 107 ? -37.811 -26.868 118.414 1.00 55.07 130 LEU B C 1
ATOM 10686 O O . LEU E 3 107 ? -36.898 -27.676 118.599 1.00 55.24 130 LEU B O 1
ATOM 10691 N N . LEU E 3 108 ? -37.584 -25.612 118.036 1.00 54.58 131 LEU B N 1
ATOM 10692 C CA . LEU E 3 108 ? -36.233 -25.126 117.787 1.00 54.62 131 LEU B CA 1
ATOM 10693 C C . LEU E 3 108 ? -35.460 -24.964 119.089 1.00 54.69 131 LEU B C 1
ATOM 10694 O O . LEU E 3 108 ? -35.981 -24.445 120.078 1.00 54.56 131 LEU B O 1
ATOM 10699 N N . TYR E 3 109 ? -34.196 -25.389 119.076 1.00 57.03 132 TYR B N 1
ATOM 10700 C CA . TYR E 3 109 ? -33.309 -25.158 120.210 1.00 57.17 132 TYR B CA 1
ATOM 10701 C C . TYR E 3 109 ? -32.129 -24.291 119.790 1.00 57.26 132 TYR B C 1
ATOM 10702 O O . TYR E 3 109 ? -32.231 -23.524 118.828 1.00 57.10 132 TYR B O 1
ATOM 10711 N N . GLY E 3 110 ? -31.011 -24.402 120.496 1.00 53.48 133 GLY B N 1
ATOM 10712 C CA . GLY E 3 110 ? -29.881 -23.536 120.238 1.00 53.80 133 GLY B CA 1
ATOM 10713 C C . GLY E 3 110 ? -30.144 -22.099 120.666 1.00 53.49 133 GLY B C 1
ATOM 10714 O O . GLY E 3 110 ? -31.091 -21.785 121.387 1.00 53.19 133 GLY B O 1
ATOM 10715 N N . ASP E 3 111 ? -29.262 -21.219 120.205 1.00 55.11 134 ASP B N 1
ATOM 10716 C CA . ASP E 3 111 ? -29.282 -19.829 120.625 1.00 55.03 134 ASP B CA 1
ATOM 10717 C C . ASP E 3 111 ? -30.093 -18.976 119.653 1.00 54.54 134 ASP B C 1
ATOM 10718 O O . ASP E 3 111 ? -30.435 -19.394 118.544 1.00 54.35 134 ASP B O 1
ATOM 10723 N N . ILE E 3 112 ? -30.396 -17.757 120.087 1.00 54.88 135 ILE B N 1
ATOM 10724 C CA . ILE E 3 112 ? -30.793 -16.692 119.172 1.00 54.74 135 ILE B CA 1
ATOM 10725 C C . ILE E 3 112 ? -29.532 -16.252 118.439 1.00 55.13 135 ILE B C 1
ATOM 10726 O O . ILE E 3 112 ? -28.592 -15.750 119.072 1.00 55.59 135 ILE B O 1
ATOM 10731 N N . PRO E 3 113 ? -29.463 -16.415 117.122 1.00 56.77 136 PRO B N 1
ATOM 10732 C CA . PRO E 3 113 ? -28.179 -16.293 116.428 1.00 57.24 136 PRO B CA 1
ATOM 10733 C C . PRO E 3 113 ? -27.709 -14.854 116.283 1.00 57.55 136 PRO B C 1
ATOM 10734 O O . PRO E 3 113 ? -28.499 -13.908 116.254 1.00 57.22 136 PRO B O 1
ATOM 10738 N N . PHE E 3 114 ? -26.380 -14.711 116.224 1.00 55.40 137 PHE B N 1
ATOM 10739 C CA . PHE E 3 114 ? -25.761 -13.416 115.952 1.00 55.55 137 PHE B CA 1
ATOM 10740 C C . PHE E 3 114 ? -26.304 -12.791 114.673 1.00 55.12 137 PHE B C 1
ATOM 10741 O O . PHE E 3 114 ? -26.595 -11.589 114.632 1.00 55.07 137 PHE B O 1
ATOM 10749 N N . SER E 3 115 ? -26.450 -13.597 113.617 1.00 56.31 138 SER B N 1
ATOM 10750 C CA . SER E 3 115 ? -26.831 -13.083 112.305 1.00 55.99 138 SER B CA 1
ATOM 10751 C C . SER E 3 115 ? -28.167 -12.352 112.319 1.00 55.42 138 SER B C 1
ATOM 10752 O O . SER E 3 115 ? -28.449 -11.592 111.385 1.00 55.23 138 SER B O 1
ATOM 10755 N N . ILE E 3 116 ? -28.992 -12.566 113.347 1.00 56.40 139 ILE B N 1
ATOM 10756 C CA . ILE E 3 116 ? -30.249 -11.831 113.470 1.00 56.04 139 ILE B CA 1
ATOM 10757 C C . ILE E 3 116 ? -29.994 -10.330 113.427 1.00 56.02 139 ILE B C 1
ATOM 10758 O O . ILE E 3 116 ? -30.782 -9.566 112.855 1.00 55.82 139 ILE B O 1
ATOM 10763 N N . SER E 3 117 ? -28.874 -9.888 114.003 1.00 54.40 140 SER B N 1
ATOM 10764 C CA . SER E 3 117 ? -28.549 -8.467 114.032 1.00 54.42 140 SER B CA 1
ATOM 10765 C C . SER E 3 117 ? -28.280 -7.894 112.647 1.00 54.43 140 SER B C 1
ATOM 10766 O O . SER E 3 117 ? -28.346 -6.672 112.476 1.00 54.35 140 SER B O 1
ATOM 10769 N N . LYS E 3 118 ? -27.970 -8.738 111.660 1.00 53.73 141 LYS B N 1
ATOM 10770 C CA . LYS E 3 118 ? -27.747 -8.249 110.303 1.00 53.74 141 LYS B CA 1
ATOM 10771 C C . LYS E 3 118 ? -29.019 -7.700 109.665 1.00 53.34 141 LYS B C 1
ATOM 10772 O O . LYS E 3 118 ? -28.932 -6.940 108.694 1.00 53.33 141 LYS B O 1
ATOM 10778 N N . LEU E 3 119 ? -30.190 -8.068 110.183 1.00 52.77 142 LEU B N 1
ATOM 10779 C CA . LEU E 3 119 ? -31.466 -7.807 109.514 1.00 52.61 142 LEU B CA 1
ATOM 10780 C C . LEU E 3 119 ? -32.011 -6.438 109.930 1.00 52.53 142 LEU B C 1
ATOM 10781 O O . LEU E 3 119 ? -32.989 -6.309 110.667 1.00 52.46 142 LEU B O 1
ATOM 10786 N N . LYS E 3 120 ? -31.337 -5.396 109.442 1.00 49.96 143 LYS B N 1
ATOM 10787 C CA . LYS E 3 120 ? -31.635 -4.029 109.860 1.00 49.93 143 LYS B CA 1
ATOM 10788 C C . LYS E 3 120 ? -32.987 -3.519 109.362 1.00 49.84 143 LYS B C 1
ATOM 10789 O O . LYS E 3 120 ? -33.339 -2.373 109.664 1.00 49.85 143 LYS B O 1
ATOM 10795 N N . GLN E 3 121 ? -33.749 -4.323 108.621 1.00 51.12 144 GLN B N 1
ATOM 10796 C CA . GLN E 3 121 ? -35.108 -3.970 108.230 1.00 51.18 144 GLN B CA 1
ATOM 10797 C C . GLN E 3 121 ? -36.166 -4.618 109.113 1.00 51.08 144 GLN B C 1
ATOM 10798 O O . GLN E 3 121 ? -37.333 -4.215 109.052 1.00 51.38 144 GLN B O 1
ATOM 10804 N N . LEU E 3 122 ? -35.786 -5.615 109.910 1.00 50.97 145 LEU B N 1
ATOM 10805 C CA . LEU E 3 122 ? -36.747 -6.434 110.636 1.00 50.95 145 LEU B CA 1
ATOM 10806 C C . LEU E 3 122 ? -37.596 -5.589 111.580 1.00 50.95 145 LEU B C 1
ATOM 10807 O O . LEU E 3 122 ? -37.106 -4.651 112.216 1.00 50.90 145 LEU B O 1
ATOM 10812 N N . GLU E 3 123 ? -38.882 -5.925 111.663 1.00 52.02 146 GLU B N 1
ATOM 10813 C CA . GLU E 3 123 ? -39.820 -5.260 112.562 1.00 52.07 146 GLU B CA 1
ATOM 10814 C C . GLU E 3 123 ? -40.426 -6.192 113.599 1.00 52.06 146 GLU B C 1
ATOM 10815 O O . GLU E 3 123 ? -40.621 -5.783 114.747 1.00 51.98 146 GLU B O 1
ATOM 10821 N N . THR E 3 124 ? -40.736 -7.434 113.229 1.00 51.06 147 THR B N 1
ATOM 10822 C CA . THR E 3 124 ? -41.389 -8.383 114.126 1.00 51.09 147 THR B CA 1
ATOM 10823 C C . THR E 3 124 ? -40.528 -9.634 114.254 1.00 51.02 147 THR B C 1
ATOM 10824 O O . THR E 3 124 ? -40.410 -10.413 113.300 1.00 51.06 147 THR B O 1
ATOM 10828 N N . LEU E 3 125 ? -39.922 -9.817 115.429 1.00 47.06 148 LEU B N 1
ATOM 10829 C CA . LEU E 3 125 ? -39.236 -11.056 115.781 1.00 47.05 148 LEU B CA 1
ATOM 10830 C C . LEU E 3 125 ? -40.146 -11.861 116.706 1.00 47.09 148 LEU B C 1
ATOM 10831 O O . LEU E 3 125 ? -40.308 -11.527 117.892 1.00 47.08 148 LEU B O 1
ATOM 10836 N N . ASN E 3 126 ? -40.737 -12.919 116.153 1.00 48.06 149 ASN B N 1
ATOM 10837 C CA . ASN E 3 126 ? -41.669 -13.793 116.859 1.00 48.13 149 ASN B CA 1
ATOM 10838 C C . ASN E 3 126 ? -41.056 -15.191 116.925 1.00 48.22 149 ASN B C 1
ATOM 10839 O O . ASN E 3 126 ? -41.237 -16.011 116.021 1.00 48.25 149 ASN B O 1
ATOM 10844 N N . LEU E 3 127 ? -40.314 -15.449 118.003 1.00 47.55 150 LEU B N 1
ATOM 10845 C CA . LEU E 3 127 ? -39.716 -16.749 118.282 1.00 47.66 150 LEU B CA 1
ATOM 10846 C C . LEU E 3 127 ? -40.481 -17.494 119.372 1.00 47.75 150 LEU B C 1
ATOM 10847 O O . LEU E 3 127 ? -39.908 -18.333 120.073 1.00 47.86 150 LEU B O 1
ATOM 10852 N N . LYS E 3 128 ? -41.769 -17.189 119.521 1.00 52.04 151 LYS B N 1
ATOM 10853 C CA . LYS E 3 128 ? -42.552 -17.628 120.668 1.00 52.06 151 LYS B CA 1
ATOM 10854 C C . LYS E 3 128 ? -42.628 -19.148 120.760 1.00 52.35 151 LYS B C 1
ATOM 10855 O O . LYS E 3 128 ? -42.579 -19.859 119.754 1.00 52.48 151 LYS B O 1
ATOM 10861 N N . ASN E 3 129 ? -42.735 -19.636 121.995 1.00 52.59 152 ASN B N 1
ATOM 10862 C CA . ASN E 3 129 ? -43.016 -21.038 122.302 1.00 52.70 152 ASN B CA 1
ATOM 10863 C C . ASN E 3 129 ? -42.084 -21.988 121.549 1.00 52.72 152 ASN B C 1
ATOM 10864 O O . ASN E 3 129 ? -42.511 -22.879 120.811 1.00 52.89 152 ASN B O 1
ATOM 10869 N N . ASN E 3 130 ? -40.785 -21.778 121.748 1.00 52.00 153 ASN B N 1
ATOM 10870 C CA . ASN E 3 130 ? -39.777 -22.654 121.166 1.00 52.07 153 ASN B CA 1
ATOM 10871 C C . ASN E 3 130 ? -38.984 -23.278 122.310 1.00 52.12 153 ASN B C 1
ATOM 10872 O O . ASN E 3 130 ? -39.490 -23.372 123.433 1.00 52.11 153 ASN B O 1
ATOM 10877 N N . GLN E 3 131 ? -37.755 -23.727 122.042 1.00 51.24 154 GLN B N 1
ATOM 10878 C CA . GLN E 3 131 ? -36.897 -24.312 123.068 1.00 51.38 154 GLN B CA 1
ATOM 10879 C C . GLN E 3 131 ? -35.529 -23.641 123.097 1.00 51.52 154 GLN B C 1
ATOM 10880 O O . GLN E 3 131 ? -34.534 -24.270 123.472 1.00 51.81 154 GLN B O 1
ATOM 10886 N N . LEU E 3 132 ? -35.453 -22.380 122.670 1.00 50.03 155 LEU B N 1
ATOM 10887 C CA . LEU E 3 132 ? -34.167 -21.703 122.554 1.00 50.15 155 LEU B CA 1
ATOM 10888 C C . LEU E 3 132 ? -33.489 -21.584 123.913 1.00 50.35 155 LEU B C 1
ATOM 10889 O O . LEU E 3 132 ? -34.110 -21.181 124.901 1.00 50.27 155 LEU B O 1
ATOM 10894 N N . THR E 3 133 ? -32.207 -21.932 123.953 1.00 51.19 156 THR B N 1
ATOM 10895 C CA . THR E 3 133 ? -31.415 -21.946 125.175 1.00 51.63 156 THR B CA 1
ATOM 10896 C C . THR E 3 133 ? -30.293 -20.930 125.030 1.00 51.90 156 THR B C 1
ATOM 10897 O O . THR E 3 133 ? -29.563 -20.949 124.034 1.00 52.16 156 THR B O 1
ATOM 10901 N N . GLY E 3 134 ? -30.164 -20.040 126.010 1.00 48.05 157 GLY B N 1
ATOM 10902 C CA . GLY E 3 134 ? -29.191 -18.977 125.937 1.00 48.06 157 GLY B CA 1
ATOM 10903 C C . GLY E 3 134 ? -29.801 -17.604 126.130 1.00 47.88 157 GLY B C 1
ATOM 10904 O O . GLY E 3 134 ? -31.024 -17.432 126.145 1.00 47.73 157 GLY B O 1
ATOM 10905 N N . PRO E 3 135 ? -28.950 -16.594 126.282 1.00 47.24 158 PRO B N 1
ATOM 10906 C CA . PRO E 3 135 ? -29.424 -15.286 126.739 1.00 47.02 158 PRO B CA 1
ATOM 10907 C C . PRO E 3 135 ? -30.086 -14.489 125.626 1.00 46.67 158 PRO B C 1
ATOM 10908 O O . PRO E 3 135 ? -29.918 -14.754 124.434 1.00 46.62 158 PRO B O 1
ATOM 10912 N N . VAL E 3 136 ? -30.856 -13.494 126.052 1.00 45.85 159 VAL B N 1
ATOM 10913 C CA . VAL E 3 136 ? -31.382 -12.481 125.146 1.00 45.59 159 VAL B CA 1
ATOM 10914 C C . VAL E 3 136 ? -30.207 -11.577 124.798 1.00 45.78 159 VAL B C 1
ATOM 10915 O O . VAL E 3 136 ? -29.812 -10.737 125.621 1.00 45.91 159 VAL B O 1
ATOM 10919 N N . PRO E 3 137 ? -29.610 -11.714 123.619 1.00 46.93 160 PRO B N 1
ATOM 10920 C CA . PRO E 3 137 ? -28.342 -11.027 123.359 1.00 47.30 160 PRO B CA 1
ATOM 10921 C C . PRO E 3 137 ? -28.516 -9.517 123.314 1.00 47.13 160 PRO B C 1
ATOM 10922 O O . PRO E 3 137 ? -29.567 -8.997 122.930 1.00 46.72 160 PRO B O 1
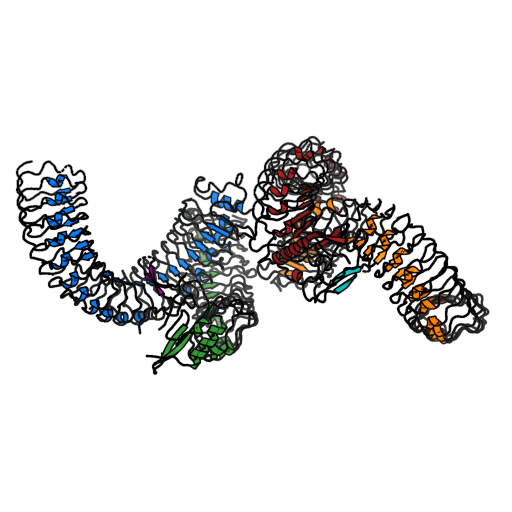ATOM 10926 N N . ALA E 3 138 ? -27.462 -8.813 123.741 1.00 47.75 161 ALA B N 1
ATOM 10927 C CA . ALA E 3 138 ? -27.463 -7.353 123.689 1.00 47.63 161 ALA B CA 1
ATOM 10928 C C . ALA E 3 138 ? -27.631 -6.843 122.265 1.00 47.38 161 ALA B C 1
ATOM 10929 O O . ALA E 3 138 ? -28.179 -5.755 122.052 1.00 47.12 161 ALA B O 1
ATOM 10931 N N . THR E 3 139 ? -27.189 -7.624 121.278 1.00 46.70 162 THR B N 1
ATOM 10932 C CA . THR E 3 139 ? -27.193 -7.184 119.890 1.00 46.56 162 THR B CA 1
ATOM 10933 C C . THR E 3 139 ? -28.593 -7.029 119.317 1.00 46.18 162 THR B C 1
ATOM 10934 O O . THR E 3 139 ? -28.733 -6.463 118.227 1.00 46.06 162 THR B O 1
ATOM 10938 N N . LEU E 3 140 ? -29.628 -7.509 120.011 1.00 48.42 163 LEU B N 1
ATOM 10939 C CA . LEU E 3 140 ? -30.988 -7.195 119.589 1.00 48.15 163 LEU B CA 1
ATOM 10940 C C . LEU E 3 140 ? -31.305 -5.714 119.734 1.00 47.99 163 LEU B C 1
ATOM 10941 O O . LEU E 3 140 ? -32.358 -5.272 119.262 1.00 47.68 163 LEU B O 1
ATOM 10946 N N . THR E 3 141 ? -30.420 -4.943 120.369 1.00 44.09 164 THR B N 1
ATOM 10947 C CA . THR E 3 141 ? -30.544 -3.493 120.348 1.00 44.12 164 THR B CA 1
ATOM 10948 C C . THR E 3 141 ? -30.125 -2.902 119.006 1.00 44.03 164 THR B C 1
ATOM 10949 O O . THR E 3 141 ? -30.535 -1.782 118.685 1.00 44.01 164 THR B O 1
ATOM 10953 N N . GLN E 3 142 ? -29.308 -3.619 118.225 1.00 46.37 165 GLN B N 1
ATOM 10954 C CA . GLN E 3 142 ? -28.822 -3.133 116.938 1.00 46.41 165 GLN B CA 1
ATOM 10955 C C . GLN E 3 142 ? -29.796 -3.401 115.797 1.00 46.12 165 GLN B C 1
ATOM 10956 O O . GLN E 3 142 ? -29.375 -3.538 114.642 1.00 46.16 165 GLN B O 1
ATOM 10962 N N . ILE E 3 143 ? -31.085 -3.482 116.088 1.00 46.94 166 ILE B N 1
ATOM 10963 C CA . ILE E 3 143 ? -32.132 -3.535 115.080 1.00 46.76 166 ILE B CA 1
ATOM 10964 C C . ILE E 3 143 ? -33.026 -2.320 115.279 1.00 46.72 166 ILE B C 1
ATOM 10965 O O . ILE E 3 143 ? -33.965 -2.352 116.081 1.00 46.68 166 ILE B O 1
ATOM 10970 N N . PRO E 3 144 ? -32.768 -1.223 114.568 1.00 47.00 167 PRO B N 1
ATOM 10971 C CA . PRO E 3 144 ? -33.414 0.054 114.909 1.00 47.03 167 PRO B CA 1
ATOM 10972 C C . PRO E 3 144 ? -34.906 0.082 114.634 1.00 46.95 167 PRO B C 1
ATOM 10973 O O . PRO E 3 144 ? -35.598 0.957 115.168 1.00 47.00 167 PRO B O 1
ATOM 10977 N N . ASN E 3 145 ? -35.423 -0.832 113.816 1.00 51.70 168 ASN B N 1
ATOM 10978 C CA . ASN E 3 145 ? -36.826 -0.820 113.430 1.00 51.93 168 ASN B CA 1
ATOM 10979 C C . ASN E 3 145 ? -37.635 -1.906 114.128 1.00 51.91 168 ASN B C 1
ATOM 10980 O O . ASN E 3 145 ? -38.853 -1.978 113.927 1.00 52.17 168 ASN B O 1
ATOM 10985 N N . LEU E 3 146 ? -36.993 -2.748 114.938 1.00 47.55 169 LEU B N 1
ATOM 10986 C CA . LEU E 3 146 ? -37.695 -3.814 115.644 1.00 47.56 169 LEU B CA 1
ATOM 10987 C C . LEU E 3 146 ? -38.755 -3.229 116.568 1.00 47.63 169 LEU B C 1
ATOM 10988 O O . LEU E 3 146 ? -38.452 -2.391 117.424 1.00 47.73 169 LEU B O 1
ATOM 10993 N N . LYS E 3 147 ? -39.997 -3.667 116.390 1.00 51.84 170 LYS B N 1
ATOM 10994 C CA . LYS E 3 147 ? -41.123 -3.144 117.154 1.00 52.16 170 LYS B CA 1
ATOM 10995 C C . LYS E 3 147 ? -41.791 -4.179 118.044 1.00 52.15 170 LYS B C 1
ATOM 10996 O O . LYS E 3 147 ? -42.100 -3.879 119.201 1.00 52.14 170 LYS B O 1
ATOM 11002 N N . ARG E 3 148 ? -42.023 -5.390 117.547 1.00 49.60 171 ARG B N 1
ATOM 11003 C CA . ARG E 3 148 ? -42.533 -6.486 118.364 1.00 49.60 171 ARG B CA 1
ATOM 11004 C C . ARG E 3 148 ? -41.433 -7.527 118.521 1.00 49.42 171 ARG B C 1
ATOM 11005 O O . ARG E 3 148 ? -41.057 -8.198 117.553 1.00 49.41 171 ARG B O 1
ATOM 11013 N N . LEU E 3 149 ? -40.924 -7.656 119.741 1.00 48.42 172 LEU B N 1
ATOM 11014 C CA . LEU E 3 149 ? -39.989 -8.708 120.112 1.00 48.31 172 LEU B CA 1
ATOM 11015 C C . LEU E 3 149 ? -40.671 -9.604 121.134 1.00 48.34 172 LEU B C 1
ATOM 11016 O O . LEU E 3 149 ? -41.024 -9.139 122.224 1.00 48.35 172 LEU B O 1
ATOM 11021 N N . ASP E 3 150 ? -40.859 -10.880 120.799 1.00 48.40 173 ASP B N 1
ATOM 11022 C CA . ASP E 3 150 ? -41.327 -11.811 121.823 1.00 48.42 173 ASP B CA 1
ATOM 11023 C C . ASP E 3 150 ? -40.601 -13.144 121.736 1.00 48.38 173 ASP B C 1
ATOM 11024 O O . ASP E 3 150 ? -40.633 -13.828 120.709 1.00 48.42 173 ASP B O 1
ATOM 11029 N N . LEU E 3 151 ? -39.899 -13.471 122.818 1.00 47.08 174 LEU B N 1
ATOM 11030 C CA . LEU E 3 151 ? -39.228 -14.746 123.015 1.00 47.17 174 LEU B CA 1
ATOM 11031 C C . LEU E 3 151 ? -39.985 -15.627 123.997 1.00 47.25 174 LEU B C 1
ATOM 11032 O O . LEU E 3 151 ? -39.432 -16.616 124.494 1.00 47.36 174 LEU B O 1
ATOM 11037 N N . ALA E 3 152 ? -41.229 -15.257 124.304 1.00 49.11 175 ALA B N 1
ATOM 11038 C CA . ALA E 3 152 ? -42.056 -15.966 125.271 1.00 49.18 175 ALA B CA 1
ATOM 11039 C C . ALA E 3 152 ? -42.114 -17.461 124.990 1.00 49.24 175 ALA B C 1
ATOM 11040 O O . ALA E 3 152 ? -42.267 -17.891 123.845 1.00 49.29 175 ALA B O 1
ATOM 11042 N N . GLY E 3 153 ? -41.985 -18.251 126.051 1.00 49.27 176 GLY B N 1
ATOM 11043 C CA . GLY E 3 153 ? -42.133 -19.688 125.947 1.00 49.35 176 GLY B CA 1
ATOM 11044 C C . GLY E 3 153 ? -40.858 -20.445 125.671 1.00 49.40 176 GLY B C 1
ATOM 11045 O O . GLY E 3 153 ? -40.921 -21.584 125.194 1.00 49.49 176 GLY B O 1
ATOM 11046 N N . ASN E 3 154 ? -39.706 -19.854 125.953 1.00 49.15 177 ASN B N 1
ATOM 11047 C CA . ASN E 3 154 ? -38.411 -20.472 125.715 1.00 49.28 177 ASN B CA 1
ATOM 11048 C C . ASN E 3 154 ? -37.706 -20.726 127.040 1.00 49.45 177 ASN B C 1
ATOM 11049 O O . ASN E 3 154 ? -38.248 -20.478 128.117 1.00 49.41 177 ASN B O 1
ATOM 11054 N N . HIS E 3 155 ? -36.481 -21.237 126.942 1.00 49.68 178 HIS B N 1
ATOM 11055 C CA . HIS E 3 155 ? -35.680 -21.540 128.118 1.00 49.91 178 HIS B CA 1
ATOM 11056 C C . HIS E 3 155 ? -34.505 -20.577 128.208 1.00 50.04 178 HIS B C 1
ATOM 11057 O O . HIS E 3 155 ? -33.367 -20.988 128.456 1.00 50.35 178 HIS B O 1
ATOM 11064 N N . LEU E 3 156 ? -34.779 -19.292 128.005 1.00 47.12 179 LEU B N 1
ATOM 11065 C CA . LEU E 3 156 ? -33.724 -18.291 127.948 1.00 47.13 179 LEU B CA 1
ATOM 11066 C C . LEU E 3 156 ? -33.118 -18.056 129.326 1.00 47.29 179 LEU B C 1
ATOM 11067 O O . LEU E 3 156 ? -33.821 -18.049 130.341 1.00 47.32 179 LEU B O 1
ATOM 11072 N N . THR E 3 157 ? -31.807 -17.850 129.355 1.00 47.39 180 THR B N 1
ATOM 11073 C CA . THR E 3 157 ? -31.049 -17.658 130.585 1.00 47.73 180 THR B CA 1
ATOM 11074 C C . THR E 3 157 ? -30.428 -16.263 130.592 1.00 47.79 180 THR B C 1
ATOM 11075 O O . THR E 3 157 ? -30.636 -15.459 129.683 1.00 47.55 180 THR B O 1
ATOM 11079 N N . GLY E 3 158 ? -29.662 -15.979 131.642 1.00 52.06 181 GLY B N 1
ATOM 11080 C CA . GLY E 3 158 ? -29.065 -14.673 131.819 1.00 52.25 181 GLY B CA 1
ATOM 11081 C C . GLY E 3 158 ? -30.073 -13.646 132.300 1.00 51.52 181 GLY B C 1
ATOM 11082 O O . GLY E 3 158 ? -31.276 -13.893 132.392 1.00 51.01 181 GLY B O 1
ATOM 11083 N N . GLU E 3 159 ? -29.563 -12.460 132.616 1.00 47.47 182 GLU B N 1
ATOM 11084 C CA . GLU E 3 159 ? -30.425 -11.383 133.067 1.00 46.76 182 GLU B CA 1
ATOM 11085 C C . GLU E 3 159 ? -30.950 -10.589 131.873 1.00 46.44 182 GLU B C 1
ATOM 11086 O O . GLU E 3 159 ? -30.668 -10.894 130.712 1.00 46.96 182 GLU B O 1
ATOM 11092 N N . ILE E 3 160 ? -31.728 -9.554 132.169 1.00 47.83 183 ILE B N 1
ATOM 11093 C CA . ILE E 3 160 ? -32.188 -8.596 131.173 1.00 47.52 183 ILE B CA 1
ATOM 11094 C C . ILE E 3 160 ? -31.252 -7.399 131.253 1.00 47.73 183 ILE B C 1
ATOM 11095 O O . ILE E 3 160 ? -31.333 -6.599 132.192 1.00 47.75 183 ILE B O 1
ATOM 11100 N N . SER E 3 161 ? -30.355 -7.271 130.278 1.00 46.38 184 SER B N 1
ATOM 11101 C CA . SER E 3 161 ? -29.394 -6.177 130.298 1.00 46.57 184 SER B CA 1
ATOM 11102 C C . SER E 3 161 ? -30.116 -4.857 130.074 1.00 46.35 184 SER B C 1
ATOM 11103 O O . SER E 3 161 ? -30.959 -4.744 129.178 1.00 46.08 184 SER B O 1
ATOM 11106 N N . ARG E 3 162 ? -29.804 -3.860 130.909 1.00 46.81 185 ARG B N 1
ATOM 11107 C CA . ARG E 3 162 ? -30.513 -2.588 130.837 1.00 46.55 185 ARG B CA 1
ATOM 11108 C C . ARG E 3 162 ? -30.363 -1.926 129.475 1.00 46.45 185 ARG B C 1
ATOM 11109 O O . ARG E 3 162 ? -31.174 -1.062 129.123 1.00 46.14 185 ARG B O 1
ATOM 11117 N N . LEU E 3 163 ? -29.331 -2.301 128.714 1.00 45.75 186 LEU B N 1
ATOM 11118 C CA . LEU E 3 163 ? -29.230 -1.896 127.317 1.00 45.64 186 LEU B CA 1
ATOM 11119 C C . LEU E 3 163 ? -30.531 -2.148 126.560 1.00 45.33 186 LEU B C 1
ATOM 11120 O O . LEU E 3 163 ? -30.959 -1.319 125.750 1.00 45.19 186 LEU B O 1
ATOM 11125 N N . LEU E 3 164 ? -31.168 -3.297 126.808 1.00 45.77 187 LEU B N 1
ATOM 11126 C CA . LEU E 3 164 ? -32.405 -3.656 126.120 1.00 45.51 187 LEU B CA 1
ATOM 11127 C C . LEU E 3 164 ? -33.515 -2.637 126.328 1.00 45.37 187 LEU B C 1
ATOM 11128 O O . LEU E 3 164 ? -34.425 -2.551 125.495 1.00 45.22 187 LEU B O 1
ATOM 11133 N N . TYR E 3 165 ? -33.474 -1.868 127.414 1.00 45.55 188 TYR B N 1
ATOM 11134 C CA . TYR E 3 165 ? -34.541 -0.918 127.686 1.00 45.36 188 TYR B CA 1
ATOM 11135 C C . TYR E 3 165 ? -34.321 0.425 127.005 1.00 45.34 188 TYR B C 1
ATOM 11136 O O . TYR E 3 165 ? -35.259 1.224 126.933 1.00 45.19 188 TYR B O 1
ATOM 11145 N N . TRP E 3 166 ? -33.112 0.699 126.519 1.00 44.27 189 TRP B N 1
ATOM 11146 C CA . TRP E 3 166 ? -32.851 1.919 125.758 1.00 44.30 189 TRP B CA 1
ATOM 11147 C C . TRP E 3 166 ? -33.261 1.664 124.315 1.00 44.06 189 TRP B C 1
ATOM 11148 O O . TRP E 3 166 ? -32.468 1.224 123.482 1.00 43.97 189 TRP B O 1
ATOM 11159 N N . ASN E 3 167 ? -34.525 1.957 124.023 1.00 43.55 190 ASN B N 1
ATOM 11160 C CA . ASN E 3 167 ? -35.123 1.645 122.728 1.00 43.48 190 ASN B CA 1
ATOM 11161 C C . ASN E 3 167 ? -36.362 2.510 122.581 1.00 43.36 190 ASN B C 1
ATOM 11162 O O . ASN E 3 167 ? -37.246 2.471 123.443 1.00 43.27 190 ASN B O 1
ATOM 11167 N N . GLU E 3 168 ? -36.432 3.284 121.498 1.00 45.99 191 GLU B N 1
ATOM 11168 C CA . GLU E 3 168 ? -37.460 4.305 121.349 1.00 45.94 191 GLU B CA 1
ATOM 11169 C C . GLU E 3 168 ? -38.660 3.856 120.526 1.00 45.91 191 GLU B C 1
ATOM 11170 O O . GLU E 3 168 ? -39.727 4.471 120.634 1.00 45.89 191 GLU B O 1
ATOM 11176 N N . VAL E 3 169 ? -38.517 2.811 119.711 1.00 48.67 192 VAL B N 1
ATOM 11177 C CA . VAL E 3 169 ? -39.592 2.384 118.821 1.00 48.71 192 VAL B CA 1
ATOM 11178 C C . VAL E 3 169 ? -40.311 1.126 119.296 1.00 48.70 192 VAL B C 1
ATOM 11179 O O . VAL E 3 169 ? -41.394 0.819 118.775 1.00 48.77 192 VAL B O 1
ATOM 11183 N N . LEU E 3 170 ? -39.742 0.386 120.247 1.00 47.65 193 LEU B N 1
ATOM 11184 C CA . LEU E 3 170 ? -40.274 -0.923 120.607 1.00 47.65 193 LEU B CA 1
ATOM 11185 C C . LEU E 3 170 ? -41.707 -0.811 121.108 1.00 47.66 193 LEU B C 1
ATOM 11186 O O . LEU E 3 170 ? -42.024 0.050 121.932 1.00 47.65 193 LEU B O 1
ATOM 11191 N N . GLN E 3 171 ? -42.573 -1.688 120.601 1.00 51.01 194 GLN B N 1
ATOM 11192 C CA . GLN E 3 171 ? -43.976 -1.757 120.993 1.00 51.02 194 GLN B CA 1
ATOM 11193 C C . GLN E 3 171 ? -44.244 -2.860 122.007 1.00 51.51 194 GLN B C 1
ATOM 11194 O O . GLN E 3 171 ? -44.875 -2.620 123.040 1.00 51.40 194 GLN B O 1
ATOM 11200 N N . TYR E 3 172 ? -43.765 -4.070 121.730 1.00 46.94 195 TYR B N 1
ATOM 11201 C CA . TYR E 3 172 ? -44.205 -5.270 122.427 1.00 46.98 195 TYR B CA 1
ATOM 11202 C C . TYR E 3 172 ? -42.977 -6.007 122.938 1.00 46.79 195 TYR B C 1
ATOM 11203 O O . TYR E 3 172 ? -42.168 -6.498 122.141 1.00 46.70 195 TYR B O 1
ATOM 11212 N N . LEU E 3 173 ? -42.844 -6.093 124.262 1.00 43.54 196 LEU B N 1
ATOM 11213 C CA . LEU E 3 173 ? -41.779 -6.858 124.907 1.00 43.56 196 LEU B CA 1
ATOM 11214 C C . LEU E 3 173 ? -42.409 -8.092 125.545 1.00 43.59 196 LEU B C 1
ATOM 11215 O O . LEU E 3 173 ? -43.016 -8.012 126.621 1.00 43.68 196 LEU B O 1
ATOM 11220 N N . GLY E 3 174 ? -42.225 -9.238 124.890 1.00 42.66 197 GLY B N 1
ATOM 11221 C CA . GLY E 3 174 ? -42.743 -10.496 125.384 1.00 42.70 197 GLY B CA 1
ATOM 11222 C C . GLY E 3 174 ? -41.649 -11.437 125.838 1.00 42.75 197 GLY B C 1
ATOM 11223 O O . GLY E 3 174 ? -40.941 -12.032 125.020 1.00 42.70 197 GLY B O 1
ATOM 11224 N N . LEU E 3 175 ? -41.505 -11.575 127.153 1.00 45.72 198 LEU B N 1
ATOM 11225 C CA . LEU E 3 175 ? -40.452 -12.389 127.743 1.00 45.80 198 LEU B CA 1
ATOM 11226 C C . LEU E 3 175 ? -41.009 -13.502 128.624 1.00 45.88 198 LEU B C 1
ATOM 11227 O O . LEU E 3 175 ? -40.237 -14.164 129.329 1.00 45.98 198 LEU B O 1
ATOM 11232 N N . ARG E 3 176 ? -42.324 -13.725 128.604 1.00 52.53 199 ARG B N 1
ATOM 11233 C CA . ARG E 3 176 ? -42.951 -14.578 129.603 1.00 52.73 199 ARG B CA 1
ATOM 11234 C C . ARG E 3 176 ? -42.573 -16.042 129.405 1.00 52.95 199 ARG B C 1
ATOM 11235 O O . ARG E 3 176 ? -42.533 -16.549 128.281 1.00 53.11 199 ARG B O 1
ATOM 11243 N N . GLY E 3 177 ? -42.277 -16.715 130.511 1.00 48.94 200 GLY B N 1
ATOM 11244 C CA . GLY E 3 177 ? -42.044 -18.145 130.477 1.00 49.00 200 GLY B CA 1
ATOM 11245 C C . GLY E 3 177 ? -40.641 -18.568 130.111 1.00 49.04 200 GLY B C 1
ATOM 11246 O O . GLY E 3 177 ? -40.465 -19.591 129.438 1.00 49.08 200 GLY B O 1
ATOM 11247 N N . ASN E 3 178 ? -39.635 -17.817 130.538 1.00 48.08 201 ASN B N 1
ATOM 11248 C CA . ASN E 3 178 ? -38.244 -18.231 130.437 1.00 48.27 201 ASN B CA 1
ATOM 11249 C C . ASN E 3 178 ? -37.675 -18.380 131.847 1.00 48.50 201 ASN B C 1
ATOM 11250 O O . ASN E 3 178 ? -38.414 -18.425 132.834 1.00 48.44 201 ASN B O 1
ATOM 11255 N N . MET E 3 179 ? -36.349 -18.455 131.939 1.00 45.11 202 MET B N 1
ATOM 11256 C CA . MET E 3 179 ? -35.698 -18.540 133.240 1.00 45.36 202 MET B CA 1
ATOM 11257 C C . MET E 3 179 ? -34.738 -17.372 133.427 1.00 45.49 202 MET B C 1
ATOM 11258 O O . MET E 3 179 ? -33.583 -17.562 133.823 1.00 45.82 202 MET B O 1
ATOM 11263 N N . LEU E 3 180 ? -35.211 -16.160 133.144 1.00 45.03 203 LEU B N 1
ATOM 11264 C CA . LEU E 3 180 ? -34.385 -14.967 133.259 1.00 45.07 203 LEU B CA 1
ATOM 11265 C C . LEU E 3 180 ? -34.230 -14.583 134.723 1.00 45.25 203 LEU B C 1
ATOM 11266 O O . LEU E 3 180 ? -35.213 -14.539 135.469 1.00 45.25 203 LEU B O 1
ATOM 11271 N N . THR E 3 181 ? -33.000 -14.297 135.131 1.00 46.69 204 THR B N 1
ATOM 11272 C CA . THR E 3 181 ? -32.673 -13.943 136.503 1.00 46.93 204 THR B CA 1
ATOM 11273 C C . THR E 3 181 ? -32.316 -12.455 136.559 1.00 46.93 204 THR B C 1
ATOM 11274 O O . THR E 3 181 ? -32.430 -11.729 135.564 1.00 46.73 204 THR B O 1
ATOM 11278 N N . GLY E 3 182 ? -31.874 -11.999 137.723 1.00 49.23 205 GLY B N 1
ATOM 11279 C CA . GLY E 3 182 ? -31.454 -10.624 137.883 1.00 48.79 205 GLY B CA 1
ATOM 11280 C C . GLY E 3 182 ? -32.563 -9.723 138.392 1.00 48.52 205 GLY B C 1
ATOM 11281 O O . GLY E 3 182 ? -33.542 -10.155 139.008 1.00 48.12 205 GLY B O 1
ATOM 11282 N N . THR E 3 183 ? -32.391 -8.433 138.125 1.00 49.55 206 THR B N 1
ATOM 11283 C CA . THR E 3 183 ? -33.234 -7.386 138.679 1.00 49.15 206 THR B CA 1
ATOM 11284 C C . THR E 3 183 ? -34.036 -6.710 137.574 1.00 48.66 206 THR B C 1
ATOM 11285 O O . THR E 3 183 ? -33.715 -6.815 136.386 1.00 48.78 206 THR B O 1
ATOM 11289 N N . LEU E 3 184 ? -35.088 -6.006 137.981 1.00 48.23 207 LEU B N 1
ATOM 11290 C CA . LEU E 3 184 ? -35.696 -4.998 137.126 1.00 48.11 207 LEU B CA 1
ATOM 11291 C C . LEU E 3 184 ? -34.839 -3.743 137.217 1.00 48.28 207 LEU B C 1
ATOM 11292 O O . LEU E 3 184 ? -34.748 -3.124 138.283 1.00 48.52 207 LEU B O 1
ATOM 11297 N N . SER E 3 185 ? -34.211 -3.369 136.109 1.00 49.40 208 SER B N 1
ATOM 11298 C CA . SER E 3 185 ? -33.333 -2.213 136.119 1.00 49.52 208 SER B CA 1
ATOM 11299 C C . SER E 3 185 ? -34.157 -0.934 136.161 1.00 49.30 208 SER B C 1
ATOM 11300 O O . SER E 3 185 ? -35.277 -0.873 135.649 1.00 48.94 208 SER B O 1
ATOM 11303 N N . SER E 3 186 ? -33.596 0.093 136.791 1.00 51.67 209 SER B N 1
ATOM 11304 C CA . SER E 3 186 ? -34.290 1.370 136.839 1.00 51.34 209 SER B CA 1
ATOM 11305 C C . SER E 3 186 ? -34.134 2.150 135.545 1.00 51.02 209 SER B C 1
ATOM 11306 O O . SER E 3 186 ? -34.647 3.269 135.441 1.00 50.64 209 SER B O 1
ATOM 11309 N N . ASP E 3 187 ? -33.464 1.574 134.556 1.00 46.87 210 ASP B N 1
ATOM 11310 C CA . ASP E 3 187 ? -33.508 2.068 133.192 1.00 47.12 210 ASP B CA 1
ATOM 11311 C C . ASP E 3 187 ? -34.632 1.423 132.400 1.00 46.99 210 ASP B C 1
ATOM 11312 O O . ASP E 3 187 ? -34.848 1.793 131.239 1.00 46.87 210 ASP B O 1
ATOM 11317 N N . MET E 3 188 ? -35.409 0.636 133.109 1.00 48.51 211 MET B N 1
ATOM 11318 C CA . MET E 3 188 ? -36.539 -0.085 132.590 1.00 48.36 211 MET B CA 1
ATOM 11319 C C . MET E 3 188 ? -37.561 0.766 131.912 1.00 48.17 211 MET B C 1
ATOM 11320 O O . MET E 3 188 ? -38.108 0.380 130.933 1.00 48.15 211 MET B O 1
ATOM 11325 N N . CYS E 3 189 ? -37.827 1.955 132.401 1.00 54.15 212 CYS B N 1
ATOM 11326 C CA . CYS E 3 189 ? -38.859 2.762 131.785 1.00 54.28 212 CYS B CA 1
ATOM 11327 C C . CYS E 3 189 ? -38.267 3.791 130.832 1.00 54.21 212 CYS B C 1
ATOM 11328 O O . CYS E 3 189 ? -38.628 4.945 130.836 1.00 53.89 212 CYS B O 1
ATOM 11331 N N . GLN E 3 190 ? -37.342 3.351 130.006 1.00 45.61 213 GLN B N 1
ATOM 11332 C CA . GLN E 3 190 ? -36.737 4.207 129.035 1.00 45.55 213 GLN B CA 1
ATOM 11333 C C . GLN E 3 190 ? -37.027 3.705 127.658 1.00 45.27 213 GLN B C 1
ATOM 11334 O O . GLN E 3 190 ? -36.311 4.053 126.764 1.00 45.19 213 GLN B O 1
ATOM 11340 N N . LEU E 3 191 ? -38.030 2.836 127.521 1.00 44.74 214 LEU B N 1
ATOM 11341 C CA . LEU E 3 191 ? -38.521 2.315 126.257 1.00 44.52 214 LEU B CA 1
ATOM 11342 C C . LEU E 3 191 ? -39.748 3.136 126.331 1.00 44.59 214 LEU B C 1
ATOM 11343 O O . LEU E 3 191 ? -40.681 2.794 126.999 1.00 44.60 214 LEU B O 1
ATOM 11348 N N . THR E 3 192 ? -39.724 4.233 125.621 1.00 45.74 215 THR B N 1
ATOM 11349 C CA . THR E 3 192 ? -40.713 5.299 125.708 1.00 45.89 215 THR B CA 1
ATOM 11350 C C . THR E 3 192 ? -41.913 5.081 124.800 1.00 45.76 215 THR B C 1
ATOM 11351 O O . THR E 3 192 ? -42.857 5.876 124.851 1.00 45.89 215 THR B O 1
ATOM 11355 N N . GLY E 3 193 ? -41.898 4.046 123.969 1.00 49.31 216 GLY B N 1
ATOM 11356 C CA . GLY E 3 193 ? -43.002 3.790 123.066 1.00 49.38 216 GLY B CA 1
ATOM 11357 C C . GLY E 3 193 ? -43.514 2.374 123.202 1.00 49.60 216 GLY B C 1
ATOM 11358 O O . GLY E 3 193 ? -44.248 1.880 122.342 1.00 49.61 216 GLY B O 1
ATOM 11359 N N . LEU E 3 194 ? -43.133 1.715 124.292 1.00 45.97 217 LEU B N 1
ATOM 11360 C CA . LEU E 3 194 ? -43.613 0.373 124.584 1.00 45.88 217 LEU B CA 1
ATOM 11361 C C . LEU E 3 194 ? -45.009 0.432 125.182 1.00 45.99 217 LEU B C 1
ATOM 11362 O O . LEU E 3 194 ? -45.306 1.296 126.010 1.00 46.17 217 LEU B O 1
ATOM 11367 N N . TRP E 3 195 ? -45.867 -0.497 124.766 1.00 47.95 218 TRP B N 1
ATOM 11368 C CA . TRP E 3 195 ? -47.203 -0.598 125.325 1.00 48.06 218 TRP B CA 1
ATOM 11369 C C . TRP E 3 195 ? -47.436 -1.930 126.021 1.00 48.02 218 TRP B C 1
ATOM 11370 O O . TRP E 3 195 ? -48.551 -2.179 126.492 1.00 48.10 218 TRP B O 1
ATOM 11381 N N . TYR E 3 196 ? -46.420 -2.790 126.104 1.00 45.95 219 TYR B N 1
ATOM 11382 C CA . TYR E 3 196 ? -46.604 -4.150 126.605 1.00 45.91 219 TYR B CA 1
ATOM 11383 C C . TYR E 3 196 ? -45.291 -4.623 127.219 1.00 45.90 219 TYR B C 1
ATOM 11384 O O . TYR E 3 196 ? -44.377 -5.022 126.490 1.00 45.79 219 TYR B O 1
ATOM 11393 N N . PHE E 3 197 ? -45.200 -4.572 128.547 1.00 48.24 220 PHE B N 1
ATOM 11394 C CA . PHE E 3 197 ? -44.076 -5.162 129.266 1.00 48.15 220 PHE B CA 1
ATOM 11395 C C . PHE E 3 197 ? -44.522 -6.489 129.872 1.00 48.20 220 PHE B C 1
ATOM 11396 O O . PHE E 3 197 ? -45.414 -6.513 130.729 1.00 48.24 220 PHE B O 1
ATOM 11404 N N . ASP E 3 198 ? -43.890 -7.587 129.445 1.00 46.86 221 ASP B N 1
ATOM 11405 C CA . ASP E 3 198 ? -44.236 -8.924 129.930 1.00 46.91 221 ASP B CA 1
ATOM 11406 C C . ASP E 3 198 ? -42.967 -9.677 130.309 1.00 46.84 221 ASP B C 1
ATOM 11407 O O . ASP E 3 198 ? -42.229 -10.143 129.437 1.00 46.84 221 ASP B O 1
ATOM 11412 N N . VAL E 3 199 ? -42.706 -9.777 131.606 1.00 46.65 222 VAL B N 1
ATOM 11413 C CA . VAL E 3 199 ? -41.572 -10.530 132.113 1.00 46.69 222 VAL B CA 1
ATOM 11414 C C . VAL E 3 199 ? -42.045 -11.637 133.063 1.00 46.74 222 VAL B C 1
ATOM 11415 O O . VAL E 3 199 ? -41.286 -12.127 133.894 1.00 46.84 222 VAL B O 1
ATOM 11419 N N . ARG E 3 200 ? -43.311 -12.031 132.943 1.00 50.56 223 ARG B N 1
ATOM 11420 C CA . ARG E 3 200 ? -43.916 -12.979 133.869 1.00 50.61 223 ARG B CA 1
ATOM 11421 C C . ARG E 3 200 ? -43.320 -14.374 133.702 1.00 50.63 223 ARG B C 1
ATOM 11422 O O . ARG E 3 200 ? -42.903 -14.769 132.614 1.00 50.62 223 ARG B O 1
ATOM 11430 N N . GLY E 3 201 ? -43.258 -15.114 134.807 1.00 48.24 224 GLY B N 1
ATOM 11431 C CA . GLY E 3 201 ? -42.854 -16.503 134.766 1.00 48.00 224 GLY B CA 1
ATOM 11432 C C . GLY E 3 201 ? -41.368 -16.769 134.877 1.00 48.30 224 GLY B C 1
ATOM 11433 O O . GLY E 3 201 ? -40.960 -17.934 134.771 1.00 48.49 224 GLY B O 1
ATOM 11434 N N . ASN E 3 202 ? -40.545 -15.740 135.071 1.00 45.96 225 ASN B N 1
ATOM 11435 C CA . ASN E 3 202 ? -39.100 -15.902 135.157 1.00 46.18 225 ASN B CA 1
ATOM 11436 C C . ASN E 3 202 ? -38.699 -16.087 136.624 1.00 46.39 225 ASN B C 1
ATOM 11437 O O . ASN E 3 202 ? -39.527 -16.449 137.463 1.00 46.33 225 ASN B O 1
ATOM 11442 N N . ASN E 3 203 ? -37.428 -15.852 136.949 1.00 45.42 226 ASN B N 1
ATOM 11443 C CA . ASN E 3 203 ? -36.901 -15.989 138.304 1.00 45.70 226 ASN B CA 1
ATOM 11444 C C . ASN E 3 203 ? -36.262 -14.686 138.783 1.00 45.83 226 ASN B C 1
ATOM 11445 O O . ASN E 3 203 ? -35.203 -14.689 139.415 1.00 46.21 226 ASN B O 1
ATOM 11450 N N . LEU E 3 204 ? -36.892 -13.550 138.487 1.00 45.52 227 LEU B N 1
ATOM 11451 C CA . LEU E 3 204 ? -36.276 -12.252 138.744 1.00 45.61 227 LEU B CA 1
ATOM 11452 C C . LEU E 3 204 ? -36.313 -11.909 140.228 1.00 45.83 227 LEU B C 1
ATOM 11453 O O . LEU E 3 204 ? -37.391 -11.798 140.820 1.00 45.83 227 LEU B O 1
ATOM 11458 N N . THR E 3 205 ? -35.148 -11.667 140.812 1.00 47.22 228 THR B N 1
ATOM 11459 C CA . THR E 3 205 ? -35.079 -11.230 142.197 1.00 47.36 228 THR B CA 1
ATOM 11460 C C . THR E 3 205 ? -35.152 -9.698 142.212 1.00 47.31 228 THR B C 1
ATOM 11461 O O . THR E 3 205 ? -35.539 -9.079 141.217 1.00 47.00 228 THR B O 1
ATOM 11465 N N . GLY E 3 206 ? -34.794 -9.069 143.327 1.00 50.48 229 GLY B N 1
ATOM 11466 C CA . GLY E 3 206 ? -34.767 -7.625 143.413 1.00 50.43 229 GLY B CA 1
ATOM 11467 C C . GLY E 3 206 ? -36.147 -7.020 143.600 1.00 50.14 229 GLY B C 1
ATOM 11468 O O . GLY E 3 206 ? -37.182 -7.653 143.388 1.00 49.93 229 GLY B O 1
ATOM 11469 N N . THR E 3 207 ? -36.150 -5.754 144.006 1.00 52.55 230 THR B N 1
ATOM 11470 C CA . THR E 3 207 ? -37.379 -5.022 144.268 1.00 52.22 230 THR B CA 1
ATOM 11471 C C . THR E 3 207 ? -37.884 -4.349 142.994 1.00 51.95 230 THR B C 1
ATOM 11472 O O . THR E 3 207 ? -37.221 -4.339 141.955 1.00 52.01 230 THR B O 1
ATOM 11476 N N . ILE E 3 208 ? -39.077 -3.775 143.087 1.00 53.24 231 ILE B N 1
ATOM 11477 C CA . ILE E 3 208 ? -39.602 -2.968 141.980 1.00 53.06 231 ILE B CA 1
ATOM 11478 C C . ILE E 3 208 ? -38.855 -1.642 141.937 1.00 53.15 231 ILE B C 1
ATOM 11479 O O . ILE E 3 208 ? -38.648 -1.020 142.995 1.00 53.29 231 ILE B O 1
ATOM 11484 N N . PRO E 3 209 ? -38.427 -1.171 140.766 1.00 52.15 232 PRO B N 1
ATOM 11485 C CA . PRO E 3 209 ? -37.697 0.103 140.710 1.00 51.79 232 PRO B CA 1
ATOM 11486 C C . PRO E 3 209 ? -38.582 1.263 141.135 1.00 51.67 232 PRO B C 1
ATOM 11487 O O . PRO E 3 209 ? -39.688 1.440 140.621 1.00 51.59 232 PRO B O 1
ATOM 11491 N N . GLU E 3 210 ? -38.085 2.048 142.095 1.00 55.53 233 GLU B N 1
ATOM 11492 C CA . GLU E 3 210 ? -38.842 3.194 142.585 1.00 55.31 233 GLU B CA 1
ATOM 11493 C C . GLU E 3 210 ? -39.123 4.192 141.467 1.00 54.95 233 GLU B C 1
ATOM 11494 O O . GLU E 3 210 ? -40.108 4.937 141.530 1.00 54.26 233 GLU B O 1
ATOM 11500 N N . SER E 3 211 ? -38.266 4.227 140.446 1.00 54.25 234 SER B N 1
ATOM 11501 C CA . SER E 3 211 ? -38.453 5.079 139.271 1.00 54.16 234 SER B CA 1
ATOM 11502 C C . SER E 3 211 ? -39.361 4.461 138.212 1.00 53.98 234 SER B C 1
ATOM 11503 O O . SER E 3 211 ? -39.134 4.647 137.014 1.00 53.92 234 SER B O 1
ATOM 11506 N N . ILE E 3 212 ? -40.401 3.724 138.616 1.00 51.95 235 ILE B N 1
ATOM 11507 C CA . ILE E 3 212 ? -41.308 3.110 137.651 1.00 51.89 235 ILE B CA 1
ATOM 11508 C C . ILE E 3 212 ? -42.483 4.017 137.309 1.00 51.79 235 ILE B C 1
ATOM 11509 O O . ILE E 3 212 ? -43.277 3.685 136.418 1.00 51.78 235 ILE B O 1
ATOM 11514 N N . GLY E 3 213 ? -42.599 5.173 137.961 1.00 54.21 236 GLY B N 1
ATOM 11515 C CA . GLY E 3 213 ? -43.698 6.078 137.675 1.00 54.10 236 GLY B CA 1
ATOM 11516 C C . GLY E 3 213 ? -43.603 6.771 136.335 1.00 54.10 236 GLY B C 1
ATOM 11517 O O . GLY E 3 213 ? -44.587 7.379 135.899 1.00 54.07 236 GLY B O 1
ATOM 11518 N N . ASN E 3 214 ? -42.456 6.687 135.672 1.00 56.17 237 ASN B N 1
ATOM 11519 C CA . ASN E 3 214 ? -42.245 7.322 134.382 1.00 56.20 237 ASN B CA 1
ATOM 11520 C C . ASN E 3 214 ? -42.650 6.429 133.215 1.00 56.36 237 ASN B C 1
ATOM 11521 O O . ASN E 3 214 ? -42.415 6.794 132.058 1.00 56.40 237 ASN B O 1
ATOM 11526 N N . CYS E 3 215 ? -43.232 5.264 133.491 1.00 53.12 238 CYS B N 1
ATOM 11527 C CA . CYS E 3 215 ? -43.591 4.275 132.467 1.00 53.18 238 CYS B CA 1
ATOM 11528 C C . CYS E 3 215 ? -44.993 4.487 131.911 1.00 53.40 238 CYS B C 1
ATOM 11529 O O . CYS E 3 215 ? -45.811 3.570 131.849 1.00 53.77 238 CYS B O 1
ATOM 11532 N N . THR E 3 216 ? -45.275 5.718 131.504 1.00 53.08 239 THR B N 1
ATOM 11533 C CA . THR E 3 216 ? -46.611 6.093 131.075 1.00 53.15 239 THR B CA 1
ATOM 11534 C C . THR E 3 216 ? -46.977 5.561 129.694 1.00 53.14 239 THR B C 1
ATOM 11535 O O . THR E 3 216 ? -48.155 5.609 129.330 1.00 53.22 239 THR B O 1
ATOM 11539 N N . SER E 3 217 ? -46.013 5.059 128.918 1.00 49.53 240 SER B N 1
ATOM 11540 C CA . SER E 3 217 ? -46.335 4.463 127.626 1.00 49.30 240 SER B CA 1
ATOM 11541 C C . SER E 3 217 ? -46.977 3.088 127.754 1.00 49.16 240 SER B C 1
ATOM 11542 O O . SER E 3 217 ? -47.541 2.592 126.773 1.00 49.02 240 SER B O 1
ATOM 11545 N N . PHE E 3 218 ? -46.917 2.476 128.933 1.00 51.53 241 PHE B N 1
ATOM 11546 C CA . PHE E 3 218 ? -47.275 1.074 129.100 1.00 51.62 241 PHE B CA 1
ATOM 11547 C C . PHE E 3 218 ? -48.790 0.911 129.166 1.00 51.81 241 PHE B C 1
ATOM 11548 O O . PHE E 3 218 ? -49.458 1.573 129.966 1.00 51.78 241 PHE B O 1
ATOM 11556 N N . GLN E 3 219 ? -49.336 0.035 128.316 1.00 51.40 242 GLN B N 1
ATOM 11557 C CA . GLN E 3 219 ? -50.709 -0.420 128.519 1.00 51.67 242 GLN B CA 1
ATOM 11558 C C . GLN E 3 219 ? -50.779 -1.576 129.507 1.00 51.70 242 GLN B C 1
ATOM 11559 O O . GLN E 3 219 ? -51.745 -1.672 130.270 1.00 51.86 242 GLN B O 1
ATOM 11565 N N . ILE E 3 220 ? -49.769 -2.445 129.522 1.00 49.77 243 ILE B N 1
ATOM 11566 C CA . ILE E 3 220 ? -49.771 -3.649 130.347 1.00 49.77 243 ILE B CA 1
ATOM 11567 C C . ILE E 3 220 ? -48.424 -3.776 131.037 1.00 49.61 243 ILE B C 1
ATOM 11568 O O . ILE E 3 220 ? -47.377 -3.749 130.378 1.00 49.52 243 ILE B O 1
ATOM 11573 N N . LEU E 3 221 ? -48.447 -3.948 132.358 1.00 48.47 244 LEU B N 1
ATOM 11574 C CA . LEU E 3 221 ? -47.234 -4.263 133.105 1.00 48.38 244 LEU B CA 1
ATOM 11575 C C . LEU E 3 221 ? -47.451 -5.604 133.790 1.00 48.41 244 LEU B C 1
ATOM 11576 O O . LEU E 3 221 ? -48.289 -5.719 134.694 1.00 48.48 244 LEU B O 1
ATOM 11581 N N . ASP E 3 222 ? -46.697 -6.614 133.357 1.00 48.70 245 ASP B N 1
ATOM 11582 C CA . ASP E 3 222 ? -46.791 -7.965 133.902 1.00 48.72 245 ASP B CA 1
ATOM 11583 C C . ASP E 3 222 ? -45.412 -8.394 134.397 1.00 48.67 245 ASP B C 1
ATOM 11584 O O . ASP E 3 222 ? -44.569 -8.834 133.608 1.00 48.63 245 ASP B O 1
ATOM 11589 N N . ILE E 3 223 ? -45.185 -8.257 135.703 1.00 48.16 246 ILE B N 1
ATOM 11590 C CA . ILE E 3 223 ? -44.009 -8.799 136.374 1.00 48.19 246 ILE B CA 1
ATOM 11591 C C . ILE E 3 223 ? -44.378 -9.957 137.290 1.00 48.25 246 ILE B C 1
ATOM 11592 O O . ILE E 3 223 ? -43.565 -10.367 138.130 1.00 48.31 246 ILE B O 1
ATOM 11597 N N . SER E 3 224 ? -45.588 -10.490 137.156 1.00 50.18 247 SER B N 1
ATOM 11598 C CA . SER E 3 224 ? -46.104 -11.465 138.100 1.00 50.24 247 SER B CA 1
ATOM 11599 C C . SER E 3 224 ? -45.339 -12.784 138.010 1.00 50.27 247 SER B C 1
ATOM 11600 O O . SER E 3 224 ? -44.652 -13.069 137.028 1.00 50.27 247 SER B O 1
ATOM 11603 N N . TYR E 3 225 ? -45.415 -13.562 139.092 1.00 50.81 248 TYR B N 1
ATOM 11604 C CA . TYR E 3 225 ? -44.823 -14.898 139.170 1.00 50.99 248 TYR B CA 1
ATOM 11605 C C . TYR E 3 225 ? -43.319 -14.835 138.885 1.00 51.10 248 TYR B C 1
ATOM 11606 O O . TYR E 3 225 ? -42.815 -15.345 137.882 1.00 50.85 248 TYR B O 1
ATOM 11615 N N . ASN E 3 226 ? -42.610 -14.194 139.809 1.00 50.05 249 ASN B N 1
ATOM 11616 C CA . ASN E 3 226 ? -41.206 -13.901 139.558 1.00 50.30 249 ASN B CA 1
ATOM 11617 C C . ASN E 3 226 ? -40.342 -13.843 140.808 1.00 50.93 249 ASN B C 1
ATOM 11618 O O . ASN E 3 226 ? -39.137 -13.631 140.670 1.00 51.79 249 ASN B O 1
ATOM 11623 N N . GLN E 3 227 ? -40.889 -14.063 142.007 1.00 48.04 250 GLN B N 1
ATOM 11624 C CA . GLN E 3 227 ? -40.127 -14.048 143.258 1.00 48.29 250 GLN B CA 1
ATOM 11625 C C . GLN E 3 227 ? -39.582 -12.660 143.596 1.00 48.33 250 GLN B C 1
ATOM 11626 O O . GLN E 3 227 ? -38.554 -12.538 144.266 1.00 48.63 250 GLN B O 1
ATOM 11632 N N . ILE E 3 228 ? -40.254 -11.605 143.136 1.00 48.30 251 ILE B N 1
ATOM 11633 C CA . ILE E 3 228 ? -39.840 -10.242 143.456 1.00 48.43 251 ILE B CA 1
ATOM 11634 C C . ILE E 3 228 ? -40.190 -9.921 144.904 1.00 48.66 251 ILE B C 1
ATOM 11635 O O . ILE E 3 228 ? -41.342 -10.075 145.329 1.00 48.66 251 ILE B O 1
ATOM 11640 N N . THR E 3 229 ? -39.198 -9.467 145.668 1.00 48.56 252 THR B N 1
ATOM 11641 C CA . THR E 3 229 ? -39.400 -9.086 147.059 1.00 48.82 252 THR B CA 1
ATOM 11642 C C . THR E 3 229 ? -39.732 -7.596 147.151 1.00 48.91 252 THR B C 1
ATOM 11643 O O . THR E 3 229 ? -40.067 -6.948 146.157 1.00 48.76 252 THR B O 1
ATOM 11647 N N . GLY E 3 230 ? -39.646 -7.039 148.359 1.00 50.61 253 GLY B N 1
ATOM 11648 C CA . GLY E 3 230 ? -39.746 -5.608 148.546 1.00 50.77 253 GLY B CA 1
ATOM 11649 C C . GLY E 3 230 ? -41.171 -5.084 148.571 1.00 50.74 253 GLY B C 1
ATOM 11650 O O . GLY E 3 230 ? -42.160 -5.817 148.519 1.00 50.60 253 GLY B O 1
ATOM 11651 N N . GLU E 3 231 ? -41.258 -3.762 148.672 1.00 59.09 254 GLU B N 1
ATOM 11652 C CA . GLU E 3 231 ? -42.513 -3.029 148.735 1.00 58.68 254 GLU B CA 1
ATOM 11653 C C . GLU E 3 231 ? -43.035 -2.722 147.332 1.00 58.57 254 GLU B C 1
ATOM 11654 O O . GLU E 3 231 ? -42.331 -2.869 146.330 1.00 58.59 254 GLU B O 1
ATOM 11660 N N . ILE E 3 232 ? -44.295 -2.293 147.272 1.00 56.32 255 ILE B N 1
ATOM 11661 C CA . ILE E 3 232 ? -44.890 -1.759 146.049 1.00 56.19 255 ILE B CA 1
ATOM 11662 C C . ILE E 3 232 ? -44.760 -0.251 146.103 1.00 56.11 255 ILE B C 1
ATOM 11663 O O . ILE E 3 232 ? -45.399 0.398 146.955 1.00 56.07 255 ILE B O 1
ATOM 11668 N N . PRO E 3 233 ? -43.958 0.376 145.238 1.00 52.89 256 PRO B N 1
ATOM 11669 C CA . PRO E 3 233 ? -43.599 1.783 145.423 1.00 53.14 256 PRO B CA 1
ATOM 11670 C C . PRO E 3 233 ? -44.794 2.714 145.285 1.00 53.25 256 PRO B C 1
ATOM 11671 O O . PRO E 3 233 ? -45.824 2.376 144.699 1.00 53.08 256 PRO B O 1
ATOM 11675 N N . TYR E 3 234 ? -44.640 3.911 145.861 1.00 53.38 257 TYR B N 1
ATOM 11676 C CA . TYR E 3 234 ? -45.650 4.954 145.700 1.00 53.27 257 TYR B CA 1
ATOM 11677 C C . TYR E 3 234 ? -45.806 5.350 144.237 1.00 53.21 257 TYR B C 1
ATOM 11678 O O . TYR E 3 234 ? -46.928 5.538 143.751 1.00 53.19 257 TYR B O 1
ATOM 11687 N N . ASN E 3 235 ? -44.688 5.479 143.518 1.00 53.74 258 ASN B N 1
ATOM 11688 C CA . ASN E 3 235 ? -44.719 5.935 142.133 1.00 53.68 258 ASN B CA 1
ATOM 11689 C C . ASN E 3 235 ? -45.440 4.969 141.199 1.00 53.69 258 ASN B C 1
ATOM 11690 O O . ASN E 3 235 ? -45.677 5.324 140.038 1.00 53.67 258 ASN B O 1
ATOM 11695 N N . ILE E 3 236 ? -45.804 3.771 141.667 1.00 50.76 259 ILE B N 1
ATOM 11696 C CA . ILE E 3 236 ? -46.653 2.896 140.866 1.00 50.48 259 ILE B CA 1
ATOM 11697 C C . ILE E 3 236 ? -47.986 3.568 140.581 1.00 50.57 259 ILE B C 1
ATOM 11698 O O . ILE E 3 236 ? -48.683 3.192 139.631 1.00 50.38 259 ILE B O 1
ATOM 11703 N N . GLY E 3 237 ? -48.362 4.559 141.391 1.00 49.98 260 GLY B N 1
ATOM 11704 C CA . GLY E 3 237 ? -49.569 5.318 141.142 1.00 50.12 260 GLY B CA 1
ATOM 11705 C C . GLY E 3 237 ? -49.475 6.267 139.971 1.00 50.10 260 GLY B C 1
ATOM 11706 O O . GLY E 3 237 ? -50.490 6.865 139.605 1.00 50.20 260 GLY B O 1
ATOM 11707 N N . PHE E 3 238 ? -48.295 6.414 139.370 1.00 49.70 261 PHE B N 1
ATOM 11708 C CA . PHE E 3 238 ? -48.156 7.256 138.191 1.00 49.66 261 PHE B CA 1
ATOM 11709 C C . PHE E 3 238 ? -48.314 6.469 136.899 1.00 49.30 261 PHE B C 1
ATOM 11710 O O . PHE E 3 238 ? -48.487 7.077 135.836 1.00 49.26 261 PHE B O 1
ATOM 11718 N N . LEU E 3 239 ? -48.240 5.141 136.973 1.00 50.37 262 LEU B N 1
ATOM 11719 C CA . LEU E 3 239 ? -48.419 4.290 135.804 1.00 50.54 262 LEU B CA 1
ATOM 11720 C C . LEU E 3 239 ? -49.758 4.548 135.126 1.00 50.69 262 LEU B C 1
ATOM 11721 O O . LEU E 3 239 ? -50.776 4.778 135.786 1.00 50.73 262 LEU B O 1
ATOM 11726 N N . GLN E 3 240 ? -49.751 4.502 133.797 1.00 51.85 263 GLN B N 1
ATOM 11727 C CA . GLN E 3 240 ? -50.963 4.621 133.000 1.00 52.07 263 GLN B CA 1
ATOM 11728 C C . GLN E 3 240 ? -51.498 3.272 132.541 1.00 52.34 263 GLN B C 1
ATOM 11729 O O . GLN E 3 240 ? -52.451 3.235 131.756 1.00 52.59 263 GLN B O 1
ATOM 11735 N N . VAL E 3 241 ? -50.892 2.172 132.991 1.00 50.59 264 VAL B N 1
ATOM 11736 C CA . VAL E 3 241 ? -51.304 0.819 132.627 1.00 50.63 264 VAL B CA 1
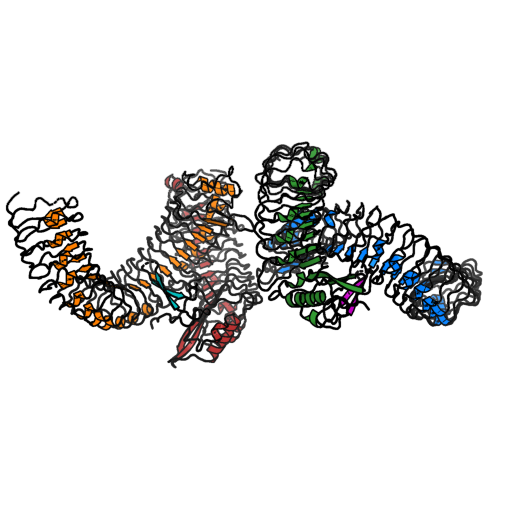ATOM 11737 C C . VAL E 3 241 ? -52.796 0.622 132.862 1.00 50.83 264 VAL B C 1
ATOM 11738 O O . VAL E 3 241 ? -53.383 1.231 133.763 1.00 50.91 264 VAL B O 1
ATOM 11742 N N . ALA E 3 242 ? -53.418 -0.222 132.042 1.00 49.99 265 ALA B N 1
ATOM 11743 C CA . ALA E 3 242 ? -54.764 -0.712 132.305 1.00 50.42 265 ALA B CA 1
ATOM 11744 C C . ALA E 3 242 ? -54.766 -2.107 132.907 1.00 50.44 265 ALA B C 1
ATOM 11745 O O . ALA E 3 242 ? -55.658 -2.430 133.700 1.00 50.60 265 ALA B O 1
ATOM 11747 N N . THR E 3 243 ? -53.785 -2.933 132.552 1.00 48.32 266 THR B N 1
ATOM 11748 C CA . THR E 3 243 ? -53.564 -4.233 133.178 1.00 48.24 266 THR B CA 1
ATOM 11749 C C . THR E 3 243 ? -52.327 -4.126 134.067 1.00 48.25 266 THR B C 1
ATOM 11750 O O . THR E 3 243 ? -51.188 -4.189 133.583 1.00 48.12 266 THR B O 1
ATOM 11754 N N . LEU E 3 244 ? -52.558 -3.946 135.368 1.00 43.35 267 LEU B N 1
ATOM 11755 C CA . LEU E 3 244 ? -51.496 -3.970 136.367 1.00 43.40 267 LEU B CA 1
ATOM 11756 C C . LEU E 3 244 ? -51.465 -5.364 136.988 1.00 43.35 267 LEU B C 1
ATOM 11757 O O . LEU E 3 244 ? -52.390 -5.749 137.715 1.00 43.45 267 LEU B O 1
ATOM 11762 N N . SER E 3 245 ? -50.387 -6.106 136.729 1.00 42.90 268 SER B N 1
ATOM 11763 C CA . SER E 3 245 ? -50.252 -7.478 137.214 1.00 42.85 268 SER B CA 1
ATOM 11764 C C . SER E 3 245 ? -48.944 -7.612 137.979 1.00 42.90 268 SER B C 1
ATOM 11765 O O . SER E 3 245 ? -47.864 -7.588 137.379 1.00 42.80 268 SER B O 1
ATOM 11768 N N . LEU E 3 246 ? -49.053 -7.775 139.299 1.00 47.17 269 LEU B N 1
ATOM 11769 C CA . LEU E 3 246 ? -47.914 -7.954 140.193 1.00 47.13 269 LEU B CA 1
ATOM 11770 C C . LEU E 3 246 ? -48.037 -9.253 140.989 1.00 47.18 269 LEU B C 1
ATOM 11771 O O . LEU E 3 246 ? -47.481 -9.362 142.086 1.00 47.24 269 LEU B O 1
ATOM 11776 N N . GLN E 3 247 ? -48.769 -10.232 140.457 1.00 52.13 270 GLN B N 1
ATOM 11777 C CA . GLN E 3 247 ? -49.113 -11.458 141.163 1.00 52.17 270 GLN B CA 1
ATOM 11778 C C . GLN E 3 247 ? -47.903 -12.326 141.479 1.00 52.23 270 GLN B C 1
ATOM 11779 O O . GLN E 3 247 ? -46.781 -12.074 141.039 1.00 52.30 270 GLN B O 1
ATOM 11785 N N . GLY E 3 248 ? -48.140 -13.310 142.345 1.00 52.18 271 GLY B N 1
ATOM 11786 C CA . GLY E 3 248 ? -47.287 -14.476 142.425 1.00 52.21 271 GLY B CA 1
ATOM 11787 C C . GLY E 3 248 ? -45.910 -14.235 142.984 1.00 52.25 271 GLY B C 1
ATOM 11788 O O . GLY E 3 248 ? -45.097 -15.163 143.008 1.00 52.32 271 GLY B O 1
ATOM 11789 N N . ASN E 3 249 ? -45.627 -13.029 143.455 1.00 50.85 272 ASN B N 1
ATOM 11790 C CA . ASN E 3 249 ? -44.305 -12.681 143.937 1.00 50.94 272 ASN B CA 1
ATOM 11791 C C . ASN E 3 249 ? -44.277 -12.697 145.463 1.00 50.99 272 ASN B C 1
ATOM 11792 O O . ASN E 3 249 ? -45.175 -13.242 146.110 1.00 51.00 272 ASN B O 1
ATOM 11797 N N . ARG E 3 250 ? -43.238 -12.105 146.044 1.00 57.90 273 ARG B N 1
ATOM 11798 C CA . ARG E 3 250 ? -43.142 -11.970 147.487 1.00 57.83 273 ARG B CA 1
ATOM 11799 C C . ARG E 3 250 ? -43.112 -10.490 147.833 1.00 57.67 273 ARG B C 1
ATOM 11800 O O . ARG E 3 250 ? -42.137 -10.009 148.422 1.00 57.97 273 ARG B O 1
ATOM 11808 N N . LEU E 3 251 ? -44.184 -9.768 147.514 1.00 50.53 274 LEU B N 1
ATOM 11809 C CA . LEU E 3 251 ? -44.255 -8.342 147.794 1.00 50.68 274 LEU B CA 1
ATOM 11810 C C . LEU E 3 251 ? -44.920 -8.148 149.149 1.00 50.91 274 LEU B C 1
ATOM 11811 O O . LEU E 3 251 ? -46.078 -8.534 149.343 1.00 50.88 274 LEU B O 1
ATOM 11816 N N . THR E 3 252 ? -44.181 -7.547 150.077 1.00 50.82 275 THR B N 1
ATOM 11817 C CA . THR E 3 252 ? -44.629 -7.339 151.442 1.00 50.87 275 THR B CA 1
ATOM 11818 C C . THR E 3 252 ? -45.089 -5.892 151.602 1.00 50.74 275 THR B C 1
ATOM 11819 O O . THR E 3 252 ? -45.103 -5.105 150.652 1.00 50.62 275 THR B O 1
ATOM 11823 N N . GLY E 3 253 ? -45.481 -5.538 152.820 1.00 53.55 276 GLY B N 1
ATOM 11824 C CA . GLY E 3 253 ? -46.094 -4.248 153.051 1.00 53.31 276 GLY B CA 1
ATOM 11825 C C . GLY E 3 253 ? -47.544 -4.245 152.608 1.00 53.57 276 GLY B C 1
ATOM 11826 O O . GLY E 3 253 ? -48.101 -5.252 152.168 1.00 53.60 276 GLY B O 1
ATOM 11827 N N . ARG E 3 254 ? -48.167 -3.078 152.722 1.00 54.68 277 ARG B N 1
ATOM 11828 C CA . ARG E 3 254 ? -49.591 -2.949 152.462 1.00 54.70 277 ARG B CA 1
ATOM 11829 C C . ARG E 3 254 ? -49.851 -2.378 151.073 1.00 54.67 277 ARG B C 1
ATOM 11830 O O . ARG E 3 254 ? -48.949 -1.893 150.384 1.00 54.58 277 ARG B O 1
ATOM 11838 N N . ILE E 3 255 ? -51.115 -2.447 150.667 1.00 51.21 278 ILE B N 1
ATOM 11839 C CA . ILE E 3 255 ? -51.543 -2.054 149.327 1.00 51.17 278 ILE B CA 1
ATOM 11840 C C . ILE E 3 255 ? -51.460 -0.535 149.216 1.00 51.10 278 ILE B C 1
ATOM 11841 O O . ILE E 3 255 ? -52.087 0.174 150.016 1.00 51.15 278 ILE B O 1
ATOM 11846 N N . PRO E 3 256 ? -50.687 0.005 148.273 1.00 50.71 279 PRO B N 1
ATOM 11847 C CA . PRO E 3 256 ? -50.506 1.465 148.195 1.00 50.53 279 PRO B CA 1
ATOM 11848 C C . PRO E 3 256 ? -51.830 2.194 148.027 1.00 50.59 279 PRO B C 1
ATOM 11849 O O . PRO E 3 256 ? -52.603 1.915 147.107 1.00 50.73 279 PRO B O 1
ATOM 11853 N N . GLU E 3 257 ? -52.094 3.128 148.943 1.00 54.15 280 GLU B N 1
ATOM 11854 C CA . GLU E 3 257 ? -53.314 3.925 148.867 1.00 54.13 280 GLU B CA 1
ATOM 11855 C C . GLU E 3 257 ? -53.385 4.728 147.573 1.00 53.90 280 GLU B C 1
ATOM 11856 O O . GLU E 3 257 ? -54.482 5.036 147.092 1.00 53.83 280 GLU B O 1
ATOM 11862 N N . VAL E 3 258 ? -52.230 5.058 146.985 1.00 50.29 281 VAL B N 1
ATOM 11863 C CA . VAL E 3 258 ? -52.197 5.814 145.737 1.00 50.25 281 VAL B CA 1
ATOM 11864 C C . VAL E 3 258 ? -52.814 5.032 144.587 1.00 50.39 281 VAL B C 1
ATOM 11865 O O . VAL E 3 258 ? -53.224 5.627 143.583 1.00 50.42 281 VAL B O 1
ATOM 11869 N N . ILE E 3 259 ? -52.911 3.706 144.714 1.00 46.25 282 ILE B N 1
ATOM 11870 C CA . ILE E 3 259 ? -53.589 2.907 143.701 1.00 45.98 282 ILE B CA 1
ATOM 11871 C C . ILE E 3 259 ? -55.054 3.305 143.590 1.00 46.13 282 ILE B C 1
ATOM 11872 O O . ILE E 3 259 ? -55.693 3.048 142.563 1.00 45.98 282 ILE B O 1
ATOM 11877 N N . GLY E 3 260 ? -55.594 3.980 144.606 1.00 48.51 283 GLY B N 1
ATOM 11878 C CA . GLY E 3 260 ? -56.948 4.489 144.511 1.00 48.71 283 GLY B CA 1
ATOM 11879 C C . GLY E 3 260 ? -57.131 5.590 143.488 1.00 48.69 283 GLY B C 1
ATOM 11880 O O . GLY E 3 260 ? -58.275 5.916 143.157 1.00 48.91 283 GLY B O 1
ATOM 11881 N N . LEU E 3 261 ? -56.039 6.168 142.987 1.00 47.14 284 LEU B N 1
ATOM 11882 C CA . LEU E 3 261 ? -56.103 7.227 141.990 1.00 47.20 284 LEU B CA 1
ATOM 11883 C C . LEU E 3 261 ? -55.910 6.721 140.564 1.00 46.85 284 LEU B C 1
ATOM 11884 O O . LEU E 3 261 ? -56.184 7.467 139.616 1.00 46.88 284 LEU B O 1
ATOM 11889 N N . MET E 3 262 ? -55.443 5.483 140.392 1.00 49.81 285 MET B N 1
ATOM 11890 C CA . MET E 3 262 ? -55.243 4.882 139.070 1.00 49.89 285 MET B CA 1
ATOM 11891 C C . MET E 3 262 ? -56.590 4.441 138.494 1.00 50.23 285 MET B C 1
ATOM 11892 O O . MET E 3 262 ? -56.916 3.255 138.403 1.00 50.43 285 MET B O 1
ATOM 11897 N N . GLN E 3 263 ? -57.390 5.435 138.102 1.00 49.90 286 GLN B N 1
ATOM 11898 C CA . GLN E 3 263 ? -58.745 5.156 137.638 1.00 50.48 286 GLN B CA 1
ATOM 11899 C C . GLN E 3 263 ? -58.781 4.508 136.258 1.00 50.98 286 GLN B C 1
ATOM 11900 O O . GLN E 3 263 ? -59.788 3.881 135.911 1.00 51.69 286 GLN B O 1
ATOM 11906 N N . ALA E 3 264 ? -57.712 4.630 135.468 1.00 49.53 287 ALA B N 1
ATOM 11907 C CA . ALA E 3 264 ? -57.708 4.048 134.130 1.00 49.27 287 ALA B CA 1
ATOM 11908 C C . ALA E 3 264 ? -57.636 2.528 134.159 1.00 49.02 287 ALA B C 1
ATOM 11909 O O . ALA E 3 264 ? -57.925 1.890 133.140 1.00 48.85 287 ALA B O 1
ATOM 11911 N N . LEU E 3 265 ? -57.225 1.949 135.287 1.00 50.19 288 LEU B N 1
ATOM 11912 C CA . LEU E 3 265 ? -57.023 0.509 135.400 1.00 50.29 288 LEU B CA 1
ATOM 11913 C C . LEU E 3 265 ? -58.251 -0.266 134.934 1.00 50.76 288 LEU B C 1
ATOM 11914 O O . LEU E 3 265 ? -59.391 0.140 135.169 1.00 51.02 288 LEU B O 1
ATOM 11919 N N . ALA E 3 266 ? -58.004 -1.385 134.250 1.00 47.95 289 ALA B N 1
ATOM 11920 C CA . ALA E 3 266 ? -59.060 -2.301 133.844 1.00 47.93 289 ALA B CA 1
ATOM 11921 C C . ALA E 3 266 ? -58.916 -3.689 134.442 1.00 47.82 289 ALA B C 1
ATOM 11922 O O . ALA E 3 266 ? -59.914 -4.415 134.521 1.00 47.88 289 ALA B O 1
ATOM 11924 N N . VAL E 3 267 ? -57.716 -4.072 134.874 1.00 45.93 290 VAL B N 1
ATOM 11925 C CA . VAL E 3 267 ? -57.469 -5.327 135.574 1.00 45.85 290 VAL B CA 1
ATOM 11926 C C . VAL E 3 267 ? -56.404 -5.048 136.624 1.00 45.88 290 VAL B C 1
ATOM 11927 O O . VAL E 3 267 ? -55.276 -4.670 136.282 1.00 45.78 290 VAL B O 1
ATOM 11931 N N . LEU E 3 268 ? -56.748 -5.250 137.895 1.00 44.95 291 LEU B N 1
ATOM 11932 C CA . LEU E 3 268 ? -55.845 -4.959 138.998 1.00 45.03 291 LEU B CA 1
ATOM 11933 C C . LEU E 3 268 ? -55.581 -6.258 139.743 1.00 44.97 291 LEU B C 1
ATOM 11934 O O . LEU E 3 268 ? -56.507 -6.878 140.294 1.00 45.06 291 LEU B O 1
ATOM 11939 N N . ASP E 3 269 ? -54.312 -6.662 139.760 1.00 48.30 292 ASP B N 1
ATOM 11940 C CA . ASP E 3 269 ? -53.935 -7.995 140.208 1.00 48.26 292 ASP B CA 1
ATOM 11941 C C . ASP E 3 269 ? -52.749 -7.905 141.159 1.00 47.96 292 ASP B C 1
ATOM 11942 O O . ASP E 3 269 ? -51.617 -7.658 140.731 1.00 47.78 292 ASP B O 1
ATOM 11947 N N . LEU E 3 270 ? -53.017 -8.119 142.446 1.00 48.06 293 LEU B N 1
ATOM 11948 C CA . LEU E 3 270 ? -51.997 -8.164 143.486 1.00 47.96 293 LEU B CA 1
ATOM 11949 C C . LEU E 3 270 ? -51.966 -9.519 144.179 1.00 47.98 293 LEU B C 1
ATOM 11950 O O . LEU E 3 270 ? -51.337 -9.653 145.237 1.00 47.96 293 LEU B O 1
ATOM 11955 N N . SER E 3 271 ? -52.634 -10.518 143.609 1.00 47.58 294 SER B N 1
ATOM 11956 C CA . SER E 3 271 ? -52.904 -11.775 144.287 1.00 47.61 294 SER B CA 1
ATOM 11957 C C . SER E 3 271 ? -51.648 -12.625 144.477 1.00 47.56 294 SER B C 1
ATOM 11958 O O . SER E 3 271 ? -50.624 -12.435 143.818 1.00 47.45 294 SER B O 1
ATOM 11961 N N . ASP E 3 272 ? -51.754 -13.579 145.411 1.00 52.85 295 ASP B N 1
ATOM 11962 C CA . ASP E 3 272 ? -50.705 -14.566 145.691 1.00 52.78 295 ASP B CA 1
ATOM 11963 C C . ASP E 3 272 ? -49.391 -13.882 146.061 1.00 52.60 295 ASP B C 1
ATOM 11964 O O . ASP E 3 272 ? -48.310 -14.277 145.621 1.00 52.59 295 ASP B O 1
ATOM 11969 N N . ASN E 3 273 ? -49.502 -12.838 146.875 1.00 52.26 296 ASN B N 1
ATOM 11970 C CA . ASN E 3 273 ? -48.381 -12.057 147.369 1.00 52.32 296 ASN B CA 1
ATOM 11971 C C . ASN E 3 273 ? -48.485 -12.074 148.889 1.00 52.59 296 ASN B C 1
ATOM 11972 O O . ASN E 3 273 ? -49.458 -12.584 149.446 1.00 52.93 296 ASN B O 1
ATOM 11977 N N . GLU E 3 274 ? -47.436 -11.634 149.570 1.00 56.86 297 GLU B N 1
ATOM 11978 C CA . GLU E 3 274 ? -47.477 -11.592 151.034 1.00 56.90 297 GLU B CA 1
ATOM 11979 C C . GLU E 3 274 ? -47.794 -10.193 151.548 1.00 56.80 297 GLU B C 1
ATOM 11980 O O . GLU E 3 274 ? -47.097 -9.640 152.402 1.00 56.83 297 GLU B O 1
ATOM 11986 N N . LEU E 3 275 ? -48.875 -9.613 151.028 1.00 53.31 298 LEU B N 1
ATOM 11987 C CA . LEU E 3 275 ? -49.301 -8.283 151.441 1.00 53.32 298 LEU B CA 1
ATOM 11988 C C . LEU E 3 275 ? -50.130 -8.356 152.716 1.00 53.52 298 LEU B C 1
ATOM 11989 O O . LEU E 3 275 ? -50.925 -9.282 152.908 1.00 53.69 298 LEU B O 1
ATOM 11994 N N . VAL E 3 276 ? -49.936 -7.369 153.589 1.00 54.22 299 VAL B N 1
ATOM 11995 C CA . VAL E 3 276 ? -50.610 -7.326 154.881 1.00 54.27 299 VAL B CA 1
ATOM 11996 C C . VAL E 3 276 ? -51.545 -6.125 154.938 1.00 54.18 299 VAL B C 1
ATOM 11997 O O . VAL E 3 276 ? -51.755 -5.436 153.934 1.00 54.09 299 VAL B O 1
ATOM 12001 N N . GLY E 3 277 ? -52.132 -5.883 156.110 1.00 53.34 300 GLY B N 1
ATOM 12002 C CA . GLY E 3 277 ? -52.884 -4.677 156.366 1.00 53.30 300 GLY B CA 1
ATOM 12003 C C . GLY E 3 277 ? -54.246 -4.607 155.703 1.00 53.58 300 GLY B C 1
ATOM 12004 O O . GLY E 3 277 ? -54.691 -5.538 155.024 1.00 53.85 300 GLY B O 1
ATOM 12005 N N . PRO E 3 278 ? -54.935 -3.485 155.898 1.00 51.52 301 PRO B N 1
ATOM 12006 C CA . PRO E 3 278 ? -56.312 -3.363 155.411 1.00 51.83 301 PRO B CA 1
ATOM 12007 C C . PRO E 3 278 ? -56.379 -3.158 153.905 1.00 52.12 301 PRO B C 1
ATOM 12008 O O . PRO E 3 278 ? -55.410 -2.766 153.250 1.00 52.10 301 PRO B O 1
ATOM 12012 N N . ILE E 3 279 ? -57.565 -3.427 153.365 1.00 50.81 302 ILE B N 1
ATOM 12013 C CA . ILE E 3 279 ? -57.885 -3.144 151.967 1.00 50.87 302 ILE B CA 1
ATOM 12014 C C . ILE E 3 279 ? -58.186 -1.654 151.852 1.00 50.82 302 ILE B C 1
ATOM 12015 O O . ILE E 3 279 ? -59.137 -1.173 152.485 1.00 50.99 302 ILE B O 1
ATOM 12020 N N . PRO E 3 280 ? -57.398 -0.890 151.100 1.00 51.97 303 PRO B N 1
ATOM 12021 C CA . PRO E 3 280 ? -57.631 0.558 150.991 1.00 51.35 303 PRO B CA 1
ATOM 12022 C C . PRO E 3 280 ? -59.034 0.860 150.495 1.00 51.73 303 PRO B C 1
ATOM 12023 O O . PRO E 3 280 ? -59.397 0.492 149.368 1.00 52.16 303 PRO B O 1
ATOM 12027 N N . PRO E 3 281 ? -59.857 1.526 151.312 1.00 52.97 304 PRO B N 1
ATOM 12028 C CA . PRO E 3 281 ? -61.205 1.893 150.850 1.00 53.27 304 PRO B CA 1
ATOM 12029 C C . PRO E 3 281 ? -61.196 2.891 149.709 1.00 53.20 304 PRO B C 1
ATOM 12030 O O . PRO E 3 281 ? -62.220 3.031 149.029 1.00 53.58 304 PRO B O 1
ATOM 12034 N N . ILE E 3 282 ? -60.078 3.585 149.479 1.00 52.11 305 ILE B N 1
ATOM 12035 C CA . ILE E 3 282 ? -59.959 4.486 148.338 1.00 52.07 305 ILE B CA 1
ATOM 12036 C C . ILE E 3 282 ? -60.142 3.741 147.024 1.00 52.03 305 ILE B C 1
ATOM 12037 O O . ILE E 3 282 ? -60.576 4.335 146.028 1.00 52.10 305 ILE B O 1
ATOM 12042 N N . LEU E 3 283 ? -59.861 2.433 147.012 1.00 52.86 306 LEU B N 1
ATOM 12043 C CA . LEU E 3 283 ? -60.151 1.593 145.855 1.00 53.06 306 LEU B CA 1
ATOM 12044 C C . LEU E 3 283 ? -61.604 1.702 145.411 1.00 53.43 306 LEU B C 1
ATOM 12045 O O . LEU E 3 283 ? -61.935 1.293 144.293 1.00 53.62 306 LEU B O 1
ATOM 12050 N N . GLY E 3 284 ? -62.477 2.248 146.257 1.00 53.09 307 GLY B N 1
ATOM 12051 C CA . GLY E 3 284 ? -63.860 2.450 145.885 1.00 53.50 307 GLY B CA 1
ATOM 12052 C C . GLY E 3 284 ? -64.076 3.457 144.774 1.00 53.49 307 GLY B C 1
ATOM 12053 O O . GLY E 3 284 ? -65.164 3.474 144.189 1.00 53.84 307 GLY B O 1
ATOM 12054 N N . ASN E 3 285 ? -63.077 4.276 144.447 1.00 52.93 308 ASN B N 1
ATOM 12055 C CA . ASN E 3 285 ? -63.221 5.195 143.327 1.00 53.39 308 ASN B CA 1
ATOM 12056 C C . ASN E 3 285 ? -62.589 4.652 142.052 1.00 53.39 308 ASN B C 1
ATOM 12057 O O . ASN E 3 285 ? -62.496 5.379 141.058 1.00 53.41 308 ASN B O 1
ATOM 12062 N N . LEU E 3 286 ? -62.161 3.388 142.058 1.00 52.21 309 LEU B N 1
ATOM 12063 C CA . LEU E 3 286 ? -61.750 2.693 140.839 1.00 52.15 309 LEU B CA 1
ATOM 12064 C C . LEU E 3 286 ? -62.994 2.211 140.088 1.00 52.63 309 LEU B C 1
ATOM 12065 O O . LEU E 3 286 ? -63.191 1.027 139.816 1.00 52.87 309 LEU B O 1
ATOM 12070 N N . SER E 3 287 ? -63.846 3.185 139.761 1.00 52.73 310 SER B N 1
ATOM 12071 C CA . SER E 3 287 ? -65.206 2.945 139.290 1.00 53.47 310 SER B CA 1
ATOM 12072 C C . SER E 3 287 ? -65.276 2.136 138.004 1.00 53.58 310 SER B C 1
ATOM 12073 O O . SER E 3 287 ? -66.375 1.726 137.616 1.00 54.18 310 SER B O 1
ATOM 12076 N N . PHE E 3 288 ? -64.151 1.905 137.328 1.00 55.47 311 PHE B N 1
ATOM 12077 C CA . PHE E 3 288 ? -64.176 1.363 135.980 1.00 55.83 311 PHE B CA 1
ATOM 12078 C C . PHE E 3 288 ? -63.291 0.138 135.794 1.00 55.89 311 PHE B C 1
ATOM 12079 O O . PHE E 3 288 ? -63.181 -0.359 134.668 1.00 56.21 311 PHE B O 1
ATOM 12087 N N . THR E 3 289 ? -62.662 -0.360 136.854 1.00 54.62 312 THR B N 1
ATOM 12088 C CA . THR E 3 289 ? -61.848 -1.562 136.763 1.00 54.77 312 THR B CA 1
ATOM 12089 C C . THR E 3 289 ? -62.728 -2.803 136.666 1.00 55.23 312 THR B C 1
ATOM 12090 O O . THR E 3 289 ? -63.820 -2.863 137.238 1.00 55.48 312 THR B O 1
ATOM 12094 N N . GLY E 3 290 ? -62.243 -3.796 135.924 1.00 51.00 313 GLY B N 1
ATOM 12095 C CA . GLY E 3 290 ? -62.982 -5.028 135.735 1.00 51.66 313 GLY B CA 1
ATOM 12096 C C . GLY E 3 290 ? -62.667 -6.117 136.742 1.00 51.61 313 GLY B C 1
ATOM 12097 O O . GLY E 3 290 ? -63.576 -6.812 137.206 1.00 52.14 313 GLY B O 1
ATOM 12098 N N . LYS E 3 291 ? -61.393 -6.275 137.097 1.00 46.53 314 LYS B N 1
ATOM 12099 C CA . LYS E 3 291 ? -60.952 -7.341 137.987 1.00 46.40 314 LYS B CA 1
ATOM 12100 C C . LYS E 3 291 ? -60.202 -6.771 139.180 1.00 46.12 314 LYS B C 1
ATOM 12101 O O . LYS E 3 291 ? -59.371 -5.867 139.034 1.00 45.88 314 LYS B O 1
ATOM 12107 N N . LEU E 3 292 ? -60.484 -7.325 140.356 1.00 43.39 315 LEU B N 1
ATOM 12108 C CA . LEU E 3 292 ? -59.724 -7.033 141.565 1.00 43.46 315 LEU B CA 1
ATOM 12109 C C . LEU E 3 292 ? -59.380 -8.363 142.217 1.00 43.38 315 LEU B C 1
ATOM 12110 O O . LEU E 3 292 ? -60.251 -9.020 142.806 1.00 43.49 315 LEU B O 1
ATOM 12115 N N . TYR E 3 293 ? -58.120 -8.771 142.094 1.00 44.51 316 TYR B N 1
ATOM 12116 C CA . TYR E 3 293 ? -57.678 -10.047 142.654 1.00 44.44 316 TYR B CA 1
ATOM 12117 C C . TYR E 3 293 ? -56.690 -9.760 143.780 1.00 44.05 316 TYR B C 1
ATOM 12118 O O . TYR E 3 293 ? -55.476 -9.735 143.580 1.00 43.77 316 TYR B O 1
ATOM 12127 N N . LEU E 3 294 ? -57.223 -9.521 144.975 1.00 42.56 317 LEU B N 1
ATOM 12128 C CA . LEU E 3 294 ? -56.411 -9.314 146.167 1.00 42.68 317 LEU B CA 1
ATOM 12129 C C . LEU E 3 294 ? -56.246 -10.585 146.994 1.00 42.68 317 LEU B C 1
ATOM 12130 O O . LEU E 3 294 ? -55.817 -10.513 148.150 1.00 42.83 317 LEU B O 1
ATOM 12135 N N . HIS E 3 295 ? -56.574 -11.743 146.429 1.00 43.85 318 HIS B N 1
ATOM 12136 C CA . HIS E 3 295 ? -56.517 -12.998 147.164 1.00 43.92 318 HIS B CA 1
ATOM 12137 C C . HIS E 3 295 ? -55.072 -13.465 147.316 1.00 43.62 318 HIS B C 1
ATOM 12138 O O . HIS E 3 295 ? -54.163 -12.958 146.668 1.00 43.41 318 HIS B O 1
ATOM 12145 N N . GLY E 3 296 ? -54.850 -14.415 148.219 1.00 46.98 319 GLY B N 1
ATOM 12146 C CA . GLY E 3 296 ? -53.523 -14.971 148.394 1.00 46.93 319 GLY B CA 1
ATOM 12147 C C . GLY E 3 296 ? -52.621 -14.205 149.334 1.00 47.07 319 GLY B C 1
ATOM 12148 O O . GLY E 3 296 ? -51.528 -14.694 149.650 1.00 47.08 319 GLY B O 1
ATOM 12149 N N . ASN E 3 297 ? -53.051 -13.034 149.798 1.00 48.18 320 ASN B N 1
ATOM 12150 C CA . ASN E 3 297 ? -52.282 -12.180 150.689 1.00 48.35 320 ASN B CA 1
ATOM 12151 C C . ASN E 3 297 ? -52.609 -12.550 152.138 1.00 48.57 320 ASN B C 1
ATOM 12152 O O . ASN E 3 297 ? -53.218 -13.586 152.414 1.00 48.56 320 ASN B O 1
ATOM 12157 N N . MET E 3 298 ? -52.201 -11.707 153.086 1.00 50.67 321 MET B N 1
ATOM 12158 C CA . MET E 3 298 ? -52.628 -11.805 154.478 1.00 50.67 321 MET B CA 1
ATOM 12159 C C . MET E 3 298 ? -53.426 -10.570 154.880 1.00 50.61 321 MET B C 1
ATOM 12160 O O . MET E 3 298 ? -53.338 -10.091 156.014 1.00 50.57 321 MET B O 1
ATOM 12165 N N . LEU E 3 299 ? -54.203 -10.033 153.942 1.00 48.17 322 LEU B N 1
ATOM 12166 C CA . LEU E 3 299 ? -54.937 -8.799 154.188 1.00 48.36 322 LEU B CA 1
ATOM 12167 C C . LEU E 3 299 ? -55.925 -8.977 155.333 1.00 48.58 322 LEU B C 1
ATOM 12168 O O . LEU E 3 299 ? -56.723 -9.920 155.343 1.00 48.52 322 LEU B O 1
ATOM 12173 N N . THR E 3 300 ? -55.874 -8.057 156.290 1.00 51.09 323 THR B N 1
ATOM 12174 C CA . THR E 3 300 ? -56.707 -8.089 157.480 1.00 50.87 323 THR B CA 1
ATOM 12175 C C . THR E 3 300 ? -57.654 -6.896 157.474 1.00 51.06 323 THR B C 1
ATOM 12176 O O . THR E 3 300 ? -57.499 -5.953 156.696 1.00 51.04 323 THR B O 1
ATOM 12180 N N . GLY E 3 301 ? -58.651 -6.949 158.353 1.00 50.17 324 GLY B N 1
ATOM 12181 C CA . GLY E 3 301 ? -59.635 -5.898 158.449 1.00 50.25 324 GLY B CA 1
ATOM 12182 C C . GLY E 3 301 ? -60.886 -6.217 157.658 1.00 50.59 324 GLY B C 1
ATOM 12183 O O . GLY E 3 301 ? -60.992 -7.268 157.019 1.00 50.74 324 GLY B O 1
ATOM 12184 N N . PRO E 3 302 ? -61.862 -5.318 157.690 1.00 49.97 325 PRO B N 1
ATOM 12185 C CA . PRO E 3 302 ? -63.142 -5.584 157.030 1.00 49.93 325 PRO B CA 1
ATOM 12186 C C . PRO E 3 302 ? -63.056 -5.359 155.525 1.00 49.69 325 PRO B C 1
ATOM 12187 O O . PRO E 3 302 ? -62.124 -4.746 155.004 1.00 49.60 325 PRO B O 1
ATOM 12191 N N . ILE E 3 303 ? -64.064 -5.873 154.827 1.00 50.17 326 ILE B N 1
ATOM 12192 C CA . ILE E 3 303 ? -64.255 -5.561 153.414 1.00 50.30 326 ILE B CA 1
ATOM 12193 C C . ILE E 3 303 ? -64.794 -4.140 153.330 1.00 50.40 326 ILE B C 1
ATOM 12194 O O . ILE E 3 303 ? -65.869 -3.858 153.878 1.00 50.76 326 ILE B O 1
ATOM 12199 N N . PRO E 3 304 ? -64.084 -3.214 152.689 1.00 54.53 327 PRO B N 1
ATOM 12200 C CA . PRO E 3 304 ? -64.582 -1.836 152.605 1.00 54.65 327 PRO B CA 1
ATOM 12201 C C . PRO E 3 304 ? -65.930 -1.782 151.901 1.00 54.98 327 PRO B C 1
ATOM 12202 O O . PRO E 3 304 ? -66.092 -2.298 150.793 1.00 55.01 327 PRO B O 1
ATOM 12206 N N . SER E 3 305 ? -66.908 -1.168 152.571 1.00 54.07 328 SER B N 1
ATOM 12207 C CA . SER E 3 305 ? -68.220 -0.985 151.958 1.00 54.77 328 SER B CA 1
ATOM 12208 C C . SER E 3 305 ? -68.120 -0.172 150.677 1.00 54.98 328 SER B C 1
ATOM 12209 O O . SER E 3 305 ? -68.921 -0.358 149.751 1.00 55.52 328 SER B O 1
ATOM 12212 N N . GLU E 3 306 ? -67.124 0.710 150.593 1.00 56.81 329 GLU B N 1
ATOM 12213 C CA . GLU E 3 306 ? -66.918 1.512 149.398 1.00 56.49 329 GLU B CA 1
ATOM 12214 C C . GLU E 3 306 ? -66.585 0.663 148.181 1.00 56.79 329 GLU B C 1
ATOM 12215 O O . GLU E 3 306 ? -66.566 1.193 147.064 1.00 56.68 329 GLU B O 1
ATOM 12221 N N . LEU E 3 307 ? -66.342 -0.639 148.362 1.00 52.62 330 LEU B N 1
ATOM 12222 C CA . LEU E 3 307 ? -66.199 -1.542 147.227 1.00 52.89 330 LEU B CA 1
ATOM 12223 C C . LEU E 3 307 ? -67.485 -1.664 146.424 1.00 53.54 330 LEU B C 1
ATOM 12224 O O . LEU E 3 307 ? -67.455 -2.210 145.316 1.00 53.82 330 LEU B O 1
ATOM 12229 N N . GLY E 3 308 ? -68.607 -1.165 146.945 1.00 52.10 331 GLY B N 1
ATOM 12230 C CA . GLY E 3 308 ? -69.807 -1.076 146.138 1.00 52.52 331 GLY B CA 1
ATOM 12231 C C . GLY E 3 308 ? -69.813 0.077 145.162 1.00 52.50 331 GLY B C 1
ATOM 12232 O O . GLY E 3 308 ? -70.706 0.155 144.313 1.00 52.83 331 GLY B O 1
ATOM 12233 N N . ASN E 3 309 ? -68.843 0.984 145.279 1.00 54.13 332 ASN B N 1
ATOM 12234 C CA . ASN E 3 309 ? -68.679 2.097 144.356 1.00 53.90 332 ASN B CA 1
ATOM 12235 C C . ASN E 3 309 ? -67.806 1.737 143.157 1.00 53.82 332 ASN B C 1
ATOM 12236 O O . ASN E 3 309 ? -67.349 2.633 142.437 1.00 53.55 332 ASN B O 1
ATOM 12241 N N . MET E 3 310 ? -67.577 0.446 142.928 1.00 55.11 333 MET B N 1
ATOM 12242 C CA . MET E 3 310 ? -66.786 -0.067 141.808 1.00 55.01 333 MET B CA 1
ATOM 12243 C C . MET E 3 310 ? -67.670 -0.496 140.644 1.00 55.55 333 MET B C 1
ATOM 12244 O O . MET E 3 310 ? -67.369 -1.482 139.964 1.00 55.69 333 MET B O 1
ATOM 12249 N N . SER E 3 311 ? -68.758 0.243 140.403 1.00 56.74 334 SER B N 1
ATOM 12250 C CA . SER E 3 311 ? -69.910 -0.165 139.598 1.00 57.39 334 SER B CA 1
ATOM 12251 C C . SER E 3 311 ? -69.602 -1.043 138.387 1.00 57.68 334 SER B C 1
ATOM 12252 O O . SER E 3 311 ? -70.435 -1.867 137.997 1.00 58.31 334 SER B O 1
ATOM 12255 N N . ARG E 3 312 ? -68.421 -0.888 137.789 1.00 58.32 335 ARG B N 1
ATOM 12256 C CA . ARG E 3 312 ? -68.058 -1.627 136.585 1.00 58.65 335 ARG B CA 1
ATOM 12257 C C . ARG E 3 312 ? -67.311 -2.928 136.879 1.00 58.75 335 ARG B C 1
ATOM 12258 O O . ARG E 3 312 ? -66.733 -3.515 135.958 1.00 58.91 335 ARG B O 1
ATOM 12266 N N . LEU E 3 313 ? -67.318 -3.390 138.129 1.00 54.81 336 LEU B N 1
ATOM 12267 C CA . LEU E 3 313 ? -66.569 -4.582 138.509 1.00 54.61 336 LEU B CA 1
ATOM 12268 C C . LEU E 3 313 ? -67.243 -5.852 138.004 1.00 54.98 336 LEU B C 1
ATOM 12269 O O . LEU E 3 313 ? -68.472 -5.966 138.006 1.00 55.46 336 LEU B O 1
ATOM 12274 N N . SER E 3 314 ? -66.426 -6.814 137.562 1.00 50.99 337 SER B N 1
ATOM 12275 C CA . SER E 3 314 ? -66.935 -8.101 137.107 1.00 51.85 337 SER B CA 1
ATOM 12276 C C . SER E 3 314 ? -66.269 -9.316 137.743 1.00 51.75 337 SER B C 1
ATOM 12277 O O . SER E 3 314 ? -66.814 -10.419 137.622 1.00 52.56 337 SER B O 1
ATOM 12280 N N . TYR E 3 315 ? -65.123 -9.165 138.410 1.00 46.97 338 TYR B N 1
ATOM 12281 C CA . TYR E 3 315 ? -64.419 -10.317 138.978 1.00 46.76 338 TYR B CA 1
ATOM 12282 C C . TYR E 3 315 ? -63.771 -9.863 140.284 1.00 46.47 338 TYR B C 1
ATOM 12283 O O . TYR E 3 315 ? -62.734 -9.192 140.259 1.00 46.38 338 TYR B O 1
ATOM 12292 N N . LEU E 3 316 ? -64.387 -10.215 141.413 1.00 44.38 339 LEU B N 1
ATOM 12293 C CA . LEU E 3 316 ? -63.869 -9.837 142.724 1.00 43.91 339 LEU B CA 1
ATOM 12294 C C . LEU E 3 316 ? -63.412 -11.080 143.478 1.00 43.81 339 LEU B C 1
ATOM 12295 O O . LEU E 3 316 ? -64.210 -12.000 143.719 1.00 44.29 339 LEU B O 1
ATOM 12300 N N . GLN E 3 317 ? -62.142 -11.086 143.889 1.00 41.67 340 GLN B N 1
ATOM 12301 C CA . GLN E 3 317 ? -61.566 -12.255 144.555 1.00 41.60 340 GLN B CA 1
ATOM 12302 C C . GLN E 3 317 ? -60.727 -11.785 145.740 1.00 41.68 340 GLN B C 1
ATOM 12303 O O . GLN E 3 317 ? -59.563 -11.406 145.578 1.00 41.58 340 GLN B O 1
ATOM 12309 N N . LEU E 3 318 ? -61.331 -11.809 146.927 1.00 40.80 341 LEU B N 1
ATOM 12310 C CA . LEU E 3 318 ? -60.662 -11.459 148.174 1.00 40.91 341 LEU B CA 1
ATOM 12311 C C . LEU E 3 318 ? -60.353 -12.686 149.025 1.00 40.91 341 LEU B C 1
ATOM 12312 O O . LEU E 3 318 ? -59.984 -12.542 150.196 1.00 41.05 341 LEU B O 1
ATOM 12317 N N . ASN E 3 319 ? -60.510 -13.884 148.465 1.00 43.34 342 ASN B N 1
ATOM 12318 C CA . ASN E 3 319 ? -60.426 -15.129 149.214 1.00 43.37 342 ASN B CA 1
ATOM 12319 C C . ASN E 3 319 ? -59.020 -15.360 149.767 1.00 43.32 342 ASN B C 1
ATOM 12320 O O . ASN E 3 319 ? -58.044 -14.739 149.343 1.00 43.22 342 ASN B O 1
ATOM 12325 N N . ASP E 3 320 ? -58.937 -16.237 150.770 1.00 46.98 343 ASP B N 1
ATOM 12326 C CA . ASP E 3 320 ? -57.659 -16.722 151.298 1.00 46.62 343 ASP B CA 1
ATOM 12327 C C . ASP E 3 320 ? -56.825 -15.575 151.870 1.00 46.30 343 ASP B C 1
ATOM 12328 O O . ASP E 3 320 ? -55.647 -15.405 151.547 1.00 46.06 343 ASP B O 1
ATOM 12333 N N . ASN E 3 321 ? -57.453 -14.785 152.733 1.00 46.71 344 ASN B N 1
ATOM 12334 C CA . ASN E 3 321 ? -56.776 -13.708 153.445 1.00 46.40 344 ASN B CA 1
ATOM 12335 C C . ASN E 3 321 ? -57.102 -13.867 154.927 1.00 46.46 344 ASN B C 1
ATOM 12336 O O . ASN E 3 321 ? -57.401 -14.962 155.416 1.00 46.64 344 ASN B O 1
ATOM 12341 N N . LYS E 3 322 ? -57.038 -12.763 155.663 1.00 48.07 345 LYS B N 1
ATOM 12342 C CA . LYS E 3 322 ? -57.486 -12.715 157.047 1.00 48.15 345 LYS B CA 1
ATOM 12343 C C . LYS E 3 322 ? -58.490 -11.586 157.242 1.00 48.25 345 LYS B C 1
ATOM 12344 O O . LYS E 3 322 ? -58.470 -10.875 158.250 1.00 48.19 345 LYS B O 1
ATOM 12350 N N . LEU E 3 323 ? -59.383 -11.405 156.271 1.00 47.57 346 LEU B N 1
ATOM 12351 C CA . LEU E 3 323 ? -60.444 -10.416 156.402 1.00 47.74 346 LEU B CA 1
ATOM 12352 C C . LEU E 3 323 ? -61.396 -10.807 157.525 1.00 48.12 346 LEU B C 1
ATOM 12353 O O . LEU E 3 323 ? -61.728 -11.983 157.702 1.00 48.44 346 LEU B O 1
ATOM 12358 N N . VAL E 3 324 ? -61.837 -9.810 158.289 1.00 47.52 347 VAL B N 1
ATOM 12359 C CA . VAL E 3 324 ? -62.754 -10.037 159.400 1.00 47.76 347 VAL B CA 1
ATOM 12360 C C . VAL E 3 324 ? -64.042 -9.262 159.154 1.00 47.93 347 VAL B C 1
ATOM 12361 O O . VAL E 3 324 ? -64.192 -8.592 158.126 1.00 47.86 347 VAL B O 1
ATOM 12365 N N . GLY E 3 325 ? -64.976 -9.350 160.097 1.00 49.37 348 GLY B N 1
ATOM 12366 C CA . GLY E 3 325 ? -66.214 -8.602 160.026 1.00 49.72 348 GLY B CA 1
ATOM 12367 C C . GLY E 3 325 ? -67.213 -9.135 159.006 1.00 50.18 348 GLY B C 1
ATOM 12368 O O . GLY E 3 325 ? -67.130 -10.263 158.517 1.00 50.29 348 GLY B O 1
ATOM 12369 N N . THR E 3 326 ? -68.185 -8.285 158.703 1.00 48.44 349 THR B N 1
ATOM 12370 C CA . THR E 3 326 ? -69.365 -8.671 157.947 1.00 48.43 349 THR B CA 1
ATOM 12371 C C . THR E 3 326 ? -69.140 -8.551 156.442 1.00 48.18 349 THR B C 1
ATOM 12372 O O . THR E 3 326 ? -68.220 -7.877 155.970 1.00 48.07 349 THR B O 1
ATOM 12376 N N . ILE E 3 327 ? -70.002 -9.225 155.691 1.00 50.08 350 ILE B N 1
ATOM 12377 C CA . ILE E 3 327 ? -70.105 -8.988 154.249 1.00 49.92 350 ILE B CA 1
ATOM 12378 C C . ILE E 3 327 ? -70.963 -7.744 154.023 1.00 50.19 350 ILE B C 1
ATOM 12379 O O . ILE E 3 327 ? -72.070 -7.659 154.577 1.00 50.47 350 ILE B O 1
ATOM 12384 N N . PRO E 3 328 ? -70.509 -6.783 153.224 1.00 50.46 351 PRO B N 1
ATOM 12385 C CA . PRO E 3 328 ? -71.272 -5.541 153.051 1.00 50.60 351 PRO B CA 1
ATOM 12386 C C . PRO E 3 328 ? -72.446 -5.749 152.112 1.00 51.24 351 PRO B C 1
ATOM 12387 O O . PRO E 3 328 ? -72.299 -6.374 151.050 1.00 51.39 351 PRO B O 1
ATOM 12391 N N . PRO E 3 329 ? -73.632 -5.255 152.474 1.00 50.28 352 PRO B N 1
ATOM 12392 C CA . PRO E 3 329 ? -74.786 -5.374 151.566 1.00 50.78 352 PRO B CA 1
ATOM 12393 C C . PRO E 3 329 ? -74.619 -4.588 150.281 1.00 50.70 352 PRO B C 1
ATOM 12394 O O . PRO E 3 329 ? -75.249 -4.929 149.269 1.00 51.03 352 PRO B O 1
ATOM 12398 N N . GLU E 3 330 ? -73.789 -3.542 150.291 1.00 50.82 353 GLU B N 1
ATOM 12399 C CA . GLU E 3 330 ? -73.597 -2.687 149.127 1.00 50.55 353 GLU B CA 1
ATOM 12400 C C . GLU E 3 330 ? -73.086 -3.445 147.910 1.00 50.48 353 GLU B C 1
ATOM 12401 O O . GLU E 3 330 ? -73.110 -2.891 146.807 1.00 50.30 353 GLU B O 1
ATOM 12407 N N . LEU E 3 331 ? -72.613 -4.683 148.077 1.00 47.88 354 LEU B N 1
ATOM 12408 C CA . LEU E 3 331 ? -72.269 -5.509 146.925 1.00 47.55 354 LEU B CA 1
ATOM 12409 C C . LEU E 3 331 ? -73.453 -5.741 145.995 1.00 47.66 354 LEU B C 1
ATOM 12410 O O . LEU E 3 331 ? -73.248 -6.203 144.867 1.00 47.44 354 LEU B O 1
ATOM 12415 N N . GLY E 3 332 ? -74.678 -5.436 146.433 1.00 49.03 355 GLY B N 1
ATOM 12416 C CA . GLY E 3 332 ? -75.796 -5.408 145.507 1.00 49.19 355 GLY B CA 1
ATOM 12417 C C . GLY E 3 332 ? -75.642 -4.355 144.428 1.00 49.20 355 GLY B C 1
ATOM 12418 O O . GLY E 3 332 ? -76.224 -4.480 143.347 1.00 49.21 355 GLY B O 1
ATOM 12419 N N . LYS E 3 333 ? -74.875 -3.297 144.711 1.00 47.81 356 LYS B N 1
ATOM 12420 C CA . LYS E 3 333 ? -74.687 -2.225 143.736 1.00 47.83 356 LYS B CA 1
ATOM 12421 C C . LYS E 3 333 ? -73.951 -2.725 142.501 1.00 47.46 356 LYS B C 1
ATOM 12422 O O . LYS E 3 333 ? -74.220 -2.272 141.383 1.00 47.48 356 LYS B O 1
ATOM 12428 N N . LEU E 3 334 ? -73.014 -3.654 142.684 1.00 53.93 357 LEU B N 1
ATOM 12429 C CA . LEU E 3 334 ? -72.228 -4.175 141.573 1.00 53.73 357 LEU B CA 1
ATOM 12430 C C . LEU E 3 334 ? -73.101 -5.011 140.645 1.00 54.23 357 LEU B C 1
ATOM 12431 O O . LEU E 3 334 ? -73.181 -6.236 140.785 1.00 54.39 357 LEU B O 1
ATOM 12436 N N . GLU E 3 335 ? -73.751 -4.351 139.686 1.00 57.24 358 GLU B N 1
ATOM 12437 C CA . GLU E 3 335 ? -74.651 -5.018 138.755 1.00 58.07 358 GLU B CA 1
ATOM 12438 C C . GLU E 3 335 ? -73.922 -5.739 137.628 1.00 58.29 358 GLU B C 1
ATOM 12439 O O . GLU E 3 335 ? -74.573 -6.422 136.832 1.00 59.00 358 GLU B O 1
ATOM 12445 N N . GLN E 3 336 ? -72.599 -5.608 137.537 1.00 56.60 359 GLN B N 1
ATOM 12446 C CA . GLN E 3 336 ? -71.818 -6.279 136.507 1.00 56.63 359 GLN B CA 1
ATOM 12447 C C . GLN E 3 336 ? -71.001 -7.443 137.054 1.00 56.59 359 GLN B C 1
ATOM 12448 O O . GLN E 3 336 ? -70.130 -7.963 136.347 1.00 56.47 359 GLN B O 1
ATOM 12454 N N . LEU E 3 337 ? -71.272 -7.876 138.284 1.00 51.28 360 LEU B N 1
ATOM 12455 C CA . LEU E 3 337 ? -70.408 -8.822 138.980 1.00 51.07 360 LEU B CA 1
ATOM 12456 C C . LEU E 3 337 ? -70.695 -10.244 138.512 1.00 50.98 360 LEU B C 1
ATOM 12457 O O . LEU E 3 337 ? -71.828 -10.725 138.625 1.00 51.18 360 LEU B O 1
ATOM 12462 N N . PHE E 3 338 ? -69.671 -10.912 137.979 1.00 52.59 361 PHE B N 1
ATOM 12463 C CA . PHE E 3 338 ? -69.792 -12.297 137.539 1.00 52.50 361 PHE B CA 1
ATOM 12464 C C . PHE E 3 338 ? -69.359 -13.279 138.624 1.00 52.44 361 PHE B C 1
ATOM 12465 O O . PHE E 3 338 ? -70.093 -14.217 138.945 1.00 52.56 361 PHE B O 1
ATOM 12473 N N . GLU E 3 339 ? -68.180 -13.066 139.208 1.00 49.19 362 GLU B N 1
ATOM 12474 C CA . GLU E 3 339 ? -67.579 -14.011 140.143 1.00 48.91 362 GLU B CA 1
ATOM 12475 C C . GLU E 3 339 ? -67.233 -13.286 141.433 1.00 48.59 362 GLU B C 1
ATOM 12476 O O . GLU E 3 339 ? -66.420 -12.352 141.426 1.00 48.18 362 GLU B O 1
ATOM 12482 N N . LEU E 3 340 ? -67.853 -13.709 142.533 1.00 43.41 363 LEU B N 1
ATOM 12483 C CA . LEU E 3 340 ? -67.557 -13.175 143.856 1.00 43.51 363 LEU B CA 1
ATOM 12484 C C . LEU E 3 340 ? -67.003 -14.300 144.720 1.00 43.44 363 LEU B C 1
ATOM 12485 O O . LEU E 3 340 ? -67.707 -15.283 145.003 1.00 43.53 363 LEU B O 1
ATOM 12490 N N . ASN E 3 341 ? -65.745 -14.158 145.137 1.00 42.01 364 ASN B N 1
ATOM 12491 C CA . ASN E 3 341 ? -65.048 -15.227 145.852 1.00 41.94 364 ASN B CA 1
ATOM 12492 C C . ASN E 3 341 ? -64.442 -14.658 147.133 1.00 42.02 364 ASN B C 1
ATOM 12493 O O . ASN E 3 341 ? -63.364 -14.059 147.106 1.00 41.92 364 ASN B O 1
ATOM 12498 N N . LEU E 3 342 ? -65.148 -14.832 148.250 1.00 44.49 365 LEU B N 1
ATOM 12499 C CA . LEU E 3 342 ? -64.693 -14.400 149.567 1.00 44.28 365 LEU B CA 1
ATOM 12500 C C . LEU E 3 342 ? -64.348 -15.581 150.476 1.00 44.18 365 LEU B C 1
ATOM 12501 O O . LEU E 3 342 ? -64.563 -15.522 151.689 1.00 44.25 365 LEU B O 1
ATOM 12506 N N . ALA E 3 343 ? -63.823 -16.659 149.900 1.00 42.17 366 ALA B N 1
ATOM 12507 C CA . ALA E 3 343 ? -63.593 -17.891 150.638 1.00 42.19 366 ALA B CA 1
ATOM 12508 C C . ALA E 3 343 ? -62.433 -17.758 151.624 1.00 42.20 366 ALA B C 1
ATOM 12509 O O . ALA E 3 343 ? -61.607 -16.846 151.545 1.00 42.15 366 ALA B O 1
ATOM 12511 N N . ASN E 3 344 ? -62.396 -18.698 152.572 1.00 43.21 367 ASN B N 1
ATOM 12512 C CA . ASN E 3 344 ? -61.251 -18.910 153.464 1.00 43.23 367 ASN B CA 1
ATOM 12513 C C . ASN E 3 344 ? -60.843 -17.648 154.223 1.00 43.34 367 ASN B C 1
ATOM 12514 O O . ASN E 3 344 ? -59.658 -17.391 154.443 1.00 43.30 367 ASN B O 1
ATOM 12519 N N . ASN E 3 345 ? -61.825 -16.845 154.628 1.00 47.77 368 ASN B N 1
ATOM 12520 C CA . ASN E 3 345 ? -61.564 -15.664 155.437 1.00 47.51 368 ASN B CA 1
ATOM 12521 C C . ASN E 3 345 ? -62.107 -15.903 156.853 1.00 47.65 368 ASN B C 1
ATOM 12522 O O . ASN E 3 345 ? -62.235 -17.066 157.278 1.00 47.74 368 ASN B O 1
ATOM 12527 N N . ARG E 3 346 ? -62.430 -14.824 157.573 1.00 51.46 369 ARG B N 1
ATOM 12528 C CA . ARG E 3 346 ? -63.017 -14.907 158.908 1.00 51.64 369 ARG B CA 1
ATOM 12529 C C . ARG E 3 346 ? -64.314 -14.115 158.978 1.00 51.83 369 ARG B C 1
ATOM 12530 O O . ARG E 3 346 ? -64.683 -13.603 160.039 1.00 51.74 369 ARG B O 1
ATOM 12538 N N . LEU E 3 347 ? -64.999 -13.992 157.845 1.00 51.47 370 LEU B N 1
ATOM 12539 C CA . LEU E 3 347 ? -66.190 -13.158 157.766 1.00 51.87 370 LEU B CA 1
ATOM 12540 C C . LEU E 3 347 ? -67.276 -13.669 158.707 1.00 52.37 370 LEU B C 1
ATOM 12541 O O . LEU E 3 347 ? -67.539 -14.872 158.792 1.00 52.70 370 LEU B O 1
ATOM 12546 N N . VAL E 3 348 ? -67.908 -12.737 159.417 1.00 51.49 371 VAL B N 1
ATOM 12547 C CA . VAL E 3 348 ? -68.899 -13.043 160.439 1.00 51.74 371 VAL B CA 1
ATOM 12548 C C . VAL E 3 348 ? -70.228 -12.434 160.019 1.00 51.93 371 VAL B C 1
ATOM 12549 O O . VAL E 3 348 ? -70.276 -11.443 159.283 1.00 51.93 371 VAL B O 1
ATOM 12553 N N . GLY E 3 349 ? -71.315 -13.039 160.490 1.00 51.29 372 GLY B N 1
ATOM 12554 C CA . GLY E 3 349 ? -72.643 -12.565 160.187 1.00 51.78 372 GLY B CA 1
ATOM 12555 C C . GLY E 3 349 ? -73.240 -13.237 158.967 1.00 52.56 372 GLY B C 1
ATOM 12556 O O . GLY E 3 349 ? -72.634 -14.114 158.344 1.00 52.57 372 GLY B O 1
ATOM 12557 N N . PRO E 3 350 ? -74.453 -12.833 158.605 1.00 51.35 373 PRO B N 1
ATOM 12558 C CA . PRO E 3 350 ? -75.175 -13.496 157.519 1.00 51.99 373 PRO B CA 1
ATOM 12559 C C . PRO E 3 350 ? -74.866 -12.884 156.159 1.00 51.84 373 PRO B C 1
ATOM 12560 O O . PRO E 3 350 ? -74.334 -11.779 156.043 1.00 51.33 373 PRO B O 1
ATOM 12564 N N . ILE E 3 351 ? -75.208 -13.638 155.119 1.00 48.60 374 ILE B N 1
ATOM 12565 C CA . ILE E 3 351 ? -75.166 -13.120 153.754 1.00 48.48 374 ILE B CA 1
ATOM 12566 C C . ILE E 3 351 ? -76.257 -12.074 153.574 1.00 48.79 374 ILE B C 1
ATOM 12567 O O . ILE E 3 351 ? -77.430 -12.347 153.869 1.00 49.04 374 ILE B O 1
ATOM 12572 N N . PRO E 3 352 ? -75.924 -10.870 153.113 1.00 52.25 375 PRO B N 1
ATOM 12573 C CA . PRO E 3 352 ? -76.949 -9.831 152.979 1.00 52.49 375 PRO B CA 1
ATOM 12574 C C . PRO E 3 352 ? -77.920 -10.167 151.859 1.00 53.19 375 PRO B C 1
ATOM 12575 O O . PRO E 3 352 ? -77.534 -10.682 150.807 1.00 53.28 375 PRO B O 1
ATOM 12579 N N . SER E 3 353 ? -79.198 -9.877 152.105 1.00 52.47 376 SER B N 1
ATOM 12580 C CA . SER E 3 353 ? -80.218 -10.144 151.100 1.00 53.20 376 SER B CA 1
ATOM 12581 C C . SER E 3 353 ? -80.036 -9.261 149.875 1.00 53.12 376 SER B C 1
ATOM 12582 O O . SER E 3 353 ? -80.462 -9.634 148.775 1.00 53.54 376 SER B O 1
ATOM 12585 N N . ASN E 3 354 ? -79.432 -8.082 150.055 1.00 55.18 377 ASN B N 1
ATOM 12586 C CA . ASN E 3 354 ? -79.158 -7.186 148.936 1.00 54.72 377 ASN B CA 1
ATOM 12587 C C . ASN E 3 354 ? -78.352 -7.873 147.843 1.00 54.70 377 ASN B C 1
ATOM 12588 O O . ASN E 3 354 ? -78.522 -7.563 146.658 1.00 54.81 377 ASN B O 1
ATOM 12593 N N . ILE E 3 355 ? -77.475 -8.809 148.218 1.00 54.72 378 ILE B N 1
ATOM 12594 C CA . ILE E 3 355 ? -76.600 -9.467 147.253 1.00 54.47 378 ILE B CA 1
ATOM 12595 C C . ILE E 3 355 ? -77.384 -10.251 146.210 1.00 55.04 378 ILE B C 1
ATOM 12596 O O . ILE E 3 355 ? -76.827 -10.628 145.173 1.00 54.92 378 ILE B O 1
ATOM 12601 N N . SER E 3 356 ? -78.671 -10.505 146.456 1.00 54.41 379 SER B N 1
ATOM 12602 C CA . SER E 3 356 ? -79.541 -11.111 145.457 1.00 55.11 379 SER B CA 1
ATOM 12603 C C . SER E 3 356 ? -79.834 -10.187 144.284 1.00 55.01 379 SER B C 1
ATOM 12604 O O . SER E 3 356 ? -80.611 -10.569 143.401 1.00 55.52 379 SER B O 1
ATOM 12607 N N . SER E 3 357 ? -79.238 -8.996 144.246 1.00 54.62 380 SER B N 1
ATOM 12608 C CA . SER E 3 357 ? -79.484 -8.037 143.180 1.00 54.64 380 SER B CA 1
ATOM 12609 C C . SER E 3 357 ? -78.494 -8.159 142.031 1.00 54.29 380 SER B C 1
ATOM 12610 O O . SER E 3 357 ? -78.731 -7.578 140.967 1.00 54.37 380 SER B O 1
ATOM 12613 N N . CYS E 3 358 ? -77.400 -8.900 142.214 1.00 53.79 381 CYS B N 1
ATOM 12614 C CA . CYS E 3 358 ? -76.416 -9.113 141.152 1.00 53.55 381 CYS B CA 1
ATOM 12615 C C . CYS E 3 358 ? -76.977 -10.114 140.142 1.00 54.47 381 CYS B C 1
ATOM 12616 O O . CYS E 3 358 ? -76.589 -11.282 140.080 1.00 54.94 381 CYS B O 1
ATOM 12619 N N . ALA E 3 359 ? -77.939 -9.629 139.351 1.00 56.85 382 ALA B N 1
ATOM 12620 C CA . ALA E 3 359 ? -78.567 -10.454 138.325 1.00 57.43 382 ALA B CA 1
ATOM 12621 C C . ALA E 3 359 ? -77.551 -11.110 137.400 1.00 57.17 382 ALA B C 1
ATOM 12622 O O . ALA E 3 359 ? -77.871 -12.116 136.759 1.00 57.63 382 ALA B O 1
ATOM 12624 N N . ALA E 3 360 ? -76.338 -10.567 137.314 1.00 56.35 383 ALA B N 1
ATOM 12625 C CA . ALA E 3 360 ? -75.267 -11.154 136.522 1.00 56.56 383 ALA B CA 1
ATOM 12626 C C . ALA E 3 360 ? -74.373 -12.092 137.321 1.00 56.52 383 ALA B C 1
ATOM 12627 O O . ALA E 3 360 ? -73.441 -12.663 136.745 1.00 56.43 383 ALA B O 1
ATOM 12629 N N . LEU E 3 361 ? -74.606 -12.242 138.626 1.00 52.55 384 LEU B N 1
ATOM 12630 C CA . LEU E 3 361 ? -73.772 -13.127 139.433 1.00 52.37 384 LEU B CA 1
ATOM 12631 C C . LEU E 3 361 ? -73.765 -14.537 138.857 1.00 52.89 384 LEU B C 1
ATOM 12632 O O . LEU E 3 361 ? -74.817 -15.102 138.541 1.00 53.54 384 LEU B O 1
ATOM 12637 N N . ASN E 3 362 ? -72.578 -15.097 138.731 1.00 52.26 385 ASN B N 1
ATOM 12638 C CA . ASN E 3 362 ? -72.324 -16.346 138.028 1.00 52.63 385 ASN B CA 1
ATOM 12639 C C . ASN E 3 362 ? -71.622 -17.363 138.913 1.00 52.45 385 ASN B C 1
ATOM 12640 O O . ASN E 3 362 ? -71.949 -18.551 138.855 1.00 52.90 385 ASN B O 1
ATOM 12645 N N . GLN E 3 363 ? -70.671 -16.926 139.736 1.00 49.47 386 GLN B N 1
ATOM 12646 C CA . GLN E 3 363 ? -70.067 -17.752 140.771 1.00 49.17 386 GLN B CA 1
ATOM 12647 C C . GLN E 3 363 ? -70.168 -17.027 142.103 1.00 48.80 386 GLN B C 1
ATOM 12648 O O . GLN E 3 363 ? -69.844 -15.837 142.192 1.00 48.33 386 GLN B O 1
ATOM 12654 N N . PHE E 3 364 ? -70.596 -17.747 143.137 1.00 47.89 387 PHE B N 1
ATOM 12655 C CA . PHE E 3 364 ? -70.647 -17.210 144.493 1.00 47.33 387 PHE B CA 1
ATOM 12656 C C . PHE E 3 364 ? -69.997 -18.213 145.432 1.00 46.92 387 PHE B C 1
ATOM 12657 O O . PHE E 3 364 ? -70.463 -19.353 145.542 1.00 47.60 387 PHE B O 1
ATOM 12665 N N . ASN E 3 365 ? -68.934 -17.791 146.117 1.00 42.86 388 ASN B N 1
ATOM 12666 C CA . ASN E 3 365 ? -68.161 -18.720 146.939 1.00 42.79 388 ASN B CA 1
ATOM 12667 C C . ASN E 3 365 ? -67.758 -18.032 148.236 1.00 42.87 388 ASN B C 1
ATOM 12668 O O . ASN E 3 365 ? -66.949 -17.099 148.223 1.00 42.78 388 ASN B O 1
ATOM 12673 N N . VAL E 3 366 ? -68.330 -18.488 149.351 1.00 44.47 389 VAL B N 1
ATOM 12674 C CA . VAL E 3 366 ? -67.971 -18.015 150.682 1.00 44.57 389 VAL B CA 1
ATOM 12675 C C . VAL E 3 366 ? -67.522 -19.167 151.584 1.00 44.57 389 VAL B C 1
ATOM 12676 O O . VAL E 3 366 ? -67.634 -19.079 152.800 1.00 44.72 389 VAL B O 1
ATOM 12680 N N . HIS E 3 367 ? -67.043 -20.259 150.991 1.00 41.64 390 HIS B N 1
ATOM 12681 C CA . HIS E 3 367 ? -66.557 -21.402 151.758 1.00 41.65 390 HIS B CA 1
ATOM 12682 C C . HIS E 3 367 ? -65.471 -21.004 152.748 1.00 41.63 390 HIS B C 1
ATOM 12683 O O . HIS E 3 367 ? -64.542 -20.270 152.408 1.00 41.50 390 HIS B O 1
ATOM 12690 N N . GLY E 3 368 ? -65.594 -21.491 153.980 1.00 44.28 391 GLY B N 1
ATOM 12691 C CA . GLY E 3 368 ? -64.499 -21.407 154.927 1.00 44.29 391 GLY B CA 1
ATOM 12692 C C . GLY E 3 368 ? -64.465 -20.164 155.781 1.00 44.41 391 GLY B C 1
ATOM 12693 O O . GLY E 3 368 ? -63.376 -19.733 156.186 1.00 44.38 391 GLY B O 1
ATOM 12694 N N . ASN E 3 369 ? -65.620 -19.570 156.070 1.00 50.05 392 ASN B N 1
ATOM 12695 C CA . ASN E 3 369 ? -65.712 -18.396 156.914 1.00 49.61 392 ASN B CA 1
ATOM 12696 C C . ASN E 3 369 ? -66.395 -18.779 158.231 1.00 49.89 392 ASN B C 1
ATOM 12697 O O . ASN E 3 369 ? -66.465 -19.965 158.586 1.00 50.19 392 ASN B O 1
ATOM 12702 N N . LEU E 3 370 ? -66.849 -17.775 158.976 1.00 54.36 393 LEU B N 1
ATOM 12703 C CA . LEU E 3 370 ? -67.689 -17.978 160.149 1.00 54.58 393 LEU B CA 1
ATOM 12704 C C . LEU E 3 370 ? -69.099 -17.435 159.925 1.00 55.26 393 LEU B C 1
ATOM 12705 O O . LEU E 3 370 ? -69.753 -16.970 160.863 1.00 55.41 393 LEU B O 1
ATOM 12710 N N . LEU E 3 371 ? -69.565 -17.477 158.677 1.00 52.92 394 LEU B N 1
ATOM 12711 C CA . LEU E 3 371 ? -70.855 -16.905 158.323 1.00 53.58 394 LEU B CA 1
ATOM 12712 C C . LEU E 3 371 ? -71.990 -17.650 159.013 1.00 54.26 394 LEU B C 1
ATOM 12713 O O . LEU E 3 371 ? -71.944 -18.871 159.189 1.00 54.41 394 LEU B O 1
ATOM 12718 N N . SER E 3 372 ? -73.010 -16.895 159.412 1.00 51.50 395 SER B N 1
ATOM 12719 C CA . SER E 3 372 ? -74.124 -17.435 160.178 1.00 51.75 395 SER B CA 1
ATOM 12720 C C . SER E 3 372 ? -75.419 -17.276 159.391 1.00 51.89 395 SER B C 1
ATOM 12721 O O . SER E 3 372 ? -75.399 -17.195 158.157 1.00 51.74 395 SER B O 1
ATOM 12724 N N . GLY E 3 373 ? -76.545 -17.213 160.098 1.00 51.33 396 GLY B N 1
ATOM 12725 C CA . GLY E 3 373 ? -77.844 -16.957 159.504 1.00 51.87 396 GLY B CA 1
ATOM 12726 C C . GLY E 3 373 ? -78.257 -17.982 158.453 1.00 52.70 396 GLY B C 1
ATOM 12727 O O . GLY E 3 373 ? -77.631 -19.020 158.246 1.00 52.80 396 GLY B O 1
ATOM 12728 N N . SER E 3 374 ? -79.363 -17.659 157.795 1.00 48.95 397 SER B N 1
ATOM 12729 C CA . SER E 3 374 ? -79.929 -18.498 156.752 1.00 48.91 397 SER B CA 1
ATOM 12730 C C . SER E 3 374 ? -79.668 -17.896 155.376 1.00 48.75 397 SER B C 1
ATOM 12731 O O . SER E 3 374 ? -79.467 -16.686 155.235 1.00 48.77 397 SER B O 1
ATOM 12734 N N . ILE E 3 375 ? -79.654 -18.760 154.365 1.00 49.56 398 ILE B N 1
ATOM 12735 C CA . ILE E 3 375 ? -79.749 -18.341 152.968 1.00 49.47 398 ILE B CA 1
ATOM 12736 C C . ILE E 3 375 ? -80.944 -17.407 152.818 1.00 49.80 398 ILE B C 1
ATOM 12737 O O . ILE E 3 375 ? -82.082 -17.827 153.072 1.00 50.07 398 ILE B O 1
ATOM 12742 N N . PRO E 3 376 ? -80.745 -16.146 152.436 1.00 55.41 399 PRO B N 1
ATOM 12743 C CA . PRO E 3 376 ? -81.897 -15.273 152.181 1.00 55.63 399 PRO B CA 1
ATOM 12744 C C . PRO E 3 376 ? -82.770 -15.834 151.067 1.00 56.23 399 PRO B C 1
ATOM 12745 O O . PRO E 3 376 ? -82.291 -16.488 150.137 1.00 56.38 399 PRO B O 1
ATOM 12749 N N . LEU E 3 377 ? -84.072 -15.565 151.169 1.00 56.84 400 LEU B N 1
ATOM 12750 C CA . LEU E 3 377 ? -85.021 -16.133 150.214 1.00 57.45 400 LEU B CA 1
ATOM 12751 C C . LEU E 3 377 ? -84.833 -15.529 148.826 1.00 57.28 400 LEU B C 1
ATOM 12752 O O . LEU E 3 377 ? -84.938 -16.232 147.810 1.00 57.36 400 LEU B O 1
ATOM 12757 N N . ALA E 3 378 ? -84.529 -14.229 148.770 1.00 60.83 401 ALA B N 1
ATOM 12758 C CA . ALA E 3 378 ? -84.376 -13.505 147.513 1.00 60.54 401 ALA B CA 1
ATOM 12759 C C . ALA E 3 378 ? -83.343 -14.132 146.584 1.00 60.68 401 ALA B C 1
ATOM 12760 O O . ALA E 3 378 ? -83.216 -13.686 145.439 1.00 60.55 401 ALA B O 1
ATOM 12762 N N . PHE E 3 379 ? -82.591 -15.133 147.050 1.00 58.62 402 PHE B N 1
ATOM 12763 C CA . PHE E 3 379 ? -81.709 -15.889 146.171 1.00 58.73 402 PHE B CA 1
ATOM 12764 C C . PHE E 3 379 ? -82.456 -16.625 145.067 1.00 59.48 402 PHE B C 1
ATOM 12765 O O . PHE E 3 379 ? -81.805 -17.172 144.170 1.00 59.48 402 PHE B O 1
ATOM 12773 N N . ARG E 3 380 ? -83.793 -16.660 145.100 1.00 63.90 403 ARG B N 1
ATOM 12774 C CA . ARG E 3 380 ? -84.521 -17.112 143.918 1.00 63.81 403 ARG B CA 1
ATOM 12775 C C . ARG E 3 380 ? -84.207 -16.249 142.706 1.00 63.63 403 ARG B C 1
ATOM 12776 O O . ARG E 3 380 ? -84.384 -16.698 141.568 1.00 63.69 403 ARG B O 1
ATOM 12784 N N . ASN E 3 381 ? -83.752 -15.021 142.934 1.00 61.93 404 ASN B N 1
ATOM 12785 C CA . ASN E 3 381 ? -83.514 -14.027 141.901 1.00 61.62 404 ASN B CA 1
ATOM 12786 C C . ASN E 3 381 ? -82.101 -14.085 141.340 1.00 61.64 404 ASN B C 1
ATOM 12787 O O . ASN E 3 381 ? -81.688 -13.147 140.657 1.00 61.23 404 ASN B O 1
ATOM 12792 N N . LEU E 3 382 ? -81.317 -15.102 141.690 1.00 57.43 405 LEU B N 1
ATOM 12793 C CA . LEU E 3 382 ? -79.968 -15.264 141.142 1.00 56.76 405 LEU B CA 1
ATOM 12794 C C . LEU E 3 382 ? -79.911 -16.213 139.945 1.00 57.12 405 LEU B C 1
ATOM 12795 O O . LEU E 3 382 ? -78.945 -16.967 139.807 1.00 56.88 405 LEU B O 1
ATOM 12800 N N . GLY E 3 383 ? -80.914 -16.198 139.065 1.00 56.23 406 GLY B N 1
ATOM 12801 C CA . GLY E 3 383 ? -80.992 -17.077 137.904 1.00 56.28 406 GLY B CA 1
ATOM 12802 C C . GLY E 3 383 ? -79.742 -17.280 137.063 1.00 56.30 406 GLY B C 1
ATOM 12803 O O . GLY E 3 383 ? -79.605 -18.314 136.400 1.00 56.41 406 GLY B O 1
ATOM 12804 N N . SER E 3 384 ? -78.829 -16.310 137.057 1.00 59.15 407 SER B N 1
ATOM 12805 C CA . SER E 3 384 ? -77.616 -16.436 136.256 1.00 58.68 407 SER B CA 1
ATOM 12806 C C . SER E 3 384 ? -76.521 -17.230 136.956 1.00 58.46 407 SER B C 1
ATOM 12807 O O . SER E 3 384 ? -75.412 -17.328 136.421 1.00 58.02 407 SER B O 1
ATOM 12810 N N . LEU E 3 385 ? -76.804 -17.792 138.129 1.00 53.09 408 LEU B N 1
ATOM 12811 C CA . LEU E 3 385 ? -75.776 -18.448 138.924 1.00 52.78 408 LEU B CA 1
ATOM 12812 C C . LEU E 3 385 ? -75.370 -19.776 138.298 1.00 53.15 408 LEU B C 1
ATOM 12813 O O . LEU E 3 385 ? -76.217 -20.632 138.021 1.00 53.69 408 LEU B O 1
ATOM 12818 N N . THR E 3 386 ? -74.068 -19.942 138.072 1.00 53.46 409 THR B N 1
ATOM 12819 C CA . THR E 3 386 ? -73.493 -21.211 137.641 1.00 53.32 409 THR B CA 1
ATOM 12820 C C . THR E 3 386 ? -73.056 -22.059 138.832 1.00 52.96 409 THR B C 1
ATOM 12821 O O . THR E 3 386 ? -73.383 -23.248 138.908 1.00 53.24 409 THR B O 1
ATOM 12825 N N . TYR E 3 387 ? -72.333 -21.454 139.773 1.00 46.96 410 TYR B N 1
ATOM 12826 C CA . TYR E 3 387 ? -71.583 -22.177 140.794 1.00 46.44 410 TYR B CA 1
ATOM 12827 C C . TYR E 3 387 ? -71.906 -21.583 142.156 1.00 46.47 410 TYR B C 1
ATOM 12828 O O . TYR E 3 387 ? -71.616 -20.408 142.410 1.00 46.42 410 TYR B O 1
ATOM 12837 N N . LEU E 3 388 ? -72.491 -22.397 143.033 1.00 45.71 411 LEU B N 1
ATOM 12838 C CA . LEU E 3 388 ? -72.898 -21.957 144.362 1.00 45.70 411 LEU B CA 1
ATOM 12839 C C . LEU E 3 388 ? -72.134 -22.763 145.401 1.00 45.21 411 LEU B C 1
ATOM 12840 O O . LEU E 3 388 ? -72.292 -23.989 145.483 1.00 45.34 411 LEU B O 1
ATOM 12845 N N . ASN E 3 389 ? -71.335 -22.072 146.212 1.00 44.33 412 ASN B N 1
ATOM 12846 C CA . ASN E 3 389 ? -70.532 -22.720 147.240 1.00 43.85 412 ASN B CA 1
ATOM 12847 C C . ASN E 3 389 ? -70.694 -21.951 148.542 1.00 43.88 412 ASN B C 1
ATOM 12848 O O . ASN E 3 389 ? -70.286 -20.788 148.636 1.00 43.83 412 ASN B O 1
ATOM 12853 N N . LEU E 3 390 ? -71.283 -22.611 149.544 1.00 45.65 413 LEU B N 1
ATOM 12854 C CA . LEU E 3 390 ? -71.421 -22.081 150.895 1.00 45.45 413 LEU B CA 1
ATOM 12855 C C . LEU E 3 390 ? -70.852 -23.039 151.937 1.00 44.89 413 LEU B C 1
ATOM 12856 O O . LEU E 3 390 ? -71.243 -22.979 153.107 1.00 44.77 413 LEU B O 1
ATOM 12861 N N . SER E 3 391 ? -69.946 -23.924 151.526 1.00 44.77 414 SER B N 1
ATOM 12862 C CA . SER E 3 391 ? -69.488 -25.003 152.385 1.00 44.36 414 SER B CA 1
ATOM 12863 C C . SER E 3 391 ? -68.725 -24.475 153.598 1.00 43.45 414 SER B C 1
ATOM 12864 O O . SER E 3 391 ? -68.206 -23.356 153.605 1.00 42.97 414 SER B O 1
ATOM 12867 N N . SER E 3 392 ? -68.672 -25.310 154.638 1.00 44.46 415 SER B N 1
ATOM 12868 C CA . SER E 3 392 ? -67.847 -25.076 155.827 1.00 44.49 415 SER B CA 1
ATOM 12869 C C . SER E 3 392 ? -68.150 -23.719 156.465 1.00 44.59 415 SER B C 1
ATOM 12870 O O . SER E 3 392 ? -67.257 -22.913 156.741 1.00 44.52 415 SER B O 1
ATOM 12873 N N . ASN E 3 393 ? -69.436 -23.471 156.698 1.00 49.88 416 ASN B N 1
ATOM 12874 C CA . ASN E 3 393 ? -69.885 -22.275 157.390 1.00 49.66 416 ASN B CA 1
ATOM 12875 C C . ASN E 3 393 ? -70.944 -22.683 158.403 1.00 50.09 416 ASN B C 1
ATOM 12876 O O . ASN E 3 393 ? -71.334 -23.848 158.481 1.00 50.10 416 ASN B O 1
ATOM 12881 N N . ASN E 3 394 ? -71.361 -21.734 159.241 1.00 55.21 417 ASN B N 1
ATOM 12882 C CA . ASN E 3 394 ? -72.402 -22.006 160.228 1.00 55.72 417 ASN B CA 1
ATOM 12883 C C . ASN E 3 394 ? -73.801 -21.603 159.752 1.00 56.99 417 ASN B C 1
ATOM 12884 O O . ASN E 3 394 ? -74.629 -21.185 160.573 1.00 57.18 417 ASN B O 1
ATOM 12889 N N . PHE E 3 395 ? -74.087 -21.717 158.453 1.00 51.52 418 PHE B N 1
ATOM 12890 C CA . PHE E 3 395 ? -75.425 -21.417 157.957 1.00 52.66 418 PHE B CA 1
ATOM 12891 C C . PHE E 3 395 ? -76.447 -22.366 158.575 1.00 53.35 418 PHE B C 1
ATOM 12892 O O . PHE E 3 395 ? -76.177 -23.553 158.780 1.00 53.32 418 PHE B O 1
ATOM 12900 N N . LYS E 3 396 ? -77.628 -21.831 158.880 1.00 51.35 419 LYS B N 1
ATOM 12901 C CA . LYS E 3 396 ? -78.684 -22.633 159.482 1.00 51.91 419 LYS B CA 1
ATOM 12902 C C . LYS E 3 396 ? -80.002 -22.438 158.745 1.00 52.69 419 LYS B C 1
ATOM 12903 O O . LYS E 3 396 ? -80.028 -21.908 157.629 1.00 52.78 419 LYS B O 1
ATOM 12909 N N . GLY E 3 397 ? -81.099 -22.862 159.365 1.00 50.74 420 GLY B N 1
ATOM 12910 C CA . GLY E 3 397 ? -82.409 -22.768 158.755 1.00 51.42 420 GLY B CA 1
ATOM 12911 C C . GLY E 3 397 ? -82.674 -23.914 157.802 1.00 51.76 420 GLY B C 1
ATOM 12912 O O . GLY E 3 397 ? -82.250 -25.046 158.051 1.00 51.63 420 GLY B O 1
ATOM 12913 N N . LYS E 3 398 ? -83.368 -23.634 156.705 1.00 51.19 421 LYS B N 1
ATOM 12914 C CA . LYS E 3 398 ? -83.676 -24.636 155.700 1.00 51.48 421 LYS B CA 1
ATOM 12915 C C . LYS E 3 398 ? -83.104 -24.217 154.354 1.00 51.37 421 LYS B C 1
ATOM 12916 O O . LYS E 3 398 ? -82.791 -23.046 154.118 1.00 51.15 421 LYS B O 1
ATOM 12922 N N . ILE E 3 399 ? -82.985 -25.195 153.465 1.00 50.34 422 ILE B N 1
ATOM 12923 C CA . ILE E 3 399 ? -82.546 -24.950 152.096 1.00 50.15 422 ILE B CA 1
ATOM 12924 C C . ILE E 3 399 ? -83.750 -24.398 151.343 1.00 50.41 422 ILE B C 1
ATOM 12925 O O . ILE E 3 399 ? -84.756 -25.108 151.198 1.00 50.66 422 ILE B O 1
ATOM 12930 N N . PRO E 3 400 ? -83.714 -23.147 150.883 1.00 57.71 423 PRO B N 1
ATOM 12931 C CA . PRO E 3 400 ? -84.915 -22.548 150.286 1.00 57.77 423 PRO B CA 1
ATOM 12932 C C . PRO E 3 400 ? -85.415 -23.358 149.098 1.00 57.88 423 PRO B C 1
ATOM 12933 O O . PRO E 3 400 ? -84.632 -23.877 148.300 1.00 57.97 423 PRO B O 1
ATOM 12937 N N . VAL E 3 401 ? -86.740 -23.474 149.000 1.00 60.54 424 VAL B N 1
ATOM 12938 C CA . VAL E 3 401 ? -87.346 -24.199 147.888 1.00 60.50 424 VAL B CA 1
ATOM 12939 C C . VAL E 3 401 ? -87.007 -23.517 146.571 1.00 60.27 424 VAL B C 1
ATOM 12940 O O . VAL E 3 401 ? -86.634 -24.169 145.586 1.00 60.36 424 VAL B O 1
ATOM 12944 N N . GLU E 3 402 ? -87.101 -22.187 146.548 1.00 64.36 425 GLU B N 1
ATOM 12945 C CA . GLU E 3 402 ? -86.826 -21.408 145.351 1.00 64.21 425 GLU B CA 1
ATOM 12946 C C . GLU E 3 402 ? -85.404 -21.594 144.843 1.00 64.27 425 GLU B C 1
ATOM 12947 O O . GLU E 3 402 ? -85.109 -21.177 143.717 1.00 64.30 425 GLU B O 1
ATOM 12953 N N . LEU E 3 403 ? -84.516 -22.184 145.648 1.00 59.68 426 LEU B N 1
ATOM 12954 C CA . LEU E 3 403 ? -83.172 -22.490 145.171 1.00 59.37 426 LEU B CA 1
ATOM 12955 C C . LEU E 3 403 ? -83.213 -23.420 143.967 1.00 59.45 426 LEU B C 1
ATOM 12956 O O . LEU E 3 403 ? -82.283 -23.422 143.152 1.00 59.22 426 LEU B O 1
ATOM 12961 N N . GLY E 3 404 ? -84.278 -24.211 143.833 1.00 63.57 427 GLY B N 1
ATOM 12962 C CA . GLY E 3 404 ? -84.423 -25.053 142.660 1.00 63.59 427 GLY B CA 1
ATOM 12963 C C . GLY E 3 404 ? -84.749 -24.301 141.387 1.00 63.36 427 GLY B C 1
ATOM 12964 O O . GLY E 3 404 ? -84.715 -24.903 140.308 1.00 63.37 427 GLY B O 1
ATOM 12965 N N . HIS E 3 405 ? -85.051 -23.007 141.484 1.00 66.25 428 HIS B N 1
ATOM 12966 C CA . HIS E 3 405 ? -85.415 -22.193 140.332 1.00 66.12 428 HIS B CA 1
ATOM 12967 C C . HIS E 3 405 ? -84.227 -21.459 139.725 1.00 66.29 428 HIS B C 1
ATOM 12968 O O . HIS E 3 405 ? -84.406 -20.722 138.751 1.00 66.05 428 HIS B O 1
ATOM 12975 N N . ILE E 3 406 ? -83.029 -21.646 140.272 1.00 59.81 429 ILE B N 1
ATOM 12976 C CA . ILE E 3 406 ? -81.802 -21.163 139.652 1.00 59.53 429 ILE B CA 1
ATOM 12977 C C . ILE E 3 406 ? -81.380 -22.245 138.664 1.00 59.64 429 ILE B C 1
ATOM 12978 O O . ILE E 3 406 ? -80.714 -23.216 139.033 1.00 59.74 429 ILE B O 1
ATOM 12983 N N . ILE E 3 407 ? -81.772 -22.074 137.401 1.00 62.56 430 ILE B N 1
ATOM 12984 C CA . ILE E 3 407 ? -81.770 -23.190 136.460 1.00 62.98 430 ILE B CA 1
ATOM 12985 C C . ILE E 3 407 ? -80.350 -23.543 136.034 1.00 63.21 430 ILE B C 1
ATOM 12986 O O . ILE E 3 407 ? -80.000 -24.724 135.908 1.00 63.65 430 ILE B O 1
ATOM 12991 N N . ASN E 3 408 ? -79.505 -22.538 135.824 1.00 61.48 431 ASN B N 1
ATOM 12992 C CA . ASN E 3 408 ? -78.163 -22.752 135.300 1.00 61.14 431 ASN B CA 1
ATOM 12993 C C . ASN E 3 408 ? -77.175 -23.244 136.352 1.00 60.86 431 ASN B C 1
ATOM 12994 O O . ASN E 3 408 ? -75.966 -23.218 136.099 1.00 60.48 431 ASN B O 1
ATOM 12999 N N . LEU E 3 409 ? -77.653 -23.681 137.515 1.00 56.01 432 LEU B N 1
ATOM 13000 C CA . LEU E 3 409 ? -76.778 -24.247 138.535 1.00 55.71 432 LEU B CA 1
ATOM 13001 C C . LEU E 3 409 ? -76.245 -25.599 138.081 1.00 55.80 432 LEU B C 1
ATOM 13002 O O . LEU E 3 409 ? -77.024 -26.513 137.784 1.00 56.19 432 LEU B O 1
ATOM 13007 N N . ASP E 3 410 ? -74.918 -25.728 138.021 1.00 56.48 433 ASP B N 1
ATOM 13008 C CA . ASP E 3 410 ? -74.284 -27.008 137.748 1.00 56.22 433 ASP B CA 1
ATOM 13009 C C . ASP E 3 410 ? -73.300 -27.451 138.824 1.00 55.41 433 ASP B C 1
ATOM 13010 O O . ASP E 3 410 ? -72.704 -28.524 138.686 1.00 54.94 433 ASP B O 1
ATOM 13015 N N . LYS E 3 411 ? -73.136 -26.680 139.901 1.00 48.82 434 LYS B N 1
ATOM 13016 C CA . LYS E 3 411 ? -72.294 -27.086 141.028 1.00 48.24 434 LYS B CA 1
ATOM 13017 C C . LYS E 3 411 ? -72.884 -26.468 142.292 1.00 48.42 434 LYS B C 1
ATOM 13018 O O . LYS E 3 411 ? -72.721 -25.266 142.530 1.00 48.31 434 LYS B O 1
ATOM 13024 N N . LEU E 3 412 ? -73.572 -27.283 143.087 1.00 45.84 435 LEU B N 1
ATOM 13025 C CA . LEU E 3 412 ? -74.154 -26.838 144.347 1.00 45.96 435 LEU B CA 1
ATOM 13026 C C . LEU E 3 412 ? -73.435 -27.526 145.499 1.00 45.88 435 LEU B C 1
ATOM 13027 O O . LEU E 3 412 ? -73.395 -28.763 145.569 1.00 45.95 435 LEU B O 1
ATOM 13032 N N . ASP E 3 413 ? -72.895 -26.725 146.417 1.00 44.94 436 ASP B N 1
ATOM 13033 C CA . ASP E 3 413 ? -72.120 -27.254 147.538 1.00 44.36 436 ASP B CA 1
ATOM 13034 C C . ASP E 3 413 ? -72.569 -26.521 148.799 1.00 44.42 436 ASP B C 1
ATOM 13035 O O . ASP E 3 413 ? -72.183 -25.371 149.030 1.00 44.03 436 ASP B O 1
ATOM 13040 N N . LEU E 3 414 ? -73.391 -27.194 149.607 1.00 42.05 437 LEU B N 1
ATOM 13041 C CA . LEU E 3 414 ? -73.867 -26.668 150.881 1.00 42.20 437 LEU B CA 1
ATOM 13042 C C . LEU E 3 414 ? -73.267 -27.392 152.081 1.00 42.21 437 LEU B C 1
ATOM 13043 O O . LEU E 3 414 ? -73.759 -27.221 153.201 1.00 42.38 437 LEU B O 1
ATOM 13048 N N . SER E 3 415 ? -72.216 -28.183 151.874 1.00 43.33 438 SER B N 1
ATOM 13049 C CA . SER E 3 415 ? -71.667 -29.030 152.926 1.00 43.37 438 SER B CA 1
ATOM 13050 C C . SER E 3 415 ? -71.152 -28.212 154.107 1.00 43.35 438 SER B C 1
ATOM 13051 O O . SER E 3 415 ? -70.825 -27.035 153.981 1.00 43.25 438 SER B O 1
ATOM 13054 N N . GLY E 3 416 ? -71.140 -28.827 155.282 1.00 43.29 439 GLY B N 1
ATOM 13055 C CA . GLY E 3 416 ? -70.442 -28.247 156.410 1.00 43.28 439 GLY B CA 1
ATOM 13056 C C . GLY E 3 416 ? -71.209 -27.229 157.222 1.00 43.43 439 GLY B C 1
ATOM 13057 O O . GLY E 3 416 ? -70.592 -26.519 158.028 1.00 43.42 439 GLY B O 1
ATOM 13058 N N . ASN E 3 417 ? -72.523 -27.129 157.043 1.00 46.93 440 ASN B N 1
ATOM 13059 C CA . ASN E 3 417 ? -73.337 -26.167 157.767 1.00 47.24 440 ASN B CA 1
ATOM 13060 C C . ASN E 3 417 ? -74.462 -26.909 158.474 1.00 47.76 440 ASN B C 1
ATOM 13061 O O . ASN E 3 417 ? -74.604 -28.125 158.345 1.00 47.52 440 ASN B O 1
ATOM 13066 N N . ASN E 3 418 ? -75.213 -26.189 159.299 1.00 46.31 441 ASN B N 1
ATOM 13067 C CA . ASN E 3 418 ? -76.316 -26.785 160.058 1.00 46.58 441 ASN B CA 1
ATOM 13068 C C . ASN E 3 418 ? -77.671 -26.493 159.408 1.00 46.83 441 ASN B C 1
ATOM 13069 O O . ASN E 3 418 ? -78.533 -25.827 159.983 1.00 47.23 441 ASN B O 1
ATOM 13074 N N . PHE E 3 419 ? -77.871 -27.013 158.200 1.00 47.44 442 PHE B N 1
ATOM 13075 C CA . PHE E 3 419 ? -79.180 -26.913 157.571 1.00 47.64 442 PHE B CA 1
ATOM 13076 C C . PHE E 3 419 ? -80.105 -28.009 158.087 1.00 47.89 442 PHE B C 1
ATOM 13077 O O . PHE E 3 419 ? -79.673 -29.122 158.400 1.00 47.85 442 PHE B O 1
ATOM 13085 N N . SER E 3 420 ? -81.395 -27.682 158.164 1.00 47.33 443 SER B N 1
ATOM 13086 C CA . SER E 3 420 ? -82.383 -28.588 158.737 1.00 47.75 443 SER B CA 1
ATOM 13087 C C . SER E 3 420 ? -83.469 -28.939 157.729 1.00 48.33 443 SER B C 1
ATOM 13088 O O . SER E 3 420 ? -83.289 -28.749 156.522 1.00 48.37 443 SER B O 1
ATOM 13091 N N . GLY E 3 421 ? -84.603 -29.433 158.221 1.00 45.83 444 GLY B N 1
ATOM 13092 C CA . GLY E 3 421 ? -85.712 -29.809 157.373 1.00 46.06 444 GLY B CA 1
ATOM 13093 C C . GLY E 3 421 ? -85.336 -30.927 156.410 1.00 45.95 444 GLY B C 1
ATOM 13094 O O . GLY E 3 421 ? -84.290 -31.568 156.510 1.00 45.72 444 GLY B O 1
ATOM 13095 N N . SER E 3 422 ? -86.241 -31.156 155.467 1.00 47.79 445 SER B N 1
ATOM 13096 C CA . SER E 3 422 ? -86.014 -32.112 154.396 1.00 47.72 445 SER B CA 1
ATOM 13097 C C . SER E 3 422 ? -85.487 -31.393 153.161 1.00 47.50 445 SER B C 1
ATOM 13098 O O . SER E 3 422 ? -85.667 -30.185 152.993 1.00 47.48 445 SER B O 1
ATOM 13101 N N . ILE E 3 423 ? -84.825 -32.154 152.301 1.00 52.00 446 ILE B N 1
ATOM 13102 C CA . ILE E 3 423 ? -84.249 -31.588 151.076 1.00 51.86 446 ILE B CA 1
ATOM 13103 C C . ILE E 3 423 ? -85.377 -31.122 150.164 1.00 52.29 446 ILE B C 1
ATOM 13104 O O . ILE E 3 423 ? -86.385 -31.835 150.027 1.00 52.62 446 ILE B O 1
ATOM 13109 N N . PRO E 3 424 ? -85.268 -29.953 149.531 1.00 55.24 447 PRO B N 1
ATOM 13110 C CA . PRO E 3 424 ? -86.341 -29.504 148.634 1.00 55.58 447 PRO B CA 1
ATOM 13111 C C . PRO E 3 424 ? -86.469 -30.399 147.412 1.00 55.68 447 PRO B C 1
ATOM 13112 O O . PRO E 3 424 ? -85.474 -30.824 146.819 1.00 55.43 447 PRO B O 1
ATOM 13116 N N . LEU E 3 425 ? -87.719 -30.692 147.042 1.00 58.44 448 LEU B N 1
ATOM 13117 C CA . LEU E 3 425 ? -87.976 -31.447 145.822 1.00 58.53 448 LEU B CA 1
ATOM 13118 C C . LEU E 3 425 ? -87.609 -30.659 144.572 1.00 58.44 448 LEU B C 1
ATOM 13119 O O . LEU E 3 425 ? -87.308 -31.267 143.539 1.00 58.43 448 LEU B O 1
ATOM 13124 N N . THR E 3 426 ? -87.620 -29.325 144.643 1.00 60.95 449 THR B N 1
ATOM 13125 C CA . THR E 3 426 ? -87.248 -28.518 143.486 1.00 60.85 449 THR B CA 1
ATOM 13126 C C . THR E 3 426 ? -85.773 -28.671 143.141 1.00 60.51 449 THR B C 1
ATOM 13127 O O . THR E 3 426 ? -85.388 -28.491 141.980 1.00 60.44 449 THR B O 1
ATOM 13131 N N . LEU E 3 427 ? -84.937 -29.010 144.129 1.00 56.88 450 LEU B N 1
ATOM 13132 C CA . LEU E 3 427 ? -83.557 -29.396 143.852 1.00 56.51 450 LEU B CA 1
ATOM 13133 C C . LEU E 3 427 ? -83.476 -30.443 142.748 1.00 56.55 450 LEU B C 1
ATOM 13134 O O . LEU E 3 427 ? -82.448 -30.562 142.073 1.00 56.27 450 LEU B O 1
ATOM 13139 N N . GLY E 3 428 ? -84.544 -31.223 142.566 1.00 60.31 451 GLY B N 1
ATOM 13140 C CA . GLY E 3 428 ? -84.554 -32.245 141.536 1.00 60.14 451 GLY B CA 1
ATOM 13141 C C . GLY E 3 428 ? -84.527 -31.697 140.123 1.00 60.44 451 GLY B C 1
ATOM 13142 O O . GLY E 3 428 ? -83.969 -32.332 139.224 1.00 60.60 451 GLY B O 1
ATOM 13143 N N . ASP E 3 429 ? -85.135 -30.534 139.891 1.00 67.21 452 ASP B N 1
ATOM 13144 C CA . ASP E 3 429 ? -85.217 -30.017 138.530 1.00 67.15 452 ASP B CA 1
ATOM 13145 C C . ASP E 3 429 ? -84.052 -29.101 138.174 1.00 67.17 452 ASP B C 1
ATOM 13146 O O . ASP E 3 429 ? -84.128 -28.385 137.170 1.00 66.93 452 ASP B O 1
ATOM 13151 N N . LEU E 3 430 ? -82.983 -29.099 138.974 1.00 59.44 453 LEU B N 1
ATOM 13152 C CA . LEU E 3 430 ? -81.712 -28.487 138.583 1.00 59.05 453 LEU B CA 1
ATOM 13153 C C . LEU E 3 430 ? -81.120 -29.314 137.444 1.00 58.96 453 LEU B C 1
ATOM 13154 O O . LEU E 3 430 ? -80.205 -30.121 137.626 1.00 58.79 453 LEU B O 1
ATOM 13159 N N . GLU E 3 431 ? -81.677 -29.115 136.245 1.00 70.15 454 GLU B N 1
ATOM 13160 C CA . GLU E 3 431 ? -81.396 -30.000 135.117 1.00 69.84 454 GLU B CA 1
ATOM 13161 C C . GLU E 3 431 ? -79.913 -30.050 134.769 1.00 69.74 454 GLU B C 1
ATOM 13162 O O . GLU E 3 431 ? -79.407 -31.104 134.367 1.00 69.45 454 GLU B O 1
ATOM 13168 N N . HIS E 3 432 ? -79.202 -28.936 134.918 1.00 67.67 455 HIS B N 1
ATOM 13169 C CA . HIS E 3 432 ? -77.806 -28.847 134.513 1.00 66.85 455 HIS B CA 1
ATOM 13170 C C . HIS E 3 432 ? -76.833 -29.233 135.619 1.00 66.43 455 HIS B C 1
ATOM 13171 O O . HIS E 3 432 ? -75.620 -29.212 135.386 1.00 66.12 455 HIS B O 1
ATOM 13178 N N . LEU E 3 433 ? -77.331 -29.575 136.807 1.00 55.21 456 LEU B N 1
ATOM 13179 C CA . LEU E 3 433 ? -76.461 -29.823 137.949 1.00 54.66 456 LEU B CA 1
ATOM 13180 C C . LEU E 3 433 ? -75.494 -30.969 137.664 1.00 54.17 456 LEU B C 1
ATOM 13181 O O . LEU E 3 433 ? -75.824 -31.936 136.972 1.00 54.40 456 LEU B O 1
ATOM 13186 N N . LEU E 3 434 ? -74.295 -30.853 138.218 1.00 49.48 457 LEU B N 1
ATOM 13187 C CA . LEU E 3 434 ? -73.214 -31.819 138.054 1.00 49.37 457 LEU B CA 1
ATOM 13188 C C . LEU E 3 434 ? -72.685 -32.325 139.386 1.00 49.34 457 LEU B C 1
ATOM 13189 O O . LEU E 3 434 ? -72.481 -33.530 139.542 1.00 49.44 457 LEU B O 1
ATOM 13194 N N . ILE E 3 435 ? -72.471 -31.436 140.353 1.00 45.68 458 ILE B N 1
ATOM 13195 C CA . ILE E 3 435 ? -72.026 -31.800 141.691 1.00 45.67 458 ILE B CA 1
ATOM 13196 C C . ILE E 3 435 ? -73.063 -31.305 142.687 1.00 45.83 458 ILE B C 1
ATOM 13197 O O . ILE E 3 435 ? -73.481 -30.142 142.629 1.00 45.80 458 ILE B O 1
ATOM 13202 N N . LEU E 3 436 ? -73.470 -32.180 143.604 1.00 43.95 459 LEU B N 1
ATOM 13203 C CA . LEU E 3 436 ? -74.412 -31.831 144.665 1.00 44.12 459 LEU B CA 1
ATOM 13204 C C . LEU E 3 436 ? -73.842 -32.363 145.975 1.00 44.11 459 LEU B C 1
ATOM 13205 O O . LEU E 3 436 ? -73.954 -33.559 146.269 1.00 44.25 459 LEU B O 1
ATOM 13210 N N . ASN E 3 437 ? -73.218 -31.485 146.757 1.00 41.26 460 ASN B N 1
ATOM 13211 C CA . ASN E 3 437 ? -72.591 -31.890 148.015 1.00 41.24 460 ASN B CA 1
ATOM 13212 C C . ASN E 3 437 ? -73.323 -31.178 149.149 1.00 41.37 460 ASN B C 1
ATOM 13213 O O . ASN E 3 437 ? -73.016 -30.031 149.482 1.00 41.25 460 ASN B O 1
ATOM 13218 N N . LEU E 3 438 ? -74.300 -31.870 149.737 1.00 41.98 461 LEU B N 1
ATOM 13219 C CA . LEU E 3 438 ? -75.076 -31.370 150.865 1.00 42.14 461 LEU B CA 1
ATOM 13220 C C . LEU E 3 438 ? -74.652 -32.003 152.187 1.00 42.18 461 LEU B C 1
ATOM 13221 O O . LEU E 3 438 ? -75.373 -31.884 153.182 1.00 42.36 461 LEU B O 1
ATOM 13226 N N . SER E 3 439 ? -73.493 -32.656 152.221 1.00 43.32 462 SER B N 1
ATOM 13227 C CA . SER E 3 439 ? -73.117 -33.496 153.346 1.00 43.07 462 SER B CA 1
ATOM 13228 C C . SER E 3 439 ? -72.717 -32.651 154.555 1.00 42.74 462 SER B C 1
ATOM 13229 O O . SER E 3 439 ? -72.731 -31.419 154.519 1.00 42.71 462 SER B O 1
ATOM 13232 N N . ARG E 3 440 ? -72.333 -33.333 155.631 1.00 40.69 463 ARG B N 1
ATOM 13233 C CA . ARG E 3 440 ? -71.970 -32.717 156.909 1.00 40.70 463 ARG B CA 1
ATOM 13234 C C . ARG E 3 440 ? -72.951 -31.607 157.293 1.00 40.80 463 ARG B C 1
ATOM 13235 O O . ARG E 3 440 ? -72.605 -30.430 157.406 1.00 40.69 463 ARG B O 1
ATOM 13243 N N . ASN E 3 441 ? -74.194 -32.025 157.502 1.00 44.81 464 ASN B N 1
ATOM 13244 C CA . ASN E 3 441 ? -75.312 -31.125 157.760 1.00 45.39 464 ASN B CA 1
ATOM 13245 C C . ASN E 3 441 ? -76.222 -31.799 158.781 1.00 45.79 464 ASN B C 1
ATOM 13246 O O . ASN E 3 441 ? -75.824 -32.740 159.476 1.00 45.50 464 ASN B O 1
ATOM 13251 N N . HIS E 3 442 ? -77.462 -31.324 158.876 1.00 48.02 465 HIS B N 1
ATOM 13252 C CA . HIS E 3 442 ? -78.504 -31.962 159.674 1.00 48.46 465 HIS B CA 1
ATOM 13253 C C . HIS E 3 442 ? -79.768 -32.163 158.847 1.00 49.20 465 HIS B C 1
ATOM 13254 O O . HIS E 3 442 ? -80.886 -31.945 159.324 1.00 49.72 465 HIS B O 1
ATOM 13261 N N . LEU E 3 443 ? -79.610 -32.586 157.594 1.00 46.34 466 LEU B N 1
ATOM 13262 C CA . LEU E 3 443 ? -80.764 -32.817 156.735 1.00 46.53 466 LEU B CA 1
ATOM 13263 C C . LEU E 3 443 ? -81.510 -34.070 157.172 1.00 46.80 466 LEU B C 1
ATOM 13264 O O . LEU E 3 443 ? -80.904 -35.089 157.510 1.00 46.77 466 LEU B O 1
ATOM 13269 N N . SER E 3 444 ? -82.836 -33.989 157.162 1.00 45.52 467 SER B N 1
ATOM 13270 C CA . SER E 3 444 ? -83.695 -35.040 157.683 1.00 45.82 467 SER B CA 1
ATOM 13271 C C . SER E 3 444 ? -84.695 -35.489 156.623 1.00 46.04 467 SER B C 1
ATOM 13272 O O . SER E 3 444 ? -84.804 -34.905 155.541 1.00 45.97 467 SER B O 1
ATOM 13275 N N . GLY E 3 445 ? -85.422 -36.556 156.956 1.00 47.53 468 GLY B N 1
ATOM 13276 C CA . GLY E 3 445 ? -86.562 -36.974 156.162 1.00 47.82 468 GLY B CA 1
ATOM 13277 C C . GLY E 3 445 ? -86.192 -37.782 154.929 1.00 47.76 468 GLY B C 1
ATOM 13278 O O . GLY E 3 445 ? -85.175 -38.477 154.883 1.00 47.58 468 GLY B O 1
ATOM 13279 N N . GLN E 3 446 ? -87.046 -37.677 153.914 1.00 55.43 469 GLN B N 1
ATOM 13280 C CA . GLN E 3 446 ? -86.940 -38.507 152.724 1.00 55.55 469 GLN B CA 1
ATOM 13281 C C . GLN E 3 446 ? -85.831 -38.027 151.799 1.00 55.52 469 GLN B C 1
ATOM 13282 O O . GLN E 3 446 ? -85.568 -36.827 151.684 1.00 55.89 469 GLN B O 1
ATOM 13288 N N . LEU E 3 447 ? -85.176 -38.982 151.152 1.00 56.68 470 LEU B N 1
ATOM 13289 C CA . LEU E 3 447 ? -84.221 -38.713 150.088 1.00 56.38 470 LEU B CA 1
ATOM 13290 C C . LEU E 3 447 ? -85.007 -38.431 148.814 1.00 56.66 470 LEU B C 1
ATOM 13291 O O . LEU E 3 447 ? -85.506 -39.369 148.180 1.00 56.63 470 LEU B O 1
ATOM 13296 N N . PRO E 3 448 ? -85.179 -37.163 148.436 1.00 55.38 471 PRO B N 1
ATOM 13297 C CA . PRO E 3 448 ? -86.153 -36.816 147.386 1.00 55.66 471 PRO B CA 1
ATOM 13298 C C . PRO E 3 448 ? -85.879 -37.551 146.082 1.00 55.50 471 PRO B C 1
ATOM 13299 O O . PRO E 3 448 ? -84.821 -37.395 145.468 1.00 55.28 471 PRO B O 1
ATOM 13303 N N . ALA E 3 449 ? -86.854 -38.361 145.660 1.00 58.39 472 ALA B N 1
ATOM 13304 C CA . ALA E 3 449 ? -86.695 -39.191 144.472 1.00 58.13 472 ALA B CA 1
ATOM 13305 C C . ALA E 3 449 ? -86.573 -38.378 143.190 1.00 58.16 472 ALA B C 1
ATOM 13306 O O . ALA E 3 449 ? -86.205 -38.944 142.155 1.00 57.83 472 ALA B O 1
ATOM 13308 N N . GLU E 3 450 ? -86.838 -37.069 143.240 1.00 60.18 473 GLU B N 1
ATOM 13309 C CA . GLU E 3 450 ? -86.611 -36.208 142.085 1.00 60.25 473 GLU B CA 1
ATOM 13310 C C . GLU E 3 450 ? -85.148 -36.167 141.669 1.00 60.05 473 GLU B C 1
ATOM 13311 O O . GLU E 3 450 ? -84.841 -35.627 140.599 1.00 60.04 473 GLU B O 1
ATOM 13317 N N . PHE E 3 451 ? -84.243 -36.714 142.484 1.00 52.50 474 PHE B N 1
ATOM 13318 C CA . PHE E 3 451 ? -82.863 -36.902 142.059 1.00 52.17 474 PHE B CA 1
ATOM 13319 C C . PHE E 3 451 ? -82.742 -37.860 140.881 1.00 52.29 474 PHE B C 1
ATOM 13320 O O . PHE E 3 451 ? -81.661 -37.955 140.290 1.00 52.05 474 PHE B O 1
ATOM 13328 N N . GLY E 3 452 ? -83.818 -38.567 140.526 1.00 56.72 475 GLY B N 1
ATOM 13329 C CA . GLY E 3 452 ? -83.832 -39.314 139.283 1.00 56.88 475 GLY B CA 1
ATOM 13330 C C . GLY E 3 452 ? -83.841 -38.435 138.052 1.00 56.79 475 GLY B C 1
ATOM 13331 O O . GLY E 3 452 ? -83.543 -38.918 136.954 1.00 56.83 475 GLY B O 1
ATOM 13332 N N . ASN E 3 453 ? -84.179 -37.155 138.209 1.00 59.60 476 ASN B N 1
ATOM 13333 C CA . ASN E 3 453 ? -84.256 -36.217 137.100 1.00 59.69 476 ASN B CA 1
ATOM 13334 C C . ASN E 3 453 ? -83.025 -35.328 136.990 1.00 59.84 476 ASN B C 1
ATOM 13335 O O . ASN E 3 453 ? -82.972 -34.474 136.099 1.00 60.06 476 ASN B O 1
ATOM 13340 N N . LEU E 3 454 ? -82.041 -35.500 137.874 1.00 53.81 477 LEU B N 1
ATOM 13341 C CA . LEU E 3 454 ? -80.754 -34.816 137.750 1.00 53.39 477 LEU B CA 1
ATOM 13342 C C . LEU E 3 454 ? -79.966 -35.532 136.656 1.00 53.32 477 LEU B C 1
ATOM 13343 O O . LEU E 3 454 ? -79.128 -36.400 136.907 1.00 53.23 477 LEU B O 1
ATOM 13348 N N . ARG E 3 455 ? -80.265 -35.168 135.408 1.00 60.73 478 ARG B N 1
ATOM 13349 C CA . ARG E 3 455 ? -79.802 -35.965 134.275 1.00 60.30 478 ARG B CA 1
ATOM 13350 C C . ARG E 3 455 ? -78.286 -35.901 134.127 1.00 59.93 478 ARG B C 1
ATOM 13351 O O . ARG E 3 455 ? -77.630 -36.927 133.916 1.00 59.43 478 ARG B O 1
ATOM 13359 N N . SER E 3 456 ? -77.710 -34.708 134.233 1.00 56.19 479 SER B N 1
ATOM 13360 C CA . SER E 3 456 ? -76.281 -34.513 134.029 1.00 55.75 479 SER B CA 1
ATOM 13361 C C . SER E 3 456 ? -75.455 -34.715 135.296 1.00 55.27 479 SER B C 1
ATOM 13362 O O . SER E 3 456 ? -74.261 -34.398 135.292 1.00 55.01 479 SER B O 1
ATOM 13365 N N . ILE E 3 457 ? -76.054 -35.228 136.374 1.00 50.89 480 ILE B N 1
ATOM 13366 C CA . ILE E 3 457 ? -75.378 -35.246 137.666 1.00 50.73 480 ILE B CA 1
ATOM 13367 C C . ILE E 3 457 ? -74.167 -36.173 137.612 1.00 50.62 480 ILE B C 1
ATOM 13368 O O . ILE E 3 457 ? -74.130 -37.153 136.856 1.00 50.77 480 ILE B O 1
ATOM 13373 N N . GLN E 3 458 ? -73.159 -35.856 138.421 1.00 48.53 481 GLN B N 1
ATOM 13374 C CA . GLN E 3 458 ? -71.928 -36.632 138.486 1.00 48.43 481 GLN B CA 1
ATOM 13375 C C . GLN E 3 458 ? -71.595 -37.138 139.879 1.00 48.45 481 GLN B C 1
ATOM 13376 O O . GLN E 3 458 ? -71.045 -38.234 140.006 1.00 48.53 481 GLN B O 1
ATOM 13382 N N . MET E 3 459 ? -71.922 -36.378 140.922 1.00 49.65 482 MET B N 1
ATOM 13383 C CA . MET E 3 459 ? -71.443 -36.661 142.273 1.00 49.25 482 MET B CA 1
ATOM 13384 C C . MET E 3 459 ? -72.500 -36.200 143.264 1.00 49.82 482 MET B C 1
ATOM 13385 O O . MET E 3 459 ? -72.699 -34.993 143.438 1.00 50.16 482 MET B O 1
ATOM 13390 N N . ILE E 3 460 ? -73.175 -37.145 143.912 1.00 47.10 483 ILE B N 1
ATOM 13391 C CA . ILE E 3 460 ? -74.155 -36.822 144.945 1.00 47.25 483 ILE B CA 1
ATOM 13392 C C . ILE E 3 460 ? -73.586 -37.259 146.286 1.00 47.24 483 ILE B C 1
ATOM 13393 O O . ILE E 3 460 ? -73.389 -38.457 146.532 1.00 47.38 483 ILE B O 1
ATOM 13398 N N . ASP E 3 461 ? -73.317 -36.288 147.154 1.00 48.15 484 ASP B N 1
ATOM 13399 C CA . ASP E 3 461 ? -72.852 -36.556 148.512 1.00 47.75 484 ASP B CA 1
ATOM 13400 C C . ASP E 3 461 ? -73.784 -35.850 149.491 1.00 48.24 484 ASP B C 1
ATOM 13401 O O . ASP E 3 461 ? -73.540 -34.708 149.887 1.00 48.16 484 ASP B O 1
ATOM 13406 N N . VAL E 3 462 ? -74.854 -36.537 149.879 1.00 46.13 485 VAL B N 1
ATOM 13407 C CA . VAL E 3 462 ? -75.726 -36.073 150.947 1.00 46.47 485 VAL B CA 1
ATOM 13408 C C . VAL E 3 462 ? -75.415 -36.789 152.262 1.00 46.20 485 VAL B C 1
ATOM 13409 O O . VAL E 3 462 ? -76.276 -36.885 153.136 1.00 46.56 485 VAL B O 1
ATOM 13413 N N . SER E 3 463 ? -74.194 -37.299 152.407 1.00 46.05 486 SER B N 1
ATOM 13414 C CA . SER E 3 463 ? -73.807 -38.101 153.556 1.00 46.14 486 SER B CA 1
ATOM 13415 C C . SER E 3 463 ? -73.818 -37.270 154.837 1.00 46.12 486 SER B C 1
ATOM 13416 O O . SER E 3 463 ? -74.005 -36.051 154.827 1.00 46.02 486 SER B O 1
ATOM 13419 N N . PHE E 3 464 ? -73.608 -37.963 155.954 1.00 46.27 487 PHE B N 1
ATOM 13420 C CA . PHE E 3 464 ? -73.462 -37.356 157.276 1.00 46.27 487 PHE B CA 1
ATOM 13421 C C . PHE E 3 464 ? -74.636 -36.427 157.590 1.00 46.37 487 PHE B C 1
ATOM 13422 O O . PHE E 3 464 ? -74.493 -35.211 157.732 1.00 46.24 487 PHE B O 1
ATOM 13430 N N . ASN E 3 465 ? -75.815 -37.039 157.696 1.00 46.82 488 ASN B N 1
ATOM 13431 C CA . ASN E 3 465 ? -77.059 -36.322 157.928 1.00 47.49 488 ASN B CA 1
ATOM 13432 C C . ASN E 3 465 ? -77.985 -37.208 158.751 1.00 47.87 488 ASN B C 1
ATOM 13433 O O . ASN E 3 465 ? -77.605 -38.292 159.201 1.00 47.60 488 ASN B O 1
ATOM 13438 N N . LEU E 3 466 ? -79.208 -36.728 158.962 1.00 46.83 489 LEU B N 1
ATOM 13439 C CA . LEU E 3 466 ? -80.272 -37.495 159.611 1.00 47.14 489 LEU B CA 1
ATOM 13440 C C . LEU E 3 466 ? -81.307 -37.987 158.606 1.00 47.34 489 LEU B C 1
ATOM 13441 O O . LEU E 3 466 ? -82.504 -38.042 158.905 1.00 47.61 489 LEU B O 1
ATOM 13446 N N . LEU E 3 467 ? -80.865 -38.350 157.404 1.00 49.37 490 LEU B N 1
ATOM 13447 C CA . LEU E 3 467 ? -81.776 -38.750 156.338 1.00 49.84 490 LEU B CA 1
ATOM 13448 C C . LEU E 3 467 ? -82.338 -40.143 156.609 1.00 49.97 490 LEU B C 1
ATOM 13449 O O . LEU E 3 467 ? -81.585 -41.119 156.684 1.00 49.53 490 LEU B O 1
ATOM 13454 N N . SER E 3 468 ? -83.658 -40.234 156.756 1.00 52.65 491 SER B N 1
ATOM 13455 C CA . SER E 3 468 ? -84.349 -41.492 156.997 1.00 52.80 491 SER B CA 1
ATOM 13456 C C . SER E 3 468 ? -84.994 -41.992 155.705 1.00 53.02 491 SER B C 1
ATOM 13457 O O . SER E 3 468 ? -84.904 -41.363 154.648 1.00 53.08 491 SER B O 1
ATOM 13460 N N . GLY E 3 469 ? -85.655 -43.142 155.795 1.00 51.76 492 GLY B N 1
ATOM 13461 C CA . GLY E 3 469 ? -86.404 -43.674 154.672 1.00 52.00 492 GLY B CA 1
ATOM 13462 C C . GLY E 3 469 ? -85.606 -44.656 153.833 1.00 51.95 492 GLY B C 1
ATOM 13463 O O . GLY E 3 469 ? -84.593 -45.217 154.258 1.00 51.81 492 GLY B O 1
ATOM 13464 N N . VAL E 3 470 ? -86.093 -44.875 152.618 1.00 53.90 493 VAL B N 1
ATOM 13465 C CA . VAL E 3 470 ? -85.504 -45.839 151.707 1.00 53.92 493 VAL B CA 1
ATOM 13466 C C . VAL E 3 470 ? -84.634 -45.111 150.695 1.00 53.58 493 VAL B C 1
ATOM 13467 O O . VAL E 3 470 ? -84.673 -43.887 150.568 1.00 53.38 493 VAL B O 1
ATOM 13471 N N . ILE E 3 471 ? -83.822 -45.864 149.957 1.00 57.01 494 ILE B N 1
ATOM 13472 C CA . ILE E 3 471 ? -83.049 -45.332 148.843 1.00 56.81 494 ILE B CA 1
ATOM 13473 C C . ILE E 3 471 ? -83.945 -45.347 147.610 1.00 57.12 494 ILE B C 1
ATOM 13474 O O . ILE E 3 471 ? -84.430 -46.426 147.229 1.00 57.08 494 ILE B O 1
ATOM 13479 N N . PRO E 3 472 ? -84.228 -44.198 146.995 1.00 57.16 495 PRO B N 1
ATOM 13480 C CA . PRO E 3 472 ? -85.123 -44.175 145.833 1.00 57.43 495 PRO B CA 1
ATOM 13481 C C . PRO E 3 472 ? -84.646 -45.108 144.730 1.00 57.05 495 PRO B C 1
ATOM 13482 O O . PRO E 3 472 ? -83.446 -45.301 144.520 1.00 56.61 495 PRO B O 1
ATOM 13486 N N . THR E 3 473 ? -85.611 -45.694 144.025 1.00 63.15 496 THR B N 1
ATOM 13487 C CA . THR E 3 473 ? -85.287 -46.561 142.903 1.00 63.02 496 THR B CA 1
ATOM 13488 C C . THR E 3 473 ? -84.908 -45.764 141.659 1.00 62.91 496 THR B C 1
ATOM 13489 O O . THR E 3 473 ? -84.095 -46.234 140.850 1.00 62.61 496 THR B O 1
ATOM 13493 N N . GLU E 3 474 ? -85.400 -44.527 141.541 1.00 64.23 497 GLU B N 1
ATOM 13494 C CA . GLU E 3 474 ? -85.172 -43.743 140.335 1.00 64.25 497 GLU B CA 1
ATOM 13495 C C . GLU E 3 474 ? -83.706 -43.405 140.134 1.00 64.09 497 GLU B C 1
ATOM 13496 O O . GLU E 3 474 ? -83.328 -42.977 139.038 1.00 64.09 497 GLU B O 1
ATOM 13502 N N . LEU E 3 475 ? -82.868 -43.610 141.150 1.00 58.76 498 LEU B N 1
ATOM 13503 C CA . LEU E 3 475 ? -81.442 -43.393 140.975 1.00 58.37 498 LEU B CA 1
ATOM 13504 C C . LEU E 3 475 ? -80.854 -44.320 139.923 1.00 58.46 498 LEU B C 1
ATOM 13505 O O . LEU E 3 475 ? -79.725 -44.087 139.478 1.00 58.16 498 LEU B O 1
ATOM 13510 N N . GLY E 3 476 ? -81.586 -45.359 139.510 1.00 63.06 499 GLY B N 1
ATOM 13511 C CA . GLY E 3 476 ? -81.110 -46.176 138.409 1.00 62.73 499 GLY B CA 1
ATOM 13512 C C . GLY E 3 476 ? -81.091 -45.460 137.073 1.00 62.79 499 GLY B C 1
ATOM 13513 O O . GLY E 3 476 ? -80.428 -45.928 136.142 1.00 62.46 499 GLY B O 1
ATOM 13514 N N . GLN E 3 477 ? -81.790 -44.326 136.962 1.00 62.77 500 GLN B N 1
ATOM 13515 C CA . GLN E 3 477 ? -81.849 -43.575 135.712 1.00 62.95 500 GLN B CA 1
ATOM 13516 C C . GLN E 3 477 ? -80.627 -42.697 135.465 1.00 63.03 500 GLN B C 1
ATOM 13517 O O . GLN E 3 477 ? -80.405 -42.283 134.321 1.00 63.01 500 GLN B O 1
ATOM 13523 N N . LEU E 3 478 ? -79.838 -42.398 136.497 1.00 59.10 501 LEU B N 1
ATOM 13524 C CA . LEU E 3 478 ? -78.705 -41.488 136.360 1.00 59.04 501 LEU B CA 1
ATOM 13525 C C . LEU E 3 478 ? -77.561 -42.120 135.577 1.00 58.45 501 LEU B C 1
ATOM 13526 O O . LEU E 3 478 ? -76.694 -42.779 136.159 1.00 57.83 501 LEU B O 1
ATOM 13531 N N . GLN E 3 479 ? -77.552 -41.927 134.256 1.00 62.98 502 GLN B N 1
ATOM 13532 C CA . GLN E 3 479 ? -76.509 -42.466 133.392 1.00 62.39 502 GLN B CA 1
ATOM 13533 C C . GLN E 3 479 ? -75.284 -41.560 133.313 1.00 62.20 502 GLN B C 1
ATOM 13534 O O . GLN E 3 479 ? -74.595 -41.549 132.284 1.00 61.82 502 GLN B O 1
ATOM 13540 N N . ASN E 3 480 ? -75.015 -40.774 134.361 1.00 56.28 503 ASN B N 1
ATOM 13541 C CA . ASN E 3 480 ? -73.800 -39.972 134.446 1.00 56.06 503 ASN B CA 1
ATOM 13542 C C . ASN E 3 480 ? -73.185 -39.936 135.840 1.00 55.80 503 ASN B C 1
ATOM 13543 O O . ASN E 3 480 ? -72.138 -39.304 136.014 1.00 55.78 503 ASN B O 1
ATOM 13548 N N . LEU E 3 481 ? -73.800 -40.580 136.831 1.00 51.91 504 LEU B N 1
ATOM 13549 C CA . LEU E 3 481 ? -73.402 -40.457 138.231 1.00 51.79 504 LEU B CA 1
ATOM 13550 C C . LEU E 3 481 ? -72.268 -41.431 138.526 1.00 51.76 504 LEU B C 1
ATOM 13551 O O . LEU E 3 481 ? -72.465 -42.650 138.485 1.00 52.04 504 LEU B O 1
ATOM 13556 N N . ASN E 3 482 ? -71.078 -40.905 138.812 1.00 53.85 505 ASN B N 1
ATOM 13557 C CA . ASN E 3 482 ? -69.914 -41.739 139.080 1.00 53.05 505 ASN B CA 1
ATOM 13558 C C . ASN E 3 482 ? -69.528 -41.789 140.552 1.00 52.77 505 ASN B C 1
ATOM 13559 O O . ASN E 3 482 ? -68.618 -42.544 140.912 1.00 52.08 505 ASN B O 1
ATOM 13564 N N . SER E 3 483 ? -70.184 -41.012 141.413 1.00 49.22 506 SER B N 1
ATOM 13565 C CA . SER E 3 483 ? -69.972 -41.109 142.855 1.00 49.21 506 SER B CA 1
ATOM 13566 C C . SER E 3 483 ? -71.290 -40.877 143.577 1.00 49.37 506 SER B C 1
ATOM 13567 O O . SER E 3 483 ? -71.863 -39.781 143.510 1.00 49.27 506 SER B O 1
ATOM 13570 N N . LEU E 3 484 ? -71.737 -41.895 144.311 1.00 49.93 507 LEU B N 1
ATOM 13571 C CA . LEU E 3 484 ? -72.987 -41.843 145.067 1.00 50.52 507 LEU B CA 1
ATOM 13572 C C . LEU E 3 484 ? -72.650 -42.163 146.519 1.00 50.23 507 LEU B C 1
ATOM 13573 O O . LEU E 3 484 ? -72.508 -43.334 146.889 1.00 50.02 507 LEU B O 1
ATOM 13578 N N . ILE E 3 485 ? -72.489 -41.125 147.330 1.00 47.90 508 ILE B N 1
ATOM 13579 C CA . ILE E 3 485 ? -72.083 -41.279 148.720 1.00 47.90 508 ILE B CA 1
ATOM 13580 C C . ILE E 3 485 ? -73.270 -40.918 149.600 1.00 48.05 508 ILE B C 1
ATOM 13581 O O . ILE E 3 485 ? -73.619 -39.739 149.749 1.00 47.92 508 ILE B O 1
ATOM 13586 N N . LEU E 3 486 ? -73.878 -41.943 150.193 1.00 47.84 509 LEU B N 1
ATOM 13587 C CA . LEU E 3 486 ? -75.025 -41.804 151.078 1.00 48.03 509 LEU B CA 1
ATOM 13588 C C . LEU E 3 486 ? -74.655 -42.156 152.514 1.00 48.07 509 LEU B C 1
ATOM 13589 O O . LEU E 3 486 ? -75.543 -42.375 153.347 1.00 48.28 509 LEU B O 1
ATOM 13594 N N . ASN E 3 487 ? -73.354 -42.212 152.805 1.00 54.35 510 ASN B N 1
ATOM 13595 C CA . ASN E 3 487 ? -72.797 -42.717 154.054 1.00 54.08 510 ASN B CA 1
ATOM 13596 C C . ASN E 3 487 ? -73.311 -41.947 155.270 1.00 54.20 510 ASN B C 1
ATOM 13597 O O . ASN E 3 487 ? -73.750 -40.799 155.179 1.00 54.37 510 ASN B O 1
ATOM 13602 N N . ASN E 3 488 ? -73.251 -42.615 156.422 1.00 50.34 511 ASN B N 1
ATOM 13603 C CA . ASN E 3 488 ? -73.544 -42.036 157.736 1.00 50.41 511 ASN B CA 1
ATOM 13604 C C . ASN E 3 488 ? -74.878 -41.282 157.742 1.00 50.96 511 ASN B C 1
ATOM 13605 O O . ASN E 3 488 ? -74.940 -40.056 157.816 1.00 50.98 511 ASN B O 1
ATOM 13610 N N . ASN E 3 489 ? -75.949 -42.062 157.659 1.00 49.63 512 ASN B N 1
ATOM 13611 C CA . ASN E 3 489 ? -77.305 -41.529 157.603 1.00 50.37 512 ASN B CA 1
ATOM 13612 C C . ASN E 3 489 ? -78.204 -42.471 158.399 1.00 50.71 512 ASN B C 1
ATOM 13613 O O . ASN E 3 489 ? -77.742 -43.225 159.263 1.00 50.38 512 ASN B O 1
ATOM 13618 N N . LYS E 3 490 ? -79.512 -42.432 158.119 1.00 49.72 513 LYS B N 1
ATOM 13619 C CA . LYS E 3 490 ? -80.465 -43.293 158.814 1.00 50.05 513 LYS B CA 1
ATOM 13620 C C . LYS E 3 490 ? -81.338 -44.104 157.858 1.00 50.30 513 LYS B C 1
ATOM 13621 O O . LYS E 3 490 ? -82.418 -44.553 158.255 1.00 50.60 513 LYS B O 1
ATOM 13627 N N . LEU E 3 491 ? -80.914 -44.304 156.610 1.00 53.94 514 LEU B N 1
ATOM 13628 C CA . LEU E 3 491 ? -81.793 -44.990 155.676 1.00 54.28 514 LEU B CA 1
ATOM 13629 C C . LEU E 3 491 ? -81.837 -46.486 155.979 1.00 54.11 514 LEU B C 1
ATOM 13630 O O . LEU E 3 491 ? -81.020 -47.028 156.729 1.00 53.65 514 LEU B O 1
ATOM 13635 N N . HIS E 3 492 ? -82.813 -47.155 155.377 1.00 53.26 515 HIS B N 1
ATOM 13636 C CA . HIS E 3 492 ? -83.074 -48.558 155.665 1.00 53.04 515 HIS B CA 1
ATOM 13637 C C . HIS E 3 492 ? -83.621 -49.211 154.401 1.00 53.09 515 HIS B C 1
ATOM 13638 O O . HIS E 3 492 ? -83.457 -48.684 153.296 1.00 53.16 515 HIS B O 1
ATOM 13645 N N . GLY E 3 493 ? -84.272 -50.359 154.558 1.00 57.26 516 GLY B N 1
ATOM 13646 C CA . GLY E 3 493 ? -84.689 -51.148 153.414 1.00 57.18 516 GLY B CA 1
ATOM 13647 C C . GLY E 3 493 ? -83.488 -51.778 152.732 1.00 56.56 516 GLY B C 1
ATOM 13648 O O . GLY E 3 493 ? -82.350 -51.681 153.188 1.00 56.14 516 GLY B O 1
ATOM 13649 N N . LYS E 3 494 ? -83.754 -52.441 151.613 1.00 62.69 517 LYS B N 1
ATOM 13650 C CA . LYS E 3 494 ? -82.651 -52.959 150.821 1.00 62.16 517 LYS B CA 1
ATOM 13651 C C . LYS E 3 494 ? -82.237 -51.950 149.758 1.00 62.38 517 LYS B C 1
ATOM 13652 O O . LYS E 3 494 ? -83.016 -51.092 149.336 1.00 63.14 517 LYS B O 1
ATOM 13658 N N . ILE E 3 495 ? -80.981 -52.060 149.339 1.00 61.46 518 ILE B N 1
ATOM 13659 C CA . ILE E 3 495 ? -80.505 -51.268 148.203 1.00 61.30 518 ILE B CA 1
ATOM 13660 C C . ILE E 3 495 ? -81.338 -51.617 146.979 1.00 61.67 518 ILE B C 1
ATOM 13661 O O . ILE E 3 495 ? -81.600 -52.810 146.730 1.00 61.76 518 ILE B O 1
ATOM 13666 N N . PRO E 3 496 ? -81.798 -50.640 146.202 1.00 63.14 519 PRO B N 1
ATOM 13667 C CA . PRO E 3 496 ? -82.488 -50.971 144.952 1.00 63.19 519 PRO B CA 1
ATOM 13668 C C . PRO E 3 496 ? -81.563 -51.744 144.026 1.00 62.60 519 PRO B C 1
ATOM 13669 O O . PRO E 3 496 ? -80.368 -51.457 143.928 1.00 62.20 519 PRO B O 1
ATOM 13673 N N . ASP E 3 497 ? -82.130 -52.731 143.335 1.00 68.82 520 ASP B N 1
ATOM 13674 C CA . ASP E 3 497 ? -81.361 -53.513 142.376 1.00 68.29 520 ASP B CA 1
ATOM 13675 C C . ASP E 3 497 ? -81.134 -52.767 141.072 1.00 68.35 520 ASP B C 1
ATOM 13676 O O . ASP E 3 497 ? -80.506 -53.315 140.159 1.00 67.87 520 ASP B O 1
ATOM 13681 N N . GLN E 3 498 ? -81.625 -51.533 140.973 1.00 67.02 521 GLN B N 1
ATOM 13682 C CA . GLN E 3 498 ? -81.488 -50.751 139.754 1.00 67.08 521 GLN B CA 1
ATOM 13683 C C . GLN E 3 498 ? -80.126 -50.083 139.639 1.00 66.78 521 GLN B C 1
ATOM 13684 O O . GLN E 3 498 ? -79.727 -49.717 138.531 1.00 66.63 521 GLN B O 1
ATOM 13690 N N . LEU E 3 499 ? -79.417 -49.894 140.747 1.00 63.19 522 LEU B N 1
ATOM 13691 C CA . LEU E 3 499 ? -78.060 -49.361 140.694 1.00 62.66 522 LEU B CA 1
ATOM 13692 C C . LEU E 3 499 ? -77.117 -50.324 139.974 1.00 62.34 522 LEU B C 1
ATOM 13693 O O . LEU E 3 499 ? -76.809 -50.143 138.795 1.00 62.28 522 LEU B O 1
ATOM 13698 N N . ASN E 3 501 ? -77.650 -50.442 136.622 1.00 65.34 524 ASN B N 1
ATOM 13699 C CA . ASN E 3 501 ? -78.049 -49.653 135.463 1.00 65.93 524 ASN B CA 1
ATOM 13700 C C . ASN E 3 501 ? -77.334 -48.313 135.453 1.00 66.17 524 ASN B C 1
ATOM 13701 O O . ASN E 3 501 ? -77.554 -47.484 134.571 1.00 66.22 524 ASN B O 1
ATOM 13706 N N . CYS E 3 502 ? -76.482 -48.108 136.453 1.00 65.99 525 CYS B N 1
ATOM 13707 C CA . CYS E 3 502 ? -75.608 -46.940 136.504 1.00 65.88 525 CYS B CA 1
ATOM 13708 C C . CYS E 3 502 ? -74.188 -47.349 136.110 1.00 65.33 525 CYS B C 1
ATOM 13709 O O . CYS E 3 502 ? -73.283 -47.457 136.940 1.00 64.95 525 CYS B O 1
ATOM 13712 N N . PHE E 3 503 ? -74.005 -47.587 134.806 1.00 72.22 526 PHE B N 1
ATOM 13713 C CA . PHE E 3 503 ? -72.701 -48.015 134.307 1.00 71.59 526 PHE B CA 1
ATOM 13714 C C . PHE E 3 503 ? -71.610 -46.980 134.554 1.00 71.44 526 PHE B C 1
ATOM 13715 O O . PHE E 3 503 ? -70.425 -47.305 134.419 1.00 70.92 526 PHE B O 1
ATOM 13723 N N . THR E 3 504 ? -71.983 -45.748 134.898 1.00 63.33 527 THR B N 1
ATOM 13724 C CA . THR E 3 504 ? -71.015 -44.704 135.208 1.00 63.07 527 THR B CA 1
ATOM 13725 C C . THR E 3 504 ? -70.445 -44.823 136.616 1.00 62.89 527 THR B C 1
ATOM 13726 O O . THR E 3 504 ? -69.315 -44.381 136.852 1.00 62.64 527 THR B O 1
ATOM 13730 N N . LEU E 3 505 ? -71.214 -45.360 137.566 1.00 58.12 528 LEU B N 1
ATOM 13731 C CA . LEU E 3 505 ? -70.747 -45.477 138.946 1.00 57.86 528 LEU B CA 1
ATOM 13732 C C . LEU E 3 505 ? -69.405 -46.194 139.016 1.00 57.06 528 LEU B C 1
ATOM 13733 O O . LEU E 3 505 ? -69.208 -47.242 138.397 1.00 56.73 528 LEU B O 1
ATOM 13738 N N . VAL E 3 506 ? -68.484 -45.620 139.786 1.00 59.34 529 VAL B N 1
ATOM 13739 C CA . VAL E 3 506 ? -67.154 -46.179 139.988 1.00 58.67 529 VAL B CA 1
ATOM 13740 C C . VAL E 3 506 ? -66.851 -46.004 141.471 1.00 58.57 529 VAL B C 1
ATOM 13741 O O . VAL E 3 506 ? -65.826 -46.474 141.978 1.00 57.81 529 VAL B O 1
ATOM 13745 N N . ASN E 3 507 ? -67.789 -45.394 142.200 1.00 53.82 530 ASN B N 1
ATOM 13746 C CA . ASN E 3 507 ? -67.568 -45.122 143.618 1.00 53.49 530 ASN B CA 1
ATOM 13747 C C . ASN E 3 507 ? -68.930 -44.948 144.288 1.00 54.09 530 ASN B C 1
ATOM 13748 O O . ASN E 3 507 ? -69.570 -43.898 144.152 1.00 54.59 530 ASN B O 1
ATOM 13753 N N . LEU E 3 508 ? -69.346 -45.985 145.006 1.00 51.62 531 LEU B N 1
ATOM 13754 C CA . LEU E 3 508 ? -70.516 -45.971 145.867 1.00 52.00 531 LEU B CA 1
ATOM 13755 C C . LEU E 3 508 ? -70.042 -46.003 147.313 1.00 51.75 531 LEU B C 1
ATOM 13756 O O . LEU E 3 508 ? -69.018 -46.616 147.630 1.00 51.40 531 LEU B O 1
ATOM 13761 N N . ASN E 3 509 ? -70.785 -45.328 148.192 1.00 50.15 532 ASN B N 1
ATOM 13762 C CA . ASN E 3 509 ? -70.525 -45.405 149.634 1.00 50.16 532 ASN B CA 1
ATOM 13763 C C . ASN E 3 509 ? -71.863 -45.339 150.367 1.00 50.34 532 ASN B C 1
ATOM 13764 O O . ASN E 3 509 ? -72.294 -44.266 150.801 1.00 50.21 532 ASN B O 1
ATOM 13769 N N . VAL E 3 510 ? -72.513 -46.489 150.495 1.00 53.45 533 VAL B N 1
ATOM 13770 C CA . VAL E 3 510 ? -73.484 -46.698 151.556 1.00 53.80 533 VAL B CA 1
ATOM 13771 C C . VAL E 3 510 ? -72.766 -47.395 152.702 1.00 53.49 533 VAL B C 1
ATOM 13772 O O . VAL E 3 510 ? -72.065 -48.393 152.493 1.00 53.27 533 VAL B O 1
ATOM 13776 N N . SER E 3 511 ? -72.951 -46.882 153.911 1.00 52.37 534 SER B N 1
ATOM 13777 C CA . SER E 3 511 ? -72.245 -47.358 155.090 1.00 52.06 534 SER B CA 1
ATOM 13778 C C . SER E 3 511 ? -72.822 -46.624 156.289 1.00 52.19 534 SER B C 1
ATOM 13779 O O . SER E 3 511 ? -73.398 -45.543 156.147 1.00 52.34 534 SER B O 1
ATOM 13782 N N . PHE E 3 512 ? -72.671 -47.229 157.467 1.00 50.87 535 PHE B N 1
ATOM 13783 C CA . PHE E 3 512 ? -73.162 -46.658 158.721 1.00 50.89 535 PHE B CA 1
ATOM 13784 C C . PHE E 3 512 ? -74.604 -46.186 158.567 1.00 50.99 535 PHE B C 1
ATOM 13785 O O . PHE E 3 512 ? -74.980 -45.078 158.958 1.00 50.87 535 PHE B O 1
ATOM 13793 N N . ASN E 3 513 ? -75.411 -47.059 157.970 1.00 52.79 536 ASN B N 1
ATOM 13794 C CA . ASN E 3 513 ? -76.828 -46.835 157.737 1.00 53.48 536 ASN B CA 1
ATOM 13795 C C . ASN E 3 513 ? -77.573 -47.928 158.488 1.00 53.71 536 ASN B C 1
ATOM 13796 O O . ASN E 3 513 ? -77.082 -48.414 159.512 1.00 53.50 536 ASN B O 1
ATOM 13801 N N . ASN E 3 514 ? -78.757 -48.312 158.018 1.00 53.21 537 ASN B N 1
ATOM 13802 C CA . ASN E 3 514 ? -79.435 -49.487 158.546 1.00 53.39 537 ASN B CA 1
ATOM 13803 C C . ASN E 3 514 ? -80.157 -50.223 157.417 1.00 53.58 537 ASN B C 1
ATOM 13804 O O . ASN E 3 514 ? -81.362 -50.448 157.448 1.00 53.92 537 ASN B O 1
ATOM 13809 N N . LEU E 3 515 ? -79.398 -50.650 156.415 1.00 54.52 538 LEU B N 1
ATOM 13810 C CA . LEU E 3 515 ? -79.998 -51.345 155.293 1.00 54.77 538 LEU B CA 1
ATOM 13811 C C . LEU E 3 515 ? -80.338 -52.783 155.669 1.00 55.17 538 LEU B C 1
ATOM 13812 O O . LEU E 3 515 ? -79.817 -53.343 156.637 1.00 55.21 538 LEU B O 1
ATOM 13817 N N . SER E 3 516 ? -81.242 -53.374 154.889 1.00 59.38 539 SER B N 1
ATOM 13818 C CA . SER E 3 516 ? -81.751 -54.721 155.142 1.00 59.13 539 SER B CA 1
ATOM 13819 C C . SER E 3 516 ? -81.707 -55.510 153.838 1.00 58.81 539 SER B C 1
ATOM 13820 O O . SER E 3 516 ? -82.658 -55.480 153.054 1.00 59.23 539 SER B O 1
ATOM 13823 N N . GLY E 3 517 ? -80.612 -56.230 153.615 1.00 49.14 540 GLY B N 1
ATOM 13824 C CA . GLY E 3 517 ? -80.550 -57.136 152.487 1.00 49.39 540 GLY B CA 1
ATOM 13825 C C . GLY E 3 517 ? -79.149 -57.513 152.059 1.00 49.26 540 GLY B C 1
ATOM 13826 O O . GLY E 3 517 ? -78.247 -57.645 152.892 1.00 49.13 540 GLY B O 1
ATOM 13827 N N . ILE E 3 518 ? -78.961 -57.686 150.755 1.00 51.13 541 ILE B N 1
ATOM 13828 C CA . ILE E 3 518 ? -77.655 -58.012 150.195 1.00 50.81 541 ILE B CA 1
ATOM 13829 C C . ILE E 3 518 ? -77.335 -57.140 148.980 1.00 51.14 541 ILE B C 1
ATOM 13830 O O . ILE E 3 518 ? -76.172 -56.834 148.709 1.00 50.88 541 ILE B O 1
ATOM 13835 N N . THR F 2 1 ? -50.292 10.805 141.462 1.00 49.62 1 THR F N 1
ATOM 13836 C CA . THR F 2 1 ? -51.312 11.629 140.821 1.00 49.76 1 THR F CA 1
ATOM 13837 C C . THR F 2 1 ? -52.382 10.766 140.157 1.00 49.51 1 THR F C 1
ATOM 13838 O O . THR F 2 1 ? -53.557 11.131 140.137 1.00 49.69 1 THR F O 1
ATOM 13842 N N . GLY F 2 2 ? -51.970 9.625 139.609 1.00 51.33 2 GLY F N 1
ATOM 13843 C CA . GLY F 2 2 ? -52.911 8.608 139.181 1.00 51.49 2 GLY F CA 1
ATOM 13844 C C . GLY F 2 2 ? -53.024 8.390 137.686 1.00 51.51 2 GLY F C 1
ATOM 13845 O O . GLY F 2 2 ? -52.027 8.437 136.958 1.00 51.59 2 GLY F O 1
ATOM 13846 N N . SER F 2 3 ? -54.251 8.154 137.228 1.00 51.75 3 SER F N 1
ATOM 13847 C CA . SER F 2 3 ? -54.564 7.905 135.828 1.00 51.53 3 SER F CA 1
ATOM 13848 C C . SER F 2 3 ? -56.067 8.064 135.657 1.00 51.69 3 SER F C 1
ATOM 13849 O O . SER F 2 3 ? -56.829 7.975 136.624 1.00 51.89 3 SER F O 1
ATOM 13852 N N . SER F 2 4 ? -56.485 8.301 134.416 1.00 55.37 4 SER F N 1
ATOM 13853 C CA . SER F 2 4 ? -57.883 8.556 134.107 1.00 55.81 4 SER F CA 1
ATOM 13854 C C . SER F 2 4 ? -58.307 7.748 132.889 1.00 55.90 4 SER F C 1
ATOM 13855 O O . SER F 2 4 ? -57.478 7.309 132.086 1.00 55.85 4 SER F O 1
ATOM 13858 N N . LEU F 2 5 ? -59.620 7.569 132.758 1.00 58.32 5 LEU F N 1
ATOM 13859 C CA . LEU F 2 5 ? -60.175 6.873 131.609 1.00 58.71 5 LEU F CA 1
ATOM 13860 C C . LEU F 2 5 ? -59.784 7.590 130.318 1.00 58.79 5 LEU F C 1
ATOM 13861 O O . LEU F 2 5 ? -59.536 8.801 130.324 1.00 59.46 5 LEU F O 1
ATOM 13866 N N . PRO F 2 6 ? -59.689 6.857 129.204 1.00 64.43 6 PRO F N 1
ATOM 13867 C CA . PRO F 2 6 ? -59.198 7.465 127.956 1.00 64.59 6 PRO F CA 1
ATOM 13868 C C . PRO F 2 6 ? -59.902 8.752 127.559 1.00 65.06 6 PRO F C 1
ATOM 13869 O O . PRO F 2 6 ? -59.246 9.656 127.026 1.00 65.63 6 PRO F O 1
ATOM 13873 N N . ASP F 2 7 ? -61.199 8.884 127.833 1.00 63.99 7 ASP F N 1
ATOM 13874 C CA . ASP F 2 7 ? -62.006 10.001 127.336 1.00 64.48 7 ASP F CA 1
ATOM 13875 C C . ASP F 2 7 ? -61.756 10.196 125.838 1.00 64.66 7 ASP F C 1
ATOM 13876 O O . ASP F 2 7 ? -61.145 11.164 125.387 1.00 64.49 7 ASP F O 1
ATOM 13881 N N . CYS F 2 8 ? -62.212 9.213 125.076 1.00 74.53 8 CYS F N 1
ATOM 13882 C CA . CYS F 2 8 ? -61.845 9.164 123.666 1.00 74.56 8 CYS F CA 1
ATOM 13883 C C . CYS F 2 8 ? -62.820 9.941 122.786 1.00 74.73 8 CYS F C 1
ATOM 13884 O O . CYS F 2 8 ? -63.319 9.443 121.780 1.00 75.00 8 CYS F O 1
ATOM 13887 N N . SER F 2 9 ? -63.105 11.184 123.172 1.00 76.27 9 SER F N 1
ATOM 13888 C CA . SER F 2 9 ? -64.046 11.989 122.402 1.00 76.38 9 SER F CA 1
ATOM 13889 C C . SER F 2 9 ? -63.422 12.495 121.105 1.00 76.22 9 SER F C 1
ATOM 13890 O O . SER F 2 9 ? -64.090 12.532 120.065 1.00 76.42 9 SER F O 1
ATOM 13893 N N . TYR F 2 10 ? -62.146 12.883 121.144 1.00 78.92 10 TYR F N 1
ATOM 13894 C CA . TYR F 2 10 ? -61.519 13.613 120.050 1.00 78.76 10 TYR F CA 1
ATOM 13895 C C . TYR F 2 10 ? -60.316 12.925 119.414 1.00 78.68 10 TYR F C 1
ATOM 13896 O O . TYR F 2 10 ? -59.686 13.520 118.533 1.00 78.56 10 TYR F O 1
ATOM 13905 N N . ALA F 2 11 ? -59.968 11.708 119.827 1.00 77.02 11 ALA F N 1
ATOM 13906 C CA . ALA F 2 11 ? -58.681 11.124 119.459 1.00 76.88 11 ALA F CA 1
ATOM 13907 C C . ALA F 2 11 ? -58.669 10.446 118.098 1.00 77.08 11 ALA F C 1
ATOM 13908 O O . ALA F 2 11 ? -57.617 9.938 117.691 1.00 76.99 11 ALA F O 1
ATOM 13910 N N . CYS F 2 12 ? -59.787 10.425 117.381 1.00 83.01 12 CYS F N 1
ATOM 13911 C CA . CYS F 2 12 ? -59.783 9.752 116.091 1.00 83.21 12 CYS F CA 1
ATOM 13912 C C . CYS F 2 12 ? -59.411 10.692 114.956 1.00 83.08 12 CYS F C 1
ATOM 13913 O O . CYS F 2 12 ? -58.572 10.351 114.113 1.00 83.04 12 CYS F O 1
ATOM 13916 N N . GLY F 2 13 ? -60.022 11.870 114.907 1.00 79.98 13 GLY F N 1
ATOM 13917 C CA . GLY F 2 13 ? -59.708 12.779 113.836 1.00 79.87 13 GLY F CA 1
ATOM 13918 C C . GLY F 2 13 ? -60.464 12.454 112.579 1.00 80.06 13 GLY F C 1
ATOM 13919 O O . GLY F 2 13 ? -60.539 13.296 111.672 1.00 79.93 13 GLY F O 1
ATOM 13920 N N . ALA F 2 14 ? -61.036 11.257 112.507 1.00 94.21 14 ALA F N 1
ATOM 13921 C CA . ALA F 2 14 ? -61.947 10.893 111.444 1.00 94.42 14 ALA F CA 1
ATOM 13922 C C . ALA F 2 14 ? -63.066 10.038 112.010 1.00 94.56 14 ALA F C 1
ATOM 13923 O O . ALA F 2 14 ? -62.888 9.293 112.978 1.00 94.43 14 ALA F O 1
ATOM 13925 N N . CYS F 2 15 ? -64.227 10.183 111.379 1.00 104.30 15 CYS F N 1
ATOM 13926 C CA . CYS F 2 15 ? -65.503 9.593 111.772 1.00 104.59 15 CYS F CA 1
ATOM 13927 C C . CYS F 2 15 ? -65.660 9.909 113.258 1.00 104.30 15 CYS F C 1
ATOM 13928 O O . CYS F 2 15 ? -65.305 9.093 114.111 1.00 103.97 15 CYS F O 1
ATOM 13931 N N . SER F 2 16 ? -66.121 11.124 113.570 1.00 99.00 16 SER F N 1
ATOM 13932 C CA . SER F 2 16 ? -66.075 11.627 114.945 1.00 98.79 16 SER F CA 1
ATOM 13933 C C . SER F 2 16 ? -66.598 10.687 116.041 1.00 99.08 16 SER F C 1
ATOM 13934 O O . SER F 2 16 ? -66.061 10.753 117.161 1.00 98.78 16 SER F O 1
ATOM 13937 N N . PRO F 2 17 ? -67.637 9.828 115.835 1.00 94.44 17 PRO F N 1
ATOM 13938 C CA . PRO F 2 17 ? -67.950 8.822 116.866 1.00 94.62 17 PRO F CA 1
ATOM 13939 C C . PRO F 2 17 ? -66.756 7.969 117.256 1.00 94.48 17 PRO F C 1
ATOM 13940 O O . PRO F 2 17 ? -66.581 6.832 116.804 1.00 94.68 17 PRO F O 1
ATOM 13944 N N . CYS F 2 18 ? -65.943 8.541 118.133 1.00 86.66 18 CYS F N 1
ATOM 13945 C CA . CYS F 2 18 ? -64.698 7.954 118.598 1.00 86.48 18 CYS F CA 1
ATOM 13946 C C . CYS F 2 18 ? -64.974 7.284 119.936 1.00 86.57 18 CYS F C 1
ATOM 13947 O O . CYS F 2 18 ? -65.377 7.954 120.892 1.00 86.45 18 CYS F O 1
ATOM 13950 N N . LYS F 2 19 ? -64.801 5.967 120.002 1.00 88.91 19 LYS F N 1
ATOM 13951 C CA . LYS F 2 19 ? -65.185 5.254 121.213 1.00 89.09 19 LYS F CA 1
ATOM 13952 C C . LYS F 2 19 ? -63.990 4.588 121.876 1.00 88.87 19 LYS F C 1
ATOM 13953 O O . LYS F 2 19 ? -62.901 4.490 121.311 1.00 88.68 19 LYS F O 1
ATOM 13959 N N . ARG F 2 20 ? -64.210 4.156 123.112 1.00 75.46 20 ARG F N 1
ATOM 13960 C CA . ARG F 2 20 ? -63.292 3.240 123.765 1.00 75.34 20 ARG F CA 1
ATOM 13961 C C . ARG F 2 20 ? -63.724 1.806 123.489 1.00 75.79 20 ARG F C 1
ATOM 13962 O O . ARG F 2 20 ? -64.895 1.522 123.228 1.00 76.23 20 ARG F O 1
ATOM 13970 N N . VAL F 2 21 ? -62.761 0.895 123.580 1.00 77.90 21 VAL F N 1
ATOM 13971 C CA . VAL F 2 21 ? -62.946 -0.485 123.146 1.00 78.30 21 VAL F CA 1
ATOM 13972 C C . VAL F 2 21 ? -62.136 -1.392 124.059 1.00 78.12 21 VAL F C 1
ATOM 13973 O O . VAL F 2 21 ? -61.028 -1.049 124.481 1.00 77.61 21 VAL F O 1
ATOM 13977 N N . MET F 2 22 ? -62.690 -2.568 124.333 1.00 82.00 22 MET F N 1
ATOM 13978 C CA . MET F 2 22 ? -62.102 -3.542 125.236 1.00 81.89 22 MET F CA 1
ATOM 13979 C C . MET F 2 22 ? -61.306 -4.546 124.420 1.00 81.88 22 MET F C 1
ATOM 13980 O O . MET F 2 22 ? -61.836 -5.133 123.470 1.00 82.33 22 MET F O 1
ATOM 13985 N N . ILE F 2 23 ? -60.044 -4.755 124.791 1.00 72.69 23 ILE F N 1
ATOM 13986 C CA . ILE F 2 23 ? -59.206 -5.735 124.111 1.00 72.64 23 ILE F CA 1
ATOM 13987 C C . ILE F 2 23 ? -58.652 -6.713 125.136 1.00 72.45 23 ILE F C 1
ATOM 13988 O O . ILE F 2 23 ? -58.329 -6.330 126.265 1.00 72.10 23 ILE F O 1
ATOM 13993 N N . SER F 2 24 ? -58.553 -7.979 124.740 1.00 70.75 24 SER F N 1
ATOM 13994 C CA . SER F 2 24 ? -58.099 -9.041 125.621 1.00 70.61 24 SER F CA 1
ATOM 13995 C C . SER F 2 24 ? -57.177 -9.968 124.845 1.00 70.48 24 SER F C 1
ATOM 13996 O O . SER F 2 24 ? -57.400 -10.222 123.657 1.00 70.83 24 SER F O 1
ATOM 13999 N N . PHE F 2 25 ? -56.143 -10.466 125.515 1.00 74.61 25 PHE F N 1
ATOM 14000 C CA . PHE F 2 25 ? -55.151 -11.309 124.854 1.00 74.39 25 PHE F CA 1
ATOM 14001 C C . PHE F 2 25 ? -54.959 -12.629 125.589 1.00 74.31 25 PHE F C 1
ATOM 14002 O O . PHE F 2 25 ? -54.099 -13.430 125.223 1.00 74.04 25 PHE F O 1
ATOM 14010 N N . CYS F 2 33 ? -56.294 -13.429 129.405 1.00 76.21 33 CYS F N 1
ATOM 14011 C CA . CYS F 2 33 ? -57.199 -12.541 130.121 1.00 76.37 33 CYS F CA 1
ATOM 14012 C C . CYS F 2 33 ? -56.480 -11.262 130.540 1.00 75.86 33 CYS F C 1
ATOM 14013 O O . CYS F 2 33 ? -56.516 -10.870 131.706 1.00 75.66 33 CYS F O 1
ATOM 14016 N N . SER F 2 34 ? -55.826 -10.616 129.579 1.00 69.57 34 SER F N 1
ATOM 14017 C CA . SER F 2 34 ? -55.196 -9.320 129.784 1.00 69.12 34 SER F CA 1
ATOM 14018 C C . SER F 2 34 ? -55.890 -8.300 128.895 1.00 69.34 34 SER F C 1
ATOM 14019 O O . SER F 2 34 ? -56.047 -8.525 127.690 1.00 69.51 34 SER F O 1
ATOM 14022 N N . VAL F 2 35 ? -56.316 -7.191 129.498 1.00 63.08 35 VAL F N 1
ATOM 14023 C CA . VAL F 2 35 ? -57.231 -6.237 128.880 1.00 63.34 35 VAL F CA 1
ATOM 14024 C C . VAL F 2 35 ? -56.502 -4.915 128.669 1.00 63.00 35 VAL F C 1
ATOM 14025 O O . VAL F 2 35 ? -55.846 -4.410 129.589 1.00 62.69 35 VAL F O 1
ATOM 14029 N N . ILE F 2 36 ? -56.612 -4.356 127.460 1.00 63.52 36 ILE F N 1
ATOM 14030 C CA . ILE F 2 36 ? -56.167 -2.995 127.195 1.00 63.25 36 ILE F CA 1
ATOM 14031 C C . ILE F 2 36 ? -57.337 -2.172 126.677 1.00 64.03 36 ILE F C 1
ATOM 14032 O O . ILE F 2 36 ? -58.321 -2.690 126.126 1.00 65.69 36 ILE F O 1
ATOM 14037 N N . TYR F 2 37 ? -57.198 -0.860 126.861 1.00 66.43 37 TYR F N 1
ATOM 14038 C CA . TYR F 2 37 ? -58.132 0.126 126.344 1.00 66.54 37 TYR F CA 1
ATOM 14039 C C . TYR F 2 37 ? -57.708 0.543 124.944 1.00 66.16 37 TYR F C 1
ATOM 14040 O O . TYR F 2 37 ? -56.525 0.805 124.697 1.00 65.95 37 TYR F O 1
ATOM 14049 N N . ARG F 2 38 ? -58.673 0.592 124.034 1.00 69.36 38 ARG F N 1
ATOM 14050 C CA . ARG F 2 38 ? -58.449 1.113 122.701 1.00 69.13 38 ARG F CA 1
ATOM 14051 C C . ARG F 2 38 ? -59.525 2.135 122.386 1.00 69.53 38 ARG F C 1
ATOM 14052 O O . ARG F 2 38 ? -60.398 2.439 123.200 1.00 70.27 38 ARG F O 1
ATOM 14060 N N . CYS F 2 39 ? -59.395 2.731 121.219 1.00 75.23 39 CYS F N 1
ATOM 14061 C CA . CYS F 2 39 ? -60.325 3.721 120.714 1.00 75.40 39 CYS F CA 1
ATOM 14062 C C . CYS F 2 39 ? -60.617 3.382 119.275 1.00 75.41 39 CYS F C 1
ATOM 14063 O O . CYS F 2 39 ? -59.689 3.259 118.476 1.00 75.62 39 CYS F O 1
ATOM 14066 N N . THR F 2 40 ? -61.880 3.337 118.908 1.00 84.37 40 THR F N 1
ATOM 14067 C CA . THR F 2 40 ? -62.160 2.950 117.548 1.00 84.52 40 THR F CA 1
ATOM 14068 C C . THR F 2 40 ? -62.992 4.005 116.849 1.00 84.73 40 THR F C 1
ATOM 14069 O O . THR F 2 40 ? -63.737 4.791 117.460 1.00 84.83 40 THR F O 1
ATOM 14073 N N . CYS F 2 41 ? -62.731 4.042 115.550 1.00 91.61 41 CYS F N 1
ATOM 14074 C CA . CYS F 2 41 ? -63.436 4.798 114.538 1.00 91.64 41 CYS F CA 1
ATOM 14075 C C . CYS F 2 41 ? -63.584 3.875 113.358 1.00 91.77 41 CYS F C 1
ATOM 14076 O O . CYS F 2 41 ? -62.590 3.291 112.925 1.00 91.93 41 CYS F O 1
ATOM 14079 N N . ARG F 2 42 ? -64.812 3.689 112.885 1.00 91.42 42 ARG F N 1
ATOM 14080 C CA . ARG F 2 42 ? -65.017 2.871 111.716 1.00 91.74 42 ARG F CA 1
ATOM 14081 C C . ARG F 2 42 ? -64.329 1.546 111.914 1.00 91.91 42 ARG F C 1
ATOM 14082 O O . ARG F 2 42 ? -64.647 0.803 112.825 1.00 92.19 42 ARG F O 1
ATOM 14090 N N . GLY F 2 43 ? -63.424 1.228 111.008 1.00 93.12 43 GLY F N 1
ATOM 14091 C CA . GLY F 2 43 ? -62.669 -0.005 111.077 1.00 93.16 43 GLY F CA 1
ATOM 14092 C C . GLY F 2 43 ? -61.263 0.127 111.631 1.00 92.65 43 GLY F C 1
ATOM 14093 O O . GLY F 2 43 ? -60.467 -0.780 111.505 1.00 92.12 43 GLY F O 1
ATOM 14094 N N . ARG F 2 44 ? -60.918 1.268 112.203 1.00 93.27 44 ARG F N 1
ATOM 14095 C CA . ARG F 2 44 ? -59.576 1.433 112.727 1.00 92.85 44 ARG F CA 1
ATOM 14096 C C . ARG F 2 44 ? -59.610 1.774 114.215 1.00 92.63 44 ARG F C 1
ATOM 14097 O O . ARG F 2 44 ? -60.610 2.290 114.710 1.00 92.85 44 ARG F O 1
ATOM 14105 N N . TYR F 2 45 ? -58.525 1.475 114.926 1.00 79.86 45 TYR F N 1
ATOM 14106 C CA . TYR F 2 45 ? -58.428 1.705 116.361 1.00 79.69 45 TYR F CA 1
ATOM 14107 C C . TYR F 2 45 ? -57.396 2.778 116.714 1.00 79.22 45 TYR F C 1
ATOM 14108 O O . TYR F 2 45 ? -56.366 2.855 116.075 1.00 79.00 45 TYR F O 1
ATOM 14117 N N . TYR F 2 46 ? -57.682 3.657 117.682 1.00 78.68 46 TYR F N 1
ATOM 14118 C CA . TYR F 2 46 ? -56.758 4.761 118.046 1.00 78.27 46 TYR F CA 1
ATOM 14119 C C . TYR F 2 46 ? -55.854 4.749 119.328 1.00 78.21 46 TYR F C 1
ATOM 14120 O O . TYR F 2 46 ? -55.031 3.867 119.446 1.00 78.58 46 TYR F O 1
ATOM 14129 N N . HIS F 2 47 ? -55.977 5.724 120.246 1.00 67.02 47 HIS F N 1
ATOM 14130 C CA . HIS F 2 47 ? -55.103 5.795 121.441 1.00 66.81 47 HIS F CA 1
ATOM 14131 C C . HIS F 2 47 ? -55.550 6.608 122.675 1.00 66.73 47 HIS F C 1
ATOM 14132 O O . HIS F 2 47 ? -56.191 6.061 123.543 1.00 66.91 47 HIS F O 1
ATOM 14139 N N . VAL F 2 48 ? -55.037 7.846 122.787 1.00 67.81 48 VAL F N 1
ATOM 14140 C CA . VAL F 2 48 ? -55.258 8.923 123.820 1.00 67.68 48 VAL F CA 1
ATOM 14141 C C . VAL F 2 48 ? -54.297 8.832 125.006 1.00 67.42 48 VAL F C 1
ATOM 14142 O O . VAL F 2 48 ? -54.177 7.770 125.556 1.00 67.46 48 VAL F O 1
ATOM 14146 N N . PRO F 2 49 ? -53.657 9.941 125.445 1.00 66.39 49 PRO F N 1
ATOM 14147 C CA . PRO F 2 49 ? -52.659 9.808 126.503 1.00 66.17 49 PRO F CA 1
ATOM 14148 C C . PRO F 2 49 ? -52.501 10.880 127.563 1.00 66.11 49 PRO F C 1
ATOM 14149 O O . PRO F 2 49 ? -53.107 11.927 127.520 1.00 66.22 49 PRO F O 1
ATOM 14153 N N . SER F 2 50 ? -51.680 10.555 128.558 1.00 66.89 50 SER F N 1
ATOM 14154 C CA . SER F 2 50 ? -51.282 11.557 129.543 1.00 66.81 50 SER F CA 1
ATOM 14155 C C . SER F 2 50 ? -50.039 11.016 130.241 1.00 66.79 50 SER F C 1
ATOM 14156 O O . SER F 2 50 ? -49.627 9.878 130.006 1.00 66.84 50 SER F O 1
ATOM 14159 N N . ARG F 2 51 ? -49.434 11.834 131.103 1.00 67.49 51 ARG F N 1
ATOM 14160 C CA . ARG F 2 51 ? -48.138 11.457 131.657 1.00 67.44 51 ARG F CA 1
ATOM 14161 C C . ARG F 2 51 ? -47.953 12.034 133.051 1.00 67.33 51 ARG F C 1
ATOM 14162 O O . ARG F 2 51 ? -48.661 12.953 133.471 1.00 67.29 51 ARG F O 1
ATOM 14170 N N . ALA F 2 52 ? -46.981 11.466 133.760 1.00 70.42 52 ALA F N 1
ATOM 14171 C CA . ALA F 2 52 ? -46.606 11.914 135.093 1.00 70.37 52 ALA F CA 1
ATOM 14172 C C . ALA F 2 52 ? -45.257 11.318 135.498 1.00 70.43 52 ALA F C 1
ATOM 14173 O O . ALA F 2 52 ? -44.460 10.915 134.646 1.00 70.28 52 ALA F O 1
#

GO terms:
  GO:0005886 plasma membrane (C, EXP)
  GO:0005102 signaling receptor binding (F, IPI)
  GO:0033612 receptor serine/threonine kinase binding (F, IPI)
  GO:0016020 membrane (C, IDA)
  GO:0009553 embryo sac development (P, IGI)
  GO:0010103 stomatal complex morphogenesis (P, IGI)
  GO:0048481 plant ovule development (P, IGI)
  GO:0005515 protein binding (F, IPI)

B-factor: mean 55.54, std 11.02, range [35.55, 104.85]

Organism: Arabidopsis thaliana (NCBI:txid3702)

InterPro domains:
  IPR000719 Protein kinase domain [PF00069] (652-910)
  IPR000719 Protein kinase domain [PS50011] (648-921)
  IPR000719 Protein kinase domain [SM00220] (648-915)
  IPR001611 Leucine-rich repeat [PF00560] (96-118)
  IPR001611 Leucine-rich repeat [PF00560] (217-238)
  IPR001611 Leucine-rich repeat [PF00560] (242-262)
  IPR001611 Leucine-rich repeat [PF00560] (288-309)
  IPR001611 Leucine-rich repeat [PF00560] (314-333)
  IPR001611 Leucine-rich repeat [PF00560] (336-357)
  IPR001611 Leucine-rich repeat [PF00560] (360-381)
  IPR001611 Leucine-rich repeat [PF00560] (407-428)
  IPR001611 Leucine-rich repeat [PF00560] (503-525)
  IPR001611 Leucine-rich repeat [PF13855] (139-179)
  IPR001611 Leucine-rich repeat [PF13855] (431-490)
  IPR003591 Leucine-rich repeat, typical subtype [SM00369] (94-118)
  IPR003591 Leucine-rich repeat, typical subtype [SM00369] (142-165)
  IPR003591 Leucine-rich repeat, typical subtype [SM00369] (166-190)
  IPR003591 Leucine-rich repeat, typical subtype [SM00369] (214-238)
  IPR003591 Leucine-rich repeat, typical subtype [SM00369] (285-309)
  IPR003591 Leucine-rich repeat, typical subtype [SM00369] (333-356)

Nearest PDB structures (foldseek):
  5xkj-assembly2_B  TM=1.002E+00  e=5.335E-83  Arabidopsis thaliana
  7ogz-assembly1_AAA  TM=7.319E-01  e=4.052E-31  Arabidopsis thaliana
  7ogz-assembly2_DDD  TM=7.359E-01  e=7.777E-31  Arabidopsis thaliana
  5iyx-assembly1_A  TM=7.614E-01  e=2.114E-29  Arabidopsis thaliana
  5ixt-assembly1_A  TM=7.065E-01  e=6.265E-29  Arabidopsis thaliana

Radius of gyration: 48.6 Å; Cα contacts (8 Å, |Δi|>4): 5521; chains: 6; bounding box: 100×117×132 Å

Secondary structure (DSSP, 8-state):
-HHHHHHHHHHTSTT-TTTTTT--TTS---GGGSTTEEE-TTT-SEEEEE--S----S---GGGGG-TT--EEE-TTS---SB--GGGGG-TT--EEE--SS--BSPPPGGGGG-TT--EEE--SS--BS---GGGGG-TT--EEE-TTSB--S---GGGG--SS--EEE-TTS---S---TTGGG-TT--EEE-TTS---SPPPGGGGG-TT-SEEE--SS---S---GGGGG---SEEE-TTS---SBPPGGGGGBTT-SEEE--SS--BSPPPGGGGG-TT-SEEE-TTS--EEPPPGGGGG-TT--EEE--SSEE-SPPPGGGGS-TT--EEE--SS--EEPPPGGGGG-TT--EEE-TTSEE-S---GGGGG-TT--EEE--SS---S---GGGGG-TT--EEE-TTS---SBPPGGGGG-TT--EEE--SS--EE---GGGGG-TT--EEE--SSEE-SPPPGGGGG-TT--EEE--SS---SPPPTT---TT--EEE--SS-----/-HHHHHHHHHHTSTT-SSTTTT--SSS---TTSSTTEEE-TTT-SEEEEE--S----S---GGGGG-TT--EEE-TTS---SB--GGGGG-TT--EEE--SS--BSPPPGGGGG-TT--EEE--SS--BS---GGGGG-TT--EEE-TTSB--SB--GGGG--SS--EEE-TTS--BS---TTTT--TT--EEE-TTS---SPPPGGGGG-TT-SEEE--SS---S---GGGGG---SEEE-TTS---SBPPGGGGGBTT-SEEE--SS--BSPPPGGGGG-TT-SEEE-TTS--EEPPPGGGGG-TT--EEE--SSEE-SPPPGGGGS-TT--EEE--SS--EEPPPGGGGG-TT--EEE-TTSEE-S---GGGGG-TT--EEE--SS---SB--GGGGG-TT--EEE-TTS--BSBPPGGGGG-TT--EEE--SS--EE---GGGGG-TT--EEE--SSEEEEPPPGGGGG-TT--EEE--SSEE-SPPPTT---TT--EEE--SS-----/--EE-HHHHHHHHHHHHHHT-GGGGT-S-TTTSPPTTEEEEE-TTSEEEEEEEE--BSSSSSBPPP--TTT----GGGGG-TT--EEEEES---SS-----GGGGG-TTT--EEEEES---BS---GGGGG-TT-SEEE-TT-B--SPPPGGGGG-TT--EEE--SS---SB------TT--EEE--SS--BSB--GGGGG-TT--EEE--SS--BS---GGGGG-TT--EEE--SS---SPPPS--TT-TT--EEE-TT-TT------GGGGSS-SS--EEE--SS--EE---GGGTT-TT--EEE--SSEEEEPPPGGGGG----SEEE--SSEE-SPP---HHHHHHHGGGEE--S-S--/--EE-HHHHHHHHHHHHHHT-GGGGT-S-TTTSPPTTEEEEE-TTSEEEEEEEE--B-SSSSBPPP--TTT----GGGGG-TT--EEEEES---SS-----GGGGGSTTT--EEEEES---EE---GGGGG-TT-SEEE-TT-EE-SPPPGGGGG-TT--EEE--SS---SB------TT--EEE--SS--BSB--GGGGG-TT--EEE--SS--BS---GGGGG-TT--EEE--SS---SPPPS--TT-TT--EEE-TT-TT------TTTTSS-SS--EEE--SS--EE---GGGTT-TT--EEE--SSEEEEPPPGGGGG----SEEE--SSEE-SPP---HHHHHHHGGGEE--S-S--/--B----TTSSSSSSS--EEEEEE---EEEEEESSSSB-------/--B----TTSSSSSSS--EEEEEE---EEEEEEETTEE-------